Protein 6B4O (pdb70)

Organism: Enterococcus faecalis (strain ATCC 700802 / V583) (NCBI:txid226185)

CATH classification: 3.50.50.60 (+2 more: 3.50.50.60, 3.30.390.30)

Radius of gyration: 40.05 Å; Cα contacts (8 Å, |Δi|>4): 4331; chains: 4; bounding box: 92×126×104 Å

B-factor: mean 30.54, std 12.26, range [14.28, 118.54]

Nearest PDB structures (foldseek):
  6b4o-assembly1_B  TM=1.002E+00  e=2.865E-96  Enterococcus faecalis V583
  5vdn-assembly1_B  TM=9.910E-01  e=2.124E-74  Yersinia pestis KIM10+
  5v36-assembly1_A  TM=9.904E-01  e=2.321E-72  Streptococcus mutans UA159
  1get-assembly1_B  TM=9.915E-01  e=1.665E-71  Escherichia coli
  1geu-assembly1_A  TM=9.902E-01  e=9.617E-70  Escherichia coli

Foldseek 3Di:
DDAAEWAEEEFAQALQRLLLQLLLLQLPGGYEYEHADAHHPCCLQQRVQLLVLLLVVLVVLLCQVFQQVLVPDDDDPPDDFLLVSLVVSVVVSVVVSVVSVVSCVVSVYHYDHFHWAAPAAFWIDTPHHIHGHLAYEYEQAWFADFLPAAPSVQAAESNRVSVDNGQWQEEEEEAQDLVSQSVQQSSVSVHHQYEYEYQAPWGPVVAFPVVRVQLVVVVVVSRHHYHYNWAWHYWDQDPVQWIWTATPVGDIDITNHYYYGYDIAAPQPNNHCVNHPFDADPRQATDADQLQAGPGNRYGYAANSNPQDHDSVRSSVSSSQNSCCSSVVPVPTGDDSAFDWDWRPHVPIKTKTFDHQVVCCVVANPVFKDKFKDKDFQVSCVRGPDRDIKIKMFIAGHPQRWTRMIMITDHPVRVLHPVVSVCSVVGDGLVNLCPPDADPPDPNSCSSPTD/DEWAEEEAAQALQRLLLQLLLLVLPTAYEYEHADAHHPCCLQQRVQVLVLLLVVLVVLLCQVFQVVLVPDDDDPPDDFLLVSLVVSVVVSVVVSVVSVVSCVVSNYHYDHFHWAAPAAFWIDGPRDIYGHLAYEYAQAWFFDFLPAAASVQAAESNRVSVDSDAWQEEEEEAQDLVSQSVQQSNVSVHHQYEYEYQAPWGPVQAAPVVRVLSVVLCVVSRYHYHYNFRWHYWDQDPVRWIWTATPVGDIDTTRHYYYGHDIAAPQPRRNCVNHPFDAPPRQATDADQLQDGPGRNYGYAENSNPQDHDSVRSSVSSSQNSCVSSVVPVPTGDDSAFDWDWRVHVPIKTKTFDHPVRCCVVANDVFKDKFKDKDFQVSCVRGDDRRIKIKMFIFGHPQGFTRMIIITDHPVRVLHPVVSVCSVVGDGLVNLCPDDADPPDPNSCSSDTD/DAEFAEEEEAQALQRLLLLLLLLQLPGGYEYEHADAHHPCCLQQRVQLLVLLLVVLVVLLCQVFQQVLVPDDDDPPDDFLLVSLVVSVVVSVVVSVVSVVSCVVSVYHYDHFHWADPAAFWIATPHDIYGHLAYEYAQAWFADFLPAAPSVQAAESNSVSVDSHQWQEEEEEAQDLVSQSSQQSSVSVHHQAEYEYQAQWGPVQAFPVVRVVLVVVCVVSRYHYHHNWAWHYWDQDPVRWIWTATPVGDIDITRHYYYGHDIAAPQVRRHCVNHPFDADPRGATDADQLQDGPGRNYGYAENSNPQDHDSVRSSVSSNQNSCCSRVVPVPTGDDSAFDWDWRPHVPIKTKTFDHPVVCCVVANPVFKDKFKDKDFQVSCVSGDDGDIKIKMFIAGHPQRFTGMIIITDPPPRVLHPVVSVCSVVGDGLVNLCVDDADPPDPNSCSSPTD/DAAEWAEEEEAQALQRLLLQLLLLVLPTAYEYEHADAHHPCCLQQRVQLLVLLLVVLVVLLCQVFQQVLVPDDDDDPDDFLLVSLVVSVVVSVVVSVVSVVSCVVSNYHYDHFHWAAPAAFWIAGPRGIYGHLAYEYAQAWFFDFLPAAASVQAAESVRVSVDSGQWQEEEEEAQDLVSQSSQQSSVSVHHQAEYEYQAPWGHVQAAPVVRVQSCVVVVVSRYHYHYNFAWHYWDADPVRWIWTAGPVGDIDITRHYYYGHDIAAPQPRRHCVNHPFDADPRQATDADQLQDGPGNNYGYAENSNPQDHDSVRSSLSSSQNSCVSSVVPVPTGDDSAFDWDWRVHVPIKTKTADHPVRCCVVANPVFKDKFKDKDFQPSCVSGDDRRIKIKMFIAGHPQRFTGMIMITDHPVRVLHPVVSVCSVVGDHLVNLCPDDADPPDPNSCSSPTD

Sequence (1798 aa):
NAMKTYDYIVIGGGSGGIASANRAGMHGANVLLIEGNEIGGTCVNVGCVPKKVMWQASSMMEEMMMERDTAGYGFDVEEIKKNFSFKQLVEENREKKYIDFLHGAYNRGLDSNNIERIHGYATTFTGEQTIEVNGGTTEYTAPHILIATGGRPKKLGIPGEEYALDSNGFFALEEEMPKRVVFVGAGYIAAELAGTLHGLGAETHWAFRHERPLRSFDDMLSEEKVVERYQQEMMGMQIHPNATPAKIEKTAQNNEYVITFENGESITTDAVIFGTGRQPNTDQLGLENTKVALDEKGYVKVDKFQNTTQNGIYAVGDVIGKIDLTPVAIAAGRRLSERLFNGQTDLYLDYNNLVPTVVFTHPPVATIGLTEKAALEEYGEDQVKIYRSSFTPMYFALGEYRQKCDMKLICVGKEEKIVGLHGIGIGVDEMLQGFAVAIKMGATKADFDNNTVAIHPTGSEEEFVTMRKTYDYIVIGGGSGGIASANRAGMHGANVLLLIEGNEEIGGTCVNVGCVPKKVMWQASSSSMMMEMMMERDTAGYGFDVEEIKNFSFKKQLVEENREKYIDFLHGAYNRGLDSNNIERIHGYATFTGEQTIEVNGTEYTAPHILIATGGRPKKLGIPGEEYALDSNGFFALEEMPKKRVVFVGAGYIAAELAGTLHGLGAETHWAFRRHERPLRSFDDMLSEEKVVEERYQQEMMGMQQIHPNATPAKIEKTAQNNEYVITFENGESITTDAVIFGTGRQPNTDQLGLENTKVALDEKKGYVKVDKFQNTTQNNGIYAVGDVIGKIDLTPVAIAAGRRLSERLFNGQTDLYLDYNLVPTVVFTHPPVATIGLTEKKAALEEYGEDQQVKIYRSSFTPMYFALGEYRQKCDMKLICVGKEEKIVGLHGIGIGVDEMLQGFAVAIKMGATKADFDNTVAIHPTGSEEFVTMRRMKTYDYIVIGGGSGGIASANRAGMHGANVLLLIEGNEIGGTCVNVGCVPKKVMWQASSMMEMMERDTAGYGFDVEIKNFSFKQLVEENREKYIDFLHGAYNRGLDSNNNIERIHGYATTFTGEQTTIEEVNGTEYTAPHILIATGGRPKKLGIPGEEYALDSNGFFALEEMPKRVVFVGAGYIAAELAGTLHGLGAETHWAFRHERPLRSFDDMLSEKVVERYQEMGMQIHPNATPAKIEKTAQNEYVITFENGESITTDAVIFGTGRQPNTDQLGLENTKVALDEKGYVKVDKFQNTTQNNGIYAVGDVIGKIDLTPVAIAAGRRLSERLFNGQTDLYLDYNNLVPTTVVFTHPPVATIGLTEKAALEEEYGEDQVKIYRSSFTPMYFALGEYRQKCDMKLICVGKKEEKIVGLHGIGIGVDEMLQGFAVAIKMGATKADFDNNTVAIHPTGSEEFVTMRAMKTYDYIVIGGGSGGIASANRAGMMHGANVLLIEGNEIGGTCVNVGCVPKKVMWQASSMMEMMERDTAGYGFDVEIKNFSFKQLVENREKYIDFLHGAYNRGLDSNNIERIIHGYATTFTGEQTIEVVNGTEEYTAPHILIATGGRPKKLGIPGEEYALDSNGFFALEEMPKRVVFVGAGYIAAELAGTLHGLGAETHWAFRHERPLRSFDDMLSEKVVEERYQEMGMQQIHPNATPAKIEKTAQNEYVITFENGESITTDAVIFGTGRQPNTDQLGLENTKVALDEEKGYVKVDKFQNTTQNGIYAVGDVIGKIDLTPVAIAAGRRLSERLFNGQTDLYLDYNLVPTVVFTHPPVATIGLTEKAALEEYGEDQVKKIYRSSFTPMYFALGEYRQKCDMKLICVGKEEKIVGLHGIGIGVDEMLQGFAVAIKKMGATKADFDNTVAIHPTGSEEFVTMR

Secondary structure (DSSP, 8-state):
-PPEE-SEEEE--SHHHHHHHHHHHHTT--EEEEESS-TTHHHHHHSHHHHHHHHHHHHHHHHHHHTSGGGTEEEEEEEE-HHHHHHHHHHHHHHHHHHHHHHHHHTT-EEEES--EEEETTEEEETTEEEE-S-EEE---EEEPP--STTGGG-B-HHHHHH-SS--SEEEEE-SSHHHHHHHHHHHHTT-EEEEE-SSSSS-TTS-HHHHHHHHHHHHHTT-EEE-S--EEEEEE-TTS-EEEEETTS-EEEESEEEE---EEETTTTS-GGGSS--B-TTSPBP--TT-B-SSTTEEE-GGGGSS---HHHHHHHHHHHHHHHHS--TT-----SS--EEE--SS-EEEEE--HHHHHHHH-GGGEEEEEEEE--GGGTTSS----EEEEEEEETTTTEEEEEEEESTTHHHHHHHHHHHHHTT-BHHHHHTSPP-TT-SGGGGSS--/-B-SEEEE--SHHHHHHHHHHHHTT--EEEEESS-TTHHHHHHSHHHHHHHHHHHHHHHHHHHTTGGGTEEEEEEEE-HHHHHHHHHHHHHHHHHHHHHHHHHTT-EEEES--EEEETTEEEETTEEEE-SEEEE---EEEPP--STTGGGSB-HHHHHH-SS--SEEEEE-SSHHHHHHHHHHHHTT-EEEEE-SSSSS-TTS-HHHHHHHHHHHHHTT-EEE-S--EEEEEE-TTS-EEEEETTS-EEEESEEEE---EEETTTTS-GGGS---B-TTSPBP--TTSB-SSTTEEE-GGGG-S---HHHHHHHHHHHHHHHHS--TT-----SS--EEE--SS-EEEEE--HHHHHHHH-GGGEEEEEEEE--GGGTTSS----EEEEEEEETTTTEEEEEEEESTTHHHHHHHHHHHHHTT-BHHHHHTSPP-SS-SGGGGGS--/-EE-SEEEE--SHHHHHHHHHHHHTT--EEEEESS-TTHHHHHHSHHHHHHHHHHHHHHHHHHHTTGGGTEEEEEEEE-HHHHHHHHHHHHHHHHHHHHHHHHHTT-EEEES--EEEETTEEEETTEEEE-SEEEE---EEEPP--STTGGGSB-HHHHHH-SS--SEEEEE-SSHHHHHHHHHHHHTT-EEEEE-SSSSS-TTS-HHHHHHHHHHHHHTT-EEE-S--EEEEEE-TTS-EEEEETTS-EEEESEEEE---EEES-TTS-GGGS---B-TTSPBP--TT-B-SSTTEEE-GGGGSS---HHHHHHHHHHHHHHHHS--TT-----SS--EEE--SS-EEEEE--HHHHHHHH-TTTEEEEEEEE--GGGTTSS----EEEEEEEETTTTEEEEEEEESTTHHHHHHHHHHHHHTT-BHHHHHTSPP-TT-SGGGGGS--/--EE-SEEEE--SHHHHHHHHHHHHTT--EEEEESS-TTHHHHHHSHHHHHHHHHHHHHHHHHHHTTGGGTEEEEEEEE-HHHHHHHHHHHHHHHHHHHHHHHHHTT-EEEES--EEEETTEEEETTEEEE-S-EEE---EEEPP--STTGGGSB-HHHHHH-SS--SEEEEE-SSHHHHHHHHHHHHTT-EEEEE-SSSSS-TTS-HHHHHHHHHHHHHTTPEEE-S--EEEEEE-TTS-EEEEETTS-EEEESEEEE---EEETTTTS-GGGS---B-TTSPBP--TT-B-SSTTEEE-GGGG-S---HHHHHHHHHHHHHHHHS--TT-----SS--EEE--SS-EEEEE--HHHHHHHH-GGGEEEEEEEE--GGGTTSS----EEEEEEEETTTTEEEEEEEESTTHHHHHHHHHHHHHTT-BHHHHHTSPP-SS-SGGGGGS--

Solvent-accessible surface area: 70071 Å² total; per-residue (Å²): 214,98,96,106,89,8,62,0,0,0,7,10,0,12,26,6,0,9,8,0,0,30,28,0,10,86,52,66,13,70,0,2,0,2,29,15,97,79,23,2,17,56,7,7,14,49,15,24,5,0,21,20,3,0,23,32,0,0,27,5,23,20,18,3,113,69,13,6,74,10,5,8,5,71,28,73,42,114,85,43,35,10,113,69,0,8,99,17,1,63,134,29,3,90,107,22,32,24,37,78,54,142,26,0,82,86,27,123,7,86,84,29,136,10,160,9,43,0,61,20,70,48,11,0,54,1,111,67,69,64,31,25,2,76,46,0,0,0,11,29,20,12,89,26,85,164,20,59,24,95,12,60,130,73,14,49,36,13,61,14,1,14,75,33,103,113,48,15,167,59,0,0,1,5,9,32,36,83,47,3,0,3,6,0,0,0,0,29,3,3,49,4,82,2,9,0,1,3,146,70,103,78,0,6,144,99,30,1,61,6,0,2,17,5,2,8,18,5,4,93,87,63,48,5,81,26,25,56,53,1,28,12,36,79,6,76,112,42,103,128,131,42,42,31,0,29,3,130,36,57,58,69,11,57,0,44,10,1,3,17,22,59,38,59,52,6,44,7,90,177,10,5,15,148,64,18,136,12,44,72,71,171,131,14,42,1,123,19,63,102,54,6,37,10,67,6,140,5,0,7,0,0,10,37,0,12,34,98,54,64,44,20,13,3,6,42,22,1,0,89,46,3,0,26,38,38,41,63,57,81,100,112,57,89,10,58,39,107,58,16,2,32,16,2,2,1,19,7,5,2,1,18,2,31,54,22,56,110,38,0,66,151,112,77,26,124,124,81,20,87,52,17,98,20,50,34,42,11,40,38,6,10,19,29,173,48,102,9,32,1,1,0,11,0,0,1,20,22,170,95,36,88,4,17,0,0,1,0,1,0,55,25,0,14,23,2,1,0,0,0,0,0,0,4,53,53,25,0,24,7,57,43,0,47,68,3,12,12,5,57,4,13,14,0,20,50,2,6,65,6,203,171,93,8,48,0,0,0,7,11,0,13,26,6,0,9,8,0,0,31,38,0,12,115,37,15,5,44,0,0,0,2,30,15,97,81,22,2,18,55,7,8,21,44,14,23,4,0,22,20,3,1,22,34,0,0,21,7,13,16,52,4,121,64,13,6,73,10,5,8,6,79,29,69,36,101,92,50,44,12,141,66,0,6,98,23,1,64,154,31,2,89,117,24,30,23,37,79,54,100,26,0,80,84,28,105,8,79,77,27,130,8,160,10,42,1,60,21,75,48,34,0,50,1,105,69,65,96,33,47,2,76,49,0,0,0,12,29,20,11,80,20,94,145,25,64,27,97,11,49,131,74,12,50,34,10,61,16,1,13,74,33,111,126,43,16,147,52,0,0,1,3,7,33,36,79,43,1,0,3,6,0,0,1,0,27,4,4,55,4,72,2,11,0,0,3,142,84,131,80,0,8,134,99,31,0,51,11,1,0,102,39,2,22,59,6,5,97,85,58,50,6,80,28,23,51,65,1,22,11,34,76,4,86,107,42,108,134,110,42,39,29,0,26,3,130,75,59,62,70,15,56,0,48,10,0,1,14,15,57,39,56,56,7,43,8,79,145,8,5,14,150,61,18,137,11,38,63,38,147,138,18,39,1,99,29,66,106,55,7,36,9,85,8,138,5,0,8,0,1,10,36,0,12,33,99,51,64,45,21,14,2,7,45,20,1,0,97,47,3,0,24,40,37,13,46,47,80,102,114,58,88,8,55,38,107,58,15,2,30,16,3,2,1,19,6,5,3,1,16,2,31,55,26,52,114,38,0,64,157,114,84,27,148,138,88,21,98,52,17,101,17,70,38,47,11,37,26,6,10,18,26,173,50,111,7,76,0,2,0,11,0,0,0,18,22,200,130,38,104,3,16,0,1,0,0,1,0,56,22,0,14,23,1,1,0,0,1,0,0,0,3,56,52,26,0,28,12,55,40,0,66,69,4,12,11,5,58,5,13,14,0,23,53,2,7,58,9,180,138,104,80,9,60,0,0,0,7,10,0,13,24,6,0,9,7,0,0,30,23,0,8,99,54,68,13,63,0,2,1,2,26,15,100,77,23,1,17,58,7,7,15,46,14,23,4,0,22,16,3,0,23,32,0,0,27,4,20,27,35,4,117,82,12,6,72,11,5,7,7,79,27,60,45,108,81,47,34,10,93,75,0,6,80,25,1,63,149,25,2,88,112,24,28,25,37,79,53,141,25,0,83,87,26,119,7,87,84,29,134,9,163,9,50,1,52,19,79,45,23,0,73,4,107,69,60,66,32,31,2,76,50,0,0,0,11,30,20,10,89,21,88,163,23,64,26,99,14,51,128,78,13,48,38,12,62,15,2,13,76,34,110,108,53,17,163,70,0,0,1,3,5,32,36,83,46,3,0,3,6,0,1,1,0,30,4,3,53,3,84,1,14,0,0,3,146,86,125,75,2,8,142,96,34,1,55,8,1,1,80,30,1,21,65,8,1,98,85,39,51,7,82,29,27,56,83,0,26,14,33,81,5,85,92,52,93,139,110,56,40,20,0,26,5,128,84,59,69,71,16,52,0,50,8,2,1,14,18,57,40,63,54,6,44,8,100,167,9,6,14,148,63,17,141,11,37,64,32,79,122,16,35,1,38,26,62,102,48,6,34,11,62,10,135,5,0,5,0,1,10,37,0,13,34,97,52,63,48,21,12,2,6,43,23,1,0,89,50,4,0,21,38,38,40,61,62,81,96,86,60,80,10,57,38,103,60,17,2,31,19,6,2,0,8,10,7,4,2,16,2,31,53,28,52,125,38,0,64,112,112,60,29,139,115,24,19,102,53,17,103,19,61,36,46,10,42,21,6,14,20,24,178,53,136,6,82,2,2,0,10,0,0,0,15,17,86,82,36,80,4,12,0,1,0,0,0,0,64,18,0,14,23,2,1,0,0,0,0,0,0,4,53,52,25,0,24,10,55,39,0,68,65,6,11,12,5,58,3,14,13,0,21,50,2,6,61,13,247,157,104,125,85,19,62,0,0,0,7,10,0,12,26,5,0,10,7,0,0,29,60,0,15,117,66,66,14,77,0,0,0,2,29,13,97,80,22,2,17,57,7,6,14,46,15,23,6,0,22,19,3,0,23,31,0,0,26,4,12,18,35,3,125,63,13,5,73,10,4,7,4,84,27,72,44,106,83,39,32,10,105,72,0,7,93,28,0,62,151,37,2,91,126,25,32,23,39,83,53,142,28,0,84,83,28,127,7,76,73,38,130,7,161,10,52,1,56,21,79,44,24,0,72,2,110,63,62,69,18,29,2,77,49,0,0,0,11,29,19,11,82,23,91,168,27,65,30,96,10,57,131,72,13,53,37,11,63,15,1,15,71,33,110,109,39,16,155,65,0,0,2,4,6,32,36,79,44,2,0,4,6,0,0,2,0,28,4,4,57,4,88,2,13,0,0,3,142,83,124,115,0,7,154,97,33,0,72,13,1,4,77,39,2,11,74,9,3,102,83,60,48,4,81,33,26,45,66,1,25,14,32,81,3,98,98,50,116,143,124,33,38,31,0,30,3,131,79,60,58,69,12,59,0,46,8,0,1,16,18,58,38,54,60,9,43,10,81,147,7,7,16,148,63,17,142,12,38,63,55,181,164,17,42,2,101,32,65,104,50,6,36,10,85,10,140,4,0,6,0,0,10,36,0,12,35,96,52,64,43,19,12,3,7,45,21,1,0,98,51,4,0,24,40,37,41,62,39,76,62,87,56,88,10,54,37,105,58,16,2,31,16,3,1,1,17,6,5,3,1,17,2,31,52,28,53,140,41,0,61,156,114,83,30,139,145,97,17,97,56,16,101,17,59,35,51,11,38,28,6,7,17,19,166,49,110,8,68,0,2,0,12,0,0,0,14,26,211,122,36,82,2,9,0,0,0,0,1,0,54,24,0,13,23,2,1,0,0,0,0,0,0,4,55,50,30,0,16,13,54,19,0,67,63,3,13,11,4,57,4,12,13,0,22,51,2,6,59,7,189

InterPro domains:
  IPR001100 Pyridine nucleotide-disulphide oxidoreductase, class I [PIRSF000350] (3-436)
  IPR004099 Pyridine nucleotide-disulphide oxidoreductase, dimerisation domain [PF02852] (338-448)
  IPR006322 Glutathione reductase, eukaryote/bacterial [TIGR01421] (2-449)
  IPR012999 Pyridine nucleotide-disulphide oxidoreductase, class I, active site [PS00076] (38-48)
  IPR016156 FAD/NAD-linked reductase, dimerisation domain superfamily [G3DSA:3.30.390.30] (337-449)
  IPR016156 FAD/NAD-linked reductase, dimerisation domain superfamily [SSF55424] (335-449)
  IPR023753 FAD/NAD(P)-binding domain [PF07992] (4-317)
  IPR036188 FAD/NAD(P)-binding domain superfamily [G3DSA:3.50.50.60] (4-319)
  IPR036188 FAD/NAD(P)-binding domain superfamily [G3DSA:3.50.50.60] (143-260)
  IPR036188 FAD/NAD(P)-binding domain superfamily [SSF51905] (1-370)
  IPR046952 Glutathione reductase/thioredoxin reductase-like [PTHR42737] (2-449)

Structure (mmCIF, N/CA/C/O backbone):
data_6B4O
#
_entry.id   6B4O
#
_cell.length_a   61.686
_cell.length_b   152.613
_cell.length_c   98.531
_cell.angle_alpha   90.00
_cell.angle_beta   94.97
_cell.angle_gamma   90.00
#
_symmetry.space_group_name_H-M   'P 1 21 1'
#
loop_
_entity.id
_entity.type
_entity.pdbx_description
1 polymer 'Glutathione reductase'
2 non-polymer 'FLAVIN-ADENINE DINUCLEOTIDE'
3 non-polymer 'MAGNESIUM ION'
4 non-polymer 'CHLORIDE ION'
5 water water
#
loop_
_atom_site.group_PDB
_atom_site.id
_atom_site.type_symbol
_atom_site.label_atom_id
_atom_site.label_alt_id
_atom_site.label_comp_id
_atom_site.label_asym_id
_atom_site.label_entity_id
_atom_site.label_seq_id
_atom_site.pdbx_PDB_ins_code
_atom_site.Cartn_x
_atom_site.Cartn_y
_atom_site.Cartn_z
_atom_site.occupancy
_atom_site.B_iso_or_equiv
_atom_site.auth_seq_id
_atom_site.auth_comp_id
_atom_site.auth_asym_id
_atom_site.auth_atom_id
_atom_site.pdbx_PDB_model_num
ATOM 1 N N . ASN A 1 2 ? -50.310 65.863 122.701 1.00 64.70 -1 ASN A N 1
ATOM 2 C CA . ASN A 1 2 ? -50.074 64.384 122.689 1.00 63.77 -1 ASN A CA 1
ATOM 3 C C . ASN A 1 2 ? -50.199 63.778 121.286 1.00 59.62 -1 ASN A C 1
ATOM 4 O O . ASN A 1 2 ? -49.425 62.881 120.934 1.00 58.82 -1 ASN A O 1
ATOM 9 N N . ALA A 1 3 ? -51.166 64.259 120.494 1.00 54.88 0 ALA A N 1
ATOM 10 C CA . ALA A 1 3 ? -51.358 63.752 119.125 1.00 50.14 0 ALA A CA 1
ATOM 11 C C . ALA A 1 3 ? -50.144 64.099 118.271 1.00 45.13 0 ALA A C 1
ATOM 12 O O . ALA A 1 3 ? -49.496 65.132 118.484 1.00 45.39 0 ALA A O 1
ATOM 14 N N . MET A 1 4 ? -49.831 63.232 117.313 1.00 41.44 1 MET A N 1
ATOM 15 C CA . MET A 1 4 ? -48.681 63.449 116.443 1.00 40.13 1 MET A CA 1
ATOM 16 C C . MET A 1 4 ? -48.836 64.798 115.738 1.00 39.53 1 MET A C 1
ATOM 17 O O . MET A 1 4 ? -49.923 65.094 115.224 1.00 38.23 1 MET A O 1
ATOM 22 N N . LYS A 1 5 ? -47.771 65.609 115.738 1.00 38.30 2 LYS A N 1
ATOM 23 C CA . LYS A 1 5 ? -47.782 66.903 115.030 1.00 37.96 2 LYS A CA 1
ATOM 24 C C . LYS A 1 5 ? -47.607 66.582 113.540 1.00 36.49 2 LYS A C 1
ATOM 25 O O . LYS A 1 5 ? -46.692 65.841 113.146 1.00 36.29 2 LYS A O 1
ATOM 31 N N . THR A 1 6 ? -48.495 67.133 112.721 1.00 34.88 3 THR A N 1
ATOM 32 C CA . THR A 1 6 ? -48.546 66.813 111.306 1.00 33.24 3 THR A CA 1
ATOM 33 C C . THR A 1 6 ? -47.872 67.847 110.389 1.00 31.28 3 THR A C 1
ATOM 34 O O . THR A 1 6 ? -48.035 69.045 110.563 1.00 30.30 3 THR A O 1
ATOM 38 N N . TYR A 1 7 ? -47.120 67.334 109.423 1.00 29.00 4 TYR A N 1
ATOM 39 C CA . TYR A 1 7 ? -46.417 68.114 108.424 1.00 27.76 4 TYR A CA 1
ATOM 40 C C . TYR A 1 7 ? -46.683 67.484 107.059 1.00 27.26 4 TYR A C 1
ATOM 41 O O . TYR A 1 7 ? -47.185 66.360 106.968 1.00 27.10 4 TYR A O 1
ATOM 50 N N . ASP A 1 8 ? -46.399 68.225 106.002 1.00 26.45 5 ASP A N 1
ATOM 51 C CA . ASP A 1 8 ? -46.515 67.696 104.651 1.00 26.95 5 ASP A CA 1
ATOM 52 C C . ASP A 1 8 ? -45.253 66.892 104.311 1.00 25.85 5 ASP A C 1
ATOM 53 O O . ASP A 1 8 ? -45.314 65.928 103.547 1.00 25.56 5 ASP A O 1
ATOM 58 N N . TYR A 1 9 ? -44.116 67.304 104.881 1.00 24.94 6 TYR A N 1
ATOM 59 C CA . TYR A 1 9 ? -42.821 66.704 104.579 1.00 24.00 6 TYR A CA 1
ATOM 60 C C . TYR A 1 9 ? -41.891 66.769 105.780 1.00 23.99 6 TYR A C 1
ATOM 61 O O . TYR A 1 9 ? -41.789 67.816 106.434 1.00 24.00 6 TYR A O 1
ATOM 70 N N . ILE A 1 10 ? -41.237 65.648 106.092 1.00 23.59 7 ILE A N 1
ATOM 71 C CA . ILE A 1 10 ? -40.227 65.588 107.170 1.00 23.45 7 ILE A CA 1
ATOM 72 C C . ILE A 1 10 ? -38.936 65.155 106.491 1.00 22.88 7 ILE A C 1
ATOM 73 O O . ILE A 1 10 ? -38.923 64.189 105.759 1.00 22.73 7 ILE A O 1
ATOM 78 N N . VAL A 1 11 ? -37.866 65.916 106.691 1.00 22.41 8 VAL A N 1
ATOM 79 C CA . VAL A 1 11 ? -36.572 65.610 106.114 1.00 21.64 8 VAL A CA 1
ATOM 80 C C . VAL A 1 11 ? -35.636 65.277 107.265 1.00 21.64 8 VAL A C 1
ATOM 81 O O . VAL A 1 11 ? -35.457 66.092 108.185 1.00 21.99 8 VAL A O 1
ATOM 85 N N . ILE A 1 12 ? -35.043 64.083 107.214 1.00 21.54 9 ILE A N 1
ATOM 86 C CA . ILE A 1 12 ? -34.115 63.627 108.231 1.00 21.91 9 ILE A CA 1
ATOM 87 C C . ILE A 1 12 ? -32.713 63.840 107.714 1.00 21.59 9 ILE A C 1
ATOM 88 O O . ILE A 1 12 ? -32.278 63.130 106.807 1.00 21.64 9 ILE A O 1
ATOM 93 N N . GLY A 1 13 ? -32.018 64.827 108.290 1.00 21.76 10 GLY A N 1
ATOM 94 C CA . GLY A 1 13 ? -30.657 65.193 107.894 1.00 21.76 10 GLY A CA 1
ATOM 95 C C . GLY A 1 13 ? -30.621 66.591 107.274 1.00 21.66 10 GLY A C 1
ATOM 96 O O . GLY A 1 13 ? -31.310 66.861 106.291 1.00 22.04 10 GLY A O 1
ATOM 97 N N . GLY A 1 14 ? -29.803 67.465 107.842 1.00 21.32 11 GLY A N 1
ATOM 98 C CA . GLY A 1 14 ? -29.652 68.834 107.377 1.00 20.63 11 GLY A CA 1
ATOM 99 C C . GLY A 1 14 ? -28.346 69.068 106.653 1.00 20.19 11 GLY A C 1
ATOM 100 O O . GLY A 1 14 ? -27.693 70.077 106.876 1.00 19.83 11 GLY A O 1
ATOM 101 N N . GLY A 1 15 ? -27.968 68.115 105.806 1.00 20.19 12 GLY A N 1
ATOM 102 C CA . GLY A 1 15 ? -26.770 68.200 104.996 1.00 20.05 12 GLY A CA 1
ATOM 103 C C . GLY A 1 15 ? -27.138 68.665 103.594 1.00 19.77 12 GLY A C 1
ATOM 104 O O . GLY A 1 15 ? -28.191 69.238 103.389 1.00 19.67 12 GLY A O 1
ATOM 105 N N . SER A 1 16 ? -26.266 68.397 102.628 1.00 20.16 13 SER A N 1
ATOM 106 C CA . SER A 1 16 ? -26.460 68.834 101.226 1.00 20.28 13 SER A CA 1
ATOM 107 C C . SER A 1 16 ? -27.815 68.458 100.662 1.00 19.89 13 SER A C 1
ATOM 108 O O . SER A 1 16 ? -28.568 69.330 100.215 1.00 19.43 13 SER A O 1
ATOM 111 N N . GLY A 1 17 ? -28.128 67.167 100.723 1.00 19.73 14 GLY A N 1
ATOM 112 C CA . GLY A 1 17 ? -29.405 66.644 100.205 1.00 19.65 14 GLY A CA 1
ATOM 113 C C . GLY A 1 17 ? -30.634 67.134 100.949 1.00 19.71 14 GLY A C 1
ATOM 114 O O . GLY A 1 17 ? -31.594 67.614 100.338 1.00 20.06 14 GLY A O 1
ATOM 115 N N . GLY A 1 18 ? -30.586 67.071 102.269 1.00 19.90 15 GLY A N 1
ATOM 116 C CA . GLY A 1 18 ? -31.727 67.449 103.111 1.00 19.91 15 GLY A CA 1
ATOM 117 C C . GLY A 1 18 ? -32.099 68.915 103.013 1.00 20.01 15 GLY A C 1
ATOM 118 O O . GLY A 1 18 ? -33.265 69.244 102.862 1.00 19.34 15 GLY A O 1
ATOM 119 N N . ILE A 1 19 ? -31.097 69.792 103.091 1.00 19.82 16 ILE A N 1
ATOM 120 C CA . ILE A 1 19 ? -31.341 71.223 102.983 1.00 20.12 16 ILE A CA 1
ATOM 121 C C . ILE A 1 19 ? -31.948 71.558 101.625 1.00 19.68 16 ILE A C 1
ATOM 122 O O . ILE A 1 19 ? -32.940 72.282 101.549 1.00 20.53 16 ILE A O 1
ATOM 127 N N . ALA A 1 20 ? -31.360 71.027 100.559 1.00 19.25 17 ALA A N 1
ATOM 128 C CA . ALA A 1 20 ? -31.837 71.314 99.212 1.00 19.46 17 ALA A CA 1
ATOM 129 C C . ALA A 1 20 ? -33.271 70.847 99.034 1.00 19.48 17 ALA A C 1
ATOM 130 O O . ALA A 1 20 ? -34.105 71.572 98.501 1.00 19.44 17 ALA A O 1
ATOM 132 N N . SER A 1 21 ? -33.560 69.632 99.478 1.00 19.19 18 SER A N 1
ATOM 133 C CA . SER A 1 21 ? -34.917 69.109 99.317 1.00 19.66 18 SER A CA 1
ATOM 134 C C . SER A 1 21 ? -35.927 69.884 100.196 1.00 19.90 18 SER A C 1
ATOM 135 O O . SER A 1 21 ? -37.014 70.202 99.746 1.00 20.22 18 SER A O 1
ATOM 138 N N . ALA A 1 22 ? -35.553 70.203 101.432 1.00 20.15 19 ALA A N 1
ATOM 139 C CA . ALA A 1 22 ? -36.447 70.937 102.322 1.00 20.62 19 ALA A CA 1
ATOM 140 C C . ALA A 1 22 ? -36.768 72.317 101.759 1.00 20.97 19 ALA A C 1
ATOM 141 O O . ALA A 1 22 ? -37.919 72.715 101.715 1.00 21.30 19 ALA A O 1
ATOM 143 N N . ASN A 1 23 ? -35.738 73.032 101.322 1.00 20.84 20 ASN A N 1
ATOM 144 C CA . ASN A 1 23 ? -35.933 74.364 100.759 1.00 21.19 20 ASN A CA 1
ATOM 145 C C . ASN A 1 23 ? -36.861 74.358 99.548 1.00 21.51 20 ASN A C 1
ATOM 146 O O . ASN A 1 23 ? -37.771 75.182 99.456 1.00 21.89 20 ASN A O 1
ATOM 151 N N . ARG A 1 24 ? -36.671 73.400 98.647 1.00 21.62 21 ARG A N 1
ATOM 152 C CA . ARG A 1 24 ? -37.492 73.347 97.450 1.00 22.16 21 ARG A CA 1
ATOM 153 C C . ARG A 1 24 ? -38.944 73.015 97.782 1.00 22.87 21 ARG A C 1
ATOM 154 O O . ARG A 1 24 ? -39.858 73.597 97.190 1.00 24.04 21 ARG A O 1
ATOM 162 N N . ALA A 1 25 ? -39.161 72.097 98.722 1.00 23.09 22 ALA A N 1
ATOM 163 C CA . ALA A 1 25 ? -40.515 71.757 99.136 1.00 23.71 22 ALA A CA 1
ATOM 164 C C . ALA A 1 25 ? -41.194 72.985 99.770 1.00 24.65 22 ALA A C 1
ATOM 165 O O . ALA A 1 25 ? -42.363 73.291 99.484 1.00 24.72 22 ALA A O 1
ATOM 167 N N . GLY A 1 26 ? -40.456 73.692 100.616 1.00 24.71 23 GLY A N 1
ATOM 168 C CA . GLY A 1 26 ? -40.994 74.896 101.271 1.00 26.19 23 GLY A CA 1
ATOM 169 C C . GLY A 1 26 ? -41.324 75.985 100.271 1.00 27.55 23 GLY A C 1
ATOM 170 O O . GLY A 1 26 ? -42.319 76.700 100.422 1.00 27.58 23 GLY A O 1
ATOM 171 N N . MET A 1 27 ? -40.494 76.098 99.239 1.00 28.36 24 MET A N 1
ATOM 172 C CA . MET A 1 27 ? -40.699 77.109 98.201 1.00 30.54 24 MET A CA 1
ATOM 173 C C . MET A 1 27 ? -42.040 76.853 97.510 1.00 30.90 24 MET A C 1
ATOM 174 O O . MET A 1 27 ? -42.768 77.790 97.179 1.00 30.85 24 MET A O 1
ATOM 179 N N . HIS A 1 28 ? -42.381 75.570 97.344 1.00 30.29 25 HIS A N 1
ATOM 180 C CA . HIS A 1 28 ? -43.649 75.186 96.720 1.00 31.34 25 HIS A CA 1
ATOM 181 C C . HIS A 1 28 ? -44.836 75.111 97.690 1.00 31.27 25 HIS A C 1
ATOM 182 O O . HIS A 1 28 ? -45.841 74.496 97.381 1.00 32.81 25 HIS A O 1
ATOM 189 N N . GLY A 1 29 ? -44.712 75.732 98.862 1.00 31.70 26 GLY A N 1
ATOM 190 C CA . GLY A 1 29 ? -45.799 75.811 99.826 1.00 31.19 26 GLY A CA 1
ATOM 191 C C . GLY A 1 29 ? -45.998 74.670 100.793 1.00 31.15 26 GLY A C 1
ATOM 192 O O . GLY A 1 29 ? -46.977 74.683 101.541 1.00 32.03 26 GLY A O 1
ATOM 193 N N . ALA A 1 30 ? -45.106 73.678 100.793 1.00 29.65 27 ALA A N 1
ATOM 194 C CA . ALA A 1 30 ? -45.262 72.541 101.710 1.00 29.13 27 ALA A CA 1
ATOM 195 C C . ALA A 1 30 ? -44.880 72.953 103.126 1.00 28.81 27 ALA A C 1
ATOM 196 O O . ALA A 1 30 ? -44.034 73.850 103.327 1.00 29.20 27 ALA A O 1
ATOM 198 N N . ASN A 1 31 ? -45.547 72.331 104.092 1.00 27.96 28 ASN A N 1
ATOM 199 C CA . ASN A 1 31 ? -45.310 72.549 105.516 1.00 28.81 28 ASN A CA 1
ATOM 200 C C . ASN A 1 31 ? -44.215 71.553 105.853 1.00 27.34 28 ASN A C 1
ATOM 201 O O . ASN A 1 31 ? -44.477 70.352 106.012 1.00 27.50 28 ASN A O 1
ATOM 206 N N . VAL A 1 32 ? -42.984 72.056 105.963 1.00 26.26 29 VAL A N 1
ATOM 207 C CA . VAL A 1 32 ? -41.805 71.196 106.108 1.00 25.57 29 VAL A CA 1
ATOM 208 C C . VAL A 1 32 ? -41.108 71.201 107.470 1.00 25.40 29 VAL A C 1
ATOM 209 O O . VAL A 1 32 ? -40.926 72.260 108.087 1.00 25.20 29 VAL A O 1
ATOM 213 N N . LEU A 1 33 ? -40.708 70.014 107.917 1.00 25.28 30 LEU A N 1
ATOM 214 C CA . LEU A 1 33 ? -39.938 69.854 109.157 1.00 25.68 30 LEU A CA 1
ATOM 215 C C . LEU A 1 33 ? -38.577 69.291 108.794 1.00 24.97 30 LEU A C 1
ATOM 216 O O . LEU A 1 33 ? -38.520 68.278 108.119 1.00 24.77 30 LEU A O 1
ATOM 221 N N . LEU A 1 34 ? -37.496 69.936 109.227 1.00 24.41 31 LEU A N 1
ATOM 222 C CA . LEU A 1 34 ? -36.148 69.432 108.950 1.00 24.24 31 LEU A CA 1
ATOM 223 C C . LEU A 1 34 ? -35.465 69.108 110.265 1.00 23.64 31 LEU A C 1
ATOM 224 O O . LEU A 1 34 ? -35.435 69.927 111.177 1.00 23.92 31 LEU A O 1
ATOM 229 N N . ILE A 1 35 ? -34.873 67.923 110.332 1.00 23.13 32 ILE A N 1
ATOM 230 C CA . ILE A 1 35 ? -34.250 67.434 111.555 1.00 23.67 32 ILE A CA 1
ATOM 231 C C . ILE A 1 35 ? -32.766 67.186 111.368 1.00 23.24 32 ILE A C 1
ATOM 232 O O . ILE A 1 35 ? -32.381 66.415 110.494 1.00 22.45 32 ILE A O 1
ATOM 237 N N . GLU A 1 36 ? -31.939 67.817 112.206 1.00 23.61 33 GLU A N 1
ATOM 238 C CA . GLU A 1 36 ? -30.470 67.674 112.131 1.00 23.67 33 GLU A CA 1
ATOM 239 C C . GLU A 1 36 ? -29.890 67.521 113.523 1.00 24.81 33 GLU A C 1
ATOM 240 O O . GLU A 1 36 ? -30.066 68.384 114.390 1.00 24.77 33 GLU A O 1
ATOM 246 N N . GLY A 1 37 ? -29.181 66.416 113.725 1.00 25.28 34 GLY A N 1
ATOM 247 C CA . GLY A 1 37 ? -28.638 66.084 115.020 1.00 26.82 34 GLY A CA 1
ATOM 248 C C . GLY A 1 37 ? -27.332 66.720 115.392 1.00 27.54 34 GLY A C 1
ATOM 249 O O . GLY A 1 37 ? -27.019 66.823 116.586 1.00 28.39 34 GLY A O 1
ATOM 250 N N . ASN A 1 38 ? -26.572 67.152 114.388 1.00 26.97 35 ASN A N 1
ATOM 251 C CA . ASN A 1 38 ? -25.272 67.766 114.626 1.00 27.76 35 ASN A CA 1
ATOM 252 C C . ASN A 1 38 ? -25.285 69.237 114.163 1.00 27.88 35 ASN A C 1
ATOM 253 O O . ASN A 1 38 ? -25.840 70.083 114.855 1.00 28.31 35 ASN A O 1
ATOM 258 N N . GLU A 1 39 ? -24.697 69.535 113.009 1.00 27.27 36 GLU A N 1
ATOM 259 C CA . GLU A 1 39 ? -24.634 70.920 112.547 1.00 28.22 36 GLU A CA 1
ATOM 260 C C . GLU A 1 39 ? -25.225 71.093 111.181 1.00 25.94 36 GLU A C 1
ATOM 261 O O . GLU A 1 39 ? -25.066 70.240 110.294 1.00 24.14 36 GLU A O 1
ATOM 267 N N . ILE A 1 40 ? -25.876 72.233 111.007 1.00 25.04 37 ILE A N 1
ATOM 268 C CA . ILE A 1 40 ? -26.507 72.555 109.745 1.00 24.33 37 ILE A CA 1
ATOM 269 C C . ILE A 1 40 ? -25.436 72.591 108.660 1.00 22.65 37 ILE A C 1
ATOM 270 O O . ILE A 1 40 ? -24.303 73.024 108.905 1.00 21.74 37 ILE A O 1
ATOM 275 N N . GLY A 1 41 ? -25.779 72.087 107.477 1.00 21.43 38 GLY A N 1
ATOM 276 C CA . GLY A 1 41 ? -24.835 72.051 106.360 1.00 21.09 38 GLY A CA 1
ATOM 277 C C . GLY A 1 41 ? -24.209 70.686 106.142 1.00 20.88 38 GLY A C 1
ATOM 278 O O . GLY A 1 41 ? -23.646 70.426 105.089 1.00 21.46 38 GLY A O 1
ATOM 279 N N . GLY A 1 42 ? -24.263 69.829 107.152 1.00 21.27 39 GLY A N 1
ATOM 280 C CA . GLY A 1 42 ? -23.744 68.487 107.015 1.00 20.97 39 GLY A CA 1
ATOM 281 C C . GLY A 1 42 ? -22.263 68.380 106.775 1.00 21.33 39 GLY A C 1
ATOM 282 O O . GLY A 1 42 ? -21.485 69.252 107.171 1.00 21.53 39 GLY A O 1
ATOM 283 N N . THR A 1 43 ? -21.885 67.323 106.077 1.00 21.39 40 THR A N 1
ATOM 284 C CA . THR A 1 43 ? -20.496 66.995 105.836 1.00 21.76 40 THR A CA 1
ATOM 285 C C . THR A 1 43 ? -19.767 67.985 104.957 1.00 21.48 40 THR A C 1
ATOM 286 O O . THR A 1 43 ? -18.652 68.372 105.270 1.00 21.08 40 THR A O 1
ATOM 290 N N . CYS A 1 44 ? -20.401 68.404 103.876 1.00 21.54 41 CYS A N 1
ATOM 291 C CA . CYS A 1 44 ? -19.738 69.285 102.928 1.00 22.46 41 CYS A CA 1
ATOM 292 C C . CYS A 1 44 ? -19.323 70.619 103.547 1.00 21.41 41 CYS A C 1
ATOM 293 O O . CYS A 1 44 ? -18.164 71.049 103.427 1.00 21.56 41 CYS A O 1
ATOM 296 N N . VAL A 1 45 ? -20.261 71.250 104.232 1.00 20.37 42 VAL A N 1
ATOM 297 C CA . VAL A 1 45 ? -20.008 72.538 104.853 1.00 20.54 42 VAL A CA 1
ATOM 298 C C . VAL A 1 45 ? -19.024 72.473 106.031 1.00 20.42 42 VAL A C 1
ATOM 299 O O . VAL A 1 45 ? -18.102 73.304 106.135 1.00 19.95 42 VAL A O 1
ATOM 303 N N . ASN A 1 46 ? -19.198 71.474 106.889 1.00 20.19 43 ASN A N 1
ATOM 304 C CA . ASN A 1 46 ? -18.454 71.401 108.144 1.00 20.88 43 ASN A CA 1
ATOM 305 C C . ASN A 1 46 ? -17.146 70.639 108.154 1.00 20.77 43 ASN A C 1
ATOM 306 O O . ASN A 1 46 ? -16.197 71.068 108.788 1.00 20.94 43 ASN A O 1
ATOM 311 N N . VAL A 1 47 ? -17.088 69.525 107.442 1.00 20.93 44 VAL A N 1
ATOM 312 C CA . VAL A 1 47 ? -15.910 68.624 107.472 1.00 21.19 44 VAL A CA 1
ATOM 313 C C . VAL A 1 47 ? -15.680 67.938 106.120 1.00 20.75 44 VAL A C 1
ATOM 314 O O . VAL A 1 47 ? -15.190 66.785 106.046 1.00 20.68 44 VAL A O 1
ATOM 318 N N . GLY A 1 48 ? -16.038 68.653 105.058 1.00 19.73 45 GLY A N 1
ATOM 319 C CA . GLY A 1 48 ? -15.982 68.120 103.706 1.00 20.23 45 GLY A CA 1
ATOM 320 C C . GLY A 1 48 ? -15.443 69.093 102.676 1.00 20.01 45 GLY A C 1
ATOM 321 O O . GLY A 1 48 ? -14.386 69.680 102.877 1.00 19.87 45 GLY A O 1
ATOM 322 N N . CYS A 1 49 ? -16.192 69.244 101.583 1.00 20.45 46 CYS A N 1
ATOM 323 C CA . CYS A 1 49 ? -15.810 70.060 100.436 1.00 20.97 46 CYS A CA 1
ATOM 324 C C . CYS A 1 49 ? -15.282 71.423 100.821 1.00 19.91 46 CYS A C 1
ATOM 325 O O . CYS A 1 49 ? -14.234 71.835 100.331 1.00 19.49 46 CYS A O 1
ATOM 328 N N . VAL A 1 50 ? -16.009 72.120 101.698 1.00 19.50 47 VAL A N 1
ATOM 329 C CA . VAL A 1 50 ? -15.649 73.504 102.062 1.00 19.12 47 VAL A CA 1
ATOM 330 C C . VAL A 1 50 ? -14.311 73.628 102.785 1.00 18.61 47 VAL A C 1
ATOM 331 O O . VAL A 1 50 ? -13.408 74.280 102.262 1.00 18.86 47 VAL A O 1
ATOM 335 N N . PRO A 1 51 ? -14.153 73.004 103.971 1.00 18.55 48 PRO A N 1
ATOM 336 C CA . PRO A 1 51 ? -12.847 73.135 104.600 1.00 18.70 48 PRO A CA 1
ATOM 337 C C . PRO A 1 51 ? -11.738 72.502 103.762 1.00 18.51 48 PRO A C 1
ATOM 338 O O . PRO A 1 51 ? -10.621 73.016 103.765 1.00 18.16 48 PRO A O 1
ATOM 342 N N . LYS A 1 52 ? -12.032 71.416 103.042 1.00 18.55 49 LYS A N 1
ATOM 343 C CA . LYS A 1 52 ? -11.004 70.792 102.178 1.00 19.45 49 LYS A CA 1
ATOM 344 C C . LYS A 1 52 ? -10.472 71.808 101.151 1.00 18.88 49 LYS A C 1
ATOM 345 O O . LYS A 1 52 ? -9.262 71.935 100.947 1.00 18.86 49 LYS A O 1
ATOM 351 N N . LYS A 1 53 ? -11.386 72.510 100.494 1.00 18.89 50 LYS A N 1
ATOM 352 C CA . LYS A 1 53 ? -11.011 73.488 99.466 1.00 18.97 50 LYS A CA 1
ATOM 353 C C . LYS A 1 53 ? -10.218 74.665 100.064 1.00 18.56 50 LYS A C 1
ATOM 354 O O . LYS A 1 53 ? -9.269 75.130 99.448 1.00 18.17 50 LYS A O 1
ATOM 360 N N . VAL A 1 54 ? -10.593 75.131 101.256 1.00 18.33 51 VAL A N 1
ATOM 361 C CA . VAL A 1 54 ? -9.859 76.201 101.910 1.00 18.09 51 VAL A CA 1
ATOM 362 C C . VAL A 1 54 ? -8.405 75.775 102.147 1.00 18.24 51 VAL A C 1
ATOM 363 O O . VAL A 1 54 ? -7.463 76.524 101.870 1.00 17.65 51 VAL A O 1
ATOM 367 N N . MET A 1 55 ? -8.227 74.563 102.669 1.00 18.66 52 MET A N 1
ATOM 368 C CA . MET A 1 55 ? -6.885 74.046 102.959 1.00 19.18 52 MET A CA 1
ATOM 369 C C . MET A 1 55 ? -6.091 73.818 101.677 1.00 18.89 52 MET A C 1
ATOM 370 O O . MET A 1 55 ? -4.882 74.076 101.647 1.00 18.92 52 MET A O 1
ATOM 375 N N . TRP A 1 56 ? -6.772 73.351 100.624 1.00 18.82 53 TRP A N 1
ATOM 376 C CA . TRP A 1 56 ? -6.126 73.177 99.325 1.00 19.68 53 TRP A CA 1
ATOM 377 C C . TRP A 1 56 ? -5.612 74.527 98.810 1.00 19.38 53 TRP A C 1
ATOM 378 O O . TRP A 1 56 ? -4.500 74.628 98.285 1.00 19.82 53 TRP A O 1
ATOM 389 N N . GLN A 1 57 ? -6.436 75.556 98.947 1.00 19.39 54 GLN A N 1
ATOM 390 C CA . GLN A 1 57 ? -6.084 76.884 98.472 1.00 19.42 54 GLN A CA 1
ATOM 391 C C . GLN A 1 57 ? -4.834 77.383 99.209 1.00 18.73 54 GLN A C 1
ATOM 392 O O . GLN A 1 57 ? -3.922 77.968 98.603 1.00 19.14 54 GLN A O 1
ATOM 398 N N . ALA A 1 58 ? -4.796 77.156 100.522 1.00 18.24 55 ALA A N 1
ATOM 399 C CA . ALA A 1 58 ? -3.656 77.578 101.334 1.00 18.02 55 ALA A CA 1
ATOM 400 C C . ALA A 1 58 ? -2.404 76.850 100.884 1.00 18.57 55 ALA A C 1
ATOM 401 O O . ALA A 1 58 ? -1.357 77.464 100.726 1.00 17.85 55 ALA A O 1
ATOM 403 N N . SER A 1 59 ? -2.522 75.533 100.682 1.00 19.03 56 SER A N 1
ATOM 404 C CA . SER A 1 59 ? -1.364 74.731 100.265 1.00 20.40 56 SER A CA 1
ATOM 405 C C . SER A 1 59 ? -0.867 75.133 98.873 1.00 20.18 56 SER A C 1
ATOM 406 O O . SER A 1 59 ? 0.332 75.175 98.643 1.00 20.51 56 SER A O 1
ATOM 409 N N . SER A 1 60 ? -1.790 75.473 97.973 1.00 21.10 57 SER A N 1
ATOM 410 C CA . SER A 1 60 ? -1.427 75.887 96.611 1.00 22.20 57 SER A CA 1
ATOM 411 C C . SER A 1 60 ? -0.702 77.232 96.627 1.00 21.96 57 SER A C 1
ATOM 412 O O . SER A 1 60 ? 0.226 77.453 95.862 1.00 22.07 57 SER A O 1
ATOM 415 N N . MET A 1 61 ? -1.161 78.120 97.495 1.00 22.16 58 MET A N 1
ATOM 416 C CA . MET A 1 61 ? -0.558 79.428 97.695 1.00 23.57 58 MET A CA 1
ATOM 417 C C . MET A 1 61 ? 0.881 79.270 98.219 1.00 22.90 58 MET A C 1
ATOM 418 O O . MET A 1 61 ? 1.806 79.912 97.711 1.00 22.36 58 MET A O 1
ATOM 423 N N . MET A 1 62 ? 1.093 78.395 99.206 1.00 22.36 59 MET A N 1
ATOM 424 C CA . MET A 1 62 ? 2.446 78.191 99.706 1.00 23.84 59 MET A CA 1
ATOM 425 C C . MET A 1 62 ? 3.380 77.629 98.621 1.00 23.77 59 MET A C 1
ATOM 426 O O . MET A 1 62 ? 4.476 78.152 98.442 1.00 22.77 59 MET A O 1
ATOM 431 N N A GLU A 1 63 ? 2.879 76.669 97.849 0.50 23.30 60 GLU A N 1
ATOM 432 N N B GLU A 1 63 ? 3.000 76.523 97.967 0.50 24.04 60 GLU A N 1
ATOM 433 C CA A GLU A 1 63 ? 3.640 76.104 96.740 0.50 24.17 60 GLU A CA 1
ATOM 434 C CA B GLU A 1 63 ? 3.879 75.883 96.950 0.50 25.27 60 GLU A CA 1
ATOM 435 C C A GLU A 1 63 ? 3.974 77.192 95.706 0.50 23.93 60 GLU A C 1
ATOM 436 C C B GLU A 1 63 ? 4.291 76.904 95.902 0.50 24.50 60 GLU A C 1
ATOM 437 O O A GLU A 1 63 ? 5.133 77.338 95.346 0.50 23.77 60 GLU A O 1
ATOM 438 O O B GLU A 1 63 ? 5.455 77.001 95.524 0.50 25.21 60 GLU A O 1
ATOM 449 N N A MET A 1 64 ? 2.992 77.983 95.264 0.70 24.51 61 MET A N 1
ATOM 450 N N B MET A 1 64 ? 3.295 77.684 95.456 0.30 23.42 61 MET A N 1
ATOM 451 C CA A MET A 1 64 ? 3.288 79.026 94.285 0.70 25.75 61 MET A CA 1
ATOM 452 C CA B MET A 1 64 ? 3.475 78.758 94.460 0.30 23.13 61 MET A CA 1
ATOM 453 C C A MET A 1 64 ? 4.378 79.981 94.800 0.70 23.82 61 MET A C 1
ATOM 454 C C B MET A 1 64 ? 4.521 79.756 94.910 0.30 22.54 61 MET A C 1
ATOM 455 O O A MET A 1 64 ? 5.307 80.320 94.069 0.70 22.46 61 MET A O 1
ATOM 456 O O B MET A 1 64 ? 5.510 79.980 94.213 0.30 22.06 61 MET A O 1
ATOM 465 N N . MET A 1 65 ? 4.284 80.372 96.068 1.00 22.31 62 MET A N 1
ATOM 466 C CA . MET A 1 65 ? 5.210 81.356 96.619 1.00 22.32 62 MET A CA 1
ATOM 467 C C . MET A 1 65 ? 6.641 80.847 96.726 1.00 23.58 62 MET A C 1
ATOM 468 O O . MET A 1 65 ? 7.570 81.567 96.409 1.00 23.38 62 MET A O 1
ATOM 473 N N . GLU A 1 66 ? 6.800 79.586 97.105 1.00 23.78 63 GLU A N 1
ATOM 474 C CA . GLU A 1 66 ? 8.119 79.021 97.250 1.00 26.20 63 GLU A CA 1
ATOM 475 C C . GLU A 1 66 ? 8.783 78.638 95.932 1.00 25.80 63 GLU A C 1
ATOM 476 O O . GLU A 1 66 ? 9.995 78.721 95.820 1.00 28.65 63 GLU A O 1
ATOM 482 N N . ARG A 1 67 ? 8.000 78.257 94.935 1.00 24.06 64 ARG A N 1
ATOM 483 C CA . ARG A 1 67 ? 8.570 77.681 93.718 1.00 24.24 64 ARG A CA 1
ATOM 484 C C . ARG A 1 67 ? 8.499 78.487 92.436 1.00 23.33 64 ARG A C 1
ATOM 485 O O . ARG A 1 67 ? 9.416 78.409 91.607 1.00 23.05 64 ARG A O 1
ATOM 493 N N . ASP A 1 68 ? 7.419 79.251 92.276 1.00 21.96 65 ASP A N 1
ATOM 494 C CA . ASP A 1 68 ? 7.132 79.911 91.015 1.00 22.43 65 ASP A CA 1
ATOM 495 C C . ASP A 1 68 ? 7.369 81.421 90.958 1.00 22.19 65 ASP A C 1
ATOM 496 O O . ASP A 1 68 ? 7.335 81.993 89.873 1.00 23.54 65 ASP A O 1
ATOM 501 N N . THR A 1 69 ? 7.623 82.052 92.101 1.00 21.20 66 THR A N 1
ATOM 502 C CA . THR A 1 69 ? 7.793 83.504 92.146 1.00 21.09 66 THR A CA 1
ATOM 503 C C . THR A 1 69 ? 9.086 84.032 91.554 1.00 20.65 66 THR A C 1
ATOM 504 O O . THR A 1 69 ? 9.079 85.078 90.935 1.00 19.75 66 THR A O 1
ATOM 508 N N . ALA A 1 70 ? 10.189 83.312 91.733 1.00 20.86 67 ALA A N 1
ATOM 509 C CA . ALA A 1 70 ? 11.486 83.784 91.212 1.00 21.24 67 ALA A CA 1
ATOM 510 C C . ALA A 1 70 ? 11.470 83.978 89.709 1.00 20.67 67 ALA A C 1
ATOM 511 O O . ALA A 1 70 ? 12.050 84.938 89.195 1.00 20.80 67 ALA A O 1
ATOM 513 N N . GLY A 1 71 ? 10.787 83.077 89.010 1.00 19.36 68 GLY A N 1
ATOM 514 C CA . GLY A 1 71 ? 10.732 83.131 87.556 1.00 19.20 68 GLY A CA 1
ATOM 515 C C . GLY A 1 71 ? 10.037 84.377 87.045 1.00 18.66 68 GLY A C 1
ATOM 516 O O . GLY A 1 71 ? 10.297 84.806 85.922 1.00 18.52 68 GLY A O 1
ATOM 517 N N . TYR A 1 72 ? 9.152 84.945 87.874 1.00 17.61 69 TYR A N 1
ATOM 518 C CA . TYR A 1 72 ? 8.451 86.168 87.521 1.00 17.29 69 TYR A CA 1
ATOM 519 C C . TYR A 1 72 ? 9.120 87.434 88.076 1.00 17.57 69 TYR A C 1
ATOM 520 O O . TYR A 1 72 ? 8.530 88.508 88.014 1.00 16.98 69 TYR A O 1
ATOM 529 N N . GLY A 1 73 ? 10.343 87.297 88.583 1.00 17.50 70 GLY A N 1
ATOM 530 C CA . GLY A 1 73 ? 11.108 88.445 89.094 1.00 17.54 70 GLY A CA 1
ATOM 531 C C . GLY A 1 73 ? 10.925 88.784 90.555 1.00 18.13 70 GLY A C 1
ATOM 532 O O . GLY A 1 73 ? 11.434 89.809 91.002 1.00 17.97 70 GLY A O 1
ATOM 533 N N . PHE A 1 74 ? 10.224 87.939 91.308 1.00 18.84 71 PHE A N 1
ATOM 534 C CA . PHE A 1 74 ? 9.990 88.197 92.716 1.00 20.13 71 PHE A CA 1
ATOM 535 C C . PHE A 1 74 ? 10.902 87.431 93.663 1.00 21.66 71 PHE A C 1
ATOM 536 O O . PHE A 1 74 ? 11.046 86.229 93.541 1.00 22.80 71 PHE A O 1
ATOM 544 N N . ASP A 1 75 ? 11.505 88.146 94.616 1.00 22.57 72 ASP A N 1
ATOM 545 C CA . ASP A 1 75 ? 12.266 87.524 95.699 1.00 24.75 72 ASP A CA 1
ATOM 546 C C . ASP A 1 75 ? 11.267 87.611 96.864 1.00 23.21 72 ASP A C 1
ATOM 547 O O . ASP A 1 75 ? 10.989 88.704 97.383 1.00 22.10 72 ASP A O 1
ATOM 552 N N . VAL A 1 76 ? 10.715 86.465 97.251 1.00 23.33 73 VAL A N 1
ATOM 553 C CA . VAL A 1 76 ? 9.658 86.403 98.264 1.00 24.18 73 VAL A CA 1
ATOM 554 C C . VAL A 1 76 ? 10.058 85.611 99.491 1.00 25.99 73 VAL A C 1
ATOM 555 O O . VAL A 1 76 ? 10.671 84.563 99.357 1.00 24.92 73 VAL A O 1
ATOM 559 N N A GLU A 1 77 ? 9.729 86.116 100.678 0.50 26.83 74 GLU A N 1
ATOM 560 N N B GLU A 1 77 ? 9.711 86.116 100.678 0.50 27.02 74 GLU A N 1
ATOM 561 C CA A GLU A 1 77 ? 9.984 85.367 101.908 0.50 28.77 74 GLU A CA 1
ATOM 562 C CA B GLU A 1 77 ? 9.998 85.403 101.925 0.50 29.09 74 GLU A CA 1
ATOM 563 C C A GLU A 1 77 ? 8.698 85.188 102.709 0.50 28.34 74 GLU A C 1
ATOM 564 C C B GLU A 1 77 ? 8.707 85.195 102.726 0.50 28.53 74 GLU A C 1
ATOM 565 O O A GLU A 1 77 ? 7.977 86.149 102.982 0.50 28.15 74 GLU A O 1
ATOM 566 O O B GLU A 1 77 ? 7.986 86.150 103.017 0.50 28.36 74 GLU A O 1
ATOM 577 N N . ILE A 1 78 ? 8.417 83.946 103.065 1.00 29.08 75 ILE A N 1
ATOM 578 C CA . ILE A 1 78 ? 7.272 83.625 103.888 1.00 29.17 75 ILE A CA 1
ATOM 579 C C . ILE A 1 78 ? 7.892 83.754 105.291 1.00 29.64 75 ILE A C 1
ATOM 580 O O . ILE A 1 78 ? 8.570 82.839 105.746 1.00 29.70 75 ILE A O 1
ATOM 585 N N A LYS A 1 79 ? 7.678 84.894 105.942 0.50 30.26 76 LYS A N 1
ATOM 586 N N B LYS A 1 79 ? 7.674 84.897 105.935 0.50 30.77 76 LYS A N 1
ATOM 587 C CA A LYS A 1 79 ? 8.219 85.156 107.287 0.50 31.05 76 LYS A CA 1
ATOM 588 C CA B LYS A 1 79 ? 8.205 85.165 107.277 0.50 31.89 76 LYS A CA 1
ATOM 589 C C A LYS A 1 79 ? 7.637 84.217 108.328 0.50 30.93 76 LYS A C 1
ATOM 590 C C B LYS A 1 79 ? 7.657 84.166 108.281 0.50 31.45 76 LYS A C 1
ATOM 591 O O A LYS A 1 79 ? 8.325 83.826 109.278 0.50 30.73 76 LYS A O 1
ATOM 592 O O B LYS A 1 79 ? 8.389 83.674 109.149 0.50 31.11 76 LYS A O 1
ATOM 603 N N . ASN A 1 80 ? 6.367 83.861 108.148 1.00 30.27 77 ASN A N 1
ATOM 604 C CA . ASN A 1 80 ? 5.707 82.918 109.032 1.00 29.67 77 ASN A CA 1
ATOM 605 C C . ASN A 1 80 ? 4.437 82.375 108.397 1.00 26.56 77 ASN A C 1
ATOM 606 O O . ASN A 1 80 ? 3.780 83.057 107.612 1.00 24.24 77 ASN A O 1
ATOM 611 N N . PHE A 1 81 ? 4.121 81.143 108.747 1.00 24.66 78 PHE A N 1
ATOM 612 C CA . PHE A 1 81 ? 2.873 80.513 108.372 1.00 23.87 78 PHE A CA 1
ATOM 613 C C . PHE A 1 81 ? 2.240 80.025 109.671 1.00 23.57 78 PHE A C 1
ATOM 614 O O . PHE A 1 81 ? 2.868 79.276 110.403 1.00 24.13 78 PHE A O 1
ATOM 622 N N . SER A 1 82 ? 1.018 80.478 109.956 1.00 22.52 79 SER A N 1
ATOM 623 C CA . SER A 1 82 ? 0.283 80.031 111.135 1.00 22.15 79 SER A CA 1
ATOM 624 C C . SER A 1 82 ? -0.861 79.112 110.718 1.00 21.25 79 SER A C 1
ATOM 625 O O . SER A 1 82 ? -1.923 79.574 110.296 1.00 20.88 79 SER A O 1
ATOM 628 N N . PHE A 1 83 ? -0.644 77.812 110.855 1.00 21.14 80 PHE A N 1
ATOM 629 C CA . PHE A 1 83 ? -1.682 76.820 110.553 1.00 21.35 80 PHE A CA 1
ATOM 630 C C . PHE A 1 83 ? -2.889 77.071 111.477 1.00 21.75 80 PHE A C 1
ATOM 631 O O . PHE A 1 83 ? -4.036 76.928 111.067 1.00 21.08 80 PHE A O 1
ATOM 639 N N . LYS A 1 84 ? -2.616 77.463 112.723 1.00 22.34 81 LYS A N 1
ATOM 640 C CA . LYS A 1 84 ? -3.669 77.763 113.683 1.00 23.38 81 LYS A CA 1
ATOM 641 C C . LYS A 1 84 ? -4.580 78.884 113.188 1.00 22.79 81 LYS A C 1
ATOM 642 O O . LYS A 1 84 ? -5.790 78.785 113.291 1.00 21.86 81 LYS A O 1
ATOM 648 N N . GLN A 1 85 ? -3.986 79.958 112.667 1.00 22.01 82 GLN A N 1
ATOM 649 C CA . GLN A 1 85 ? -4.769 81.084 112.158 1.00 22.05 82 GLN A CA 1
ATOM 650 C C . GLN A 1 85 ? -5.560 80.669 110.914 1.00 20.71 82 GLN A C 1
ATOM 651 O O . GLN A 1 85 ? -6.675 81.116 110.708 1.00 19.39 82 GLN A O 1
ATOM 657 N N . LEU A 1 86 ? -4.944 79.850 110.071 1.00 19.91 83 LEU A N 1
ATOM 658 C CA . LEU A 1 86 ? -5.607 79.340 108.888 1.00 19.20 83 LEU A CA 1
ATOM 659 C C . LEU A 1 86 ? -6.874 78.607 109.326 1.00 19.13 83 LEU A C 1
ATOM 660 O O . LEU A 1 86 ? -7.959 78.851 108.807 1.00 18.70 83 LEU A O 1
ATOM 665 N N . VAL A 1 87 ? -6.726 77.714 110.295 1.00 19.58 84 VAL A N 1
ATOM 666 C CA . VAL A 1 87 ? -7.864 76.939 110.800 1.00 20.37 84 VAL A CA 1
ATOM 667 C C . VAL A 1 87 ? -8.935 77.843 111.437 1.00 20.59 84 VAL A C 1
ATOM 668 O O . VAL A 1 87 ? -10.137 77.643 111.213 1.00 19.66 84 VAL A O 1
ATOM 672 N N A GLU A 1 88 ? -8.501 78.826 112.220 0.50 21.02 85 GLU A N 1
ATOM 673 N N B GLU A 1 88 ? -8.499 78.828 112.219 0.50 21.20 85 GLU A N 1
ATOM 674 C CA A GLU A 1 88 ? -9.432 79.758 112.858 0.50 21.41 85 GLU A CA 1
ATOM 675 C CA B GLU A 1 88 ? -9.424 79.778 112.843 0.50 21.70 85 GLU A CA 1
ATOM 676 C C A GLU A 1 88 ? -10.258 80.525 111.819 0.50 20.85 85 GLU A C 1
ATOM 677 C C B GLU A 1 88 ? -10.263 80.499 111.801 0.50 21.00 85 GLU A C 1
ATOM 678 O O A GLU A 1 88 ? -11.473 80.653 111.959 0.50 20.87 85 GLU A O 1
ATOM 679 O O B GLU A 1 88 ? -11.486 80.566 111.917 0.50 20.94 85 GLU A O 1
ATOM 690 N N . ASN A 1 89 ? -9.605 81.005 110.763 1.00 20.27 86 ASN A N 1
ATOM 691 C CA . ASN A 1 89 ? -10.304 81.718 109.699 1.00 20.12 86 ASN A CA 1
ATOM 692 C C . ASN A 1 89 ? -11.237 80.789 108.929 1.00 19.38 86 ASN A C 1
ATOM 693 O O . ASN A 1 89 ? -12.357 81.161 108.585 1.00 19.50 86 ASN A O 1
ATOM 698 N N . ARG A 1 90 ? -10.774 79.571 108.695 1.00 19.11 87 ARG A N 1
ATOM 699 C CA . ARG A 1 90 ? -11.576 78.570 107.998 1.00 18.80 87 ARG A CA 1
ATOM 700 C C . ARG A 1 90 ? -12.864 78.298 108.775 1.00 19.34 87 ARG A C 1
ATOM 701 O O . ARG A 1 90 ? -13.970 78.305 108.214 1.00 19.01 87 ARG A O 1
ATOM 709 N N . GLU A 1 91 ? -12.719 78.092 110.084 1.00 20.45 88 GLU A N 1
ATOM 710 C CA . GLU A 1 91 ? -13.874 77.815 110.941 1.00 21.33 88 GLU A CA 1
ATOM 711 C C . GLU A 1 91 ? -14.802 79.032 111.088 1.00 22.04 88 GLU A C 1
ATOM 712 O O . GLU A 1 91 ? -15.998 78.866 111.287 1.00 21.42 88 GLU A O 1
ATOM 718 N N A LYS A 1 92 ? -14.245 80.241 110.972 0.50 22.36 89 LYS A N 1
ATOM 719 N N B LYS A 1 92 ? -14.245 80.237 110.975 0.50 22.03 89 LYS A N 1
ATOM 720 C CA A LYS A 1 92 ? -15.049 81.460 111.050 0.50 23.41 89 LYS A CA 1
ATOM 721 C CA B LYS A 1 92 ? -15.050 81.446 111.028 0.50 22.82 89 LYS A CA 1
ATOM 722 C C A LYS A 1 92 ? -15.919 81.567 109.784 0.50 22.37 89 LYS A C 1
ATOM 723 C C B LYS A 1 92 ? -15.942 81.503 109.793 0.50 22.05 89 LYS A C 1
ATOM 724 O O A LYS A 1 92 ? -17.057 82.018 109.852 0.50 22.68 89 LYS A O 1
ATOM 725 O O B LYS A 1 92 ? -17.112 81.865 109.886 0.50 22.27 89 LYS A O 1
ATOM 736 N N . TYR A 1 93 ? -15.380 81.129 108.645 1.00 21.41 90 TYR A N 1
ATOM 737 C CA . TYR A 1 93 ? -16.136 81.105 107.390 1.00 20.94 90 TYR A CA 1
ATOM 738 C C . TYR A 1 93 ? -17.257 80.074 107.472 1.00 20.65 90 TYR A C 1
ATOM 739 O O . TYR A 1 93 ? -18.384 80.336 107.049 1.00 20.74 90 TYR A O 1
ATOM 748 N N . ILE A 1 94 ? -16.951 78.900 108.018 1.00 20.20 91 ILE A N 1
ATOM 749 C CA . ILE A 1 94 ? -17.964 77.854 108.178 1.00 20.59 91 ILE A CA 1
ATOM 750 C C . ILE A 1 94 ? -19.084 78.366 109.091 1.00 21.58 91 ILE A C 1
ATOM 751 O O . ILE A 1 94 ? -20.255 78.112 108.818 1.00 21.38 91 ILE A O 1
ATOM 756 N N . ASP A 1 95 ? -18.741 79.085 110.163 1.00 22.68 92 ASP A N 1
ATOM 757 C CA . ASP A 1 95 ? -19.789 79.664 111.040 1.00 24.32 92 ASP A CA 1
ATOM 758 C C . ASP A 1 95 ? -20.652 80.630 110.249 1.00 24.14 92 ASP A C 1
ATOM 759 O O . ASP A 1 95 ? -21.869 80.669 110.435 1.00 23.49 92 ASP A O 1
ATOM 764 N N . PHE A 1 96 ? -20.021 81.408 109.378 1.00 23.79 93 PHE A N 1
ATOM 765 C CA . PHE A 1 96 ? -20.771 82.324 108.510 1.00 24.52 93 PHE A CA 1
ATOM 766 C C . PHE A 1 96 ? -21.735 81.520 107.620 1.00 23.48 93 PHE A C 1
ATOM 767 O O . PHE A 1 96 ? -22.881 81.924 107.425 1.00 22.70 93 PHE A O 1
ATOM 775 N N . LEU A 1 97 ? -21.270 80.383 107.091 1.00 22.65 94 LEU A N 1
ATOM 776 C CA . LEU A 1 97 ? -22.136 79.526 106.254 1.00 22.45 94 LEU A CA 1
ATOM 777 C C . LEU A 1 97 ? -23.346 79.003 107.028 1.00 22.31 94 LEU A C 1
ATOM 778 O O . LEU A 1 97 ? -24.442 78.852 106.454 1.00 22.59 94 LEU A O 1
ATOM 783 N N . HIS A 1 98 ? -23.175 78.719 108.316 1.00 22.30 95 HIS A N 1
ATOM 784 C CA . HIS A 1 98 ? -24.321 78.247 109.101 1.00 22.30 95 HIS A CA 1
ATOM 785 C C . HIS A 1 98 ? -25.409 79.295 109.052 1.00 22.19 95 HIS A C 1
ATOM 786 O O . HIS A 1 98 ? -26.568 78.980 108.844 1.00 21.66 95 HIS A O 1
ATOM 793 N N . GLY A 1 99 ? -25.011 80.554 109.234 1.00 22.19 96 GLY A N 1
ATOM 794 C CA . GLY A 1 99 ? -25.940 81.678 109.182 1.00 22.25 96 GLY A CA 1
ATOM 795 C C . GLY A 1 99 ? -26.617 81.787 107.828 1.00 21.53 96 GLY A C 1
ATOM 796 O O . GLY A 1 99 ? -27.829 81.989 107.755 1.00 21.93 96 GLY A O 1
ATOM 797 N N . ALA A 1 100 ? -25.846 81.626 106.752 1.00 21.20 97 ALA A N 1
ATOM 798 C CA . ALA A 1 100 ? -26.396 81.716 105.391 1.00 21.23 97 ALA A CA 1
ATOM 799 C C . ALA A 1 100 ? -27.427 80.609 105.159 1.00 21.19 97 ALA A C 1
ATOM 800 O O . ALA A 1 100 ? -28.509 80.856 104.628 1.00 21.07 97 ALA A O 1
ATOM 802 N N . TYR A 1 101 ? -27.103 79.385 105.568 1.00 21.50 98 TYR A N 1
ATOM 803 C CA . TYR A 1 101 ? -28.054 78.268 105.403 1.00 21.94 98 TYR A CA 1
ATOM 804 C C . TYR A 1 101 ? -29.304 78.439 106.254 1.00 21.56 98 TYR A C 1
ATOM 805 O O . TYR A 1 101 ? -30.413 78.153 105.813 1.00 21.11 98 TYR A O 1
ATOM 814 N N . ASN A 1 102 ? -29.134 78.918 107.475 1.00 22.58 99 ASN A N 1
ATOM 815 C CA . ASN A 1 102 ? -30.301 79.166 108.330 1.00 23.50 99 ASN A CA 1
ATOM 816 C C . ASN A 1 102 ? -31.203 80.260 107.748 1.00 23.42 99 ASN A C 1
ATOM 817 O O . ASN A 1 102 ? -32.428 80.165 107.838 1.00 22.99 99 ASN A O 1
ATOM 822 N N . ARG A 1 103 ? -30.612 81.285 107.128 1.00 22.63 100 ARG A N 1
ATOM 823 C CA . ARG A 1 103 ? -31.447 82.337 106.519 1.00 23.15 100 ARG A CA 1
ATOM 824 C C . ARG A 1 103 ? -32.222 81.789 105.314 1.00 22.28 100 ARG A C 1
ATOM 825 O O . ARG A 1 103 ? -33.367 82.182 105.080 1.00 22.13 100 ARG A O 1
ATOM 833 N N . GLY A 1 104 ? -31.600 80.879 104.559 1.00 21.24 101 GLY A N 1
ATOM 834 C CA . GLY A 1 104 ? -32.274 80.257 103.410 1.00 21.16 101 GLY A CA 1
ATOM 835 C C . GLY A 1 104 ? -33.462 79.426 103.875 1.00 21.32 101 GLY A C 1
ATOM 836 O O . GLY A 1 104 ? -34.566 79.517 103.320 1.00 21.82 101 GLY A O 1
ATOM 837 N N . LEU A 1 105 ? -33.233 78.627 104.913 1.00 21.18 102 LEU A N 1
ATOM 838 C CA . LEU A 1 105 ? -34.292 77.794 105.493 1.00 21.74 102 LEU A CA 1
ATOM 839 C C . LEU A 1 105 ? -35.448 78.701 105.996 1.00 22.41 102 LEU A C 1
ATOM 840 O O . LEU A 1 105 ? -36.613 78.424 105.734 1.00 21.94 102 LEU A O 1
ATOM 845 N N . ASP A 1 106 ? -35.108 79.797 106.688 1.00 23.50 103 ASP A N 1
ATOM 846 C CA . ASP A 1 106 ? -36.111 80.748 107.156 1.00 24.62 103 ASP A CA 1
ATOM 847 C C . ASP A 1 106 ? -36.937 81.281 105.976 1.00 24.72 103 ASP A C 1
ATOM 848 O O . ASP A 1 106 ? -38.142 81.409 106.072 1.00 24.61 103 ASP A O 1
ATOM 853 N N . SER A 1 107 ? -36.270 81.604 104.866 1.00 24.75 104 SER A N 1
ATOM 854 C CA . SER A 1 107 ? -36.961 82.186 103.706 1.00 26.06 104 SER A CA 1
ATOM 855 C C . SER A 1 107 ? -37.987 81.249 103.091 1.00 26.61 104 SER A C 1
ATOM 856 O O . SER A 1 107 ? -38.947 81.690 102.465 1.00 27.14 104 SER A O 1
ATOM 859 N N . ASN A 1 108 ? -37.795 79.954 103.299 1.00 26.16 105 ASN A N 1
ATOM 860 C CA . ASN A 1 108 ? -38.698 78.951 102.764 1.00 26.18 105 ASN A CA 1
ATOM 861 C C . ASN A 1 108 ? -39.630 78.384 103.831 1.00 26.76 105 ASN A C 1
ATOM 862 O O . ASN A 1 108 ? -40.259 77.349 103.608 1.00 27.07 105 ASN A O 1
ATOM 867 N N . ASN A 1 109 ? -39.719 79.079 104.978 1.00 27.11 106 ASN A N 1
ATOM 868 C CA . ASN A 1 109 ? -40.603 78.718 106.098 1.00 28.02 106 ASN A CA 1
ATOM 869 C C . ASN A 1 109 ? -40.385 77.309 106.658 1.00 26.36 106 ASN A C 1
ATOM 870 O O . ASN A 1 109 ? -41.327 76.654 107.086 1.00 26.57 106 ASN A O 1
ATOM 875 N N . ILE A 1 110 ? -39.137 76.862 106.671 1.00 24.40 107 ILE A N 1
ATOM 876 C CA . ILE A 1 110 ? -38.807 75.535 107.196 1.00 23.79 107 ILE A CA 1
ATOM 877 C C . ILE A 1 110 ? -38.702 75.587 108.717 1.00 24.08 107 ILE A C 1
ATOM 878 O O . ILE A 1 110 ? -38.087 76.498 109.266 1.00 24.36 107 ILE A O 1
ATOM 883 N N . GLU A 1 111 ? -39.328 74.623 109.390 1.00 24.35 108 GLU A N 1
ATOM 884 C CA . GLU A 1 111 ? -39.240 74.505 110.841 1.00 25.14 108 GLU A CA 1
ATOM 885 C C . GLU A 1 111 ? -38.160 73.463 111.104 1.00 24.53 108 GLU A C 1
ATOM 886 O O . GLU A 1 111 ? -38.059 72.472 110.372 1.00 24.00 108 GLU A O 1
ATOM 892 N N . ARG A 1 112 ? -37.331 73.695 112.115 1.00 24.77 109 ARG A N 1
ATOM 893 C CA . ARG A 1 112 ? -36.206 72.791 112.389 1.00 25.06 109 ARG A CA 1
ATOM 894 C C . ARG A 1 112 ? -36.090 72.311 113.821 1.00 25.53 109 ARG A C 1
ATOM 895 O O . ARG A 1 112 ? -36.469 72.997 114.763 1.00 25.31 109 ARG A O 1
ATOM 903 N N . ILE A 1 113 ? -35.513 71.117 113.944 1.00 25.24 110 ILE A N 1
ATOM 904 C CA . ILE A 1 113 ? -35.255 70.475 115.220 1.00 26.23 110 ILE A CA 1
ATOM 905 C C . ILE A 1 113 ? -33.788 70.047 115.267 1.00 26.32 110 ILE A C 1
ATOM 906 O O . ILE A 1 113 ? -33.261 69.481 114.298 1.00 26.00 110 ILE A O 1
ATOM 911 N N . HIS A 1 114 ? -33.143 70.321 116.399 1.00 27.48 111 HIS A N 1
ATOM 912 C CA . HIS A 1 114 ? -31.763 69.930 116.638 1.00 28.10 111 HIS A CA 1
ATOM 913 C C . HIS A 1 114 ? -31.820 68.649 117.460 1.00 28.05 111 HIS A C 1
ATOM 914 O O . HIS A 1 114 ? -32.112 68.676 118.643 1.00 28.76 111 HIS A O 1
ATOM 921 N N . GLY A 1 115 ? -31.581 67.524 116.803 1.00 27.22 112 GLY A N 1
ATOM 922 C CA . GLY A 1 115 ? -31.646 66.214 117.463 1.00 27.61 112 GLY A CA 1
ATOM 923 C C . GLY A 1 115 ? -31.663 65.122 116.427 1.00 26.97 112 GLY A C 1
ATOM 924 O O . GLY A 1 115 ? -31.742 65.412 115.222 1.00 25.89 112 GLY A O 1
ATOM 925 N N . TYR A 1 116 ? -31.587 63.872 116.895 1.00 27.65 113 TYR A N 1
ATOM 926 C CA . TYR A 1 116 ? -31.576 62.706 116.021 1.00 27.87 113 TYR A CA 1
ATOM 927 C C . TYR A 1 116 ? -32.927 62.004 115.965 1.00 28.01 113 TYR A C 1
ATOM 928 O O . TYR A 1 116 ? -33.516 61.645 116.998 1.00 29.04 113 TYR A O 1
ATOM 937 N N . ALA A 1 117 ? -33.403 61.805 114.741 1.00 27.34 114 ALA A N 1
ATOM 938 C CA . ALA A 1 117 ? -34.685 61.187 114.497 1.00 27.67 114 ALA A CA 1
ATOM 939 C C . ALA A 1 117 ? -34.562 59.675 114.325 1.00 28.11 114 ALA A C 1
ATOM 940 O O . ALA A 1 117 ? -33.543 59.185 113.844 1.00 27.80 114 ALA A O 1
ATOM 942 N N A THR A 1 118 ? -35.613 58.961 114.722 0.50 28.79 115 THR A N 1
ATOM 943 N N B THR A 1 118 ? -35.604 58.958 114.744 0.50 29.00 115 THR A N 1
ATOM 944 C CA A THR A 1 118 ? -35.689 57.502 114.592 0.50 29.44 115 THR A CA 1
ATOM 945 C CA B THR A 1 118 ? -35.704 57.501 114.580 0.50 29.75 115 THR A CA 1
ATOM 946 C C A THR A 1 118 ? -37.127 57.192 114.209 0.50 29.53 115 THR A C 1
ATOM 947 C C B THR A 1 118 ? -37.130 57.233 114.163 0.50 29.67 115 THR A C 1
ATOM 948 O O A THR A 1 118 ? -38.050 57.777 114.776 0.50 30.03 115 THR A O 1
ATOM 949 O O B THR A 1 118 ? -38.047 57.883 114.665 0.50 30.01 115 THR A O 1
ATOM 956 N N . PHE A 1 119 ? -37.327 56.304 113.233 1.00 29.27 116 PHE A N 1
ATOM 957 C CA . PHE A 1 119 ? -38.684 55.937 112.812 1.00 29.54 116 PHE A CA 1
ATOM 958 C C . PHE A 1 119 ? -39.355 55.117 113.907 1.00 30.75 116 PHE A C 1
ATOM 959 O O . PHE A 1 119 ? -38.698 54.313 114.573 1.00 30.73 116 PHE A O 1
ATOM 967 N N . THR A 1 120 ? -40.650 55.352 114.107 1.00 31.54 117 THR A N 1
ATOM 968 C CA . THR A 1 120 ? -41.454 54.579 115.072 1.00 32.91 117 THR A CA 1
ATOM 969 C C . THR A 1 120 ? -42.671 53.956 114.391 1.00 33.45 117 THR A C 1
ATOM 970 O O . THR A 1 120 ? -43.440 53.241 115.029 1.00 33.99 117 THR A O 1
ATOM 974 N N . GLY A 1 121 ? -42.825 54.232 113.101 1.00 33.12 118 GLY A N 1
ATOM 975 C CA . GLY A 1 121 ? -43.933 53.714 112.290 1.00 33.56 118 GLY A CA 1
ATOM 976 C C . GLY A 1 121 ? -43.637 54.041 110.836 1.00 32.93 118 GLY A C 1
ATOM 977 O O . GLY A 1 121 ? -42.655 54.745 110.537 1.00 32.08 118 GLY A O 1
ATOM 978 N N . GLU A 1 122 ? -44.468 53.558 109.924 1.00 33.08 119 GLU A N 1
ATOM 979 C CA . GLU A 1 122 ? -44.233 53.813 108.497 1.00 32.79 119 GLU A CA 1
ATOM 980 C C . GLU A 1 122 ? -44.190 55.284 108.088 1.00 31.64 119 GLU A C 1
ATOM 981 O O . GLU A 1 122 ? -43.491 55.627 107.131 1.00 31.18 119 GLU A O 1
ATOM 987 N N . GLN A 1 123 ? -44.934 56.136 108.790 1.00 31.18 120 GLN A N 1
ATOM 988 C CA . GLN A 1 123 ? -44.981 57.569 108.470 1.00 30.47 120 GLN A CA 1
ATOM 989 C C . GLN A 1 123 ? -44.808 58.425 109.727 1.00 30.74 120 GLN A C 1
ATOM 990 O O . GLN A 1 123 ? -45.296 59.556 109.781 1.00 29.34 120 GLN A O 1
ATOM 996 N N . THR A 1 124 ? -44.091 57.894 110.721 1.00 30.86 121 THR A N 1
ATOM 997 C CA . THR A 1 124 ? -43.902 58.602 111.991 1.00 31.15 121 THR A CA 1
ATOM 998 C C . THR A 1 124 ? -42.485 58.473 112.535 1.00 30.53 121 THR A C 1
ATOM 999 O O . THR A 1 124 ? -41.886 57.405 112.501 1.00 29.00 121 THR A O 1
ATOM 1003 N N . ILE A 1 125 ? -41.935 59.593 113.005 1.00 30.28 122 ILE A N 1
ATOM 1004 C CA . ILE A 1 125 ? -40.603 59.591 113.605 1.00 30.18 122 ILE A CA 1
ATOM 1005 C C . ILE A 1 125 ? -40.686 60.169 115.005 1.00 30.54 122 ILE A C 1
ATOM 1006 O O . ILE A 1 125 ? -41.668 60.841 115.354 1.00 30.88 122 ILE A O 1
ATOM 1011 N N . GLU A 1 126 ? -39.664 59.872 115.796 1.00 30.41 123 GLU A N 1
ATOM 1012 C CA . GLU A 1 126 ? -39.513 60.405 117.139 1.00 31.78 123 GLU A CA 1
ATOM 1013 C C . GLU A 1 126 ? -38.174 61.136 117.231 1.00 31.03 123 GLU A C 1
ATOM 1014 O O . GLU A 1 126 ? -37.167 60.677 116.705 1.00 30.57 123 GLU A O 1
ATOM 1020 N N . VAL A 1 127 ? -38.182 62.286 117.885 1.00 31.25 124 VAL A N 1
ATOM 1021 C CA . VAL A 1 127 ? -36.961 63.018 118.142 1.00 31.01 124 VAL A CA 1
ATOM 1022 C C . VAL A 1 127 ? -37.200 63.839 119.407 1.00 32.06 124 VAL A C 1
ATOM 1023 O O . VAL A 1 127 ? -38.258 64.458 119.566 1.00 31.87 124 VAL A O 1
ATOM 1027 N N . ASN A 1 128 ? -36.226 63.802 120.312 1.00 33.24 125 ASN A N 1
ATOM 1028 C CA . ASN A 1 128 ? -36.299 64.524 121.593 1.00 35.48 125 ASN A CA 1
ATOM 1029 C C . ASN A 1 128 ? -37.601 64.276 122.362 1.00 37.73 125 ASN A C 1
ATOM 1030 O O . ASN A 1 128 ? -38.138 65.198 122.981 1.00 39.83 125 ASN A O 1
ATOM 1035 N N A GLY A 1 129 ? -38.109 63.043 122.269 0.50 38.23 126 GLY A N 1
ATOM 1036 N N B GLY A 1 129 ? -38.098 63.040 122.329 0.50 38.87 126 GLY A N 1
ATOM 1037 C CA A GLY A 1 129 ? -39.325 62.622 122.958 0.50 38.98 126 GLY A CA 1
ATOM 1038 C CA B GLY A 1 129 ? -39.326 62.681 123.037 0.50 40.04 126 GLY A CA 1
ATOM 1039 C C A GLY A 1 129 ? -40.651 62.795 122.230 0.50 38.94 126 GLY A C 1
ATOM 1040 C C B GLY A 1 129 ? -40.564 63.386 122.507 0.50 40.47 126 GLY A C 1
ATOM 1041 O O A GLY A 1 129 ? -41.611 62.097 122.532 0.50 38.68 126 GLY A O 1
ATOM 1042 O O B GLY A 1 129 ? -41.332 63.981 123.273 0.50 41.47 126 GLY A O 1
ATOM 1043 N N A THR A 1 130 ? -40.720 63.716 121.273 0.50 37.74 127 THR A N 1
ATOM 1044 N N B THR A 1 130 ? -40.757 63.312 121.194 0.50 38.61 127 THR A N 1
ATOM 1045 C CA A THR A 1 130 ? -41.983 63.972 120.584 0.50 37.66 127 THR A CA 1
ATOM 1046 C CA B THR A 1 130 ? -41.897 63.934 120.543 0.50 37.94 127 THR A CA 1
ATOM 1047 C C A THR A 1 130 ? -42.060 63.316 119.202 0.50 36.66 127 THR A C 1
ATOM 1048 C C B THR A 1 130 ? -42.050 63.304 119.169 0.50 36.82 127 THR A C 1
ATOM 1049 O O A THR A 1 130 ? -41.051 63.207 118.498 0.50 35.50 127 THR A O 1
ATOM 1050 O O B THR A 1 130 ? -41.071 63.206 118.423 0.50 35.59 127 THR A O 1
ATOM 1057 N N . GLU A 1 131 ? -43.264 62.868 118.835 1.00 36.55 128 GLU A N 1
ATOM 1058 C CA . GLU A 1 131 ? -43.513 62.237 117.538 1.00 35.80 128 GLU A CA 1
ATOM 1059 C C . GLU A 1 131 ? -44.055 63.199 116.509 1.00 34.67 128 GLU A C 1
ATOM 1060 O O . GLU A 1 131 ? -44.853 64.096 116.816 1.00 34.99 128 GLU A O 1
ATOM 1066 N N . TYR A 1 132 ? -43.599 62.996 115.280 1.00 31.64 129 TYR A N 1
ATOM 1067 C CA . TYR A 1 132 ? -43.987 63.809 114.167 1.00 30.72 129 TYR A CA 1
ATOM 1068 C C . TYR A 1 132 ? -44.348 62.887 113.025 1.00 29.72 129 TYR A C 1
ATOM 1069 O O . TYR A 1 132 ? -43.747 61.823 112.860 1.00 30.21 129 TYR A O 1
ATOM 1078 N N . THR A 1 133 ? -45.330 63.294 112.236 1.00 29.65 130 THR A N 1
ATOM 1079 C CA . THR A 1 133 ? -45.807 62.467 111.133 1.00 29.38 130 THR A CA 1
ATOM 1080 C C . THR A 1 133 ? -46.000 63.283 109.875 1.00 28.62 130 THR A C 1
ATOM 1081 O O . THR A 1 133 ? -46.275 64.490 109.933 1.00 28.27 130 THR A O 1
ATOM 1085 N N . ALA A 1 134 ? -45.822 62.615 108.740 1.00 27.97 131 ALA A N 1
ATOM 1086 C CA . ALA A 1 134 ? -46.048 63.217 107.437 1.00 27.75 131 ALA A CA 1
ATOM 1087 C C . ALA A 1 134 ? -46.213 62.124 106.411 1.00 27.64 131 ALA A C 1
ATOM 1088 O O . ALA A 1 134 ? -45.672 61.038 106.592 1.00 27.66 131 ALA A O 1
ATOM 1090 N N . PRO A 1 135 ? -46.982 62.392 105.341 1.00 27.75 132 PRO A N 1
ATOM 1091 C CA . PRO A 1 135 ? -47.143 61.395 104.282 1.00 27.76 132 PRO A CA 1
ATOM 1092 C C . PRO A 1 135 ? -45.878 61.228 103.427 1.00 26.97 132 PRO A C 1
ATOM 1093 O O . PRO A 1 135 ? -45.796 60.287 102.646 1.00 26.74 132 PRO A O 1
ATOM 1097 N N . HIS A 1 136 ? -44.915 62.138 103.575 1.00 25.94 133 HIS A N 1
ATOM 1098 C CA . HIS A 1 136 ? -43.666 62.072 102.812 1.00 25.53 133 HIS A CA 1
ATOM 1099 C C . HIS A 1 136 ? -42.486 62.293 103.752 1.00 24.49 133 HIS A C 1
ATOM 1100 O O . HIS A 1 136 ? -42.424 63.325 104.439 1.00 24.24 133 HIS A O 1
ATOM 1107 N N . ILE A 1 137 ? -41.566 61.323 103.807 1.00 23.88 134 ILE A N 1
ATOM 1108 C CA . ILE A 1 137 ? -40.392 61.431 104.663 1.00 23.41 134 ILE A CA 1
ATOM 1109 C C . ILE A 1 137 ? -39.125 61.125 103.890 1.00 22.95 134 ILE A C 1
ATOM 1110 O O . ILE A 1 137 ? -39.001 60.073 103.279 1.00 24.09 134 ILE A O 1
ATOM 1115 N N . LEU A 1 138 ? -38.181 62.061 103.932 1.00 22.25 135 LEU A N 1
ATOM 1116 C CA . LEU A 1 138 ? -36.916 61.902 103.249 1.00 21.71 135 LEU A CA 1
ATOM 1117 C C . LEU A 1 138 ? -35.818 61.482 104.196 1.00 21.48 135 LEU A C 1
ATOM 1118 O O . LEU A 1 138 ? -35.560 62.152 105.207 1.00 21.85 135 LEU A O 1
ATOM 1123 N N . ILE A 1 139 ? -35.143 60.394 103.853 1.00 21.32 136 ILE A N 1
ATOM 1124 C CA . ILE A 1 139 ? -33.962 59.986 104.592 1.00 21.31 136 ILE A CA 1
ATOM 1125 C C . ILE A 1 139 ? -32.794 60.624 103.845 1.00 20.75 136 ILE A C 1
ATOM 1126 O O . ILE A 1 139 ? -32.546 60.276 102.687 1.00 20.78 136 ILE A O 1
ATOM 1131 N N . ALA A 1 140 ? -32.085 61.549 104.502 1.00 20.45 137 ALA A N 1
ATOM 1132 C CA . ALA A 1 140 ? -30.935 62.236 103.912 1.00 20.17 137 ALA A CA 1
ATOM 1133 C C . ALA A 1 140 ? -29.854 62.316 104.982 1.00 20.09 137 ALA A C 1
ATOM 1134 O O . ALA A 1 140 ? -29.247 63.375 105.210 1.00 20.10 137 ALA A O 1
ATOM 1136 N N . THR A 1 141 ? -29.599 61.168 105.607 1.00 20.61 138 THR A N 1
ATOM 1137 C CA . THR A 1 141 ? -28.698 61.062 106.756 1.00 20.79 138 THR A CA 1
ATOM 1138 C C . THR A 1 141 ? -27.203 60.921 106.448 1.00 20.80 138 THR A C 1
ATOM 1139 O O . THR A 1 141 ? -26.368 60.888 107.366 1.00 21.34 138 THR A O 1
ATOM 1143 N N . GLY A 1 142 ? -26.871 60.833 105.170 1.00 20.47 139 GLY A N 1
ATOM 1144 C CA . GLY A 1 142 ? -25.501 60.722 104.731 1.00 20.42 139 GLY A CA 1
ATOM 1145 C C . GLY A 1 142 ? -24.757 59.517 105.259 1.00 21.01 139 GLY A C 1
ATOM 1146 O O . GLY A 1 142 ? -25.345 58.434 105.467 1.00 21.13 139 GLY A O 1
ATOM 1147 N N . GLY A 1 143 ? -23.459 59.710 105.457 1.00 21.00 140 GLY A N 1
ATOM 1148 C CA . GLY A 1 143 ? -22.585 58.649 105.933 1.00 21.87 140 GLY A CA 1
ATOM 1149 C C . GLY A 1 143 ? -21.574 59.143 106.938 1.00 22.18 140 GLY A C 1
ATOM 1150 O O . GLY A 1 143 ? -21.603 60.305 107.366 1.00 21.24 140 GLY A O 1
ATOM 1151 N N . ARG A 1 144 ? -20.669 58.253 107.311 1.00 23.32 141 ARG A N 1
ATOM 1152 C CA . ARG A 1 144 ? -19.627 58.591 108.282 1.00 24.08 141 ARG A CA 1
ATOM 1153 C C . ARG A 1 144 ? -18.386 57.747 108.024 1.00 24.54 141 ARG A C 1
ATOM 1154 O O . ARG A 1 144 ? -18.462 56.692 107.376 1.00 24.19 141 ARG A O 1
ATOM 1162 N N . PRO A 1 145 ? -17.230 58.189 108.533 1.00 24.83 142 PRO A N 1
ATOM 1163 C CA . PRO A 1 145 ? -16.050 57.372 108.264 1.00 25.65 142 PRO A CA 1
ATOM 1164 C C . PRO A 1 145 ? -16.063 55.988 108.919 1.00 27.46 142 PRO A C 1
ATOM 1165 O O . PRO A 1 145 ? -16.668 55.802 109.975 1.00 27.76 142 PRO A O 1
ATOM 1169 N N . LYS A 1 146 ? -15.447 55.023 108.244 1.00 29.59 143 LYS A N 1
ATOM 1170 C CA . LYS A 1 146 ? -15.248 53.680 108.784 1.00 31.81 143 LYS A CA 1
ATOM 1171 C C . LYS A 1 146 ? -13.977 53.749 109.615 1.00 32.39 143 LYS A C 1
ATOM 1172 O O . LYS A 1 146 ? -13.161 54.651 109.427 1.00 31.71 143 LYS A O 1
ATOM 1178 N N . LYS A 1 147 ? -13.794 52.781 110.506 1.00 34.27 144 LYS A N 1
ATOM 1179 C CA . LYS A 1 147 ? -12.604 52.720 111.355 1.00 35.52 144 LYS A CA 1
ATOM 1180 C C . LYS A 1 147 ? -11.428 52.106 110.623 1.00 34.16 144 LYS A C 1
ATOM 1181 O O . LYS A 1 147 ? -11.597 51.368 109.656 1.00 32.68 144 LYS A O 1
ATOM 1187 N N . LEU A 1 148 ? -10.227 52.406 111.102 1.00 33.71 145 LEU A N 1
ATOM 1188 C CA . LEU A 1 148 ? -9.007 51.891 110.490 1.00 33.91 145 LEU A CA 1
ATOM 1189 C C . LEU A 1 148 ? -8.873 50.388 110.693 1.00 35.11 145 LEU A C 1
ATOM 1190 O O . LEU A 1 148 ? -8.404 49.677 109.807 1.00 35.45 145 LEU A O 1
ATOM 1195 N N . GLY A 1 149 ? -9.277 49.901 111.866 1.00 36.10 146 GLY A N 1
ATOM 1196 C CA . GLY A 1 149 ? -9.276 48.460 112.147 1.00 36.28 146 GLY A CA 1
ATOM 1197 C C . GLY A 1 149 ? -7.940 47.778 112.372 1.00 36.75 146 GLY A C 1
ATOM 1198 O O . GLY A 1 149 ? -7.728 46.646 111.927 1.00 36.65 146 GLY A O 1
ATOM 1199 N N . ILE A 1 150 ? -7.032 48.460 113.064 1.00 35.79 147 ILE A N 1
ATOM 1200 C CA . ILE A 1 150 ? -5.736 47.885 113.397 1.00 36.68 147 ILE A CA 1
ATOM 1201 C C . ILE A 1 150 ? -5.370 48.308 114.817 1.00 36.30 147 ILE A C 1
ATOM 1202 O O . ILE A 1 150 ? -5.924 49.292 115.331 1.00 35.83 147 ILE A O 1
ATOM 1207 N N . PRO A 1 151 ? -4.451 47.570 115.460 1.00 37.38 148 PRO A N 1
ATOM 1208 C CA . PRO A 1 151 ? -4.016 47.966 116.807 1.00 37.78 148 PRO A CA 1
ATOM 1209 C C . PRO A 1 151 ? -3.383 49.365 116.764 1.00 36.54 148 PRO A C 1
ATOM 1210 O O . PRO A 1 151 ? -2.576 49.651 115.876 1.00 36.01 148 PRO A O 1
ATOM 1214 N N . GLY A 1 152 ? -3.774 50.219 117.703 1.00 36.29 149 GLY A N 1
ATOM 1215 C CA . GLY A 1 152 ? -3.269 51.586 117.767 1.00 35.46 149 GLY A CA 1
ATOM 1216 C C . GLY A 1 152 ? -4.081 52.566 116.944 1.00 35.21 149 GLY A C 1
ATOM 1217 O O . GLY A 1 152 ? -3.679 53.739 116.809 1.00 33.03 149 GLY A O 1
ATOM 1218 N N . GLU A 1 153 ? -5.228 52.119 116.416 1.00 35.31 150 GLU A N 1
ATOM 1219 C CA . GLU A 1 153 ? -6.082 52.982 115.607 1.00 35.61 150 GLU A CA 1
ATOM 1220 C C . GLU A 1 153 ? -6.557 54.175 116.403 1.00 35.18 150 GLU A C 1
ATOM 1221 O O . GLU A 1 153 ? -6.902 55.192 115.813 1.00 33.76 150 GLU A O 1
ATOM 1227 N N . GLU A 1 154 ? -6.576 54.058 117.738 1.00 35.77 151 GLU A N 1
ATOM 1228 C CA . GLU A 1 154 ? -6.983 55.199 118.562 1.00 35.30 151 GLU A CA 1
ATOM 1229 C C . GLU A 1 154 ? -6.016 56.380 118.411 1.00 33.88 151 GLU A C 1
ATOM 1230 O O . GLU A 1 154 ? -6.342 57.495 118.824 1.00 33.92 151 GLU A O 1
ATOM 1236 N N . TYR A 1 155 ? -4.833 56.126 117.852 1.00 32.84 152 TYR A N 1
ATOM 1237 C CA . TYR A 1 155 ? -3.851 57.189 117.629 1.00 32.69 152 TYR A CA 1
ATOM 1238 C C . TYR A 1 155 ? -3.981 57.832 116.247 1.00 31.09 152 TYR A C 1
ATOM 1239 O O . TYR A 1 155 ? -3.392 58.876 116.002 1.00 30.92 152 TYR A O 1
ATOM 1248 N N . ALA A 1 156 ? -4.735 57.194 115.354 1.00 30.61 153 ALA A N 1
ATOM 1249 C CA . ALA A 1 156 ? -4.923 57.702 114.003 1.00 29.68 153 ALA A CA 1
ATOM 1250 C C . ALA A 1 156 ? -6.111 58.642 113.945 1.00 28.85 153 ALA A C 1
ATOM 1251 O O . ALA A 1 156 ? -6.966 58.648 114.841 1.00 29.75 153 ALA A O 1
ATOM 1253 N N . LEU A 1 157 ? -6.159 59.427 112.879 1.00 26.65 154 LEU A N 1
ATOM 1254 C CA . LEU A 1 157 ? -7.223 60.393 112.656 1.00 26.26 154 LEU A CA 1
ATOM 1255 C C . LEU A 1 157 ? -7.924 60.086 111.359 1.00 25.69 154 LEU A C 1
ATOM 1256 O O . LEU A 1 157 ? -7.261 59.773 110.374 1.00 26.10 154 LEU A O 1
ATOM 1261 N N . ASP A 1 158 ? -9.253 60.166 111.344 1.00 25.24 155 ASP A N 1
ATOM 1262 C CA . ASP A 1 158 ? -9.984 60.065 110.070 1.00 25.50 155 ASP A CA 1
ATOM 1263 C C . ASP A 1 158 ? -10.119 61.504 109.539 1.00 24.65 155 ASP A C 1
ATOM 1264 O O . ASP A 1 158 ? -9.525 62.421 110.105 1.00 24.26 155 ASP A O 1
ATOM 1269 N N . SER A 1 159 ? -10.884 61.709 108.468 1.00 24.39 156 SER A N 1
ATOM 1270 C CA . SER A 1 159 ? -11.038 63.050 107.907 1.00 24.14 156 SER A CA 1
ATOM 1271 C C . SER A 1 159 ? -11.552 64.053 108.944 1.00 24.23 156 SER A C 1
ATOM 1272 O O . SER A 1 159 ? -11.132 65.204 108.948 1.00 24.04 156 SER A O 1
ATOM 1275 N N . ASN A 1 160 ? -12.443 63.622 109.827 1.00 24.83 157 ASN A N 1
ATOM 1276 C CA . ASN A 1 160 ? -12.939 64.493 110.893 1.00 25.36 157 ASN A CA 1
ATOM 1277 C C . ASN A 1 160 ? -11.792 64.906 111.820 1.00 25.42 157 ASN A C 1
ATOM 1278 O O . ASN A 1 160 ? -11.711 66.068 112.253 1.00 24.87 157 ASN A O 1
ATOM 1283 N N . GLY A 1 161 ? -10.909 63.952 112.104 1.00 24.36 158 GLY A N 1
ATOM 1284 C CA . GLY A 1 161 ? -9.738 64.200 112.943 1.00 24.86 158 GLY A CA 1
ATOM 1285 C C . GLY A 1 161 ? -8.807 65.192 112.271 1.00 24.03 158 GLY A C 1
ATOM 1286 O O . GLY A 1 161 ? -8.216 66.048 112.944 1.00 23.61 158 GLY A O 1
ATOM 1287 N N . PHE A 1 162 ? -8.664 65.066 110.950 1.00 23.27 159 PHE A N 1
ATOM 1288 C CA . PHE A 1 162 ? -7.839 66.008 110.170 1.00 23.58 159 PHE A CA 1
ATOM 1289 C C . PHE A 1 162 ? -8.349 67.425 110.346 1.00 22.70 159 PHE A C 1
ATOM 1290 O O . PHE A 1 162 ? -7.563 68.348 110.599 1.00 22.19 159 PHE A O 1
ATOM 1298 N N . PHE A 1 163 ? -9.659 67.612 110.229 1.00 21.63 160 PHE A N 1
ATOM 1299 C CA . PHE A 1 163 ? -10.222 68.969 110.354 1.00 21.67 160 PHE A CA 1
ATOM 1300 C C . PHE A 1 163 ? -10.164 69.500 111.782 1.00 21.82 160 PHE A C 1
ATOM 1301 O O . PHE A 1 163 ? -10.139 70.711 111.999 1.00 21.95 160 PHE A O 1
ATOM 1309 N N . ALA A 1 164 ? -10.073 68.592 112.747 1.00 22.38 161 ALA A N 1
ATOM 1310 C CA . ALA A 1 164 ? -9.955 68.983 114.140 1.00 23.29 161 ALA A CA 1
ATOM 1311 C C . ALA A 1 164 ? -8.551 69.515 114.463 1.00 23.53 161 ALA A C 1
ATOM 1312 O O . ALA A 1 164 ? -8.354 70.145 115.495 1.00 24.98 161 ALA A O 1
ATOM 1314 N N . LEU A 1 165 ? -7.582 69.260 113.593 1.00 23.40 162 LEU A N 1
ATOM 1315 C CA . LEU A 1 165 ? -6.215 69.722 113.828 1.00 24.15 162 LEU A CA 1
ATOM 1316 C C . LEU A 1 165 ? -6.144 71.234 113.885 1.00 23.95 162 LEU A C 1
ATOM 1317 O O . LEU A 1 165 ? -6.760 71.910 113.074 1.00 22.88 162 LEU A O 1
ATOM 1322 N N . GLU A 1 166 ? -5.395 71.740 114.860 1.00 25.37 163 GLU A N 1
ATOM 1323 C CA . GLU A 1 166 ? -5.170 73.183 115.012 1.00 26.65 163 GLU A CA 1
ATOM 1324 C C . GLU A 1 166 ? -3.689 73.534 114.887 1.00 26.44 163 GLU A C 1
ATOM 1325 O O . GLU A 1 166 ? -3.327 74.702 114.962 1.00 26.40 163 GLU A O 1
ATOM 1331 N N A GLU A 1 167 ? -2.856 72.507 114.715 0.70 26.54 164 GLU A N 1
ATOM 1332 N N B GLU A 1 167 ? -2.840 72.517 114.722 0.30 26.68 164 GLU A N 1
ATOM 1333 C CA A GLU A 1 167 ? -1.430 72.666 114.494 0.70 27.49 164 GLU A CA 1
ATOM 1334 C CA B GLU A 1 167 ? -1.413 72.715 114.494 0.30 27.19 164 GLU A CA 1
ATOM 1335 C C A GLU A 1 167 ? -1.045 71.612 113.483 0.70 26.86 164 GLU A C 1
ATOM 1336 C C B GLU A 1 167 ? -1.016 71.619 113.521 0.30 26.83 164 GLU A C 1
ATOM 1337 O O A GLU A 1 167 ? -1.621 70.515 113.476 0.70 26.69 164 GLU A O 1
ATOM 1338 O O B GLU A 1 167 ? -1.560 70.512 113.574 0.30 26.87 164 GLU A O 1
ATOM 1349 N N . MET A 1 168 ? -0.081 71.929 112.631 1.00 26.23 165 MET A N 1
ATOM 1350 C CA . MET A 1 168 ? 0.328 70.999 111.600 1.00 27.09 165 MET A CA 1
ATOM 1351 C C . MET A 1 168 ? 1.384 70.009 112.072 1.00 26.91 165 MET A C 1
ATOM 1352 O O . MET A 1 168 ? 2.336 70.398 112.712 1.00 25.90 165 MET A O 1
ATOM 1357 N N . PRO A 1 169 ? 1.199 68.717 111.762 1.00 27.52 166 PRO A N 1
ATOM 1358 C CA . PRO A 1 169 ? 2.251 67.782 112.145 1.00 27.96 166 PRO A CA 1
ATOM 1359 C C . PRO A 1 169 ? 3.509 67.978 111.260 1.00 27.66 166 PRO A C 1
ATOM 1360 O O . PRO A 1 169 ? 3.383 68.255 110.067 1.00 27.86 166 PRO A O 1
ATOM 1364 N N . LYS A 1 170 ? 4.693 67.838 111.844 1.00 28.32 167 LYS A N 1
ATOM 1365 C CA . LYS A 1 170 ? 5.960 67.963 111.096 1.00 28.61 167 LYS A CA 1
ATOM 1366 C C . LYS A 1 170 ? 6.090 66.828 110.084 1.00 26.79 167 LYS A C 1
ATOM 1367 O O . LYS A 1 170 ? 6.605 67.019 108.971 1.00 24.84 167 LYS A O 1
ATOM 1373 N N . ARG A 1 171 ? 5.641 65.645 110.506 1.00 25.31 168 ARG A N 1
ATOM 1374 C CA . ARG A 1 171 ? 5.666 64.433 109.673 1.00 24.55 168 ARG A CA 1
ATOM 1375 C C . ARG A 1 171 ? 4.294 63.792 109.735 1.00 23.69 168 ARG A C 1
ATOM 1376 O O . ARG A 1 171 ? 3.704 63.689 110.814 1.00 24.06 168 ARG A O 1
ATOM 1384 N N . VAL A 1 172 ? 3.809 63.324 108.601 1.00 22.45 169 VAL A N 1
ATOM 1385 C CA . VAL A 1 172 ? 2.485 62.719 108.541 1.00 22.21 169 VAL A CA 1
ATOM 1386 C C . VAL A 1 172 ? 2.416 61.587 107.518 1.00 22.34 169 VAL A C 1
ATOM 1387 O O . VAL A 1 172 ? 3.046 61.637 106.453 1.00 21.99 169 VAL A O 1
ATOM 1391 N N . VAL A 1 173 ? 1.646 60.560 107.856 1.00 22.63 170 VAL A N 1
ATOM 1392 C CA . VAL A 1 173 ? 1.422 59.436 106.962 1.00 23.14 170 VAL A CA 1
ATOM 1393 C C . VAL A 1 173 ? -0.071 59.364 106.668 1.00 23.16 170 VAL A C 1
ATOM 1394 O O . VAL A 1 173 ? -0.890 59.307 107.589 1.00 22.93 170 VAL A O 1
ATOM 1398 N N . PHE A 1 174 ? -0.410 59.411 105.382 1.00 22.83 171 PHE A N 1
ATOM 1399 C CA . PHE A 1 174 ? -1.775 59.250 104.928 1.00 22.82 171 PHE A CA 1
ATOM 1400 C C . PHE A 1 174 ? -1.952 57.821 104.458 1.00 23.61 171 PHE A C 1
ATOM 1401 O O . PHE A 1 174 ? -1.138 57.324 103.697 1.00 23.67 171 PHE A O 1
ATOM 1409 N N . VAL A 1 175 ? -3.022 57.193 104.930 1.00 23.86 172 VAL A N 1
ATOM 1410 C CA . VAL A 1 175 ? -3.364 55.814 104.620 1.00 25.38 172 VAL A CA 1
ATOM 1411 C C . VAL A 1 175 ? -4.670 55.792 103.844 1.00 24.88 172 VAL A C 1
ATOM 1412 O O . VAL A 1 175 ? -5.678 56.339 104.309 1.00 24.61 172 VAL A O 1
ATOM 1416 N N . GLY A 1 176 ? -4.657 55.186 102.659 1.00 25.89 173 GLY A N 1
ATOM 1417 C CA . GLY A 1 176 ? -5.872 55.103 101.814 1.00 26.03 173 GLY A CA 1
ATOM 1418 C C . GLY A 1 176 ? -5.557 55.393 100.360 1.00 26.51 173 GLY A C 1
ATOM 1419 O O . GLY A 1 176 ? -4.543 56.026 100.048 1.00 26.14 173 GLY A O 1
ATOM 1420 N N . ALA A 1 177 ? -6.440 54.936 99.476 1.00 27.05 174 ALA A N 1
ATOM 1421 C CA . ALA A 1 177 ? -6.241 55.068 98.043 1.00 27.26 174 ALA A CA 1
ATOM 1422 C C . ALA A 1 177 ? -7.262 55.943 97.341 1.00 27.07 174 ALA A C 1
ATOM 1423 O O . ALA A 1 177 ? -7.104 56.193 96.155 1.00 29.17 174 ALA A O 1
ATOM 1425 N N . GLY A 1 178 ? -8.276 56.420 98.060 1.00 25.59 175 GLY A N 1
ATOM 1426 C CA . GLY A 1 178 ? -9.333 57.211 97.472 1.00 25.74 175 GLY A CA 1
ATOM 1427 C C . GLY A 1 178 ? -9.000 58.682 97.312 1.00 24.96 175 GLY A C 1
ATOM 1428 O O . GLY A 1 178 ? -7.915 59.141 97.681 1.00 24.36 175 GLY A O 1
ATOM 1429 N N . TYR A 1 179 ? -9.953 59.429 96.775 1.00 25.33 176 TYR A N 1
ATOM 1430 C CA . TYR A 1 179 ? -9.723 60.845 96.510 1.00 25.30 176 TYR A CA 1
ATOM 1431 C C . TYR A 1 179 ? -9.503 61.657 97.786 1.00 24.67 176 TYR A C 1
ATOM 1432 O O . TYR A 1 179 ? -8.744 62.629 97.755 1.00 24.70 176 TYR A O 1
ATOM 1441 N N . ILE A 1 180 ? -10.139 61.267 98.896 1.00 24.01 177 ILE A N 1
ATOM 1442 C CA . ILE A 1 180 ? -9.972 61.990 100.162 1.00 24.41 177 ILE A CA 1
ATOM 1443 C C . ILE A 1 180 ? -8.497 61.936 100.610 1.00 23.73 177 ILE A C 1
ATOM 1444 O O . ILE A 1 180 ? -7.885 62.977 100.880 1.00 22.74 177 ILE A O 1
ATOM 1449 N N . ALA A 1 181 ? -7.906 60.746 100.645 1.00 23.17 178 ALA A N 1
ATOM 1450 C CA . ALA A 1 181 ? -6.505 60.630 101.035 1.00 23.36 178 ALA A CA 1
ATOM 1451 C C . ALA A 1 181 ? -5.607 61.382 100.058 1.00 22.39 178 ALA A C 1
ATOM 1452 O O . ALA A 1 181 ? -4.651 62.027 100.472 1.00 22.44 178 ALA A O 1
ATOM 1454 N N . ALA A 1 182 ? -5.922 61.295 98.767 1.00 21.65 179 ALA A N 1
ATOM 1455 C CA . ALA A 1 182 ? -5.127 61.971 97.751 1.00 22.06 179 ALA A CA 1
ATOM 1456 C C . ALA A 1 182 ? -5.138 63.478 97.980 1.00 21.84 179 ALA A C 1
ATOM 1457 O O . ALA A 1 182 ? -4.089 64.114 97.970 1.00 22.56 179 ALA A O 1
ATOM 1459 N N . GLU A 1 183 ? -6.329 64.026 98.189 1.00 21.49 180 GLU A N 1
ATOM 1460 C CA . GLU A 1 183 ? -6.487 65.476 98.403 1.00 20.70 180 GLU A CA 1
ATOM 1461 C C . GLU A 1 183 ? -5.833 65.949 99.693 1.00 20.64 180 GLU A C 1
ATOM 1462 O O . GLU A 1 183 ? -5.064 66.924 99.689 1.00 19.66 180 GLU A O 1
ATOM 1468 N N . LEU A 1 184 ? -6.116 65.278 100.805 1.00 20.71 181 LEU A N 1
ATOM 1469 C CA . LEU A 1 184 ? -5.554 65.735 102.081 1.00 21.46 181 LEU A CA 1
ATOM 1470 C C . LEU A 1 184 ? -4.015 65.621 102.136 1.00 21.69 181 LEU A C 1
ATOM 1471 O O . LEU A 1 184 ? -3.357 66.483 102.714 1.00 20.91 181 LEU A O 1
ATOM 1476 N N . ALA A 1 185 ? -3.459 64.575 101.511 1.00 22.48 182 ALA A N 1
ATOM 1477 C CA . ALA A 1 185 ? -2.002 64.380 101.455 1.00 22.93 182 ALA A CA 1
ATOM 1478 C C . ALA A 1 185 ? -1.349 65.536 100.725 1.00 22.83 182 ALA A C 1
ATOM 1479 O O . ALA A 1 185 ? -0.332 66.063 101.168 1.00 22.73 182 ALA A O 1
ATOM 1481 N N . GLY A 1 186 ? -1.924 65.910 99.584 1.00 22.70 183 GLY A N 1
ATOM 1482 C CA . GLY A 1 186 ? -1.404 67.040 98.823 1.00 23.36 183 GLY A CA 1
ATOM 1483 C C . GLY A 1 186 ? -1.448 68.342 99.610 1.00 22.95 183 GLY A C 1
ATOM 1484 O O . GLY A 1 186 ? -0.579 69.207 99.447 1.00 23.17 183 GLY A O 1
ATOM 1485 N N . THR A 1 187 ? -2.466 68.481 100.455 1.00 23.58 184 THR A N 1
ATOM 1486 C CA . THR A 1 187 ? -2.648 69.689 101.257 1.00 23.62 184 THR A CA 1
ATOM 1487 C C . THR A 1 187 ? -1.551 69.857 102.326 1.00 22.96 184 THR A C 1
ATOM 1488 O O . THR A 1 187 ? -0.913 70.900 102.393 1.00 21.70 184 THR A O 1
ATOM 1492 N N . LEU A 1 188 ? -1.318 68.835 103.152 1.00 22.43 185 LEU A N 1
ATOM 1493 C CA . LEU A 1 188 ? -0.289 68.961 104.176 1.00 22.77 185 LEU A CA 1
ATOM 1494 C C . LEU A 1 188 ? 1.097 68.986 103.547 1.00 22.53 185 LEU A C 1
ATOM 1495 O O . LEU A 1 188 ? 2.000 69.640 104.072 1.00 22.10 185 LEU A O 1
ATOM 1500 N N . HIS A 1 189 ? 1.263 68.320 102.407 1.00 22.66 186 HIS A N 1
ATOM 1501 C CA . HIS A 1 189 ? 2.553 68.349 101.749 1.00 23.17 186 HIS A CA 1
ATOM 1502 C C . HIS A 1 189 ? 2.856 69.754 101.214 1.00 22.35 186 HIS A C 1
ATOM 1503 O O . HIS A 1 189 ? 3.973 70.257 101.384 1.00 21.17 186 HIS A O 1
ATOM 1510 N N . GLY A 1 190 ? 1.857 70.388 100.606 1.00 21.85 187 GLY A N 1
ATOM 1511 C CA . GLY A 1 190 ? 2.019 71.739 100.082 1.00 22.07 187 GLY A CA 1
ATOM 1512 C C . GLY A 1 190 ? 2.273 72.740 101.185 1.00 21.51 187 GLY A C 1
ATOM 1513 O O . GLY A 1 190 ? 2.926 73.752 100.955 1.00 22.70 187 GLY A O 1
ATOM 1514 N N . LEU A 1 191 ? 1.734 72.468 102.374 1.00 21.39 188 LEU A N 1
ATOM 1515 C CA . LEU A 1 191 ? 1.945 73.321 103.552 1.00 21.93 188 LEU A CA 1
ATOM 1516 C C . LEU A 1 191 ? 3.277 73.054 104.294 1.00 22.52 188 LEU A C 1
ATOM 1517 O O . LEU A 1 191 ? 3.596 73.738 105.278 1.00 23.73 188 LEU A O 1
ATOM 1522 N N . GLY A 1 192 ? 4.064 72.087 103.816 1.00 21.52 189 GLY A N 1
ATOM 1523 C CA . GLY A 1 192 ? 5.410 71.864 104.369 1.00 22.02 189 GLY A CA 1
ATOM 1524 C C . GLY A 1 192 ? 5.670 70.673 105.255 1.00 22.61 189 GLY A C 1
ATOM 1525 O O . GLY A 1 192 ? 6.755 70.550 105.811 1.00 23.64 189 GLY A O 1
ATOM 1526 N N . ALA A 1 193 ? 4.683 69.801 105.423 1.00 21.85 190 ALA A N 1
ATOM 1527 C CA . ALA A 1 193 ? 4.890 68.613 106.229 1.00 22.50 190 ALA A CA 1
ATOM 1528 C C . ALA A 1 193 ? 5.633 67.565 105.412 1.00 22.87 190 ALA A C 1
ATOM 1529 O O . ALA A 1 193 ? 5.479 67.493 104.177 1.00 23.32 190 ALA A O 1
ATOM 1531 N N . GLU A 1 194 ? 6.484 66.797 106.089 1.00 23.11 191 GLU A N 1
ATOM 1532 C CA . GLU A 1 194 ? 7.140 65.664 105.463 1.00 23.88 191 GLU A CA 1
ATOM 1533 C C . GLU A 1 194 ? 5.967 64.675 105.336 1.00 23.23 191 GLU A C 1
ATOM 1534 O O . GLU A 1 194 ? 5.469 64.174 106.338 1.00 23.47 191 GLU A O 1
ATOM 1540 N N . THR A 1 195 ? 5.568 64.392 104.103 1.00 23.05 192 THR A N 1
ATOM 1541 C CA . THR A 1 195 ? 4.361 63.631 103.814 1.00 22.78 192 THR A CA 1
ATOM 1542 C C . THR A 1 195 ? 4.611 62.323 103.104 1.00 23.33 192 THR A C 1
ATOM 1543 O O . THR A 1 195 ? 5.339 62.277 102.105 1.00 23.29 192 THR A O 1
ATOM 1547 N N . HIS A 1 196 ? 3.990 61.276 103.653 1.00 23.24 193 HIS A N 1
ATOM 1548 C CA . HIS A 1 196 ? 4.009 59.932 103.126 1.00 23.80 193 HIS A CA 1
ATOM 1549 C C . HIS A 1 196 ? 2.578 59.547 102.768 1.00 23.68 193 HIS A C 1
ATOM 1550 O O . HIS A 1 196 ? 1.637 59.865 103.505 1.00 22.82 193 HIS A O 1
ATOM 1557 N N . TRP A 1 197 ? 2.410 58.885 101.625 1.00 23.90 194 TRP A N 1
ATOM 1558 C CA . TRP A 1 197 ? 1.097 58.411 101.192 1.00 23.54 194 TRP A CA 1
ATOM 1559 C C . TRP A 1 197 ? 1.250 56.921 100.941 1.00 24.51 194 TRP A C 1
ATOM 1560 O O . TRP A 1 197 ? 1.997 56.523 100.054 1.00 24.62 194 TRP A O 1
ATOM 1571 N N . ALA A 1 198 ? 0.563 56.120 101.755 1.00 24.75 195 ALA A N 1
ATOM 1572 C CA . ALA A 1 198 ? 0.633 54.653 101.692 1.00 26.18 195 ALA A CA 1
ATOM 1573 C C . ALA A 1 198 ? -0.688 54.073 101.297 1.00 26.73 195 ALA A C 1
ATOM 1574 O O . ALA A 1 198 ? -1.711 54.373 101.913 1.00 26.57 195 ALA A O 1
ATOM 1576 N N . PHE A 1 199 ? -0.671 53.221 100.279 1.00 28.32 196 PHE A N 1
ATOM 1577 C CA . PHE A 1 199 ? -1.885 52.585 99.782 1.00 29.20 196 PHE A CA 1
ATOM 1578 C C . PHE A 1 199 ? -1.614 51.122 99.470 1.00 31.68 196 PHE A C 1
ATOM 1579 O O . PHE A 1 199 ? -0.467 50.746 99.191 1.00 32.01 196 PHE A O 1
ATOM 1587 N N . ARG A 1 200 ? -2.680 50.324 99.510 1.00 33.72 197 ARG A N 1
ATOM 1588 C CA . ARG A 1 200 ? -2.601 48.855 99.356 1.00 37.30 197 ARG A CA 1
ATOM 1589 C C . ARG A 1 200 ? -2.117 48.222 98.067 1.00 38.36 197 ARG A C 1
ATOM 1590 O O . ARG A 1 200 ? -1.554 47.115 98.119 1.00 39.57 197 ARG A O 1
ATOM 1598 N N . HIS A 1 201 ? -2.339 48.849 96.920 1.00 37.13 198 HIS A N 1
ATOM 1599 C CA . HIS A 1 201 ? -1.942 48.208 95.661 1.00 37.45 198 HIS A CA 1
ATOM 1600 C C . HIS A 1 201 ? -0.830 48.960 94.964 1.00 37.43 198 HIS A C 1
ATOM 1601 O O . HIS A 1 201 ? -0.175 49.822 95.558 1.00 36.56 198 HIS A O 1
ATOM 1608 N N . GLU A 1 202 ? -0.560 48.572 93.729 1.00 38.51 199 GLU A N 1
ATOM 1609 C CA . GLU A 1 202 ? 0.486 49.221 92.948 1.00 39.19 199 GLU A CA 1
ATOM 1610 C C . GLU A 1 202 ? 0.179 50.706 92.744 1.00 36.85 199 GLU A C 1
ATOM 1611 O O . GLU A 1 202 ? 1.087 51.531 92.698 1.00 36.28 199 GLU A O 1
ATOM 1617 N N . ARG A 1 203 ? -1.105 51.024 92.631 1.00 35.73 200 ARG A N 1
ATOM 1618 C CA . ARG A 1 203 ? -1.558 52.386 92.372 1.00 35.98 200 ARG A CA 1
ATOM 1619 C C . ARG A 1 203 ? -2.791 52.747 93.178 1.00 32.77 200 ARG A C 1
ATOM 1620 O O . ARG A 1 203 ? -3.583 51.866 93.524 1.00 32.25 200 ARG A O 1
ATOM 1628 N N . PRO A 1 204 ? -2.944 54.045 93.509 1.00 29.36 201 PRO A N 1
ATOM 1629 C CA . PRO A 1 204 ? -4.125 54.503 94.210 1.00 27.89 201 PRO A CA 1
ATOM 1630 C C . PRO A 1 204 ? -5.157 54.948 93.176 1.00 26.85 201 PRO A C 1
ATOM 1631 O O . PRO A 1 204 ? -4.913 54.801 91.968 1.00 26.72 201 PRO A O 1
ATOM 1635 N N . LEU A 1 205 ? -6.300 55.470 93.631 1.00 26.01 202 LEU A N 1
ATOM 1636 C CA . LEU A 1 205 ? -7.321 56.020 92.725 1.00 25.80 202 LEU A CA 1
ATOM 1637 C C . LEU A 1 205 ? -7.659 55.049 91.591 1.00 26.94 202 LEU A C 1
ATOM 1638 O O . LEU A 1 205 ? -7.778 55.437 90.412 1.00 26.21 202 LEU A O 1
ATOM 1643 N N . ARG A 1 206 ? -7.830 53.786 91.957 1.00 27.70 203 ARG A N 1
ATOM 1644 C CA . ARG A 1 206 ? -8.068 52.734 90.967 1.00 29.74 203 ARG A CA 1
ATOM 1645 C C . ARG A 1 206 ? -9.354 52.860 90.145 1.00 29.26 203 ARG A C 1
ATOM 1646 O O . ARG A 1 206 ? -9.439 52.272 89.074 1.00 29.77 203 ARG A O 1
ATOM 1654 N N . SER A 1 207 ? -10.325 53.639 90.622 1.00 28.69 204 SER A N 1
ATOM 1655 C CA . SER A 1 207 ? -11.567 53.843 89.879 1.00 28.89 204 SER A CA 1
ATOM 1656 C C . SER A 1 207 ? -11.425 54.937 88.806 1.00 28.01 204 SER A C 1
ATOM 1657 O O . SER A 1 207 ? -12.316 55.108 87.981 1.00 27.72 204 SER A O 1
ATOM 1660 N N . PHE A 1 208 ? -10.315 55.679 88.836 1.00 26.85 205 PHE A N 1
ATOM 1661 C CA . PHE A 1 208 ? -10.054 56.738 87.868 1.00 26.33 205 PHE A CA 1
ATOM 1662 C C . PHE A 1 208 ? -9.324 56.223 86.647 1.00 26.22 205 PHE A C 1
ATOM 1663 O O . PHE A 1 208 ? -8.711 55.150 86.679 1.00 26.82 205 PHE A O 1
ATOM 1671 N N . ASP A 1 209 ? -9.396 56.994 85.567 1.00 25.69 206 ASP A N 1
ATOM 1672 C CA . ASP A 1 209 ? -8.682 56.672 84.351 1.00 26.42 206 ASP A CA 1
ATOM 1673 C C . ASP A 1 209 ? -7.195 56.533 84.692 1.00 26.58 206 ASP A C 1
ATOM 1674 O O . ASP A 1 209 ? -6.662 57.279 85.529 1.00 25.35 206 ASP A O 1
ATOM 1679 N N . ASP A 1 210 ? -6.548 55.537 84.090 1.00 27.91 207 ASP A N 1
ATOM 1680 C CA . ASP A 1 210 ? -5.126 55.286 84.334 1.00 28.81 207 ASP A CA 1
ATOM 1681 C C . ASP A 1 210 ? -4.213 56.492 84.159 1.00 27.96 207 ASP A C 1
ATOM 1682 O O . ASP A 1 210 ? -3.225 56.624 84.876 1.00 27.46 207 ASP A O 1
ATOM 1687 N N . MET A 1 211 ? -4.530 57.373 83.217 1.00 27.66 208 MET A N 1
ATOM 1688 C CA . MET A 1 211 ? -3.713 58.550 83.035 1.00 27.81 208 MET A CA 1
ATOM 1689 C C . MET A 1 211 ? -3.729 59.373 84.334 1.00 26.68 208 MET A C 1
ATOM 1690 O O . MET A 1 211 ? -2.693 59.849 84.780 1.00 26.27 208 MET A O 1
ATOM 1695 N N . LEU A 1 212 ? -4.899 59.482 84.955 1.00 25.82 209 LEU A N 1
ATOM 1696 C CA . LEU A 1 212 ? -5.055 60.298 86.155 1.00 25.21 209 LEU A CA 1
ATOM 1697 C C . LEU A 1 212 ? -4.359 59.717 87.391 1.00 25.59 209 LEU A C 1
ATOM 1698 O O . LEU A 1 212 ? -3.643 60.436 88.096 1.00 25.52 209 LEU A O 1
ATOM 1703 N N . SER A 1 213 ? -4.563 58.433 87.657 1.00 27.01 210 SER A N 1
ATOM 1704 C CA . SER A 1 213 ? -3.894 57.781 88.787 1.00 27.50 210 SER A CA 1
ATOM 1705 C C . SER A 1 213 ? -2.351 57.828 88.637 1.00 28.38 210 SER A C 1
ATOM 1706 O O . SER A 1 213 ? -1.650 58.067 89.619 1.00 29.61 210 SER A O 1
ATOM 1709 N N A GLU A 1 214 ? -1.862 57.602 87.414 0.60 28.59 211 GLU A N 1
ATOM 1710 N N B GLU A 1 214 ? -1.838 57.609 87.425 0.40 28.77 211 GLU A N 1
ATOM 1711 C CA A GLU A 1 214 ? -0.429 57.671 87.088 0.60 29.47 211 GLU A CA 1
ATOM 1712 C CA B GLU A 1 214 ? -0.388 57.673 87.181 0.40 29.48 211 GLU A CA 1
ATOM 1713 C C A GLU A 1 214 ? 0.139 59.064 87.409 0.60 28.11 211 GLU A C 1
ATOM 1714 C C B GLU A 1 214 ? 0.171 59.081 87.404 0.40 28.24 211 GLU A C 1
ATOM 1715 O O A GLU A 1 214 ? 1.121 59.203 88.139 0.60 27.43 211 GLU A O 1
ATOM 1716 O O B GLU A 1 214 ? 1.195 59.249 88.070 0.40 27.80 211 GLU A O 1
ATOM 1727 N N . LYS A 1 215 ? -0.508 60.086 86.852 1.00 27.53 212 LYS A N 1
ATOM 1728 C CA . LYS A 1 215 ? -0.053 61.471 86.968 1.00 26.76 212 LYS A CA 1
ATOM 1729 C C . LYS A 1 215 ? -0.178 62.087 88.351 1.00 25.21 212 LYS A C 1
ATOM 1730 O O . LYS A 1 215 ? 0.706 62.831 88.744 1.00 25.08 212 LYS A O 1
ATOM 1736 N N . VAL A 1 216 ? -1.247 61.787 89.086 1.00 23.91 213 VAL A N 1
ATOM 1737 C CA . VAL A 1 216 ? -1.377 62.292 90.462 1.00 23.44 213 VAL A CA 1
ATOM 1738 C C . VAL A 1 216 ? -0.142 61.855 91.250 1.00 23.87 213 VAL A C 1
ATOM 1739 O O . VAL A 1 216 ? 0.487 62.666 91.910 1.00 23.09 213 VAL A O 1
ATOM 1743 N N . VAL A 1 217 ? 0.210 60.574 91.148 1.00 24.37 214 VAL A N 1
ATOM 1744 C CA . VAL A 1 217 ? 1.369 60.058 91.857 1.00 25.29 214 VAL A CA 1
ATOM 1745 C C . VAL A 1 217 ? 2.664 60.689 91.340 1.00 26.38 214 VAL A C 1
ATOM 1746 O O . VAL A 1 217 ? 3.476 61.125 92.135 1.00 27.25 214 VAL A O 1
ATOM 1750 N N . GLU A 1 218 ? 2.814 60.762 90.020 1.00 27.39 215 GLU A N 1
ATOM 1751 C CA . GLU A 1 218 ? 4.003 61.331 89.382 1.00 29.23 215 GLU A CA 1
ATOM 1752 C C . GLU A 1 218 ? 4.201 62.782 89.811 1.00 28.40 215 GLU A C 1
ATOM 1753 O O . GLU A 1 218 ? 5.298 63.174 90.202 1.00 29.15 215 GLU A O 1
ATOM 1759 N N . ARG A 1 219 ? 3.141 63.577 89.730 1.00 27.60 216 ARG A N 1
ATOM 1760 C CA . ARG A 1 219 ? 3.226 64.979 90.125 1.00 27.88 216 ARG A CA 1
ATOM 1761 C C . ARG A 1 219 ? 3.595 65.097 91.619 1.00 27.17 216 ARG A C 1
ATOM 1762 O O . ARG A 1 219 ? 4.480 65.879 91.967 1.00 28.74 216 ARG A O 1
ATOM 1770 N N . TYR A 1 220 ? 2.945 64.322 92.494 1.00 25.81 217 TYR A N 1
ATOM 1771 C CA . TYR A 1 220 ? 3.274 64.382 93.926 1.00 26.11 217 TYR A CA 1
ATOM 1772 C C . TYR A 1 220 ? 4.701 63.941 94.248 1.00 27.53 217 TYR A C 1
ATOM 1773 O O . TYR A 1 220 ? 5.354 64.549 95.104 1.00 26.78 217 TYR A O 1
ATOM 1782 N N A GLN A 1 221 ? 5.156 62.904 93.548 0.70 28.98 218 GLN A N 1
ATOM 1783 N N B GLN A 1 221 ? 5.185 62.889 93.578 0.30 28.39 218 GLN A N 1
ATOM 1784 C CA A GLN A 1 221 ? 6.487 62.319 93.732 0.70 31.13 218 GLN A CA 1
ATOM 1785 C CA B GLN A 1 221 ? 6.544 62.382 93.830 0.30 29.86 218 GLN A CA 1
ATOM 1786 C C A GLN A 1 221 ? 7.573 63.352 93.365 0.70 32.19 218 GLN A C 1
ATOM 1787 C C B GLN A 1 221 ? 7.587 63.415 93.398 0.30 31.31 218 GLN A C 1
ATOM 1788 O O A GLN A 1 221 ? 8.528 63.547 94.119 0.70 32.11 218 GLN A O 1
ATOM 1789 O O B GLN A 1 221 ? 8.558 63.646 94.121 0.30 31.61 218 GLN A O 1
ATOM 1800 N N . GLU A 1 222 ? 7.388 64.027 92.225 1.00 32.24 219 GLU A N 1
ATOM 1801 C CA . GLU A 1 222 ? 8.301 65.089 91.731 1.00 33.97 219 GLU A CA 1
ATOM 1802 C C . GLU A 1 222 ? 8.453 66.231 92.733 1.00 32.32 219 GLU A C 1
ATOM 1803 O O . GLU A 1 222 ? 9.531 66.811 92.852 1.00 33.31 219 GLU A O 1
ATOM 1809 N N A MET A 1 223 ? 7.371 66.580 93.430 0.50 30.27 220 MET A N 1
ATOM 1810 N N B MET A 1 223 ? 7.345 66.535 93.411 0.50 31.51 220 MET A N 1
ATOM 1811 C CA A MET A 1 223 ? 7.423 67.664 94.419 0.50 29.46 220 MET A CA 1
ATOM 1812 C CA B MET A 1 223 ? 7.243 67.594 94.409 0.50 31.31 220 MET A CA 1
ATOM 1813 C C A MET A 1 223 ? 7.940 67.237 95.792 0.50 29.37 220 MET A C 1
ATOM 1814 C C B MET A 1 223 ? 7.854 67.219 95.781 0.50 30.43 220 MET A C 1
ATOM 1815 O O A MET A 1 223 ? 8.093 68.076 96.677 0.50 28.55 220 MET A O 1
ATOM 1816 O O B MET A 1 223 ? 8.011 68.085 96.638 0.50 29.47 220 MET A O 1
ATOM 1825 N N . GLY A 1 224 ? 8.202 65.943 95.977 1.00 29.94 221 GLY A N 1
ATOM 1826 C CA . GLY A 1 224 ? 8.795 65.459 97.241 1.00 30.06 221 GLY A CA 1
ATOM 1827 C C . GLY A 1 224 ? 7.958 64.599 98.169 1.00 29.21 221 GLY A C 1
ATOM 1828 O O . GLY A 1 224 ? 8.432 64.212 99.245 1.00 29.53 221 GLY A O 1
ATOM 1829 N N . MET A 1 225 ? 6.723 64.291 97.794 1.00 27.37 222 MET A N 1
ATOM 1830 C CA . MET A 1 225 ? 5.912 63.414 98.647 1.00 26.52 222 MET A CA 1
ATOM 1831 C C . MET A 1 225 ? 6.491 62.013 98.513 1.00 27.34 222 MET A C 1
ATOM 1832 O O . MET A 1 225 ? 6.920 61.632 97.431 1.00 27.64 222 MET A O 1
ATOM 1837 N N . GLN A 1 226 ? 6.525 61.269 99.614 1.00 27.99 223 GLN A N 1
ATOM 1838 C CA . GLN A 1 226 ? 7.041 59.910 99.599 1.00 29.83 223 GLN A CA 1
ATOM 1839 C C . GLN A 1 226 ? 5.862 58.978 99.361 1.00 29.06 223 GLN A C 1
ATOM 1840 O O . GLN A 1 226 ? 4.850 59.039 100.064 1.00 28.04 223 GLN A O 1
ATOM 1846 N N . ILE A 1 227 ? 5.980 58.142 98.337 1.00 29.14 224 ILE A N 1
ATOM 1847 C CA . ILE A 1 227 ? 4.909 57.235 97.963 1.00 28.74 224 ILE A CA 1
ATOM 1848 C C . ILE A 1 227 ? 5.286 55.822 98.385 1.00 29.82 224 ILE A C 1
ATOM 1849 O O . ILE A 1 227 ? 6.399 55.372 98.121 1.00 29.76 224 ILE A O 1
ATOM 1854 N N . HIS A 1 228 ? 4.337 55.148 99.028 1.00 29.70 225 HIS A N 1
ATOM 1855 C CA . HIS A 1 228 ? 4.509 53.800 99.540 1.00 31.81 225 HIS A CA 1
ATOM 1856 C C . HIS A 1 228 ? 3.410 52.911 98.970 1.00 32.29 225 HIS A C 1
ATOM 1857 O O . HIS A 1 228 ? 2.342 52.762 99.577 1.00 30.96 225 HIS A O 1
ATOM 1864 N N . PRO A 1 229 ? 3.653 52.338 97.781 1.00 33.95 226 PRO A N 1
ATOM 1865 C CA . PRO A 1 229 ? 2.653 51.468 97.201 1.00 34.76 226 PRO A CA 1
ATOM 1866 C C . PRO A 1 229 ? 2.761 50.081 97.811 1.00 37.09 226 PRO A C 1
ATOM 1867 O O . PRO A 1 229 ? 3.746 49.783 98.518 1.00 37.53 226 PRO A O 1
ATOM 1871 N N . ASN A 1 230 ? 1.743 49.258 97.572 1.00 37.55 227 ASN A N 1
ATOM 1872 C CA . ASN A 1 230 ? 1.712 47.881 98.068 1.00 39.76 227 ASN A CA 1
ATOM 1873 C C . ASN A 1 230 ? 1.925 47.843 99.571 1.00 39.35 227 ASN A C 1
ATOM 1874 O O . ASN A 1 230 ? 2.576 46.939 100.099 1.00 40.91 227 ASN A O 1
ATOM 1879 N N . ALA A 1 231 ? 1.358 48.843 100.250 1.00 36.93 228 ALA A N 1
ATOM 1880 C CA . ALA A 1 231 ? 1.493 48.999 101.690 1.00 35.93 228 ALA A CA 1
ATOM 1881 C C . ALA A 1 231 ? 0.171 48.811 102.431 1.00 35.17 228 ALA A C 1
ATOM 1882 O O . ALA A 1 231 ? -0.730 49.648 102.355 1.00 34.74 228 ALA A O 1
ATOM 1884 N N . THR A 1 232 ? 0.073 47.707 103.157 1.00 35.61 229 THR A N 1
ATOM 1885 C CA . THR A 1 232 ? -1.099 47.400 103.975 1.00 35.59 229 THR A CA 1
ATOM 1886 C C . THR A 1 232 ? -0.723 47.663 105.448 1.00 35.68 229 THR A C 1
ATOM 1887 O O . THR A 1 232 ? 0.245 47.064 105.943 1.00 36.40 229 THR A O 1
ATOM 1891 N N . PRO A 1 233 ? -1.467 48.553 106.151 1.00 34.52 230 PRO A N 1
ATOM 1892 C CA . PRO A 1 233 ? -1.139 48.861 107.560 1.00 35.02 230 PRO A CA 1
ATOM 1893 C C . PRO A 1 233 ? -1.247 47.655 108.500 1.00 35.82 230 PRO A C 1
ATOM 1894 O O . PRO A 1 233 ? -2.177 46.856 108.378 1.00 37.04 230 PRO A O 1
ATOM 1898 N N . ALA A 1 234 ? -0.308 47.538 109.433 1.00 36.02 231 ALA A N 1
ATOM 1899 C CA . ALA A 1 234 ? -0.309 46.432 110.395 1.00 37.57 231 ALA A CA 1
ATOM 1900 C C . ALA A 1 234 ? -0.646 46.926 111.801 1.00 37.42 231 ALA A C 1
ATOM 1901 O O . ALA A 1 234 ? -1.487 46.345 112.486 1.00 37.92 231 ALA A O 1
ATOM 1903 N N . LYS A 1 235 ? 0.026 47.991 112.233 1.00 36.19 232 LYS A N 1
ATOM 1904 C CA . LYS A 1 235 ? -0.191 48.542 113.569 1.00 36.37 232 LYS A CA 1
ATOM 1905 C C . LYS A 1 235 ? 0.423 49.939 113.699 1.00 34.70 232 LYS A C 1
ATOM 1906 O O . LYS A 1 235 ? 1.284 50.321 112.899 1.00 33.74 232 LYS A O 1
ATOM 1912 N N . ILE A 1 236 ? -0.055 50.687 114.691 1.00 34.05 233 ILE A N 1
ATOM 1913 C CA . ILE A 1 236 ? 0.496 51.989 115.048 1.00 33.00 233 ILE A CA 1
ATOM 1914 C C . ILE A 1 236 ? 0.913 51.879 116.517 1.00 34.58 233 ILE A C 1
ATOM 1915 O O . ILE A 1 236 ? 0.129 51.437 117.361 1.00 34.23 233 ILE A O 1
ATOM 1920 N N . GLU A 1 237 ? 2.148 52.281 116.816 1.00 35.52 234 GLU A N 1
ATOM 1921 C CA . GLU A 1 237 ? 2.679 52.231 118.173 1.00 38.15 234 GLU A CA 1
ATOM 1922 C C . GLU A 1 237 ? 3.099 53.625 118.611 1.00 38.28 234 GLU A C 1
ATOM 1923 O O . GLU A 1 237 ? 3.722 54.353 117.838 1.00 36.59 234 GLU A O 1
ATOM 1929 N N . LYS A 1 238 ? 2.752 53.985 119.845 1.00 40.53 235 LYS A N 1
ATOM 1930 C CA . LYS A 1 238 ? 3.145 55.260 120.418 1.00 42.14 235 LYS A CA 1
ATOM 1931 C C . LYS A 1 238 ? 4.454 55.007 121.159 1.00 42.82 235 LYS A C 1
ATOM 1932 O O . LYS A 1 238 ? 4.523 54.107 121.982 1.00 43.76 235 LYS A O 1
ATOM 1938 N N . THR A 1 239 ? 5.495 55.780 120.861 1.00 42.24 236 THR A N 1
ATOM 1939 C CA . THR A 1 239 ? 6.786 55.568 121.514 1.00 44.47 236 THR A CA 1
ATOM 1940 C C . THR A 1 239 ? 6.949 56.482 122.722 1.00 46.10 236 THR A C 1
ATOM 1941 O O . THR A 1 239 ? 6.170 57.412 122.923 1.00 46.58 236 THR A O 1
ATOM 1945 N N . ALA A 1 240 ? 7.996 56.223 123.502 1.00 48.62 237 ALA A N 1
ATOM 1946 C CA . ALA A 1 240 ? 8.305 57.019 124.692 1.00 50.88 237 ALA A CA 1
ATOM 1947 C C . ALA A 1 240 ? 8.809 58.425 124.352 1.00 51.21 237 ALA A C 1
ATOM 1948 O O . ALA A 1 240 ? 8.934 59.266 125.244 1.00 53.63 237 ALA A O 1
ATOM 1950 N N . GLN A 1 241 ? 9.078 58.685 123.069 1.00 50.36 238 GLN A N 1
ATOM 1951 C CA . GLN A 1 241 ? 9.579 59.985 122.631 1.00 49.84 238 GLN A CA 1
ATOM 1952 C C . GLN A 1 241 ? 8.508 60.912 122.001 1.00 47.51 238 GLN A C 1
ATOM 1953 O O . GLN A 1 241 ? 8.853 61.779 121.196 1.00 46.61 238 GLN A O 1
ATOM 1959 N N A ASN A 1 242 ? 7.240 60.720 122.380 0.50 46.77 239 ASN A N 1
ATOM 1960 N N B ASN A 1 242 ? 7.241 60.730 122.384 0.50 46.80 239 ASN A N 1
ATOM 1961 C CA A ASN A 1 242 ? 6.110 61.540 121.892 0.50 45.42 239 ASN A CA 1
ATOM 1962 C CA B ASN A 1 242 ? 6.127 61.558 121.884 0.50 45.46 239 ASN A CA 1
ATOM 1963 C C A ASN A 1 242 ? 5.970 61.544 120.365 0.50 42.77 239 ASN A C 1
ATOM 1964 C C B ASN A 1 242 ? 5.991 61.547 120.357 0.50 42.80 239 ASN A C 1
ATOM 1965 O O A ASN A 1 242 ? 5.881 62.606 119.745 0.50 42.10 239 ASN A O 1
ATOM 1966 O O B ASN A 1 242 ? 5.923 62.606 119.728 0.50 42.10 239 ASN A O 1
ATOM 1975 N N . GLU A 1 243 ? 5.955 60.350 119.775 1.00 40.69 240 GLU A N 1
ATOM 1976 C CA . GLU A 1 243 ? 5.827 60.183 118.320 1.00 37.48 240 GLU A CA 1
ATOM 1977 C C . GLU A 1 243 ? 5.298 58.770 118.053 1.00 36.52 240 GLU A C 1
ATOM 1978 O O . GLU A 1 243 ? 5.239 57.949 118.964 1.00 36.77 240 GLU A O 1
ATOM 1984 N N . TYR A 1 244 ? 4.903 58.501 116.817 1.00 34.27 241 TYR A N 1
ATOM 1985 C CA . TYR A 1 244 ? 4.322 57.211 116.465 1.00 34.10 241 TYR A CA 1
ATOM 1986 C C . TYR A 1 244 ? 5.111 56.486 115.384 1.00 32.99 241 TYR A C 1
ATOM 1987 O O . TYR A 1 244 ? 5.824 57.102 114.592 1.00 31.41 241 TYR A O 1
ATOM 1996 N N . VAL A 1 245 ? 4.983 55.162 115.365 1.00 32.41 242 VAL A N 1
ATOM 1997 C CA . VAL A 1 245 ? 5.608 54.353 114.344 1.00 31.83 242 VAL A CA 1
ATOM 1998 C C . VAL A 1 245 ? 4.487 53.519 113.736 1.00 31.56 242 VAL A C 1
ATOM 1999 O O . VAL A 1 245 ? 3.804 52.768 114.447 1.00 32.48 242 VAL A O 1
ATOM 2003 N N . ILE A 1 246 ? 4.270 53.690 112.435 1.00 29.97 243 ILE A N 1
ATOM 2004 C CA . ILE A 1 246 ? 3.283 52.881 111.721 1.00 29.78 243 ILE A CA 1
ATOM 2005 C C . ILE A 1 246 ? 4.075 51.814 110.968 1.00 31.16 243 ILE A C 1
ATOM 2006 O O . ILE A 1 246 ? 5.053 52.125 110.290 1.00 31.21 243 ILE A O 1
ATOM 2011 N N . THR A 1 247 ? 3.698 50.548 111.155 1.00 32.85 244 THR A N 1
ATOM 2012 C CA . THR A 1 247 ? 4.369 49.450 110.483 1.00 34.73 244 THR A CA 1
ATOM 2013 C C . THR A 1 247 ? 3.377 48.808 109.522 1.00 34.77 244 THR A C 1
ATOM 2014 O O . THR A 1 247 ? 2.178 48.737 109.812 1.00 34.50 244 THR A O 1
ATOM 2018 N N . PHE A 1 248 ? 3.879 48.377 108.367 1.00 35.56 245 PHE A N 1
ATOM 2019 C CA . PHE A 1 248 ? 3.049 47.737 107.344 1.00 36.17 245 PHE A CA 1
ATOM 2020 C C . PHE A 1 248 ? 3.385 46.235 107.249 1.00 38.95 245 PHE A C 1
ATOM 2021 O O . PHE A 1 248 ? 4.435 45.791 107.724 1.00 38.98 245 PHE A O 1
ATOM 2029 N N . GLU A 1 249 ? 2.490 45.463 106.634 1.00 40.51 246 GLU A N 1
ATOM 2030 C CA . GLU A 1 249 ? 2.689 43.999 106.509 1.00 44.02 246 GLU A CA 1
ATOM 2031 C C . GLU A 1 249 ? 3.983 43.614 105.777 1.00 45.42 246 GLU A C 1
ATOM 2032 O O . GLU A 1 249 ? 4.565 42.567 106.049 1.00 48.11 246 GLU A O 1
ATOM 2038 N N . ASN A 1 250 ? 4.408 44.457 104.840 1.00 45.67 247 ASN A N 1
ATOM 2039 C CA . ASN A 1 250 ? 5.649 44.245 104.074 1.00 47.21 247 ASN A CA 1
ATOM 2040 C C . ASN A 1 250 ? 6.922 44.429 104.917 1.00 48.05 247 ASN A C 1
ATOM 2041 O O . ASN A 1 250 ? 8.026 44.160 104.436 1.00 50.90 247 ASN A O 1
ATOM 2046 N N . GLY A 1 251 ? 6.770 44.907 106.155 1.00 46.57 248 GLY A N 1
ATOM 2047 C CA . GLY A 1 251 ? 7.908 45.105 107.054 1.00 46.68 248 GLY A CA 1
ATOM 2048 C C . GLY A 1 251 ? 8.420 46.539 107.143 1.00 45.00 248 GLY A C 1
ATOM 2049 O O . GLY A 1 251 ? 9.148 46.868 108.078 1.00 45.00 248 GLY A O 1
ATOM 2050 N N . GLU A 1 252 ? 8.054 47.396 106.186 1.00 43.28 249 GLU A N 1
ATOM 2051 C CA . GLU A 1 252 ? 8.523 48.784 106.224 1.00 42.15 249 GLU A CA 1
ATOM 2052 C C . GLU A 1 252 ? 7.840 49.526 107.377 1.00 39.56 249 GLU A C 1
ATOM 2053 O O . GLU A 1 252 ? 6.757 49.153 107.836 1.00 38.06 249 GLU A O 1
ATOM 2059 N N . SER A 1 253 ? 8.502 50.572 107.849 1.00 37.84 250 SER A N 1
ATOM 2060 C CA . SER A 1 253 ? 7.990 51.357 108.947 1.00 36.11 250 SER A CA 1
ATOM 2061 C C . SER A 1 253 ? 8.281 52.813 108.683 1.00 34.28 250 SER A C 1
ATOM 2062 O O . SER A 1 253 ? 9.223 53.142 107.958 1.00 34.68 250 SER A O 1
ATOM 2065 N N . ILE A 1 254 ? 7.445 53.670 109.255 1.00 32.32 251 ILE A N 1
ATOM 2066 C CA . ILE A 1 254 ? 7.596 55.103 109.142 1.00 30.46 251 ILE A CA 1
ATOM 2067 C C . ILE A 1 254 ? 7.364 55.707 110.528 1.00 29.84 251 ILE A C 1
ATOM 2068 O O . ILE A 1 254 ? 6.367 55.397 111.186 1.00 29.68 251 ILE A O 1
ATOM 2073 N N . THR A 1 255 ? 8.292 56.553 110.965 1.00 29.63 252 THR A N 1
ATOM 2074 C CA . THR A 1 255 ? 8.151 57.252 112.229 1.00 29.30 252 THR A CA 1
ATOM 2075 C C . THR A 1 255 ? 7.468 58.567 111.853 1.00 27.98 252 THR A C 1
ATOM 2076 O O . THR A 1 255 ? 7.915 59.268 110.924 1.00 27.79 252 THR A O 1
ATOM 2080 N N . THR A 1 256 ? 6.403 58.907 112.576 1.00 27.07 253 THR A N 1
ATOM 2081 C CA . THR A 1 256 ? 5.588 60.063 112.208 1.00 26.23 253 THR A CA 1
ATOM 2082 C C . THR A 1 256 ? 4.923 60.764 113.400 1.00 26.09 253 THR A C 1
ATOM 2083 O O . THR A 1 256 ? 4.878 60.231 114.507 1.00 27.13 253 THR A O 1
ATOM 2087 N N . ASP A 1 257 ? 4.412 61.964 113.165 1.00 25.45 254 ASP A N 1
ATOM 2088 C CA . ASP A 1 257 ? 3.721 62.715 114.204 1.00 25.90 254 ASP A CA 1
ATOM 2089 C C . ASP A 1 257 ? 2.220 62.512 114.148 1.00 25.39 254 ASP A C 1
ATOM 2090 O O . ASP A 1 257 ? 1.523 62.763 115.137 1.00 26.23 254 ASP A O 1
ATOM 2095 N N . ALA A 1 258 ? 1.731 62.064 112.994 1.00 24.53 255 ALA A N 1
ATOM 2096 C CA . ALA A 1 258 ? 0.310 61.816 112.803 1.00 24.02 255 ALA A CA 1
ATOM 2097 C C . ALA A 1 258 ? 0.085 60.794 111.710 1.00 23.72 255 ALA A C 1
ATOM 2098 O O . ALA A 1 258 ? 0.903 60.665 110.789 1.00 23.62 255 ALA A O 1
ATOM 2100 N N . VAL A 1 259 ? -1.017 60.064 111.838 1.00 23.95 256 VAL A N 1
ATOM 2101 C CA . VAL A 1 259 ? -1.461 59.101 110.835 1.00 24.06 256 VAL A CA 1
ATOM 2102 C C . VAL A 1 259 ? -2.896 59.470 110.523 1.00 24.09 256 VAL A C 1
ATOM 2103 O O . VAL A 1 259 ? -3.746 59.511 111.423 1.00 24.66 256 VAL A O 1
ATOM 2107 N N . ILE A 1 260 ? -3.163 59.754 109.253 1.00 24.06 257 ILE A N 1
ATOM 2108 C CA . ILE A 1 260 ? -4.483 60.161 108.811 1.00 24.31 257 ILE A CA 1
ATOM 2109 C C . ILE A 1 260 ? -4.960 59.128 107.800 1.00 24.60 257 ILE A C 1
ATOM 2110 O O . ILE A 1 260 ? -4.235 58.781 106.863 1.00 24.07 257 ILE A O 1
ATOM 2115 N N . PHE A 1 261 ? -6.159 58.602 108.015 1.00 25.26 258 PHE A N 1
ATOM 2116 C CA . PHE A 1 261 ? -6.677 57.560 107.136 1.00 25.98 258 PHE A CA 1
ATOM 2117 C C . PHE A 1 261 ? -8.014 57.915 106.506 1.00 26.91 258 PHE A C 1
ATOM 2118 O O . PHE A 1 261 ? -8.835 58.623 107.089 1.00 26.82 258 PHE A O 1
ATOM 2126 N N . GLY A 1 262 ? -8.196 57.416 105.292 1.00 31.47 259 GLY A N 1
ATOM 2127 C CA . GLY A 1 262 ? -9.413 57.596 104.509 1.00 31.55 259 GLY A CA 1
ATOM 2128 C C . GLY A 1 262 ? -9.612 56.279 103.793 1.00 33.35 259 GLY A C 1
ATOM 2129 O O . GLY A 1 262 ? -9.239 56.144 102.628 1.00 34.63 259 GLY A O 1
ATOM 2130 N N . THR A 1 263 ? -10.187 55.319 104.515 1.00 34.92 260 THR A N 1
ATOM 2131 C CA . THR A 1 263 ? -10.419 53.957 104.030 1.00 36.73 260 THR A CA 1
ATOM 2132 C C . THR A 1 263 ? -11.901 53.585 103.808 1.00 35.44 260 THR A C 1
ATOM 2133 O O . THR A 1 263 ? -12.289 52.416 103.940 1.00 37.26 260 THR A O 1
ATOM 2137 N N . GLY A 1 264 ? -12.720 54.570 103.457 1.00 33.65 261 GLY A N 1
ATOM 2138 C CA . GLY A 1 264 ? -14.138 54.333 103.192 1.00 31.33 261 GLY A CA 1
ATOM 2139 C C . GLY A 1 264 ? -15.089 54.888 104.235 1.00 29.92 261 GLY A C 1
ATOM 2140 O O . GLY A 1 264 ? -14.725 55.092 105.402 1.00 29.82 261 GLY A O 1
ATOM 2141 N N . ARG A 1 265 ? -16.318 55.136 103.787 1.00 27.73 262 ARG A N 1
ATOM 2142 C CA . ARG A 1 265 ? -17.376 55.641 104.634 1.00 27.19 262 ARG A CA 1
ATOM 2143 C C . ARG A 1 265 ? -18.520 54.624 104.638 1.00 27.85 262 ARG A C 1
ATOM 2144 O O . ARG A 1 265 ? -18.562 53.735 103.789 1.00 28.44 262 ARG A O 1
ATOM 2152 N N . GLN A 1 266 ? -19.403 54.742 105.618 1.00 27.21 263 GLN A N 1
ATOM 2153 C CA . GLN A 1 266 ? -20.536 53.843 105.779 1.00 28.25 263 GLN A CA 1
ATOM 2154 C C . GLN A 1 266 ? -21.779 54.681 105.972 1.00 27.09 263 GLN A C 1
ATOM 2155 O O . GLN A 1 266 ? -21.707 55.791 106.511 1.00 26.57 263 GLN A O 1
ATOM 2161 N N . PRO A 1 267 ? -22.924 54.157 105.540 1.00 26.30 264 PRO A N 1
ATOM 2162 C CA . PRO A 1 267 ? -24.161 54.933 105.605 1.00 25.76 264 PRO A CA 1
ATOM 2163 C C . PRO A 1 267 ? -24.780 55.034 106.994 1.00 25.71 264 PRO A C 1
ATOM 2164 O O . PRO A 1 267 ? -24.718 54.092 107.788 1.00 26.01 264 PRO A O 1
ATOM 2168 N N . ASN A 1 268 ? -25.415 56.171 107.255 1.00 25.08 265 ASN A N 1
ATOM 2169 C CA . ASN A 1 268 ? -26.058 56.430 108.538 1.00 25.40 265 ASN A CA 1
ATOM 2170 C C . ASN A 1 268 ? -27.488 55.880 108.592 1.00 25.67 265 ASN A C 1
ATOM 2171 O O . ASN A 1 268 ? -28.471 56.624 108.679 1.00 24.85 265 ASN A O 1
ATOM 2176 N N . THR A 1 269 ? -27.576 54.545 108.549 1.00 26.23 266 THR A N 1
ATOM 2177 C CA . THR A 1 269 ? -28.844 53.826 108.600 1.00 27.02 266 THR A CA 1
ATOM 2178 C C . THR A 1 269 ? -28.970 52.953 109.851 1.00 28.87 266 THR A C 1
ATOM 2179 O O . THR A 1 269 ? -30.041 52.407 110.110 1.00 28.20 266 THR A O 1
ATOM 2183 N N . ASP A 1 270 ? -27.891 52.838 110.618 1.00 31.16 267 ASP A N 1
ATOM 2184 C CA . ASP A 1 270 ? -27.899 52.016 111.830 1.00 35.32 267 ASP A CA 1
ATOM 2185 C C . ASP A 1 270 ? -28.650 52.826 112.873 1.00 37.44 267 ASP A C 1
ATOM 2186 O O . ASP A 1 270 ? -28.473 54.031 112.942 1.00 37.33 267 ASP A O 1
ATOM 2191 N N . GLN A 1 271 ? -29.497 52.185 113.669 1.00 40.69 268 GLN A N 1
ATOM 2192 C CA . GLN A 1 271 ? -30.248 52.912 114.713 1.00 43.11 268 GLN A CA 1
ATOM 2193 C C . GLN A 1 271 ? -31.182 54.032 114.173 1.00 39.48 268 GLN A C 1
ATOM 2194 O O . GLN A 1 271 ? -31.512 54.972 114.887 1.00 39.51 268 GLN A O 1
ATOM 2200 N N . LEU A 1 272 ? -31.617 53.902 112.921 1.00 36.50 269 LEU A N 1
ATOM 2201 C CA . LEU A 1 272 ? -32.568 54.830 112.311 1.00 33.80 269 LEU A CA 1
ATOM 2202 C C . LEU A 1 272 ? -34.009 54.300 112.529 1.00 32.79 269 LEU A C 1
ATOM 2203 O O . LEU A 1 272 ? -34.985 54.974 112.204 1.00 31.52 269 LEU A O 1
ATOM 2208 N N . GLY A 1 273 ? -34.131 53.094 113.093 1.00 32.22 270 GLY A N 1
ATOM 2209 C CA . GLY A 1 273 ? -35.440 52.501 113.374 1.00 32.55 270 GLY A CA 1
ATOM 2210 C C . GLY A 1 273 ? -36.172 51.975 112.150 1.00 31.63 270 GLY A C 1
ATOM 2211 O O . GLY A 1 273 ? -37.400 51.865 112.167 1.00 31.61 270 GLY A O 1
ATOM 2212 N N . LEU A 1 274 ? -35.427 51.621 111.102 1.00 31.00 271 LEU A N 1
ATOM 2213 C CA . LEU A 1 274 ? -36.042 51.167 109.853 1.00 30.96 271 LEU A CA 1
ATOM 2214 C C . LEU A 1 274 ? -36.821 49.868 109.980 1.00 32.23 271 LEU A C 1
ATOM 2215 O O . LEU A 1 274 ? -37.622 49.551 109.099 1.00 32.64 271 LEU A O 1
ATOM 2220 N N . GLU A 1 275 ? -36.603 49.130 111.068 1.00 33.60 272 GLU A N 1
ATOM 2221 C CA . GLU A 1 275 ? -37.380 47.911 111.317 1.00 35.20 272 GLU A CA 1
ATOM 2222 C C . GLU A 1 275 ? -38.877 48.239 111.472 1.00 34.82 272 GLU A C 1
ATOM 2223 O O . GLU A 1 275 ? -39.732 47.357 111.314 1.00 34.25 272 GLU A O 1
ATOM 2229 N N . ASN A 1 276 ? -39.180 49.505 111.784 1.00 33.60 273 ASN A N 1
ATOM 2230 C CA . ASN A 1 276 ? -40.568 49.986 111.921 1.00 33.51 273 ASN A CA 1
ATOM 2231 C C . ASN A 1 276 ? -41.177 50.474 110.587 1.00 32.46 273 ASN A C 1
ATOM 2232 O O . ASN A 1 276 ? -42.294 51.006 110.561 1.00 32.84 273 ASN A O 1
ATOM 2237 N N . THR A 1 277 ? -40.443 50.276 109.490 1.00 31.77 274 THR A N 1
ATOM 2238 C CA . THR A 1 277 ? -40.868 50.672 108.144 1.00 30.17 274 THR A CA 1
ATOM 2239 C C . THR A 1 277 ? -40.700 49.490 107.167 1.00 30.45 274 THR A C 1
ATOM 2240 O O . THR A 1 277 ? -40.271 48.405 107.566 1.00 30.08 274 THR A O 1
ATOM 2244 N N . LYS A 1 278 ? -41.011 49.719 105.889 1.00 30.38 275 LYS A N 1
ATOM 2245 C CA . LYS A 1 278 ? -40.799 48.701 104.853 1.00 31.30 275 LYS A CA 1
ATOM 2246 C C . LYS A 1 278 ? -39.596 49.105 103.976 1.00 29.70 275 LYS A C 1
ATOM 2247 O O . LYS A 1 278 ? -39.472 48.663 102.828 1.00 28.73 275 LYS A O 1
ATOM 2253 N N . VAL A 1 279 ? -38.707 49.938 104.542 1.00 28.70 276 VAL A N 1
ATOM 2254 C CA . VAL A 1 279 ? -37.515 50.398 103.848 1.00 27.82 276 VAL A CA 1
ATOM 2255 C C . VAL A 1 279 ? -36.422 49.330 103.899 1.00 28.10 276 VAL A C 1
ATOM 2256 O O . VAL A 1 279 ? -36.001 48.922 104.979 1.00 29.43 276 VAL A O 1
ATOM 2260 N N . ALA A 1 280 ? -35.969 48.882 102.732 1.00 27.77 277 ALA A N 1
ATOM 2261 C CA . ALA A 1 280 ? -34.925 47.860 102.630 1.00 27.99 277 ALA A CA 1
ATOM 2262 C C . ALA A 1 280 ? -33.544 48.462 102.406 1.00 27.36 277 ALA A C 1
ATOM 2263 O O . ALA A 1 280 ? -33.391 49.467 101.688 1.00 25.83 277 ALA A O 1
ATOM 2265 N N . LEU A 1 281 ? -32.549 47.827 103.020 1.00 27.51 278 LEU A N 1
ATOM 2266 C CA . LEU A 1 281 ? -31.154 48.206 102.892 1.00 27.67 278 LEU A CA 1
ATOM 2267 C C . LEU A 1 281 ? -30.403 47.137 102.140 1.00 28.37 278 LEU A C 1
ATOM 2268 O O . LEU A 1 281 ? -30.796 45.948 102.202 1.00 28.64 278 LEU A O 1
ATOM 2273 N N . ASP A 1 282 ? -29.341 47.514 101.427 1.00 28.61 279 ASP A N 1
ATOM 2274 C CA . ASP A 1 282 ? -28.491 46.498 100.785 1.00 30.44 279 ASP A CA 1
ATOM 2275 C C . ASP A 1 282 ? -27.533 45.934 101.852 1.00 31.74 279 ASP A C 1
ATOM 2276 O O . ASP A 1 282 ? -27.606 46.318 103.019 1.00 31.04 279 ASP A O 1
ATOM 2281 N N . GLU A 1 283 ? -26.651 45.026 101.451 1.00 34.30 280 GLU A N 1
ATOM 2282 C CA . GLU A 1 283 ? -25.731 44.375 102.395 1.00 37.85 280 GLU A CA 1
ATOM 2283 C C . GLU A 1 283 ? -24.795 45.344 103.129 1.00 36.63 280 GLU A C 1
ATOM 2284 O O . GLU A 1 283 ? -24.404 45.085 104.264 1.00 36.22 280 GLU A O 1
ATOM 2290 N N . LYS A 1 284 ? -24.464 46.456 102.471 1.00 35.22 281 LYS A N 1
ATOM 2291 C CA . LYS A 1 284 ? -23.582 47.491 103.005 1.00 35.23 281 LYS A CA 1
ATOM 2292 C C . LYS A 1 284 ? -24.321 48.506 103.906 1.00 32.45 281 LYS A C 1
ATOM 2293 O O . LYS A 1 284 ? -23.684 49.364 104.502 1.00 30.82 281 LYS A O 1
ATOM 2299 N N . GLY A 1 285 ? -25.650 48.412 103.987 1.00 30.69 282 GLY A N 1
ATOM 2300 C CA . GLY A 1 285 ? -26.460 49.331 104.794 1.00 29.60 282 GLY A CA 1
ATOM 2301 C C . GLY A 1 285 ? -27.030 50.523 104.021 1.00 27.43 282 GLY A C 1
ATOM 2302 O O . GLY A 1 285 ? -27.673 51.384 104.607 1.00 26.74 282 GLY A O 1
ATOM 2303 N N . TYR A 1 286 ? -26.800 50.586 102.709 1.00 26.81 283 TYR A N 1
ATOM 2304 C CA . TYR A 1 286 ? -27.341 51.701 101.902 1.00 25.58 283 TYR A CA 1
ATOM 2305 C C . TYR A 1 286 ? -28.819 51.499 101.640 1.00 25.74 283 TYR A C 1
ATOM 2306 O O . TYR A 1 286 ? -29.277 50.359 101.493 1.00 25.73 283 TYR A O 1
ATOM 2315 N N . VAL A 1 287 ? -29.559 52.606 101.570 1.00 24.77 284 VAL A N 1
ATOM 2316 C CA . VAL A 1 287 ? -30.984 52.549 101.329 1.00 24.52 284 VAL A CA 1
ATOM 2317 C C . VAL A 1 287 ? -31.247 52.307 99.851 1.00 24.67 284 VAL A C 1
ATOM 2318 O O . VAL A 1 287 ? -30.764 53.061 98.994 1.00 23.35 284 VAL A O 1
ATOM 2322 N N . LYS A 1 288 ? -32.009 51.245 99.560 1.00 25.07 285 LYS A N 1
ATOM 2323 C CA . LYS A 1 288 ? -32.379 50.906 98.190 1.00 26.04 285 LYS A CA 1
ATOM 2324 C C . LYS A 1 288 ? -33.374 51.940 97.662 1.00 25.24 285 LYS A C 1
ATOM 2325 O O . LYS A 1 288 ? -34.311 52.314 98.358 1.00 24.72 285 LYS A O 1
ATOM 2331 N N . VAL A 1 289 ? -33.146 52.431 96.450 1.00 25.03 286 VAL A N 1
ATOM 2332 C CA . VAL A 1 289 ? -34.071 53.381 95.837 1.00 24.82 286 VAL A CA 1
ATOM 2333 C C . VAL A 1 289 ? -34.244 53.086 94.364 1.00 25.13 286 VAL A C 1
ATOM 2334 O O . VAL A 1 289 ? -33.399 52.416 93.727 1.00 25.03 286 VAL A O 1
ATOM 2338 N N . ASP A 1 290 ? -35.351 53.588 93.833 1.00 24.91 287 ASP A N 1
ATOM 2339 C CA . ASP A 1 290 ? -35.619 53.481 92.424 1.00 24.92 287 ASP A CA 1
ATOM 2340 C C . ASP A 1 290 ? -35.130 54.798 91.779 1.00 24.40 287 ASP A C 1
ATOM 2341 O O . ASP A 1 290 ? -34.542 55.670 92.470 1.00 23.56 287 ASP A O 1
ATOM 2346 N N . LYS A 1 291 ? -35.367 54.955 90.482 1.00 24.50 288 LYS A N 1
ATOM 2347 C CA . LYS A 1 291 ? -34.865 56.143 89.792 1.00 24.63 288 LYS A CA 1
ATOM 2348 C C . LYS A 1 291 ? -35.463 57.445 90.351 1.00 23.73 288 LYS A C 1
ATOM 2349 O O . LYS A 1 291 ? -34.863 58.512 90.197 1.00 23.33 288 LYS A O 1
ATOM 2355 N N . PHE A 1 292 ? -36.626 57.340 90.994 1.00 23.25 289 PHE A N 1
ATOM 2356 C CA . PHE A 1 292 ? -37.316 58.495 91.566 1.00 23.30 289 PHE A CA 1
ATOM 2357 C C . PHE A 1 292 ? -37.000 58.757 93.041 1.00 22.59 289 PHE A C 1
ATOM 2358 O O . PHE A 1 292 ? -37.670 59.579 93.676 1.00 22.40 289 PHE A O 1
ATOM 2366 N N . GLN A 1 293 ? -35.980 58.080 93.570 1.00 21.68 290 GLN A N 1
ATOM 2367 C CA . GLN A 1 293 ? -35.566 58.208 94.967 1.00 21.17 290 GLN A CA 1
ATOM 2368 C C . GLN A 1 293 ? -36.585 57.585 95.943 1.00 21.39 290 GLN A C 1
ATOM 2369 O O . GLN A 1 293 ? -36.499 57.803 97.161 1.00 20.96 290 GLN A O 1
ATOM 2375 N N . ASN A 1 294 ? -37.512 56.782 95.420 1.00 21.52 291 ASN A N 1
ATOM 2376 C CA . ASN A 1 294 ? -38.470 56.090 96.276 1.00 22.33 291 ASN A CA 1
ATOM 2377 C C . ASN A 1 294 ? -37.786 54.909 96.962 1.00 22.24 291 ASN A C 1
ATOM 2378 O O . ASN A 1 294 ? -37.116 54.109 96.293 1.00 23.09 291 ASN A O 1
ATOM 2383 N N . THR A 1 295 ? -37.955 54.775 98.273 1.00 22.25 292 THR A N 1
ATOM 2384 C CA . THR A 1 295 ? -37.447 53.574 98.960 1.00 22.61 292 THR A CA 1
ATOM 2385 C C . THR A 1 295 ? -38.434 52.461 98.613 1.00 23.32 292 THR A C 1
ATOM 2386 O O . THR A 1 295 ? -39.379 52.663 97.836 1.00 23.56 292 THR A O 1
ATOM 2390 N N . THR A 1 296 ? -38.224 51.284 99.179 1.00 23.63 293 THR A N 1
ATOM 2391 C CA . THR A 1 296 ? -39.136 50.175 98.953 1.00 24.54 293 THR A CA 1
ATOM 2392 C C . THR A 1 296 ? -40.488 50.370 99.662 1.00 25.18 293 THR A C 1
ATOM 2393 O O . THR A 1 296 ? -41.375 49.541 99.514 1.00 26.34 293 THR A O 1
ATOM 2397 N N . GLN A 1 297 ? -40.637 51.447 100.431 1.00 25.50 294 GLN A N 1
ATOM 2398 C CA . GLN A 1 297 ? -41.912 51.789 101.056 1.00 26.12 294 GLN A CA 1
ATOM 2399 C C . GLN A 1 297 ? -42.469 53.072 100.434 1.00 26.20 294 GLN A C 1
ATOM 2400 O O . GLN A 1 297 ? -41.761 54.072 100.347 1.00 25.41 294 GLN A O 1
ATOM 2406 N N . ASN A 1 298 ? -43.733 53.052 100.010 1.00 27.35 295 ASN A N 1
ATOM 2407 C CA . ASN A 1 298 ? -44.349 54.282 99.491 1.00 28.08 295 ASN A CA 1
ATOM 2408 C C . ASN A 1 298 ? -44.453 55.238 100.678 1.00 27.46 295 ASN A C 1
ATOM 2409 O O . ASN A 1 298 ? -44.876 54.835 101.751 1.00 28.14 295 ASN A O 1
ATOM 2414 N N . GLY A 1 299 ? -44.052 56.493 100.490 1.00 25.91 296 GLY A N 1
ATOM 2415 C CA . GLY A 1 299 ? -44.091 57.487 101.568 1.00 25.40 296 GLY A CA 1
ATOM 2416 C C . GLY A 1 299 ? -42.730 57.841 102.164 1.00 24.62 296 GLY A C 1
ATOM 2417 O O . GLY A 1 299 ? -42.618 58.836 102.914 1.00 24.65 296 GLY A O 1
ATOM 2418 N N . ILE A 1 300 ? -41.699 57.042 101.845 1.00 23.86 297 ILE A N 1
ATOM 2419 C CA . ILE A 1 300 ? -40.335 57.289 102.324 1.00 22.81 297 ILE A CA 1
ATOM 2420 C C . ILE A 1 300 ? -39.413 57.285 101.111 1.00 22.51 297 ILE A C 1
ATOM 2421 O O . ILE A 1 300 ? -39.522 56.417 100.225 1.00 21.96 297 ILE A O 1
ATOM 2426 N N . TYR A 1 301 ? -38.520 58.285 101.098 1.00 21.73 298 TYR A N 1
ATOM 2427 C CA . TYR A 1 301 ? -37.577 58.556 100.013 1.00 21.83 298 TYR A CA 1
ATOM 2428 C C . TYR A 1 301 ? -36.165 58.644 100.547 1.00 21.19 298 TYR A C 1
ATOM 2429 O O . TYR A 1 301 ? -35.964 58.748 101.755 1.00 21.23 298 TYR A O 1
ATOM 2438 N N . ALA A 1 302 ? -35.181 58.588 99.655 1.00 21.29 299 ALA A N 1
ATOM 2439 C CA . ALA A 1 302 ? -33.791 58.732 100.079 1.00 20.91 299 ALA A CA 1
ATOM 2440 C C . ALA A 1 302 ? -32.925 59.323 98.993 1.00 20.74 299 ALA A C 1
ATOM 2441 O O . ALA A 1 302 ? -33.093 59.003 97.814 1.00 20.65 299 ALA A O 1
ATOM 2443 N N . VAL A 1 303 ? -32.016 60.212 99.410 1.00 20.55 300 VAL A N 1
ATOM 2444 C CA . VAL A 1 303 ? -31.062 60.839 98.516 1.00 20.64 300 VAL A CA 1
ATOM 2445 C C . VAL A 1 303 ? -29.716 61.014 99.232 1.00 20.74 300 VAL A C 1
ATOM 2446 O O . VAL A 1 303 ? -29.628 60.943 100.486 1.00 20.88 300 VAL A O 1
ATOM 2450 N N . GLY A 1 304 ? -28.683 61.265 98.432 1.00 20.38 301 GLY A N 1
ATOM 2451 C CA . GLY A 1 304 ? -27.356 61.561 98.946 1.00 20.01 301 GLY A CA 1
ATOM 2452 C C . GLY A 1 304 ? -26.491 60.364 99.240 1.00 20.91 301 GLY A C 1
ATOM 2453 O O . GLY A 1 304 ? -26.740 59.272 98.741 1.00 20.56 301 GLY A O 1
ATOM 2454 N N . ASP A 1 305 ? -25.497 60.561 100.098 1.00 21.04 302 ASP A N 1
ATOM 2455 C CA . ASP A 1 305 ? -24.552 59.487 100.426 1.00 21.70 302 ASP A CA 1
ATOM 2456 C C . ASP A 1 305 ? -25.196 58.198 100.980 1.00 21.86 302 ASP A C 1
ATOM 2457 O O . ASP A 1 305 ? -24.643 57.111 100.812 1.00 22.34 302 ASP A O 1
ATOM 2462 N N . VAL A 1 306 ? -26.357 58.332 101.615 1.00 21.58 303 VAL A N 1
ATOM 2463 C CA . VAL A 1 306 ? -27.030 57.197 102.248 1.00 22.33 303 VAL A CA 1
ATOM 2464 C C . VAL A 1 306 ? -27.517 56.153 101.228 1.00 22.75 303 VAL A C 1
ATOM 2465 O O . VAL A 1 306 ? -27.806 55.001 101.599 1.00 22.91 303 VAL A O 1
ATOM 2469 N N . ILE A 1 307 ? -27.610 56.535 99.954 1.00 22.62 304 ILE A N 1
ATOM 2470 C CA . ILE A 1 307 ? -28.028 55.563 98.934 1.00 23.35 304 ILE A CA 1
ATOM 2471 C C . ILE A 1 307 ? -26.859 54.845 98.242 1.00 23.98 304 ILE A C 1
ATOM 2472 O O . ILE A 1 307 ? -27.097 53.962 97.424 1.00 23.20 304 ILE A O 1
ATOM 2477 N N . GLY A 1 308 ? -25.621 55.262 98.514 1.00 24.24 305 GLY A N 1
ATOM 2478 C CA . GLY A 1 308 ? -24.447 54.567 97.946 1.00 26.05 305 GLY A CA 1
ATOM 2479 C C . GLY A 1 308 ? -24.314 54.573 96.429 1.00 26.20 305 GLY A C 1
ATOM 2480 O O . GLY A 1 308 ? -23.901 53.568 95.826 1.00 26.55 305 GLY A O 1
ATOM 2481 N N . LYS A 1 309 ? -24.665 55.695 95.806 1.00 25.90 306 LYS A N 1
ATOM 2482 C CA . LYS A 1 309 ? -24.556 55.823 94.351 1.00 26.64 306 LYS A CA 1
ATOM 2483 C C . LYS A 1 309 ? -23.338 56.687 94.017 1.00 26.92 306 LYS A C 1
ATOM 2484 O O . LYS A 1 309 ? -22.226 56.161 93.887 1.00 28.27 306 LYS A O 1
ATOM 2490 N N . ILE A 1 310 ? -23.527 57.992 93.901 1.00 24.77 307 ILE A N 1
ATOM 2491 C CA . ILE A 1 310 ? -22.417 58.910 93.629 1.00 24.39 307 ILE A CA 1
ATOM 2492 C C . ILE A 1 310 ? -22.385 59.874 94.798 1.00 23.30 307 ILE A C 1
ATOM 2493 O O . ILE A 1 310 ? -23.272 60.717 94.938 1.00 22.56 307 ILE A O 1
ATOM 2498 N N . ASP A 1 311 ? -21.346 59.749 95.621 1.00 23.27 308 ASP A N 1
ATOM 2499 C CA . ASP A 1 311 ? -21.221 60.527 96.842 1.00 23.29 308 ASP A CA 1
ATOM 2500 C C . ASP A 1 311 ? -20.608 61.895 96.616 1.00 22.24 308 ASP A C 1
ATOM 2501 O O . ASP A 1 311 ? -19.442 62.129 96.953 1.00 21.84 308 ASP A O 1
ATOM 2506 N N . LEU A 1 312 ? -21.417 62.787 96.055 1.00 20.88 309 LEU A N 1
ATOM 2507 C CA . LEU A 1 312 ? -21.014 64.173 95.775 1.00 20.92 309 LEU A CA 1
ATOM 2508 C C . LEU A 1 312 ? -22.136 65.088 96.200 1.00 19.93 309 LEU A C 1
ATOM 2509 O O . LEU A 1 312 ? -23.323 64.716 96.133 1.00 19.85 309 LEU A O 1
ATOM 2514 N N . THR A 1 313 ? -21.770 66.277 96.648 1.00 19.12 310 THR A N 1
ATOM 2515 C CA . THR A 1 313 ? -22.764 67.243 97.109 1.00 19.40 310 THR A CA 1
ATOM 2516 C C . THR A 1 313 ? -23.768 67.657 96.037 1.00 19.11 310 THR A C 1
ATOM 2517 O O . THR A 1 313 ? -24.955 67.662 96.323 1.00 18.71 310 THR A O 1
ATOM 2521 N N . PRO A 1 314 ? -23.308 68.006 94.813 1.00 18.87 311 PRO A N 1
ATOM 2522 C CA . PRO A 1 314 ? -24.274 68.416 93.787 1.00 19.08 311 PRO A CA 1
ATOM 2523 C C . PRO A 1 314 ? -25.275 67.329 93.377 1.00 18.87 311 PRO A C 1
ATOM 2524 O O . PRO A 1 314 ? -26.366 67.654 92.892 1.00 19.39 311 PRO A O 1
ATOM 2528 N N . VAL A 1 315 ? -24.895 66.064 93.539 1.00 18.67 312 VAL A N 1
ATOM 2529 C CA . VAL A 1 315 ? -25.786 64.954 93.229 1.00 18.82 312 VAL A CA 1
ATOM 2530 C C . VAL A 1 315 ? -26.894 64.891 94.284 1.00 18.72 312 VAL A C 1
ATOM 2531 O O . VAL A 1 315 ? -28.086 64.756 93.951 1.00 18.89 312 VAL A O 1
ATOM 2535 N N . ALA A 1 316 ? -26.501 64.964 95.555 1.00 18.60 313 ALA A N 1
ATOM 2536 C CA . ALA A 1 316 ? -27.469 64.969 96.639 1.00 18.66 313 ALA A CA 1
ATOM 2537 C C . ALA A 1 316 ? -28.424 66.139 96.477 1.00 18.56 313 ALA A C 1
ATOM 2538 O O . ALA A 1 316 ? -29.629 65.989 96.643 1.00 18.82 313 ALA A O 1
ATOM 2540 N N . ILE A 1 317 ? -27.886 67.305 96.116 1.00 18.22 314 ILE A N 1
ATOM 2541 C CA . ILE A 1 317 ? -28.705 68.499 95.956 1.00 18.26 314 ILE A CA 1
ATOM 2542 C C . ILE A 1 317 ? -29.720 68.360 94.823 1.00 18.32 314 ILE A C 1
ATOM 2543 O O . ILE A 1 317 ? -30.905 68.676 94.997 1.00 18.61 314 ILE A O 1
ATOM 2548 N N . ALA A 1 318 ? -29.249 67.916 93.665 1.00 18.91 315 ALA A N 1
ATOM 2549 C CA . ALA A 1 318 ? -30.108 67.770 92.486 1.00 19.37 315 ALA A CA 1
ATOM 2550 C C . ALA A 1 318 ? -31.166 66.697 92.720 1.00 19.47 315 ALA A C 1
ATOM 2551 O O . ALA A 1 318 ? -32.326 66.883 92.375 1.00 19.91 315 ALA A O 1
ATOM 2553 N N . ALA A 1 319 ? -30.759 65.583 93.314 1.00 19.41 316 ALA A N 1
ATOM 2554 C CA . ALA A 1 319 ? -31.706 64.503 93.632 1.00 19.57 316 ALA A CA 1
ATOM 2555 C C . ALA A 1 319 ? -32.787 65.018 94.583 1.00 19.56 316 ALA A C 1
ATOM 2556 O O . ALA A 1 319 ? -33.961 64.721 94.404 1.00 20.06 316 ALA A O 1
ATOM 2558 N N . GLY A 1 320 ? -32.384 65.798 95.584 1.00 19.11 317 GLY A N 1
ATOM 2559 C CA . GLY A 1 320 ? -33.320 66.359 96.560 1.00 19.38 317 GLY A CA 1
ATOM 2560 C C . GLY A 1 320 ? -34.270 67.397 96.000 1.00 19.90 317 GLY A C 1
ATOM 2561 O O . GLY A 1 320 ? -35.440 67.440 96.376 1.00 20.03 317 GLY A O 1
ATOM 2562 N N . ARG A 1 321 ? -33.759 68.250 95.114 1.00 19.76 318 ARG A N 1
ATOM 2563 C CA . ARG A 1 321 ? -34.578 69.278 94.480 1.00 20.70 318 ARG A CA 1
ATOM 2564 C C . ARG A 1 321 ? -35.573 68.660 93.522 1.00 21.22 318 ARG A C 1
ATOM 2565 O O . ARG A 1 321 ? -36.751 69.016 93.520 1.00 21.68 318 ARG A O 1
ATOM 2573 N N . ARG A 1 322 ? -35.101 67.735 92.697 1.00 21.23 319 ARG A N 1
ATOM 2574 C CA . ARG A 1 322 ? -35.993 67.104 91.748 1.00 21.95 319 ARG A CA 1
ATOM 2575 C C . ARG A 1 322 ? -37.088 66.332 92.477 1.00 22.02 319 ARG A C 1
ATOM 2576 O O . ARG A 1 322 ? -38.223 66.292 92.019 1.00 22.19 319 ARG A O 1
ATOM 2584 N N . LEU A 1 323 ? -36.737 65.721 93.604 1.00 21.72 320 LEU A N 1
ATOM 2585 C CA . LEU A 1 323 ? -37.710 64.966 94.410 1.00 21.77 320 LEU A CA 1
ATOM 2586 C C . LEU A 1 323 ? -38.818 65.883 94.916 1.00 21.98 320 LEU A C 1
ATOM 2587 O O . LEU A 1 323 ? -39.998 65.537 94.861 1.00 21.68 320 LEU A O 1
ATOM 2592 N N . SER A 1 324 ? -38.441 67.056 95.414 1.00 21.67 321 SER A N 1
ATOM 2593 C CA . SER A 1 324 ? -39.430 68.030 95.891 1.00 22.25 321 SER A CA 1
ATOM 2594 C C . SER A 1 324 ? -40.300 68.590 94.752 1.00 23.04 321 SER A C 1
ATOM 2595 O O . SER A 1 324 ? -41.478 68.849 94.953 1.00 24.15 321 SER A O 1
ATOM 2598 N N . GLU A 1 325 ? -39.716 68.767 93.562 1.00 23.18 322 GLU A N 1
ATOM 2599 C CA . GLU A 1 325 ? -40.481 69.191 92.391 1.00 24.32 322 GLU A CA 1
ATOM 2600 C C . GLU A 1 325 ? -41.530 68.126 92.063 1.00 24.31 322 GLU A C 1
ATOM 2601 O O . GLU A 1 325 ? -42.682 68.441 91.744 1.00 24.71 322 GLU A O 1
ATOM 2607 N N . ARG A 1 326 ? -41.122 66.862 92.159 1.00 23.73 323 ARG A N 1
ATOM 2608 C CA . ARG A 1 326 ? -42.013 65.752 91.860 1.00 24.47 323 ARG A CA 1
ATOM 2609 C C . ARG A 1 326 ? -43.143 65.644 92.868 1.00 24.91 323 ARG A C 1
ATOM 2610 O O . ARG A 1 326 ? -44.310 65.518 92.494 1.00 26.10 323 ARG A O 1
ATOM 2618 N N . LEU A 1 327 ? -42.805 65.701 94.145 1.00 24.65 324 LEU A N 1
ATOM 2619 C CA . LEU A 1 327 ? -43.798 65.543 95.191 1.00 25.57 324 LEU A CA 1
ATOM 2620 C C . LEU A 1 327 ? -44.693 66.751 95.428 1.00 26.58 324 LEU A C 1
ATOM 2621 O O . LEU A 1 327 ? -45.883 66.583 95.717 1.00 27.00 324 LEU A O 1
ATOM 2626 N N . PHE A 1 328 ? -44.123 67.947 95.326 1.00 26.80 325 PHE A N 1
ATOM 2627 C CA . PHE A 1 328 ? -44.840 69.183 95.656 1.00 27.75 325 PHE A CA 1
ATOM 2628 C C . PHE A 1 328 ? -45.104 70.172 94.530 1.00 28.68 325 PHE A C 1
ATOM 2629 O O . PHE A 1 328 ? -45.757 71.201 94.771 1.00 29.25 325 PHE A O 1
ATOM 2637 N N . ASN A 1 329 ? -44.632 69.887 93.313 1.00 28.57 326 ASN A N 1
ATOM 2638 C CA . ASN A 1 329 ? -44.881 70.791 92.188 1.00 29.70 326 ASN A CA 1
ATOM 2639 C C . ASN A 1 329 ? -45.317 70.018 90.936 1.00 30.27 326 ASN A C 1
ATOM 2640 O O . ASN A 1 329 ? -45.091 70.463 89.813 1.00 30.92 326 ASN A O 1
ATOM 2645 N N . GLY A 1 330 ? -45.929 68.858 91.158 1.00 30.42 327 GLY A N 1
ATOM 2646 C CA . GLY A 1 330 ? -46.495 68.023 90.099 1.00 31.47 327 GLY A CA 1
ATOM 2647 C C . GLY A 1 330 ? -45.619 67.542 88.964 1.00 31.65 327 GLY A C 1
ATOM 2648 O O . GLY A 1 330 ? -46.136 67.220 87.896 1.00 32.05 327 GLY A O 1
ATOM 2649 N N . GLN A 1 331 ? -44.305 67.473 89.175 1.00 30.71 328 GLN A N 1
ATOM 2650 C CA . GLN A 1 331 ? -43.392 67.015 88.126 1.00 30.98 328 GLN A CA 1
ATOM 2651 C C . GLN A 1 331 ? -43.280 65.496 88.285 1.00 31.08 328 GLN A C 1
ATOM 2652 O O . GLN A 1 331 ? -42.227 64.953 88.578 1.00 29.22 328 GLN A O 1
ATOM 2658 N N . THR A 1 332 ? -44.411 64.837 88.040 1.00 32.67 329 THR A N 1
ATOM 2659 C CA . THR A 1 332 ? -44.569 63.396 88.260 1.00 33.60 329 THR A CA 1
ATOM 2660 C C . THR A 1 332 ? -43.445 62.495 87.715 1.00 33.54 329 THR A C 1
ATOM 2661 O O . THR A 1 332 ? -43.045 61.545 88.380 1.00 33.32 329 THR A O 1
ATOM 2665 N N . ASP A 1 333 ? -42.913 62.818 86.540 1.00 34.20 330 ASP A N 1
ATOM 2666 C CA . ASP A 1 333 ? -41.880 61.983 85.907 1.00 35.54 330 ASP A CA 1
ATOM 2667 C C . ASP A 1 333 ? -40.447 62.465 86.094 1.00 32.83 330 ASP A C 1
ATOM 2668 O O . ASP A 1 333 ? -39.539 61.898 85.502 1.00 32.50 330 ASP A O 1
ATOM 2673 N N . LEU A 1 334 ? -40.233 63.501 86.899 1.00 30.35 331 LEU A N 1
ATOM 2674 C CA . LEU A 1 334 ? -38.900 64.057 87.026 1.00 28.48 331 LEU A CA 1
ATOM 2675 C C . LEU A 1 334 ? -37.972 63.190 87.872 1.00 27.62 331 LEU A C 1
ATOM 2676 O O . LEU A 1 334 ? -38.362 62.697 88.930 1.00 26.63 331 LEU A O 1
ATOM 2681 N N . TYR A 1 335 ? -36.743 63.012 87.385 1.00 27.62 332 TYR A N 1
ATOM 2682 C CA . TYR A 1 335 ? -35.735 62.268 88.119 1.00 27.85 332 TYR A CA 1
ATOM 2683 C C . TYR A 1 335 ? -34.346 62.726 87.711 1.00 27.06 332 TYR A C 1
ATOM 2684 O O . TYR A 1 335 ? -34.175 63.378 86.659 1.00 26.71 332 TYR A O 1
ATOM 2693 N N . LEU A 1 336 ? -33.365 62.385 88.546 1.00 25.63 333 LEU A N 1
ATOM 2694 C CA . LEU A 1 336 ? -31.975 62.717 88.300 1.00 25.71 333 LEU A CA 1
ATOM 2695 C C . LEU A 1 336 ? -31.256 61.607 87.548 1.00 26.58 333 LEU A C 1
ATOM 2696 O O . LEU A 1 336 ? -31.293 60.443 87.948 1.00 26.61 333 LEU A O 1
ATOM 2701 N N . ASP A 1 337 ? -30.590 61.981 86.461 1.00 27.04 334 ASP A N 1
ATOM 2702 C CA . ASP A 1 337 ? -29.778 61.058 85.695 1.00 27.80 334 ASP A CA 1
ATOM 2703 C C . ASP A 1 337 ? -28.406 61.015 86.381 1.00 26.23 334 ASP A C 1
ATOM 2704 O O . ASP A 1 337 ? -27.760 62.056 86.542 1.00 25.36 334 ASP A O 1
ATOM 2709 N N . TYR A 1 338 ? -27.986 59.823 86.807 1.00 24.99 335 TYR A N 1
ATOM 2710 C CA . TYR A 1 338 ? -26.687 59.605 87.464 1.00 23.60 335 TYR A CA 1
ATOM 2711 C C . TYR A 1 338 ? -25.520 59.303 86.495 1.00 23.89 335 TYR A C 1
ATOM 2712 O O . TYR A 1 338 ? -24.407 59.040 86.942 1.00 24.13 335 TYR A O 1
ATOM 2721 N N A ASN A 1 339 ? -25.780 59.320 85.193 0.60 24.36 336 ASN A N 1
ATOM 2722 N N B ASN A 1 339 ? -25.797 59.351 85.189 0.40 24.44 336 ASN A N 1
ATOM 2723 C CA A ASN A 1 339 ? -24.722 59.105 84.213 0.60 24.99 336 ASN A CA 1
ATOM 2724 C CA B ASN A 1 339 ? -24.802 59.121 84.139 0.40 25.05 336 ASN A CA 1
ATOM 2725 C C A ASN A 1 339 ? -24.089 60.460 83.852 0.60 24.15 336 ASN A C 1
ATOM 2726 C C B ASN A 1 339 ? -24.114 60.461 83.797 0.40 24.27 336 ASN A C 1
ATOM 2727 O O A ASN A 1 339 ? -24.738 61.494 83.925 0.60 23.52 336 ASN A O 1
ATOM 2728 O O B ASN A 1 339 ? -24.758 61.504 83.839 0.40 23.77 336 ASN A O 1
ATOM 2737 N N . LEU A 1 340 ? -22.818 60.428 83.473 1.00 23.99 337 LEU A N 1
ATOM 2738 C CA . LEU A 1 340 ? -22.073 61.632 83.064 1.00 23.59 337 LEU A CA 1
ATOM 2739 C C . LEU A 1 340 ? -22.044 62.786 84.080 1.00 22.42 337 LEU A C 1
ATOM 2740 O O . LEU A 1 340 ? -22.199 63.963 83.708 1.00 22.19 337 LEU A O 1
ATOM 2745 N N . VAL A 1 341 ? -21.844 62.435 85.346 1.00 21.48 338 VAL A N 1
ATOM 2746 C CA . VAL A 1 341 ? -21.684 63.420 86.404 1.00 20.87 338 VAL A CA 1
ATOM 2747 C C . VAL A 1 341 ? -20.204 63.755 86.412 1.00 20.67 338 VAL A C 1
ATOM 2748 O O . VAL A 1 341 ? -19.370 62.859 86.477 1.00 20.89 338 VAL A O 1
ATOM 2752 N N . PRO A 1 342 ? -19.863 65.045 86.322 1.00 20.66 339 PRO A N 1
ATOM 2753 C CA . PRO A 1 342 ? -18.465 65.443 86.334 1.00 20.75 339 PRO A CA 1
ATOM 2754 C C . PRO A 1 342 ? -17.938 65.501 87.763 1.00 20.48 339 PRO A C 1
ATOM 2755 O O . PRO A 1 342 ? -18.705 65.743 88.687 1.00 20.21 339 PRO A O 1
ATOM 2759 N N . THR A 1 343 ? -16.646 65.240 87.921 1.00 21.77 340 THR A N 1
ATOM 2760 C CA . THR A 1 343 ? -15.960 65.270 89.216 1.00 22.35 340 THR A CA 1
ATOM 2761 C C . THR A 1 343 ? -14.631 65.992 89.054 1.00 21.84 340 THR A C 1
ATOM 2762 O O . THR A 1 343 ? -13.939 65.808 88.044 1.00 21.28 340 THR A O 1
ATOM 2766 N N . VAL A 1 344 ? -14.288 66.798 90.058 1.00 21.12 341 VAL A N 1
ATOM 2767 C CA . VAL A 1 344 ? -12.983 67.430 90.163 1.00 20.96 341 VAL A CA 1
ATOM 2768 C C . VAL A 1 344 ? -12.380 66.934 91.481 1.00 21.17 341 VAL A C 1
ATOM 2769 O O . VAL A 1 344 ? -13.064 66.884 92.509 1.00 22.33 341 VAL A O 1
ATOM 2773 N N . VAL A 1 345 ? -11.111 66.543 91.433 1.00 20.67 342 VAL A N 1
ATOM 2774 C CA . VAL A 1 345 ? -10.390 66.127 92.628 1.00 20.40 342 VAL A CA 1
ATOM 2775 C C . VAL A 1 345 ? -9.270 67.137 92.801 1.00 19.96 342 VAL A C 1
ATOM 2776 O O . VAL A 1 345 ? -8.485 67.385 91.870 1.00 19.16 342 VAL A O 1
ATOM 2780 N N . PHE A 1 346 ? -9.205 67.719 94.000 1.00 19.52 343 PHE A N 1
ATOM 2781 C CA . PHE A 1 346 ? -8.229 68.754 94.293 1.00 19.54 343 PHE A CA 1
ATOM 2782 C C . PHE A 1 346 ? -6.857 68.257 94.754 1.00 19.95 343 PHE A C 1
ATOM 2783 O O . PHE A 1 346 ? -6.430 68.488 95.884 1.00 19.81 343 PHE A O 1
ATOM 2791 N N . THR A 1 347 ? -6.197 67.544 93.840 1.00 19.96 344 THR A N 1
ATOM 2792 C CA . THR A 1 347 ? -4.826 67.145 93.998 1.00 20.53 344 THR A CA 1
ATOM 2793 C C . THR A 1 347 ? -3.994 68.380 93.570 1.00 20.98 344 THR A C 1
ATOM 2794 O O . THR A 1 347 ? -4.562 69.454 93.334 1.00 19.45 344 THR A O 1
ATOM 2798 N N . HIS A 1 348 ? -2.673 68.221 93.492 1.00 22.03 345 HIS A N 1
ATOM 2799 C CA . HIS A 1 348 ? -1.744 69.266 93.040 1.00 23.20 345 HIS A CA 1
ATOM 2800 C C . HIS A 1 348 ? -0.982 68.739 91.816 1.00 23.11 345 HIS A C 1
ATOM 2801 O O . HIS A 1 348 ? -0.061 67.951 91.986 1.00 23.27 345 HIS A O 1
ATOM 2808 N N . PRO A 1 349 ? -1.349 69.120 90.590 1.00 22.08 346 PRO A N 1
ATOM 2809 C CA . PRO A 1 349 ? -2.473 69.992 90.278 1.00 21.10 346 PRO A CA 1
ATOM 2810 C C . PRO A 1 349 ? -3.775 69.187 90.294 1.00 20.28 346 PRO A C 1
ATOM 2811 O O . PRO A 1 349 ? -3.729 67.966 90.425 1.00 19.96 346 PRO A O 1
ATOM 2815 N N . PRO A 1 350 ? -4.931 69.854 90.140 1.00 19.05 347 PRO A N 1
ATOM 2816 C CA . PRO A 1 350 ? -6.196 69.140 90.208 1.00 18.57 347 PRO A CA 1
ATOM 2817 C C . PRO A 1 350 ? -6.497 68.210 89.030 1.00 18.62 347 PRO A C 1
ATOM 2818 O O . PRO A 1 350 ? -5.886 68.321 87.962 1.00 18.45 347 PRO A O 1
ATOM 2822 N N . VAL A 1 351 ? -7.447 67.318 89.267 1.00 18.65 348 VAL A N 1
ATOM 2823 C CA . VAL A 1 351 ? -7.931 66.357 88.306 1.00 19.35 348 VAL A CA 1
ATOM 2824 C C . VAL A 1 351 ? -9.369 66.698 87.922 1.00 19.13 348 VAL A C 1
ATOM 2825 O O . VAL A 1 351 ? -10.162 67.116 88.766 1.00 19.10 348 VAL A O 1
ATOM 2829 N N . ALA A 1 352 ? -9.690 66.501 86.645 1.00 19.55 349 ALA A N 1
ATOM 2830 C CA . ALA A 1 352 ? -11.033 66.713 86.109 1.00 19.37 349 ALA A CA 1
ATOM 2831 C C . ALA A 1 352 ? -11.412 65.460 85.338 1.00 19.64 349 ALA A C 1
ATOM 2832 O O . ALA A 1 352 ? -10.631 64.965 84.527 1.00 19.80 349 ALA A O 1
ATOM 2834 N N . THR A 1 353 ? -12.602 64.940 85.578 1.00 19.61 350 THR A N 1
ATOM 2835 C CA . THR A 1 353 ? -13.007 63.731 84.891 1.00 20.77 350 THR A CA 1
ATOM 2836 C C . THR A 1 353 ? -14.518 63.621 84.726 1.00 20.82 350 THR A C 1
ATOM 2837 O O . THR A 1 353 ? -15.299 64.060 85.581 1.00 20.65 350 THR A O 1
ATOM 2841 N N . ILE A 1 354 ? -14.917 63.097 83.586 1.00 21.30 351 ILE A N 1
ATOM 2842 C CA . ILE A 1 354 ? -16.324 62.831 83.309 1.00 21.59 351 ILE A CA 1
ATOM 2843 C C . ILE A 1 354 ? -16.391 61.653 82.344 1.00 22.36 351 ILE A C 1
ATOM 2844 O O . ILE A 1 354 ? -15.537 61.513 81.465 1.00 23.01 351 ILE A O 1
ATOM 2849 N N . GLY A 1 355 ? -17.383 60.791 82.529 1.00 22.53 352 GLY A N 1
ATOM 2850 C CA . GLY A 1 355 ? -17.565 59.664 81.647 1.00 23.85 352 GLY A CA 1
ATOM 2851 C C . GLY A 1 355 ? -16.603 58.525 81.886 1.00 24.57 352 GLY A C 1
ATOM 2852 O O . GLY A 1 355 ? -15.965 58.432 82.935 1.00 23.50 352 GLY A O 1
ATOM 2853 N N . LEU A 1 356 ? -16.498 57.669 80.878 1.00 25.51 353 LEU A N 1
ATOM 2854 C CA . LEU A 1 356 ? -15.725 56.443 80.977 1.00 26.12 353 LEU A CA 1
ATOM 2855 C C . LEU A 1 356 ? -14.218 56.592 80.950 1.00 25.40 353 LEU A C 1
ATOM 2856 O O . LEU A 1 356 ? -13.675 57.452 80.268 1.00 24.04 353 LEU A O 1
ATOM 2861 N N . THR A 1 357 ? -13.559 55.695 81.683 1.00 26.51 354 THR A N 1
ATOM 2862 C CA . THR A 1 357 ? -12.113 55.565 81.668 1.00 26.29 354 THR A CA 1
ATOM 2863 C C . THR A 1 357 ? -11.762 54.887 80.336 1.00 26.44 354 THR A C 1
ATOM 2864 O O . THR A 1 357 ? -12.631 54.328 79.676 1.00 26.52 354 THR A O 1
ATOM 2868 N N . GLU A 1 358 ? -10.494 54.917 79.947 1.00 27.37 355 GLU A N 1
ATOM 2869 C CA . GLU A 1 358 ? -10.087 54.276 78.702 1.00 29.02 355 GLU A CA 1
ATOM 2870 C C . GLU A 1 358 ? -10.386 52.785 78.748 1.00 30.79 355 GLU A C 1
ATOM 2871 O O . GLU A 1 358 ? -10.950 52.230 77.786 1.00 31.02 355 GLU A O 1
ATOM 2877 N N . LYS A 1 359 ? -10.061 52.142 79.873 1.00 32.83 356 LYS A N 1
ATOM 2878 C CA . LYS A 1 359 ? -10.279 50.691 79.976 1.00 35.44 356 LYS A CA 1
ATOM 2879 C C . LYS A 1 359 ? -11.764 50.322 79.908 1.00 34.69 356 LYS A C 1
ATOM 2880 O O . LYS A 1 359 ? -12.119 49.322 79.289 1.00 34.18 356 LYS A O 1
ATOM 2886 N N . ALA A 1 360 ? -12.625 51.136 80.521 1.00 32.88 357 ALA A N 1
ATOM 2887 C CA . ALA A 1 360 ? -14.064 50.861 80.505 1.00 33.62 357 ALA A CA 1
ATOM 2888 C C . ALA A 1 360 ? -14.644 51.057 79.104 1.00 32.71 357 ALA A C 1
ATOM 2889 O O . ALA A 1 360 ? -15.542 50.325 78.696 1.00 32.71 357 ALA A O 1
ATOM 2891 N N . ALA A 1 361 ? -14.114 52.039 78.365 1.00 30.91 358 ALA A N 1
ATOM 2892 C CA . ALA A 1 361 ? -14.575 52.299 76.997 1.00 30.92 358 ALA A CA 1
ATOM 2893 C C . ALA A 1 361 ? -14.189 51.132 76.081 1.00 32.39 358 ALA A C 1
ATOM 2894 O O . ALA A 1 361 ? -14.997 50.681 75.266 1.00 33.03 358 ALA A O 1
ATOM 2896 N N . LEU A 1 362 ? -12.956 50.652 76.220 1.00 33.13 359 LEU A N 1
ATOM 2897 C CA . LEU A 1 362 ? -12.492 49.531 75.416 1.00 35.90 359 LEU A CA 1
ATOM 2898 C C . LEU A 1 362 ? -13.326 48.288 75.695 1.00 38.41 359 LEU A C 1
ATOM 2899 O O . LEU A 1 362 ? -13.660 47.545 74.766 1.00 38.92 359 LEU A O 1
ATOM 2904 N N . GLU A 1 363 ? -13.678 48.075 76.963 1.00 40.11 360 GLU A N 1
ATOM 2905 C CA . GLU A 1 363 ? -14.476 46.909 77.346 1.00 43.23 360 GLU A CA 1
ATOM 2906 C C . GLU A 1 363 ? -15.890 47.005 76.783 1.00 42.73 360 GLU A C 1
ATOM 2907 O O . GLU A 1 363 ? -16.434 46.015 76.298 1.00 43.74 360 GLU A O 1
ATOM 2913 N N . GLU A 1 364 ? -16.479 48.195 76.842 1.00 40.72 361 GLU A N 1
ATOM 2914 C CA . GLU A 1 364 ? -17.846 48.373 76.368 1.00 41.88 361 GLU A CA 1
ATOM 2915 C C . GLU A 1 364 ? -18.008 48.386 74.852 1.00 41.45 361 GLU A C 1
ATOM 2916 O O . GLU A 1 364 ? -18.933 47.767 74.329 1.00 41.89 361 GLU A O 1
ATOM 2922 N N . TYR A 1 365 ? -17.118 49.074 74.152 1.00 39.46 362 TYR A N 1
ATOM 2923 C CA . TYR A 1 365 ? -17.255 49.248 72.703 1.00 39.98 362 TYR A CA 1
ATOM 2924 C C . TYR A 1 365 ? -16.273 48.492 71.808 1.00 40.47 362 TYR A C 1
ATOM 2925 O O . TYR A 1 365 ? -16.518 48.382 70.606 1.00 41.45 362 TYR A O 1
ATOM 2934 N N . GLY A 1 366 ? -15.170 48.001 72.369 1.00 40.24 363 GLY A N 1
ATOM 2935 C CA . GLY A 1 366 ? -14.151 47.295 71.594 1.00 42.76 363 GLY A CA 1
ATOM 2936 C C . GLY A 1 366 ? -13.135 48.241 70.979 1.00 43.60 363 GLY A C 1
ATOM 2937 O O . GLY A 1 366 ? -13.471 49.379 70.612 1.00 41.70 363 GLY A O 1
ATOM 2938 N N . GLU A 1 367 ? -11.896 47.757 70.854 1.00 46.50 364 GLU A N 1
ATOM 2939 C CA . GLU A 1 367 ? -10.771 48.534 70.308 1.00 48.48 364 GLU A CA 1
ATOM 2940 C C . GLU A 1 367 ? -11.044 49.146 68.938 1.00 47.72 364 GLU A C 1
ATOM 2941 O O . GLU A 1 367 ? -10.606 50.264 68.670 1.00 47.18 364 GLU A O 1
ATOM 2947 N N . ASP A 1 368 ? -11.751 48.421 68.072 1.00 47.16 365 ASP A N 1
ATOM 2948 C CA . ASP A 1 368 ? -12.035 48.937 66.730 1.00 48.15 365 ASP A CA 1
ATOM 2949 C C . ASP A 1 368 ? -12.969 50.151 66.738 1.00 44.86 365 ASP A C 1
ATOM 2950 O O . ASP A 1 368 ? -12.976 50.914 65.783 1.00 45.80 365 ASP A O 1
ATOM 2955 N N . GLN A 1 369 ? -13.755 50.314 67.803 1.00 41.37 366 GLN A N 1
ATOM 2956 C CA . GLN A 1 369 ? -14.701 51.429 67.907 1.00 39.74 366 GLN A CA 1
ATOM 2957 C C . GLN A 1 369 ? -14.235 52.586 68.786 1.00 36.71 366 GLN A C 1
ATOM 2958 O O . GLN A 1 369 ? -14.937 53.582 68.872 1.00 36.12 366 GLN A O 1
ATOM 2964 N N . VAL A 1 370 ? -13.070 52.458 69.420 1.00 35.02 367 VAL A N 1
ATOM 2965 C CA . VAL A 1 370 ? -12.568 53.505 70.318 1.00 33.39 367 VAL A CA 1
ATOM 2966 C C . VAL A 1 370 ? -11.328 54.176 69.770 1.00 33.87 367 VAL A C 1
ATOM 2967 O O . VAL A 1 370 ? -10.389 53.511 69.317 1.00 33.34 367 VAL A O 1
ATOM 2971 N N . LYS A 1 371 ? -11.343 55.506 69.815 1.00 32.97 368 LYS A N 1
ATOM 2972 C CA . LYS A 1 371 ? -10.206 56.309 69.419 1.00 34.44 368 LYS A CA 1
ATOM 2973 C C . LYS A 1 371 ? -9.906 57.225 70.589 1.00 31.67 368 LYS A C 1
ATOM 2974 O O . LYS A 1 371 ? -10.819 57.832 71.138 1.00 30.15 368 LYS A O 1
ATOM 2980 N N . ILE A 1 372 ? -8.634 57.298 70.964 1.00 30.93 369 ILE A N 1
ATOM 2981 C CA . ILE A 1 372 ? -8.199 58.115 72.074 1.00 30.86 369 ILE A CA 1
ATOM 2982 C C . ILE A 1 372 ? -7.370 59.277 71.567 1.00 30.19 369 ILE A C 1
ATOM 2983 O O . ILE A 1 372 ? -6.478 59.091 70.749 1.00 30.86 369 ILE A O 1
ATOM 2988 N N . TYR A 1 373 ? -7.694 60.472 72.033 1.00 28.52 370 TYR A N 1
ATOM 2989 C CA . TYR A 1 373 ? -6.912 61.658 71.739 1.00 28.94 370 TYR A CA 1
ATOM 2990 C C . TYR A 1 373 ? -6.210 61.971 73.048 1.00 28.84 370 TYR A C 1
ATOM 2991 O O . TYR A 1 373 ? -6.831 61.974 74.097 1.00 26.92 370 TYR A O 1
ATOM 3000 N N . ARG A 1 374 ? -4.915 62.230 72.971 1.00 32.15 371 ARG A N 1
ATOM 3001 C CA . ARG A 1 374 ? -4.075 62.438 74.146 1.00 33.32 371 ARG A CA 1
ATOM 3002 C C . ARG A 1 374 ? -3.201 63.668 73.908 1.00 33.93 371 ARG A C 1
ATOM 3003 O O . ARG A 1 374 ? -2.593 63.800 72.850 1.00 36.13 371 ARG A O 1
ATOM 3011 N N . SER A 1 375 ? -3.150 64.567 74.886 1.00 30.72 372 SER A N 1
ATOM 3012 C CA . SER A 1 375 ? -2.330 65.767 74.783 1.00 31.21 372 SER A CA 1
ATOM 3013 C C . SER A 1 375 ? -1.515 65.941 76.050 1.00 28.66 372 SER A C 1
ATOM 3014 O O . SER A 1 375 ? -1.964 65.585 77.132 1.00 27.04 372 SER A O 1
ATOM 3017 N N . SER A 1 376 ? -0.304 66.464 75.899 1.00 28.61 373 SER A N 1
ATOM 3018 C CA . SER A 1 376 ? 0.566 66.730 77.036 1.00 28.18 373 SER A CA 1
ATOM 3019 C C . SER A 1 376 ? 1.309 67.993 76.697 1.00 27.90 373 SER A C 1
ATOM 3020 O O . SER A 1 376 ? 1.915 68.076 75.640 1.00 28.14 373 SER A O 1
ATOM 3023 N N . PHE A 1 377 ? 1.257 68.985 77.579 1.00 26.14 374 PHE A N 1
ATOM 3024 C CA . PHE A 1 377 ? 1.907 70.256 77.308 1.00 26.17 374 PHE A CA 1
ATOM 3025 C C . PHE A 1 377 ? 2.291 70.921 78.602 1.00 24.91 374 PHE A C 1
ATOM 3026 O O . PHE A 1 377 ? 1.781 70.564 79.650 1.00 23.67 374 PHE A O 1
ATOM 3034 N N . THR A 1 378 ? 3.210 71.872 78.522 1.00 26.44 375 THR A N 1
ATOM 3035 C CA . THR A 1 378 ? 3.622 72.644 79.686 1.00 25.11 375 THR A CA 1
ATOM 3036 C C . THR A 1 378 ? 2.794 73.924 79.695 1.00 24.03 375 THR A C 1
ATOM 3037 O O . THR A 1 378 ? 2.896 74.719 78.769 1.00 23.68 375 THR A O 1
ATOM 3041 N N . PRO A 1 379 ? 1.957 74.119 80.728 1.00 22.77 376 PRO A N 1
ATOM 3042 C CA . PRO A 1 379 ? 1.177 75.364 80.768 1.00 22.38 376 PRO A CA 1
ATOM 3043 C C . PRO A 1 379 ? 2.099 76.585 80.760 1.00 21.74 376 PRO A C 1
ATOM 3044 O O . PRO A 1 379 ? 3.146 76.565 81.393 1.00 21.09 376 PRO A O 1
ATOM 3048 N N . MET A 1 380 ? 1.693 77.639 80.058 1.00 22.08 377 MET A N 1
ATOM 3049 C CA . MET A 1 380 ? 2.499 78.850 79.942 1.00 23.10 377 MET A CA 1
ATOM 3050 C C . MET A 1 380 ? 2.859 79.434 81.309 1.00 21.73 377 MET A C 1
ATOM 3051 O O . MET A 1 380 ? 3.869 80.119 81.448 1.00 21.67 377 MET A O 1
ATOM 3056 N N . TYR A 1 381 ? 2.029 79.156 82.312 1.00 20.51 378 TYR A N 1
ATOM 3057 C CA . TYR A 1 381 ? 2.290 79.599 83.664 1.00 21.20 378 TYR A CA 1
ATOM 3058 C C . TYR A 1 381 ? 3.700 79.204 84.125 1.00 21.21 378 TYR A C 1
ATOM 3059 O O . TYR A 1 381 ? 4.330 79.934 84.873 1.00 21.45 378 TYR A O 1
ATOM 3068 N N . PHE A 1 382 ? 4.178 78.049 83.660 1.00 20.88 379 PHE A N 1
ATOM 3069 C CA . PHE A 1 382 ? 5.503 77.526 84.041 1.00 21.68 379 PHE A CA 1
ATOM 3070 C C . PHE A 1 382 ? 6.655 77.881 83.097 1.00 22.38 379 PHE A C 1
ATOM 3071 O O . PHE A 1 382 ? 7.789 77.422 83.319 1.00 23.46 379 PHE A O 1
ATOM 3079 N N . ALA A 1 383 ? 6.391 78.704 82.079 1.00 22.04 380 ALA A N 1
ATOM 3080 C CA . ALA A 1 383 ? 7.394 79.000 81.034 1.00 24.10 380 ALA A CA 1
ATOM 3081 C C . ALA A 1 383 ? 8.624 79.776 81.449 1.00 25.42 380 ALA A C 1
ATOM 3082 O O . ALA A 1 383 ? 9.613 79.790 80.720 1.00 27.02 380 ALA A O 1
ATOM 3084 N N . LEU A 1 384 ? 8.563 80.434 82.597 1.00 25.23 381 LEU A N 1
ATOM 3085 C CA . LEU A 1 384 ? 9.680 81.253 83.061 1.00 27.42 381 LEU A CA 1
ATOM 3086 C C . LEU A 1 384 ? 10.529 80.622 84.161 1.00 28.66 381 LEU A C 1
ATOM 3087 O O . LEU A 1 384 ? 11.583 81.153 84.500 1.00 30.30 381 LEU A O 1
ATOM 3092 N N . GLY A 1 385 ? 10.087 79.508 84.722 1.00 30.23 382 GLY A N 1
ATOM 3093 C CA . GLY A 1 385 ? 10.853 78.860 85.792 1.00 33.10 382 GLY A CA 1
ATOM 3094 C C . GLY A 1 385 ? 11.523 77.592 85.312 1.00 36.68 382 GLY A C 1
ATOM 3095 O O . GLY A 1 385 ? 11.397 77.214 84.148 1.00 35.75 382 GLY A O 1
ATOM 3096 N N . GLU A 1 386 ? 12.230 76.929 86.217 1.00 41.30 383 GLU A N 1
ATOM 3097 C CA . GLU A 1 386 ? 12.910 75.673 85.876 1.00 45.80 383 GLU A CA 1
ATOM 3098 C C . GLU A 1 386 ? 11.994 74.455 86.011 1.00 44.62 383 GLU A C 1
ATOM 3099 O O . GLU A 1 386 ? 12.188 73.457 85.308 1.00 44.65 383 GLU A O 1
ATOM 3105 N N . TYR A 1 387 ? 10.995 74.538 86.889 1.00 42.54 384 TYR A N 1
ATOM 3106 C CA . TYR A 1 387 ? 10.042 73.442 87.064 1.00 43.47 384 TYR A CA 1
ATOM 3107 C C . TYR A 1 387 ? 8.966 73.487 85.970 1.00 42.49 384 TYR A C 1
ATOM 3108 O O . TYR A 1 387 ? 8.083 74.348 85.986 1.00 41.57 384 TYR A O 1
ATOM 3117 N N . ARG A 1 388 ? 9.045 72.558 85.024 1.00 44.17 385 ARG A N 1
ATOM 3118 C CA . ARG A 1 388 ? 8.085 72.500 83.922 1.00 45.03 385 ARG A CA 1
ATOM 3119 C C . ARG A 1 388 ? 6.983 71.464 84.176 1.00 42.97 385 ARG A C 1
ATOM 3120 O O . ARG A 1 388 ? 6.990 70.372 83.601 1.00 46.14 385 ARG A O 1
ATOM 3128 N N . GLN A 1 389 ? 6.020 71.815 85.022 1.00 38.93 386 GLN A N 1
ATOM 3129 C CA . GLN A 1 389 ? 4.919 70.907 85.325 1.00 37.02 386 GLN A CA 1
ATOM 3130 C C . GLN A 1 389 ? 4.088 70.661 84.066 1.00 36.01 386 GLN A C 1
ATOM 3131 O O . GLN A 1 389 ? 3.797 71.593 83.312 1.00 35.78 386 GLN A O 1
ATOM 3137 N N . LYS A 1 390 ? 3.727 69.406 83.830 1.00 33.36 387 LYS A N 1
ATOM 3138 C CA . LYS A 1 390 ? 2.926 69.070 82.667 1.00 32.75 387 LYS A CA 1
ATOM 3139 C C . LYS A 1 390 ? 1.436 69.039 82.971 1.00 29.77 387 LYS A C 1
ATOM 3140 O O . LYS A 1 390 ? 1.021 68.847 84.116 1.00 30.64 387 LYS A O 1
ATOM 3146 N N . CYS A 1 391 ? 0.652 69.280 81.926 1.00 26.97 388 CYS A N 1
ATOM 3147 C CA . CYS A 1 391 ? -0.784 69.159 81.964 1.00 25.23 388 CYS A CA 1
ATOM 3148 C C . CYS A 1 391 ? -1.058 68.040 80.965 1.00 25.38 388 CYS A C 1
ATOM 3149 O O . CYS A 1 391 ? -0.522 68.063 79.849 1.00 25.12 388 CYS A O 1
ATOM 3152 N N . ASP A 1 392 ? -1.859 67.069 81.372 1.00 24.02 389 ASP A N 1
ATOM 3153 C CA . ASP A 1 392 ? -2.197 65.925 80.528 1.00 24.63 389 ASP A CA 1
ATOM 3154 C C . ASP A 1 392 ? -3.701 65.820 80.354 1.00 23.73 389 ASP A C 1
ATOM 3155 O O . ASP A 1 392 ? -4.448 65.897 81.337 1.00 22.33 389 ASP A O 1
ATOM 3160 N N . MET A 1 393 ? -4.123 65.645 79.099 1.00 23.65 390 MET A N 1
ATOM 3161 C CA . MET A 1 393 ? -5.532 65.580 78.725 1.00 24.12 390 MET A CA 1
ATOM 3162 C C . MET A 1 393 ? -5.800 64.408 77.803 1.00 25.00 390 MET A C 1
ATOM 3163 O O . MET A 1 393 ? -4.930 63.999 77.017 1.00 26.01 390 MET A O 1
ATOM 3168 N N . LYS A 1 394 ? -7.012 63.884 77.902 1.00 25.27 391 LYS A N 1
ATOM 3169 C CA . LYS A 1 394 ? -7.440 62.719 77.132 1.00 26.79 391 LYS A CA 1
ATOM 3170 C C . LYS A 1 394 ? -8.911 62.822 76.791 1.00 26.53 391 LYS A C 1
ATOM 3171 O O . LYS A 1 394 ? -9.718 63.202 77.643 1.00 26.26 391 LYS A O 1
ATOM 3177 N N . LEU A 1 395 ? -9.252 62.497 75.539 1.00 26.16 392 LEU A N 1
ATOM 3178 C CA . LEU A 1 395 ? -10.634 62.451 75.085 1.00 26.17 392 LEU A CA 1
ATOM 3179 C C . LEU A 1 395 ? -10.828 61.049 74.565 1.00 26.36 392 LEU A C 1
ATOM 3180 O O . LEU A 1 395 ? -10.004 60.558 73.782 1.00 26.67 392 LEU A O 1
ATOM 3185 N N . ILE A 1 396 ? -11.922 60.425 74.976 1.00 25.39 393 ILE A N 1
ATOM 3186 C CA . ILE A 1 396 ? -12.239 59.066 74.574 1.00 26.15 393 ILE A CA 1
ATOM 3187 C C . ILE A 1 396 ? -13.463 59.153 73.665 1.00 27.12 393 ILE A C 1
ATOM 3188 O O . ILE A 1 396 ? -14.529 59.597 74.094 1.00 26.05 393 ILE A O 1
ATOM 3193 N N . CYS A 1 397 ? -13.284 58.719 72.411 1.00 27.99 394 CYS A N 1
ATOM 3194 C CA . CYS A 1 397 ? -14.307 58.813 71.377 1.00 29.24 394 CYS A CA 1
ATOM 3195 C C . CYS A 1 397 ? -14.735 57.459 70.855 1.00 30.61 394 CYS A C 1
ATOM 3196 O O . CYS A 1 397 ? -13.908 56.569 70.689 1.00 31.83 394 CYS A O 1
ATOM 3199 N N . VAL A 1 398 ? -16.022 57.327 70.561 1.00 31.45 395 VAL A N 1
ATOM 3200 C CA . VAL A 1 398 ? -16.581 56.069 70.079 1.00 33.31 395 VAL A CA 1
ATOM 3201 C C . VAL A 1 398 ? -17.209 56.206 68.703 1.00 33.98 395 VAL A C 1
ATOM 3202 O O . VAL A 1 398 ? -17.894 57.185 68.418 1.00 33.03 395 VAL A O 1
ATOM 3206 N N . GLY A 1 399 ? -16.967 55.201 67.864 1.00 35.52 396 GLY A N 1
ATOM 3207 C CA . GLY A 1 399 ? -17.543 55.125 66.525 1.00 37.50 396 GLY A CA 1
ATOM 3208 C C . GLY A 1 399 ? -17.032 56.086 65.475 1.00 38.26 396 GLY A C 1
ATOM 3209 O O . GLY A 1 399 ? -16.204 56.963 65.746 1.00 36.82 396 GLY A O 1
ATOM 3210 N N . LYS A 1 400 ? -17.543 55.905 64.258 1.00 40.05 397 LYS A N 1
ATOM 3211 C CA . LYS A 1 400 ? -17.188 56.753 63.129 1.00 41.89 397 LYS A CA 1
ATOM 3212 C C . LYS A 1 400 ? -17.367 58.236 63.477 1.00 39.62 397 LYS A C 1
ATOM 3213 O O . LYS A 1 400 ? -16.535 59.067 63.126 1.00 39.09 397 LYS A O 1
ATOM 3219 N N . GLU A 1 401 ? -18.481 58.541 64.143 1.00 39.78 398 GLU A N 1
ATOM 3220 C CA . GLU A 1 401 ? -18.831 59.915 64.539 1.00 39.75 398 GLU A CA 1
ATOM 3221 C C . GLU A 1 401 ? -17.921 60.499 65.637 1.00 36.55 398 GLU A C 1
ATOM 3222 O O . GLU A 1 401 ? -17.968 61.700 65.904 1.00 34.41 398 GLU A O 1
ATOM 3228 N N . GLU A 1 402 ? -17.132 59.638 66.280 1.00 35.22 399 GLU A N 1
ATOM 3229 C CA . GLU A 1 402 ? -16.233 60.040 67.368 1.00 34.00 399 GLU A CA 1
ATOM 3230 C C . GLU A 1 402 ? -16.975 60.770 68.484 1.00 32.18 399 GLU A C 1
ATOM 3231 O O . GLU A 1 402 ? -16.599 61.875 68.900 1.00 29.84 399 GLU A O 1
ATOM 3237 N N . LYS A 1 403 ? -18.036 60.125 68.967 1.00 32.16 400 LYS A N 1
ATOM 3238 C CA . LYS A 1 403 ? -18.821 60.652 70.072 1.00 31.60 400 LYS A CA 1
ATOM 3239 C C . LYS A 1 403 ? -17.961 60.575 71.334 1.00 29.85 400 LYS A C 1
ATOM 3240 O O . LYS A 1 403 ? -17.358 59.547 71.612 1.00 28.96 400 LYS A O 1
ATOM 3246 N N . ILE A 1 404 ? -17.903 61.665 72.085 1.00 27.99 401 ILE A N 1
ATOM 3247 C CA . ILE A 1 404 ? -17.092 61.712 73.307 1.00 27.25 401 ILE A CA 1
ATOM 3248 C C . ILE A 1 404 ? -17.816 61.014 74.449 1.00 26.91 401 ILE A C 1
ATOM 3249 O O . ILE A 1 404 ? -18.904 61.423 74.853 1.00 26.91 401 ILE A O 1
ATOM 3254 N N . VAL A 1 405 ? -17.216 59.934 74.941 1.00 26.23 402 VAL A N 1
ATOM 3255 C CA . VAL A 1 405 ? -17.786 59.185 76.043 1.00 26.16 402 VAL A CA 1
ATOM 3256 C C . VAL A 1 405 ? -16.999 59.384 77.330 1.00 24.98 402 VAL A C 1
ATOM 3257 O O . VAL A 1 405 ? -17.440 58.943 78.384 1.00 25.25 402 VAL A O 1
ATOM 3261 N N . GLY A 1 406 ? -15.826 60.014 77.234 1.00 24.22 403 GLY A N 1
ATOM 3262 C CA . GLY A 1 406 ? -14.991 60.276 78.402 1.00 23.38 403 GLY A CA 1
ATOM 3263 C C . GLY A 1 406 ? -14.021 61.408 78.150 1.00 22.67 403 GLY A C 1
ATOM 3264 O O . GLY A 1 406 ? -13.502 61.543 77.050 1.00 22.91 403 GLY A O 1
ATOM 3265 N N . LEU A 1 407 ? -13.801 62.240 79.171 1.00 21.73 404 LEU A N 1
ATOM 3266 C CA . LEU A 1 407 ? -12.876 63.352 79.081 1.00 21.66 404 LEU A CA 1
ATOM 3267 C C . LEU A 1 407 ? -12.172 63.430 80.418 1.00 21.00 404 LEU A C 1
ATOM 3268 O O . LEU A 1 407 ? -12.832 63.433 81.457 1.00 21.00 404 LEU A O 1
ATOM 3273 N N . HIS A 1 408 ? -10.839 63.489 80.382 1.00 20.99 405 HIS A N 1
ATOM 3274 C CA . HIS A 1 408 ? -10.034 63.499 81.592 1.00 20.83 405 HIS A CA 1
ATOM 3275 C C . HIS A 1 408 ? -8.875 64.456 81.465 1.00 20.51 405 HIS A C 1
ATOM 3276 O O . HIS A 1 408 ? -8.282 64.594 80.395 1.00 20.73 405 HIS A O 1
ATOM 3283 N N . GLY A 1 409 ? -8.536 65.099 82.564 1.00 19.55 406 GLY A N 1
ATOM 3284 C CA . GLY A 1 409 ? -7.423 66.010 82.542 1.00 19.89 406 GLY A CA 1
ATOM 3285 C C . GLY A 1 409 ? -6.837 66.224 83.900 1.00 19.68 406 GLY A C 1
ATOM 3286 O O . GLY A 1 409 ? -7.517 66.071 84.910 1.00 20.29 406 GLY A O 1
ATOM 3287 N N . ILE A 1 410 ? -5.552 66.554 83.912 1.00 20.87 407 ILE A N 1
ATOM 3288 C CA . ILE A 1 410 ? -4.835 66.860 85.147 1.00 21.06 407 ILE A CA 1
ATOM 3289 C C . ILE A 1 410 ? -3.908 68.006 84.810 1.00 21.15 407 ILE A C 1
ATOM 3290 O O . ILE A 1 410 ? -3.099 67.923 83.880 1.00 21.81 407 ILE A O 1
ATOM 3295 N N . GLY A 1 411 ? -4.038 69.088 85.558 1.00 20.68 408 GLY A N 1
ATOM 3296 C CA . GLY A 1 411 ? -3.223 70.247 85.298 1.00 21.31 408 GLY A CA 1
ATOM 3297 C C . GLY A 1 411 ? -3.765 71.458 85.984 1.00 21.04 408 GLY A C 1
ATOM 3298 O O . GLY A 1 411 ? -4.870 71.449 86.526 1.00 19.89 408 GLY A O 1
ATOM 3299 N N . ILE A 1 412 ? -2.961 72.506 85.987 1.00 22.08 409 ILE A N 1
ATOM 3300 C CA . ILE A 1 412 ? -3.402 73.744 86.612 1.00 22.82 409 ILE A CA 1
ATOM 3301 C C . ILE A 1 412 ? -4.633 74.260 85.894 1.00 22.53 409 ILE A C 1
ATOM 3302 O O . ILE A 1 412 ? -4.728 74.198 84.658 1.00 23.43 409 ILE A O 1
ATOM 3307 N N . GLY A 1 413 ? -5.602 74.714 86.681 1.00 21.72 410 GLY A N 1
ATOM 3308 C CA . GLY A 1 413 ? -6.830 75.269 86.153 1.00 21.55 410 GLY A CA 1
ATOM 3309 C C . GLY A 1 413 ? -7.898 74.302 85.677 1.00 21.55 410 GLY A C 1
ATOM 3310 O O . GLY A 1 413 ? -9.014 74.738 85.435 1.00 21.20 410 GLY A O 1
ATOM 3311 N N . VAL A 1 414 ? -7.602 73.002 85.538 1.00 20.03 411 VAL A N 1
ATOM 3312 C CA . VAL A 1 414 ? -8.639 72.062 85.046 1.00 20.07 411 VAL A CA 1
ATOM 3313 C C . VAL A 1 414 ? -9.876 72.010 85.936 1.00 19.46 411 VAL A C 1
ATOM 3314 O O . VAL A 1 414 ? -10.949 71.645 85.475 1.00 19.80 411 VAL A O 1
ATOM 3318 N N . ASP A 1 415 ? -9.726 72.404 87.196 1.00 19.59 412 ASP A N 1
ATOM 3319 C CA . ASP A 1 415 ? -10.850 72.441 88.137 1.00 19.38 412 ASP A CA 1
ATOM 3320 C C . ASP A 1 415 ? -11.997 73.345 87.647 1.00 19.46 412 ASP A C 1
ATOM 3321 O O . ASP A 1 415 ? -13.158 73.042 87.878 1.00 20.02 412 ASP A O 1
ATOM 3326 N N . GLU A 1 416 ? -11.644 74.441 86.975 1.00 18.56 413 GLU A N 1
ATOM 3327 C CA . GLU A 1 416 ? -12.627 75.376 86.435 1.00 18.68 413 GLU A CA 1
ATOM 3328 C C . GLU A 1 416 ? -12.973 75.125 84.963 1.00 18.34 413 GLU A C 1
ATOM 3329 O O . GLU A 1 416 ? -13.945 75.675 84.479 1.00 19.23 413 GLU A O 1
ATOM 3335 N N . MET A 1 417 ? -12.246 74.236 84.281 1.00 17.94 414 MET A N 1
ATOM 3336 C CA . MET A 1 417 ? -12.497 73.970 82.872 1.00 18.72 414 MET A CA 1
ATOM 3337 C C . MET A 1 417 ? -13.617 72.981 82.608 1.00 19.24 414 MET A C 1
ATOM 3338 O O . MET A 1 417 ? -14.277 73.039 81.554 1.00 19.51 414 MET A O 1
ATOM 3343 N N . LEU A 1 418 ? -13.853 72.095 83.559 1.00 18.39 415 LEU A N 1
ATOM 3344 C CA . LEU A 1 418 ? -14.751 70.974 83.313 1.00 18.65 415 LEU A CA 1
ATOM 3345 C C . LEU A 1 418 ? -16.240 71.238 83.146 1.00 18.50 415 LEU A C 1
ATOM 3346 O O . LEU A 1 418 ? -16.854 70.631 82.266 1.00 18.82 415 LEU A O 1
ATOM 3351 N N . GLN A 1 419 ? -16.813 72.153 83.933 1.00 18.47 416 GLN A N 1
ATOM 3352 C CA . GLN A 1 419 ? -18.267 72.349 83.918 1.00 18.59 416 GLN A CA 1
ATOM 3353 C C . GLN A 1 419 ? -18.878 72.536 82.530 1.00 18.79 416 GLN A C 1
ATOM 3354 O O . GLN A 1 419 ? -19.905 71.916 82.201 1.00 19.44 416 GLN A O 1
ATOM 3360 N N . GLY A 1 420 ? -18.270 73.396 81.724 1.00 18.80 417 GLY A N 1
ATOM 3361 C CA . GLY A 1 420 ? -18.774 73.657 80.366 1.00 18.94 417 GLY A CA 1
ATOM 3362 C C . GLY A 1 420 ? -18.690 72.441 79.460 1.00 19.14 417 GLY A C 1
ATOM 3363 O O . GLY A 1 420 ? -19.618 72.163 78.696 1.00 19.81 417 GLY A O 1
ATOM 3364 N N . PHE A 1 421 ? -17.574 71.725 79.533 1.00 18.97 418 PHE A N 1
ATOM 3365 C CA . PHE A 1 421 ? -17.416 70.504 78.742 1.00 19.31 418 PHE A CA 1
ATOM 3366 C C . PHE A 1 421 ? -18.426 69.441 79.180 1.00 20.30 418 PHE A C 1
ATOM 3367 O O . PHE A 1 421 ? -18.901 68.661 78.354 1.00 20.35 418 PHE A O 1
ATOM 3375 N N . ALA A 1 422 ? -18.747 69.411 80.476 1.00 20.42 419 ALA A N 1
ATOM 3376 C CA . ALA A 1 422 ? -19.751 68.474 80.994 1.00 20.96 419 ALA A CA 1
ATOM 3377 C C . ALA A 1 422 ? -21.097 68.749 80.339 1.00 21.83 419 ALA A C 1
ATOM 3378 O O . ALA A 1 422 ? -21.813 67.820 79.995 1.00 22.09 419 ALA A O 1
ATOM 3380 N N . VAL A 1 423 ? -21.431 70.034 80.157 1.00 21.53 420 VAL A N 1
ATOM 3381 C CA . VAL A 1 423 ? -22.676 70.390 79.478 1.00 22.38 420 VAL A CA 1
ATOM 3382 C C . VAL A 1 423 ? -22.668 69.849 78.042 1.00 22.52 420 VAL A C 1
ATOM 3383 O O . VAL A 1 423 ? -23.629 69.232 77.611 1.00 23.42 420 VAL A O 1
ATOM 3387 N N . ALA A 1 424 ? -21.587 70.105 77.311 1.00 22.70 421 ALA A N 1
ATOM 3388 C CA . ALA A 1 424 ? -21.472 69.681 75.915 1.00 23.38 421 ALA A CA 1
ATOM 3389 C C . ALA A 1 424 ? -21.536 68.158 75.773 1.00 23.96 421 ALA A C 1
ATOM 3390 O O . ALA A 1 424 ? -22.202 67.641 74.880 1.00 25.06 421 ALA A O 1
ATOM 3392 N N . ILE A 1 425 ? -20.876 67.455 76.686 1.00 23.45 422 ILE A N 1
ATOM 3393 C CA . ILE A 1 425 ? -20.850 65.977 76.655 1.00 24.15 422 ILE A CA 1
ATOM 3394 C C . ILE A 1 425 ? -22.226 65.405 76.999 1.00 25.85 422 ILE A C 1
ATOM 3395 O O . ILE A 1 425 ? -22.672 64.435 76.378 1.00 25.42 422 ILE A O 1
ATOM 3400 N N . LYS A 1 426 ? -22.919 66.041 77.937 1.00 26.76 423 LYS A N 1
ATOM 3401 C CA . LYS A 1 426 ? -24.277 65.633 78.292 1.00 29.21 423 LYS A CA 1
ATOM 3402 C C . LYS A 1 426 ? -25.184 65.811 77.060 1.00 29.23 423 LYS A C 1
ATOM 3403 O O . LYS A 1 426 ? -26.110 65.040 76.852 1.00 28.65 423 LYS A O 1
ATOM 3409 N N . MET A 1 427 ? -24.893 66.822 76.236 1.00 27.66 424 MET A N 1
ATOM 3410 C CA . MET A 1 427 ? -25.658 67.074 74.999 1.00 28.48 424 MET A CA 1
ATOM 3411 C C . MET A 1 427 ? -25.296 66.132 73.830 1.00 28.80 424 MET A C 1
ATOM 3412 O O . MET A 1 427 ? -25.911 66.214 72.764 1.00 29.25 424 MET A O 1
ATOM 3417 N N . GLY A 1 428 ? -24.283 65.287 74.017 1.00 27.93 425 GLY A N 1
ATOM 3418 C CA . GLY A 1 428 ? -23.850 64.317 73.002 1.00 28.52 425 GLY A CA 1
ATOM 3419 C C . GLY A 1 428 ? -22.747 64.800 72.079 1.00 27.83 425 GLY A C 1
ATOM 3420 O O . GLY A 1 428 ? -22.657 64.353 70.932 1.00 28.72 425 GLY A O 1
ATOM 3421 N N . ALA A 1 429 ? -21.886 65.677 72.588 1.00 26.59 426 ALA A N 1
ATOM 3422 C CA . ALA A 1 429 ? -20.795 66.239 71.807 1.00 25.82 426 ALA A CA 1
ATOM 3423 C C . ALA A 1 429 ? -19.887 65.186 71.163 1.00 26.19 426 ALA A C 1
ATOM 3424 O O . ALA A 1 429 ? -19.589 64.155 71.760 1.00 26.09 426 ALA A O 1
ATOM 3426 N N . THR A 1 430 ? -19.478 65.468 69.926 1.00 26.06 427 THR A N 1
ATOM 3427 C CA . THR A 1 430 ? -18.542 64.647 69.182 1.00 26.38 427 THR A CA 1
ATOM 3428 C C . THR A 1 430 ? -17.222 65.396 69.091 1.00 25.83 427 THR A C 1
ATOM 3429 O O . THR A 1 430 ? -17.128 66.594 69.462 1.00 25.01 427 THR A O 1
ATOM 3433 N N . LYS A 1 431 ? -16.197 64.722 68.588 1.00 26.32 428 LYS A N 1
ATOM 3434 C CA . LYS A 1 431 ? -14.909 65.380 68.366 1.00 26.92 428 LYS A CA 1
ATOM 3435 C C . LYS A 1 431 ? -15.109 66.576 67.426 1.00 26.95 428 LYS A C 1
ATOM 3436 O O . LYS A 1 431 ? -14.505 67.641 67.633 1.00 27.17 428 LYS A O 1
ATOM 3442 N N . ALA A 1 432 ? -15.969 66.415 66.412 1.00 28.04 429 ALA A N 1
ATOM 3443 C CA . ALA A 1 432 ? -16.261 67.521 65.467 1.00 28.60 429 ALA A CA 1
ATOM 3444 C C . ALA A 1 432 ? -16.863 68.736 66.162 1.00 27.41 429 ALA A C 1
ATOM 3445 O O . ALA A 1 432 ? -16.542 69.870 65.803 1.00 26.27 429 ALA A O 1
ATOM 3447 N N . ASP A 1 433 ? -17.726 68.515 67.155 1.00 26.65 430 ASP A N 1
ATOM 3448 C CA . ASP A 1 433 ? -18.312 69.639 67.895 1.00 25.99 430 ASP A CA 1
ATOM 3449 C C . ASP A 1 433 ? -17.219 70.435 68.613 1.00 25.37 430 ASP A C 1
ATOM 3450 O O . ASP A 1 433 ? -17.255 71.670 68.628 1.00 23.42 430 ASP A O 1
ATOM 3455 N N . PHE A 1 434 ? -16.267 69.720 69.215 1.00 24.54 431 PHE A N 1
ATOM 3456 C CA . PHE A 1 434 ? -15.130 70.358 69.884 1.00 23.86 431 PHE A CA 1
ATOM 3457 C C . PHE A 1 434 ? -14.284 71.110 68.856 1.00 25.16 431 PHE A C 1
ATOM 3458 O O . PHE A 1 434 ? -13.997 72.298 69.032 1.00 24.57 431 PHE A O 1
ATOM 3466 N N . ASP A 1 435 ? -13.923 70.423 67.770 1.00 26.57 432 ASP A N 1
ATOM 3467 C CA . ASP A 1 435 ? -13.071 71.004 66.731 1.00 28.58 432 ASP A CA 1
ATOM 3468 C C . ASP A 1 435 ? -13.652 72.258 66.058 1.00 28.67 432 ASP A C 1
ATOM 3469 O O . ASP A 1 435 ? -12.896 73.153 65.656 1.00 29.73 432 ASP A O 1
ATOM 3474 N N A ASN A 1 436 ? -14.974 72.321 65.938 0.50 28.53 433 ASN A N 1
ATOM 3475 N N B ASN A 1 436 ? -14.978 72.318 65.964 0.50 28.74 433 ASN A N 1
ATOM 3476 C CA A ASN A 1 436 ? -15.636 73.477 65.333 0.50 29.02 433 ASN A CA 1
ATOM 3477 C CA B ASN A 1 436 ? -15.663 73.453 65.353 0.50 29.38 433 ASN A CA 1
ATOM 3478 C C A ASN A 1 436 ? -15.826 74.663 66.277 0.50 27.15 433 ASN A C 1
ATOM 3479 C C B ASN A 1 436 ? -15.975 74.592 66.335 0.50 27.37 433 ASN A C 1
ATOM 3480 O O A ASN A 1 436 ? -16.342 75.692 65.855 0.50 27.33 433 ASN A O 1
ATOM 3481 O O B ASN A 1 436 ? -16.735 75.498 66.012 0.50 27.52 433 ASN A O 1
ATOM 3490 N N . THR A 1 437 ? -15.395 74.525 67.532 1.00 25.29 434 THR A N 1
ATOM 3491 C CA . THR A 1 437 ? -15.526 75.597 68.519 1.00 24.22 434 THR A CA 1
ATOM 3492 C C . THR A 1 437 ? -14.183 76.300 68.487 1.00 23.57 434 THR A C 1
ATOM 3493 O O . THR A 1 437 ? -13.138 75.662 68.666 1.00 24.25 434 THR A O 1
ATOM 3497 N N . VAL A 1 438 ? -14.196 77.609 68.277 1.00 21.77 435 VAL A N 1
ATOM 3498 C CA . VAL A 1 438 ? -12.950 78.340 68.164 1.00 21.03 435 VAL A CA 1
ATOM 3499 C C . VAL A 1 438 ? -12.260 78.375 69.527 1.00 20.30 435 VAL A C 1
ATOM 3500 O O . VAL A 1 438 ? -12.908 78.553 70.559 1.00 19.89 435 VAL A O 1
ATOM 3504 N N . ALA A 1 439 ? -10.951 78.167 69.516 1.00 20.01 436 ALA A N 1
ATOM 3505 C CA . ALA A 1 439 ? -10.162 78.188 70.741 1.00 19.65 436 ALA A CA 1
ATOM 3506 C C . ALA A 1 439 ? -10.091 79.574 71.381 1.00 19.15 436 ALA A C 1
ATOM 3507 O O . ALA A 1 439 ? -10.279 80.601 70.718 1.00 19.41 436 ALA A O 1
ATOM 3509 N N . ILE A 1 440 ? -9.798 79.578 72.680 1.00 18.76 437 ILE A N 1
ATOM 3510 C CA . ILE A 1 440 ? -9.573 80.815 73.454 1.00 18.54 437 ILE A CA 1
ATOM 3511 C C . ILE A 1 440 ? -8.084 80.794 73.803 1.00 18.76 437 ILE A C 1
ATOM 3512 O O . ILE A 1 440 ? -7.629 79.884 74.496 1.00 18.69 437 ILE A O 1
ATOM 3517 N N . HIS A 1 441 ? -7.343 81.790 73.333 1.00 19.09 438 HIS A N 1
ATOM 3518 C CA . HIS A 1 441 ? -5.893 81.852 73.520 1.00 19.98 438 HIS A CA 1
ATOM 3519 C C . HIS A 1 441 ? -5.500 83.115 74.269 1.00 19.41 438 HIS A C 1
ATOM 3520 O O . HIS A 1 441 ? -6.078 84.165 74.000 1.00 19.69 438 HIS A O 1
ATOM 3527 N N . PRO A 1 442 ? -4.568 83.049 75.227 1.00 19.44 439 PRO A N 1
ATOM 3528 C CA . PRO A 1 442 ? -3.884 81.835 75.671 1.00 19.59 439 PRO A CA 1
ATOM 3529 C C . PRO A 1 442 ? -4.494 81.288 76.955 1.00 18.96 439 PRO A C 1
ATOM 3530 O O . PRO A 1 442 ? -4.564 81.997 77.971 1.00 18.79 439 PRO A O 1
ATOM 3534 N N . THR A 1 443 ? -4.949 80.048 76.895 1.00 18.90 440 THR A N 1
ATOM 3535 C CA . THR A 1 443 ? -5.520 79.365 78.063 1.00 18.99 440 THR A CA 1
ATOM 3536 C C . THR A 1 443 ? -5.109 77.901 78.024 1.00 19.60 440 THR A C 1
ATOM 3537 O O . THR A 1 443 ? -4.617 77.408 76.999 1.00 20.55 440 THR A O 1
ATOM 3541 N N . GLY A 1 444 ? -5.269 77.214 79.149 1.00 19.19 441 GLY A N 1
ATOM 3542 C CA . GLY A 1 444 ? -5.031 75.776 79.154 1.00 19.74 441 GLY A CA 1
ATOM 3543 C C . GLY A 1 444 ? -6.231 75.087 78.506 1.00 19.56 441 GLY A C 1
ATOM 3544 O O . GLY A 1 444 ? -6.078 74.082 77.817 1.00 19.55 441 GLY A O 1
ATOM 3545 N N . SER A 1 445 ? -7.424 75.656 78.702 1.00 19.58 442 SER A N 1
ATOM 3546 C CA . SER A 1 445 ? -8.676 75.081 78.183 1.00 19.43 442 SER A CA 1
ATOM 3547 C C . SER A 1 445 ? -8.719 74.872 76.674 1.00 19.75 442 SER A C 1
ATOM 3548 O O . SER A 1 445 ? -9.355 73.927 76.198 1.00 20.18 442 SER A O 1
ATOM 3551 N N . GLU A 1 446 ? -8.035 75.722 75.917 1.00 20.02 443 GLU A N 1
ATOM 3552 C CA . GLU A 1 446 ? -8.040 75.584 74.460 1.00 20.76 443 GLU A CA 1
ATOM 3553 C C . GLU A 1 446 ? -7.443 74.250 73.964 1.00 21.47 443 GLU A C 1
ATOM 3554 O O . GLU A 1 446 ? -7.779 73.782 72.864 1.00 21.45 443 GLU A O 1
ATOM 3560 N N A GLU A 1 447 ? -6.575 73.641 74.773 0.50 21.29 444 GLU A N 1
ATOM 3561 N N B GLU A 1 447 ? -6.572 73.645 74.764 0.50 21.31 444 GLU A N 1
ATOM 3562 C CA A GLU A 1 447 ? -5.942 72.377 74.395 0.50 22.19 444 GLU A CA 1
ATOM 3563 C CA B GLU A 1 447 ? -5.975 72.394 74.344 0.50 22.20 444 GLU A CA 1
ATOM 3564 C C A GLU A 1 447 ? -6.974 71.247 74.198 0.50 22.68 444 GLU A C 1
ATOM 3565 C C B GLU A 1 447 ? -7.048 71.331 74.075 0.50 22.57 444 GLU A C 1
ATOM 3566 O O A GLU A 1 447 ? -6.705 70.287 73.472 0.50 23.59 444 GLU A O 1
ATOM 3567 O O B GLU A 1 447 ? -6.904 70.523 73.148 0.50 23.16 444 GLU A O 1
ATOM 3578 N N . PHE A 1 448 ? -8.140 71.364 74.844 1.00 22.07 445 PHE A N 1
ATOM 3579 C CA . PHE A 1 448 ? -9.226 70.379 74.666 1.00 23.16 445 PHE A CA 1
ATOM 3580 C C . PHE A 1 448 ? -9.907 70.453 73.303 1.00 23.98 445 PHE A C 1
ATOM 3581 O O . PHE A 1 448 ? -10.455 69.444 72.825 1.00 25.94 445 PHE A O 1
ATOM 3589 N N . VAL A 1 449 ? -9.899 71.621 72.674 1.00 23.39 446 VAL A N 1
ATOM 3590 C CA . VAL A 1 449 ? -10.538 71.788 71.375 1.00 24.60 446 VAL A CA 1
ATOM 3591 C C . VAL A 1 449 ? -9.545 71.835 70.205 1.00 26.21 446 VAL A C 1
ATOM 3592 O O . VAL A 1 449 ? -9.939 72.094 69.071 1.00 26.78 446 VAL A O 1
ATOM 3596 N N . THR A 1 450 ? -8.267 71.574 70.470 1.00 27.76 447 THR A N 1
ATOM 3597 C CA . THR A 1 45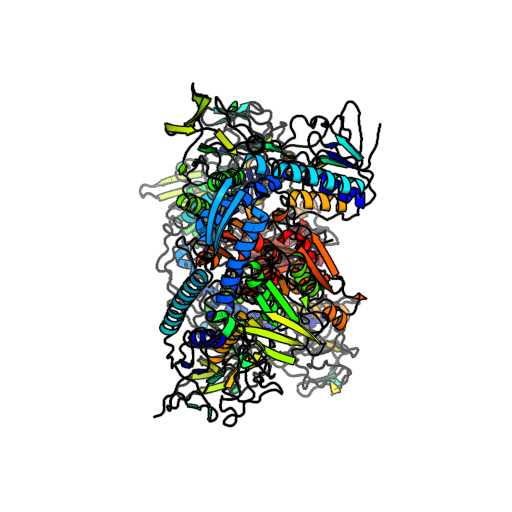0 ? -7.249 71.605 69.413 1.00 30.24 447 THR A CA 1
ATOM 3598 C C . THR A 1 450 ? -6.413 70.316 69.414 1.00 31.81 447 THR A C 1
ATOM 3599 O O . THR A 1 450 ? -5.278 70.308 68.949 1.00 32.11 447 THR A O 1
ATOM 3603 N N . MET A 1 451 ? -6.987 69.224 69.916 1.00 32.88 448 MET A N 1
ATOM 3604 C CA . MET A 1 451 ? -6.275 67.950 69.931 1.00 36.53 448 MET A CA 1
ATOM 3605 C C . MET A 1 451 ? -6.285 67.346 68.531 1.00 38.99 448 MET A C 1
ATOM 3606 O O . MET A 1 451 ? -7.285 67.432 67.814 1.00 36.53 448 MET A O 1
ATOM 3611 N N . ARG A 1 452 ? -5.153 66.759 68.156 1.00 44.29 449 ARG A N 1
ATOM 3612 C CA . ARG A 1 452 ? -4.985 66.097 66.871 1.00 50.24 449 ARG A CA 1
ATOM 3613 C C . ARG A 1 452 ? -4.724 64.629 67.159 1.00 49.93 449 ARG A C 1
ATOM 3614 O O . ARG A 1 452 ? -4.167 64.284 68.204 1.00 50.18 449 ARG A O 1
ATOM 3623 N N . LYS B 1 5 ? 11.362 83.537 41.032 1.00 53.52 2 LYS B N 1
ATOM 3624 C CA . LYS B 1 5 ? 10.809 82.144 41.107 1.00 53.34 2 LYS B CA 1
ATOM 3625 C C . LYS B 1 5 ? 9.278 82.076 41.195 1.00 48.35 2 LYS B C 1
ATOM 3626 O O . LYS B 1 5 ? 8.589 83.091 41.416 1.00 45.35 2 LYS B O 1
ATOM 3632 N N . THR B 1 6 ? 8.778 80.855 41.011 1.00 44.01 3 THR B N 1
ATOM 3633 C CA . THR B 1 6 ? 7.361 80.536 41.061 1.00 41.59 3 THR B CA 1
ATOM 3634 C C . THR B 1 6 ? 7.076 79.533 42.193 1.00 38.86 3 THR B C 1
ATOM 3635 O O . THR B 1 6 ? 7.844 78.594 42.428 1.00 39.24 3 THR B O 1
ATOM 3639 N N . TYR B 1 7 ? 5.967 79.758 42.882 1.00 35.00 4 TYR B N 1
ATOM 3640 C CA . TYR B 1 7 ? 5.507 78.906 43.963 1.00 32.34 4 TYR B CA 1
ATOM 3641 C C . TYR B 1 7 ? 4.050 78.589 43.725 1.00 30.68 4 TYR B C 1
ATOM 3642 O O . TYR B 1 7 ? 3.423 79.147 42.815 1.00 29.84 4 TYR B O 1
ATOM 3651 N N . ASP B 1 8 ? 3.510 77.682 44.532 1.00 28.72 5 ASP B N 1
ATOM 3652 C CA . ASP B 1 8 ? 2.085 77.372 44.486 1.00 27.80 5 ASP B CA 1
ATOM 3653 C C . ASP B 1 8 ? 1.338 78.398 45.345 1.00 25.85 5 ASP B C 1
ATOM 3654 O O . ASP B 1 8 ? 0.217 78.811 45.008 1.00 25.04 5 ASP B O 1
ATOM 3659 N N . TYR B 1 9 ? 1.993 78.832 46.426 1.00 24.49 6 TYR B N 1
ATOM 3660 C CA . TYR B 1 9 ? 1.377 79.720 47.407 1.00 23.13 6 TYR B CA 1
ATOM 3661 C C . TYR B 1 9 ? 2.384 80.668 48.023 1.00 22.82 6 TYR B C 1
ATOM 3662 O O . TYR B 1 9 ? 3.449 80.244 48.487 1.00 22.80 6 TYR B O 1
ATOM 3671 N N . ILE B 1 10 ? 2.034 81.952 48.031 1.00 22.05 7 ILE B N 1
ATOM 3672 C CA . ILE B 1 10 ? 2.843 82.987 48.665 1.00 21.91 7 ILE B CA 1
ATOM 3673 C C . ILE B 1 10 ? 1.999 83.555 49.801 1.00 20.91 7 ILE B C 1
ATOM 3674 O O . ILE B 1 10 ? 0.845 83.953 49.586 1.00 21.06 7 ILE B O 1
ATOM 3679 N N . VAL B 1 11 ? 2.568 83.559 51.002 1.00 20.06 8 VAL B N 1
ATOM 3680 C CA . VAL B 1 11 ? 1.913 84.078 52.189 1.00 19.53 8 VAL B CA 1
ATOM 3681 C C . VAL B 1 11 ? 2.657 85.320 52.642 1.00 19.46 8 VAL B C 1
ATOM 3682 O O . VAL B 1 11 ? 3.847 85.257 52.954 1.00 19.36 8 VAL B O 1
ATOM 3686 N N . ILE B 1 12 ? 1.937 86.444 52.699 1.00 19.19 9 ILE B N 1
ATOM 3687 C CA . ILE B 1 12 ? 2.519 87.718 53.126 1.00 19.16 9 ILE B CA 1
ATOM 3688 C C . ILE B 1 12 ? 2.136 87.957 54.576 1.00 18.58 9 ILE B C 1
ATOM 3689 O O . ILE B 1 12 ? 0.991 88.270 54.866 1.00 18.17 9 ILE B O 1
ATOM 3694 N N . GLY B 1 13 ? 3.101 87.783 55.472 1.00 18.83 10 GLY B N 1
ATOM 3695 C CA . GLY B 1 13 ? 2.923 87.947 56.907 1.00 18.60 10 GLY B CA 1
ATOM 3696 C C . GLY B 1 13 ? 3.168 86.631 57.627 1.00 18.76 10 GLY B C 1
ATOM 3697 O O . GLY B 1 13 ? 2.524 85.633 57.316 1.00 19.21 10 GLY B O 1
ATOM 3698 N N . GLY B 1 14 ? 4.104 86.647 58.576 1.00 18.50 11 GLY B N 1
ATOM 3699 C CA . GLY B 1 14 ? 4.468 85.489 59.377 1.00 18.48 11 GLY B CA 1
ATOM 3700 C C . GLY B 1 14 ? 3.919 85.535 60.791 1.00 17.93 11 GLY B C 1
ATOM 3701 O O . GLY B 1 14 ? 4.620 85.214 61.745 1.00 18.54 11 GLY B O 1
ATOM 3702 N N . GLY B 1 15 ? 2.664 85.938 60.916 1.00 17.41 12 GLY B N 1
ATOM 3703 C CA . GLY B 1 15 ? 1.976 85.971 62.180 1.00 17.49 12 GLY B CA 1
ATOM 3704 C C . GLY B 1 15 ? 1.035 84.791 62.340 1.00 17.46 12 GLY B C 1
ATOM 3705 O O . GLY B 1 15 ? 1.203 83.764 61.692 1.00 17.49 12 GLY B O 1
ATOM 3706 N N . SER B 1 16 ? 0.044 84.934 63.218 1.00 17.51 13 SER B N 1
ATOM 3707 C CA . SER B 1 16 ? -0.892 83.833 63.514 1.00 17.68 13 SER B CA 1
ATOM 3708 C C . SER B 1 16 ? -1.540 83.213 62.269 1.00 18.06 13 SER B C 1
ATOM 3709 O O . SER B 1 16 ? -1.508 81.982 62.085 1.00 18.61 13 SER B O 1
ATOM 3712 N N . GLY B 1 17 ? -2.109 84.065 61.413 1.00 16.99 14 GLY B N 1
ATOM 3713 C CA . GLY B 1 17 ? -2.801 83.603 60.215 1.00 17.90 14 GLY B CA 1
ATOM 3714 C C . GLY B 1 17 ? -1.879 83.060 59.150 1.00 17.60 14 GLY B C 1
ATOM 3715 O O . GLY B 1 17 ? -2.135 82.006 58.588 1.00 18.33 14 GLY B O 1
ATOM 3716 N N . GLY B 1 18 ? -0.791 83.776 58.889 1.00 17.33 15 GLY B N 1
ATOM 3717 C CA . GLY B 1 18 ? 0.149 83.383 57.848 1.00 17.73 15 GLY B CA 1
ATOM 3718 C C . GLY B 1 18 ? 0.863 82.085 58.130 1.00 18.43 15 GLY B C 1
ATOM 3719 O O . GLY B 1 18 ? 0.968 81.214 57.241 1.00 18.35 15 GLY B O 1
ATOM 3720 N N . ILE B 1 19 ? 1.375 81.950 59.351 1.00 18.07 16 ILE B N 1
ATOM 3721 C CA . ILE B 1 19 ? 2.060 80.699 59.738 1.00 19.08 16 ILE B CA 1
ATOM 3722 C C . ILE B 1 19 ? 1.080 79.538 59.656 1.00 18.98 16 ILE B C 1
ATOM 3723 O O . ILE B 1 19 ? 1.380 78.484 59.077 1.00 19.27 16 ILE B O 1
ATOM 3728 N N . ALA B 1 20 ? -0.098 79.717 60.243 1.00 18.85 17 ALA B N 1
ATOM 3729 C CA . ALA B 1 20 ? -1.086 78.635 60.232 1.00 19.12 17 ALA B CA 1
ATOM 3730 C C . ALA B 1 20 ? -1.452 78.197 58.791 1.00 19.79 17 ALA B C 1
ATOM 3731 O O . ALA B 1 20 ? -1.476 76.993 58.469 1.00 19.80 17 ALA B O 1
ATOM 3733 N N . SER B 1 21 ? -1.694 79.167 57.916 1.00 19.52 18 SER B N 1
ATOM 3734 C CA . SER B 1 21 ? -2.075 78.846 56.544 1.00 19.70 18 SER B CA 1
ATOM 3735 C C . SER B 1 21 ? -0.912 78.240 55.768 1.00 20.00 18 SER B C 1
ATOM 3736 O O . SER B 1 21 ? -1.096 77.271 55.018 1.00 20.87 18 SER B O 1
ATOM 3739 N N . ALA B 1 22 ? 0.280 78.781 55.966 1.00 19.36 19 ALA B N 1
ATOM 3740 C CA . ALA B 1 22 ? 1.443 78.291 55.243 1.00 20.06 19 ALA B CA 1
ATOM 3741 C C . ALA B 1 22 ? 1.743 76.839 55.629 1.00 20.94 19 ALA B C 1
ATOM 3742 O O . ALA B 1 22 ? 1.863 75.991 54.747 1.00 21.59 19 ALA B O 1
ATOM 3744 N N . ASN B 1 23 ? 1.793 76.554 56.932 1.00 21.08 20 ASN B N 1
ATOM 3745 C CA . ASN B 1 23 ? 2.065 75.191 57.402 1.00 22.07 20 ASN B CA 1
ATOM 3746 C C . ASN B 1 23 ? 1.059 74.194 56.855 1.00 22.76 20 ASN B C 1
ATOM 3747 O O . ASN B 1 23 ? 1.451 73.115 56.397 1.00 23.60 20 ASN B O 1
ATOM 3752 N N . ARG B 1 24 ? -0.224 74.548 56.888 1.00 22.48 21 ARG B N 1
ATOM 3753 C CA . ARG B 1 24 ? -1.258 73.634 56.410 1.00 23.60 21 ARG B CA 1
ATOM 3754 C C . ARG B 1 24 ? -1.121 73.383 54.885 1.00 24.43 21 ARG B C 1
ATOM 3755 O O . ARG B 1 24 ? -1.304 72.248 54.402 1.00 24.89 21 ARG B O 1
ATOM 3763 N N . ALA B 1 25 ? -0.745 74.426 54.140 1.00 23.74 22 ALA B N 1
ATOM 3764 C CA . ALA B 1 25 ? -0.551 74.282 52.705 1.00 24.50 22 ALA B CA 1
ATOM 3765 C C . ALA B 1 25 ? 0.637 73.345 52.414 1.00 25.62 22 ALA B C 1
ATOM 3766 O O . ALA B 1 25 ? 0.534 72.452 51.564 1.00 26.51 22 ALA B O 1
ATOM 3768 N N . GLY B 1 26 ? 1.744 73.549 53.129 1.00 25.75 23 GLY B N 1
ATOM 3769 C CA . GLY B 1 26 ? 2.947 72.731 52.966 1.00 27.42 23 GLY B CA 1
ATOM 3770 C C . GLY B 1 26 ? 2.695 71.287 53.351 1.00 29.25 23 GLY B C 1
ATOM 3771 O O . GLY B 1 26 ? 3.217 70.367 52.720 1.00 28.84 23 GLY B O 1
ATOM 3772 N N . MET B 1 27 ? 1.864 71.108 54.378 1.00 30.28 24 MET B N 1
ATOM 3773 C CA . MET B 1 27 ? 1.474 69.785 54.856 1.00 33.54 24 MET B CA 1
ATOM 3774 C C . MET B 1 27 ? 0.754 69.022 53.724 1.00 33.56 24 MET B C 1
ATOM 3775 O O . MET B 1 27 ? 0.869 67.790 53.622 1.00 34.85 24 MET B O 1
ATOM 3780 N N . HIS B 1 28 ? 0.027 69.757 52.876 1.00 32.00 25 HIS B N 1
ATOM 3781 C CA . HIS B 1 28 ? -0.681 69.167 51.720 1.00 33.22 25 HIS B CA 1
ATOM 3782 C C . HIS B 1 28 ? 0.097 69.209 50.395 1.00 32.45 25 HIS B C 1
ATOM 3783 O O . HIS B 1 28 ? -0.493 69.070 49.318 1.00 33.83 25 HIS B O 1
ATOM 3790 N N . GLY B 1 29 ? 1.411 69.409 50.471 1.00 30.82 26 GLY B N 1
ATOM 3791 C CA . GLY B 1 29 ? 2.266 69.362 49.285 1.00 31.25 26 GLY B CA 1
ATOM 3792 C C . GLY B 1 29 ? 2.433 70.598 48.430 1.00 30.11 26 GLY B C 1
ATOM 3793 O O . GLY B 1 29 ? 2.994 70.506 47.336 1.00 30.75 26 GLY B O 1
ATOM 3794 N N . ALA B 1 30 ? 1.966 71.751 48.909 1.00 28.02 27 ALA B N 1
ATOM 3795 C CA . ALA B 1 30 ? 2.145 72.977 48.146 1.00 27.59 27 ALA B CA 1
ATOM 3796 C C . ALA B 1 30 ? 3.558 73.494 48.361 1.00 26.95 27 ALA B C 1
ATOM 3797 O O . ALA B 1 30 ? 4.110 73.349 49.438 1.00 27.09 27 ALA B O 1
ATOM 3799 N N . ASN B 1 31 ? 4.139 74.065 47.314 1.00 27.21 28 ASN B N 1
ATOM 3800 C CA . ASN B 1 31 ? 5.435 74.717 47.380 1.00 27.20 28 ASN B CA 1
ATOM 3801 C C . ASN B 1 31 ? 5.097 76.123 47.915 1.00 25.74 28 ASN B C 1
ATOM 3802 O O . ASN B 1 31 ? 4.501 76.943 47.189 1.00 25.52 28 ASN B O 1
ATOM 3807 N N . VAL B 1 32 ? 5.454 76.399 49.165 1.00 24.50 29 VAL B N 1
ATOM 3808 C CA . VAL B 1 32 ? 5.070 77.664 49.808 1.00 23.49 29 VAL B CA 1
ATOM 3809 C C . VAL B 1 32 ? 6.223 78.626 50.107 1.00 23.60 29 VAL B C 1
ATOM 3810 O O . VAL B 1 32 ? 7.306 78.203 50.509 1.00 24.20 29 VAL B O 1
ATOM 3814 N N . LEU B 1 33 ? 5.965 79.918 49.904 1.00 23.10 30 LEU B N 1
ATOM 3815 C CA . LEU B 1 33 ? 6.900 80.996 50.243 1.00 23.26 30 LEU B CA 1
ATOM 3816 C C . LEU B 1 33 ? 6.187 81.874 51.263 1.00 22.06 30 LEU B C 1
ATOM 3817 O O . LEU B 1 33 ? 5.086 82.323 51.005 1.00 21.47 30 LEU B O 1
ATOM 3822 N N A LEU B 1 34 ? 6.806 82.093 52.415 0.60 22.07 31 LEU B N 1
ATOM 3823 N N B LEU B 1 34 ? 6.836 82.100 52.408 0.40 21.94 31 LEU B N 1
ATOM 3824 C CA A LEU B 1 34 ? 6.239 82.968 53.441 0.60 21.46 31 LEU B CA 1
ATOM 3825 C CA B LEU B 1 34 ? 6.310 82.917 53.518 0.40 21.25 31 LEU B CA 1
ATOM 3826 C C A LEU B 1 34 ? 7.200 84.133 53.614 0.60 21.76 31 LEU B C 1
ATOM 3827 C C B LEU B 1 34 ? 7.210 84.136 53.741 0.40 21.54 31 LEU B C 1
ATOM 3828 O O A LEU B 1 34 ? 8.402 83.944 53.716 0.60 22.58 31 LEU B O 1
ATOM 3829 O O B LEU B 1 34 ? 8.386 83.982 54.054 0.40 22.16 31 LEU B O 1
ATOM 3838 N N . ILE B 1 35 ? 6.647 85.340 53.627 1.00 21.43 32 ILE B N 1
ATOM 3839 C CA . ILE B 1 35 ? 7.423 86.566 53.734 1.00 21.85 32 ILE B CA 1
ATOM 3840 C C . ILE B 1 35 ? 7.021 87.293 55.021 1.00 21.01 32 ILE B C 1
ATOM 3841 O O . ILE B 1 35 ? 5.856 87.479 55.281 1.00 20.59 32 ILE B O 1
ATOM 3846 N N . GLU B 1 36 ? 8.015 87.678 55.815 1.00 21.51 33 GLU B N 1
ATOM 3847 C CA . GLU B 1 36 ? 7.815 88.370 57.086 1.00 21.72 33 GLU B CA 1
ATOM 3848 C C . GLU B 1 36 ? 8.877 89.460 57.222 1.00 22.28 33 GLU B C 1
ATOM 3849 O O . GLU B 1 36 ? 10.066 89.170 57.166 1.00 22.97 33 GLU B O 1
ATOM 3855 N N . GLY B 1 37 ? 8.454 90.704 57.406 1.00 22.75 34 GLY B N 1
ATOM 3856 C CA . GLY B 1 37 ? 9.400 91.816 57.492 1.00 24.29 34 GLY B CA 1
ATOM 3857 C C . GLY B 1 37 ? 9.984 92.082 58.866 1.00 24.70 34 GLY B C 1
ATOM 3858 O O . GLY B 1 37 ? 11.000 92.773 58.987 1.00 25.03 34 GLY B O 1
ATOM 3859 N N . ASN B 1 38 ? 9.362 91.527 59.901 1.00 24.82 35 ASN B N 1
ATOM 3860 C CA . ASN B 1 38 ? 9.826 91.778 61.273 1.00 26.32 35 ASN B CA 1
ATOM 3861 C C . ASN B 1 38 ? 10.235 90.484 62.006 1.00 26.88 35 ASN B C 1
ATOM 3862 O O . ASN B 1 38 ? 11.285 89.913 61.685 1.00 30.14 35 ASN B O 1
ATOM 3867 N N A GLU B 1 39 ? 9.408 90.017 62.939 0.60 26.16 36 GLU B N 1
ATOM 3868 N N B GLU B 1 39 ? 9.434 90.025 62.965 0.40 25.84 36 GLU B N 1
ATOM 3869 C CA A GLU B 1 39 ? 9.706 88.837 63.742 0.60 26.35 36 GLU B CA 1
ATOM 3870 C CA B GLU B 1 39 ? 9.759 88.819 63.717 0.40 25.62 36 GLU B CA 1
ATOM 3871 C C A GLU B 1 39 ? 8.698 87.743 63.463 0.60 24.63 36 GLU B C 1
ATOM 3872 C C B GLU B 1 39 ? 8.716 87.750 63.472 0.40 24.38 36 GLU B C 1
ATOM 3873 O O A GLU B 1 39 ? 7.502 88.003 63.378 0.60 23.09 36 GLU B O 1
ATOM 3874 O O B GLU B 1 39 ? 7.523 88.034 63.400 0.40 23.18 36 GLU B O 1
ATOM 3885 N N . ILE B 1 40 ? 9.183 86.513 63.371 1.00 24.43 37 ILE B N 1
ATOM 3886 C CA . ILE B 1 40 ? 8.316 85.383 63.147 1.00 23.29 37 ILE B CA 1
ATOM 3887 C C . ILE B 1 40 ? 7.365 85.252 64.351 1.00 21.51 37 ILE B C 1
ATOM 3888 O O . ILE B 1 40 ? 7.733 85.559 65.503 1.00 20.78 37 ILE B O 1
ATOM 3893 N N . GLY B 1 41 ? 6.125 84.875 64.073 1.00 20.77 38 GLY B N 1
ATOM 3894 C CA . GLY B 1 41 ? 5.118 84.707 65.122 1.00 20.26 38 GLY B CA 1
ATOM 3895 C C . GLY B 1 41 ? 4.199 85.900 65.229 1.00 20.14 38 GLY B C 1
ATOM 3896 O O . GLY B 1 41 ? 3.198 85.855 65.930 1.00 21.57 38 GLY B O 1
ATOM 3897 N N . GLY B 1 42 ? 4.576 86.996 64.584 1.00 19.71 39 GLY B N 1
ATOM 3898 C CA . GLY B 1 42 ? 3.736 88.170 64.535 1.00 19.72 39 GLY B CA 1
ATOM 3899 C C . GLY B 1 42 ? 3.387 88.819 65.858 1.00 19.35 39 GLY B C 1
ATOM 3900 O O . GLY B 1 42 ? 4.134 88.754 66.821 1.00 19.52 39 GLY B O 1
ATOM 3901 N N . THR B 1 43 ? 2.197 89.384 65.894 1.00 18.88 40 THR B N 1
ATOM 3902 C CA . THR B 1 43 ? 1.731 90.170 67.028 1.00 19.41 40 THR B CA 1
ATOM 3903 C C . THR B 1 43 ? 1.492 89.335 68.287 1.00 20.20 40 THR B C 1
ATOM 3904 O O . THR B 1 43 ? 1.981 89.683 69.361 1.00 20.00 40 THR B O 1
ATOM 3908 N N . CYS B 1 44 ? 0.775 88.223 68.144 1.00 20.79 41 CYS B N 1
ATOM 3909 C CA . CYS B 1 44 ? 0.449 87.380 69.295 1.00 21.88 41 CYS B CA 1
ATOM 3910 C C . CYS B 1 44 ? 1.667 86.907 70.066 1.00 21.04 41 CYS B C 1
ATOM 3911 O O . CYS B 1 44 ? 1.729 87.046 71.294 1.00 21.85 41 CYS B O 1
ATOM 3914 N N . VAL B 1 45 ? 2.652 86.390 69.350 1.00 19.24 42 VAL B N 1
ATOM 3915 C CA . VAL B 1 45 ? 3.836 85.856 69.988 1.00 19.13 42 VAL B CA 1
ATOM 3916 C C . VAL B 1 45 ? 4.776 86.928 70.541 1.00 18.42 42 VAL B C 1
ATOM 3917 O O . VAL B 1 45 ? 5.326 86.776 71.627 1.00 18.04 42 VAL B O 1
ATOM 3921 N N . ASN B 1 46 ? 4.942 88.013 69.805 1.00 17.91 43 ASN B N 1
ATOM 3922 C CA . ASN B 1 46 ? 5.948 89.023 70.168 1.00 18.34 43 ASN B CA 1
ATOM 3923 C C . ASN B 1 46 ? 5.481 90.203 70.993 1.00 18.23 43 ASN B C 1
ATOM 3924 O O . ASN B 1 46 ? 6.179 90.626 71.906 1.00 18.35 43 ASN B O 1
ATOM 3929 N N . VAL B 1 47 ? 4.308 90.723 70.676 1.00 17.91 44 VAL B N 1
ATOM 3930 C CA . VAL B 1 47 ? 3.798 91.934 71.310 1.00 18.05 44 VAL B CA 1
ATOM 3931 C C . VAL B 1 47 ? 2.297 91.873 71.546 1.00 18.13 44 VAL B C 1
ATOM 3932 O O . VAL B 1 47 ? 1.609 92.902 71.514 1.00 18.69 44 VAL B O 1
ATOM 3936 N N . GLY B 1 48 ? 1.797 90.667 71.798 1.00 18.57 45 GLY B N 1
ATOM 3937 C CA . GLY B 1 48 ? 0.370 90.445 71.961 1.00 18.51 45 GLY B CA 1
ATOM 3938 C C . GLY B 1 48 ? 0.019 89.454 73.032 1.00 18.72 45 GLY B C 1
ATOM 3939 O O . GLY B 1 48 ? 0.514 89.549 74.139 1.00 19.50 45 GLY B O 1
ATOM 3940 N N . CYS B 1 49 ? -0.805 88.470 72.671 1.00 19.42 46 CYS B N 1
ATOM 3941 C CA . CYS B 1 49 ? -1.335 87.480 73.608 1.00 19.60 46 CYS B CA 1
ATOM 3942 C C . CYS B 1 49 ? -0.295 86.877 74.560 1.00 18.57 46 CYS B C 1
ATOM 3943 O O . CYS B 1 49 ? -0.536 86.798 75.748 1.00 17.59 46 CYS B O 1
ATOM 3946 N N . VAL B 1 50 ? 0.837 86.440 74.029 1.00 17.91 47 VAL B N 1
ATOM 3947 C CA . VAL B 1 50 ? 1.828 85.746 74.842 1.00 18.15 47 VAL B CA 1
ATOM 3948 C C . VAL B 1 50 ? 2.486 86.636 75.907 1.00 17.79 47 VAL B C 1
ATOM 3949 O O . VAL B 1 50 ? 2.366 86.346 77.095 1.00 16.94 47 VAL B O 1
ATOM 3953 N N . PRO B 1 51 ? 3.167 87.718 75.494 1.00 17.31 48 PRO B N 1
ATOM 3954 C CA . PRO B 1 51 ? 3.773 88.535 76.556 1.00 17.06 48 PRO B CA 1
ATOM 3955 C C . PRO B 1 51 ? 2.714 89.180 77.463 1.00 17.00 48 PRO B C 1
ATOM 3956 O O . PRO B 1 51 ? 2.969 89.368 78.660 1.00 17.05 48 PRO B O 1
ATOM 3960 N N . LYS B 1 52 ? 1.540 89.477 76.913 1.00 17.16 49 LYS B N 1
ATOM 3961 C CA . LYS B 1 52 ? 0.449 90.076 77.698 1.00 17.68 49 LYS B CA 1
ATOM 3962 C C . LYS B 1 52 ? 0.079 89.125 78.838 1.00 17.24 49 LYS B C 1
ATOM 3963 O O . LYS B 1 52 ? -0.049 89.556 79.996 1.00 15.57 49 LYS B O 1
ATOM 3969 N N . LYS B 1 53 ? -0.091 87.844 78.500 1.00 16.63 50 LYS B N 1
ATOM 3970 C CA . LYS B 1 53 ? -0.477 86.830 79.488 1.00 17.33 50 LYS B CA 1
ATOM 3971 C C . LYS B 1 53 ? 0.606 86.628 80.537 1.00 16.92 50 LYS B C 1
ATOM 3972 O O . LYS B 1 53 ? 0.295 86.470 81.714 1.00 16.54 50 LYS B O 1
ATOM 3978 N N . VAL B 1 54 ? 1.866 86.619 80.110 1.00 16.97 51 VAL B N 1
ATOM 3979 C CA . VAL B 1 54 ? 2.970 86.499 81.052 1.00 17.52 51 VAL B CA 1
ATOM 3980 C C . VAL B 1 54 ? 2.947 87.659 82.066 1.00 17.51 51 VAL B C 1
ATOM 3981 O O . VAL B 1 54 ? 3.074 87.422 83.273 1.00 17.41 51 VAL B O 1
ATOM 3985 N N . MET B 1 55 ? 2.787 88.893 81.582 1.00 16.83 52 MET B N 1
ATOM 3986 C CA . MET B 1 55 ? 2.785 90.057 82.475 1.00 17.11 52 MET B CA 1
ATOM 3987 C C . MET B 1 55 ? 1.543 90.037 83.398 1.00 17.83 52 MET B C 1
ATOM 3988 O O . MET B 1 55 ? 1.635 90.407 84.570 1.00 17.58 52 MET B O 1
ATOM 3993 N N . TRP B 1 56 ? 0.405 89.596 82.868 1.00 17.46 53 TRP B N 1
ATOM 3994 C CA . TRP B 1 56 ? -0.817 89.480 83.642 1.00 17.58 53 TRP B CA 1
ATOM 3995 C C . TRP B 1 56 ? -0.615 88.482 84.771 1.00 17.68 53 TRP B C 1
ATOM 3996 O O . TRP B 1 56 ? -1.064 88.700 85.905 1.00 17.91 53 TRP B O 1
ATOM 4007 N N . GLN B 1 57 ? 0.083 87.389 84.471 1.00 17.60 54 GLN B N 1
ATOM 4008 C CA . GLN B 1 57 ? 0.325 86.373 85.488 1.00 17.89 54 GLN B CA 1
ATOM 4009 C C . GLN B 1 57 ? 1.178 86.940 86.630 1.00 17.10 54 GLN B C 1
ATOM 4010 O O . GLN B 1 57 ? 0.874 86.717 87.801 1.00 16.91 54 GLN B O 1
ATOM 4016 N N . ALA B 1 58 ? 2.232 87.678 86.286 1.00 16.74 55 ALA B N 1
ATOM 4017 C CA . ALA B 1 58 ? 3.100 88.301 87.275 1.00 16.22 55 ALA B CA 1
ATOM 4018 C C . ALA B 1 58 ? 2.284 89.280 88.122 1.00 16.08 55 ALA B C 1
ATOM 4019 O O . ALA B 1 58 ? 2.403 89.310 89.347 1.00 15.54 55 ALA B O 1
ATOM 4021 N N A SER B 1 59 ? 1.427 90.032 87.452 0.60 16.11 56 SER B N 1
ATOM 4022 N N B SER B 1 59 ? 1.445 90.073 87.460 0.40 16.00 56 SER B N 1
ATOM 4023 C CA A SER B 1 59 ? 0.586 91.006 88.132 0.60 16.85 56 SER B CA 1
ATOM 4024 C CA B SER B 1 59 ? 0.627 91.061 88.167 0.40 16.49 56 SER B CA 1
ATOM 4025 C C A SER B 1 59 ? -0.342 90.331 89.148 0.60 16.80 56 SER B C 1
ATOM 4026 C C B SER B 1 59 ? -0.368 90.373 89.095 0.40 16.75 56 SER B C 1
ATOM 4027 O O A SER B 1 59 ? -0.446 90.780 90.295 0.60 17.44 56 SER B O 1
ATOM 4028 O O B SER B 1 59 ? -0.679 90.881 90.173 0.40 17.24 56 SER B O 1
ATOM 4033 N N A SER B 1 60 ? -1.003 89.260 88.720 0.60 17.07 57 SER B N 1
ATOM 4034 N N B SER B 1 60 ? -0.849 89.210 88.679 0.40 17.21 57 SER B N 1
ATOM 4035 C CA A SER B 1 60 ? -1.914 88.487 89.577 0.60 17.67 57 SER B CA 1
ATOM 4036 C CA B SER B 1 60 ? -1.787 88.442 89.482 0.40 17.90 57 SER B CA 1
ATOM 4037 C C A SER B 1 60 ? -1.187 87.879 90.775 0.60 17.97 57 SER B C 1
ATOM 4038 C C B SER B 1 60 ? -1.094 87.938 90.743 0.40 18.40 57 SER B C 1
ATOM 4039 O O A SER B 1 60 ? -1.736 87.786 91.870 0.60 18.51 57 SER B O 1
ATOM 4040 O O B SER B 1 60 ? -1.620 88.070 91.847 0.40 18.82 57 SER B O 1
ATOM 4045 N N A MET B 1 61 ? 0.051 87.460 90.548 0.60 18.14 58 MET B N 1
ATOM 4046 N N B MET B 1 61 ? 0.096 87.369 90.580 0.40 18.86 58 MET B N 1
ATOM 4047 C CA A MET B 1 61 ? 0.881 86.874 91.591 0.60 18.96 58 MET B CA 1
ATOM 4048 C CA B MET B 1 61 ? 0.844 86.856 91.718 0.40 19.72 58 MET B CA 1
ATOM 4049 C C A MET B 1 61 ? 1.221 87.909 92.670 0.60 18.75 58 MET B C 1
ATOM 4050 C C B MET B 1 61 ? 1.137 87.948 92.721 0.40 19.27 58 MET B C 1
ATOM 4051 O O A MET B 1 61 ? 1.148 87.624 93.863 0.60 18.57 58 MET B O 1
ATOM 4052 O O B MET B 1 61 ? 0.968 87.739 93.923 0.40 18.89 58 MET B O 1
ATOM 4061 N N . MET B 1 62 ? 1.572 89.118 92.252 1.00 18.93 59 MET B N 1
ATOM 4062 C CA . MET B 1 62 ? 1.887 90.190 93.203 1.00 20.06 59 MET B CA 1
ATOM 4063 C C . MET B 1 62 ? 0.654 90.599 94.016 1.00 19.97 59 MET B C 1
ATOM 4064 O O . MET B 1 62 ? 0.750 90.776 95.236 1.00 19.71 59 MET B O 1
ATOM 4069 N N . GLU B 1 63 ? -0.494 90.732 93.345 1.00 20.33 60 GLU B N 1
ATOM 4070 C CA . GLU B 1 63 ? -1.747 91.095 94.013 1.00 22.24 60 GLU B CA 1
ATOM 4071 C C . GLU B 1 63 ? -2.097 90.054 95.058 1.00 22.18 60 GLU B C 1
ATOM 4072 O O . GLU B 1 63 ? -2.467 90.400 96.179 1.00 22.19 60 GLU B O 1
ATOM 4078 N N A MET B 1 64 ? -1.975 88.781 94.684 0.60 22.09 61 MET B N 1
ATOM 4079 N N B MET B 1 64 ? -1.965 88.785 94.688 0.40 21.83 61 MET B N 1
ATOM 4080 C CA A MET B 1 64 ? -2.256 87.665 95.588 0.60 22.86 61 MET B CA 1
ATOM 4081 C CA B MET B 1 64 ? -2.260 87.694 95.595 0.40 22.25 61 MET B CA 1
ATOM 4082 C C A MET B 1 64 ? -1.373 87.722 96.838 0.60 21.76 61 MET B C 1
ATOM 4083 C C B MET B 1 64 ? -1.381 87.760 96.844 0.40 21.48 61 MET B C 1
ATOM 4084 O O A MET B 1 64 ? -1.870 87.604 97.958 0.60 20.66 61 MET B O 1
ATOM 4085 O O B MET B 1 64 ? -1.880 87.668 97.966 0.40 20.84 61 MET B O 1
ATOM 4094 N N . MET B 1 65 ? -0.070 87.909 96.635 1.00 20.29 62 MET B N 1
ATOM 4095 C CA . MET B 1 65 ? 0.884 87.944 97.741 1.00 20.93 62 MET B CA 1
ATOM 4096 C C . MET B 1 65 ? 0.671 89.109 98.682 1.00 21.69 62 MET B C 1
ATOM 4097 O O . MET B 1 65 ? 0.753 88.944 99.907 1.00 22.18 62 MET B O 1
ATOM 4102 N N . GLU B 1 66 ? 0.340 90.269 98.125 1.00 21.05 63 GLU B N 1
ATOM 4103 C CA . GLU B 1 66 ? 0.137 91.446 98.953 1.00 22.94 63 GLU B CA 1
ATOM 4104 C C . GLU B 1 66 ? -1.209 91.481 99.652 1.00 22.74 63 GLU B C 1
ATOM 4105 O O . GLU B 1 66 ? -1.314 91.976 100.764 1.00 24.07 63 GLU B O 1
ATOM 4111 N N . ARG B 1 67 ? -2.235 90.921 99.034 1.00 20.74 64 ARG B N 1
ATOM 4112 C CA . ARG B 1 67 ? -3.591 91.088 99.560 1.00 21.01 64 ARG B CA 1
ATOM 4113 C C . ARG B 1 67 ? -4.280 89.878 100.189 1.00 20.82 64 ARG B C 1
ATOM 4114 O O . ARG B 1 67 ? -5.038 90.028 101.147 1.00 21.58 64 ARG B O 1
ATOM 4122 N N . ASP B 1 68 ? -4.015 88.700 99.645 1.00 20.46 65 ASP B N 1
ATOM 4123 C CA . ASP B 1 68 ? -4.775 87.486 100.019 1.00 20.37 65 ASP B CA 1
ATOM 4124 C C . ASP B 1 68 ? -4.070 86.474 100.907 1.00 20.93 65 ASP B C 1
ATOM 4125 O O . ASP B 1 68 ? -4.715 85.560 101.396 1.00 22.39 65 ASP B O 1
ATOM 4130 N N . THR B 1 69 ? -2.778 86.632 101.119 1.00 20.43 66 THR B N 1
ATOM 4131 C CA . THR B 1 69 ? -2.006 85.661 101.912 1.00 20.89 66 THR B CA 1
ATOM 4132 C C . THR B 1 69 ? -2.275 85.696 103.409 1.00 20.81 66 THR B C 1
ATOM 4133 O O . THR B 1 69 ? -2.293 84.631 104.053 1.00 20.73 66 THR B O 1
ATOM 4137 N N . ALA B 1 70 ? -2.483 86.886 103.977 1.00 19.58 67 ALA B N 1
ATOM 4138 C CA . ALA B 1 70 ? -2.731 87.004 105.414 1.00 19.69 67 ALA B CA 1
ATOM 4139 C C . ALA B 1 70 ? -3.935 86.187 105.883 1.00 19.49 67 ALA B C 1
ATOM 4140 O O . ALA B 1 70 ? -3.882 85.537 106.935 1.00 19.74 67 ALA B O 1
ATOM 4142 N N . GLY B 1 71 ? -4.998 86.220 105.093 1.00 18.28 68 GLY B N 1
ATOM 4143 C CA . GLY B 1 71 ? -6.214 85.489 105.407 1.00 18.90 68 GLY B CA 1
ATOM 4144 C C . GLY B 1 71 ? -6.009 83.979 105.557 1.00 18.77 68 GLY B C 1
ATOM 4145 O O . GLY B 1 71 ? -6.725 83.331 106.313 1.00 19.35 68 GLY B O 1
ATOM 4146 N N . TYR B 1 72 ? -5.038 83.447 104.827 1.00 18.49 69 TYR B N 1
ATOM 4147 C CA . TYR B 1 72 ? -4.675 82.024 104.884 1.00 18.78 69 TYR B CA 1
ATOM 4148 C C . TYR B 1 72 ? -3.567 81.714 105.905 1.00 19.46 69 TYR B C 1
ATOM 4149 O O . TYR B 1 72 ? -3.032 80.592 105.924 1.00 19.92 69 TYR B O 1
ATOM 4158 N N . GLY B 1 73 ? -3.217 82.694 106.746 1.00 19.87 70 GLY B N 1
ATOM 4159 C CA . GLY B 1 73 ? -2.224 82.504 107.812 1.00 20.55 70 GLY B CA 1
ATOM 4160 C C . GLY B 1 73 ? -0.775 82.772 107.446 1.00 20.73 70 GLY B C 1
ATOM 4161 O O . GLY B 1 73 ? 0.125 82.449 108.222 1.00 20.90 70 GLY B O 1
ATOM 4162 N N . PHE B 1 74 ? -0.539 83.377 106.282 1.00 20.84 71 PHE B N 1
ATOM 4163 C CA . PHE B 1 74 ? 0.824 83.645 105.849 1.00 21.95 71 PHE B CA 1
ATOM 4164 C C . PHE B 1 74 ? 1.226 85.097 106.080 1.00 22.51 71 PHE B C 1
ATOM 4165 O O . PHE B 1 74 ? 0.460 86.012 105.784 1.00 23.49 71 PHE B O 1
ATOM 4173 N N . ASP B 1 75 ? 2.429 85.300 106.603 1.00 23.84 72 ASP B N 1
ATOM 4174 C CA . ASP B 1 75 ? 3.018 86.646 106.738 1.00 25.59 72 ASP B CA 1
ATOM 4175 C C . ASP B 1 75 ? 4.088 86.651 105.653 1.00 24.64 72 ASP B C 1
ATOM 4176 O O . ASP B 1 75 ? 5.137 86.032 105.802 1.00 25.93 72 ASP B O 1
ATOM 4181 N N . VAL B 1 76 ? 3.821 87.346 104.563 1.00 24.33 73 VAL B N 1
ATOM 4182 C CA . VAL B 1 76 ? 4.705 87.314 103.401 1.00 25.02 73 VAL B CA 1
ATOM 4183 C C . VAL B 1 76 ? 5.275 88.673 103.082 1.00 24.43 73 VAL B C 1
ATOM 4184 O O . VAL B 1 76 ? 4.578 89.680 103.215 1.00 23.79 73 VAL B O 1
ATOM 4188 N N A GLU B 1 77 ? 6.550 88.694 102.685 0.70 25.15 74 GLU B N 1
ATOM 4189 N N B GLU B 1 77 ? 6.531 88.721 102.658 0.30 24.10 74 GLU B N 1
ATOM 4190 C CA A GLU B 1 77 ? 7.214 89.930 102.246 0.70 25.69 74 GLU B CA 1
ATOM 4191 C CA B GLU B 1 77 ? 7.111 89.991 102.240 0.30 23.86 74 GLU B CA 1
ATOM 4192 C C A GLU B 1 77 ? 7.779 89.718 100.845 0.70 23.68 74 GLU B C 1
ATOM 4193 C C B GLU B 1 77 ? 7.819 89.791 100.904 0.30 23.26 74 GLU B C 1
ATOM 4194 O O A GLU B 1 77 ? 8.450 88.721 100.579 0.70 22.76 74 GLU B O 1
ATOM 4195 O O B GLU B 1 77 ? 8.609 88.862 100.732 0.30 23.17 74 GLU B O 1
ATOM 4206 N N . ILE B 1 78 ? 7.472 90.651 99.953 1.00 23.01 75 ILE B N 1
ATOM 4207 C CA . ILE B 1 78 ? 8.066 90.672 98.641 1.00 22.86 75 ILE B CA 1
ATOM 4208 C C . ILE B 1 78 ? 9.286 91.566 98.918 1.00 22.56 75 ILE B C 1
ATOM 4209 O O . ILE B 1 78 ? 9.157 92.792 99.066 1.00 22.56 75 ILE B O 1
ATOM 4214 N N . LYS B 1 79 ? 10.442 90.926 99.053 1.00 23.67 76 LYS B N 1
ATOM 4215 C CA . LYS B 1 79 ? 11.716 91.606 99.337 1.00 25.49 76 LYS B CA 1
ATOM 4216 C C . LYS B 1 79 ? 12.121 92.477 98.153 1.00 24.25 76 LYS B C 1
ATOM 4217 O O . LYS B 1 79 ? 12.558 93.609 98.331 1.00 23.39 76 LYS B O 1
ATOM 4223 N N . ASN B 1 80 ? 11.972 91.933 96.940 1.00 22.84 77 ASN B N 1
ATOM 4224 C CA . ASN B 1 80 ? 12.306 92.647 95.717 1.00 22.26 77 ASN B CA 1
ATOM 4225 C C . ASN B 1 80 ? 11.432 92.177 94.568 1.00 21.73 77 ASN B C 1
ATOM 4226 O O . ASN B 1 80 ? 11.055 91.002 94.490 1.00 19.92 77 ASN B O 1
ATOM 4231 N N . PHE B 1 81 ? 11.133 93.107 93.676 1.00 21.51 78 PHE B N 1
ATOM 4232 C CA . PHE B 1 81 ? 10.452 92.805 92.442 1.00 20.42 78 PHE B CA 1
ATOM 4233 C C . PHE B 1 81 ? 11.307 93.391 91.336 1.00 20.24 78 PHE B C 1
ATOM 4234 O O . PHE B 1 81 ? 11.526 94.607 91.281 1.00 20.39 78 PHE B O 1
ATOM 4242 N N . SER B 1 82 ? 11.797 92.522 90.456 1.00 18.72 79 SER B N 1
ATOM 4243 C CA . SER B 1 82 ? 12.596 92.956 89.333 1.00 18.63 79 SER B CA 1
ATOM 4244 C C . SER B 1 82 ? 11.778 92.813 88.062 1.00 18.11 79 SER B C 1
ATOM 4245 O O . SER B 1 82 ? 11.616 91.712 87.539 1.00 17.18 79 SER B O 1
ATOM 4248 N N . PHE B 1 83 ? 11.262 93.940 87.584 1.00 17.85 80 PHE B N 1
ATOM 4249 C CA . PHE B 1 83 ? 10.538 94.001 86.313 1.00 18.08 80 PHE B CA 1
ATOM 4250 C C . PHE B 1 83 ? 11.545 93.647 85.195 1.00 18.92 80 PHE B C 1
ATOM 4251 O O . PHE B 1 83 ? 11.184 92.974 84.202 1.00 18.46 80 PHE B O 1
ATOM 4259 N N A LYS B 1 84 ? 12.800 94.064 85.374 0.50 19.85 81 LYS B N 1
ATOM 4260 N N B LYS B 1 84 ? 12.799 94.068 85.363 0.50 19.66 81 LYS B N 1
ATOM 4261 C CA A LYS B 1 84 ? 13.866 93.773 84.406 0.50 20.77 81 LYS B CA 1
ATOM 4262 C CA B LYS B 1 84 ? 13.847 93.752 84.386 0.50 20.43 81 LYS B CA 1
ATOM 4263 C C A LYS B 1 84 ? 14.046 92.263 84.195 0.50 20.33 81 LYS B C 1
ATOM 4264 C C B LYS B 1 84 ? 13.973 92.242 84.185 0.50 20.08 81 LYS B C 1
ATOM 4265 O O A LYS B 1 84 ? 14.159 91.804 83.056 0.50 20.22 81 LYS B O 1
ATOM 4266 O O B LYS B 1 84 ? 13.973 91.761 83.048 0.50 19.80 81 LYS B O 1
ATOM 4277 N N . GLN B 1 85 ? 14.037 91.501 85.289 1.00 19.73 82 GLN B N 1
ATOM 4278 C CA . GLN B 1 85 ? 14.194 90.025 85.218 1.00 20.32 82 GLN B CA 1
ATOM 4279 C C . GLN B 1 85 ? 12.947 89.384 84.631 1.00 19.18 82 GLN B C 1
ATOM 4280 O O . GLN B 1 85 ? 13.030 88.464 83.822 1.00 18.54 82 GLN B O 1
ATOM 4286 N N . LEU B 1 86 ? 11.786 89.873 85.044 1.00 17.80 83 LEU B N 1
ATOM 4287 C CA . LEU B 1 86 ? 10.517 89.391 84.494 1.00 17.08 83 LEU B CA 1
ATOM 4288 C C . LEU B 1 86 ? 10.525 89.497 82.968 1.00 17.25 83 LEU B C 1
ATOM 4289 O O . LEU B 1 86 ? 10.193 88.530 82.278 1.00 16.90 83 LEU B O 1
ATOM 4294 N N . VAL B 1 87 ? 10.917 90.661 82.447 1.00 17.28 84 VAL B N 1
ATOM 4295 C CA . VAL B 1 87 ? 10.976 90.895 80.992 1.00 18.07 84 VAL B CA 1
ATOM 4296 C C . VAL B 1 87 ? 12.056 90.022 80.324 1.00 18.91 84 VAL B C 1
ATOM 4297 O O . VAL B 1 87 ? 11.809 89.447 79.252 1.00 19.63 84 VAL B O 1
ATOM 4301 N N A GLU B 1 88 ? 13.231 89.911 80.947 0.50 19.76 85 GLU B N 1
ATOM 4302 N N B GLU B 1 88 ? 13.228 89.908 80.947 0.50 19.97 85 GLU B N 1
ATOM 4303 C CA A GLU B 1 88 ? 14.291 89.047 80.404 0.50 20.58 85 GLU B CA 1
ATOM 4304 C CA B GLU B 1 88 ? 14.291 89.058 80.394 0.50 20.93 85 GLU B CA 1
ATOM 4305 C C A GLU B 1 88 ? 13.764 87.624 80.260 0.50 20.23 85 GLU B C 1
ATOM 4306 C C B GLU B 1 88 ? 13.798 87.612 80.276 0.50 20.47 85 GLU B C 1
ATOM 4307 O O A GLU B 1 88 ? 13.911 87.003 79.202 0.50 20.14 85 GLU B O 1
ATOM 4308 O O B GLU B 1 88 ? 14.001 86.962 79.246 0.50 20.46 85 GLU B O 1
ATOM 4319 N N . ASN B 1 89 ? 13.125 87.125 81.316 1.00 19.63 86 ASN B N 1
ATOM 4320 C CA . ASN B 1 89 ? 12.588 85.744 81.303 1.00 19.40 86 ASN B CA 1
ATOM 4321 C C . ASN B 1 89 ? 11.472 85.579 80.267 1.00 18.97 86 ASN B C 1
ATOM 4322 O O . ASN B 1 89 ? 11.395 84.552 79.572 1.00 18.80 86 ASN B O 1
ATOM 4327 N N . ARG B 1 90 ? 10.644 86.605 80.140 1.00 18.24 87 ARG B N 1
ATOM 4328 C CA . ARG B 1 90 ? 9.549 86.607 79.176 1.00 18.07 87 ARG B CA 1
ATOM 4329 C C . ARG B 1 90 ? 10.106 86.521 77.764 1.00 18.38 87 ARG B C 1
ATOM 4330 O O . ARG B 1 90 ? 9.648 85.714 76.950 1.00 18.32 87 ARG B O 1
ATOM 4338 N N . GLU B 1 91 ? 11.104 87.352 77.480 1.00 18.92 88 GLU B N 1
ATOM 4339 C CA . GLU B 1 91 ? 11.718 87.384 76.163 1.00 20.13 88 GLU B CA 1
ATOM 4340 C C . GLU B 1 91 ? 12.505 86.110 75.841 1.00 20.79 88 GLU B C 1
ATOM 4341 O O . GLU B 1 91 ? 12.604 85.732 74.685 1.00 20.83 88 GLU B O 1
ATOM 4347 N N . LYS B 1 92 ? 13.033 85.460 76.862 1.00 21.73 89 LYS B N 1
ATOM 4348 C CA . LYS B 1 92 ? 13.741 84.197 76.683 1.00 24.10 89 LYS B CA 1
ATOM 4349 C C . LYS B 1 92 ? 12.720 83.155 76.209 1.00 22.82 89 LYS B C 1
ATOM 4350 O O . LYS B 1 92 ? 13.016 82.329 75.325 1.00 21.98 89 LYS B O 1
ATOM 4356 N N . TYR B 1 93 ? 11.529 83.186 76.805 1.00 21.52 90 TYR B N 1
ATOM 4357 C CA . TYR B 1 93 ? 10.460 82.273 76.398 1.00 21.94 90 TYR B CA 1
ATOM 4358 C C . TYR B 1 93 ? 10.007 82.562 74.948 1.00 21.10 90 TYR B C 1
ATOM 4359 O O . TYR B 1 93 ? 9.838 81.631 74.152 1.00 19.96 90 TYR B O 1
ATOM 4368 N N . ILE B 1 94 ? 9.843 83.840 74.598 1.00 20.11 91 ILE B N 1
ATOM 4369 C CA . ILE B 1 94 ? 9.459 84.232 73.240 1.00 20.15 91 ILE B CA 1
ATOM 4370 C C . ILE B 1 94 ? 10.548 83.772 72.228 1.00 21.58 91 ILE B C 1
ATOM 4371 O O . ILE B 1 94 ? 10.226 83.323 71.134 1.00 21.17 91 ILE B O 1
ATOM 4376 N N . ASP B 1 95 ? 11.824 83.843 72.614 1.00 22.46 92 ASP B N 1
ATOM 4377 C CA . ASP B 1 95 ? 12.904 83.364 71.730 1.00 24.09 92 ASP B CA 1
ATOM 4378 C C . ASP B 1 95 ? 12.772 81.863 71.522 1.00 23.48 92 ASP B C 1
ATOM 4379 O O . ASP B 1 95 ? 13.028 81.373 70.430 1.00 22.10 92 ASP B O 1
ATOM 4384 N N . PHE B 1 96 ? 12.374 81.150 72.567 1.00 23.29 93 PHE B N 1
ATOM 4385 C CA . PHE B 1 96 ? 12.135 79.717 72.432 1.00 24.29 93 PHE B CA 1
ATOM 4386 C C . PHE B 1 96 ? 11.000 79.479 71.429 1.00 22.80 93 PHE B C 1
ATOM 4387 O O . PHE B 1 96 ? 11.068 78.565 70.596 1.00 21.93 93 PHE B O 1
ATOM 4395 N N . LEU B 1 97 ? 9.942 80.279 71.539 1.00 21.10 94 LEU B N 1
ATOM 4396 C CA . LEU B 1 97 ? 8.813 80.178 70.612 1.00 21.26 94 LEU B CA 1
ATOM 4397 C C . LEU B 1 97 ? 9.241 80.440 69.170 1.00 20.81 94 LEU B C 1
ATOM 4398 O O . LEU B 1 97 ? 8.777 79.750 68.252 1.00 20.75 94 LEU B O 1
ATOM 4403 N N . HIS B 1 98 ? 10.127 81.417 68.949 1.00 20.73 95 HIS B N 1
ATOM 4404 C CA . HIS B 1 98 ? 10.603 81.647 67.589 1.00 20.96 95 HIS B CA 1
ATOM 4405 C C . HIS B 1 98 ? 11.199 80.370 67.022 1.00 21.67 95 HIS B C 1
ATOM 4406 O O . HIS B 1 98 ? 10.901 79.989 65.877 1.00 21.26 95 HIS B O 1
ATOM 4413 N N . GLY B 1 99 ? 12.043 79.725 67.830 1.00 21.95 96 GLY B N 1
ATOM 4414 C CA . GLY B 1 99 ? 12.701 78.497 67.443 1.00 23.28 96 GLY B CA 1
ATOM 4415 C C . GLY B 1 99 ? 11.697 77.413 67.110 1.00 23.18 96 GLY B C 1
ATOM 4416 O O . GLY B 1 99 ? 11.843 76.742 66.111 1.00 23.78 96 GLY B O 1
ATOM 4417 N N . ALA B 1 100 ? 10.665 77.266 67.939 1.00 23.00 97 ALA B N 1
ATOM 4418 C CA . ALA B 1 100 ? 9.627 76.234 67.713 1.00 23.58 97 ALA B CA 1
ATOM 4419 C C . ALA B 1 100 ? 8.825 76.513 66.443 1.00 23.90 97 ALA B C 1
ATOM 4420 O O . ALA B 1 100 ? 8.556 75.598 65.660 1.00 23.78 97 ALA B O 1
ATOM 4422 N N . TYR B 1 101 ? 8.455 77.775 66.229 1.00 22.90 98 TYR B N 1
ATOM 4423 C CA . TYR B 1 101 ? 7.739 78.128 64.998 1.00 23.89 98 TYR B CA 1
ATOM 4424 C C . TYR B 1 101 ? 8.596 77.870 63.764 1.00 23.89 98 TYR B C 1
ATOM 4425 O O . TYR B 1 101 ? 8.096 77.378 62.762 1.00 24.75 98 TYR B O 1
ATOM 4434 N N . ASN B 1 102 ? 9.881 78.185 63.845 1.00 23.89 99 ASN B N 1
ATOM 4435 C CA . ASN B 1 102 ? 10.789 77.945 62.712 1.00 25.29 99 ASN B CA 1
ATOM 4436 C C . ASN B 1 102 ? 10.927 76.450 62.421 1.00 26.50 99 ASN B C 1
ATOM 4437 O O . ASN B 1 102 ? 10.899 76.029 61.247 1.00 26.48 99 ASN B O 1
ATOM 4442 N N . ARG B 1 103 ? 11.059 75.651 63.479 1.00 26.47 100 ARG B N 1
ATOM 4443 C CA . ARG B 1 103 ? 11.120 74.196 63.308 1.00 27.87 100 ARG B CA 1
ATOM 4444 C C . ARG B 1 103 ? 9.838 73.656 62.639 1.00 27.69 100 ARG B C 1
ATOM 4445 O O . ARG B 1 103 ? 9.917 72.748 61.798 1.00 27.71 100 ARG B O 1
ATOM 4453 N N . GLY B 1 104 ? 8.680 74.207 63.007 1.00 25.93 101 GLY B N 1
ATOM 4454 C CA . GLY B 1 104 ? 7.394 73.820 62.394 1.00 25.62 101 GLY B CA 1
ATOM 4455 C C . GLY B 1 104 ? 7.352 74.166 60.905 1.00 25.54 101 GLY B C 1
ATOM 4456 O O . GLY B 1 104 ? 6.957 73.336 60.070 1.00 26.28 101 GLY B O 1
ATOM 4457 N N . LEU B 1 105 ? 7.754 75.391 60.566 1.00 25.00 102 LEU B N 1
ATOM 4458 C CA . LEU B 1 105 ? 7.819 75.823 59.163 1.00 24.65 102 LEU B CA 1
ATOM 4459 C C . LEU B 1 105 ? 8.782 74.915 58.369 1.00 25.77 102 LEU B C 1
ATOM 4460 O O . LEU B 1 105 ? 8.464 74.491 57.257 1.00 25.56 102 LEU B O 1
ATOM 4465 N N . ASP B 1 106 ? 9.944 74.615 58.948 1.00 27.07 103 ASP B N 1
ATOM 4466 C CA . ASP B 1 106 ? 10.914 73.699 58.308 1.00 29.32 103 ASP B CA 1
ATOM 4467 C C . ASP B 1 106 ? 10.275 72.327 58.035 1.00 29.58 103 ASP B C 1
ATOM 4468 O O . ASP B 1 106 ? 10.436 71.783 56.940 1.00 30.75 103 ASP B O 1
ATOM 4473 N N . SER B 1 107 ? 9.543 71.788 59.020 1.00 29.50 104 SER B N 1
ATOM 4474 C CA . SER B 1 107 ? 8.907 70.462 58.894 1.00 30.53 104 SER B CA 1
ATOM 4475 C C . SER B 1 107 ? 7.918 70.378 57.728 1.00 30.54 104 SER B C 1
ATOM 4476 O O . SER B 1 107 ? 7.701 69.298 57.172 1.00 30.22 104 SER B O 1
ATOM 4479 N N . ASN B 1 108 ? 7.337 71.521 57.356 1.00 29.13 105 ASN B N 1
ATOM 4480 C CA . ASN B 1 108 ? 6.398 71.604 56.239 1.00 29.42 105 ASN B CA 1
ATOM 4481 C C . ASN B 1 108 ? 7.032 72.198 54.975 1.00 29.62 105 ASN B C 1
ATOM 4482 O O . ASN B 1 108 ? 6.322 72.599 54.042 1.00 29.64 105 ASN B O 1
ATOM 4487 N N . ASN B 1 109 ? 8.370 72.238 54.947 1.00 30.60 106 ASN B N 1
ATOM 4488 C CA . ASN B 1 109 ? 9.146 72.706 53.781 1.00 31.22 106 ASN B CA 1
ATOM 4489 C C . ASN B 1 109 ? 8.777 74.096 53.302 1.00 30.09 106 ASN B C 1
ATOM 4490 O O . ASN B 1 109 ? 8.764 74.357 52.103 1.00 30.73 106 ASN B O 1
ATOM 4495 N N . ILE B 1 110 ? 8.493 74.992 54.242 1.00 28.09 107 ILE B N 1
ATOM 4496 C CA . ILE B 1 110 ? 8.122 76.356 53.898 1.00 27.02 107 ILE B CA 1
ATOM 4497 C C . ILE B 1 110 ? 9.407 77.150 53.682 1.00 27.44 107 ILE B C 1
ATOM 4498 O O . ILE B 1 110 ? 10.332 77.050 54.476 1.00 27.48 107 ILE B O 1
ATOM 4503 N N . GLU B 1 111 ? 9.492 77.896 52.585 1.00 28.26 108 GLU B N 1
ATOM 4504 C CA . GLU B 1 111 ? 10.653 78.754 52.361 1.00 29.94 108 GLU B CA 1
ATOM 4505 C C . GLU B 1 111 ? 10.273 80.115 52.939 1.00 28.83 108 GLU B C 1
ATOM 4506 O O . GLU B 1 111 ? 9.110 80.533 52.805 1.00 28.08 108 GLU B O 1
ATOM 4512 N N . ARG B 1 112 ? 11.221 80.784 53.611 1.00 28.02 109 ARG B N 1
ATOM 4513 C CA . ARG B 1 112 ? 10.963 82.103 54.192 1.00 27.66 109 ARG B CA 1
ATOM 4514 C C . ARG B 1 112 ? 11.954 83.167 53.736 1.00 27.96 109 ARG B C 1
ATOM 4515 O O . ARG B 1 112 ? 13.119 82.882 53.489 1.00 28.29 109 ARG B O 1
ATOM 4523 N N . ILE B 1 113 ? 11.445 84.382 53.577 1.00 27.47 110 ILE B N 1
ATOM 4524 C CA . ILE B 1 113 ? 12.242 85.540 53.216 1.00 27.99 110 ILE B CA 1
ATOM 4525 C C . ILE B 1 113 ? 11.985 86.597 54.276 1.00 27.65 110 ILE B C 1
ATOM 4526 O O . ILE B 1 113 ? 10.838 86.827 54.674 1.00 25.46 110 ILE B O 1
ATOM 4531 N N . HIS B 1 114 ? 13.053 87.230 54.740 1.00 28.95 111 HIS B N 1
ATOM 4532 C CA . HIS B 1 114 ? 12.922 88.267 55.731 1.00 29.98 111 HIS B CA 1
ATOM 4533 C C . HIS B 1 114 ? 12.916 89.605 54.995 1.00 30.03 111 HIS B C 1
ATOM 4534 O O . HIS B 1 114 ? 13.948 90.062 54.504 1.00 30.60 111 HIS B O 1
ATOM 4541 N N . GLY B 1 115 ? 11.735 90.201 54.896 1.00 28.08 112 GLY B N 1
ATOM 4542 C CA . GLY B 1 115 ? 11.572 91.492 54.243 1.00 28.33 112 GLY B CA 1
ATOM 4543 C C . GLY B 1 115 ? 10.112 91.828 54.082 1.00 27.38 112 GLY B C 1
ATOM 4544 O O . GLY B 1 115 ? 9.249 91.005 54.383 1.00 25.85 112 GLY B O 1
ATOM 4545 N N . TYR B 1 116 ? 9.841 93.054 53.639 1.00 27.75 113 TYR B N 1
ATOM 4546 C CA . TYR B 1 116 ? 8.473 93.528 53.431 1.00 26.99 113 TYR B CA 1
ATOM 4547 C C . TYR B 1 116 ? 8.091 93.394 51.957 1.00 27.10 113 TYR B C 1
ATOM 4548 O O . TYR B 1 116 ? 8.799 93.886 51.065 1.00 27.31 113 TYR B O 1
ATOM 4557 N N . ALA B 1 117 ? 6.969 92.725 51.712 1.00 26.52 114 ALA B N 1
ATOM 4558 C CA . ALA B 1 117 ? 6.472 92.480 50.362 1.00 26.72 114 ALA B CA 1
ATOM 4559 C C . ALA B 1 117 ? 5.516 93.568 49.896 1.00 26.74 114 ALA B C 1
ATOM 4560 O O . ALA B 1 117 ? 4.774 94.135 50.701 1.00 25.11 114 ALA B O 1
ATOM 4562 N N . THR B 1 118 ? 5.559 93.864 48.598 1.00 26.99 115 THR B N 1
ATOM 4563 C CA . THR B 1 118 ? 4.649 94.831 47.976 1.00 27.95 115 THR B CA 1
ATOM 4564 C C . THR B 1 118 ? 4.224 94.187 46.671 1.00 27.80 115 THR B C 1
ATOM 4565 O O . THR B 1 118 ? 5.057 93.618 45.994 1.00 27.99 115 THR B O 1
ATOM 4569 N N . PHE B 1 119 ? 2.934 94.228 46.333 1.00 27.41 116 PHE B N 1
ATOM 4570 C CA . PHE B 1 119 ? 2.467 93.686 45.052 1.00 27.46 116 PHE B CA 1
ATOM 4571 C C . PHE B 1 119 ? 2.965 94.573 43.912 1.00 28.44 116 PHE B C 1
ATOM 4572 O O . PHE B 1 119 ? 3.036 95.785 44.058 1.00 28.96 116 PHE B O 1
ATOM 4580 N N . THR B 1 120 ? 3.343 93.942 42.808 1.00 29.66 117 THR B N 1
ATOM 4581 C CA . THR B 1 120 ? 3.766 94.644 41.592 1.00 30.84 117 THR B CA 1
ATOM 4582 C C . THR B 1 120 ? 2.830 94.283 40.434 1.00 31.41 117 THR B C 1
ATOM 4583 O O . THR B 1 120 ? 2.853 94.941 39.389 1.00 32.60 117 THR B O 1
ATOM 4587 N N . GLY B 1 121 ? 2.041 93.224 40.617 1.00 29.90 118 GLY B N 1
ATOM 4588 C CA . GLY B 1 121 ? 1.078 92.766 39.632 1.00 29.84 118 GLY B CA 1
ATOM 4589 C C . GLY B 1 121 ? 0.015 91.928 40.330 1.00 29.75 118 GLY B C 1
ATOM 4590 O O . GLY B 1 121 ? 0.093 91.703 41.549 1.00 27.51 118 GLY B O 1
ATOM 4591 N N . GLU B 1 122 ? -0.967 91.448 39.569 1.00 29.77 119 GLU B N 1
ATOM 4592 C CA . GLU B 1 122 ? -2.061 90.667 40.163 1.00 29.71 119 GLU B CA 1
ATOM 4593 C C . GLU B 1 122 ? -1.630 89.363 40.852 1.00 29.01 119 GLU B C 1
ATOM 4594 O O . GLU B 1 122 ? -2.300 88.918 41.795 1.00 28.58 119 GLU B O 1
ATOM 4600 N N . GLN B 1 123 ? -0.548 88.740 40.379 1.00 28.88 120 GLN B N 1
ATOM 4601 C CA . GLN B 1 123 ? -0.062 87.505 41.011 1.00 28.42 120 GLN B CA 1
ATOM 4602 C C . GLN B 1 123 ? 1.448 87.566 41.248 1.00 28.30 120 GLN B C 1
ATOM 4603 O O . GLN B 1 123 ? 2.115 86.532 41.309 1.00 29.02 120 GLN B O 1
ATOM 4609 N N . THR B 1 124 ? 1.967 88.777 41.434 1.00 28.72 121 THR B N 1
ATOM 4610 C CA . THR B 1 124 ? 3.403 88.976 41.623 1.00 29.66 121 THR B CA 1
ATOM 4611 C C . THR B 1 124 ? 3.692 89.971 42.731 1.00 28.82 121 THR B C 1
ATOM 4612 O O . THR B 1 124 ? 3.052 91.030 42.826 1.00 28.13 121 THR B O 1
ATOM 4616 N N . ILE B 1 125 ? 4.659 89.621 43.573 1.00 28.61 122 ILE B N 1
ATOM 4617 C CA . ILE B 1 125 ? 5.089 90.485 44.667 1.00 29.20 122 ILE B CA 1
ATOM 4618 C C . ILE B 1 125 ? 6.588 90.750 44.573 1.00 30.07 122 ILE B C 1
ATOM 4619 O O . ILE B 1 125 ? 7.307 89.999 43.927 1.00 29.79 122 ILE B O 1
ATOM 4624 N N . GLU B 1 126 ? 7.026 91.830 45.210 1.00 30.36 123 GLU B N 1
ATOM 4625 C CA . GLU B 1 126 ? 8.436 92.205 45.285 1.00 32.23 123 GLU B CA 1
ATOM 4626 C C . GLU B 1 126 ? 8.877 92.248 46.738 1.00 30.94 123 GLU B C 1
ATOM 4627 O O . GLU B 1 126 ? 8.168 92.780 47.578 1.00 30.09 123 GLU B O 1
ATOM 4633 N N . VAL B 1 127 ? 10.048 91.690 47.026 1.00 30.80 124 VAL B N 1
ATOM 4634 C CA . VAL B 1 127 ? 10.632 91.790 48.371 1.00 30.53 124 VAL B CA 1
ATOM 4635 C C . VAL B 1 127 ? 12.140 91.786 48.201 1.00 31.90 124 VAL B C 1
ATOM 4636 O O . VAL B 1 127 ? 12.685 90.959 47.471 1.00 32.06 124 VAL B O 1
ATOM 4640 N N . ASN B 1 128 ? 12.787 92.749 48.851 1.00 33.41 125 ASN B N 1
ATOM 4641 C CA . ASN B 1 128 ? 14.235 92.919 48.786 1.00 36.09 125 ASN B CA 1
ATOM 4642 C C . ASN B 1 128 ? 14.702 93.066 47.330 1.00 37.81 125 ASN B C 1
ATOM 4643 O O . ASN B 1 128 ? 15.742 92.548 46.934 1.00 40.63 125 ASN B O 1
ATOM 4648 N N . GLY B 1 129 ? 13.900 93.780 46.541 1.00 38.35 126 GLY B N 1
ATOM 4649 C CA . GLY B 1 129 ? 14.221 94.041 45.142 1.00 39.67 126 GLY B CA 1
ATOM 4650 C C . GLY B 1 129 ? 14.069 92.889 44.167 1.00 39.58 126 GLY B C 1
ATOM 4651 O O . GLY B 1 129 ? 14.466 93.018 43.016 1.00 41.42 126 GLY B O 1
ATOM 4652 N N . THR B 1 130 ? 13.492 91.771 44.604 1.00 37.76 127 THR B N 1
ATOM 4653 C CA . THR B 1 130 ? 13.307 90.608 43.729 1.00 37.22 127 THR B CA 1
ATOM 4654 C C . THR B 1 130 ? 11.836 90.258 43.647 1.00 35.72 127 THR B C 1
ATOM 4655 O O . THR B 1 130 ? 11.123 90.388 44.637 1.00 33.80 127 THR B O 1
ATOM 4659 N N . GLU B 1 131 ? 11.391 89.822 42.466 1.00 35.16 128 GLU B N 1
ATOM 4660 C CA . GLU B 1 131 ? 9.992 89.449 42.243 1.00 34.34 128 GLU B CA 1
ATOM 4661 C C . GLU B 1 131 ? 9.748 87.949 42.340 1.00 33.54 128 GLU B C 1
ATOM 4662 O O . GLU B 1 131 ? 10.597 87.149 41.969 1.00 34.10 128 GLU B O 1
ATOM 4668 N N . TYR B 1 132 ? 8.573 87.588 42.853 1.00 32.11 129 TYR B N 1
ATOM 4669 C CA . TYR B 1 132 ? 8.152 86.184 43.000 1.00 31.27 129 TYR B CA 1
ATOM 4670 C C . TYR B 1 132 ? 6.698 86.124 42.596 1.00 30.24 129 TYR B C 1
ATOM 4671 O O . TYR B 1 132 ? 5.958 87.089 42.827 1.00 28.91 129 TYR B O 1
ATOM 4680 N N . THR B 1 133 ? 6.284 84.998 42.023 1.00 29.73 130 THR B N 1
ATOM 4681 C CA . THR B 1 133 ? 4.903 84.828 41.577 1.00 29.30 130 THR B CA 1
ATOM 4682 C C . THR B 1 133 ? 4.283 83.503 42.022 1.00 28.42 130 THR B C 1
ATOM 4683 O O . THR B 1 133 ? 4.983 82.522 42.279 1.00 29.40 130 THR B O 1
ATOM 4687 N N . ALA B 1 134 ? 2.961 83.501 42.135 1.00 26.85 131 ALA B N 1
ATOM 4688 C CA . ALA B 1 134 ? 2.210 82.308 42.495 1.00 26.35 131 ALA B CA 1
ATOM 4689 C C . ALA B 1 134 ? 0.758 82.538 42.129 1.00 25.91 131 ALA B C 1
ATOM 4690 O O . ALA B 1 134 ? 0.285 83.672 42.199 1.00 25.37 131 ALA B O 1
ATOM 4692 N N . PRO B 1 135 ? 0.032 81.468 41.776 1.00 26.47 132 PRO B N 1
ATOM 4693 C CA . PRO B 1 135 ? -1.388 81.599 41.432 1.00 26.58 132 PRO B CA 1
ATOM 4694 C C . PRO B 1 135 ? -2.311 81.831 42.629 1.00 25.63 132 PRO B C 1
ATOM 4695 O O . PRO B 1 135 ? -3.476 82.170 42.435 1.00 25.62 132 PRO B O 1
ATOM 4699 N N . HIS B 1 136 ? -1.794 81.639 43.844 1.00 24.80 133 HIS B N 1
ATOM 4700 C CA . HIS B 1 136 ? -2.549 81.852 45.073 1.00 23.75 133 HIS B CA 1
ATOM 4701 C C . HIS B 1 136 ? -1.676 82.677 46.008 1.00 22.65 133 HIS B C 1
ATOM 4702 O O . HIS B 1 136 ? -0.558 82.275 46.308 1.00 22.20 133 HIS B O 1
ATOM 4709 N N . ILE B 1 137 ? -2.174 83.835 46.446 1.00 21.80 134 ILE B N 1
ATOM 4710 C CA . ILE B 1 137 ? -1.428 84.706 47.349 1.00 21.20 134 ILE B CA 1
ATOM 4711 C C . ILE B 1 137 ? -2.304 85.080 48.541 1.00 20.16 134 ILE B C 1
ATOM 4712 O O . ILE B 1 137 ? -3.417 85.535 48.361 1.00 19.93 134 ILE B O 1
ATOM 4717 N N . LEU B 1 138 ? -1.804 84.836 49.751 1.00 19.42 135 LEU B N 1
ATOM 4718 C CA . LEU B 1 138 ? -2.524 85.178 50.978 1.00 18.97 135 LEU B CA 1
ATOM 4719 C C . LEU B 1 138 ? -1.988 86.470 51.604 1.00 18.68 135 LEU B C 1
ATOM 4720 O O . LEU B 1 138 ? -0.793 86.582 51.866 1.00 19.21 135 LEU B O 1
ATOM 4725 N N . ILE B 1 139 ? -2.885 87.425 51.825 1.00 18.50 136 ILE B N 1
ATOM 4726 C CA . ILE B 1 139 ? -2.574 88.636 52.573 1.00 18.38 136 ILE B CA 1
ATOM 4727 C C . ILE B 1 139 ? -2.929 88.313 54.031 1.00 17.72 136 ILE B C 1
ATOM 4728 O O . ILE B 1 139 ? -4.088 88.104 54.351 1.00 18.04 136 ILE B O 1
ATOM 4733 N N . ALA B 1 140 ? -1.927 88.262 54.897 1.00 17.45 137 ALA B N 1
ATOM 4734 C CA . ALA B 1 140 ? -2.101 88.027 56.331 1.00 17.50 137 ALA B CA 1
ATOM 4735 C C . ALA B 1 140 ? -1.154 89.008 57.027 1.00 17.39 137 ALA B C 1
ATOM 4736 O O . ALA B 1 140 ? -0.352 88.636 57.876 1.00 17.29 137 ALA B O 1
ATOM 4738 N N . THR B 1 141 ? -1.263 90.278 56.648 1.00 17.94 138 THR B N 1
ATOM 4739 C CA . THR B 1 141 ? -0.360 91.319 57.138 1.00 17.88 138 THR B CA 1
ATOM 4740 C C . THR B 1 141 ? -0.734 91.964 58.475 1.00 18.03 138 THR B C 1
ATOM 4741 O O . THR B 1 141 ? 0.036 92.777 59.009 1.00 18.42 138 THR B O 1
ATOM 4745 N N . GLY B 1 142 ? -1.903 91.613 59.002 1.00 17.74 139 GLY B N 1
ATOM 4746 C CA . GLY B 1 142 ? -2.361 92.100 60.289 1.00 17.94 139 GLY B CA 1
ATOM 4747 C C . GLY B 1 142 ? -2.595 93.595 60.324 1.00 18.11 139 GLY B C 1
ATOM 4748 O O . GLY B 1 142 ? -2.911 94.196 59.308 1.00 17.59 139 GLY B O 1
ATOM 4749 N N . GLY B 1 143 ? -2.400 94.162 61.514 1.00 18.08 140 GLY B N 1
ATOM 4750 C CA . GLY B 1 143 ? -2.593 95.585 61.766 1.00 19.01 140 GLY B CA 1
ATOM 4751 C C . GLY B 1 143 ? -1.489 96.127 62.652 1.00 19.55 140 GLY B C 1
ATOM 4752 O O . GLY B 1 143 ? -0.526 95.422 62.995 1.00 18.95 140 GLY B O 1
ATOM 4753 N N . ARG B 1 144 ? -1.627 97.403 62.993 1.00 20.87 141 ARG B N 1
ATOM 4754 C CA . ARG B 1 144 ? -0.654 98.088 63.813 1.00 21.25 141 ARG B CA 1
ATOM 4755 C C . ARG B 1 144 ? -1.345 99.158 64.643 1.00 21.96 141 ARG B C 1
ATOM 4756 O O . ARG B 1 144 ? -2.464 99.593 64.319 1.00 22.50 141 ARG B O 1
ATOM 4764 N N . PRO B 1 145 ? -0.674 99.626 65.704 1.00 21.97 142 PRO B N 1
ATOM 4765 C CA . PRO B 1 145 ? -1.362 100.647 66.496 1.00 22.96 142 PRO B CA 1
ATOM 4766 C C . PRO B 1 145 ? -1.535 101.981 65.762 1.00 24.74 142 PRO B C 1
ATOM 4767 O O . PRO B 1 145 ? -0.705 102.359 64.944 1.00 24.40 142 PRO B O 1
ATOM 4771 N N . LYS B 1 146 ? -2.648 102.637 66.042 1.00 27.30 143 LYS B N 1
ATOM 4772 C CA . LYS B 1 146 ? -2.899 103.987 65.536 1.00 31.41 143 LYS B CA 1
ATOM 4773 C C . LYS B 1 146 ? -2.075 104.950 66.393 1.00 31.40 143 LYS B C 1
ATOM 4774 O O . LYS B 1 146 ? -1.574 104.578 67.454 1.00 30.93 143 LYS B O 1
ATOM 4780 N N . LYS B 1 147 ? -1.928 106.180 65.930 1.00 31.43 144 LYS B N 1
ATOM 4781 C CA . LYS B 1 147 ? -1.183 107.202 66.660 1.00 31.48 144 LYS B CA 1
ATOM 4782 C C . LYS B 1 147 ? -2.162 108.023 67.475 1.00 27.64 144 LYS B C 1
ATOM 4783 O O . LYS B 1 147 ? -3.344 108.062 67.143 1.00 25.13 144 LYS B O 1
ATOM 4789 N N . LEU B 1 148 ? -1.680 108.672 68.540 1.00 25.89 145 LEU B N 1
ATOM 4790 C CA . LEU B 1 148 ? -2.557 109.526 69.361 1.00 25.23 145 LEU B CA 1
ATOM 4791 C C . LEU B 1 148 ? -3.067 110.745 68.604 1.00 24.80 145 LEU B C 1
ATOM 4792 O O . LEU B 1 148 ? -4.197 111.166 68.818 1.00 25.76 145 LEU B O 1
ATOM 4797 N N . GLY B 1 149 ? -2.217 111.317 67.759 1.00 23.75 146 GLY B N 1
ATOM 4798 C CA . GLY B 1 149 ? -2.572 112.462 66.929 1.00 23.64 146 GLY B CA 1
ATOM 4799 C C . GLY B 1 149 ? -2.715 113.795 67.646 1.00 23.05 146 GLY B C 1
ATOM 4800 O O . GLY B 1 149 ? -3.450 114.652 67.190 1.00 22.49 146 GLY B O 1
ATOM 4801 N N . ILE B 1 150 ? -2.016 113.943 68.773 1.00 22.42 147 ILE B N 1
ATOM 4802 C CA . ILE B 1 150 ? -2.053 115.169 69.581 1.00 22.60 147 ILE B CA 1
ATOM 4803 C C . ILE B 1 150 ? -0.645 115.704 69.855 1.00 22.94 147 ILE B C 1
ATOM 4804 O O . ILE B 1 150 ? 0.344 114.980 69.701 1.00 22.76 147 ILE B O 1
ATOM 4809 N N . PRO B 1 151 ? -0.543 116.985 70.258 1.00 23.26 148 PRO B N 1
ATOM 4810 C CA . PRO B 1 151 ? 0.776 117.491 70.601 1.00 23.72 148 PRO B CA 1
ATOM 4811 C C . PRO B 1 151 ? 1.354 116.662 71.761 1.00 23.37 148 PRO B C 1
ATOM 4812 O O . PRO B 1 151 ? 0.640 116.363 72.732 1.00 22.99 148 PRO B O 1
ATOM 4816 N N . GLY B 1 152 ? 2.622 116.278 71.633 1.00 23.35 149 GLY B N 1
ATOM 4817 C CA . GLY B 1 152 ? 3.296 115.464 72.624 1.00 23.13 149 GLY B CA 1
ATOM 4818 C C . GLY B 1 152 ? 3.058 113.972 72.463 1.00 22.75 149 GLY B C 1
ATOM 4819 O O . GLY B 1 152 ? 3.452 113.197 73.338 1.00 21.74 149 GLY B O 1
ATOM 4820 N N . GLU B 1 153 ? 2.429 113.552 71.362 1.00 23.30 150 GLU B N 1
ATOM 4821 C CA . GLU B 1 153 ? 2.157 112.115 71.141 1.00 23.33 150 GLU B CA 1
ATOM 4822 C C . GLU B 1 153 ? 3.435 111.261 71.190 1.00 23.77 150 GLU B C 1
ATOM 4823 O O . GLU B 1 153 ? 3.375 110.086 71.601 1.00 22.32 150 GLU B O 1
ATOM 4829 N N . GLU B 1 154 ? 4.572 111.848 70.792 1.00 24.74 151 GLU B N 1
ATOM 4830 C CA . GLU B 1 154 ? 5.855 111.119 70.794 1.00 25.87 151 GLU B CA 1
ATOM 4831 C C . GLU B 1 154 ? 6.309 110.700 72.188 1.00 25.33 151 GLU B C 1
ATOM 4832 O O . GLU B 1 154 ? 7.149 109.812 72.322 1.00 25.87 151 GLU B O 1
ATOM 4838 N N . TYR B 1 155 ? 5.749 111.319 73.225 1.00 24.79 152 TYR B N 1
ATOM 4839 C CA . TYR B 1 155 ? 6.101 110.951 74.603 1.00 25.19 152 TYR B CA 1
ATOM 4840 C C . TYR B 1 155 ? 5.334 109.730 75.099 1.00 24.35 152 TYR B C 1
ATOM 4841 O O . TYR B 1 155 ? 5.694 109.156 76.124 1.00 25.05 152 TYR B O 1
ATOM 4850 N N . ALA B 1 156 ? 4.285 109.330 74.383 1.00 22.65 153 ALA B N 1
ATOM 4851 C CA . ALA B 1 156 ? 3.455 108.219 74.831 1.00 21.70 153 ALA B CA 1
ATOM 4852 C C . ALA B 1 156 ? 3.889 106.938 74.173 1.00 21.11 153 ALA B C 1
ATOM 4853 O O . ALA B 1 156 ? 4.596 106.960 73.155 1.00 21.09 153 ALA B O 1
ATOM 4855 N N . LEU B 1 157 ? 3.443 105.829 74.752 1.00 20.08 154 LEU B N 1
ATOM 4856 C CA . LEU B 1 157 ? 3.766 104.499 74.257 1.00 20.07 154 LEU B CA 1
ATOM 4857 C C . LEU B 1 157 ? 2.522 103.756 73.841 1.00 19.55 154 LEU B C 1
ATOM 4858 O O . LEU B 1 157 ? 1.522 103.764 74.554 1.00 19.42 154 LEU B O 1
ATOM 4863 N N . ASP B 1 158 ? 2.586 103.098 72.690 1.00 19.46 155 ASP B N 1
ATOM 4864 C CA . ASP B 1 158 ? 1.482 102.246 72.256 1.00 19.46 155 ASP B CA 1
ATOM 4865 C C . ASP B 1 158 ? 1.785 100.858 72.835 1.00 19.30 155 ASP B C 1
ATOM 4866 O O . ASP B 1 158 ? 2.739 100.719 73.581 1.00 19.75 155 ASP B O 1
ATOM 4871 N N . SER B 1 159 ? 0.992 99.837 72.521 1.00 19.31 156 SER B N 1
ATOM 4872 C CA . SER B 1 159 ? 1.237 98.520 73.103 1.00 19.29 156 SER B CA 1
ATOM 4873 C C . SER B 1 159 ? 2.613 97.969 72.723 1.00 20.25 156 SER B C 1
ATOM 4874 O O . SER B 1 159 ? 3.227 97.254 73.518 1.00 20.53 156 SER B O 1
ATOM 4877 N N . ASN B 1 160 ? 3.116 98.304 71.529 1.00 20.30 157 ASN B N 1
ATOM 4878 C CA . ASN B 1 160 ? 4.465 97.866 71.138 1.00 21.23 157 ASN B CA 1
ATOM 4879 C C . ASN B 1 160 ? 5.500 98.501 72.085 1.00 20.74 157 ASN B C 1
ATOM 4880 O O . ASN B 1 160 ? 6.447 97.841 72.537 1.00 20.16 157 ASN B O 1
ATOM 4885 N N . GLY B 1 161 ? 5.294 99.774 72.395 1.00 20.04 158 GLY B N 1
ATOM 4886 C CA . GLY B 1 161 ? 6.169 100.484 73.328 1.00 20.09 158 GLY B CA 1
ATOM 4887 C C . GLY B 1 161 ? 6.072 99.888 74.733 1.00 19.97 158 GLY B C 1
ATOM 4888 O O . GLY B 1 161 ? 7.072 99.830 75.458 1.00 19.72 158 GLY B O 1
ATOM 4889 N N . PHE B 1 162 ? 4.875 99.440 75.117 1.00 18.92 159 PHE B N 1
ATOM 4890 C CA . PHE B 1 162 ? 4.701 98.796 76.425 1.00 19.20 159 PHE B CA 1
ATOM 4891 C C . PHE B 1 162 ? 5.556 97.547 76.535 1.00 18.81 159 PHE B C 1
ATOM 4892 O O . PHE B 1 162 ? 6.255 97.353 77.536 1.00 18.60 159 PHE B O 1
ATOM 4900 N N . PHE B 1 163 ? 5.514 96.697 75.506 1.00 18.76 160 PHE B N 1
ATOM 4901 C CA . PHE B 1 163 ? 6.318 95.467 75.548 1.00 19.24 160 PHE B CA 1
ATOM 4902 C C . PHE B 1 163 ? 7.813 95.733 75.369 1.00 19.68 160 PHE B C 1
ATOM 4903 O O . PHE B 1 163 ? 8.617 94.888 75.708 1.00 20.30 160 PHE B O 1
ATOM 4911 N N . ALA B 1 164 ? 8.179 96.899 74.839 1.00 19.47 161 ALA B N 1
ATOM 4912 C CA . ALA B 1 164 ? 9.592 97.232 74.716 1.00 19.90 161 ALA B CA 1
ATOM 4913 C C . ALA B 1 164 ? 10.175 97.660 76.092 1.00 20.29 161 ALA B C 1
ATOM 4914 O O . ALA B 1 164 ? 11.382 97.688 76.274 1.00 20.16 161 ALA B O 1
ATOM 4916 N N . LEU B 1 165 ? 9.311 97.957 77.061 1.00 20.25 162 LEU B N 1
ATOM 4917 C CA . LEU B 1 165 ? 9.784 98.359 78.399 1.00 20.80 162 LEU B CA 1
ATOM 4918 C C . LEU B 1 165 ? 10.561 97.264 79.115 1.00 21.15 162 LEU B C 1
ATOM 4919 O O . LEU B 1 165 ? 10.142 96.108 79.130 1.00 19.73 162 LEU B O 1
ATOM 4924 N N . GLU B 1 166 ? 11.698 97.642 79.694 1.00 22.18 163 GLU B N 1
ATOM 4925 C CA . GLU B 1 166 ? 12.483 96.715 80.519 1.00 23.56 163 GLU B CA 1
ATOM 4926 C C . GLU B 1 166 ? 12.443 97.177 81.972 1.00 23.03 163 GLU B C 1
ATOM 4927 O O . GLU B 1 166 ? 13.080 96.589 82.833 1.00 23.34 163 GLU B O 1
ATOM 4933 N N . GLU B 1 167 ? 11.676 98.232 82.225 1.00 22.28 164 GLU B N 1
ATOM 4934 C CA . GLU B 1 167 ? 11.455 98.780 83.567 1.00 23.98 164 GLU B CA 1
ATOM 4935 C C . GLU B 1 167 ? 10.060 99.358 83.573 1.00 22.15 164 GLU B C 1
ATOM 4936 O O . GLU B 1 167 ? 9.569 99.789 82.539 1.00 21.48 164 GLU B O 1
ATOM 4942 N N . MET B 1 168 ? 9.456 99.413 84.744 1.00 21.30 165 MET B N 1
ATOM 4943 C CA . MET B 1 168 ? 8.109 99.897 84.911 1.00 21.85 165 MET B CA 1
ATOM 4944 C C . MET B 1 168 ? 8.072 101.347 85.392 1.00 21.50 165 MET B C 1
ATOM 4945 O O . MET B 1 168 ? 8.884 101.721 86.225 1.00 20.99 165 MET B O 1
ATOM 4950 N N . PRO B 1 169 ? 7.124 102.154 84.874 1.00 21.10 166 PRO B N 1
ATOM 4951 C CA . PRO B 1 169 ? 6.955 103.508 85.394 1.00 21.77 166 PRO B CA 1
ATOM 4952 C C . PRO B 1 169 ? 6.252 103.432 86.750 1.00 21.37 166 PRO B C 1
ATOM 4953 O O . PRO B 1 169 ? 5.378 102.608 86.950 1.00 20.94 166 PRO B O 1
ATOM 4957 N N A LYS B 1 170 ? 6.654 104.292 87.677 0.50 22.25 167 LYS B N 1
ATOM 4958 N N B LYS B 1 170 ? 6.647 104.304 87.666 0.50 22.22 167 LYS B N 1
ATOM 4959 C CA A LYS B 1 170 ? 6.059 104.324 89.001 0.50 22.44 167 LYS B CA 1
ATOM 4960 C CA B LYS B 1 170 ? 6.087 104.329 89.006 0.50 22.39 167 LYS B CA 1
ATOM 4961 C C A LYS B 1 170 ? 4.621 104.823 88.936 0.50 22.23 167 LYS B C 1
ATOM 4962 C C B LYS B 1 170 ? 4.660 104.905 89.012 0.50 22.32 167 LYS B C 1
ATOM 4963 O O A LYS B 1 170 ? 3.759 104.339 89.660 0.50 22.40 167 LYS B O 1
ATOM 4964 O O B LYS B 1 170 ? 3.844 104.555 89.867 0.50 22.72 167 LYS B O 1
ATOM 4975 N N . ARG B 1 171 ? 4.381 105.787 88.052 1.00 22.37 168 ARG B N 1
ATOM 4976 C CA . ARG B 1 171 ? 3.058 106.399 87.867 1.00 21.88 168 ARG B CA 1
ATOM 4977 C C . ARG B 1 171 ? 2.782 106.302 86.395 1.00 20.84 168 ARG B C 1
ATOM 4978 O O . ARG B 1 171 ? 3.651 106.616 85.583 1.00 20.86 168 ARG B O 1
ATOM 4986 N N . VAL B 1 172 ? 1.563 105.919 86.036 1.00 19.82 169 VAL B N 1
ATOM 4987 C CA . VAL B 1 172 ? 1.230 105.750 84.628 1.00 19.34 169 VAL B CA 1
ATOM 4988 C C . VAL B 1 172 ? -0.229 106.085 84.332 1.00 19.05 169 VAL B C 1
ATOM 4989 O O . VAL B 1 172 ? -1.122 105.857 85.156 1.00 18.50 169 VAL B O 1
ATOM 4993 N N . VAL B 1 173 ? -0.453 106.666 83.156 1.00 18.36 170 VAL B N 1
ATOM 4994 C CA . VAL B 1 173 ? -1.791 106.967 82.689 1.00 18.40 170 VAL B CA 1
ATOM 4995 C C . VAL B 1 173 ? -2.059 106.137 81.445 1.00 18.03 170 VAL B C 1
ATOM 4996 O O . VAL B 1 173 ? -1.291 106.203 80.490 1.00 18.17 170 VAL B O 1
ATOM 5000 N N . PHE B 1 174 ? -3.097 105.299 81.496 1.00 17.93 171 PHE B N 1
ATOM 5001 C CA . PHE B 1 174 ? -3.547 104.520 80.340 1.00 17.64 171 PHE B CA 1
ATOM 5002 C C . PHE B 1 174 ? -4.668 105.282 79.649 1.00 18.10 171 PHE B C 1
ATOM 5003 O O . PHE B 1 174 ? -5.581 105.811 80.308 1.00 18.29 171 PHE B O 1
ATOM 5011 N N . VAL B 1 175 ? -4.572 105.352 78.324 1.00 18.34 172 VAL B N 1
ATOM 5012 C CA . VAL B 1 175 ? -5.512 106.057 77.496 1.00 19.11 172 VAL B CA 1
ATOM 5013 C C . VAL B 1 175 ? -6.149 105.090 76.509 1.00 19.41 172 VAL B C 1
ATOM 5014 O O . VAL B 1 175 ? -5.445 104.348 75.827 1.00 19.64 172 VAL B O 1
ATOM 5018 N N . GLY B 1 176 ? -7.477 105.097 76.439 1.00 19.91 173 GLY B N 1
ATOM 5019 C CA . GLY B 1 176 ? -8.220 104.235 75.506 1.00 20.21 173 GLY B CA 1
ATOM 5020 C C . GLY B 1 176 ? -9.298 103.458 76.223 1.00 20.90 173 GLY B C 1
ATOM 5021 O O . GLY B 1 176 ? -9.225 103.257 77.431 1.00 21.25 173 GLY B O 1
ATOM 5022 N N . ALA B 1 177 ? -10.279 102.971 75.473 1.00 21.22 174 ALA B N 1
ATOM 5023 C CA . ALA B 1 177 ? -11.429 102.291 76.069 1.00 21.21 174 ALA B CA 1
ATOM 5024 C C . ALA B 1 177 ? -11.546 100.813 75.719 1.00 21.86 174 ALA B C 1
ATOM 5025 O O . ALA B 1 177 ? -12.469 100.143 76.199 1.00 23.61 174 ALA B O 1
ATOM 5027 N N . GLY B 1 178 ? -10.639 100.314 74.885 1.00 20.57 175 GLY B N 1
ATOM 5028 C CA . GLY B 1 178 ? -10.685 98.936 74.436 1.00 20.09 175 GLY B CA 1
ATOM 5029 C C . GLY B 1 178 ? -10.073 97.955 75.412 1.00 19.81 175 GLY B C 1
ATOM 5030 O O . GLY B 1 178 ? -9.537 98.328 76.470 1.00 19.48 175 GLY B O 1
ATOM 5031 N N . TYR B 1 179 ? -10.114 96.691 75.030 1.00 19.64 176 TYR B N 1
ATOM 5032 C CA . TYR B 1 179 ? -9.626 95.646 75.909 1.00 19.97 176 TYR B CA 1
ATOM 5033 C C . TYR B 1 179 ? -8.116 95.728 76.140 1.00 18.87 176 TYR B C 1
ATOM 5034 O O . TYR B 1 179 ? -7.638 95.314 77.186 1.00 17.75 176 TYR B O 1
ATOM 5043 N N . ILE B 1 180 ? -7.366 96.263 75.176 1.00 18.82 177 ILE B N 1
ATOM 5044 C CA . ILE B 1 180 ? -5.915 96.380 75.317 1.00 19.39 177 ILE B CA 1
ATOM 5045 C C . ILE B 1 180 ? -5.586 97.325 76.477 1.00 19.03 177 ILE B C 1
ATOM 5046 O O . ILE B 1 180 ? -4.842 96.957 77.385 1.00 18.07 177 ILE B O 1
ATOM 5051 N N . ALA B 1 181 ? -6.154 98.521 76.450 1.00 18.43 178 ALA B N 1
ATOM 5052 C CA . ALA B 1 181 ? -5.938 99.483 77.535 1.00 18.33 178 ALA B CA 1
ATOM 5053 C C . ALA B 1 181 ? -6.399 98.882 78.856 1.00 17.65 178 ALA B C 1
ATOM 5054 O O . ALA B 1 181 ? -5.707 98.998 79.860 1.00 17.52 178 ALA B O 1
ATOM 5056 N N . ALA B 1 182 ? -7.551 98.218 78.855 1.00 17.47 179 ALA B N 1
ATOM 5057 C CA . ALA B 1 182 ? -8.077 97.605 80.097 1.00 17.50 179 ALA B CA 1
ATOM 5058 C C . ALA B 1 182 ? -7.121 96.567 80.685 1.00 17.29 179 ALA B C 1
ATOM 5059 O O . ALA B 1 182 ? -6.883 96.535 81.902 1.00 16.79 179 ALA B O 1
ATOM 5061 N N . GLU B 1 183 ? -6.592 95.711 79.820 1.00 17.05 180 GLU B N 1
ATOM 5062 C CA . GLU B 1 183 ? -5.676 94.666 80.256 1.00 17.34 180 GLU B CA 1
ATOM 5063 C C . GLU B 1 183 ? -4.350 95.219 80.769 1.00 17.55 180 GLU B C 1
ATOM 5064 O O . GLU B 1 183 ? -3.861 94.808 81.839 1.00 17.65 180 GLU B O 1
ATOM 5070 N N . LEU B 1 184 ? -3.757 96.123 79.992 1.00 17.25 181 LEU B N 1
ATOM 5071 C CA . LEU B 1 184 ? -2.461 96.674 80.360 1.00 17.92 181 LEU B CA 1
ATOM 5072 C C . LEU B 1 184 ? -2.550 97.494 81.645 1.00 17.72 181 LEU B C 1
ATOM 5073 O O . LEU B 1 184 ? -1.643 97.432 82.477 1.00 17.56 181 LEU B O 1
ATOM 5078 N N . ALA B 1 185 ? -3.647 98.248 81.809 1.00 17.33 182 ALA B N 1
ATOM 5079 C CA . ALA B 1 185 ? -3.859 99.042 83.029 1.00 17.31 182 ALA B CA 1
ATOM 5080 C C . ALA B 1 185 ? -3.893 98.130 84.251 1.00 17.34 182 ALA B C 1
ATOM 5081 O O . ALA B 1 185 ? -3.237 98.401 85.265 1.00 16.69 182 ALA B O 1
ATOM 5083 N N . GLY B 1 186 ? -4.633 97.030 84.162 1.00 17.32 183 GLY B N 1
ATOM 5084 C CA . GLY B 1 186 ? -4.691 96.100 85.281 1.00 17.42 183 GLY B CA 1
ATOM 5085 C C . GLY B 1 186 ? -3.339 95.468 85.583 1.00 18.09 183 GLY B C 1
ATOM 5086 O O . GLY B 1 186 ? -3.008 95.194 86.756 1.00 18.50 183 GLY B O 1
ATOM 5087 N N . THR B 1 187 ? -2.560 95.217 84.530 1.00 18.37 184 THR B N 1
ATOM 5088 C CA . THR B 1 187 ? -1.243 94.611 84.684 1.00 18.44 184 THR B CA 1
ATOM 5089 C C . THR B 1 187 ? -0.289 95.523 85.458 1.00 18.39 184 THR B C 1
ATOM 5090 O O . THR B 1 187 ? 0.293 95.098 86.468 1.00 17.78 184 THR B O 1
ATOM 5094 N N . LEU B 1 188 ? -0.125 96.773 85.032 1.00 18.04 185 LEU B N 1
ATOM 5095 C CA . LEU B 1 188 ? 0.778 97.642 85.782 1.00 18.34 185 LEU B CA 1
ATOM 5096 C C . LEU B 1 188 ? 0.226 97.997 87.159 1.00 18.32 185 LEU B C 1
ATOM 5097 O O . LEU B 1 188 ? 0.987 98.146 88.109 1.00 17.17 185 LEU B O 1
ATOM 5102 N N . HIS B 1 189 ? -1.093 98.113 87.271 1.00 18.17 186 HIS B N 1
ATOM 5103 C CA . HIS B 1 189 ? -1.664 98.408 88.569 1.00 19.18 186 HIS B CA 1
ATOM 5104 C C . HIS B 1 189 ? -1.353 97.265 89.566 1.00 18.98 186 HIS B C 1
ATOM 5105 O O . HIS B 1 189 ? -0.948 97.513 90.706 1.00 18.15 186 HIS B O 1
ATOM 5112 N N . GLY B 1 190 ? -1.508 96.024 89.123 1.00 18.45 187 GLY B N 1
ATOM 5113 C CA . GLY B 1 190 ? -1.237 94.870 90.002 1.00 18.61 187 GLY B CA 1
ATOM 5114 C C . GLY B 1 190 ? 0.237 94.741 90.331 1.00 18.44 187 GLY B C 1
ATOM 5115 O O . GLY B 1 190 ? 0.591 94.190 91.375 1.00 18.95 187 GLY B O 1
ATOM 5116 N N . LEU B 1 191 ? 1.096 95.247 89.443 1.00 17.72 188 LEU B N 1
ATOM 5117 C CA . LEU B 1 191 ? 2.545 95.245 89.673 1.00 18.13 188 LEU B CA 1
ATOM 5118 C C . LEU B 1 191 ? 3.033 96.441 90.491 1.00 19.16 188 LEU B C 1
ATOM 5119 O O . LEU B 1 191 ? 4.237 96.634 90.629 1.00 19.67 188 LEU B O 1
ATOM 5124 N N . GLY B 1 192 ? 2.105 97.253 91.012 1.00 18.90 189 GLY B N 1
ATOM 5125 C CA . GLY B 1 192 ? 2.453 98.341 91.912 1.00 20.08 189 GLY B CA 1
ATOM 5126 C C . GLY B 1 192 ? 2.443 99.771 91.405 1.00 20.37 189 GLY B C 1
ATOM 5127 O O . GLY B 1 192 ? 2.646 100.689 92.183 1.00 20.25 189 GLY B O 1
ATOM 5128 N N . ALA B 1 193 ? 2.213 99.982 90.114 1.00 20.42 190 ALA B N 1
ATOM 5129 C CA . ALA B 1 193 ? 2.212 101.349 89.589 1.00 20.67 190 ALA B CA 1
ATOM 5130 C C . ALA B 1 193 ? 0.988 102.095 90.057 1.00 21.21 190 ALA B C 1
ATOM 5131 O O . ALA B 1 193 ? -0.077 101.503 90.217 1.00 20.10 190 ALA B O 1
ATOM 5133 N N . GLU B 1 194 ? 1.157 103.388 90.324 1.00 21.98 191 GLU B N 1
ATOM 5134 C CA . GLU B 1 194 ? 0.029 104.280 90.630 1.00 23.98 191 GLU B CA 1
ATOM 5135 C C . GLU B 1 194 ? -0.576 104.442 89.243 1.00 22.53 191 GLU B C 1
ATOM 5136 O O . GLU B 1 194 ? 0.004 105.114 88.386 1.00 23.30 191 GLU B O 1
ATOM 5142 N N . THR B 1 195 ? -1.749 103.861 89.043 1.00 20.96 192 THR B N 1
ATOM 5143 C CA . THR B 1 195 ? -2.355 103.785 87.731 1.00 20.17 192 THR B CA 1
ATOM 5144 C C . THR B 1 195 ? -3.648 104.576 87.546 1.00 19.91 192 THR B C 1
ATOM 5145 O O . THR B 1 195 ? -4.530 104.539 88.394 1.00 20.42 192 THR B O 1
ATOM 5149 N N . HIS B 1 196 ? -3.726 105.280 86.418 1.00 19.34 193 HIS B N 1
ATOM 5150 C CA . HIS B 1 196 ? -4.905 106.030 86.003 1.00 19.84 193 HIS B CA 1
ATOM 5151 C C . HIS B 1 196 ? -5.397 105.438 84.694 1.00 18.80 193 HIS B C 1
ATOM 5152 O O . HIS B 1 196 ? -4.587 105.058 83.861 1.00 18.44 193 HIS B O 1
ATOM 5159 N N . TRP B 1 197 ? -6.706 105.377 84.499 1.00 18.49 194 TRP B N 1
ATOM 5160 C CA . TRP B 1 197 ? -7.266 104.887 83.238 1.00 18.39 194 TRP B CA 1
ATOM 5161 C C . TRP B 1 197 ? -8.270 105.934 82.769 1.00 18.32 194 TRP B C 1
ATOM 5162 O O . TRP B 1 197 ? -9.260 106.196 83.454 1.00 19.08 194 TRP B O 1
ATOM 5173 N N . ALA B 1 198 ? -7.976 106.540 81.613 1.00 18.67 195 ALA B N 1
ATOM 5174 C CA . ALA B 1 198 ? -8.785 107.620 81.036 1.00 19.03 195 ALA B CA 1
ATOM 5175 C C . ALA B 1 198 ? -9.331 107.200 79.687 1.00 19.45 195 ALA B C 1
ATOM 5176 O O . ALA B 1 198 ? -8.582 106.706 78.848 1.00 18.72 195 ALA B O 1
ATOM 5178 N N . PHE B 1 199 ? -10.628 107.413 79.492 1.00 20.02 196 PHE B N 1
ATOM 5179 C CA . PHE B 1 199 ? -11.335 107.062 78.263 1.00 21.06 196 PHE B CA 1
ATOM 5180 C C . PHE B 1 199 ? -12.354 108.159 77.935 1.00 22.59 196 PHE B C 1
ATOM 5181 O O . PHE B 1 199 ? -12.834 108.866 78.827 1.00 22.47 196 PHE B O 1
ATOM 5189 N N A ARG B 1 200 ? -12.684 108.256 76.655 0.70 24.38 197 ARG B N 1
ATOM 5190 N N B ARG B 1 200 ? -12.669 108.284 76.644 0.30 23.64 197 ARG B N 1
ATOM 5191 C CA A ARG B 1 200 ? -13.547 109.328 76.120 0.70 26.38 197 ARG B CA 1
ATOM 5192 C CA B ARG B 1 200 ? -13.535 109.359 76.113 0.30 25.08 197 ARG B CA 1
ATOM 5193 C C A ARG B 1 200 ? -14.992 109.427 76.574 0.70 27.26 197 ARG B C 1
ATOM 5194 C C B ARG B 1 200 ? -14.997 109.433 76.553 0.30 26.34 197 ARG B C 1
ATOM 5195 O O A ARG B 1 200 ? -15.515 110.540 76.710 0.70 28.34 197 ARG B O 1
ATOM 5196 O O B ARG B 1 200 ? -15.536 110.536 76.669 0.30 27.12 197 ARG B O 1
ATOM 5211 N N . HIS B 1 201 ? -15.651 108.289 76.740 1.00 26.96 198 HIS B N 1
ATOM 5212 C CA . HIS B 1 201 ? -17.072 108.275 77.105 1.00 28.08 198 HIS B CA 1
ATOM 5213 C C . HIS B 1 201 ? -17.309 108.000 78.592 1.00 28.52 198 HIS B C 1
ATOM 5214 O O . HIS B 1 201 ? -16.359 107.985 79.386 1.00 26.25 198 HIS B O 1
ATOM 5221 N N . GLU B 1 202 ? -18.575 107.827 78.967 1.00 30.23 199 GLU B N 1
ATOM 5222 C CA . GLU B 1 202 ? -18.950 107.580 80.374 1.00 32.32 199 GLU B CA 1
ATOM 5223 C C . GLU B 1 202 ? -18.377 106.263 80.894 1.00 30.49 199 GLU B C 1
ATOM 5224 O O . GLU B 1 202 ? -18.034 106.167 82.066 1.00 28.87 199 GLU B O 1
ATOM 5230 N N . ARG B 1 203 ? -18.312 105.262 80.016 1.00 29.96 200 ARG B N 1
ATOM 5231 C CA . ARG B 1 203 ? -17.791 103.934 80.340 1.00 29.81 200 ARG B CA 1
ATOM 5232 C C . ARG B 1 203 ? -16.885 103.445 79.220 1.00 26.33 200 ARG B C 1
ATOM 5233 O O . ARG B 1 203 ? -17.026 103.880 78.066 1.00 24.18 200 ARG B O 1
ATOM 5241 N N . PRO B 1 204 ? -15.982 102.507 79.538 1.00 23.11 201 PRO B N 1
ATOM 5242 C CA . PRO B 1 204 ? -15.121 101.940 78.523 1.00 22.32 201 PRO B CA 1
ATOM 5243 C C . PRO B 1 204 ? -15.746 100.641 78.027 1.00 22.08 201 PRO B C 1
ATOM 5244 O O . PRO B 1 204 ? -16.894 100.351 78.377 1.00 23.11 201 PRO B O 1
ATOM 5248 N N . LEU B 1 205 ? -15.008 99.890 77.218 1.00 21.32 202 LEU B N 1
ATOM 5249 C CA . LEU B 1 205 ? -15.437 98.563 76.752 1.00 21.44 202 LEU B CA 1
ATOM 5250 C C . LEU B 1 205 ? -16.871 98.572 76.242 1.00 21.88 202 LEU B C 1
ATOM 5251 O O . LEU B 1 205 ? -17.682 97.690 76.562 1.00 21.28 202 LEU B O 1
ATOM 5256 N N . ARG B 1 206 ? -17.184 99.576 75.416 1.00 22.86 203 ARG B N 1
ATOM 5257 C CA . ARG B 1 206 ? -18.559 99.750 74.940 1.00 24.47 203 ARG B CA 1
ATOM 5258 C C . ARG B 1 206 ? -19.100 98.645 74.026 1.00 23.96 203 ARG B C 1
ATOM 5259 O O . ARG B 1 206 ? -20.303 98.505 73.898 1.00 23.69 203 ARG B O 1
ATOM 5267 N N . SER B 1 207 ? -18.222 97.832 73.447 1.00 23.05 204 SER B N 1
ATOM 5268 C CA . SER B 1 207 ? -18.681 96.725 72.607 1.00 23.46 204 SER B CA 1
ATOM 5269 C C . SER B 1 207 ? -19.041 95.478 73.451 1.00 22.98 204 SER B C 1
ATOM 5270 O O . SER B 1 207 ? -19.589 94.499 72.913 1.00 23.11 204 SER B O 1
ATOM 5273 N N . PHE B 1 208 ? -18.702 95.507 74.742 1.00 21.92 205 PHE B N 1
ATOM 5274 C CA . PHE B 1 208 ? -18.983 94.399 75.656 1.00 22.00 205 PHE B CA 1
ATOM 5275 C C . PHE B 1 208 ? -20.305 94.599 76.351 1.00 22.32 205 PHE B C 1
ATOM 5276 O O . PHE B 1 208 ? -20.844 95.719 76.385 1.00 22.27 205 PHE B O 1
ATOM 5284 N N . ASP B 1 209 ? -20.845 93.500 76.878 1.00 22.13 206 ASP B N 1
ATOM 5285 C CA . ASP B 1 209 ? -22.078 93.539 77.643 1.00 22.61 206 ASP B CA 1
ATOM 5286 C C . ASP B 1 209 ? -21.929 94.555 78.778 1.00 22.32 206 ASP B C 1
ATOM 5287 O O . ASP B 1 209 ? -20.879 94.649 79.386 1.00 20.40 206 ASP B O 1
ATOM 5292 N N . ASP B 1 210 ? -22.990 95.317 79.050 1.00 23.73 207 ASP B N 1
ATOM 5293 C CA . ASP B 1 210 ? -22.931 96.360 80.095 1.00 24.38 207 ASP B CA 1
ATOM 5294 C C . ASP B 1 210 ? -22.482 95.855 81.465 1.00 23.51 207 ASP B C 1
ATOM 5295 O O . ASP B 1 210 ? -21.811 96.580 82.207 1.00 22.68 207 ASP B O 1
ATOM 5300 N N . MET B 1 211 ? -22.829 94.614 81.797 1.00 23.36 208 MET B N 1
ATOM 5301 C CA . MET B 1 211 ? -22.395 94.033 83.065 1.00 23.20 208 MET B CA 1
ATOM 5302 C C . MET B 1 211 ? -20.871 93.959 83.118 1.00 21.86 208 MET B C 1
ATOM 5303 O O . MET B 1 211 ? -20.251 94.265 84.149 1.00 21.65 208 MET B O 1
ATOM 5308 N N . LEU B 1 212 ? -20.265 93.540 82.012 1.00 21.10 209 LEU B N 1
ATOM 5309 C CA . LEU B 1 212 ? -18.811 93.399 81.955 1.00 20.25 209 LEU B CA 1
ATOM 5310 C C . LEU B 1 212 ? -18.103 94.748 82.018 1.00 20.01 209 LEU B C 1
ATOM 5311 O O . LEU B 1 212 ? -17.181 94.936 82.813 1.00 19.45 209 LEU B O 1
ATOM 5316 N N . SER B 1 213 ? -18.515 95.704 81.195 1.00 20.84 210 SER B N 1
ATOM 5317 C CA . SER B 1 213 ? -17.839 97.018 81.249 1.00 20.80 210 SER B CA 1
ATOM 5318 C C . SER B 1 213 ? -17.974 97.701 82.629 1.00 21.13 210 SER B C 1
ATOM 5319 O O . SER B 1 213 ? -17.007 98.284 83.148 1.00 20.22 210 SER B O 1
ATOM 5322 N N A GLU B 1 214 ? -19.161 97.605 83.215 0.60 22.03 211 GLU B N 1
ATOM 5323 N N B GLU B 1 214 ? -19.166 97.632 83.217 0.40 21.58 211 GLU B N 1
ATOM 5324 C CA A GLU B 1 214 ? -19.439 98.216 84.511 0.60 23.40 211 GLU B CA 1
ATOM 5325 C CA B GLU B 1 214 ? -19.402 98.259 84.519 0.40 22.33 211 GLU B CA 1
ATOM 5326 C C A GLU B 1 214 ? -18.596 97.580 85.620 0.60 22.36 211 GLU B C 1
ATOM 5327 C C B GLU B 1 214 ? -18.611 97.582 85.647 0.40 21.86 211 GLU B C 1
ATOM 5328 O O A GLU B 1 214 ? -17.993 98.285 86.438 0.60 21.43 211 GLU B O 1
ATOM 5329 O O B GLU B 1 214 ? -18.055 98.269 86.511 0.40 21.31 211 GLU B O 1
ATOM 5340 N N . LYS B 1 215 ? -18.543 96.249 85.626 1.00 21.62 212 LYS B N 1
ATOM 5341 C CA . LYS B 1 215 ? -17.802 95.517 86.661 1.00 21.98 212 LYS B CA 1
ATOM 5342 C C . LYS B 1 215 ? -16.289 95.619 86.505 1.00 20.33 212 LYS B C 1
ATOM 5343 O O . LYS B 1 215 ? -15.599 95.640 87.507 1.00 20.81 212 LYS B O 1
ATOM 5349 N N . VAL B 1 216 ? -15.769 95.693 85.283 1.00 19.49 213 VAL B N 1
ATOM 5350 C CA . VAL B 1 216 ? -14.336 95.893 85.118 1.00 18.78 213 VAL B CA 1
ATOM 5351 C C . VAL B 1 216 ? -13.939 97.194 85.831 1.00 18.91 213 VAL B C 1
ATOM 5352 O O . VAL B 1 216 ? -12.949 97.235 86.564 1.00 18.39 213 VAL B O 1
ATOM 5356 N N . VAL B 1 217 ? -14.710 98.253 85.601 1.00 19.29 214 VAL B N 1
ATOM 5357 C CA . VAL B 1 217 ? -14.415 99.542 86.234 1.00 20.14 214 VAL B CA 1
ATOM 5358 C C . VAL B 1 217 ? -14.558 99.458 87.751 1.00 20.87 214 VAL B C 1
ATOM 5359 O O . VAL B 1 217 ? -13.663 99.887 88.480 1.00 21.00 214 VAL B O 1
ATOM 5363 N N A GLU B 1 218 ? -15.666 98.889 88.209 0.60 21.95 215 GLU B N 1
ATOM 5364 N N B GLU B 1 218 ? -15.668 98.898 88.225 0.40 21.76 215 GLU B N 1
ATOM 5365 C CA A GLU B 1 218 ? -15.940 98.745 89.643 0.60 23.57 215 GLU B CA 1
ATOM 5366 C CA B GLU B 1 218 ? -15.912 98.773 89.669 0.40 23.05 215 GLU B CA 1
ATOM 5367 C C A GLU B 1 218 ? -14.824 97.961 90.358 0.60 22.87 215 GLU B C 1
ATOM 5368 C C B GLU B 1 218 ? -14.825 97.953 90.376 0.40 22.67 215 GLU B C 1
ATOM 5369 O O A GLU B 1 218 ? -14.331 98.388 91.411 0.60 22.96 215 GLU B O 1
ATOM 5370 O O B GLU B 1 218 ? -14.341 98.353 91.440 0.40 22.89 215 GLU B O 1
ATOM 5381 N N . ARG B 1 219 ? -14.437 96.825 89.780 1.00 22.34 216 ARG B N 1
ATOM 5382 C CA . ARG B 1 219 ? -13.390 95.965 90.364 1.00 22.42 216 ARG B CA 1
ATOM 5383 C C . ARG B 1 219 ? -12.049 96.697 90.402 1.00 21.59 216 ARG B C 1
ATOM 5384 O O . ARG B 1 219 ? -11.337 96.634 91.410 1.00 22.20 216 ARG B O 1
ATOM 5392 N N . TYR B 1 220 ? -11.715 97.404 89.318 1.00 20.39 217 TYR B N 1
ATOM 5393 C CA . TYR B 1 220 ? -10.474 98.186 89.286 1.00 19.93 217 TYR B CA 1
ATOM 5394 C C . TYR B 1 220 ? -10.476 99.362 90.305 1.00 20.78 217 TYR B C 1
ATOM 5395 O O . TYR B 1 220 ? -9.480 99.593 91.009 1.00 20.32 217 TYR B O 1
ATOM 5404 N N A GLN B 1 221 ? -11.589 100.093 90.357 0.50 21.26 218 GLN B N 1
ATOM 5405 N N B GLN B 1 221 ? -11.590 100.081 90.373 0.50 21.71 218 GLN B N 1
ATOM 5406 C CA A GLN B 1 221 ? -11.740 101.202 91.298 0.50 22.55 218 GLN B CA 1
ATOM 5407 C CA B GLN B 1 221 ? -11.693 101.220 91.273 0.50 23.30 218 GLN B CA 1
ATOM 5408 C C A GLN B 1 221 ? -11.549 100.753 92.729 0.50 23.60 218 GLN B C 1
ATOM 5409 C C B GLN B 1 221 ? -11.598 100.788 92.742 0.50 24.10 218 GLN B C 1
ATOM 5410 O O A GLN B 1 221 ? -10.851 101.409 93.505 0.50 23.66 218 GLN B O 1
ATOM 5411 O O B GLN B 1 221 ? -11.007 101.497 93.557 0.50 24.25 218 GLN B O 1
ATOM 5422 N N . GLU B 1 222 ? -12.160 99.623 93.068 1.00 24.55 219 GLU B N 1
ATOM 5423 C CA . GLU B 1 222 ? -12.075 99.069 94.430 1.00 26.66 219 GLU B CA 1
ATOM 5424 C C . GLU B 1 222 ? -10.659 98.788 94.857 1.00 26.35 219 GLU B C 1
ATOM 5425 O O . GLU B 1 222 ? -10.325 98.912 96.041 1.00 26.64 219 GLU B O 1
ATOM 5431 N N A MET B 1 223 ? -9.831 98.378 93.898 0.50 24.30 220 MET B N 1
ATOM 5432 N N B MET B 1 223 ? -9.829 98.403 93.894 0.50 25.79 220 MET B N 1
ATOM 5433 C CA A MET B 1 223 ? -8.425 98.068 94.173 0.50 24.22 220 MET B CA 1
ATOM 5434 C CA B MET B 1 223 ? -8.436 98.075 94.173 0.50 26.71 220 MET B CA 1
ATOM 5435 C C A MET B 1 223 ? -7.475 99.272 94.085 0.50 24.10 220 MET B C 1
ATOM 5436 C C B MET B 1 223 ? -7.474 99.267 94.059 0.50 25.45 220 MET B C 1
ATOM 5437 O O A MET B 1 223 ? -6.269 99.113 94.241 0.50 23.81 220 MET B O 1
ATOM 5438 O O B MET B 1 223 ? -6.266 99.098 94.175 0.50 24.96 220 MET B O 1
ATOM 5447 N N . GLY B 1 224 ? -8.017 100.467 93.860 1.00 24.16 221 GLY B N 1
ATOM 5448 C CA . GLY B 1 224 ? -7.202 101.693 93.833 1.00 24.28 221 GLY B CA 1
ATOM 5449 C C . GLY B 1 224 ? -6.829 102.328 92.516 1.00 23.15 221 GLY B C 1
ATOM 5450 O O . GLY B 1 224 ? -6.088 103.321 92.516 1.00 23.10 221 GLY B O 1
ATOM 5451 N N . MET B 1 225 ? -7.323 101.793 91.396 1.00 22.09 222 MET B N 1
ATOM 5452 C CA . MET B 1 225 ? -7.031 102.391 90.105 1.00 21.62 222 MET B CA 1
ATOM 5453 C C . MET B 1 225 ? -7.895 103.640 90.023 1.00 22.36 222 MET B C 1
ATOM 5454 O O . MET B 1 225 ? -9.060 103.608 90.427 1.00 22.79 222 MET B O 1
ATOM 5459 N N A GLN B 1 226 ? -7.326 104.720 89.508 0.50 22.30 223 GLN B N 1
ATOM 5460 N N B GLN B 1 226 ? -7.327 104.753 89.558 0.50 22.92 223 GLN B N 1
ATOM 5461 C CA A GLN B 1 226 ? -8.058 105.966 89.371 0.50 22.89 223 GLN B CA 1
ATOM 5462 C CA B GLN B 1 226 ? -8.105 105.996 89.429 0.50 23.86 223 GLN B CA 1
ATOM 5463 C C A GLN B 1 226 ? -8.680 105.961 87.991 0.50 22.31 223 GLN B C 1
ATOM 5464 C C B GLN B 1 226 ? -8.672 106.073 88.014 0.50 22.91 223 GLN B C 1
ATOM 5465 O O A GLN B 1 226 ? -7.987 105.762 86.996 0.50 21.43 223 GLN B O 1
ATOM 5466 O O B GLN B 1 226 ? -7.936 106.071 87.033 0.50 22.09 223 GLN B O 1
ATOM 5477 N N . ILE B 1 227 ? -9.994 106.144 87.938 1.00 23.06 224 ILE B N 1
ATOM 5478 C CA . ILE B 1 227 ? -10.737 106.125 86.680 1.00 22.82 224 ILE B CA 1
ATOM 5479 C C . ILE B 1 227 ? -11.133 107.519 86.260 1.00 22.96 224 ILE B C 1
ATOM 5480 O O . ILE B 1 227 ? -11.648 108.301 87.073 1.00 23.34 224 ILE B O 1
ATOM 5485 N N . HIS B 1 228 ? -10.893 107.830 84.990 1.00 21.81 225 HIS B N 1
ATOM 5486 C CA . HIS B 1 228 ? -11.221 109.145 84.447 1.00 22.10 225 HIS B CA 1
ATOM 5487 C C . HIS B 1 228 ? -12.104 109.005 83.211 1.00 22.05 225 HIS B C 1
ATOM 5488 O O . HIS B 1 228 ? -11.590 108.881 82.089 1.00 21.01 225 HIS B O 1
ATOM 5495 N N . PRO B 1 229 ? -13.437 109.023 83.400 1.00 23.19 226 PRO B N 1
ATOM 5496 C CA . PRO B 1 229 ? -14.329 108.960 82.244 1.00 23.23 226 PRO B CA 1
ATOM 5497 C C . PRO B 1 229 ? -14.448 110.329 81.573 1.00 23.80 226 PRO B C 1
ATOM 5498 O O . PRO B 1 229 ? -13.993 111.331 82.123 1.00 23.51 226 PRO B O 1
ATOM 5502 N N . ASN B 1 230 ? -15.065 110.354 80.400 1.00 24.48 227 ASN B N 1
ATOM 5503 C CA . ASN B 1 230 ? -15.295 111.601 79.661 1.00 25.59 227 ASN B CA 1
ATOM 5504 C C . ASN B 1 230 ? -14.006 112.403 79.522 1.00 24.68 227 ASN B C 1
ATOM 5505 O O . ASN B 1 230 ? -14.010 113.642 79.621 1.00 25.34 227 ASN B O 1
ATOM 5510 N N . ALA B 1 231 ? -12.918 111.693 79.250 1.00 23.49 228 ALA B N 1
ATOM 5511 C CA . ALA B 1 231 ? -11.590 112.276 79.179 1.00 23.31 228 ALA B CA 1
ATOM 5512 C C . ALA B 1 231 ? -10.981 112.077 77.806 1.00 23.24 228 ALA B C 1
ATOM 5513 O O . ALA B 1 231 ? -10.457 111.000 77.498 1.00 22.66 228 ALA B O 1
ATOM 5515 N N . THR B 1 232 ? -11.067 113.116 76.973 1.00 23.29 229 THR B N 1
ATOM 5516 C CA . THR B 1 232 ? -10.494 113.073 75.619 1.00 23.92 229 THR B CA 1
ATOM 5517 C C . THR B 1 232 ? -9.092 113.671 75.672 1.00 23.14 229 THR B C 1
ATOM 5518 O O . THR B 1 232 ? -8.931 114.804 76.098 1.00 22.68 229 THR B O 1
ATOM 5522 N N . PRO B 1 233 ? -8.069 112.904 75.259 1.00 22.30 230 PRO B N 1
ATOM 5523 C CA . PRO B 1 233 ? -6.716 113.432 75.349 1.00 22.09 230 PRO B CA 1
ATOM 5524 C C . PRO B 1 233 ? -6.548 114.713 74.530 1.00 22.12 230 PRO B C 1
ATOM 5525 O O . PRO B 1 233 ? -7.050 114.783 73.409 1.00 22.48 230 PRO B O 1
ATOM 5529 N N . ALA B 1 234 ? -5.882 115.705 75.111 1.00 22.06 231 ALA B N 1
ATOM 5530 C CA . ALA B 1 234 ? -5.638 116.986 74.455 1.00 23.07 231 ALA B CA 1
ATOM 5531 C C . ALA B 1 234 ? -4.168 117.180 74.107 1.00 23.14 231 ALA B C 1
ATOM 5532 O O . ALA B 1 234 ? -3.835 117.573 72.973 1.00 23.99 231 ALA B O 1
ATOM 5534 N N . LYS B 1 235 ? -3.286 116.939 75.075 1.00 22.80 232 LYS B N 1
ATOM 5535 C CA . LYS B 1 235 ? -1.863 117.106 74.853 1.00 23.25 232 LYS B CA 1
ATOM 5536 C C . LYS B 1 235 ? -1.028 116.456 75.938 1.00 22.16 232 LYS B C 1
ATOM 5537 O O . LYS B 1 235 ? -1.528 116.168 77.021 1.00 21.87 232 LYS B O 1
ATOM 5543 N N . ILE B 1 236 ? 0.245 116.239 75.638 1.00 22.02 233 ILE B N 1
ATOM 5544 C CA . ILE B 1 236 ? 1.195 115.710 76.608 1.00 22.37 233 ILE B CA 1
ATOM 5545 C C . ILE B 1 236 ? 2.405 116.628 76.559 1.00 23.95 233 ILE B C 1
ATOM 5546 O O . ILE B 1 236 ? 2.927 116.903 75.484 1.00 24.36 233 ILE B O 1
ATOM 5551 N N . GLU B 1 237 ? 2.836 117.111 77.716 1.00 25.90 234 GLU B N 1
ATOM 5552 C CA . GLU B 1 237 ? 3.988 118.001 77.816 1.00 28.30 234 GLU B CA 1
ATOM 5553 C C . GLU B 1 237 ? 5.019 117.390 78.770 1.00 29.36 234 GLU B C 1
ATOM 5554 O O . GLU B 1 237 ? 4.655 116.747 79.742 1.00 28.82 234 GLU B O 1
ATOM 5560 N N . LYS B 1 238 ? 6.298 117.566 78.455 1.00 31.16 235 LYS B N 1
ATOM 5561 C CA . LYS B 1 238 ? 7.381 117.077 79.292 1.00 33.41 235 LYS B CA 1
ATOM 5562 C C . LYS B 1 238 ? 7.801 118.260 80.146 1.00 35.37 235 LYS B C 1
ATOM 5563 O O . LYS B 1 238 ? 8.016 119.351 79.621 1.00 34.00 235 LYS B O 1
ATOM 5569 N N . THR B 1 239 ? 7.895 118.058 81.456 1.00 36.37 236 THR B N 1
ATOM 5570 C CA . THR B 1 239 ? 8.295 119.137 82.359 1.00 40.39 236 THR B CA 1
ATOM 5571 C C . THR B 1 239 ? 9.803 119.155 82.573 1.00 43.20 236 THR B C 1
ATOM 5572 O O . THR B 1 239 ? 10.512 118.213 82.196 1.00 43.43 236 THR B O 1
ATOM 5576 N N . ALA B 1 240 ? 10.280 120.228 83.203 1.00 46.18 237 ALA B N 1
ATOM 5577 C CA . ALA B 1 240 ? 11.709 120.408 83.502 1.00 49.91 237 ALA B CA 1
ATOM 5578 C C . ALA B 1 240 ? 12.251 119.365 84.482 1.00 53.09 237 ALA B C 1
ATOM 5579 O O . ALA B 1 240 ? 13.471 119.182 84.584 1.00 54.19 237 ALA B O 1
ATOM 5581 N N . GLN B 1 241 ? 11.348 118.679 85.191 1.00 53.73 238 GLN B N 1
ATOM 5582 C CA . GLN B 1 241 ? 11.728 117.633 86.140 1.00 55.22 238 GLN B CA 1
ATOM 5583 C C . GLN B 1 241 ? 11.617 116.222 85.514 1.00 51.07 238 GLN B C 1
ATOM 5584 O O . GLN B 1 241 ? 11.481 115.236 86.239 1.00 50.14 238 GLN B O 1
ATOM 5590 N N A ASN B 1 242 ? 11.690 116.141 84.184 0.60 50.12 239 ASN B N 1
ATOM 5591 N N B ASN B 1 242 ? 11.686 116.163 84.177 0.40 49.51 239 ASN B N 1
ATOM 5592 C CA A ASN B 1 242 ? 11.614 114.865 83.457 0.60 48.44 239 ASN B CA 1
ATOM 5593 C CA B ASN B 1 242 ? 11.588 114.919 83.388 0.40 47.56 239 ASN B CA 1
ATOM 5594 C C A ASN B 1 242 ? 10.404 113.994 83.846 0.60 46.00 239 ASN B C 1
ATOM 5595 C C B ASN B 1 242 ? 10.407 114.002 83.722 0.40 45.39 239 ASN B C 1
ATOM 5596 O O A ASN B 1 242 ? 10.539 112.810 84.167 0.60 47.53 239 ASN B O 1
ATOM 5597 O O B ASN B 1 242 ? 10.566 112.787 83.852 0.40 46.36 239 ASN B O 1
ATOM 5606 N N . GLU B 1 243 ? 9.229 114.604 83.846 1.00 43.22 240 GLU B N 1
ATOM 5607 C CA . GLU B 1 243 ? 7.981 113.882 84.093 1.00 38.82 240 GLU B CA 1
ATOM 5608 C C . GLU B 1 243 ? 7.023 114.439 83.047 1.00 33.98 240 GLU B C 1
ATOM 5609 O O . GLU B 1 243 ? 7.338 115.444 82.393 1.00 31.51 240 GLU B O 1
ATOM 5615 N N . TYR B 1 244 ? 5.887 113.787 82.853 1.00 29.99 241 TYR B N 1
ATOM 5616 C CA . TYR B 1 244 ? 4.947 114.237 81.842 1.00 29.09 241 TYR B CA 1
ATOM 5617 C C . TYR B 1 244 ? 3.656 114.695 82.449 1.00 27.35 241 TYR B C 1
ATOM 5618 O O . TYR B 1 244 ? 3.271 114.237 83.519 1.00 27.53 241 TYR B O 1
ATOM 5627 N N . VAL B 1 245 ? 2.998 115.615 81.764 1.00 25.49 242 VAL B N 1
ATOM 5628 C CA . VAL B 1 245 ? 1.693 116.060 82.171 1.00 25.01 242 VAL B CA 1
ATOM 5629 C C . VAL B 1 245 ? 0.775 115.861 80.978 1.00 23.80 242 VAL B C 1
ATOM 5630 O O . VAL B 1 245 ? 0.974 116.482 79.908 1.00 23.57 242 VAL B O 1
ATOM 5634 N N . ILE B 1 246 ? -0.216 114.990 81.154 1.00 22.76 243 ILE B N 1
ATOM 5635 C CA . ILE B 1 246 ? -1.209 114.769 80.099 1.00 22.44 243 ILE B CA 1
ATOM 5636 C C . ILE B 1 246 ? -2.458 115.543 80.511 1.00 22.38 243 ILE B C 1
ATOM 5637 O O . ILE B 1 246 ? -2.924 115.435 81.651 1.00 22.43 243 ILE B O 1
ATOM 5642 N N . THR B 1 247 ? -2.960 116.339 79.573 1.00 22.40 244 THR B N 1
ATOM 5643 C CA . THR B 1 247 ? -4.136 117.151 79.778 1.00 23.16 244 THR B CA 1
ATOM 5644 C C . THR B 1 247 ? -5.229 116.667 78.856 1.00 22.70 244 THR B C 1
ATOM 5645 O O . THR B 1 247 ? -4.963 116.294 77.710 1.00 23.01 244 THR B O 1
ATOM 5649 N N . PHE B 1 248 ? -6.459 116.678 79.363 1.00 23.28 245 PHE B N 1
ATOM 5650 C CA . PHE B 1 248 ? -7.637 116.251 78.614 1.00 23.69 245 PHE B CA 1
ATOM 5651 C C . PHE B 1 248 ? -8.532 117.446 78.268 1.00 25.51 245 PHE B C 1
ATOM 5652 O O . PHE B 1 248 ? -8.390 118.526 78.858 1.00 25.86 245 PHE B O 1
ATOM 5660 N N . GLU B 1 249 ? -9.454 117.253 77.326 1.00 26.42 246 GLU B N 1
ATOM 5661 C CA . GLU B 1 249 ? -10.338 118.340 76.878 1.00 28.77 246 GLU B CA 1
ATOM 5662 C C . GLU B 1 249 ? -11.262 118.870 77.980 1.00 28.96 246 GLU B C 1
ATOM 5663 O O . GLU B 1 249 ? -11.758 119.992 77.877 1.00 30.02 246 GLU B O 1
ATOM 5669 N N . ASN B 1 250 ? -11.466 118.082 79.038 1.00 28.24 247 ASN B N 1
ATOM 5670 C CA . ASN B 1 250 ? -12.316 118.513 80.158 1.00 29.55 247 ASN B CA 1
ATOM 5671 C C . ASN B 1 250 ? -11.556 119.347 81.208 1.00 30.31 247 ASN B C 1
ATOM 5672 O O . ASN B 1 250 ? -12.115 119.693 82.251 1.00 30.09 247 ASN B O 1
ATOM 5677 N N . GLY B 1 251 ? -10.285 119.652 80.945 1.00 30.61 248 GLY B N 1
ATOM 5678 C CA . GLY B 1 251 ? -9.485 120.427 81.895 1.00 31.53 248 GLY B CA 1
ATOM 5679 C C . GLY B 1 251 ? -8.642 119.604 82.857 1.00 30.93 248 GLY B C 1
ATOM 5680 O O . GLY B 1 251 ? -7.728 120.152 83.470 1.00 31.39 248 GLY B O 1
ATOM 5681 N N . GLU B 1 252 ? -8.926 118.300 83.002 1.00 30.63 249 GLU B N 1
ATOM 5682 C CA . GLU B 1 252 ? -8.133 117.469 83.903 1.00 29.73 249 GLU B CA 1
ATOM 5683 C C . GLU B 1 252 ? -6.715 117.372 83.389 1.00 28.78 249 GLU B C 1
ATOM 5684 O O . GLU B 1 252 ? -6.485 117.335 82.177 1.00 27.03 249 GLU B O 1
ATOM 5690 N N . SER B 1 253 ? -5.766 117.321 84.315 1.00 28.05 250 SER B N 1
ATOM 5691 C CA . SER B 1 253 ? -4.382 117.109 83.946 1.00 28.68 250 SER B CA 1
ATOM 5692 C C . SER B 1 253 ? -3.835 116.149 84.992 1.00 27.47 250 SER B C 1
ATOM 5693 O O . SER B 1 253 ? -4.228 116.198 86.164 1.00 28.07 250 SER B O 1
ATOM 5696 N N . ILE B 1 254 ? -2.963 115.252 84.554 1.00 25.57 251 ILE B N 1
ATOM 5697 C CA . ILE B 1 254 ? -2.375 114.257 85.421 1.00 24.94 251 ILE B CA 1
ATOM 5698 C C . ILE B 1 254 ? -0.865 114.279 85.220 1.00 24.35 251 ILE B C 1
ATOM 5699 O O . ILE B 1 254 ? -0.393 114.233 84.085 1.00 23.91 251 ILE B O 1
ATOM 5704 N N . THR B 1 255 ? -0.119 114.356 86.319 1.00 24.57 252 THR B N 1
ATOM 5705 C CA . THR B 1 255 ? 1.337 114.304 86.265 1.00 24.24 252 THR B CA 1
ATOM 5706 C C . THR B 1 255 ? 1.704 112.829 86.390 1.00 23.74 252 THR B C 1
ATOM 5707 O O . THR B 1 255 ? 1.239 112.138 87.296 1.00 23.26 252 THR B O 1
ATOM 5711 N N . THR B 1 256 ? 2.544 112.363 85.481 1.00 22.79 253 THR B N 1
ATOM 5712 C CA . THR B 1 256 ? 2.846 110.957 85.411 1.00 22.98 253 THR B CA 1
ATOM 5713 C C . THR B 1 256 ? 4.229 110.676 84.844 1.00 22.87 253 THR B C 1
ATOM 5714 O O . THR B 1 256 ? 4.894 111.580 84.336 1.00 24.03 253 THR B O 1
ATOM 5718 N N . ASP B 1 257 ? 4.657 109.416 84.939 1.00 22.58 254 ASP B N 1
ATOM 5719 C CA . ASP B 1 257 ? 5.962 108.992 84.415 1.00 22.74 254 ASP B CA 1
ATOM 5720 C C . ASP B 1 257 ? 5.853 108.364 83.026 1.00 22.05 254 ASP B C 1
ATOM 5721 O O . ASP B 1 257 ? 6.851 108.235 82.321 1.00 22.85 254 ASP B O 1
ATOM 5726 N N . ALA B 1 258 ? 4.645 107.964 82.641 1.00 21.19 255 ALA B N 1
ATOM 5727 C CA . ALA B 1 258 ? 4.423 107.379 81.323 1.00 20.53 255 ALA B CA 1
ATOM 5728 C C . ALA B 1 258 ? 2.968 107.487 80.941 1.00 19.68 255 ALA B C 1
ATOM 5729 O O . ALA B 1 258 ? 2.105 107.502 81.795 1.00 19.31 255 ALA B O 1
ATOM 5731 N N . VAL B 1 259 ? 2.718 107.584 79.644 1.00 19.57 256 VAL B N 1
ATOM 5732 C CA . VAL B 1 259 ? 1.388 107.592 79.096 1.00 19.29 256 VAL B CA 1
ATOM 5733 C C . VAL B 1 259 ? 1.377 106.409 78.118 1.00 19.33 256 VAL B C 1
ATOM 5734 O O . VAL B 1 259 ? 2.189 106.365 77.192 1.00 18.94 256 VAL B O 1
ATOM 5738 N N . ILE B 1 260 ? 0.471 105.456 78.341 1.00 19.11 257 ILE B N 1
ATOM 5739 C CA . ILE B 1 260 ? 0.370 104.269 77.496 1.00 19.84 257 ILE B CA 1
ATOM 5740 C C . ILE B 1 260 ? -1.026 104.246 76.901 1.00 19.57 257 ILE B C 1
ATOM 5741 O O . ILE B 1 260 ? -2.018 104.343 77.616 1.00 19.17 257 ILE B O 1
ATOM 5746 N N . PHE B 1 261 ? -1.100 104.105 75.589 1.00 19.92 258 PHE B N 1
ATOM 5747 C CA . PHE B 1 261 ? -2.394 104.170 74.940 1.00 19.78 258 PHE B CA 1
ATOM 5748 C C . PHE B 1 261 ? -2.714 102.997 74.033 1.00 20.39 258 PHE B C 1
ATOM 5749 O O . PHE B 1 261 ? -1.828 102.357 73.457 1.00 19.56 258 PHE B O 1
ATOM 5757 N N . GLY B 1 262 ? -4.012 102.740 73.928 1.00 21.14 259 GLY B N 1
ATOM 5758 C CA . GLY B 1 262 ? -4.576 101.707 73.045 1.00 22.57 259 GLY B CA 1
ATOM 5759 C C . GLY B 1 262 ? -5.871 102.333 72.534 1.00 23.32 259 GLY B C 1
ATOM 5760 O O . GLY B 1 262 ? -6.930 102.157 73.136 1.00 23.58 259 GLY B O 1
ATOM 5761 N N . THR B 1 263 ? -5.774 103.075 71.435 1.00 24.86 260 THR B N 1
ATOM 5762 C CA . THR B 1 263 ? -6.915 103.774 70.851 1.00 25.85 260 THR B CA 1
ATOM 5763 C C . THR B 1 263 ? -7.350 103.200 69.498 1.00 26.67 260 THR B C 1
ATOM 5764 O O . THR B 1 263 ? -7.969 103.885 68.691 1.00 27.52 260 THR B O 1
ATOM 5768 N N . GLY B 1 264 ? -7.029 101.934 69.268 1.00 27.53 261 GLY B N 1
ATOM 5769 C CA . GLY B 1 264 ? -7.409 101.244 68.043 1.00 28.26 261 GLY B CA 1
ATOM 5770 C C . GLY B 1 264 ? -6.208 100.905 67.190 1.00 28.18 261 GLY B C 1
ATOM 5771 O O . GLY B 1 264 ? -5.110 101.463 67.367 1.00 29.25 261 GLY B O 1
ATOM 5772 N N . ARG B 1 265 ? -6.430 99.984 66.261 1.00 26.65 262 ARG B N 1
ATOM 5773 C CA . ARG B 1 265 ? -5.403 99.539 65.344 1.00 26.06 262 ARG B CA 1
ATOM 5774 C C . ARG B 1 265 ? -5.911 99.722 63.924 1.00 26.61 262 ARG B C 1
ATOM 5775 O O . ARG B 1 265 ? -7.119 99.847 63.699 1.00 27.94 262 ARG B O 1
ATOM 5783 N N . GLN B 1 266 ? -4.978 99.785 62.992 1.00 25.30 263 GLN B N 1
ATOM 5784 C CA . GLN B 1 266 ? -5.293 99.994 61.592 1.00 25.52 263 GLN B CA 1
ATOM 5785 C C . GLN B 1 266 ? -4.651 98.881 60.780 1.00 23.08 263 GLN B C 1
ATOM 5786 O O . GLN B 1 266 ? -3.546 98.443 61.102 1.00 21.60 263 GLN B O 1
ATOM 5792 N N . PRO B 1 267 ? -5.316 98.469 59.701 1.00 21.50 264 PRO B N 1
ATOM 5793 C CA . PRO B 1 267 ? -4.807 97.358 58.902 1.00 20.80 264 PRO B CA 1
ATOM 5794 C C . PRO B 1 267 ? -3.562 97.716 58.089 1.00 21.06 264 PRO B C 1
ATOM 5795 O O . PRO B 1 267 ? -3.419 98.850 57.605 1.00 20.77 264 PRO B O 1
ATOM 5799 N N . ASN B 1 268 ? -2.669 96.742 57.950 1.00 20.75 265 ASN B N 1
ATOM 5800 C CA . ASN B 1 268 ? -1.441 96.913 57.179 1.00 21.20 265 ASN B CA 1
ATOM 5801 C C . ASN B 1 268 ? -1.689 96.643 55.698 1.00 21.94 265 ASN B C 1
ATOM 5802 O O . ASN B 1 268 ? -1.258 95.620 55.148 1.00 20.97 265 ASN B O 1
ATOM 5807 N N . THR B 1 269 ? -2.387 97.588 55.064 1.00 22.43 266 THR B N 1
ATOM 5808 C CA . THR B 1 269 ? -2.717 97.523 53.642 1.00 22.86 266 THR B CA 1
ATOM 5809 C C . THR B 1 269 ? -2.235 98.743 52.874 1.00 24.44 266 THR B C 1
ATOM 5810 O O . THR B 1 269 ? -2.244 98.737 51.646 1.00 24.31 266 THR B O 1
ATOM 5814 N N . ASP B 1 270 ? -1.814 99.784 53.590 1.00 26.29 267 ASP B N 1
ATOM 5815 C CA . ASP B 1 270 ? -1.449 101.035 52.923 1.00 29.51 267 ASP B CA 1
ATOM 5816 C C . ASP B 1 270 ? -0.120 101.040 52.154 1.00 30.67 267 ASP B C 1
ATOM 5817 O O . ASP B 1 270 ? 0.047 101.835 51.238 1.00 31.78 267 ASP B O 1
ATOM 5822 N N . GLN B 1 271 ? 0.816 100.176 52.502 1.00 31.30 268 GLN B N 1
ATOM 5823 C CA . GLN B 1 271 ? 2.097 100.153 51.792 1.00 33.66 268 GLN B CA 1
ATOM 5824 C C . GLN B 1 271 ? 2.253 98.857 51.031 1.00 32.04 268 GLN B C 1
ATOM 5825 O O . GLN B 1 271 ? 3.344 98.507 50.609 1.00 34.50 268 GLN B O 1
ATOM 5831 N N . LEU B 1 272 ? 1.133 98.181 50.795 1.00 30.16 269 LEU B N 1
ATOM 5832 C CA . LEU B 1 272 ? 1.142 96.856 50.202 1.00 28.34 269 LEU B CA 1
ATOM 5833 C C . LEU B 1 272 ? 1.118 96.789 48.671 1.00 28.28 269 LEU B C 1
ATOM 5834 O O . LEU B 1 272 ? 1.277 95.713 48.097 1.00 28.37 269 LEU B O 1
ATOM 5839 N N . GLY B 1 273 ? 0.940 97.927 47.999 1.00 27.98 270 GLY B N 1
ATOM 5840 C CA . GLY B 1 273 ? 0.915 97.934 46.531 1.00 28.02 270 GLY B CA 1
ATOM 5841 C C . GLY B 1 273 ? -0.360 97.370 45.923 1.00 27.48 270 GLY B C 1
ATOM 5842 O O . GLY B 1 273 ? -0.349 96.887 44.784 1.00 26.80 270 GLY B O 1
ATOM 5843 N N . LEU B 1 274 ? -1.470 97.452 46.660 1.00 27.21 271 LEU B N 1
ATOM 5844 C CA . LEU B 1 274 ? -2.745 96.915 46.165 1.00 27.27 271 LEU B CA 1
ATOM 5845 C C . LEU B 1 274 ? -3.245 97.615 44.916 1.00 28.55 271 LEU B C 1
ATOM 5846 O O . LEU B 1 274 ? -4.109 97.075 44.219 1.00 27.73 271 LEU B O 1
ATOM 5851 N N . GLU B 1 275 ? -2.710 98.806 44.624 1.00 29.52 272 GLU B N 1
ATOM 5852 C CA . GLU B 1 275 ? -3.076 99.483 43.374 1.00 32.37 272 GLU B CA 1
ATOM 5853 C C . GLU B 1 275 ? -2.705 98.613 42.150 1.00 31.62 272 GLU B C 1
ATOM 5854 O O . GLU B 1 275 ? -3.293 98.747 41.079 1.00 31.80 272 GLU B O 1
ATOM 5860 N N . ASN B 1 276 ? -1.741 97.708 42.324 1.00 30.78 273 ASN B N 1
ATOM 5861 C CA . ASN B 1 276 ? -1.336 96.781 41.262 1.00 31.32 273 ASN B CA 1
ATOM 5862 C C . ASN B 1 276 ? -2.177 95.485 41.207 1.00 30.70 273 ASN B C 1
ATOM 5863 O O . ASN B 1 276 ? -1.817 94.544 40.488 1.00 33.48 273 ASN B O 1
ATOM 5868 N N . THR B 1 277 ? -3.270 95.423 41.976 1.00 28.91 274 THR B N 1
ATOM 5869 C CA . THR B 1 277 ? -4.168 94.261 42.019 1.00 27.44 274 THR B CA 1
ATOM 5870 C C . THR B 1 277 ? -5.602 94.750 41.877 1.00 27.06 274 THR B C 1
ATOM 5871 O O . THR B 1 277 ? -5.840 95.948 41.734 1.00 26.98 274 THR B O 1
ATOM 5875 N N . LYS B 1 278 ? -6.548 93.811 41.918 1.00 27.06 275 LYS B N 1
ATOM 5876 C CA . LYS B 1 278 ? -7.981 94.112 41.911 1.00 28.09 275 LYS B CA 1
ATOM 5877 C C . LYS B 1 278 ? -8.584 93.870 43.306 1.00 26.35 275 LYS B C 1
ATOM 5878 O O . LYS B 1 278 ? -9.792 93.680 43.453 1.00 25.46 275 LYS B O 1
ATOM 5884 N N . VAL B 1 279 ? -7.727 93.887 44.322 1.00 25.13 276 VAL B N 1
ATOM 5885 C CA . VAL B 1 279 ? -8.150 93.695 45.701 1.00 24.66 276 VAL B CA 1
ATOM 5886 C C . VAL B 1 279 ? -8.780 94.993 46.214 1.00 25.05 276 VAL B C 1
ATOM 5887 O O . VAL B 1 279 ? -8.101 96.020 46.288 1.00 24.88 276 VAL B O 1
ATOM 5891 N N . ALA B 1 280 ? -10.062 94.944 46.560 1.00 24.83 277 ALA B N 1
ATOM 5892 C CA . ALA B 1 280 ? -10.760 96.121 47.104 1.00 25.03 277 ALA B CA 1
ATOM 5893 C C . ALA B 1 280 ? -10.639 96.182 48.620 1.00 24.62 277 ALA B C 1
ATOM 5894 O O . ALA B 1 280 ? -10.613 95.136 49.299 1.00 23.48 277 ALA B O 1
ATOM 5896 N N . LEU B 1 281 ? -10.568 97.410 49.141 1.00 24.81 278 LEU B N 1
ATOM 5897 C CA . LEU B 1 281 ? -10.515 97.673 50.568 1.00 25.25 278 LEU B CA 1
ATOM 5898 C C . LEU B 1 281 ? -11.766 98.400 50.981 1.00 25.92 278 LEU B C 1
ATOM 5899 O O . LEU B 1 281 ? -12.339 99.143 50.172 1.00 25.95 278 LEU B O 1
ATOM 5904 N N . ASP B 1 282 ? -12.192 98.208 52.233 1.00 25.43 279 ASP B N 1
ATOM 5905 C CA . ASP B 1 282 ? -13.349 98.955 52.736 1.00 26.52 279 ASP B CA 1
ATOM 5906 C C . ASP B 1 282 ? -12.880 100.359 53.123 1.00 27.36 279 ASP B C 1
ATOM 5907 O O . ASP B 1 282 ? -11.711 100.691 52.956 1.00 25.53 279 ASP B O 1
ATOM 5912 N N . GLU B 1 283 ? -13.810 101.160 53.629 1.00 30.42 280 GLU B N 1
ATOM 5913 C CA . GLU B 1 283 ? -13.537 102.556 54.020 1.00 33.18 280 GLU B CA 1
ATOM 5914 C C . GLU B 1 283 ? -12.442 102.752 55.082 1.00 31.55 280 GLU B C 1
ATOM 5915 O O . GLU B 1 283 ? -11.836 103.830 55.154 1.00 31.50 280 GLU B O 1
ATOM 5921 N N A LYS B 1 284 ? -12.207 101.724 55.895 0.50 29.57 281 LYS B N 1
ATOM 5922 N N B LYS B 1 284 ? -12.210 101.730 55.905 0.50 29.34 281 LYS B N 1
ATOM 5923 C CA A LYS B 1 284 ? -11.186 101.758 56.939 0.50 28.96 281 LYS B CA 1
ATOM 5924 C CA B LYS B 1 284 ? -11.174 101.782 56.936 0.50 28.61 281 LYS B CA 1
ATOM 5925 C C A LYS B 1 284 ? -9.865 101.105 56.511 0.50 27.46 281 LYS B C 1
ATOM 5926 C C B LYS B 1 284 ? -9.863 101.104 56.513 0.50 27.26 281 LYS B C 1
ATOM 5927 O O A LYS B 1 284 ? -8.930 101.035 57.301 0.50 27.05 281 LYS B O 1
ATOM 5928 O O B LYS B 1 284 ? -8.934 101.011 57.308 0.50 26.87 281 LYS B O 1
ATOM 5939 N N . GLY B 1 285 ? -9.790 100.645 55.262 1.00 26.08 282 GLY B N 1
ATOM 5940 C CA . GLY B 1 285 ? -8.574 100.016 54.739 1.00 25.17 282 GLY B CA 1
ATOM 5941 C C . GLY B 1 285 ? -8.507 98.511 54.935 1.00 22.92 282 GLY B C 1
ATOM 5942 O O . GLY B 1 285 ? -7.485 97.896 54.617 1.00 23.04 282 GLY B O 1
ATOM 5943 N N . TYR B 1 286 ? -9.569 97.897 55.454 1.00 22.45 283 TYR B N 1
ATOM 5944 C CA . TYR B 1 286 ? -9.557 96.435 55.622 1.00 22.32 283 TYR B CA 1
ATOM 5945 C C . TYR B 1 286 ? -9.775 95.751 54.270 1.00 22.17 283 TYR B C 1
ATOM 5946 O O . TYR B 1 286 ? -10.486 96.273 53.414 1.00 21.82 283 TYR B O 1
ATOM 5955 N N . VAL B 1 287 ? -9.163 94.587 54.086 1.00 21.01 284 VAL B N 1
ATOM 5956 C CA . VAL B 1 287 ? -9.340 93.843 52.851 1.00 21.63 284 VAL B CA 1
ATOM 5957 C C . VAL B 1 287 ? -10.719 93.194 52.884 1.00 22.12 284 VAL B C 1
ATOM 5958 O O . VAL B 1 287 ? -11.048 92.483 53.825 1.00 21.94 284 VAL B O 1
ATOM 5962 N N . LYS B 1 288 ? -11.530 93.471 51.869 1.00 23.91 285 LYS B N 1
ATOM 5963 C CA . LYS B 1 288 ? -12.862 92.876 51.763 1.00 25.20 285 LYS B CA 1
ATOM 5964 C C . LYS B 1 288 ? -12.724 91.411 51.346 1.00 24.24 285 LYS B C 1
ATOM 5965 O O . LYS B 1 288 ? -11.983 91.102 50.421 1.00 23.72 285 LYS B O 1
ATOM 5971 N N . VAL B 1 289 ? -13.446 90.524 52.023 1.00 23.46 286 VAL B N 1
ATOM 5972 C CA . VAL B 1 289 ? -13.418 89.111 51.695 1.00 23.15 286 VAL B CA 1
ATOM 5973 C C . VAL B 1 289 ? -14.805 88.513 51.766 1.00 23.81 286 VAL B C 1
ATOM 5974 O O . VAL B 1 289 ? -15.682 89.037 52.471 1.00 24.81 286 VAL B O 1
ATOM 5978 N N . ASP B 1 290 ? -14.988 87.414 51.046 1.00 23.59 287 ASP B N 1
ATOM 5979 C CA . ASP B 1 290 ? -16.238 86.670 51.108 1.00 24.36 287 ASP B CA 1
ATOM 5980 C C . ASP B 1 290 ? -16.118 85.652 52.247 1.00 24.50 287 ASP B C 1
ATOM 5981 O O . ASP B 1 290 ? -15.126 85.667 53.006 1.00 22.90 287 ASP B O 1
ATOM 5986 N N . LYS B 1 291 ? -17.085 84.743 52.360 1.00 25.47 288 LYS B N 1
ATOM 5987 C CA . LYS B 1 291 ? -17.044 83.782 53.469 1.00 26.47 288 LYS B CA 1
ATOM 5988 C C . LYS B 1 291 ? -15.886 82.774 53.378 1.00 25.26 288 LYS B C 1
ATOM 5989 O O . LYS B 1 291 ? -15.533 82.150 54.380 1.00 25.39 288 LYS B O 1
ATOM 5995 N N . PHE B 1 292 ? -15.304 82.644 52.185 1.00 24.16 289 PHE B N 1
ATOM 5996 C CA . PHE B 1 292 ? -14.191 81.737 51.924 1.00 23.68 289 PHE B CA 1
ATOM 5997 C C . PHE B 1 292 ? -12.811 82.431 51.971 1.00 21.89 289 PHE B C 1
ATOM 5998 O O . PHE B 1 292 ? -11.796 81.839 51.591 1.00 21.11 289 PHE B O 1
ATOM 6006 N N . GLN B 1 293 ? -12.773 83.660 52.470 1.00 20.95 290 GLN B N 1
ATOM 6007 C CA . GLN B 1 293 ? -11.535 84.462 52.585 1.00 20.48 290 GLN B CA 1
ATOM 6008 C C . GLN B 1 293 ? -11.019 84.948 51.215 1.00 20.45 290 GLN B C 1
ATOM 6009 O O . GLN B 1 293 ? -9.874 85.399 51.104 1.00 20.31 290 GLN B O 1
ATOM 6015 N N . ASN B 1 294 ? -11.851 84.862 50.176 1.00 21.10 291 ASN B N 1
ATOM 6016 C CA . ASN B 1 294 ? -11.451 85.362 48.845 1.00 21.64 291 ASN B CA 1
ATOM 6017 C C . ASN B 1 294 ? -11.538 86.877 48.820 1.00 21.34 291 ASN B C 1
ATOM 6018 O O . ASN B 1 294 ? -12.534 87.426 49.248 1.00 20.76 291 ASN B O 1
ATOM 6023 N N . THR B 1 295 ? -10.498 87.544 48.326 1.00 21.24 292 THR B N 1
ATOM 6024 C CA . THR B 1 295 ? -10.584 88.979 48.101 1.00 21.44 292 THR B CA 1
ATOM 6025 C C . THR B 1 295 ? -11.429 89.167 46.831 1.00 22.32 292 THR B C 1
ATOM 6026 O O . THR B 1 295 ? -11.857 88.190 46.206 1.00 22.14 292 THR B O 1
ATOM 6030 N N . THR B 1 296 ? -11.656 90.413 46.435 1.00 23.03 293 THR B N 1
ATOM 6031 C CA . THR B 1 296 ? -12.406 90.700 45.212 1.00 24.30 293 THR B CA 1
ATOM 6032 C C . THR B 1 296 ? -11.614 90.313 43.953 1.00 24.94 293 THR B C 1
ATOM 6033 O O . THR B 1 296 ? -12.131 90.441 42.853 1.00 26.02 293 THR B O 1
ATOM 6037 N N . GLN B 1 297 ? -10.352 89.890 44.115 1.00 24.62 294 GLN B N 1
ATOM 6038 C CA . GLN B 1 297 ? -9.560 89.398 42.992 1.00 24.52 294 GLN B CA 1
ATOM 6039 C C . GLN B 1 297 ? -9.297 87.904 43.147 1.00 24.64 294 GLN B C 1
ATOM 6040 O O . GLN B 1 297 ? -8.766 87.479 44.172 1.00 24.26 294 GLN B O 1
ATOM 6046 N N A ASN B 1 298 ? -9.641 87.116 42.132 0.50 25.23 295 ASN B N 1
ATOM 6047 N N B ASN B 1 298 ? -9.649 87.116 42.133 0.50 25.75 295 ASN B N 1
ATOM 6048 C CA A ASN B 1 298 ? -9.371 85.681 42.177 0.50 25.33 295 ASN B CA 1
ATOM 6049 C CA B ASN B 1 298 ? -9.372 85.675 42.151 0.50 26.19 295 ASN B CA 1
ATOM 6050 C C A ASN B 1 298 ? -7.862 85.520 42.249 0.50 24.95 295 ASN B C 1
ATOM 6051 C C B ASN B 1 298 ? -7.861 85.498 42.219 0.50 25.48 295 ASN B C 1
ATOM 6052 O O A ASN B 1 298 ? -7.131 86.268 41.598 0.50 24.94 295 ASN B O 1
ATOM 6053 O O B ASN B 1 298 ? -7.128 86.217 41.539 0.50 25.51 295 ASN B O 1
ATOM 6062 N N . GLY B 1 299 ? -7.400 84.571 43.059 1.00 24.63 296 GLY B N 1
ATOM 6063 C CA . GLY B 1 299 ? -5.972 84.330 43.240 1.00 24.16 296 GLY B CA 1
ATOM 6064 C C . GLY B 1 299 ? -5.361 85.021 44.455 1.00 23.25 296 GLY B C 1
ATOM 6065 O O . GLY B 1 299 ? -4.200 84.760 44.778 1.00 23.03 296 GLY B O 1
ATOM 6066 N N . ILE B 1 300 ? -6.107 85.927 45.104 1.00 22.32 297 ILE B N 1
ATOM 6067 C CA . ILE B 1 300 ? -5.637 86.607 46.318 1.00 21.52 297 ILE B CA 1
ATOM 6068 C C . ILE B 1 300 ? -6.706 86.403 47.406 1.00 20.66 297 ILE B C 1
ATOM 6069 O O . ILE B 1 300 ? -7.910 86.563 47.153 1.00 20.27 297 ILE B O 1
ATOM 6074 N N . TYR B 1 301 ? -6.236 86.047 48.599 1.00 20.25 298 TYR B N 1
ATOM 6075 C CA . TYR B 1 301 ? -7.079 85.749 49.765 1.00 20.06 298 TYR B CA 1
ATOM 6076 C C . TYR B 1 301 ? -6.588 86.597 50.923 1.00 19.56 298 TYR B C 1
ATOM 6077 O O . TYR B 1 301 ? -5.501 87.178 50.850 1.00 19.54 298 TYR B O 1
ATOM 6086 N N . ALA B 1 302 ? -7.386 86.682 51.987 1.00 19.20 299 ALA B N 1
ATOM 6087 C CA . ALA B 1 302 ? -6.975 87.411 53.196 1.00 18.32 299 ALA B CA 1
ATOM 6088 C C . ALA B 1 302 ? -7.617 86.821 54.452 1.00 18.03 299 ALA B C 1
ATOM 6089 O O . ALA B 1 302 ? -8.774 86.409 54.441 1.00 18.12 299 ALA B O 1
ATOM 6091 N N . VAL B 1 303 ? -6.826 86.750 55.521 1.00 17.74 300 VAL B N 1
ATOM 6092 C CA . VAL B 1 303 ? -7.289 86.266 56.824 1.00 17.63 300 VAL B CA 1
ATOM 6093 C C . VAL B 1 303 ? -6.645 87.131 57.896 1.00 17.62 300 VAL B C 1
ATOM 6094 O O . VAL B 1 303 ? -5.636 87.824 57.648 1.00 18.03 300 VAL B O 1
ATOM 6098 N N . GLY B 1 304 ? -7.234 87.081 59.087 1.00 17.27 301 GLY B N 1
ATOM 6099 C CA . GLY B 1 304 ? -6.704 87.737 60.259 1.00 17.43 301 GLY B CA 1
ATOM 6100 C C . GLY B 1 304 ? -7.133 89.163 60.478 1.00 17.56 301 GLY B C 1
ATOM 6101 O O . GLY B 1 304 ? -8.146 89.621 59.936 1.00 18.48 301 GLY B O 1
ATOM 6102 N N . ASP B 1 305 ? -6.349 89.873 61.270 1.00 17.32 302 ASP B N 1
ATOM 6103 C CA . ASP B 1 305 ? -6.665 91.244 61.602 1.00 17.89 302 ASP B CA 1
ATOM 6104 C C . ASP B 1 305 ? -6.841 92.139 60.393 1.00 18.27 302 ASP B C 1
ATOM 6105 O O . ASP B 1 305 ? -7.584 93.119 60.473 1.00 18.00 302 ASP B O 1
ATOM 6110 N N . VAL B 1 306 ? -6.178 91.815 59.279 1.00 17.84 303 VAL B N 1
ATOM 6111 C CA . VAL B 1 306 ? -6.264 92.674 58.078 1.00 18.52 303 VAL B CA 1
ATOM 6112 C C . VAL B 1 306 ? -7.672 92.729 57.446 1.00 18.74 303 VAL B C 1
ATOM 6113 O O . VAL B 1 306 ? -7.939 93.611 56.631 1.00 18.45 303 VAL B O 1
ATOM 6117 N N . ILE B 1 307 ? -8.562 91.792 57.811 1.00 18.77 304 ILE B N 1
ATOM 6118 C CA . ILE B 1 307 ? -9.929 91.789 57.259 1.00 19.88 304 ILE B CA 1
ATOM 6119 C C . ILE B 1 307 ? -10.938 92.533 58.136 1.00 21.35 304 ILE B C 1
ATOM 6120 O O . ILE B 1 307 ? -12.084 92.737 57.723 1.00 20.85 304 ILE B O 1
ATOM 6125 N N . GLY B 1 308 ? -10.503 92.932 59.325 1.00 21.64 305 GLY B N 1
ATOM 6126 C CA . GLY B 1 308 ? -11.354 93.698 60.240 1.00 22.92 305 GLY B CA 1
ATOM 6127 C C . GLY B 1 308 ? -12.642 93.021 60.663 1.00 23.22 305 GLY B C 1
ATOM 6128 O O . GLY B 1 308 ? -13.698 93.667 60.684 1.00 24.07 305 GLY B O 1
ATOM 6129 N N . LYS B 1 309 ? -12.579 91.727 60.946 1.00 22.41 306 LYS B N 1
ATOM 6130 C CA . LYS B 1 309 ? -13.743 90.986 61.434 1.00 23.23 306 LYS B CA 1
ATOM 6131 C C . LYS B 1 309 ? -13.593 90.764 62.937 1.00 23.50 306 LYS B C 1
ATOM 6132 O O . LYS B 1 309 ? -14.032 91.603 63.716 1.00 25.28 306 LYS B O 1
ATOM 6138 N N . ILE B 1 310 ? -12.995 89.647 63.338 1.00 22.75 307 ILE B N 1
ATOM 6139 C CA . ILE B 1 310 ? -12.758 89.360 64.762 1.00 22.53 307 ILE B CA 1
ATOM 6140 C C . ILE B 1 310 ? -11.254 89.264 64.915 1.00 21.82 307 ILE B C 1
ATOM 6141 O O . ILE B 1 310 ? -10.631 88.323 64.410 1.00 20.43 307 ILE B O 1
ATOM 6146 N N . ASP B 1 311 ? -10.683 90.245 65.602 1.00 21.48 308 ASP B N 1
ATOM 6147 C CA . ASP B 1 311 ? -9.246 90.330 65.773 1.00 21.67 308 ASP B CA 1
ATOM 6148 C C . ASP B 1 311 ? -8.723 89.492 66.937 1.00 20.89 308 ASP B C 1
ATOM 6149 O O . ASP B 1 311 ? -8.359 90.029 67.998 1.00 20.94 308 ASP B O 1
ATOM 6154 N N . LEU B 1 312 ? -8.689 88.176 66.720 1.00 19.52 309 LEU B N 1
ATOM 6155 C CA . LEU B 1 312 ? -8.190 87.218 67.691 1.00 19.06 309 LEU B CA 1
ATOM 6156 C C . LEU B 1 312 ? -7.302 86.216 66.976 1.00 18.23 309 LEU B C 1
ATOM 6157 O O . LEU B 1 312 ? -7.493 85.920 65.787 1.00 18.13 309 LEU B O 1
ATOM 6162 N N . THR B 1 313 ? -6.338 85.681 67.708 1.00 17.74 310 THR B N 1
ATOM 6163 C CA . THR B 1 313 ? -5.387 84.726 67.146 1.00 17.81 310 THR B CA 1
ATOM 6164 C C . THR B 1 313 ? -6.013 83.413 66.659 1.00 18.23 310 THR B C 1
ATOM 6165 O O . THR B 1 313 ? -5.681 82.966 65.554 1.00 17.72 310 THR B O 1
ATOM 6169 N N . PRO B 1 314 ? -6.890 82.776 67.474 1.00 18.03 311 PRO B N 1
ATOM 6170 C CA . PRO B 1 314 ? -7.476 81.512 67.014 1.00 18.91 311 PRO B CA 1
ATOM 6171 C C . PRO B 1 314 ? -8.369 81.656 65.773 1.00 18.09 311 PRO B C 1
ATOM 6172 O O . PRO B 1 314 ? -8.525 80.697 65.016 1.00 18.53 311 PRO B O 1
ATOM 6176 N N . VAL B 1 315 ? -8.940 82.837 65.591 1.00 17.98 312 VAL B N 1
ATOM 6177 C CA . VAL B 1 315 ? -9.754 83.136 64.415 1.00 18.80 312 VAL B CA 1
ATOM 6178 C C . VAL B 1 315 ? -8.848 83.174 63.188 1.00 18.27 312 VAL B C 1
ATOM 6179 O O . VAL B 1 315 ? -9.151 82.530 62.188 1.00 19.37 312 VAL B O 1
ATOM 6183 N N . ALA B 1 316 ? -7.740 83.912 63.274 1.00 17.88 313 ALA B N 1
ATOM 6184 C CA . ALA B 1 316 ? -6.775 83.986 62.167 1.00 17.81 313 ALA B CA 1
ATOM 6185 C C . ALA B 1 316 ? -6.256 82.600 61.821 1.00 18.22 313 ALA B C 1
ATOM 6186 O O . ALA B 1 316 ? -6.172 82.230 60.638 1.00 17.66 313 ALA B O 1
ATOM 6188 N N . ILE B 1 317 ? -5.913 81.833 62.858 1.00 18.10 314 ILE B N 1
ATOM 6189 C CA . ILE B 1 317 ? -5.394 80.484 62.685 1.00 19.02 314 ILE B CA 1
ATOM 6190 C C . ILE B 1 317 ? -6.401 79.596 61.982 1.00 19.32 314 ILE B C 1
ATOM 6191 O O . ILE B 1 317 ? -6.066 78.960 60.986 1.00 20.11 314 ILE B O 1
ATOM 6196 N N . ALA B 1 318 ? -7.633 79.567 62.476 1.00 18.96 315 ALA B N 1
ATOM 6197 C CA . ALA B 1 318 ? -8.656 78.696 61.876 1.00 19.60 315 ALA B CA 1
ATOM 6198 C C . ALA B 1 318 ? -9.006 79.135 60.441 1.00 19.78 315 ALA B C 1
ATOM 6199 O O . ALA B 1 318 ? -9.234 78.295 59.581 1.00 19.76 315 ALA B O 1
ATOM 6201 N N . ALA B 1 319 ? -9.070 80.443 60.200 1.00 20.19 316 ALA B N 1
ATOM 6202 C CA . ALA B 1 319 ? -9.384 80.923 58.857 1.00 20.13 316 ALA B CA 1
ATOM 6203 C C . ALA B 1 319 ? -8.268 80.516 57.880 1.00 19.92 316 ALA B C 1
ATOM 6204 O O . ALA B 1 319 ? -8.541 80.095 56.738 1.00 19.52 316 ALA B O 1
ATOM 6206 N N . GLY B 1 320 ? -7.021 80.631 58.341 1.00 19.03 317 GLY B N 1
ATOM 6207 C CA . GLY B 1 320 ? -5.865 80.293 57.522 1.00 18.99 317 GLY B CA 1
ATOM 6208 C C . GLY B 1 320 ? -5.775 78.812 57.209 1.00 19.50 317 GLY B C 1
ATOM 6209 O O . GLY B 1 320 ? -5.444 78.416 56.087 1.00 19.41 317 GLY B O 1
ATOM 6210 N N . ARG B 1 321 ? -6.070 77.990 58.211 1.00 19.84 318 ARG B N 1
ATOM 6211 C CA . ARG B 1 321 ? -6.019 76.537 58.052 1.00 21.33 318 ARG B CA 1
ATOM 6212 C C . ARG B 1 321 ? -7.075 76.040 57.106 1.00 21.86 318 ARG B C 1
ATOM 6213 O O . ARG B 1 321 ? -6.776 75.259 56.205 1.00 22.05 318 ARG B O 1
ATOM 6221 N N . ARG B 1 322 ? -8.299 76.492 57.322 1.00 22.69 319 ARG B N 1
ATOM 6222 C CA . ARG B 1 322 ? -9.424 76.121 56.468 1.00 23.60 319 ARG B CA 1
ATOM 6223 C C . ARG B 1 322 ? -9.234 76.618 55.052 1.00 23.14 319 ARG B C 1
ATOM 6224 O O . ARG B 1 322 ? -9.612 75.929 54.110 1.00 23.56 319 ARG B O 1
ATOM 6232 N N . LEU B 1 323 ? -8.646 77.804 54.888 1.00 22.11 320 LEU B N 1
ATOM 6233 C CA . LEU B 1 323 ? -8.363 78.292 53.543 1.00 21.66 320 LEU B CA 1
ATOM 6234 C C . LEU B 1 323 ? -7.421 77.324 52.829 1.00 22.44 320 LEU B C 1
ATOM 6235 O O . LEU B 1 323 ? -7.650 76.965 51.657 1.00 22.54 320 LEU B O 1
ATOM 6240 N N . SER B 1 324 ? -6.375 76.883 53.533 1.00 21.92 321 SER B N 1
ATOM 6241 C CA . SER B 1 324 ? -5.408 75.957 52.930 1.00 22.98 321 SER B CA 1
ATOM 6242 C C . SER B 1 324 ? -6.054 74.605 52.643 1.00 24.12 321 SER B C 1
ATOM 6243 O O . SER B 1 324 ? -5.723 73.968 51.637 1.00 24.34 321 SER B O 1
ATOM 6246 N N . GLU B 1 325 ? -6.959 74.169 53.517 1.00 24.32 322 GLU B N 1
ATOM 6247 C CA . GLU B 1 325 ? -7.691 72.916 53.270 1.00 25.90 322 GLU B CA 1
ATOM 6248 C C . GLU B 1 325 ? -8.503 73.032 51.985 1.00 25.89 322 GLU B C 1
ATOM 6249 O O . GLU B 1 325 ? -8.591 72.080 51.200 1.00 26.34 322 GLU B O 1
ATOM 6255 N N . ARG B 1 326 ? -9.115 74.198 51.781 1.00 24.36 323 ARG B N 1
ATOM 6256 C CA . ARG B 1 326 ? -9.934 74.436 50.589 1.00 25.05 323 ARG B CA 1
ATOM 6257 C C . ARG B 1 326 ? -9.102 74.519 49.318 1.00 25.24 323 ARG B C 1
ATOM 6258 O O . ARG B 1 326 ? -9.427 73.863 48.340 1.00 26.49 323 ARG B O 1
ATOM 6266 N N . LEU B 1 327 ? -8.018 75.286 49.353 1.00 24.82 324 LEU B N 1
ATOM 6267 C CA . LEU B 1 327 ? -7.178 75.504 48.179 1.00 25.60 324 LEU B CA 1
ATOM 6268 C C . LEU B 1 327 ? -6.279 74.341 47.838 1.00 26.60 324 LEU B C 1
ATOM 6269 O O . LEU B 1 327 ? -6.085 74.056 46.654 1.00 26.70 324 LEU B O 1
ATOM 6274 N N . PHE B 1 328 ? -5.741 73.668 48.855 1.00 26.90 325 PHE B N 1
ATOM 6275 C CA . PHE B 1 328 ? -4.776 72.583 48.608 1.00 27.98 325 PHE B CA 1
ATOM 6276 C C . PHE B 1 328 ? -5.165 71.162 49.024 1.00 29.69 325 PHE B C 1
ATOM 6277 O O . PHE B 1 328 ? -4.398 70.237 48.756 1.00 30.28 325 PHE B O 1
ATOM 6285 N N . ASN B 1 329 ? -6.326 70.975 49.655 1.00 30.70 326 ASN B N 1
ATOM 6286 C CA . ASN B 1 329 ? -6.782 69.625 50.010 1.00 32.71 326 ASN B CA 1
ATOM 6287 C C . ASN B 1 329 ? -8.220 69.370 49.514 1.00 34.04 326 ASN B C 1
ATOM 6288 O O . ASN B 1 329 ? -8.947 68.557 50.086 1.00 34.58 326 ASN B O 1
ATOM 6293 N N . GLY B 1 330 ? -8.622 70.092 48.471 1.00 35.07 327 GLY B N 1
ATOM 6294 C CA . GLY B 1 330 ? -9.950 69.931 47.852 1.00 36.91 327 GLY B CA 1
ATOM 6295 C C . GLY B 1 330 ? -11.211 70.090 48.700 1.00 37.59 327 GLY B C 1
ATOM 6296 O O . GLY B 1 330 ? -12.267 69.585 48.316 1.00 37.25 327 GLY B O 1
ATOM 6297 N N . GLN B 1 331 ? -11.130 70.810 49.825 1.00 35.05 328 GLN B N 1
ATOM 6298 C CA . GLN B 1 331 ? -12.298 71.008 50.695 1.00 35.46 328 GLN B CA 1
ATOM 6299 C C . GLN B 1 331 ? -13.037 72.241 50.195 1.00 35.52 328 GLN B C 1
ATOM 6300 O O . GLN B 1 331 ? -13.061 73.288 50.841 1.00 33.45 328 GLN B O 1
ATOM 6306 N N . THR B 1 332 ? -13.669 72.063 49.036 1.00 36.77 329 THR B N 1
ATOM 6307 C CA . THR B 1 332 ? -14.325 73.136 48.288 1.00 37.04 329 THR B CA 1
ATOM 6308 C C . THR B 1 332 ? -15.273 74.042 49.062 1.00 36.43 329 THR B C 1
ATOM 6309 O O . THR B 1 332 ? -15.247 75.249 48.868 1.00 36.11 329 THR B O 1
ATOM 6313 N N . ASP B 1 333 ? -16.084 73.464 49.938 1.00 36.50 330 ASP B N 1
ATOM 6314 C CA . ASP B 1 333 ? -17.103 74.214 50.673 1.00 37.45 330 ASP B CA 1
ATOM 6315 C C . ASP B 1 333 ? -16.707 74.607 52.100 1.00 34.51 330 ASP B C 1
ATOM 6316 O O . ASP B 1 333 ? -17.546 75.110 52.845 1.00 34.60 330 ASP B O 1
ATOM 6321 N N . LEU B 1 334 ? -15.444 74.399 52.473 1.00 32.01 331 LEU B N 1
ATOM 6322 C CA . LEU B 1 334 ? -15.006 74.684 53.839 1.00 30.41 331 LEU B CA 1
ATOM 6323 C C . LEU B 1 334 ? -14.776 76.180 54.092 1.00 29.10 331 LEU B C 1
ATOM 6324 O O . LEU B 1 334 ? -14.170 76.875 53.278 1.00 27.95 331 LEU B O 1
ATOM 6329 N N . TYR B 1 335 ? -15.283 76.658 55.222 1.00 28.45 332 TYR B N 1
ATOM 6330 C CA . TYR B 1 335 ? -15.108 78.041 55.629 1.00 28.74 332 TYR B CA 1
ATOM 6331 C C . TYR B 1 335 ? -15.216 78.142 57.144 1.00 27.77 332 TYR B C 1
ATOM 6332 O O . TYR B 1 335 ? -15.634 77.188 57.806 1.00 26.82 332 TYR B O 1
ATOM 6341 N N . LEU B 1 336 ? -14.825 79.299 57.679 1.00 26.12 333 LEU B N 1
ATOM 6342 C CA . LEU B 1 336 ? -14.885 79.553 59.109 1.00 26.01 333 LEU B CA 1
ATOM 6343 C C . LEU B 1 336 ? -16.124 80.335 59.450 1.00 26.40 333 LEU B C 1
ATOM 6344 O O . LEU B 1 336 ? -16.410 81.372 58.834 1.00 26.89 333 LEU B O 1
ATOM 6349 N N . ASP B 1 337 ? -16.855 79.843 60.448 1.00 26.94 334 ASP B N 1
ATOM 6350 C CA . ASP B 1 337 ? -18.012 80.540 60.964 1.00 27.70 334 ASP B CA 1
ATOM 6351 C C . ASP B 1 337 ? -17.500 81.566 61.986 1.00 26.11 334 ASP B C 1
ATOM 6352 O O . ASP B 1 337 ? -16.844 81.197 62.962 1.00 24.52 334 ASP B O 1
ATOM 6357 N N . TYR B 1 338 ? -17.790 82.847 61.759 1.00 25.01 335 TYR B N 1
ATOM 6358 C CA . TYR B 1 338 ? -17.359 83.923 62.661 1.00 24.04 335 TYR B CA 1
ATOM 6359 C C . TYR B 1 338 ? -18.370 84.248 63.795 1.00 23.97 335 TYR B C 1
ATOM 6360 O O . TYR B 1 338 ? -18.164 85.176 64.553 1.00 24.08 335 TYR B O 1
ATOM 6369 N N . ASN B 1 339 ? -19.453 83.493 63.892 1.00 24.85 336 ASN B N 1
ATOM 6370 C CA . ASN B 1 339 ? -20.437 83.700 64.952 1.00 25.24 336 ASN B CA 1
ATOM 6371 C C . ASN B 1 339 ? -20.069 82.839 66.133 1.00 23.51 336 ASN B C 1
ATOM 6372 O O . ASN B 1 339 ? -19.458 81.792 65.959 1.00 23.24 336 ASN B O 1
ATOM 6377 N N . LEU B 1 340 ? -20.434 83.295 67.330 1.00 22.22 337 LEU B N 1
ATOM 6378 C CA . LEU B 1 340 ? -20.185 82.562 68.566 1.00 22.17 337 LEU B CA 1
ATOM 6379 C C . LEU B 1 340 ? -18.713 82.230 68.841 1.00 21.10 337 LEU B C 1
ATOM 6380 O O . LEU B 1 340 ? -18.388 81.145 69.333 1.00 21.21 337 LEU B O 1
ATOM 6385 N N . VAL B 1 341 ? -17.830 83.165 68.512 1.00 20.18 338 VAL B N 1
ATOM 6386 C CA . VAL B 1 341 ? -16.417 83.022 68.827 1.00 19.53 338 VAL B CA 1
ATOM 6387 C C . VAL B 1 341 ? -16.274 83.503 70.282 1.00 19.03 338 VAL B C 1
ATOM 6388 O O . VAL B 1 341 ? -16.723 84.611 70.584 1.00 18.90 338 VAL B O 1
ATOM 6392 N N . PRO B 1 342 ? -15.702 82.675 71.179 1.00 18.28 339 PRO B N 1
ATOM 6393 C CA . PRO B 1 342 ? -15.509 83.060 72.579 1.00 18.59 339 PRO B CA 1
ATOM 6394 C C . PRO B 1 342 ? -14.304 83.962 72.756 1.00 18.63 339 PRO B C 1
ATOM 6395 O O . PRO B 1 342 ? -13.318 83.851 72.001 1.00 18.15 339 PRO B O 1
ATOM 6399 N N . THR B 1 343 ? -14.390 84.847 73.745 1.00 18.96 340 THR B N 1
ATOM 6400 C CA . THR B 1 343 ? -13.325 85.785 74.056 1.00 19.85 340 THR B CA 1
ATOM 6401 C C . THR B 1 343 ? -13.104 85.832 75.561 1.00 18.78 340 THR B C 1
ATOM 6402 O O . THR B 1 343 ? -14.067 85.816 76.327 1.00 18.45 340 THR B O 1
ATOM 6406 N N . VAL B 1 344 ? -11.839 85.877 75.955 1.00 17.87 341 VAL B N 1
ATOM 6407 C CA . VAL B 1 344 ? -11.448 86.111 77.342 1.00 17.64 341 VAL B CA 1
ATOM 6408 C C . VAL B 1 344 ? -10.580 87.396 77.337 1.00 17.08 341 VAL B C 1
ATOM 6409 O O . VAL B 1 344 ? -9.702 87.563 76.485 1.00 16.70 341 VAL B O 1
ATOM 6413 N N . VAL B 1 345 ? -10.882 88.306 78.255 1.00 16.70 342 VAL B N 1
ATOM 6414 C CA . VAL B 1 345 ? -10.105 89.544 78.439 1.00 16.21 342 VAL B CA 1
ATOM 6415 C C . VAL B 1 345 ? -9.439 89.416 79.799 1.00 16.25 342 VAL B C 1
ATOM 6416 O O . VAL B 1 345 ? -10.108 89.156 80.818 1.00 16.50 342 VAL B O 1
ATOM 6420 N N . PHE B 1 346 ? -8.124 89.598 79.824 1.00 16.06 343 PHE B N 1
ATOM 6421 C CA . PHE B 1 346 ? -7.379 89.446 81.067 1.00 16.38 343 PHE B CA 1
ATOM 6422 C C . PHE B 1 346 ? -7.289 90.703 81.918 1.00 16.49 343 PHE B C 1
ATOM 6423 O O . PHE B 1 346 ? -6.225 91.264 82.156 1.00 16.70 343 PHE B O 1
ATOM 6431 N N . THR B 1 347 ? -8.452 91.139 82.364 1.00 16.50 344 THR B N 1
ATOM 6432 C CA . THR B 1 347 ? -8.556 92.190 83.345 1.00 17.04 344 THR B CA 1
ATOM 6433 C C . THR B 1 347 ? -8.309 91.499 84.703 1.00 17.67 344 THR B C 1
ATOM 6434 O O . THR B 1 347 ? -7.986 90.302 84.729 1.00 17.62 344 THR B O 1
ATOM 6438 N N . HIS B 1 348 ? -8.410 92.245 85.803 1.00 18.50 345 HIS B N 1
ATOM 6439 C CA . HIS B 1 348 ? -8.312 91.676 87.157 1.00 19.82 345 HIS B CA 1
ATOM 6440 C C . HIS B 1 348 ? -9.618 91.950 87.889 1.00 19.62 345 HIS B C 1
ATOM 6441 O O . HIS B 1 348 ? -9.882 93.113 88.240 1.00 19.98 345 HIS B O 1
ATOM 6448 N N . PRO B 1 349 ? -10.483 90.955 88.082 1.00 18.60 346 PRO B N 1
ATOM 6449 C CA . PRO B 1 349 ? -10.345 89.593 87.576 1.00 18.19 346 PRO B CA 1
ATOM 6450 C C . PRO B 1 349 ? -10.716 89.544 86.082 1.00 17.53 346 PRO B C 1
ATOM 6451 O O . PRO B 1 349 ? -11.221 90.535 85.544 1.00 17.18 346 PRO B O 1
ATOM 6455 N N . PRO B 1 350 ? -10.500 88.390 85.409 1.00 17.04 347 PRO B N 1
ATOM 6456 C CA . PRO B 1 350 ? -10.792 88.286 83.986 1.00 16.41 347 PRO B CA 1
ATOM 6457 C C . PRO B 1 350 ? -12.243 88.329 83.612 1.00 16.52 347 PRO B C 1
ATOM 6458 O O . PRO B 1 350 ? -13.126 88.147 84.455 1.00 16.36 347 PRO B O 1
ATOM 6462 N N . VAL B 1 351 ? -12.443 88.572 82.329 1.00 16.35 348 VAL B N 1
ATOM 6463 C CA . VAL B 1 351 ? -13.741 88.618 81.692 1.00 16.93 348 VAL B CA 1
ATOM 6464 C C . VAL B 1 351 ? -13.858 87.502 80.670 1.00 16.73 348 VAL B C 1
ATOM 6465 O O . VAL B 1 351 ? -12.929 87.251 79.897 1.00 16.64 348 VAL B O 1
ATOM 6469 N N . ALA B 1 352 ? -15.011 86.840 80.666 1.00 17.07 349 ALA B N 1
ATOM 6470 C CA . ALA B 1 352 ? -15.322 85.786 79.707 1.00 16.78 349 ALA B CA 1
ATOM 6471 C C . ALA B 1 352 ? -16.593 86.173 78.986 1.00 17.18 349 ALA B C 1
ATOM 6472 O O . ALA B 1 352 ? -17.576 86.590 79.626 1.00 17.29 349 ALA B O 1
ATOM 6474 N N . THR B 1 353 ? -16.605 86.038 77.665 1.00 17.39 350 THR B N 1
ATOM 6475 C CA . THR B 1 353 ? -17.800 86.397 76.910 1.00 18.01 350 THR B CA 1
ATOM 6476 C C . THR B 1 353 ? -17.942 85.623 75.592 1.00 17.72 350 THR B C 1
ATOM 6477 O O . THR B 1 353 ? -16.966 85.326 74.906 1.00 16.90 350 THR B O 1
ATOM 6481 N N . ILE B 1 354 ? -19.175 85.265 75.288 1.00 18.38 351 ILE B N 1
ATOM 6482 C CA . ILE B 1 354 ? -19.524 84.627 74.025 1.00 18.80 351 ILE B CA 1
ATOM 6483 C C . ILE B 1 354 ? -20.954 85.017 73.673 1.00 19.60 351 ILE B C 1
ATOM 6484 O O . ILE B 1 354 ? -21.822 85.127 74.544 1.00 19.98 351 ILE B O 1
ATOM 6489 N N . GLY B 1 355 ? -21.206 85.264 72.398 1.00 20.13 352 GLY B N 1
ATOM 6490 C CA . GLY B 1 355 ? -22.561 85.597 71.973 1.00 21.02 352 GLY B CA 1
ATOM 6491 C C . GLY B 1 355 ? -22.946 87.049 72.169 1.00 21.37 352 GLY B C 1
ATOM 6492 O O . GLY B 1 355 ? -22.100 87.927 72.374 1.00 20.38 352 GLY B O 1
ATOM 6493 N N . LEU B 1 356 ? -24.242 87.282 72.108 1.00 22.26 353 LEU B N 1
ATOM 6494 C CA . LEU B 1 356 ? -24.786 88.628 72.142 1.00 22.90 353 LEU B CA 1
ATOM 6495 C C . LEU B 1 356 ? -24.781 89.278 73.501 1.00 22.76 353 LEU B C 1
ATOM 6496 O O . LEU B 1 356 ? -24.890 88.619 74.524 1.00 22.35 353 LEU B O 1
ATOM 6501 N N . THR B 1 357 ? -24.679 90.605 73.484 1.00 23.18 354 THR B N 1
ATOM 6502 C CA . THR B 1 357 ? -24.820 91.398 74.679 1.00 23.74 354 THR B CA 1
ATOM 6503 C C . THR B 1 357 ? -26.309 91.449 74.968 1.00 24.62 354 THR B C 1
ATOM 6504 O O . THR B 1 357 ? -27.132 91.098 74.117 1.00 24.14 354 THR B O 1
ATOM 6508 N N . GLU B 1 358 ? -26.661 91.893 76.163 1.00 25.83 355 GLU B N 1
ATOM 6509 C CA . GLU B 1 358 ? -28.056 92.043 76.520 1.00 27.99 355 GLU B CA 1
ATOM 6510 C C . GLU B 1 358 ? -28.767 93.015 75.567 1.00 28.94 355 GLU B C 1
ATOM 6511 O O . GLU B 1 358 ? -29.883 92.736 75.099 1.00 29.43 355 GLU B O 1
ATOM 6517 N N A LYS B 1 359 ? -28.128 94.142 75.273 0.60 29.61 356 LYS B N 1
ATOM 6518 N N B LYS B 1 359 ? -28.116 94.138 75.266 0.40 29.09 356 LYS B N 1
ATOM 6519 C CA A LYS B 1 359 ? -28.742 95.132 74.380 0.60 31.00 356 LYS B CA 1
ATOM 6520 C CA B LYS B 1 359 ? -28.717 95.152 74.391 0.40 30.14 356 LYS B CA 1
ATOM 6521 C C A LYS B 1 359 ? -28.929 94.593 72.964 0.60 30.61 356 LYS B C 1
ATOM 6522 C C B LYS B 1 359 ? -28.901 94.639 72.955 0.40 30.15 356 LYS B C 1
ATOM 6523 O O A LYS B 1 359 ? -29.974 94.824 72.352 0.60 31.29 356 LYS B O 1
ATOM 6524 O O B LYS B 1 359 ? -29.917 94.934 72.323 0.40 31.02 356 LYS B O 1
ATOM 6535 N N . ALA B 1 360 ? -27.937 93.866 72.452 1.00 29.21 357 ALA B N 1
ATOM 6536 C CA . ALA B 1 360 ? -28.033 93.295 71.102 1.00 29.59 357 ALA B CA 1
ATOM 6537 C C . ALA B 1 360 ? -29.140 92.233 71.042 1.00 30.68 357 ALA B C 1
ATOM 6538 O O . ALA B 1 360 ? -29.865 92.149 70.051 1.00 31.18 357 ALA B O 1
ATOM 6540 N N . ALA B 1 361 ? -29.282 91.445 72.110 1.00 27.20 358 ALA B N 1
ATOM 6541 C CA . ALA B 1 361 ? -30.332 90.426 72.159 1.00 27.42 358 ALA B CA 1
ATOM 6542 C C . ALA B 1 361 ? -31.698 91.099 72.169 1.00 28.94 358 ALA B C 1
ATOM 6543 O O . ALA B 1 361 ? -32.603 90.698 71.432 1.00 29.70 358 ALA B O 1
ATOM 6545 N N . LEU B 1 362 ? -31.843 92.123 73.005 1.00 30.09 359 LEU B N 1
ATOM 6546 C CA . LEU B 1 362 ? -33.108 92.853 73.098 1.00 32.70 359 LEU B CA 1
ATOM 6547 C C . LEU B 1 362 ? -33.490 93.466 71.765 1.00 35.00 359 LEU B C 1
ATOM 6548 O O . LEU B 1 362 ? -34.643 93.361 71.349 1.00 35.40 359 LEU B O 1
ATOM 6553 N N . GLU B 1 363 ? -32.519 94.062 71.083 1.00 37.46 360 GLU B N 1
ATOM 6554 C CA . GLU B 1 363 ? -32.777 94.676 69.788 1.00 41.53 360 GLU B CA 1
ATOM 6555 C C . GLU B 1 363 ? -33.135 93.636 68.738 1.00 39.93 360 GLU B C 1
ATOM 6556 O O . GLU B 1 363 ? -34.044 93.852 67.947 1.00 39.34 360 GLU B O 1
ATOM 6562 N N . GLU B 1 364 ? -32.424 92.509 68.734 1.00 37.69 361 GLU B N 1
ATOM 6563 C CA . GLU B 1 364 ? -32.666 91.477 67.734 1.00 38.10 361 GLU B CA 1
ATOM 6564 C C . GLU B 1 364 ? -33.951 90.691 67.923 1.00 37.07 361 GLU B C 1
ATOM 6565 O O . GLU B 1 364 ? -34.673 90.455 66.954 1.00 37.84 361 GLU B O 1
ATOM 6571 N N . TYR B 1 365 ? -34.233 90.280 69.154 1.00 35.31 362 TYR B N 1
ATOM 6572 C CA . TYR B 1 365 ? -35.376 89.405 69.425 1.00 35.76 362 TYR B CA 1
ATOM 6573 C C . TYR B 1 365 ? -36.581 90.042 70.094 1.00 36.16 362 TYR B C 1
ATOM 6574 O O . TYR B 1 365 ? -37.675 89.479 70.053 1.00 36.23 362 TYR B O 1
ATOM 6583 N N . GLY B 1 366 ? -36.376 91.187 70.731 1.00 37.77 363 GLY B N 1
ATOM 6584 C CA . GLY B 1 366 ? -37.459 91.882 71.412 1.00 39.36 363 GLY B CA 1
ATOM 6585 C C . GLY B 1 366 ? -37.577 91.455 72.858 1.00 39.50 363 GLY B C 1
ATOM 6586 O O . GLY B 1 366 ? -37.364 90.289 73.204 1.00 37.83 363 GLY B O 1
ATOM 6587 N N . GLU B 1 367 ? -37.939 92.419 73.693 1.00 41.79 364 GLU B N 1
ATOM 6588 C CA . GLU B 1 367 ? -38.090 92.244 75.131 1.00 44.21 364 GLU B CA 1
ATOM 6589 C C . GLU B 1 367 ? -38.889 91.002 75.542 1.00 43.30 364 GLU B C 1
ATOM 6590 O O . GLU B 1 367 ? -38.435 90.240 76.394 1.00 43.72 364 GLU B O 1
ATOM 6596 N N . ASP B 1 368 ? -40.060 90.784 74.937 1.00 43.12 365 ASP B N 1
ATOM 6597 C CA . ASP B 1 368 ? -40.902 89.628 75.325 1.00 43.42 365 ASP B CA 1
ATOM 6598 C C . ASP B 1 368 ? -40.354 88.220 74.974 1.00 40.12 365 ASP B C 1
ATOM 6599 O O . ASP B 1 368 ? -40.932 87.224 75.396 1.00 41.69 365 ASP B O 1
ATOM 6604 N N A GLN B 1 369 ? -39.264 88.160 74.208 0.60 37.56 366 GLN B N 1
ATOM 6605 N N B GLN B 1 369 ? -39.261 88.152 74.214 0.40 37.08 366 GLN B N 1
ATOM 6606 C CA A GLN B 1 369 ? -38.630 86.891 73.830 0.60 35.94 366 GLN B CA 1
ATOM 6607 C CA B GLN B 1 369 ? -38.650 86.867 73.865 0.40 35.11 366 GLN B CA 1
ATOM 6608 C C A GLN B 1 369 ? -37.299 86.648 74.548 0.60 34.06 366 GLN B C 1
ATOM 6609 C C B GLN B 1 369 ? -37.285 86.656 74.525 0.40 33.50 366 GLN B C 1
ATOM 6610 O O A GLN B 1 369 ? -36.741 85.560 74.453 0.60 33.03 366 GLN B O 1
ATOM 6611 O O B GLN B 1 369 ? -36.683 85.600 74.355 0.40 32.54 366 GLN B O 1
ATOM 6622 N N . VAL B 1 370 ? -36.805 87.651 75.273 1.00 32.86 367 VAL B N 1
ATOM 6623 C CA . VAL B 1 370 ? -35.521 87.554 75.954 1.00 30.78 367 VAL B CA 1
ATOM 6624 C C . VAL B 1 370 ? -35.694 87.377 77.458 1.00 31.56 367 VAL B C 1
ATOM 6625 O O . VAL B 1 370 ? -36.480 88.088 78.077 1.00 31.81 367 VAL B O 1
ATOM 6629 N N . LYS B 1 371 ? -34.966 86.413 78.032 1.00 30.43 368 LYS B N 1
ATOM 6630 C CA . LYS B 1 371 ? -34.960 86.207 79.482 1.00 31.74 368 LYS B CA 1
ATOM 6631 C C . LYS B 1 371 ? -33.507 86.219 79.930 1.00 28.50 368 LYS B C 1
ATOM 6632 O O . LYS B 1 371 ? -32.666 85.546 79.341 1.00 26.44 368 LYS B O 1
ATOM 6638 N N . ILE B 1 372 ? -33.226 86.991 80.970 1.00 28.41 369 ILE B N 1
ATOM 6639 C CA . ILE B 1 372 ? -31.873 87.133 81.475 1.00 27.98 369 ILE B CA 1
ATOM 6640 C C . ILE B 1 372 ? -31.741 86.506 82.839 1.00 26.89 369 ILE B C 1
ATOM 6641 O O . ILE B 1 372 ? -32.533 86.791 83.720 1.00 29.80 369 ILE B O 1
ATOM 6646 N N . TYR B 1 373 ? -30.742 85.650 83.000 1.00 25.59 370 TYR B N 1
ATOM 6647 C CA . TYR B 1 373 ? -30.424 85.072 84.292 1.00 25.88 370 TYR B CA 1
ATOM 6648 C C . TYR B 1 373 ? -29.147 85.771 84.750 1.00 25.28 370 TYR B C 1
ATOM 6649 O O . TYR B 1 373 ? -28.221 85.966 83.949 1.00 22.03 370 TYR B O 1
ATOM 6658 N N . ARG B 1 374 ? -29.117 86.165 86.023 1.00 28.08 371 ARG B N 1
ATOM 6659 C CA . ARG B 1 374 ? -27.964 86.835 86.651 1.00 28.98 371 ARG B CA 1
ATOM 6660 C C . ARG B 1 374 ? -27.597 86.136 87.937 1.00 30.22 371 ARG B C 1
ATOM 6661 O O . ARG B 1 374 ? -28.461 85.641 88.648 1.00 33.42 371 ARG B O 1
ATOM 6669 N N . SER B 1 375 ? -26.306 86.102 88.219 1.00 29.26 372 SER B N 1
ATOM 6670 C CA . SER B 1 375 ? -25.771 85.544 89.440 1.00 29.30 372 SER B CA 1
ATOM 6671 C C . SER B 1 375 ? -24.642 86.467 89.886 1.00 26.61 372 SER B C 1
ATOM 6672 O O . SER B 1 375 ? -23.912 87.004 89.059 1.00 24.68 372 SER B O 1
ATOM 6675 N N . SER B 1 376 ? -24.537 86.651 91.191 1.00 25.29 373 SER B N 1
ATOM 6676 C CA . SER B 1 376 ? -23.483 87.429 91.800 1.00 24.78 373 SER B CA 1
ATOM 6677 C C . SER B 1 376 ? -23.135 86.694 93.095 1.00 24.42 373 SER B C 1
ATOM 6678 O O . SER B 1 376 ? -24.033 86.335 93.872 1.00 25.63 373 SER B O 1
ATOM 6681 N N . PHE B 1 377 ? -21.848 86.444 93.305 1.00 22.20 374 PHE B N 1
ATOM 6682 C CA . PHE B 1 377 ? -21.399 85.735 94.500 1.00 22.94 374 PHE B CA 1
ATOM 6683 C C . PHE B 1 377 ? -19.972 86.081 94.821 1.00 22.04 374 PHE B C 1
ATOM 6684 O O . PHE B 1 377 ? -19.253 86.632 93.975 1.00 21.02 374 PHE B O 1
ATOM 6692 N N . THR B 1 378 ? -19.560 85.738 96.039 1.00 22.39 375 THR B N 1
ATOM 6693 C CA . THR B 1 378 ? -18.179 85.942 96.462 1.00 21.66 375 THR B CA 1
ATOM 6694 C C . THR B 1 378 ? -17.468 84.607 96.335 1.00 20.00 375 THR B C 1
ATOM 6695 O O . THR B 1 378 ? -17.849 83.656 97.010 1.00 20.69 375 THR B O 1
ATOM 6699 N N . PRO B 1 379 ? -16.461 84.510 95.455 1.00 19.12 376 PRO B N 1
ATOM 6700 C CA . PRO B 1 379 ? -15.738 83.244 95.349 1.00 19.48 376 PRO B CA 1
ATOM 6701 C C . PRO B 1 379 ? -15.156 82.846 96.693 1.00 19.74 376 PRO B C 1
ATOM 6702 O O . PRO B 1 379 ? -14.647 83.697 97.424 1.00 19.69 376 PRO B O 1
ATOM 6706 N N . MET B 1 380 ? -15.221 81.563 97.011 1.00 20.75 377 MET B N 1
ATOM 6707 C CA . MET B 1 380 ? -14.705 81.047 98.282 1.00 22.43 377 MET B CA 1
ATOM 6708 C C . MET B 1 380 ? -13.237 81.415 98.518 1.00 21.02 377 MET B C 1
ATOM 6709 O O . MET B 1 380 ? -12.786 81.524 99.662 1.00 20.61 377 MET B O 1
ATOM 6714 N N . TYR B 1 381 ? -12.495 81.625 97.432 1.00 20.03 378 TYR B N 1
ATOM 6715 C CA . TYR B 1 381 ? -11.099 82.043 97.513 1.00 19.39 378 TYR B CA 1
ATOM 6716 C C . TYR B 1 381 ? -10.934 83.267 98.408 1.00 18.41 378 TYR B C 1
ATOM 6717 O O . TYR B 1 381 ? -9.947 83.391 99.118 1.00 18.01 378 TYR B O 1
ATOM 6726 N N . PHE B 1 382 ? -11.930 84.154 98.372 1.00 18.53 379 PHE B N 1
ATOM 6727 C CA . PHE B 1 382 ? -11.900 85.409 99.143 1.00 18.67 379 PHE B CA 1
ATOM 6728 C C . PHE B 1 382 ? -12.574 85.325 100.514 1.00 19.85 379 PHE B C 1
ATOM 6729 O O . PHE B 1 382 ? -12.601 86.313 101.255 1.00 20.63 379 PHE B O 1
ATOM 6737 N N . ALA B 1 383 ? -13.044 84.140 100.893 1.00 20.47 380 ALA B N 1
ATOM 6738 C CA . ALA B 1 383 ? -13.805 83.992 102.128 1.00 22.45 380 ALA B CA 1
ATOM 6739 C C . ALA B 1 383 ? -13.089 84.252 103.443 1.00 24.15 380 ALA B C 1
ATOM 6740 O O . ALA B 1 383 ? -13.760 84.493 104.456 1.00 26.32 380 ALA B O 1
ATOM 6742 N N . LEU B 1 384 ? -11.757 84.183 103.452 1.00 22.82 381 LEU B N 1
ATOM 6743 C CA . LEU B 1 384 ? -10.980 84.344 104.681 1.00 24.93 381 LEU B CA 1
ATOM 6744 C C . LEU B 1 384 ? -10.359 85.733 104.902 1.00 25.06 381 LEU B C 1
ATOM 6745 O O . LEU B 1 384 ? -9.883 86.046 105.993 1.00 25.03 381 LEU B O 1
ATOM 6750 N N . GLY B 1 385 ? -10.357 86.554 103.875 1.00 25.82 382 GLY B N 1
ATOM 6751 C CA . GLY B 1 385 ? -9.774 87.885 103.991 1.00 27.54 382 GLY B CA 1
ATOM 6752 C C . GLY B 1 385 ? -10.837 88.948 104.103 1.00 30.12 382 GLY B C 1
ATOM 6753 O O . GLY B 1 385 ? -12.032 88.658 104.152 1.00 30.80 382 GLY B O 1
ATOM 6754 N N . GLU B 1 386 ? -10.388 90.192 104.097 1.00 31.78 383 GLU B N 1
ATOM 6755 C CA . GLU B 1 386 ? -11.276 91.330 104.227 1.00 36.33 383 GLU B CA 1
ATOM 6756 C C . GLU B 1 386 ? -11.877 91.747 102.893 1.00 35.70 383 GLU B C 1
ATOM 6757 O O . GLU B 1 386 ? -13.021 92.201 102.849 1.00 38.33 383 GLU B O 1
ATOM 6763 N N . TYR B 1 387 ? -11.115 91.597 101.808 1.00 34.09 384 TYR B N 1
ATOM 6764 C CA . TYR B 1 387 ? -11.607 91.978 100.479 1.00 34.28 384 TYR B CA 1
ATOM 6765 C C . TYR B 1 387 ? -12.498 90.908 99.867 1.00 33.86 384 TYR B C 1
ATOM 6766 O O . TYR B 1 387 ? -12.019 89.831 99.536 1.00 33.61 384 TYR B O 1
ATOM 6775 N N . ARG B 1 388 ? -13.786 91.205 99.705 1.00 39.51 385 ARG B N 1
ATOM 6776 C CA . ARG B 1 388 ? -14.733 90.240 99.131 1.00 41.51 385 ARG B CA 1
ATOM 6777 C C . ARG B 1 388 ? -15.012 90.602 97.679 1.00 39.10 385 ARG B C 1
ATOM 6778 O O . ARG B 1 388 ? -16.025 91.232 97.364 1.00 42.88 385 ARG B O 1
ATOM 6786 N N . GLN B 1 389 ? -14.099 90.216 96.799 1.00 34.32 386 GLN B N 1
ATOM 6787 C CA . GLN B 1 389 ? -14.258 90.485 95.383 1.00 32.56 386 GLN B CA 1
ATOM 6788 C C . GLN B 1 389 ? -15.455 89.664 94.898 1.00 31.89 386 GLN B C 1
ATOM 6789 O O . GLN B 1 389 ? -15.643 88.514 95.332 1.00 33.05 386 GLN B O 1
ATOM 6795 N N . LYS B 1 390 ? -16.277 90.267 94.044 1.00 28.16 387 LYS B N 1
ATOM 6796 C CA . LYS B 1 390 ? -17.444 89.597 93.502 1.00 27.36 387 LYS B CA 1
ATOM 6797 C C . LYS B 1 390 ? -17.172 88.990 92.145 1.00 24.97 387 LYS B C 1
ATOM 6798 O O . LYS B 1 390 ? -16.264 89.414 91.430 1.00 24.55 387 LYS B O 1
ATOM 6804 N N . CYS B 1 391 ? -17.943 87.950 91.846 1.00 22.58 388 CYS B N 1
ATOM 6805 C CA . CYS B 1 391 ? -17.961 87.312 90.559 1.00 21.85 388 CYS B CA 1
ATOM 6806 C C . CYS B 1 391 ? -19.397 87.517 90.070 1.00 21.24 388 CYS B C 1
ATOM 6807 O O . CYS B 1 391 ? -20.354 87.296 90.824 1.00 21.44 388 CYS B O 1
ATOM 6810 N N . ASP B 1 392 ? -19.540 87.958 88.832 1.00 19.99 389 ASP B N 1
ATOM 6811 C CA . ASP B 1 392 ? -20.838 88.234 88.253 1.00 20.63 389 ASP B CA 1
ATOM 6812 C C . ASP B 1 392 ? -20.966 87.482 86.943 1.00 19.72 389 ASP B C 1
ATOM 6813 O O . ASP B 1 392 ? -20.052 87.510 86.116 1.00 18.62 389 ASP B O 1
ATOM 6818 N N . MET B 1 393 ? -22.110 86.814 86.788 1.00 19.71 390 MET B N 1
ATOM 6819 C CA . MET B 1 393 ? -22.435 86.008 85.620 1.00 19.79 390 MET B CA 1
ATOM 6820 C C . MET B 1 393 ? -23.804 86.366 85.049 1.00 20.22 390 MET B C 1
ATOM 6821 O O . MET B 1 393 ? -24.695 86.803 85.770 1.00 20.07 390 MET B O 1
ATOM 6826 N N . LYS B 1 394 ? -23.947 86.189 83.742 1.00 19.89 391 LYS B N 1
ATOM 6827 C CA . LYS B 1 394 ? -25.182 86.490 83.042 1.00 20.88 391 LYS B 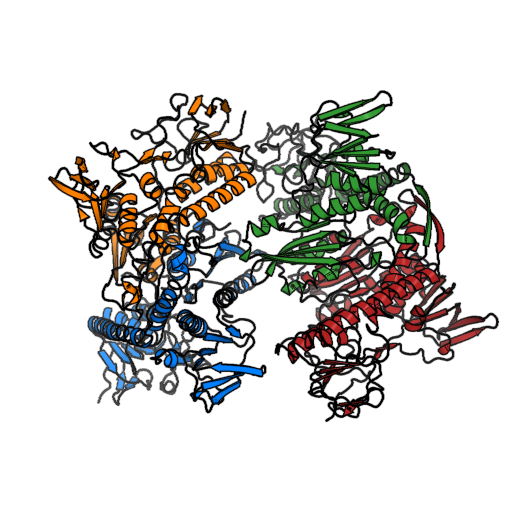CA 1
ATOM 6828 C C . LYS B 1 394 ? -25.408 85.491 81.903 1.00 21.23 391 LYS B C 1
ATOM 6829 O O . LYS B 1 394 ? -24.479 85.197 81.139 1.00 20.30 391 LYS B O 1
ATOM 6835 N N . LEU B 1 395 ? -26.633 84.972 81.802 1.00 21.93 392 LEU B N 1
ATOM 6836 C CA . LEU B 1 395 ? -27.026 84.103 80.693 1.00 22.85 392 LEU B CA 1
ATOM 6837 C C . LEU B 1 395 ? -28.183 84.810 80.016 1.00 23.56 392 LEU B C 1
ATOM 6838 O O . LEU B 1 395 ? -29.114 85.227 80.684 1.00 24.64 392 LEU B O 1
ATOM 6843 N N . ILE B 1 396 ? -28.111 84.946 78.701 1.00 23.56 393 ILE B N 1
ATOM 6844 C CA . ILE B 1 396 ? -29.144 85.618 77.906 1.00 24.74 393 ILE B CA 1
ATOM 6845 C C . ILE B 1 396 ? -29.824 84.523 77.088 1.00 25.68 393 ILE B C 1
ATOM 6846 O O . ILE B 1 396 ? -29.181 83.873 76.264 1.00 24.90 393 ILE B O 1
ATOM 6851 N N . CYS B 1 397 ? -31.121 84.326 77.320 1.00 26.51 394 CYS B N 1
ATOM 6852 C CA . CYS B 1 397 ? -31.869 83.239 76.682 1.00 27.56 394 CYS B CA 1
ATOM 6853 C C . CYS B 1 397 ? -32.972 83.766 75.786 1.00 29.02 394 CYS B C 1
ATOM 6854 O O . CYS B 1 397 ? -33.572 84.808 76.083 1.00 29.56 394 CYS B O 1
ATOM 6857 N N . VAL B 1 398 ? -33.243 83.039 74.701 1.00 29.57 395 VAL B N 1
ATOM 6858 C CA . VAL B 1 398 ? -34.265 83.456 73.737 1.00 30.97 395 VAL B CA 1
ATOM 6859 C C . VAL B 1 398 ? -35.353 82.423 73.494 1.00 31.85 395 VAL B C 1
ATOM 6860 O O . VAL B 1 398 ? -35.080 81.231 73.372 1.00 30.63 395 VAL B O 1
ATOM 6864 N N . GLY B 1 399 ? -36.589 82.913 73.405 1.00 33.43 396 GLY B N 1
ATOM 6865 C CA . GLY B 1 399 ? -37.743 82.083 73.120 1.00 35.78 396 GLY B CA 1
ATOM 6866 C C . GLY B 1 399 ? -38.216 81.248 74.282 1.00 36.73 396 GLY B C 1
ATOM 6867 O O . GLY B 1 399 ? -37.626 81.256 75.374 1.00 36.30 396 GLY B O 1
ATOM 6868 N N . LYS B 1 400 ? -39.289 80.511 74.022 1.00 38.38 397 LYS B N 1
ATOM 6869 C CA . LYS B 1 400 ? -39.901 79.626 75.002 1.00 39.81 397 LYS B CA 1
ATOM 6870 C C . LYS B 1 400 ? -38.912 78.554 75.464 1.00 37.92 397 LYS B C 1
ATOM 6871 O O . LYS B 1 400 ? -38.872 78.219 76.640 1.00 37.67 397 LYS B O 1
ATOM 6877 N N . GLU B 1 401 ? -38.112 78.034 74.535 1.00 37.39 398 GLU B N 1
ATOM 6878 C CA . GLU B 1 401 ? -37.104 77.020 74.857 1.00 36.84 398 GLU B CA 1
ATOM 6879 C C . GLU B 1 401 ? -35.886 77.590 75.581 1.00 33.90 398 GLU B C 1
ATOM 6880 O O . GLU B 1 401 ? -35.052 76.829 76.068 1.00 32.28 398 GLU B O 1
ATOM 6886 N N . GLU B 1 402 ? -35.783 78.919 75.635 1.00 31.97 399 GLU B N 1
ATOM 6887 C CA . GLU B 1 402 ? -34.672 79.592 76.329 1.00 31.06 399 GLU B CA 1
ATOM 6888 C C . GLU B 1 402 ? -33.312 79.175 75.778 1.00 29.28 399 GLU B C 1
ATOM 6889 O O . GLU B 1 402 ? -32.428 78.707 76.509 1.00 27.28 399 GLU B O 1
ATOM 6895 N N . LYS B 1 403 ? -33.162 79.339 74.465 1.00 28.86 400 LYS B N 1
ATOM 6896 C CA . LYS B 1 403 ? -31.909 79.027 73.800 1.00 28.59 400 LYS B CA 1
ATOM 6897 C C . LYS B 1 403 ? -30.890 80.065 74.258 1.00 26.92 400 LYS B C 1
ATOM 6898 O O . LYS B 1 403 ? -31.205 81.247 74.310 1.00 25.56 400 LYS B O 1
ATOM 6904 N N . ILE B 1 404 ? -29.679 79.626 74.606 1.00 24.96 401 ILE B N 1
ATOM 6905 C CA . ILE B 1 404 ? -28.665 80.557 75.074 1.00 24.34 401 ILE B CA 1
ATOM 6906 C C . ILE B 1 404 ? -28.019 81.261 73.891 1.00 23.66 401 ILE B C 1
ATOM 6907 O O . ILE B 1 404 ? -27.429 80.612 73.034 1.00 23.62 401 ILE B O 1
ATOM 6912 N N . VAL B 1 405 ? -28.170 82.584 73.839 1.00 22.30 402 VAL B N 1
ATOM 6913 C CA . VAL B 1 405 ? -27.586 83.387 72.767 1.00 22.70 402 VAL B CA 1
ATOM 6914 C C . VAL B 1 405 ? -26.399 84.236 73.251 1.00 21.58 402 VAL B C 1
ATOM 6915 O O . VAL B 1 405 ? -25.682 84.800 72.437 1.00 22.00 402 VAL B O 1
ATOM 6919 N N . GLY B 1 406 ? -26.216 84.326 74.569 1.00 21.05 403 GLY B N 1
ATOM 6920 C CA . GLY B 1 406 ? -25.090 85.057 75.173 1.00 20.52 403 GLY B CA 1
ATOM 6921 C C . GLY B 1 406 ? -24.748 84.517 76.552 1.00 20.29 403 GLY B C 1
ATOM 6922 O O . GLY B 1 406 ? -25.645 84.091 77.315 1.00 20.40 403 GLY B O 1
ATOM 6923 N N . LEU B 1 407 ? -23.450 84.506 76.868 1.00 19.62 404 LEU B N 1
ATOM 6924 C CA . LEU B 1 407 ? -22.954 84.055 78.180 1.00 19.21 404 LEU B CA 1
ATOM 6925 C C . LEU B 1 407 ? -21.803 84.990 78.520 1.00 18.66 404 LEU B C 1
ATOM 6926 O O . LEU B 1 407 ? -20.909 85.219 77.699 1.00 17.63 404 LEU B O 1
ATOM 6931 N N . HIS B 1 408 ? -21.869 85.567 79.720 1.00 18.38 405 HIS B N 1
ATOM 6932 C CA . HIS B 1 408 ? -20.914 86.564 80.150 1.00 18.56 405 HIS B CA 1
ATOM 6933 C C . HIS B 1 408 ? -20.567 86.382 81.612 1.00 18.28 405 HIS B C 1
ATOM 6934 O O . HIS B 1 408 ? -21.443 86.114 82.447 1.00 18.55 405 HIS B O 1
ATOM 6941 N N . GLY B 1 409 ? -19.297 86.564 81.924 1.00 17.19 406 GLY B N 1
ATOM 6942 C CA . GLY B 1 409 ? -18.858 86.446 83.292 1.00 16.96 406 GLY B CA 1
ATOM 6943 C C . GLY B 1 409 ? -17.628 87.255 83.574 1.00 16.51 406 GLY B C 1
ATOM 6944 O O . GLY B 1 409 ? -16.805 87.481 82.686 1.00 16.61 406 GLY B O 1
ATOM 6945 N N . ILE B 1 410 ? -17.513 87.698 84.822 1.00 16.82 407 ILE B N 1
ATOM 6946 C CA . ILE B 1 410 ? -16.327 88.390 85.293 1.00 16.75 407 ILE B CA 1
ATOM 6947 C C . ILE B 1 410 ? -16.033 87.849 86.694 1.00 17.23 407 ILE B C 1
ATOM 6948 O O . ILE B 1 410 ? -16.884 87.858 87.566 1.00 17.51 407 ILE B O 1
ATOM 6953 N N . GLY B 1 411 ? -14.822 87.360 86.893 1.00 17.32 408 GLY B N 1
ATOM 6954 C CA . GLY B 1 411 ? -14.445 86.846 88.204 1.00 18.36 408 GLY B CA 1
ATOM 6955 C C . GLY B 1 411 ? -13.273 85.909 88.105 1.00 18.76 408 GLY B C 1
ATOM 6956 O O . GLY B 1 411 ? -12.855 85.510 87.009 1.00 18.23 408 GLY B O 1
ATOM 6957 N N . ILE B 1 412 ? -12.731 85.558 89.255 1.00 19.76 409 ILE B N 1
ATOM 6958 C CA . ILE B 1 412 ? -11.576 84.676 89.256 1.00 21.00 409 ILE B CA 1
ATOM 6959 C C . ILE B 1 412 ? -11.905 83.341 88.609 1.00 21.38 409 ILE B C 1
ATOM 6960 O O . ILE B 1 412 ? -12.991 82.773 88.811 1.00 20.77 409 ILE B O 1
ATOM 6965 N N . GLY B 1 413 ? -10.987 82.891 87.760 1.00 21.22 410 GLY B N 1
ATOM 6966 C CA . GLY B 1 413 ? -11.146 81.614 87.067 1.00 21.16 410 GLY B CA 1
ATOM 6967 C C . GLY B 1 413 ? -12.012 81.587 85.832 1.00 19.70 410 GLY B C 1
ATOM 6968 O O . GLY B 1 413 ? -11.980 80.591 85.092 1.00 19.56 410 GLY B O 1
ATOM 6969 N N . VAL B 1 414 ? -12.780 82.647 85.554 1.00 18.64 411 VAL B N 1
ATOM 6970 C CA . VAL B 1 414 ? -13.637 82.604 84.362 1.00 18.10 411 VAL B CA 1
ATOM 6971 C C . VAL B 1 414 ? -12.830 82.424 83.079 1.00 17.64 411 VAL B C 1
ATOM 6972 O O . VAL B 1 414 ? -13.363 81.943 82.100 1.00 18.85 411 VAL B O 1
ATOM 6976 N N . ASP B 1 415 ? -11.553 82.803 83.097 1.00 17.60 412 ASP B N 1
ATOM 6977 C CA . ASP B 1 415 ? -10.671 82.626 81.924 1.00 18.29 412 ASP B CA 1
ATOM 6978 C C . ASP B 1 415 ? -10.567 81.163 81.478 1.00 17.90 412 ASP B C 1
ATOM 6979 O O . ASP B 1 415 ? -10.406 80.877 80.279 1.00 18.25 412 ASP B O 1
ATOM 6984 N N . GLU B 1 416 ? -10.652 80.247 82.434 1.00 17.84 413 GLU B N 1
ATOM 6985 C CA . GLU B 1 416 ? -10.557 78.822 82.098 1.00 18.19 413 GLU B CA 1
ATOM 6986 C C . GLU B 1 416 ? -11.913 78.141 82.008 1.00 18.34 413 GLU B C 1
ATOM 6987 O O . GLU B 1 416 ? -11.991 77.002 81.574 1.00 18.01 413 GLU B O 1
ATOM 6993 N N . MET B 1 417 ? -12.989 78.836 82.389 1.00 17.47 414 MET B N 1
ATOM 6994 C CA . MET B 1 417 ? -14.313 78.245 82.354 1.00 18.10 414 MET B CA 1
ATOM 6995 C C . MET B 1 417 ? -15.004 78.263 80.989 1.00 17.65 414 MET B C 1
ATOM 6996 O O . MET B 1 417 ? -15.825 77.404 80.686 1.00 18.21 414 MET B O 1
ATOM 7001 N N . LEU B 1 418 ? -14.681 79.264 80.192 1.00 17.44 415 LEU B N 1
ATOM 7002 C CA . LEU B 1 418 ? -15.422 79.542 78.981 1.00 17.55 415 LEU B CA 1
ATOM 7003 C C . LEU B 1 418 ? -15.365 78.515 77.865 1.00 17.79 415 LEU B C 1
ATOM 7004 O O . LEU B 1 418 ? -16.396 78.234 77.250 1.00 18.05 415 LEU B O 1
ATOM 7009 N N . GLN B 1 419 ? -14.197 77.925 77.630 1.00 17.65 416 GLN B N 1
ATOM 7010 C CA . GLN B 1 419 ? -14.038 77.043 76.466 1.00 18.27 416 GLN B CA 1
ATOM 7011 C C . GLN B 1 419 ? -15.120 75.974 76.328 1.00 18.96 416 GLN B C 1
ATOM 7012 O O . GLN B 1 419 ? -15.693 75.815 75.245 1.00 19.36 416 GLN B O 1
ATOM 7018 N N . GLY B 1 420 ? -15.363 75.227 77.408 1.00 18.94 417 GLY B N 1
ATOM 7019 C CA . GLY B 1 420 ? -16.383 74.178 77.408 1.00 19.26 417 GLY B CA 1
ATOM 7020 C C . GLY B 1 420 ? -17.777 74.729 77.147 1.00 19.24 417 GLY B C 1
ATOM 7021 O O . GLY B 1 420 ? -18.549 74.144 76.382 1.00 19.83 417 GLY B O 1
ATOM 7022 N N . PHE B 1 421 ? -18.111 75.849 77.784 1.00 19.13 418 PHE B N 1
ATOM 7023 C CA . PHE B 1 421 ? -19.413 76.478 77.550 1.00 19.30 418 PHE B CA 1
ATOM 7024 C C . PHE B 1 421 ? -19.556 76.919 76.089 1.00 19.09 418 PHE B C 1
ATOM 7025 O O . PHE B 1 421 ? -20.652 76.838 75.522 1.00 19.69 418 PHE B O 1
ATOM 7033 N N . ALA B 1 422 ? -18.462 77.366 75.477 1.00 18.43 419 ALA B N 1
ATOM 7034 C CA . ALA B 1 422 ? -18.506 77.742 74.068 1.00 19.09 419 ALA B CA 1
ATOM 7035 C C . ALA B 1 422 ? -18.879 76.534 73.198 1.00 19.89 419 ALA B C 1
ATOM 7036 O O . ALA B 1 422 ? -19.643 76.668 72.245 1.00 20.67 419 ALA B O 1
ATOM 7038 N N . VAL B 1 423 ? -18.359 75.361 73.534 1.00 19.59 420 VAL B N 1
ATOM 7039 C CA . VAL B 1 423 ? -18.697 74.168 72.778 1.00 20.78 420 VAL B CA 1
ATOM 7040 C C . VAL B 1 423 ? -20.206 73.925 72.849 1.00 20.82 420 VAL B C 1
ATOM 7041 O O . VAL B 1 423 ? -20.857 73.728 71.823 1.00 20.75 420 VAL B O 1
ATOM 7045 N N . ALA B 1 424 ? -20.743 73.961 74.063 1.00 20.72 421 ALA B N 1
ATOM 7046 C CA . ALA B 1 424 ? -22.175 73.732 74.283 1.00 21.60 421 ALA B CA 1
ATOM 7047 C C . ALA B 1 424 ? -23.059 74.756 73.581 1.00 21.85 421 ALA B C 1
ATOM 7048 O O . ALA B 1 424 ? -24.072 74.403 72.990 1.00 21.46 421 ALA B O 1
ATOM 7050 N N . ILE B 1 425 ? -22.657 76.021 73.629 1.00 21.80 422 ILE B N 1
ATOM 7051 C CA . ILE B 1 425 ? -23.422 77.108 72.985 1.00 22.65 422 ILE B CA 1
ATOM 7052 C C . ILE B 1 425 ? -23.379 76.984 71.452 1.00 23.61 422 ILE B C 1
ATOM 7053 O O . ILE B 1 425 ? -24.394 77.204 70.772 1.00 23.78 422 ILE B O 1
ATOM 7058 N N . LYS B 1 426 ? -22.221 76.602 70.916 1.00 24.70 423 LYS B N 1
ATOM 7059 C CA . LYS B 1 426 ? -22.069 76.372 69.476 1.00 26.08 423 LYS B CA 1
ATOM 7060 C C . LYS B 1 426 ? -23.004 75.194 69.069 1.00 26.42 423 LYS B C 1
ATOM 7061 O O . LYS B 1 426 ? -23.542 75.178 67.977 1.00 26.04 423 LYS B O 1
ATOM 7067 N N . MET B 1 427 ? -23.218 74.247 69.985 1.00 25.75 424 MET B N 1
ATOM 7068 C CA . MET B 1 427 ? -24.119 73.109 69.749 1.00 27.12 424 MET B CA 1
ATOM 7069 C C . MET B 1 427 ? -25.607 73.474 69.916 1.00 27.07 424 MET B C 1
ATOM 7070 O O . MET B 1 427 ? -26.456 72.631 69.687 1.00 27.51 424 MET B O 1
ATOM 7075 N N . GLY B 1 428 ? -25.904 74.704 70.346 1.00 25.85 425 GLY B N 1
ATOM 7076 C CA . GLY B 1 428 ? -27.293 75.174 70.521 1.00 25.93 425 GLY B CA 1
ATOM 7077 C C . GLY B 1 428 ? -27.883 74.924 71.894 1.00 25.67 425 GLY B C 1
ATOM 7078 O O . GLY B 1 428 ? -29.086 74.686 72.028 1.00 26.31 425 GLY B O 1
ATOM 7079 N N . ALA B 1 429 ? -27.036 74.962 72.918 1.00 24.71 426 ALA B N 1
ATOM 7080 C CA . ALA B 1 429 ? -27.473 74.741 74.297 1.00 24.24 426 ALA B CA 1
ATOM 7081 C C . ALA B 1 429 ? -28.605 75.666 74.743 1.00 24.29 426 ALA B C 1
ATOM 7082 O O . ALA B 1 429 ? -28.642 76.850 74.394 1.00 23.94 426 ALA B O 1
ATOM 7084 N N . THR B 1 430 ? -29.527 75.098 75.511 1.00 24.53 427 THR B N 1
ATOM 7085 C CA . THR B 1 430 ? -30.632 75.821 76.104 1.00 24.67 427 THR B CA 1
ATOM 7086 C C . THR B 1 430 ? -30.399 75.878 77.600 1.00 24.81 427 THR B C 1
ATOM 7087 O O . THR B 1 430 ? -29.511 75.196 78.124 1.00 24.21 427 THR B O 1
ATOM 7091 N N . LYS B 1 431 ? -31.190 76.687 78.294 1.00 25.17 428 LYS B N 1
ATOM 7092 C CA . LYS B 1 431 ? -31.115 76.758 79.748 1.00 25.78 428 LYS B CA 1
ATOM 7093 C C . LYS B 1 431 ? -31.337 75.350 80.342 1.00 26.58 428 LYS B C 1
ATOM 7094 O O . LYS B 1 431 ? -30.675 74.980 81.325 1.00 26.45 428 LYS B O 1
ATOM 7100 N N . ALA B 1 432 ? -32.245 74.567 79.742 1.00 26.83 429 ALA B N 1
ATOM 7101 C CA . ALA B 1 432 ? -32.497 73.194 80.212 1.00 27.33 429 ALA B CA 1
ATOM 7102 C C . ALA B 1 432 ? -31.253 72.303 80.089 1.00 26.77 429 ALA B C 1
ATOM 7103 O O . ALA B 1 432 ? -31.016 71.452 80.966 1.00 27.11 429 ALA B O 1
ATOM 7105 N N . ASP B 1 433 ? -30.451 72.501 79.039 1.00 25.83 430 ASP B N 1
ATOM 7106 C CA . ASP B 1 433 ? -29.210 71.723 78.871 1.00 25.61 430 ASP B CA 1
ATOM 7107 C C . ASP B 1 433 ? -28.237 72.021 79.996 1.00 25.03 430 ASP B C 1
ATOM 7108 O O . ASP B 1 433 ? -27.561 71.108 80.482 1.00 25.28 430 ASP B O 1
ATOM 7113 N N . PHE B 1 434 ? -28.141 73.304 80.377 1.00 24.19 431 PHE B N 1
ATOM 7114 C CA . PHE B 1 434 ? -27.302 73.719 81.514 1.00 23.71 431 PHE B CA 1
ATOM 7115 C C . PHE B 1 434 ? -27.856 73.136 82.826 1.00 24.61 431 PHE B C 1
ATOM 7116 O O . PHE B 1 434 ? -27.120 72.518 83.597 1.00 23.78 431 PHE B O 1
ATOM 7124 N N . ASP B 1 435 ? -29.154 73.326 83.064 1.00 26.26 432 ASP B N 1
ATOM 7125 C CA . ASP B 1 435 ? -29.803 72.821 84.283 1.00 28.53 432 ASP B CA 1
ATOM 7126 C C . ASP B 1 435 ? -29.665 71.314 84.446 1.00 28.77 432 ASP B C 1
ATOM 7127 O O . ASP B 1 435 ? -29.542 70.826 85.569 1.00 29.87 432 ASP B O 1
ATOM 7132 N N . ASN B 1 436 ? -29.688 70.589 83.333 1.00 28.22 433 ASN B N 1
ATOM 7133 C CA . ASN B 1 436 ? -29.582 69.122 83.350 1.00 29.22 433 ASN B CA 1
ATOM 7134 C C . ASN B 1 436 ? -28.152 68.586 83.493 1.00 27.62 433 ASN B C 1
ATOM 7135 O O . ASN B 1 436 ? -27.935 67.373 83.460 1.00 28.61 433 ASN B O 1
ATOM 7140 N N . THR B 1 437 ? -27.187 69.488 83.663 1.00 25.39 434 THR B N 1
ATOM 7141 C CA . THR B 1 437 ? -25.797 69.113 83.855 1.00 24.02 434 THR B CA 1
ATOM 7142 C C . THR B 1 437 ? -25.491 69.258 85.339 1.00 23.25 434 THR B C 1
ATOM 7143 O O . THR B 1 437 ? -25.662 70.328 85.897 1.00 23.33 434 THR B O 1
ATOM 7147 N N . VAL B 1 438 ? -25.043 68.180 85.976 1.00 22.57 435 VAL B N 1
ATOM 7148 C CA . VAL B 1 438 ? -24.747 68.240 87.402 1.00 22.21 435 VAL B CA 1
ATOM 7149 C C . VAL B 1 438 ? -23.555 69.168 87.670 1.00 21.10 435 VAL B C 1
ATOM 7150 O O . VAL B 1 438 ? -22.542 69.143 86.963 1.00 20.01 435 VAL B O 1
ATOM 7154 N N . ALA B 1 439 ? -23.718 69.995 88.703 1.00 20.65 436 ALA B N 1
ATOM 7155 C CA . ALA B 1 439 ? -22.708 70.947 89.121 1.00 19.80 436 ALA B CA 1
ATOM 7156 C C . ALA B 1 439 ? -21.453 70.278 89.678 1.00 19.79 436 ALA B C 1
ATOM 7157 O O . ALA B 1 439 ? -21.473 69.117 90.083 1.00 20.47 436 ALA B O 1
ATOM 7159 N N . ILE B 1 440 ? -20.352 71.024 89.652 1.00 19.58 437 ILE B N 1
ATOM 7160 C CA . ILE B 1 440 ? -19.066 70.598 90.223 1.00 19.70 437 ILE B CA 1
ATOM 7161 C C . ILE B 1 440 ? -18.813 71.504 91.418 1.00 19.47 437 ILE B C 1
ATOM 7162 O O . ILE B 1 440 ? -18.708 72.733 91.259 1.00 19.18 437 ILE B O 1
ATOM 7167 N N . HIS B 1 441 ? -18.709 70.914 92.605 1.00 20.07 438 HIS B N 1
ATOM 7168 C CA . HIS B 1 441 ? -18.569 71.690 93.843 1.00 20.21 438 HIS B CA 1
ATOM 7169 C C . HIS B 1 441 ? -17.304 71.310 94.597 1.00 20.25 438 HIS B C 1
ATOM 7170 O O . HIS B 1 441 ? -17.004 70.116 94.695 1.00 20.69 438 HIS B O 1
ATOM 7177 N N . PRO B 1 442 ? -16.540 72.279 95.129 1.00 19.90 439 PRO B N 1
ATOM 7178 C CA . PRO B 1 442 ? -16.795 73.725 95.041 1.00 19.42 439 PRO B CA 1
ATOM 7179 C C . PRO B 1 442 ? -15.949 74.396 93.969 1.00 18.93 439 PRO B C 1
ATOM 7180 O O . PRO B 1 442 ? -14.713 74.249 93.963 1.00 19.05 439 PRO B O 1
ATOM 7184 N N . THR B 1 443 ? -16.623 75.059 93.034 1.00 18.51 440 THR B N 1
ATOM 7185 C CA . THR B 1 443 ? -15.958 75.793 91.973 1.00 18.43 440 THR B CA 1
ATOM 7186 C C . THR B 1 443 ? -16.784 77.040 91.674 1.00 18.64 440 THR B C 1
ATOM 7187 O O . THR B 1 443 ? -17.948 77.139 92.063 1.00 18.75 440 THR B O 1
ATOM 7191 N N . GLY B 1 444 ? -16.176 77.999 90.980 1.00 18.01 441 GLY B N 1
ATOM 7192 C CA . GLY B 1 444 ? -16.936 79.148 90.518 1.00 17.94 441 GLY B CA 1
ATOM 7193 C C . GLY B 1 444 ? -17.804 78.715 89.334 1.00 18.37 441 GLY B C 1
ATOM 7194 O O . GLY B 1 444 ? -18.901 79.213 89.157 1.00 18.61 441 GLY B O 1
ATOM 7195 N N . SER B 1 445 ? -17.317 77.743 88.543 1.00 18.48 442 SER B N 1
ATOM 7196 C CA . SER B 1 445 ? -18.004 77.302 87.324 1.00 18.47 442 SER B CA 1
ATOM 7197 C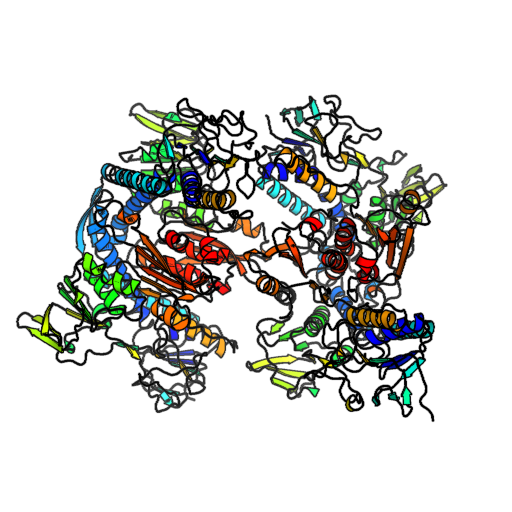 C . SER B 1 445 ? -19.407 76.756 87.541 1.00 18.90 442 SER B C 1
ATOM 7198 O O . SER B 1 445 ? -20.267 76.895 86.664 1.00 18.32 442 SER B O 1
ATOM 7201 N N . GLU B 1 446 ? -19.643 76.156 88.706 1.00 19.33 443 GLU B N 1
ATOM 7202 C CA . GLU B 1 446 ? -20.959 75.594 88.987 1.00 20.63 443 GLU B CA 1
ATOM 7203 C C . GLU B 1 446 ? -22.067 76.630 88.977 1.00 21.07 443 GLU B C 1
ATOM 7204 O O . GLU B 1 446 ? -23.218 76.293 88.746 1.00 21.10 443 GLU B O 1
ATOM 7210 N N . GLU B 1 447 ? -21.723 77.886 89.253 1.00 21.02 444 GLU B N 1
ATOM 7211 C CA . GLU B 1 447 ? -22.722 78.947 89.264 1.00 21.82 444 GLU B CA 1
ATOM 7212 C C . GLU B 1 447 ? -23.356 79.134 87.893 1.00 21.33 444 GLU B C 1
ATOM 7213 O O . GLU B 1 447 ? -24.491 79.591 87.811 1.00 22.05 444 GLU B O 1
ATOM 7219 N N . PHE B 1 448 ? -22.634 78.815 86.817 1.00 20.21 445 PHE B N 1
ATOM 7220 C CA . PHE B 1 448 ? -23.236 78.911 85.484 1.00 20.97 445 PHE B CA 1
ATOM 7221 C C . PHE B 1 448 ? -24.362 77.912 85.251 1.00 21.74 445 PHE B C 1
ATOM 7222 O O . PHE B 1 448 ? -25.246 78.180 84.445 1.00 22.37 445 PHE B O 1
ATOM 7230 N N . VAL B 1 449 ? -24.309 76.751 85.909 1.00 21.46 446 VAL B N 1
ATOM 7231 C CA . VAL B 1 449 ? -25.356 75.733 85.712 1.00 22.18 446 VAL B CA 1
ATOM 7232 C C . VAL B 1 449 ? -26.406 75.674 86.838 1.00 23.51 446 VAL B C 1
ATOM 7233 O O . VAL B 1 449 ? -27.272 74.788 86.842 1.00 23.73 446 VAL B O 1
ATOM 7237 N N . THR B 1 450 ? -26.360 76.628 87.765 1.00 23.85 447 THR B N 1
ATOM 7238 C CA . THR B 1 450 ? -27.302 76.628 88.879 1.00 26.03 447 THR B CA 1
ATOM 7239 C C . THR B 1 450 ? -28.055 77.961 89.031 1.00 26.68 447 THR B C 1
ATOM 7240 O O . THR B 1 450 ? -28.618 78.228 90.090 1.00 26.51 447 THR B O 1
ATOM 7244 N N . MET B 1 451 ? -28.096 78.780 87.976 1.00 27.33 448 MET B N 1
ATOM 7245 C CA . MET B 1 451 ? -28.843 80.045 88.065 1.00 29.17 448 MET B CA 1
ATOM 7246 C C . MET B 1 451 ? -30.334 79.799 87.981 1.00 31.18 448 MET B C 1
ATOM 7247 O O . MET B 1 451 ? -30.764 78.899 87.255 1.00 30.18 448 MET B O 1
ATOM 7252 N N . ARG B 1 452 ? -31.118 80.578 88.739 1.00 34.25 449 ARG B N 1
ATOM 7253 C CA A ARG B 1 452 ? -32.581 80.495 88.660 0.50 37.11 449 ARG B CA 1
ATOM 7254 C CA B ARG B 1 452 ? -32.587 80.496 88.701 0.50 36.75 449 ARG B CA 1
ATOM 7255 C C . ARG B 1 452 ? -33.181 81.883 88.458 1.00 37.72 449 ARG B C 1
ATOM 7256 O O . ARG B 1 452 ? -32.508 82.904 88.608 1.00 38.14 449 ARG B O 1
ATOM 7272 N N . MET C 1 4 ? -17.683 50.558 24.514 1.00 50.53 1 MET C N 1
ATOM 7273 C CA . MET C 1 4 ? -16.311 50.531 25.118 1.00 48.65 1 MET C CA 1
ATOM 7274 C C . MET C 1 4 ? -16.182 49.371 26.120 1.00 45.69 1 MET C C 1
ATOM 7275 O O . MET C 1 4 ? -17.143 49.042 26.822 1.00 47.82 1 MET C O 1
ATOM 7280 N N . LYS C 1 5 ? -15.005 48.746 26.170 1.00 41.33 2 LYS C N 1
ATOM 7281 C CA . LYS C 1 5 ? -14.761 47.629 27.106 1.00 38.91 2 LYS C CA 1
ATOM 7282 C C . LYS C 1 5 ? -14.800 48.140 28.565 1.00 36.09 2 LYS C C 1
ATOM 7283 O O . LYS C 1 5 ? -13.988 48.980 28.959 1.00 32.87 2 LYS C O 1
ATOM 7289 N N . THR C 1 6 ? -15.744 47.605 29.347 1.00 35.00 3 THR C N 1
ATOM 7290 C CA . THR C 1 6 ? -15.975 48.026 30.728 1.00 34.08 3 THR C CA 1
ATOM 7291 C C . THR C 1 6 ? -15.529 46.988 31.775 1.00 33.16 3 THR C C 1
ATOM 7292 O O . THR C 1 6 ? -15.677 45.785 31.584 1.00 33.82 3 THR C O 1
ATOM 7296 N N . TYR C 1 7 ? -14.966 47.484 32.874 1.00 31.23 4 TYR C N 1
ATOM 7297 C CA . TYR C 1 7 ? -14.524 46.666 33.998 1.00 29.84 4 TYR C CA 1
ATOM 7298 C C . TYR C 1 7 ? -15.055 47.295 35.287 1.00 29.90 4 TYR C C 1
ATOM 7299 O O . TYR C 1 7 ? -15.551 48.422 35.277 1.00 30.81 4 TYR C O 1
ATOM 7308 N N . ASP C 1 8 ? -14.982 46.555 36.386 1.00 29.22 5 ASP C N 1
ATOM 7309 C CA . ASP C 1 8 ? -15.353 47.100 37.698 1.00 29.42 5 ASP C CA 1
ATOM 7310 C C . ASP C 1 8 ? -14.154 47.879 38.241 1.00 27.57 5 ASP C C 1
ATOM 7311 O O . ASP C 1 8 ? -14.318 48.895 38.923 1.00 27.28 5 ASP C O 1
ATOM 7316 N N . TYR C 1 9 ? -12.950 47.409 37.897 1.00 26.00 6 TYR C N 1
ATOM 7317 C CA . TYR C 1 9 ? -11.731 47.981 38.433 1.00 24.70 6 TYR C CA 1
ATOM 7318 C C . TYR C 1 9 ? -10.583 47.886 37.470 1.00 23.73 6 TYR C C 1
ATOM 7319 O O . TYR C 1 9 ? -10.287 46.805 36.961 1.00 23.68 6 TYR C O 1
ATOM 7328 N N . ILE C 1 10 ? -9.943 49.024 37.214 1.00 23.05 7 ILE C N 1
ATOM 7329 C CA . ILE C 1 10 ? -8.744 49.084 36.386 1.00 22.64 7 ILE C CA 1
ATOM 7330 C C . ILE C 1 10 ? -7.589 49.526 37.273 1.00 22.13 7 ILE C C 1
ATOM 7331 O O . ILE C 1 10 ? -7.668 50.556 37.929 1.00 22.01 7 ILE C O 1
ATOM 7336 N N . VAL C 1 11 ? -6.527 48.729 37.305 1.00 21.95 8 VAL C N 1
ATOM 7337 C CA . VAL C 1 11 ? -5.340 49.026 38.091 1.00 21.48 8 VAL C CA 1
ATOM 7338 C C . VAL C 1 11 ? -4.212 49.365 37.130 1.00 20.81 8 VAL C C 1
ATOM 7339 O O . VAL C 1 11 ? -3.851 48.556 36.258 1.00 20.70 8 VAL C O 1
ATOM 7343 N N . ILE C 1 12 ? -3.640 50.547 37.291 1.00 20.59 9 ILE C N 1
ATOM 7344 C CA . ILE C 1 12 ? -2.547 50.993 36.440 1.00 20.35 9 ILE C CA 1
ATOM 7345 C C . ILE C 1 12 ? -1.250 50.795 37.220 1.00 19.98 9 ILE C C 1
ATOM 7346 O O . ILE C 1 12 ? -0.968 51.524 38.166 1.00 19.25 9 ILE C O 1
ATOM 7351 N N . GLY C 1 13 ? -0.480 49.797 36.799 1.00 19.86 10 GLY C N 1
ATOM 7352 C CA . GLY C 1 13 ? 0.786 49.428 37.402 1.00 19.85 10 GLY C CA 1
ATOM 7353 C C . GLY C 1 13 ? 0.697 48.040 38.030 1.00 19.70 10 GLY C C 1
ATOM 7354 O O . GLY C 1 13 ? -0.164 47.796 38.860 1.00 20.17 10 GLY C O 1
ATOM 7355 N N . GLY C 1 14 ? 1.608 47.153 37.642 1.00 19.94 11 GLY C N 1
ATOM 7356 C CA . GLY C 1 14 ? 1.677 45.776 38.145 1.00 19.95 11 GLY C CA 1
ATOM 7357 C C . GLY C 1 14 ? 2.845 45.537 39.083 1.00 19.83 11 GLY C C 1
ATOM 7358 O O . GLY C 1 14 ? 3.565 44.527 38.976 1.00 19.98 11 GLY C O 1
ATOM 7359 N N . GLY C 1 15 ? 3.042 46.489 39.990 1.00 19.63 12 GLY C N 1
ATOM 7360 C CA . GLY C 1 15 ? 4.053 46.382 41.019 1.00 20.02 12 GLY C CA 1
ATOM 7361 C C . GLY C 1 15 ? 3.410 45.942 42.326 1.00 19.89 12 GLY C C 1
ATOM 7362 O O . GLY C 1 15 ? 2.312 45.376 42.346 1.00 19.92 12 GLY C O 1
ATOM 7363 N N . SER C 1 16 ? 4.094 46.219 43.423 1.00 20.27 13 SER C N 1
ATOM 7364 C CA . SER C 1 16 ? 3.659 45.785 44.758 1.00 20.34 13 SER C CA 1
ATOM 7365 C C . SER C 1 16 ? 2.236 46.195 45.094 1.00 20.07 13 SER C C 1
ATOM 7366 O O . SER C 1 16 ? 1.412 45.353 45.473 1.00 20.54 13 SER C O 1
ATOM 7369 N N . GLY C 1 17 ? 1.941 47.482 44.936 1.00 19.45 14 GLY C N 1
ATOM 7370 C CA . GLY C 1 17 ? 0.617 47.981 45.250 1.00 19.60 14 GLY C CA 1
ATOM 7371 C C . GLY C 1 17 ? -0.458 47.514 44.284 1.00 19.63 14 GLY C C 1
ATOM 7372 O O . GLY C 1 17 ? -1.537 47.099 44.702 1.00 19.81 14 GLY C O 1
ATOM 7373 N N . GLY C 1 18 ? -0.153 47.562 42.995 1.00 19.61 15 GLY C N 1
ATOM 7374 C CA . GLY C 1 18 ? -1.118 47.195 41.981 1.00 20.01 15 GLY C CA 1
ATOM 7375 C C . GLY C 1 18 ? -1.534 45.747 42.042 1.00 20.35 15 GLY C C 1
ATOM 7376 O O . GLY C 1 18 ? -2.709 45.436 41.975 1.00 20.82 15 GLY C O 1
ATOM 7377 N N . ILE C 1 19 ? -0.553 44.857 42.134 1.00 20.42 16 ILE C N 1
ATOM 7378 C CA . ILE C 1 19 ? -0.833 43.431 42.211 1.00 20.88 16 ILE C CA 1
ATOM 7379 C C . ILE C 1 19 ? -1.650 43.117 43.464 1.00 20.35 16 ILE C C 1
ATOM 7380 O O . ILE C 1 19 ? -2.648 42.408 43.402 1.00 20.95 16 ILE C O 1
ATOM 7385 N N . ALA C 1 20 ? -1.251 43.683 44.588 1.00 19.74 17 ALA C N 1
ATOM 7386 C CA . ALA C 1 20 ? -1.951 43.413 45.839 1.00 19.80 17 ALA C CA 1
ATOM 7387 C C . ALA C 1 20 ? -3.410 43.859 45.787 1.00 20.18 17 ALA C C 1
ATOM 7388 O O . ALA C 1 20 ? -4.315 43.114 46.207 1.00 21.23 17 ALA C O 1
ATOM 7390 N N . SER C 1 21 ? -3.636 45.054 45.253 1.00 19.90 18 SER C N 1
ATOM 7391 C CA . SER C 1 21 ? -4.976 45.605 45.170 1.00 20.34 18 SER C CA 1
ATOM 7392 C C . SER C 1 21 ? -5.823 44.836 44.151 1.00 20.61 18 SER C C 1
ATOM 7393 O O . SER C 1 21 ? -6.979 44.501 44.433 1.00 21.14 18 SER C O 1
ATOM 7396 N N . ALA C 1 22 ? -5.235 44.540 42.989 1.00 20.63 19 ALA C N 1
ATOM 7397 C CA . ALA C 1 22 ? -5.941 43.784 41.937 1.00 20.98 19 ALA C CA 1
ATOM 7398 C C . ALA C 1 22 ? -6.361 42.414 42.458 1.00 21.14 19 ALA C C 1
ATOM 7399 O O . ALA C 1 22 ? -7.527 42.021 42.320 1.00 21.34 19 ALA C O 1
ATOM 7401 N N . ASN C 1 23 ? -5.411 41.694 43.053 1.00 21.24 20 ASN C N 1
ATOM 7402 C CA . ASN C 1 23 ? -5.697 40.352 43.594 1.00 21.71 20 ASN C CA 1
ATOM 7403 C C . ASN C 1 23 ? -6.840 40.368 44.596 1.00 22.54 20 ASN C C 1
ATOM 7404 O O . ASN C 1 23 ? -7.766 39.560 44.487 1.00 22.82 20 ASN C O 1
ATOM 7409 N N . ARG C 1 24 ? -6.814 41.315 45.535 1.00 22.42 21 ARG C N 1
ATOM 7410 C CA . ARG C 1 24 ? -7.844 41.341 46.567 1.00 22.89 21 ARG C CA 1
ATOM 7411 C C . ARG C 1 24 ? -9.219 41.685 45.991 1.00 23.38 21 ARG C C 1
ATOM 7412 O O . ARG C 1 24 ? -10.223 41.140 46.433 1.00 23.69 21 ARG C O 1
ATOM 7420 N N . ALA C 1 25 ? -9.253 42.574 45.000 1.00 23.05 22 ALA C N 1
ATOM 7421 C CA . ALA C 1 25 ? -10.495 42.953 44.344 1.00 23.98 22 ALA C CA 1
ATOM 7422 C C . ALA C 1 25 ? -11.075 41.736 43.616 1.00 25.01 22 ALA C C 1
ATOM 7423 O O . ALA C 1 25 ? -12.266 41.460 43.705 1.00 25.48 22 ALA C O 1
ATOM 7425 N N . GLY C 1 26 ? -10.206 41.012 42.911 1.00 25.40 23 GLY C N 1
ATOM 7426 C CA . GLY C 1 26 ? -10.604 39.818 42.166 1.00 26.54 23 GLY C CA 1
ATOM 7427 C C . GLY C 1 26 ? -11.085 38.725 43.094 1.00 27.84 23 GLY C C 1
ATOM 7428 O O . GLY C 1 26 ? -12.022 37.998 42.775 1.00 28.63 23 GLY C O 1
ATOM 7429 N N . MET C 1 27 ? -10.449 38.622 44.253 1.00 28.56 24 MET C N 1
ATOM 7430 C CA . MET C 1 27 ? -10.841 37.638 45.260 1.00 30.95 24 MET C CA 1
ATOM 7431 C C . MET C 1 27 ? -12.274 37.924 45.744 1.00 31.57 24 MET C C 1
ATOM 7432 O O . MET C 1 27 ? -13.005 36.986 46.105 1.00 32.15 24 MET C O 1
ATOM 7437 N N . HIS C 1 28 ? -12.675 39.205 45.743 1.00 30.65 25 HIS C N 1
ATOM 7438 C CA . HIS C 1 28 ? -14.040 39.591 46.156 1.00 31.63 25 HIS C CA 1
ATOM 7439 C C . HIS C 1 28 ? -15.039 39.672 45.004 1.00 32.08 25 HIS C C 1
ATOM 7440 O O . HIS C 1 28 ? -16.088 40.300 45.143 1.00 33.49 25 HIS C O 1
ATOM 7447 N N . GLY C 1 29 ? -14.707 39.055 43.869 1.00 31.46 26 GLY C N 1
ATOM 7448 C CA . GLY C 1 29 ? -15.617 38.953 42.727 1.00 31.80 26 GLY C CA 1
ATOM 7449 C C . GLY C 1 29 ? -15.664 40.083 41.731 1.00 31.20 26 GLY C C 1
ATOM 7450 O O . GLY C 1 29 ? -16.509 40.066 40.835 1.00 31.54 26 GLY C O 1
ATOM 7451 N N . ALA C 1 30 ? -14.782 41.071 41.874 1.00 29.51 27 ALA C N 1
ATOM 7452 C CA . ALA C 1 30 ? -14.757 42.182 40.937 1.00 28.61 27 ALA C CA 1
ATOM 7453 C C . ALA C 1 30 ? -14.105 41.763 39.610 1.00 27.90 27 ALA C C 1
ATOM 7454 O O . ALA C 1 30 ? -13.213 40.909 39.579 1.00 26.99 27 ALA C O 1
ATOM 7456 N N . ASN C 1 31 ? -14.578 42.374 38.530 1.00 27.91 28 ASN C N 1
ATOM 7457 C CA . ASN C 1 31 ? -14.052 42.189 37.181 1.00 27.91 28 ASN C CA 1
ATOM 7458 C C . ASN C 1 31 ? -12.900 43.195 37.073 1.00 26.37 28 ASN C C 1
ATOM 7459 O O . ASN C 1 31 ? -13.135 44.410 36.925 1.00 26.31 28 ASN C O 1
ATOM 7464 N N . VAL C 1 32 ? -11.667 42.686 37.131 1.00 25.28 29 VAL C N 1
ATOM 7465 C CA . VAL C 1 32 ? -10.468 43.532 37.197 1.00 24.22 29 VAL C CA 1
ATOM 7466 C C . VAL C 1 32 ? -9.540 43.450 35.995 1.00 23.87 29 VAL C C 1
ATOM 7467 O O . VAL C 1 32 ? -9.300 42.369 35.453 1.00 24.07 29 VAL C O 1
ATOM 7471 N N . LEU C 1 33 ? -9.022 44.608 35.602 1.00 23.17 30 LEU C N 1
ATOM 7472 C CA . LEU C 1 33 ? -8.049 44.732 34.542 1.00 22.82 30 LEU C CA 1
ATOM 7473 C C . LEU C 1 33 ? -6.801 45.338 35.160 1.00 22.06 30 LEU C C 1
ATOM 7474 O O . LEU C 1 33 ? -6.885 46.369 35.806 1.00 22.01 30 LEU C O 1
ATOM 7479 N N A LEU C 1 34 ? -5.660 44.695 34.954 0.60 21.74 31 LEU C N 1
ATOM 7480 N N B LEU C 1 34 ? -5.649 44.693 34.975 0.40 21.61 31 LEU C N 1
ATOM 7481 C CA A LEU C 1 34 ? -4.382 45.190 35.444 0.60 21.21 31 LEU C CA 1
ATOM 7482 C CA B LEU C 1 34 ? -4.376 45.219 35.484 0.40 20.97 31 LEU C CA 1
ATOM 7483 C C A LEU C 1 34 ? -3.518 45.512 34.240 0.60 21.07 31 LEU C C 1
ATOM 7484 C C B LEU C 1 34 ? -3.454 45.480 34.301 0.40 20.93 31 LEU C C 1
ATOM 7485 O O A LEU C 1 34 ? -3.394 44.697 33.334 0.60 21.19 31 LEU C O 1
ATOM 7486 O O B LEU C 1 34 ? -3.236 44.600 33.473 0.40 21.06 31 LEU C O 1
ATOM 7495 N N . ILE C 1 35 ? -2.903 46.688 34.246 1.00 20.57 32 ILE C N 1
ATOM 7496 C CA . ILE C 1 35 ? -2.060 47.123 33.146 1.00 20.75 32 ILE C CA 1
ATOM 7497 C C . ILE C 1 35 ? -0.637 47.379 33.647 1.00 20.58 32 ILE C C 1
ATOM 7498 O O . ILE C 1 35 ? -0.431 48.164 34.592 1.00 19.79 32 ILE C O 1
ATOM 7503 N N . GLU C 1 36 ? 0.331 46.726 33.006 1.00 20.87 33 GLU C N 1
ATOM 7504 C CA . GLU C 1 36 ? 1.739 46.864 33.363 1.00 21.25 33 GLU C CA 1
ATOM 7505 C C . GLU C 1 36 ? 2.559 47.035 32.100 1.00 22.08 33 GLU C C 1
ATOM 7506 O O . GLU C 1 36 ? 2.565 46.163 31.243 1.00 22.24 33 GLU C O 1
ATOM 7512 N N . GLY C 1 37 ? 3.277 48.147 31.998 1.00 22.18 34 GLY C N 1
ATOM 7513 C CA . GLY C 1 37 ? 4.044 48.426 30.788 1.00 23.50 34 GLY C CA 1
ATOM 7514 C C . GLY C 1 37 ? 5.386 47.744 30.635 1.00 24.43 34 GLY C C 1
ATOM 7515 O O . GLY C 1 37 ? 5.866 47.568 29.517 1.00 25.12 34 GLY C O 1
ATOM 7516 N N . ASN C 1 38 ? 5.990 47.364 31.751 1.00 25.12 35 ASN C N 1
ATOM 7517 C CA . ASN C 1 38 ? 7.306 46.756 31.758 1.00 26.74 35 ASN C CA 1
ATOM 7518 C C . ASN C 1 38 ? 7.215 45.322 32.286 1.00 27.83 35 ASN C C 1
ATOM 7519 O O . ASN C 1 38 ? 6.739 44.463 31.558 1.00 29.59 35 ASN C O 1
ATOM 7524 N N . GLU C 1 39 ? 7.639 45.052 33.521 1.00 27.26 36 GLU C N 1
ATOM 7525 C CA . GLU C 1 39 ? 7.601 43.672 34.014 1.00 28.29 36 GLU C CA 1
ATOM 7526 C C . GLU C 1 39 ? 6.735 43.490 35.227 1.00 26.30 36 GLU C C 1
ATOM 7527 O O . GLU C 1 39 ? 6.731 44.315 36.133 1.00 24.95 36 GLU C O 1
ATOM 7533 N N . ILE C 1 40 ? 6.042 42.362 35.269 1.00 26.12 37 ILE C N 1
ATOM 7534 C CA . ILE C 1 40 ? 5.182 42.063 36.392 1.00 25.57 37 ILE C CA 1
ATOM 7535 C C . ILE C 1 40 ? 6.049 42.015 37.658 1.00 24.29 37 ILE C C 1
ATOM 7536 O O . ILE C 1 40 ? 7.193 41.565 37.610 1.00 24.32 37 ILE C O 1
ATOM 7541 N N . GLY C 1 41 ? 5.506 42.503 38.774 1.00 23.14 38 GLY C N 1
ATOM 7542 C CA . GLY C 1 41 ? 6.235 42.561 40.052 1.00 22.86 38 GLY C CA 1
ATOM 7543 C C . GLY C 1 41 ? 6.811 43.931 40.367 1.00 22.69 38 GLY C C 1
ATOM 7544 O O . GLY C 1 41 ? 7.192 44.210 41.501 1.00 22.01 38 GLY C O 1
ATOM 7545 N N . GLY C 1 42 ? 6.898 44.786 39.356 1.00 23.04 39 GLY C N 1
ATOM 7546 C CA . GLY C 1 42 ? 7.390 46.136 39.565 1.00 23.23 39 GLY C CA 1
ATOM 7547 C C . GLY C 1 42 ? 8.814 46.254 40.067 1.00 23.27 39 GLY C C 1
ATOM 7548 O O . GLY C 1 42 ? 9.668 45.396 39.828 1.00 23.18 39 GLY C O 1
ATOM 7549 N N . THR C 1 43 ? 9.045 47.327 40.803 1.00 23.21 40 THR C N 1
ATOM 7550 C CA . THR C 1 43 ? 10.357 47.667 41.294 1.00 23.67 40 THR C CA 1
ATOM 7551 C C . THR C 1 43 ? 10.918 46.673 42.278 1.00 23.56 40 THR C C 1
ATOM 7552 O O . THR C 1 43 ? 12.049 46.270 42.144 1.00 24.40 40 THR C O 1
ATOM 7556 N N . CYS C 1 44 ? 10.125 46.278 43.256 1.00 23.86 41 CYS C N 1
ATOM 7557 C CA . CYS C 1 44 ? 10.602 45.368 44.287 1.00 24.74 41 CYS C CA 1
ATOM 7558 C C . CYS C 1 44 ? 11.123 44.050 43.743 1.00 24.19 41 CYS C C 1
ATOM 7559 O O . CYS C 1 44 ? 12.253 43.634 44.056 1.00 24.91 41 CYS C O 1
ATOM 7562 N N . VAL C 1 45 ? 10.306 43.405 42.923 1.00 23.07 42 VAL C N 1
ATOM 7563 C CA . VAL C 1 45 ? 10.651 42.104 42.377 1.00 23.46 42 VAL C CA 1
ATOM 7564 C C . VAL C 1 45 ? 11.807 42.144 41.391 1.00 23.47 42 VAL C C 1
ATOM 7565 O O . VAL C 1 45 ? 12.689 41.291 41.432 1.00 23.29 42 VAL C O 1
ATOM 7569 N N . ASN C 1 46 ? 11.813 43.151 40.524 1.00 22.85 43 ASN C N 1
ATOM 7570 C CA . ASN C 1 46 ? 12.796 43.209 39.440 1.00 23.02 43 ASN C CA 1
ATOM 7571 C C . ASN C 1 46 ? 14.079 43.988 39.658 1.00 23.72 43 ASN C C 1
ATOM 7572 O O . ASN C 1 46 ? 15.144 43.554 39.208 1.00 24.35 43 ASN C O 1
ATOM 7577 N N . VAL C 1 47 ? 13.986 45.127 40.336 1.00 23.75 44 VAL C N 1
ATOM 7578 C CA . VAL C 1 47 ? 15.130 46.041 40.494 1.00 24.85 44 VAL C CA 1
ATOM 7579 C C . VAL C 1 47 ? 15.126 46.736 41.854 1.00 25.13 44 VAL C C 1
ATOM 7580 O O . VAL C 1 47 ? 15.587 47.895 42.003 1.00 25.85 44 VAL C O 1
ATOM 7584 N N . GLY C 1 48 ? 14.621 46.017 42.858 1.00 24.66 45 GLY C N 1
ATOM 7585 C CA . GLY C 1 48 ? 14.495 46.561 44.196 1.00 24.77 45 GLY C CA 1
ATOM 7586 C C . GLY C 1 48 ? 14.805 45.577 45.303 1.00 24.56 45 GLY C C 1
ATOM 7587 O O . GLY C 1 48 ? 15.857 44.939 45.276 1.00 25.44 45 GLY C O 1
ATOM 7588 N N . CYS C 1 49 ? 13.860 45.439 46.239 1.00 24.57 46 CYS C N 1
ATOM 7589 C CA . CYS C 1 49 ? 14.025 44.630 47.442 1.00 24.71 46 CYS C CA 1
ATOM 7590 C C . CYS C 1 49 ? 14.615 43.250 47.161 1.00 24.45 46 CYS C C 1
ATOM 7591 O O . CYS C 1 49 ? 15.533 42.826 47.853 1.00 24.85 46 CYS C O 1
ATOM 7594 N N . VAL C 1 50 ? 14.075 42.549 46.163 1.00 24.20 47 VAL C N 1
ATOM 7595 C CA . VAL C 1 50 ? 14.500 41.162 45.893 1.00 24.58 47 VAL C CA 1
ATOM 7596 C C . VAL C 1 50 ? 15.941 41.045 45.412 1.00 24.50 47 VAL C C 1
ATOM 7597 O O . VAL C 1 50 ? 16.768 40.431 46.100 1.00 25.07 47 VAL C O 1
ATOM 7601 N N . PRO C 1 51 ? 16.267 41.632 44.254 1.00 24.63 48 PRO C N 1
ATOM 7602 C CA . PRO C 1 51 ? 17.656 41.529 43.833 1.00 25.37 48 PRO C CA 1
ATOM 7603 C C . PRO C 1 51 ? 18.647 42.165 44.829 1.00 25.82 48 PRO C C 1
ATOM 7604 O O . PRO C 1 51 ? 19.784 41.704 44.953 1.00 26.20 48 PRO C O 1
ATOM 7608 N N . LYS C 1 52 ? 18.219 43.198 45.544 1.00 25.81 49 LYS C N 1
ATOM 7609 C CA . LYS C 1 52 ? 19.073 43.849 46.538 1.00 26.61 49 LYS C CA 1
ATOM 7610 C C . LYS C 1 52 ? 19.425 42.859 47.656 1.00 26.43 49 LYS C C 1
ATOM 7611 O O . LYS C 1 52 ? 20.592 42.730 48.037 1.00 27.40 49 LYS C O 1
ATOM 7617 N N . LYS C 1 53 ? 18.416 42.154 48.154 1.00 25.67 50 LYS C N 1
ATOM 7618 C CA . LYS C 1 53 ? 18.612 41.192 49.253 1.00 25.35 50 LYS C CA 1
ATOM 7619 C C . LYS C 1 53 ? 19.523 40.064 48.817 1.00 26.00 50 LYS C C 1
ATOM 7620 O O . LYS C 1 53 ? 20.375 39.630 49.594 1.00 26.27 50 LYS C O 1
ATOM 7626 N N . VAL C 1 54 ? 19.352 39.604 47.575 1.00 26.20 51 VAL C N 1
ATOM 7627 C CA . VAL C 1 54 ? 20.178 38.518 47.026 1.00 27.04 51 VAL C CA 1
ATOM 7628 C C . VAL C 1 54 ? 21.646 38.926 47.002 1.00 28.47 51 VAL C C 1
ATOM 7629 O O . VAL C 1 54 ? 22.507 38.158 47.430 1.00 29.20 51 VAL C O 1
ATOM 7633 N N . MET C 1 55 ? 21.919 40.140 46.516 1.00 29.21 52 MET C N 1
ATOM 7634 C CA . MET C 1 55 ? 23.282 40.641 46.439 1.00 30.87 52 MET C CA 1
ATOM 7635 C C . MET C 1 55 ? 23.832 40.871 47.849 1.00 30.70 52 MET C C 1
ATOM 7636 O O . MET C 1 55 ? 25.004 40.607 48.104 1.00 30.70 52 MET C O 1
ATOM 7641 N N . TRP C 1 56 ? 22.983 41.339 48.763 1.00 30.22 53 TRP C N 1
ATOM 7642 C CA . TRP C 1 56 ? 23.404 41.530 50.164 1.00 29.78 53 TRP C CA 1
ATOM 7643 C C . TRP C 1 56 ? 23.811 40.197 50.807 1.00 29.68 53 TRP C C 1
ATOM 7644 O O . TRP C 1 56 ? 24.768 40.149 51.575 1.00 29.83 53 TRP C O 1
ATOM 7655 N N . GLN C 1 57 ? 23.062 39.142 50.496 1.00 29.20 54 GLN C N 1
ATOM 7656 C CA . GLN C 1 57 ? 23.309 37.818 51.043 1.00 29.99 54 GLN C CA 1
ATOM 7657 C C . GLN C 1 57 ? 24.643 37.268 50.521 1.00 30.52 54 GLN C C 1
ATOM 7658 O O . GLN C 1 57 ? 25.427 36.693 51.284 1.00 30.18 54 GLN C O 1
ATOM 7664 N N . ALA C 1 58 ? 24.890 37.431 49.220 1.00 31.07 55 ALA C N 1
ATOM 7665 C CA . ALA C 1 58 ? 26.148 36.955 48.618 1.00 32.69 55 ALA C CA 1
ATOM 7666 C C . ALA C 1 58 ? 27.315 37.693 49.254 1.00 33.89 55 ALA C C 1
ATOM 7667 O O . ALA C 1 58 ? 28.353 37.108 49.564 1.00 34.09 55 ALA C O 1
ATOM 7669 N N . SER C 1 59 ? 27.116 38.989 49.446 1.00 34.78 56 SER C N 1
ATOM 7670 C CA . SER C 1 59 ? 28.113 39.858 50.031 1.00 37.37 56 SER C CA 1
ATOM 7671 C C . SER C 1 59 ? 28.432 39.496 51.485 1.00 37.44 56 SER C C 1
ATOM 7672 O O . SER C 1 59 ? 29.595 39.503 51.883 1.00 39.53 56 SER C O 1
ATOM 7675 N N . SER C 1 60 ? 27.408 39.172 52.268 1.00 36.79 57 SER C N 1
ATOM 7676 C CA . SER C 1 60 ? 27.605 38.796 53.672 1.00 36.94 57 SER C CA 1
ATOM 7677 C C . SER C 1 60 ? 28.305 37.449 53.747 1.00 36.94 57 SER C C 1
ATOM 7678 O O . SER C 1 60 ? 29.143 37.210 54.607 1.00 37.07 57 SER C O 1
ATOM 7681 N N . MET C 1 61 ? 27.950 36.577 52.820 1.00 37.90 58 MET C N 1
ATOM 7682 C CA . MET C 1 61 ? 28.529 35.253 52.731 1.00 40.03 58 MET C CA 1
ATOM 7683 C C . MET C 1 61 ? 30.047 35.336 52.429 1.00 41.05 58 MET C C 1
ATOM 7684 O O . MET C 1 61 ? 30.836 34.573 52.997 1.00 40.24 58 MET C O 1
ATOM 7689 N N . MET C 1 62 ? 30.469 36.289 51.590 1.00 41.34 59 MET C N 1
ATOM 7690 C CA . MET C 1 62 ? 31.905 36.422 51.293 1.00 43.36 59 MET C CA 1
ATOM 7691 C C . MET C 1 62 ? 32.647 36.986 52.503 1.00 43.21 59 MET C C 1
ATOM 7692 O O . MET C 1 62 ? 33.728 36.508 52.840 1.00 42.91 59 MET C O 1
ATOM 7697 N N . GLU C 1 63 ? 32.057 37.993 53.150 1.00 43.60 60 GLU C N 1
ATOM 7698 C CA . GLU C 1 63 ? 32.638 38.610 54.349 1.00 45.09 60 GLU C CA 1
ATOM 7699 C C . GLU C 1 63 ? 32.827 37.557 55.436 1.00 44.78 60 GLU C C 1
ATOM 7700 O O . GLU C 1 63 ? 33.896 37.475 56.042 1.00 44.92 60 GLU C O 1
ATOM 7706 N N . MET C 1 64 ? 31.797 36.736 55.646 1.00 42.95 61 MET C N 1
ATOM 7707 C CA . MET C 1 64 ? 31.847 35.660 56.649 1.00 44.36 61 MET C CA 1
ATOM 7708 C C . MET C 1 64 ? 32.966 34.659 56.379 1.00 42.71 61 MET C C 1
ATOM 7709 O O . MET C 1 64 ? 33.748 34.347 57.270 1.00 42.04 61 MET C O 1
ATOM 7714 N N . MET C 1 65 ? 33.010 34.140 55.155 1.00 42.09 62 MET C N 1
ATOM 7715 C CA . MET C 1 65 ? 33.998 33.124 54.793 1.00 42.78 62 MET C CA 1
ATOM 7716 C C . MET C 1 65 ? 35.447 33.580 54.939 1.00 43.66 62 MET C C 1
ATOM 7717 O O . MET C 1 65 ? 36.301 32.805 55.375 1.00 43.08 62 MET C O 1
ATOM 7722 N N . GLU C 1 66 ? 35.707 34.837 54.609 1.00 44.11 63 GLU C N 1
ATOM 7723 C CA . GLU C 1 66 ? 37.058 35.388 54.706 1.00 46.23 63 GLU C CA 1
ATOM 7724 C C . GLU C 1 66 ? 37.467 35.829 56.112 1.00 45.50 63 GLU C C 1
ATOM 7725 O O . GLU C 1 66 ? 38.638 35.772 56.449 1.00 46.56 63 GLU C O 1
ATOM 7731 N N . ARG C 1 67 ? 36.505 36.226 56.939 1.00 43.28 64 ARG C N 1
ATOM 7732 C CA . ARG C 1 67 ? 36.813 36.798 58.255 1.00 43.53 64 ARG C CA 1
ATOM 7733 C C . ARG C 1 67 ? 36.507 35.976 59.513 1.00 41.09 64 ARG C C 1
ATOM 7734 O O . ARG C 1 67 ? 37.257 36.033 60.486 1.00 40.78 64 ARG C O 1
ATOM 7742 N N . ASP C 1 68 ? 35.410 35.229 59.491 1.00 39.62 65 ASP C N 1
ATOM 7743 C CA . ASP C 1 68 ? 34.919 34.535 60.700 1.00 38.29 65 ASP C CA 1
ATOM 7744 C C . ASP C 1 68 ? 35.071 33.023 60.755 1.00 38.49 65 ASP C C 1
ATOM 7745 O O . ASP C 1 68 ? 34.739 32.422 61.779 1.00 38.83 65 ASP C O 1
ATOM 7750 N N . THR C 1 69 ? 35.561 32.405 59.686 1.00 38.26 66 THR C N 1
ATOM 7751 C CA . THR C 1 69 ? 35.683 30.946 59.648 1.00 38.38 66 THR C CA 1
ATOM 7752 C C . THR C 1 69 ? 36.841 30.396 60.479 1.00 38.56 66 THR C C 1
ATOM 7753 O O . THR C 1 69 ? 36.688 29.365 61.145 1.00 38.21 66 THR C O 1
ATOM 7757 N N . ALA C 1 70 ? 37.986 31.077 60.450 1.00 38.69 67 ALA C N 1
ATOM 7758 C CA . ALA C 1 70 ? 39.173 30.636 61.202 1.00 39.48 67 ALA C CA 1
ATOM 7759 C C . ALA C 1 70 ? 38.907 30.454 62.702 1.00 38.06 67 ALA C C 1
ATOM 7760 O O . ALA C 1 70 ? 39.347 29.465 63.302 1.00 37.50 67 ALA C O 1
ATOM 7762 N N . GLY C 1 71 ? 38.162 31.390 63.288 1.00 37.00 68 GLY C N 1
ATOM 7763 C CA . GLY C 1 71 ? 37.817 31.331 64.700 1.00 35.43 68 GLY C CA 1
ATOM 7764 C C . GLY C 1 71 ? 37.066 30.065 65.087 1.00 34.47 68 GLY C C 1
ATOM 7765 O O . GLY C 1 71 ? 37.191 29.602 66.214 1.00 34.71 68 GLY C O 1
ATOM 7766 N N . TYR C 1 72 ? 36.296 29.504 64.151 1.00 33.78 69 TYR C N 1
ATOM 7767 C CA . TYR C 1 72 ? 35.521 28.276 64.405 1.00 33.16 69 TYR C CA 1
ATOM 7768 C C . TYR C 1 72 ? 36.245 26.982 63.972 1.00 34.31 69 TYR C C 1
ATOM 7769 O O . TYR C 1 72 ? 35.625 25.910 63.917 1.00 33.86 69 TYR C O 1
ATOM 7778 N N . GLY C 1 73 ? 37.542 27.087 63.671 1.00 35.47 70 GLY C N 1
ATOM 7779 C CA . GLY C 1 73 ? 38.365 25.928 63.302 1.00 37.12 70 GLY C CA 1
ATOM 7780 C C . GLY C 1 73 ? 38.469 25.595 61.818 1.00 38.62 70 GLY C C 1
ATOM 7781 O O . GLY C 1 73 ? 39.061 24.568 61.462 1.00 39.38 70 GLY C O 1
ATOM 7782 N N . PHE C 1 74 ? 37.929 26.459 60.956 1.00 38.40 71 PHE C N 1
ATOM 7783 C CA . PHE C 1 74 ? 37.942 26.215 59.509 1.00 39.94 71 PHE C CA 1
ATOM 7784 C C . PHE C 1 74 ? 39.064 26.915 58.757 1.00 42.25 71 PHE C C 1
ATOM 7785 O O . PHE C 1 74 ? 39.361 28.080 59.010 1.00 43.12 71 PHE C O 1
ATOM 7793 N N . ASP C 1 75 ? 39.671 26.179 57.827 1.00 43.84 72 ASP C N 1
ATOM 7794 C CA . ASP C 1 75 ? 40.676 26.699 56.910 1.00 45.86 72 ASP C CA 1
ATOM 7795 C C . ASP C 1 75 ? 39.912 26.692 55.587 1.00 45.71 72 ASP C C 1
ATOM 7796 O O . ASP C 1 75 ? 39.752 25.643 54.961 1.00 46.84 72 ASP C O 1
ATOM 7801 N N . VAL C 1 76 ? 39.410 27.862 55.189 1.00 45.20 73 VAL C N 1
ATOM 7802 C CA . VAL C 1 76 ? 38.566 28.007 53.995 1.00 44.97 73 VAL C CA 1
ATOM 7803 C C . VAL C 1 76 ? 39.198 28.862 52.904 1.00 46.29 73 VAL C C 1
ATOM 7804 O O . VAL C 1 76 ? 39.752 29.924 53.177 1.00 46.71 73 VAL C O 1
ATOM 7808 N N . GLU C 1 77 ? 39.071 28.402 51.662 1.00 47.18 74 GLU C N 1
ATOM 7809 C CA . GLU C 1 77 ? 39.592 29.127 50.505 1.00 48.71 74 GLU C CA 1
ATOM 7810 C C . GLU C 1 77 ? 38.490 29.342 49.480 1.00 47.69 74 GLU C C 1
ATOM 7811 O O . GLU C 1 77 ? 37.844 28.383 49.040 1.00 46.47 74 GLU C O 1
ATOM 7817 N N . ILE C 1 78 ? 38.260 30.601 49.116 1.00 48.37 75 ILE C N 1
ATOM 7818 C CA . ILE C 1 78 ? 37.292 30.915 48.074 1.00 48.68 75 ILE C CA 1
ATOM 7819 C C . ILE C 1 78 ? 38.080 30.727 46.783 1.00 51.28 75 ILE C C 1
ATOM 7820 O O . ILE C 1 78 ? 38.819 31.616 46.369 1.00 52.84 75 ILE C O 1
ATOM 7825 N N . LYS C 1 79 ? 37.958 29.542 46.187 1.00 52.95 76 LYS C N 1
ATOM 7826 C CA . LYS C 1 79 ? 38.663 29.224 44.922 1.00 55.66 76 LYS C CA 1
ATOM 7827 C C . LYS C 1 79 ? 38.249 30.122 43.762 1.00 54.82 76 LYS C C 1
ATOM 7828 O O . LYS C 1 79 ? 39.064 30.405 42.881 1.00 55.13 76 LYS C O 1
ATOM 7834 N N . ASN C 1 80 ? 36.993 30.568 43.762 1.00 52.59 77 ASN C N 1
ATOM 7835 C CA . ASN C 1 80 ? 36.513 31.455 42.713 1.00 52.15 77 ASN C CA 1
ATOM 7836 C C . ASN C 1 80 ? 35.187 32.110 43.081 1.00 49.49 77 ASN C C 1
ATOM 7837 O O . ASN C 1 80 ? 34.362 31.517 43.780 1.00 48.95 77 ASN C O 1
ATOM 7842 N N . PHE C 1 81 ? 35.002 33.343 42.619 1.00 48.23 78 PHE C N 1
ATOM 7843 C CA . PHE C 1 81 ? 33.741 34.045 42.764 1.00 46.11 78 PHE C CA 1
ATOM 7844 C C . PHE C 1 81 ? 33.356 34.560 41.393 1.00 46.11 78 PHE C C 1
ATOM 7845 O O . PHE C 1 81 ? 34.133 35.269 40.758 1.00 47.86 78 PHE C O 1
ATOM 7853 N N . SER C 1 82 ? 32.170 34.175 40.933 1.00 44.87 79 SER C N 1
ATOM 7854 C CA . SER C 1 82 ? 31.652 34.617 39.646 1.00 45.29 79 SER C CA 1
ATOM 7855 C C . SER C 1 82 ? 30.461 35.529 39.878 1.00 43.31 79 SER C C 1
ATOM 7856 O O . SER C 1 82 ? 29.351 35.067 40.167 1.00 41.95 79 SER C O 1
ATOM 7859 N N . PHE C 1 83 ? 30.712 36.830 39.768 1.00 43.46 80 PHE C N 1
ATOM 7860 C CA . PHE C 1 83 ? 29.670 37.843 39.895 1.00 42.16 80 PHE C CA 1
ATOM 7861 C C . PHE C 1 83 ? 28.672 37.581 38.769 1.00 42.05 80 PHE C C 1
ATOM 7862 O O . PHE C 1 83 ? 27.473 37.761 38.944 1.00 39.73 80 PHE C O 1
ATOM 7870 N N . LYS C 1 84 ? 29.180 37.117 37.621 1.00 43.61 81 LYS C N 1
ATOM 7871 C CA . LYS C 1 84 ? 28.322 36.819 36.471 1.00 44.16 81 LYS C CA 1
ATOM 7872 C C . LYS C 1 84 ? 27.350 35.670 36.772 1.00 42.09 81 LYS C C 1
ATOM 7873 O O . LYS C 1 84 ? 26.181 35.747 36.394 1.00 40.18 81 LYS C O 1
ATOM 7879 N N . GLN C 1 85 ? 27.818 34.624 37.460 1.00 41.37 82 GLN C N 1
ATOM 7880 C CA . GLN C 1 85 ? 26.932 33.508 37.815 1.00 40.47 82 GLN C CA 1
ATOM 7881 C C . GLN C 1 85 ? 25.925 33.942 38.893 1.00 37.20 82 GLN C C 1
ATOM 7882 O O . GLN C 1 85 ? 24.764 33.534 38.858 1.00 35.76 82 GLN C O 1
ATOM 7888 N N . LEU C 1 86 ? 26.387 34.739 39.854 1.00 35.67 83 LEU C N 1
ATOM 7889 C CA . LEU C 1 86 ? 25.510 35.288 40.897 1.00 34.16 83 LEU C CA 1
ATOM 7890 C C . LEU C 1 86 ? 24.355 36.047 40.235 1.00 33.18 83 LEU C C 1
ATOM 7891 O O . LEU C 1 86 ? 23.183 35.827 40.562 1.00 32.02 83 LEU C O 1
ATOM 7896 N N . VAL C 1 87 ? 24.687 36.923 39.286 1.00 33.81 84 VAL C N 1
ATOM 7897 C CA . VAL C 1 87 ? 23.664 37.709 38.592 1.00 33.31 84 VAL C CA 1
ATOM 7898 C C . VAL C 1 87 ? 22.718 36.817 37.781 1.00 33.37 84 VAL C C 1
ATOM 7899 O O . VAL C 1 87 ? 21.522 37.020 37.818 1.00 32.45 84 VAL C O 1
ATOM 7903 N N A GLU C 1 88 ? 23.261 35.836 37.062 0.50 34.74 85 GLU C N 1
ATOM 7904 N N B GLU C 1 88 ? 23.259 35.837 37.060 0.50 34.80 85 GLU C N 1
ATOM 7905 C CA A GLU C 1 88 ? 22.430 34.910 36.282 0.50 35.17 85 GLU C CA 1
ATOM 7906 C CA B GLU C 1 88 ? 22.422 34.924 36.271 0.50 35.25 85 GLU C CA 1
ATOM 7907 C C A GLU C 1 88 ? 21.438 34.160 37.171 0.50 33.92 85 GLU C C 1
ATOM 7908 C C B GLU C 1 88 ? 21.442 34.145 37.161 0.50 33.99 85 GLU C C 1
ATOM 7909 O O A GLU C 1 88 ? 20.259 34.025 36.830 0.50 33.05 85 GLU C O 1
ATOM 7910 O O B GLU C 1 88 ? 20.269 33.981 36.811 0.50 33.14 85 GLU C O 1
ATOM 7921 N N . ASN C 1 89 ? 21.927 33.683 38.312 1.00 33.81 86 ASN C N 1
ATOM 7922 C CA . ASN C 1 89 ? 21.099 32.933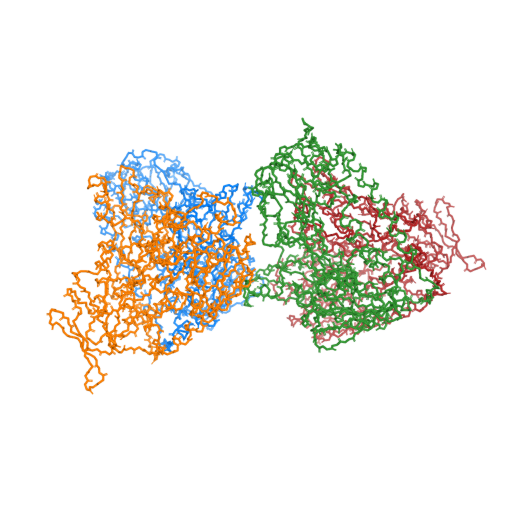 39.272 1.00 32.80 86 ASN C CA 1
ATOM 7923 C C . ASN C 1 89 ? 20.015 33.828 39.892 1.00 31.37 86 ASN C C 1
ATOM 7924 O O . ASN C 1 89 ? 18.864 33.417 40.041 1.00 29.94 86 ASN C O 1
ATOM 7929 N N . ARG C 1 90 ? 20.408 35.051 40.221 1.00 31.15 87 ARG C N 1
ATOM 7930 C CA . ARG C 1 90 ? 19.507 36.067 40.748 1.00 30.37 87 ARG C CA 1
ATOM 7931 C C . ARG C 1 90 ? 18.386 36.318 39.745 1.00 30.15 87 ARG C C 1
ATOM 7932 O O . ARG C 1 90 ? 17.205 36.278 40.100 1.00 28.97 87 ARG C O 1
ATOM 7940 N N . GLU C 1 91 ? 18.758 36.558 38.482 1.00 31.20 88 GLU C N 1
ATOM 7941 C CA . GLU C 1 91 ? 17.760 36.831 37.442 1.00 31.56 88 GLU C CA 1
ATOM 7942 C C . GLU C 1 91 ? 16.874 35.633 37.134 1.00 32.05 88 GLU C C 1
ATOM 7943 O O . GLU C 1 91 ? 15.705 35.802 36.785 1.00 31.18 88 GLU C O 1
ATOM 7949 N N . LYS C 1 92 ? 17.416 34.425 37.299 1.00 33.34 89 LYS C N 1
ATOM 7950 C CA . LYS C 1 92 ? 16.635 33.207 37.105 1.00 34.60 89 LYS C CA 1
ATOM 7951 C C . LYS C 1 92 ? 15.551 33.114 38.191 1.00 33.12 89 LYS C C 1
ATOM 7952 O O . LYS C 1 92 ? 14.424 32.683 37.928 1.00 32.86 89 LYS C O 1
ATOM 7958 N N . TYR C 1 93 ? 15.900 33.518 39.410 1.00 31.51 90 TYR C N 1
ATOM 7959 C CA . TYR C 1 93 ? 14.940 33.510 40.511 1.00 30.43 90 TYR C CA 1
ATOM 7960 C C . TYR C 1 93 ? 13.856 34.570 40.239 1.00 28.86 90 TYR C C 1
ATOM 7961 O O . TYR C 1 93 ? 12.671 34.312 40.424 1.00 27.84 90 TYR C O 1
ATOM 7970 N N . ILE C 1 94 ? 14.269 35.742 39.773 1.00 28.27 91 ILE C N 1
ATOM 7971 C CA . ILE C 1 94 ? 13.306 36.801 39.419 1.00 27.98 91 ILE C CA 1
ATOM 7972 C C . ILE C 1 94 ? 12.328 36.278 38.346 1.00 28.59 91 ILE C C 1
ATOM 7973 O O . ILE C 1 94 ? 11.124 36.509 38.446 1.00 27.59 91 ILE C O 1
ATOM 7978 N N . ASP C 1 95 ? 12.831 35.528 37.360 1.00 30.45 92 ASP C N 1
ATOM 7979 C CA . ASP C 1 95 ? 11.956 34.948 36.334 1.00 32.33 92 ASP C CA 1
ATOM 7980 C C . ASP C 1 95 ? 10.963 33.984 36.967 1.00 32.35 92 ASP C C 1
ATOM 7981 O O . ASP C 1 95 ? 9.793 33.956 36.590 1.00 31.59 92 ASP C O 1
ATOM 7986 N N . PHE C 1 96 ? 11.435 33.194 37.930 1.00 33.06 93 PHE C N 1
ATOM 7987 C CA . PHE C 1 96 ? 10.559 32.290 38.671 1.00 33.43 93 PHE C CA 1
ATOM 7988 C C . PHE C 1 96 ? 9.445 33.085 39.381 1.00 30.81 93 PHE C C 1
ATOM 7989 O O . PHE C 1 96 ? 8.277 32.677 39.387 1.00 29.74 93 PHE C O 1
ATOM 7997 N N . LEU C 1 97 ? 9.812 34.211 39.988 1.00 28.57 94 LEU C N 1
ATOM 7998 C CA . LEU C 1 97 ? 8.821 35.053 40.677 1.00 27.54 94 LEU C CA 1
ATOM 7999 C C . LEU C 1 97 ? 7.759 35.602 39.710 1.00 27.22 94 LEU C C 1
ATOM 8000 O O . LEU C 1 97 ? 6.597 35.729 40.091 1.00 27.34 94 LEU C O 1
ATOM 8005 N N . HIS C 1 98 ? 8.144 35.919 38.472 1.00 26.60 95 HIS C N 1
ATOM 8006 C CA . HIS C 1 98 ? 7.147 36.376 37.489 1.00 26.70 95 HIS C CA 1
ATOM 8007 C C . HIS C 1 98 ? 6.086 35.303 37.334 1.00 27.14 95 HIS C C 1
ATOM 8008 O O . HIS C 1 98 ? 4.907 35.589 37.331 1.00 27.05 95 HIS C O 1
ATOM 8015 N N . GLY C 1 99 ? 6.525 34.051 37.212 1.00 28.54 96 GLY C N 1
ATOM 8016 C CA . GLY C 1 99 ? 5.593 32.942 37.076 1.00 28.94 96 GLY C CA 1
ATOM 8017 C C . GLY C 1 99 ? 4.677 32.858 38.283 1.00 27.81 96 GLY C C 1
ATOM 8018 O O . GLY C 1 99 ? 3.474 32.641 38.143 1.00 27.87 96 GLY C O 1
ATOM 8019 N N . ALA C 1 100 ? 5.244 33.055 39.475 1.00 27.08 97 ALA C N 1
ATOM 8020 C CA . ALA C 1 100 ? 4.470 32.983 40.710 1.00 26.35 97 ALA C CA 1
ATOM 8021 C C . ALA C 1 100 ? 3.423 34.104 40.791 1.00 24.80 97 ALA C C 1
ATOM 8022 O O . ALA C 1 100 ? 2.282 33.859 41.168 1.00 23.98 97 ALA C O 1
ATOM 8024 N N . TYR C 1 101 ? 3.812 35.323 40.438 1.00 24.19 98 TYR C N 1
ATOM 8025 C CA . TYR C 1 101 ? 2.859 36.436 40.456 1.00 24.84 98 TYR C CA 1
ATOM 8026 C C . TYR C 1 101 ? 1.767 36.254 39.409 1.00 24.32 98 TYR C C 1
ATOM 8027 O O . TYR C 1 101 ? 0.601 36.549 39.672 1.00 23.94 98 TYR C O 1
ATOM 8036 N N . ASN C 1 102 ? 2.133 35.740 38.243 1.00 24.97 99 ASN C N 1
ATOM 8037 C CA . ASN C 1 102 ? 1.122 35.485 37.209 1.00 26.42 99 ASN C CA 1
ATOM 8038 C C . ASN C 1 102 ? 0.124 34.405 37.624 1.00 26.52 99 ASN C C 1
ATOM 8039 O O . ASN C 1 102 ? -1.058 34.524 37.332 1.00 26.32 99 ASN C O 1
ATOM 8044 N N . ARG C 1 103 ? 0.589 33.372 38.321 1.00 26.69 100 ARG C N 1
ATOM 8045 C CA . ARG C 1 103 ? -0.326 32.319 38.802 1.00 27.63 100 ARG C CA 1
ATOM 8046 C C . ARG C 1 103 ? -1.291 32.880 39.854 1.00 25.97 100 ARG C C 1
ATOM 8047 O O . ARG C 1 103 ? -2.453 32.507 39.889 1.00 26.55 100 ARG C O 1
ATOM 8055 N N . GLY C 1 104 ? -0.804 33.793 40.684 1.00 24.60 101 GLY C N 1
ATOM 8056 C CA . GLY C 1 104 ? -1.642 34.448 41.695 1.00 24.21 101 GLY C CA 1
ATOM 8057 C C . GLY C 1 104 ? -2.717 35.295 41.038 1.00 24.02 101 GLY C C 1
ATOM 8058 O O . GLY C 1 104 ? -3.894 35.231 41.415 1.00 24.56 101 GLY C O 1
ATOM 8059 N N . LEU C 1 105 ? -2.317 36.068 40.033 1.00 23.77 102 LEU C N 1
ATOM 8060 C CA . LEU C 1 105 ? -3.262 36.894 39.277 1.00 23.51 102 LEU C CA 1
ATOM 8061 C C . LEU C 1 105 ? -4.309 36.002 38.602 1.00 24.52 102 LEU C C 1
ATOM 8062 O O . LEU C 1 105 ? -5.492 36.304 38.656 1.00 24.00 102 LEU C O 1
ATOM 8067 N N . ASP C 1 106 ? -3.874 34.890 37.999 1.00 25.33 103 ASP C N 1
ATOM 8068 C CA . ASP C 1 106 ? -4.811 33.940 37.380 1.00 27.47 103 ASP C CA 1
ATOM 8069 C C . ASP C 1 106 ? -5.812 33.395 38.407 1.00 28.15 103 ASP C C 1
ATOM 8070 O O . ASP C 1 106 ? -7.002 33.272 38.105 1.00 28.78 103 ASP C O 1
ATOM 8075 N N . SER C 1 107 ? -5.332 33.050 39.607 1.00 28.17 104 SER C N 1
ATOM 8076 C CA . SER C 1 107 ? -6.216 32.460 40.649 1.00 29.10 104 SER C CA 1
ATOM 8077 C C . SER C 1 107 ? -7.321 33.419 41.062 1.00 29.07 104 SER C C 1
ATOM 8078 O O . SER C 1 107 ? -8.399 32.995 41.495 1.00 29.97 104 SER C O 1
ATOM 8081 N N . ASN C 1 108 ? -7.050 34.713 40.907 1.00 27.18 105 ASN C N 1
ATOM 8082 C CA . ASN C 1 108 ? -8.024 35.760 41.222 1.00 27.44 105 ASN C CA 1
ATOM 8083 C C . ASN C 1 108 ? -8.772 36.312 39.993 1.00 27.77 105 ASN C C 1
ATOM 8084 O O . ASN C 1 108 ? -9.401 37.376 40.076 1.00 27.16 105 ASN C O 1
ATOM 8089 N N A ASN C 1 109 ? -8.703 35.574 38.877 0.60 28.09 106 ASN C N 1
ATOM 8090 N N B ASN C 1 109 ? -8.709 35.574 38.880 0.40 28.33 106 ASN C N 1
ATOM 8091 C CA A ASN C 1 109 ? -9.402 35.922 37.629 0.60 28.77 106 ASN C CA 1
ATOM 8092 C CA B ASN C 1 109 ? -9.414 35.925 37.645 0.40 29.04 106 ASN C CA 1
ATOM 8093 C C A ASN C 1 109 ? -9.104 37.327 37.116 0.60 27.31 106 ASN C C 1
ATOM 8094 C C B ASN C 1 109 ? -9.108 37.327 37.125 0.40 27.45 106 ASN C C 1
ATOM 8095 O O A ASN C 1 109 ? -9.999 38.005 36.606 0.60 27.91 106 ASN C O 1
ATOM 8096 O O B ASN C 1 109 ? -10.005 37.999 36.615 0.40 27.96 106 ASN C O 1
ATOM 8105 N N . ILE C 1 110 ? -7.855 37.762 37.252 1.00 25.51 107 ILE C N 1
ATOM 8106 C CA . ILE C 1 110 ? -7.449 39.111 36.789 1.00 24.31 107 ILE C CA 1
ATOM 8107 C C . ILE C 1 110 ? -7.057 39.062 35.311 1.00 24.60 107 ILE C C 1
ATOM 8108 O O . ILE C 1 110 ? -6.347 38.142 34.888 1.00 24.78 107 ILE C O 1
ATOM 8113 N N . GLU C 1 111 ? -7.565 40.010 34.520 1.00 24.43 108 GLU C N 1
ATOM 8114 C CA . GLU C 1 111 ? -7.184 40.128 33.110 1.00 25.08 108 GLU C CA 1
ATOM 8115 C C . GLU C 1 111 ? -6.060 41.140 33.044 1.00 24.12 108 GLU C C 1
ATOM 8116 O O . GLU C 1 111 ? -6.069 42.114 33.795 1.00 23.42 108 GLU C O 1
ATOM 8122 N N . ARG C 1 112 ? -5.085 40.906 32.162 1.00 24.40 109 ARG C N 1
ATOM 8123 C CA . ARG C 1 112 ? -3.920 41.803 32.069 1.00 23.49 109 ARG C CA 1
ATOM 8124 C C . ARG C 1 112 ? -3.548 42.259 30.678 1.00 23.61 109 ARG C C 1
ATOM 8125 O O . ARG C 1 112 ? -3.814 41.587 29.694 1.00 23.68 109 ARG C O 1
ATOM 8133 N N . ILE C 1 113 ? -2.948 43.453 30.634 1.00 22.78 110 ILE C N 1
ATOM 8134 C CA . ILE C 1 113 ? -2.431 44.048 29.415 1.00 24.10 110 ILE C CA 1
ATOM 8135 C C . ILE C 1 113 ? -0.980 44.471 29.660 1.00 23.65 110 ILE C C 1
ATOM 8136 O O . ILE C 1 113 ? -0.659 45.042 30.701 1.00 22.08 110 ILE C O 1
ATOM 8141 N N . HIS C 1 114 ? -0.124 44.189 28.686 1.00 25.30 111 HIS C N 1
ATOM 8142 C CA . HIS C 1 114 ? 1.275 44.587 28.721 1.00 26.09 111 HIS C CA 1
ATOM 8143 C C . HIS C 1 114 ? 1.411 45.848 27.847 1.00 25.83 111 HIS C C 1
ATOM 8144 O O . HIS C 1 114 ? 1.482 45.779 26.624 1.00 26.47 111 HIS C O 1
ATOM 8151 N N . GLY C 1 115 ? 1.397 46.999 28.495 1.00 24.65 112 GLY C N 1
ATOM 8152 C CA . GLY C 1 115 ? 1.501 48.277 27.809 1.00 25.25 112 GLY C CA 1
ATOM 8153 C C . GLY C 1 115 ? 1.353 49.405 28.823 1.00 24.46 112 GLY C C 1
ATOM 8154 O O . GLY C 1 115 ? 1.019 49.149 29.988 1.00 23.13 112 GLY C O 1
ATOM 8155 N N . TYR C 1 116 ? 1.642 50.631 28.383 1.00 24.75 113 TYR C N 1
ATOM 8156 C CA . TYR C 1 116 ? 1.528 51.832 29.243 1.00 24.73 113 TYR C CA 1
ATOM 8157 C C . TYR C 1 116 ? 0.196 52.530 29.002 1.00 24.55 113 TYR C C 1
ATOM 8158 O O . TYR C 1 116 ? -0.167 52.829 27.871 1.00 25.81 113 TYR C O 1
ATOM 8167 N N . ALA C 1 117 ? -0.530 52.769 30.079 1.00 24.01 114 ALA C N 1
ATOM 8168 C CA . ALA C 1 117 ? -1.828 53.373 30.014 1.00 24.60 114 ALA C CA 1
ATOM 8169 C C . ALA C 1 117 ? -1.754 54.866 30.247 1.00 25.52 114 ALA C C 1
ATOM 8170 O O . ALA C 1 117 ? -0.870 55.345 30.960 1.00 24.59 114 ALA C O 1
ATOM 8172 N N A THR C 1 118 ? -2.687 55.585 29.630 0.60 26.44 115 THR C N 1
ATOM 8173 N N B THR C 1 118 ? -2.683 55.596 29.634 0.40 26.11 115 THR C N 1
ATOM 8174 C CA A THR C 1 118 ? -2.812 57.015 29.791 0.60 27.84 115 THR C CA 1
ATOM 8175 C CA B THR C 1 118 ? -2.812 57.028 29.835 0.40 27.04 115 THR C CA 1
ATOM 8176 C C A THR C 1 118 ? -4.300 57.312 29.944 0.60 27.76 115 THR C C 1
ATOM 8177 C C B THR C 1 118 ? -4.292 57.305 29.963 0.40 27.32 115 THR C C 1
ATOM 8178 O O A THR C 1 118 ? -5.130 56.669 29.298 0.60 27.65 115 THR C O 1
ATOM 8179 O O B THR C 1 118 ? -5.106 56.648 29.313 0.40 27.36 115 THR C O 1
ATOM 8186 N N . PHE C 1 119 ? -4.644 58.266 30.807 1.00 27.54 116 PHE C N 1
ATOM 8187 C CA . PHE C 1 119 ? -6.049 58.677 30.960 1.00 27.89 116 PHE C CA 1
ATOM 8188 C C . PHE C 1 119 ? -6.510 59.484 29.737 1.00 29.12 116 PHE C C 1
ATOM 8189 O O . PHE C 1 119 ? -5.765 60.334 29.223 1.00 29.80 116 PHE C O 1
ATOM 8197 N N . THR C 1 120 ? -7.725 59.190 29.270 1.00 29.66 117 THR C N 1
ATOM 8198 C CA . THR C 1 120 ? -8.349 59.934 28.161 1.00 31.34 117 THR C CA 1
ATOM 8199 C C . THR C 1 120 ? -9.576 60.669 28.662 1.00 32.18 117 THR C C 1
ATOM 8200 O O . THR C 1 120 ? -10.092 61.551 27.978 1.00 33.57 117 THR C O 1
ATOM 8204 N N . GLY C 1 121 ? -10.048 60.294 29.845 1.00 31.80 118 GLY C N 1
ATOM 8205 C CA . GLY C 1 121 ? -11.210 60.926 30.468 1.00 33.01 118 GLY C CA 1
ATOM 8206 C C . GLY C 1 121 ? -11.228 60.644 31.957 1.00 32.66 118 GLY C C 1
ATOM 8207 O O . GLY C 1 121 ? -10.323 59.971 32.473 1.00 30.76 118 GLY C O 1
ATOM 8208 N N . GLU C 1 122 ? -12.258 61.127 32.657 1.00 33.57 119 GLU C N 1
ATOM 8209 C CA . GLU C 1 122 ? -12.326 60.913 34.116 1.00 33.61 119 GLU C CA 1
ATOM 8210 C C . GLU C 1 122 ? -12.335 59.444 34.537 1.00 31.84 119 GLU C C 1
ATOM 8211 O O . GLU C 1 122 ? -11.771 59.095 35.575 1.00 31.07 119 GLU C O 1
ATOM 8217 N N . GLN C 1 123 ? -12.942 58.578 33.731 1.00 31.32 120 GLN C N 1
ATOM 8218 C CA . GLN C 1 123 ? -12.983 57.153 34.060 1.00 30.02 120 GLN C CA 1
ATOM 8219 C C . GLN C 1 123 ? -12.599 56.276 32.850 1.00 29.42 120 GLN C C 1
ATOM 8220 O O . GLN C 1 123 ? -13.023 55.112 32.754 1.00 28.98 120 GLN C O 1
ATOM 8226 N N A THR C 1 124 ? -11.778 56.827 31.958 0.70 29.22 121 THR C N 1
ATOM 8227 N N B THR C 1 124 ? -11.791 56.827 31.944 0.30 29.00 121 THR C N 1
ATOM 8228 C CA A THR C 1 124 ? -11.352 56.109 30.767 0.70 29.02 121 THR C CA 1
ATOM 8229 C CA B THR C 1 124 ? -11.373 56.101 30.747 0.30 28.60 121 THR C CA 1
ATOM 8230 C C A THR C 1 124 ? -9.852 56.193 30.586 0.70 27.85 121 THR C C 1
ATOM 8231 C C B THR C 1 124 ? -9.872 56.207 30.513 0.30 27.76 121 THR C C 1
ATOM 8232 O O A THR C 1 124 ? -9.261 57.236 30.814 0.70 27.70 121 THR C O 1
ATOM 8233 O O B THR C 1 124 ? -9.300 57.287 30.637 0.30 27.87 121 THR C O 1
ATOM 8240 N N . ILE C 1 125 ? -9.243 55.075 30.186 1.00 26.97 122 ILE C N 1
ATOM 8241 C CA . ILE C 1 125 ? -7.813 55.030 29.887 1.00 26.51 122 ILE C CA 1
ATOM 8242 C C . ILE C 1 125 ? -7.628 54.443 28.496 1.00 27.40 122 ILE C C 1
ATOM 8243 O O . ILE C 1 125 ? -8.541 53.821 27.948 1.00 27.82 122 ILE C O 1
ATOM 8248 N N A GLU C 1 126 ? -6.455 54.667 27.921 0.70 27.86 123 GLU C N 1
ATOM 8249 N N B GLU C 1 126 ? -6.441 54.663 27.932 0.30 27.55 123 GLU C N 1
ATOM 8250 C CA A GLU C 1 126 ? -6.109 54.096 26.634 0.70 28.94 123 GLU C CA 1
ATOM 8251 C CA B GLU C 1 126 ? -6.065 54.159 26.611 0.30 28.45 123 GLU C CA 1
ATOM 8252 C C A GLU C 1 126 ? -4.796 53.350 26.827 0.70 28.05 123 GLU C C 1
ATOM 8253 C C B GLU C 1 126 ? -4.739 53.416 26.719 0.30 27.90 123 GLU C C 1
ATOM 8254 O O A GLU C 1 126 ? -3.921 53.795 27.571 0.70 26.77 123 GLU C O 1
ATOM 8255 O O B GLU C 1 126 ? -3.785 53.939 27.297 0.30 27.18 123 GLU C O 1
ATOM 8266 N N . VAL C 1 127 ? -4.687 52.198 26.177 1.00 28.11 124 VAL C N 1
ATOM 8267 C CA . VAL C 1 127 ? -3.473 51.392 26.195 1.00 27.97 124 VAL C CA 1
ATOM 8268 C C . VAL C 1 127 ? -3.475 50.539 24.915 1.00 30.11 124 VAL C C 1
ATOM 8269 O O . VAL C 1 127 ? -4.498 49.929 24.556 1.00 30.17 124 VAL C O 1
ATOM 8273 N N . ASN C 1 128 ? -2.344 50.541 24.212 1.00 31.60 125 ASN C N 1
ATOM 8274 C CA . ASN C 1 128 ? -2.192 49.788 22.963 1.00 33.96 125 ASN C CA 1
ATOM 8275 C C . ASN C 1 128 ? -3.322 50.060 21.965 1.00 36.45 125 ASN C C 1
ATOM 8276 O O . ASN C 1 128 ? -3.860 49.135 21.356 1.00 38.54 125 ASN C O 1
ATOM 8281 N N . GLY C 1 129 ? -3.685 51.334 21.832 1.00 37.52 126 GLY C N 1
ATOM 8282 C CA . GLY C 1 129 ? -4.728 51.773 20.892 1.00 39.57 126 GLY C CA 1
ATOM 8283 C C . GLY C 1 129 ? -6.177 51.403 21.204 1.00 39.50 126 GLY C C 1
ATOM 8284 O O . GLY C 1 129 ? -7.042 51.500 20.326 1.00 40.78 126 GLY C O 1
ATOM 8285 N N . THR C 1 130 ? -6.459 51.011 22.445 1.00 36.59 127 THR C N 1
ATOM 8286 C CA . THR C 1 130 ? -7.814 50.630 22.842 1.00 35.85 127 THR C CA 1
ATOM 8287 C C . THR C 1 130 ? -8.197 51.335 24.135 1.00 33.87 127 THR C C 1
ATOM 8288 O O . THR C 1 130 ? -7.373 51.434 25.043 1.00 31.49 127 THR C O 1
ATOM 8292 N N . GLU C 1 131 ? -9.442 51.811 24.215 1.00 33.04 128 GLU C N 1
ATOM 8293 C CA . GLU C 1 131 ? -9.939 52.459 25.429 1.00 32.29 128 GLU C CA 1
ATOM 8294 C C . GLU C 1 131 ? -10.681 51.496 26.347 1.00 30.80 128 GLU C C 1
ATOM 8295 O O . GLU C 1 131 ? -11.433 50.630 25.868 1.00 31.14 128 GLU C O 1
ATOM 8301 N N . TYR C 1 132 ? -10.473 51.665 27.655 1.00 28.86 129 TYR C N 1
ATOM 8302 C CA . TYR C 1 132 ? -11.130 50.850 28.688 1.00 28.55 129 TYR C CA 1
ATOM 8303 C C . TYR C 1 132 ? -11.691 51.770 29.739 1.00 28.71 129 TYR C C 1
ATOM 8304 O O . TYR C 1 132 ? -11.087 52.802 30.052 1.00 28.62 129 TYR C O 1
ATOM 8313 N N . THR C 1 133 ? -12.852 51.413 30.276 1.00 28.98 130 THR C N 1
ATOM 8314 C CA . THR C 1 133 ? -13.491 52.230 31.289 1.00 29.26 130 THR C CA 1
ATOM 8315 C C . THR C 1 133 ? -13.871 51.418 32.517 1.00 28.82 130 THR C C 1
ATOM 8316 O O . THR C 1 133 ? -14.097 50.212 32.432 1.00 29.57 130 THR C O 1
ATOM 8320 N N . ALA C 1 134 ? -13.913 52.098 33.658 1.00 28.57 131 ALA C N 1
ATOM 8321 C CA . ALA C 1 134 ? -14.298 51.492 34.933 1.00 28.47 131 ALA C CA 1
ATOM 8322 C C . ALA C 1 134 ? -14.645 52.588 35.931 1.00 28.84 131 ALA C C 1
ATOM 8323 O O . ALA C 1 134 ? -14.032 53.649 35.901 1.00 28.88 131 ALA C O 1
ATOM 8325 N N . PRO C 1 135 ? -15.632 52.336 36.813 1.00 29.83 132 PRO C N 1
ATOM 8326 C CA . PRO C 1 135 ? -16.008 53.337 37.827 1.00 30.34 132 PRO C CA 1
ATOM 8327 C C . PRO C 1 135 ? -14.962 53.476 38.939 1.00 29.37 132 PRO C C 1
ATOM 8328 O O . PRO C 1 135 ? -15.018 54.435 39.695 1.00 30.58 132 PRO C O 1
ATOM 8332 N N . HIS C 1 136 ? -14.046 52.510 39.039 1.00 27.63 133 HIS C N 1
ATOM 8333 C CA . HIS C 1 136 ? -12.959 52.545 40.026 1.00 26.67 133 HIS C CA 1
ATOM 8334 C C . HIS C 1 136 ? -11.643 52.311 39.291 1.00 25.11 133 HIS C C 1
ATOM 8335 O O . HIS C 1 136 ? -11.482 51.304 38.575 1.00 24.14 133 HIS C O 1
ATOM 8342 N N . ILE C 1 137 ? -10.722 53.263 39.432 1.00 24.90 134 ILE C N 1
ATOM 8343 C CA . ILE C 1 137 ? -9.416 53.193 38.782 1.00 24.10 134 ILE C CA 1
ATOM 8344 C C . ILE C 1 137 ? -8.298 53.500 39.785 1.00 23.29 134 ILE C C 1
ATOM 8345 O O . ILE C 1 137 ? -8.294 54.562 40.409 1.00 23.15 134 ILE C O 1
ATOM 8350 N N . LEU C 1 138 ? -7.352 52.561 39.929 1.00 22.17 135 LEU C N 1
ATOM 8351 C CA . LEU C 1 138 ? -6.231 52.726 40.850 1.00 21.58 135 LEU C CA 1
ATOM 8352 C C . LEU C 1 138 ? -4.967 53.127 40.125 1.00 21.28 135 LEU C C 1
ATOM 8353 O O . LEU C 1 138 ? -4.549 52.453 39.180 1.00 21.52 135 LEU C O 1
ATOM 8358 N N . ILE C 1 139 ? -4.363 54.218 40.578 1.00 21.22 136 ILE C N 1
ATOM 8359 C CA . ILE C 1 139 ? -3.065 54.646 40.074 1.00 21.29 136 ILE C CA 1
ATOM 8360 C C . ILE C 1 139 ? -2.041 54.031 41.026 1.00 20.79 136 ILE C C 1
ATOM 8361 O O . ILE C 1 139 ? -1.993 54.374 42.213 1.00 20.57 136 ILE C O 1
ATOM 8366 N N . ALA C 1 140 ? -1.256 53.096 40.511 1.00 20.39 137 ALA C N 1
ATOM 8367 C CA . ALA C 1 140 ? -0.222 52.440 41.310 1.00 19.89 137 ALA C CA 1
ATOM 8368 C C . ALA C 1 140 ? 1.003 52.330 40.430 1.00 19.59 137 ALA C C 1
ATOM 8369 O O . ALA C 1 140 ? 1.618 51.270 40.313 1.00 20.11 137 ALA C O 1
ATOM 8371 N N . THR C 1 141 ? 1.368 53.460 39.830 1.00 19.60 138 THR C N 1
ATOM 8372 C CA . THR C 1 141 ? 2.454 53.526 38.847 1.00 19.75 138 THR C CA 1
ATOM 8373 C C . THR C 1 141 ? 3.873 53.685 39.413 1.00 20.26 138 THR C C 1
ATOM 8374 O O . THR C 1 141 ? 4.849 53.709 38.654 1.00 20.08 138 THR C O 1
ATOM 8378 N N . GLY C 1 142 ? 3.974 53.836 40.733 1.00 20.01 139 GLY C N 1
ATOM 8379 C CA . GLY C 1 142 ? 5.247 53.944 41.408 1.00 19.98 139 GLY C CA 1
ATOM 8380 C C . GLY C 1 142 ? 6.080 55.133 40.986 1.00 20.78 139 GLY C C 1
ATOM 8381 O O . GLY C 1 142 ? 5.546 56.185 40.599 1.00 20.99 139 GLY C O 1
ATOM 8382 N N . GLY C 1 143 ? 7.391 54.962 41.061 1.00 20.98 140 GLY C N 1
ATOM 8383 C CA . GLY C 1 143 ? 8.308 56.029 40.711 1.00 22.90 140 GLY C CA 1
ATOM 8384 C C . GLY C 1 143 ? 9.489 55.486 39.970 1.00 23.81 140 GLY C C 1
ATOM 8385 O O . GLY C 1 143 ? 9.531 54.300 39.656 1.00 23.12 140 GLY C O 1
ATOM 8386 N N . ARG C 1 144 ? 10.459 56.363 39.733 1.00 25.42 141 ARG C N 1
ATOM 8387 C CA . ARG C 1 144 ? 11.669 56.032 38.995 1.00 26.34 141 ARG C CA 1
ATOM 8388 C C . ARG C 1 144 ? 12.820 56.917 39.472 1.00 28.59 141 ARG C C 1
ATOM 8389 O O . ARG C 1 144 ? 12.586 57.975 40.078 1.00 29.19 141 ARG C O 1
ATOM 8397 N N . PRO C 1 145 ? 14.063 56.507 39.196 1.00 29.44 142 PRO C N 1
ATOM 8398 C CA . PRO C 1 145 ? 15.192 57.311 39.624 1.00 31.18 142 PRO C CA 1
ATOM 8399 C C . PRO C 1 145 ? 15.267 58.674 38.962 1.00 33.86 142 PRO C C 1
ATOM 8400 O O . PRO C 1 145 ? 14.868 58.821 37.801 1.00 35.06 142 PRO C O 1
ATOM 8404 N N . LYS C 1 146 ? 15.741 59.664 39.713 1.00 36.38 143 LYS C N 1
ATOM 8405 C CA . LYS C 1 146 ? 16.017 60.981 39.159 1.00 39.91 143 LYS C CA 1
ATOM 8406 C C . LYS C 1 146 ? 17.459 60.927 38.674 1.00 41.99 143 LYS C C 1
ATOM 8407 O O . LYS C 1 146 ? 18.238 60.108 39.156 1.00 41.94 143 LYS C O 1
ATOM 8413 N N . LYS C 1 147 ? 17.811 61.778 37.715 1.00 44.25 144 LYS C N 1
ATOM 8414 C CA . LYS C 1 147 ? 19.177 61.806 37.175 1.00 47.24 144 LYS C CA 1
ATOM 8415 C C . LYS C 1 147 ? 20.089 62.638 38.074 1.00 49.08 144 LYS C C 1
ATOM 8416 O O . LYS C 1 147 ? 19.604 63.397 38.909 1.00 48.63 144 LYS C O 1
ATOM 8422 N N . LEU C 1 148 ? 21.405 62.480 37.922 1.00 51.52 145 LEU C N 1
ATOM 8423 C CA . LEU C 1 148 ? 22.363 63.227 38.763 1.00 54.17 145 LEU C CA 1
ATOM 8424 C C . LEU C 1 148 ? 22.232 64.740 38.684 1.00 55.45 145 LEU C C 1
ATOM 8425 O O . LEU C 1 148 ? 22.484 65.420 39.670 1.00 55.96 145 LEU C O 1
ATOM 8430 N N . GLY C 1 149 ? 21.852 65.256 37.520 1.00 57.11 146 GLY C N 1
ATOM 8431 C CA . GLY C 1 149 ? 21.682 66.698 37.327 1.00 59.42 146 GLY C CA 1
ATOM 8432 C C . GLY C 1 149 ? 22.974 67.471 37.093 1.00 62.73 146 GLY C C 1
ATOM 8433 O O . GLY C 1 149 ? 23.061 68.665 37.416 1.00 65.09 146 GLY C O 1
ATOM 8434 N N . ILE C 1 150 ? 23.969 66.804 36.510 1.00 62.87 147 ILE C N 1
ATOM 8435 C CA . ILE C 1 150 ? 25.272 67.424 36.232 1.00 64.09 147 ILE C CA 1
ATOM 8436 C C . ILE C 1 150 ? 25.813 67.004 34.863 1.00 64.56 147 ILE C C 1
ATOM 8437 O O . ILE C 1 150 ? 25.289 66.057 34.263 1.00 62.41 147 ILE C O 1
ATOM 8442 N N . PRO C 1 151 ? 26.848 67.716 34.351 1.00 65.99 148 PRO C N 1
ATOM 8443 C CA . PRO C 1 151 ? 27.442 67.298 33.080 1.00 66.73 148 PRO C CA 1
ATOM 8444 C C . PRO C 1 151 ? 28.073 65.908 33.205 1.00 65.25 148 PRO C C 1
ATOM 8445 O O . PRO C 1 151 ? 28.779 65.630 34.181 1.00 63.89 148 PRO C O 1
ATOM 8449 N N . GLY C 1 152 ? 27.791 65.041 32.236 1.00 65.10 149 GLY C N 1
ATOM 8450 C CA . GLY C 1 152 ? 28.308 63.674 32.241 1.00 64.82 149 GLY C CA 1
ATOM 8451 C C . GLY C 1 152 ? 27.471 62.688 33.048 1.00 62.29 149 GLY C C 1
ATOM 8452 O O . GLY C 1 152 ? 27.863 61.532 33.213 1.00 61.70 149 GLY C O 1
ATOM 8453 N N . GLU C 1 153 ? 26.317 63.137 33.542 1.00 61.53 150 GLU C N 1
ATOM 8454 C CA . GLU C 1 153 ? 25.413 62.278 34.322 1.00 58.89 150 GLU C CA 1
ATOM 8455 C C . GLU C 1 153 ? 25.093 60.955 33.613 1.00 57.88 150 GLU C C 1
ATOM 8456 O O . GLU C 1 153 ? 24.885 59.929 34.268 1.00 55.72 150 GLU C O 1
ATOM 8462 N N . GLU C 1 154 ? 25.073 60.984 32.281 1.00 59.44 151 GLU C N 1
ATOM 8463 C CA . GLU C 1 154 ? 24.787 59.787 31.481 1.00 58.69 151 GLU C CA 1
ATOM 8464 C C . GLU C 1 154 ? 25.803 58.663 31.677 1.00 57.12 151 GLU C C 1
ATOM 8465 O O . GLU C 1 154 ? 25.517 57.521 31.325 1.00 56.24 151 GLU C O 1
ATOM 8471 N N . TYR C 1 155 ? 26.979 58.978 32.218 1.00 56.37 152 TYR C N 1
ATOM 8472 C CA . TYR C 1 155 ? 27.976 57.942 32.473 1.00 56.89 152 TYR C CA 1
ATOM 8473 C C . TYR C 1 155 ? 27.651 57.162 33.747 1.00 55.03 152 TYR C C 1
ATOM 8474 O O . TYR C 1 155 ? 27.966 55.980 33.837 1.00 54.50 152 TYR C O 1
ATOM 8483 N N . ALA C 1 156 ? 27.021 57.830 34.714 1.00 53.73 153 ALA C N 1
ATOM 8484 C CA . ALA C 1 156 ? 26.675 57.205 35.996 1.00 51.67 153 ALA C CA 1
ATOM 8485 C C . ALA C 1 156 ? 25.496 56.247 35.880 1.00 49.41 153 ALA C C 1
ATOM 8486 O O . ALA C 1 156 ? 24.666 56.369 34.978 1.00 49.10 153 ALA C O 1
ATOM 8488 N N . LEU C 1 157 ? 25.437 55.297 36.812 1.00 48.08 154 LEU C N 1
ATOM 8489 C CA . LEU C 1 157 ? 24.395 54.283 36.858 1.00 45.76 154 LEU C CA 1
ATOM 8490 C C . LEU C 1 157 ? 23.444 54.551 38.017 1.00 44.14 154 LEU C C 1
ATOM 8491 O O . LEU C 1 157 ? 23.884 54.841 39.127 1.00 45.17 154 LEU C O 1
ATOM 8496 N N . ASP C 1 158 ? 22.142 54.456 37.762 1.00 42.03 155 ASP C N 1
ATOM 8497 C CA . ASP C 1 158 ? 21.167 54.578 38.848 1.00 39.52 155 ASP C CA 1
ATOM 8498 C C . ASP C 1 158 ? 21.005 53.154 39.396 1.00 38.35 155 ASP C C 1
ATOM 8499 O O . ASP C 1 158 ? 21.784 52.260 39.033 1.00 38.16 155 ASP C O 1
ATOM 8504 N N . SER C 1 159 ? 20.031 52.927 40.268 1.00 35.55 156 SER C N 1
ATOM 8505 C CA . SER C 1 159 ? 19.843 51.589 40.809 1.00 34.68 156 SER C CA 1
ATOM 8506 C C . SER C 1 159 ? 19.506 50.584 39.707 1.00 35.01 156 SER C C 1
ATOM 8507 O O . SER C 1 159 ? 19.891 49.422 39.811 1.00 36.77 156 SER C O 1
ATOM 8510 N N . ASN C 1 160 ? 18.804 51.015 38.658 1.00 35.10 157 ASN C N 1
ATOM 8511 C CA . ASN C 1 160 ? 18.502 50.116 37.528 1.00 35.89 157 ASN C CA 1
ATOM 8512 C C . ASN C 1 160 ? 19.781 49.696 36.811 1.00 37.20 157 ASN C C 1
ATOM 8513 O O . ASN C 1 160 ? 19.912 48.548 36.392 1.00 36.37 157 ASN C O 1
ATOM 8518 N N . GLY C 1 161 ? 20.704 50.647 36.660 1.00 39.13 158 GLY C N 1
ATOM 8519 C CA . GLY C 1 161 ? 21.992 50.386 36.034 1.00 40.90 158 GLY C CA 1
ATOM 8520 C C . GLY C 1 161 ? 22.826 49.425 36.873 1.00 41.08 158 GLY C C 1
ATOM 8521 O O . GLY C 1 161 ? 23.567 48.603 36.320 1.00 41.31 158 GLY C O 1
ATOM 8522 N N . PHE C 1 162 ? 22.704 49.538 38.203 1.00 39.78 159 PHE C N 1
ATOM 8523 C CA . PHE C 1 162 ? 23.413 48.649 39.134 1.00 39.63 159 PHE C CA 1
ATOM 8524 C C . PHE C 1 162 ? 22.996 47.211 38.899 1.00 38.10 159 PHE C C 1
ATOM 8525 O O . PHE C 1 162 ? 23.837 46.320 38.785 1.00 39.48 159 PHE C O 1
ATOM 8533 N N . PHE C 1 163 ? 21.693 46.991 38.811 1.00 36.26 160 PHE C N 1
ATOM 8534 C CA . PHE C 1 163 ? 21.177 45.646 38.593 1.00 35.88 160 PHE C CA 1
ATOM 8535 C C . PHE C 1 163 ? 21.422 45.130 37.166 1.00 37.10 160 PHE C C 1
ATOM 8536 O O . PHE C 1 163 ? 21.497 43.924 36.959 1.00 37.65 160 PHE C O 1
ATOM 8544 N N . ALA C 1 164 ? 21.593 46.035 36.198 1.00 37.58 161 ALA C N 1
ATOM 8545 C CA . ALA C 1 164 ? 21.895 45.619 34.819 1.00 39.47 161 ALA C CA 1
ATOM 8546 C C . ALA C 1 164 ? 23.322 45.060 34.679 1.00 41.69 161 ALA C C 1
ATOM 8547 O O . ALA C 1 164 ? 23.652 44.432 33.658 1.00 43.79 161 ALA C O 1
ATOM 8549 N N . LEU C 1 165 ? 24.169 45.320 35.680 1.00 42.34 162 LEU C N 1
ATOM 8550 C CA . LEU C 1 165 ? 25.552 44.831 35.680 1.00 45.00 162 LEU C CA 1
ATOM 8551 C C . LEU C 1 165 ? 25.616 43.318 35.705 1.00 45.56 162 LEU C C 1
ATOM 8552 O O . LEU C 1 165 ? 24.923 42.679 36.495 1.00 43.05 162 LEU C O 1
ATOM 8557 N N . GLU C 1 166 ? 26.460 42.762 34.843 1.00 48.97 163 GLU C N 1
ATOM 8558 C CA . GLU C 1 166 ? 26.693 41.320 34.784 1.00 50.97 163 GLU C CA 1
ATOM 8559 C C . GLU C 1 166 ? 28.155 41.007 35.135 1.00 52.97 163 GLU C C 1
ATOM 8560 O O . GLU C 1 166 ? 28.580 39.852 35.080 1.00 53.13 163 GLU C O 1
ATOM 8566 N N . GLU C 1 167 ? 28.908 42.048 35.500 1.00 54.24 164 GLU C N 1
ATOM 8567 C CA . GLU C 1 167 ? 30.309 41.936 35.919 1.00 56.95 164 GLU C CA 1
ATOM 8568 C C . GLU C 1 167 ? 30.557 43.018 36.974 1.00 55.81 164 GLU C C 1
ATOM 8569 O O . GLU C 1 167 ? 30.016 44.121 36.866 1.00 54.39 164 GLU C O 1
ATOM 8575 N N . MET C 1 168 ? 31.367 42.710 37.988 1.00 56.38 165 MET C N 1
ATOM 8576 C CA . MET C 1 168 ? 31.641 43.668 39.066 1.00 55.72 165 MET C CA 1
ATOM 8577 C C . MET C 1 168 ? 32.797 44.608 38.729 1.00 58.41 165 MET C C 1
ATOM 8578 O O . MET C 1 168 ? 33.854 44.157 38.285 1.00 59.48 165 MET C O 1
ATOM 8583 N N . PRO C 1 169 ? 32.604 45.920 38.944 1.00 58.32 166 PRO C N 1
ATOM 8584 C CA . PRO C 1 169 ? 33.691 46.874 38.721 1.00 60.64 166 PRO C CA 1
ATOM 8585 C C . PRO C 1 169 ? 34.671 46.859 39.907 1.00 61.63 166 PRO C C 1
ATOM 8586 O O . PRO C 1 169 ? 34.229 46.874 41.061 1.00 58.80 166 PRO C O 1
ATOM 8590 N N . LYS C 1 170 ? 35.979 46.822 39.617 1.00 64.38 167 LYS C N 1
ATOM 8591 C CA . LYS C 1 170 ? 37.035 46.772 40.661 1.00 66.16 167 LYS C CA 1
ATOM 8592 C C . LYS C 1 170 ? 37.048 47.941 41.639 1.00 64.38 167 LYS C C 1
ATOM 8593 O O . LYS C 1 170 ? 37.495 47.799 42.778 1.00 64.23 167 LYS C O 1
ATOM 8599 N N . ARG C 1 171 ? 36.606 49.100 41.173 1.00 63.61 168 ARG C N 1
ATOM 8600 C CA . ARG C 1 171 ? 36.608 50.318 41.969 1.00 63.47 168 ARG C CA 1
ATOM 8601 C C . ARG C 1 171 ? 35.338 51.097 41.649 1.00 61.43 168 ARG C C 1
ATOM 8602 O O . ARG C 1 171 ? 34.982 51.263 40.483 1.00 60.83 168 ARG C O 1
ATOM 8610 N N . VAL C 1 172 ? 34.639 51.530 42.697 1.00 59.81 169 VAL C N 1
ATOM 8611 C CA . VAL C 1 172 ? 33.351 52.218 42.552 1.00 58.31 169 VAL C CA 1
ATOM 8612 C C . VAL C 1 172 ? 33.182 53.410 43.473 1.00 58.03 169 VAL C C 1
ATOM 8613 O O . VAL C 1 172 ? 33.749 53.456 44.570 1.00 59.49 169 VAL C O 1
ATOM 8617 N N . VAL C 1 173 ? 32.379 54.363 43.013 1.00 56.65 170 VAL C N 1
ATOM 8618 C CA . VAL C 1 173 ? 32.039 55.539 43.789 1.00 55.72 170 VAL C CA 1
ATOM 8619 C C . VAL C 1 173 ? 30.520 55.580 43.898 1.00 51.96 170 VAL C C 1
ATOM 8620 O O . VAL C 1 173 ? 29.822 55.733 42.894 1.00 51.06 170 VAL C O 1
ATOM 8624 N N . PHE C 1 174 ? 30.016 55.404 45.114 1.00 50.21 171 PHE C N 1
ATOM 8625 C CA . PHE C 1 174 ? 28.584 55.467 45.361 1.00 48.26 171 PHE C CA 1
ATOM 8626 C C . PHE C 1 174 ? 28.228 56.881 45.768 1.00 48.69 171 PHE C C 1
ATOM 8627 O O . PHE C 1 174 ? 28.852 57.447 46.668 1.00 50.89 171 PHE C O 1
ATOM 8635 N N . VAL C 1 175 ? 27.245 57.459 45.082 1.00 47.10 172 VAL C N 1
ATOM 8636 C CA . VAL C 1 175 ? 26.805 58.825 45.358 1.00 48.06 172 VAL C CA 1
ATOM 8637 C C . VAL C 1 175 ? 25.378 58.822 45.892 1.00 44.97 172 VAL C C 1
ATOM 8638 O O . VAL C 1 175 ? 24.501 58.197 45.310 1.00 43.76 172 VAL C O 1
ATOM 8642 N N . GLY C 1 176 ? 25.161 59.544 46.989 1.00 44.62 173 GLY C N 1
ATOM 8643 C CA . GLY C 1 176 ? 23.847 59.655 47.611 1.00 43.55 173 GLY C CA 1
ATOM 8644 C C . GLY C 1 176 ? 23.929 59.310 49.080 1.00 43.19 173 GLY C C 1
ATOM 8645 O O . GLY C 1 176 ? 24.770 58.503 49.488 1.00 44.42 173 GLY C O 1
ATOM 8646 N N . ALA C 1 177 ? 23.033 59.904 49.866 1.00 42.32 174 ALA C N 1
ATOM 8647 C CA . ALA C 1 177 ? 23.012 59.725 51.315 1.00 41.55 174 ALA C CA 1
ATOM 8648 C C . ALA C 1 177 ? 21.870 58.844 51.835 1.00 39.33 174 ALA C C 1
ATOM 8649 O O . ALA C 1 177 ? 21.798 58.610 53.040 1.00 39.32 174 ALA C O 1
ATOM 8651 N N . GLY C 1 178 ? 21.010 58.346 50.942 1.00 36.67 175 GLY C N 1
ATOM 8652 C CA . GLY C 1 178 ? 19.868 57.528 51.340 1.00 35.18 175 GLY C CA 1
ATOM 8653 C C . GLY C 1 178 ? 20.182 56.058 51.552 1.00 33.68 175 GLY C C 1
ATOM 8654 O O . GLY C 1 178 ? 21.299 55.619 51.332 1.00 33.22 175 GLY C O 1
ATOM 8655 N N . TYR C 1 179 ? 19.162 55.293 51.940 1.00 32.51 176 TYR C N 1
ATOM 8656 C CA . TYR C 1 179 ? 19.337 53.870 52.238 1.00 32.93 176 TYR C CA 1
ATOM 8657 C C . TYR C 1 179 ? 19.762 53.051 51.015 1.00 32.04 176 TYR C C 1
ATOM 8658 O O . TYR C 1 179 ? 20.481 52.066 51.166 1.00 31.38 176 TYR C O 1
ATOM 8667 N N . ILE C 1 180 ? 19.344 53.459 49.813 1.00 32.19 177 ILE C N 1
ATOM 8668 C CA . ILE C 1 180 ? 19.715 52.726 48.594 1.00 32.52 177 ILE C CA 1
ATOM 8669 C C . ILE C 1 180 ? 21.230 52.769 48.402 1.00 33.96 177 ILE C C 1
ATOM 8670 O O . ILE C 1 180 ? 21.877 51.718 48.265 1.00 34.05 177 ILE C O 1
ATOM 8675 N N . ALA C 1 181 ? 21.801 53.975 48.433 1.00 34.86 178 ALA C N 1
ATOM 8676 C CA . ALA C 1 181 ? 23.241 54.128 48.290 1.00 36.22 178 ALA C CA 1
ATOM 8677 C C . ALA C 1 181 ? 23.981 53.367 49.392 1.00 35.70 178 ALA C C 1
ATOM 8678 O O . ALA C 1 181 ? 24.953 52.667 49.121 1.00 36.04 178 ALA C O 1
ATOM 8680 N N . ALA C 1 182 ? 23.501 53.498 50.626 1.00 34.97 179 ALA C N 1
ATOM 8681 C CA . ALA C 1 182 ? 24.112 52.821 51.770 1.00 35.68 179 ALA C CA 1
ATOM 8682 C C . ALA C 1 182 ? 24.111 51.302 51.585 1.00 34.80 179 ALA C C 1
ATOM 8683 O O . ALA C 1 182 ? 25.109 50.639 51.868 1.00 36.55 179 ALA C O 1
ATOM 8685 N N . GLU C 1 183 ? 22.993 50.762 51.108 1.00 33.89 180 GLU C N 1
ATOM 8686 C CA . GLU C 1 183 ? 22.874 49.313 50.899 1.00 33.21 180 GLU C CA 1
ATOM 8687 C C . GLU C 1 183 ? 23.749 48.799 49.759 1.00 34.86 180 GLU C C 1
ATOM 8688 O O . GLU C 1 183 ? 24.458 47.800 49.920 1.00 35.24 180 GLU C O 1
ATOM 8694 N N . LEU C 1 184 ? 23.683 49.464 48.608 1.00 35.44 181 LEU C N 1
ATOM 8695 C CA . LEU C 1 184 ? 24.455 49.034 47.445 1.00 37.81 181 LEU C CA 1
ATOM 8696 C C . LEU C 1 184 ? 25.972 49.179 47.674 1.00 39.84 181 LEU C C 1
ATOM 8697 O O . LEU C 1 184 ? 26.749 48.342 47.205 1.00 40.91 181 LEU C O 1
ATOM 8702 N N . ALA C 1 185 ? 26.382 50.209 48.418 1.00 40.61 182 ALA C N 1
ATOM 8703 C CA . ALA C 1 185 ? 27.804 50.402 48.731 1.00 43.06 182 ALA C CA 1
ATOM 8704 C C . ALA C 1 185 ? 28.360 49.232 49.528 1.00 43.23 182 ALA C C 1
ATOM 8705 O O . ALA C 1 185 ? 29.413 48.680 49.193 1.00 44.23 182 ALA C O 1
ATOM 8707 N N . GLY C 1 186 ? 27.650 48.865 50.588 1.00 41.27 183 GLY C N 1
ATOM 8708 C CA . GLY C 1 186 ? 28.050 47.740 51.446 1.00 41.58 183 GLY C CA 1
ATOM 8709 C C . GLY C 1 186 ? 28.105 46.407 50.724 1.00 41.18 183 GLY C C 1
ATOM 8710 O O . GLY C 1 186 ? 28.919 45.542 51.068 1.00 43.61 183 GLY C O 1
ATOM 8711 N N . THR C 1 187 ? 27.238 46.245 49.728 1.00 39.86 184 THR C N 1
ATOM 8712 C CA . THR C 1 187 ? 27.162 45.027 48.923 1.00 40.58 184 THR C CA 1
ATOM 8713 C C . THR C 1 187 ? 28.382 44.829 47.996 1.00 42.68 184 THR C C 1
ATOM 8714 O O . THR C 1 187 ? 28.957 43.735 47.950 1.00 42.44 184 THR C O 1
ATOM 8718 N N . LEU C 1 188 ? 28.775 45.867 47.261 1.00 43.52 185 LEU C N 1
ATOM 8719 C CA . LEU C 1 188 ? 29.945 45.746 46.373 1.00 46.08 185 LEU C CA 1
ATOM 8720 C C . LEU C 1 188 ? 31.239 45.736 47.166 1.00 47.25 185 LEU C C 1
ATOM 8721 O O . LEU C 1 188 ? 32.207 45.091 46.761 1.00 47.79 185 LEU C O 1
ATOM 8726 N N . HIS C 1 189 ? 31.258 46.435 48.296 1.00 46.99 186 HIS C N 1
ATOM 8727 C CA . HIS C 1 189 ? 32.438 46.422 49.145 1.00 48.29 186 HIS C CA 1
ATOM 8728 C C . HIS C 1 189 ? 32.651 45.031 49.740 1.00 47.69 186 HIS C C 1
ATOM 8729 O O . HIS C 1 189 ? 33.776 44.535 49.785 1.00 49.68 186 HIS C O 1
ATOM 8736 N N . GLY C 1 190 ? 31.570 44.407 50.200 1.00 45.04 187 GLY C N 1
ATOM 8737 C CA . GLY C 1 190 ? 31.655 43.061 50.759 1.00 44.45 187 GLY C CA 1
ATOM 8738 C C . GLY C 1 190 ? 32.007 42.012 49.712 1.00 45.02 187 GLY C C 1
ATOM 8739 O O . GLY C 1 190 ? 32.512 40.933 50.051 1.00 45.78 187 GLY C O 1
ATOM 8740 N N . LEU C 1 191 ? 31.728 42.326 48.442 1.00 45.03 188 LEU C N 1
ATOM 8741 C CA . LEU C 1 191 ? 32.056 41.431 47.325 1.00 46.23 188 LEU C CA 1
ATOM 8742 C C . LEU C 1 191 ? 33.460 41.678 46.751 1.00 49.13 188 LEU C C 1
ATOM 8743 O O . LEU C 1 191 ? 33.814 41.094 45.724 1.00 51.05 188 LEU C O 1
ATOM 8748 N N . GLY C 1 192 ? 34.249 42.539 47.403 1.00 50.49 189 GLY C N 1
ATOM 8749 C CA . GLY C 1 192 ? 35.637 42.793 46.996 1.00 52.87 189 GLY C CA 1
ATOM 8750 C C . GLY C 1 192 ? 35.983 44.083 46.268 1.00 54.40 189 GLY C C 1
ATOM 8751 O O . GLY C 1 192 ? 37.159 44.362 46.073 1.00 56.66 189 GLY C O 1
ATOM 8752 N N . ALA C 1 193 ? 34.988 44.882 45.878 1.00 53.43 190 ALA C N 1
ATOM 8753 C CA . ALA C 1 193 ? 35.265 46.126 45.142 1.00 54.65 190 ALA C CA 1
ATOM 8754 C C . ALA C 1 193 ? 35.825 47.237 46.027 1.00 56.02 190 ALA C C 1
ATOM 8755 O O . ALA C 1 193 ? 35.361 47.431 47.150 1.00 53.85 190 ALA C O 1
ATOM 8757 N N . GLU C 1 194 ? 36.848 47.943 45.522 1.00 59.76 191 GLU C N 1
ATOM 8758 C CA . GLU C 1 194 ? 37.408 49.095 46.228 1.00 61.38 191 GLU C CA 1
ATOM 8759 C C . GLU C 1 194 ? 36.262 50.097 46.177 1.00 60.11 191 GLU C C 1
ATOM 8760 O O . GLU C 1 194 ? 35.887 50.563 45.103 1.00 60.66 191 GLU C O 1
ATOM 8766 N N . THR C 1 195 ? 35.706 50.420 47.334 1.00 59.03 192 THR C N 1
ATOM 8767 C CA . THR C 1 195 ? 34.502 51.236 47.384 1.00 57.53 192 THR C CA 1
ATOM 8768 C C . THR C 1 195 ? 34.641 52.573 48.078 1.00 58.47 192 THR C C 1
ATOM 8769 O O . THR C 1 195 ? 35.265 52.677 49.137 1.00 59.99 192 THR C O 1
ATOM 8773 N N . HIS C 1 196 ? 34.025 53.583 47.462 1.00 58.40 193 HIS C N 1
ATOM 8774 C CA . HIS C 1 196 ? 33.977 54.936 47.988 1.00 59.41 193 HIS C CA 1
ATOM 8775 C C . HIS C 1 196 ? 32.503 55.318 48.132 1.00 56.07 193 HIS C C 1
ATOM 8776 O O . HIS C 1 196 ? 31.705 55.028 47.242 1.00 55.37 193 HIS C O 1
ATOM 8783 N N . TRP C 1 197 ? 32.140 55.952 49.242 1.00 54.59 194 TRP C N 1
ATOM 8784 C CA . TRP C 1 197 ? 30.766 56.408 49.451 1.00 53.11 194 TRP C CA 1
ATOM 8785 C C . TRP C 1 197 ? 30.806 57.916 49.676 1.00 54.79 194 TRP C C 1
ATOM 8786 O O . TRP C 1 197 ? 31.386 58.392 50.652 1.00 56.04 194 TRP C O 1
ATOM 8797 N N . ALA C 1 198 ? 30.208 58.655 48.741 1.00 55.67 195 ALA C N 1
ATOM 8798 C CA . ALA C 1 198 ? 30.193 60.121 48.773 1.00 58.00 195 ALA C CA 1
ATOM 8799 C C . ALA C 1 198 ? 28.776 60.678 48.894 1.00 57.39 195 ALA C C 1
ATOM 8800 O O . ALA C 1 198 ? 27.865 60.245 48.182 1.00 55.69 195 ALA C O 1
ATOM 8802 N N . PHE C 1 199 ? 28.607 61.642 49.796 1.00 59.05 196 PHE C N 1
ATOM 8803 C CA . PHE C 1 199 ? 27.310 62.297 50.038 1.00 58.68 196 PHE C CA 1
ATOM 8804 C C . PHE C 1 199 ? 27.479 63.790 50.310 1.00 61.59 196 PHE C C 1
ATOM 8805 O O . PHE C 1 199 ? 28.558 64.239 50.704 1.00 64.33 196 PHE C O 1
ATOM 8813 N N . ARG C 1 200 ? 26.402 64.543 50.094 1.00 62.39 197 ARG C N 1
ATOM 8814 C CA . ARG C 1 200 ? 26.404 66.016 50.224 1.00 65.70 197 ARG C CA 1
ATOM 8815 C C . ARG C 1 200 ? 26.775 66.610 51.576 1.00 67.13 197 ARG C C 1
ATOM 8816 O O . ARG C 1 200 ? 27.667 67.446 51.658 1.00 70.55 197 ARG C O 1
ATOM 8824 N N . HIS C 1 201 ? 26.065 66.208 52.620 1.00 65.12 198 HIS C N 1
ATOM 8825 C CA . HIS C 1 201 ? 26.284 66.771 53.951 1.00 65.94 198 HIS C CA 1
ATOM 8826 C C . HIS C 1 201 ? 27.378 66.034 54.711 1.00 65.74 198 HIS C C 1
ATOM 8827 O O . HIS C 1 201 ? 28.103 65.236 54.126 1.00 64.97 198 HIS C O 1
ATOM 8834 N N . GLU C 1 202 ? 27.522 66.328 55.999 1.00 67.69 199 GLU C N 1
ATOM 8835 C CA . GLU C 1 202 ? 28.573 65.696 56.811 1.00 69.43 199 GLU C CA 1
ATOM 8836 C C . GLU C 1 202 ? 28.250 64.273 57.238 1.00 66.84 199 GLU C C 1
ATOM 8837 O O . GLU C 1 202 ? 29.156 63.491 57.544 1.00 66.34 199 GLU C O 1
ATOM 8843 N N . ARG C 1 203 ? 26.959 63.950 57.270 1.00 64.07 200 ARG C N 1
ATOM 8844 C CA . ARG C 1 203 ? 26.497 62.657 57.748 1.00 61.56 200 ARG C CA 1
ATOM 8845 C C . ARG C 1 203 ? 25.457 62.119 56.767 1.00 56.28 200 ARG C C 1
ATOM 8846 O O . ARG C 1 203 ? 24.633 62.893 56.270 1.00 55.41 200 ARG C O 1
ATOM 8854 N N . PRO C 1 204 ? 25.491 60.807 56.467 1.00 52.74 201 PRO C N 1
ATOM 8855 C CA . PRO C 1 204 ? 24.479 60.245 55.575 1.00 49.24 201 PRO C CA 1
ATOM 8856 C C . PRO C 1 204 ? 23.277 59.760 56.379 1.00 45.09 201 PRO C C 1
ATOM 8857 O O . PRO C 1 204 ? 23.265 59.908 57.605 1.00 45.23 201 PRO C O 1
ATOM 8861 N N . LEU C 1 205 ? 22.274 59.199 55.700 1.00 42.31 202 LEU C N 1
ATOM 8862 C CA . LEU C 1 205 ? 21.096 58.641 56.373 1.00 39.12 202 LEU C CA 1
ATOM 8863 C C . LEU C 1 205 ? 20.540 59.618 57.418 1.00 39.19 202 LEU C C 1
ATOM 8864 O O . LEU C 1 205 ? 20.250 59.237 58.546 1.00 37.16 202 LEU C O 1
ATOM 8869 N N . ARG C 1 206 ? 20.376 60.880 57.027 1.00 41.04 203 ARG C N 1
ATOM 8870 C CA . ARG C 1 206 ? 19.958 61.915 57.978 1.00 42.56 203 ARG C CA 1
ATOM 8871 C C . ARG C 1 206 ? 18.549 61.780 58.559 1.00 40.47 203 ARG C C 1
ATOM 8872 O O . ARG C 1 206 ? 18.255 62.406 59.573 1.00 41.14 203 ARG C O 1
ATOM 8880 N N . SER C 1 207 ? 17.684 60.982 57.931 1.00 38.46 204 SER C N 1
ATOM 8881 C CA . SER C 1 207 ? 16.335 60.752 58.467 1.00 36.97 204 SER C CA 1
ATOM 8882 C C . SER C 1 207 ? 16.344 59.668 59.560 1.00 35.60 204 SER C C 1
ATOM 8883 O O . SER C 1 207 ? 15.355 59.495 60.271 1.00 34.65 204 SER C O 1
ATOM 8886 N N . PHE C 1 208 ? 17.453 58.943 59.694 1.00 34.76 205 PHE C N 1
ATOM 8887 C CA . PHE C 1 208 ? 17.552 57.880 60.700 1.00 34.27 205 PHE C CA 1
ATOM 8888 C C . PHE C 1 208 ? 18.097 58.397 62.018 1.00 34.87 205 PHE C C 1
ATOM 8889 O O . PHE C 1 208 ? 18.719 59.458 62.075 1.00 35.75 205 PHE C O 1
ATOM 8897 N N . ASP C 1 209 ? 17.854 57.639 63.085 1.00 33.55 206 ASP C N 1
ATOM 8898 C CA . ASP C 1 209 ? 18.369 57.997 64.410 1.00 34.65 206 ASP C CA 1
ATOM 8899 C C . ASP C 1 209 ? 19.893 58.169 64.319 1.00 36.21 206 ASP C C 1
ATOM 8900 O O . ASP C 1 209 ? 20.547 57.373 63.644 1.00 35.53 206 ASP C O 1
ATOM 8905 N N . ASP C 1 210 ? 20.450 59.195 64.985 1.00 38.56 207 ASP C N 1
ATOM 8906 C CA . ASP C 1 210 ? 21.909 59.468 64.942 1.00 40.75 207 ASP C CA 1
ATOM 8907 C C . ASP C 1 210 ? 22.790 58.259 65.276 1.00 40.61 207 ASP C C 1
ATOM 8908 O O . ASP C 1 210 ? 23.875 58.113 64.714 1.00 41.10 207 ASP C O 1
ATOM 8913 N N . MET C 1 211 ? 22.336 57.402 66.184 1.00 39.85 208 MET C N 1
ATOM 8914 C CA . MET C 1 211 ? 23.091 56.185 66.520 1.00 39.99 208 MET C CA 1
ATOM 8915 C C . MET C 1 211 ? 23.261 55.306 65.272 1.00 38.07 208 MET C C 1
ATOM 8916 O O . MET C 1 211 ? 24.334 54.750 65.036 1.00 38.41 208 MET C O 1
ATOM 8921 N N . LEU C 1 212 ? 22.199 55.189 64.478 1.00 35.71 209 LEU C N 1
ATOM 8922 C CA . LEU C 1 212 ? 22.224 54.343 63.285 1.00 34.66 209 LEU C CA 1
ATOM 8923 C C . LE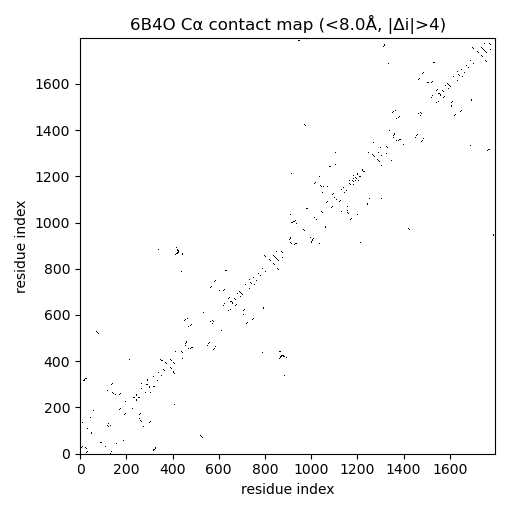U C 1 212 ? 23.132 54.887 62.171 1.00 35.69 209 LEU C C 1
ATOM 8924 O O . LEU C 1 212 ? 23.964 54.158 61.636 1.00 35.54 209 LEU C O 1
ATOM 8929 N N . SER C 1 213 ? 22.968 56.159 61.827 1.00 36.87 210 SER C N 1
ATOM 8930 C CA . SER C 1 213 ? 23.785 56.782 60.777 1.00 38.95 210 SER C CA 1
ATOM 8931 C C . SER C 1 213 ? 25.263 56.772 61.168 1.00 41.85 210 SER C C 1
ATOM 8932 O O . SER C 1 213 ? 26.131 56.519 60.338 1.00 43.54 210 SER C O 1
ATOM 8935 N N . GLU C 1 214 ? 25.532 57.022 62.441 1.00 43.76 211 GLU C N 1
ATOM 8936 C CA . GLU C 1 214 ? 26.896 57.009 62.963 1.00 47.09 211 GLU C CA 1
ATOM 8937 C C . GLU C 1 214 ? 27.554 55.640 62.808 1.00 45.91 211 GLU C C 1
ATOM 8938 O O . GLU C 1 214 ? 28.685 55.540 62.325 1.00 47.04 211 GLU C O 1
ATOM 8944 N N . LYS C 1 215 ? 26.843 54.598 63.228 1.00 42.98 212 LYS C N 1
ATOM 8945 C CA . LYS C 1 215 ? 27.391 53.240 63.212 1.00 42.45 212 LYS C CA 1
ATOM 8946 C C . LYS C 1 215 ? 27.475 52.605 61.826 1.00 41.18 212 LYS C C 1
ATOM 8947 O O . LYS C 1 215 ? 28.380 51.823 61.585 1.00 41.51 212 LYS C O 1
ATOM 8953 N N . VAL C 1 216 ? 26.549 52.917 60.919 1.00 39.36 213 VAL C N 1
ATOM 8954 C CA . VAL C 1 216 ? 26.644 52.388 59.548 1.00 39.18 213 VAL C CA 1
ATOM 8955 C C . VAL C 1 216 ? 27.975 52.846 58.940 1.00 41.98 213 VAL C C 1
ATOM 8956 O O . VAL C 1 216 ? 28.728 52.042 58.388 1.00 42.41 213 VAL C O 1
ATOM 8960 N N . VAL C 1 217 ? 28.252 54.140 59.055 1.00 44.49 214 VAL C N 1
ATOM 8961 C CA . VAL C 1 217 ? 29.493 54.721 58.537 1.00 47.80 214 VAL C CA 1
ATOM 8962 C C . VAL C 1 217 ? 30.695 54.110 59.247 1.00 51.01 214 VAL C C 1
ATOM 8963 O O . VAL C 1 217 ? 31.641 53.664 58.601 1.00 53.51 214 VAL C O 1
ATOM 8967 N N . GLU C 1 218 ? 30.634 54.078 60.575 1.00 52.34 215 GLU C N 1
ATOM 8968 C CA . GLU C 1 218 ? 31.712 53.536 61.398 1.00 55.63 215 GLU C CA 1
ATOM 8969 C C . GLU C 1 218 ? 32.026 52.082 61.021 1.00 55.49 215 GLU C C 1
ATOM 8970 O O . GLU C 1 218 ? 33.193 51.729 60.843 1.00 57.03 215 GLU C O 1
ATOM 8976 N N . ARG C 1 219 ? 30.986 51.259 60.872 1.00 53.46 216 ARG C N 1
ATOM 8977 C CA . ARG C 1 219 ? 31.162 49.851 60.507 1.00 53.78 216 ARG C CA 1
ATOM 8978 C C . ARG C 1 219 ? 31.748 49.727 59.113 1.00 54.15 216 ARG C C 1
ATOM 8979 O O . ARG C 1 219 ? 32.605 48.886 58.889 1.00 54.91 216 ARG C O 1
ATOM 8987 N N . TYR C 1 220 ? 31.292 50.553 58.171 1.00 53.31 217 TYR C N 1
ATOM 8988 C CA . TYR C 1 220 ? 31.855 50.484 56.825 1.00 54.80 217 TYR C CA 1
ATOM 8989 C C . TYR C 1 220 ? 33.319 50.887 56.827 1.00 59.65 217 TYR C C 1
ATOM 8990 O O . TYR C 1 220 ? 34.117 50.294 56.103 1.00 61.71 217 TYR C O 1
ATOM 8999 N N . GLN C 1 221 ? 33.659 51.888 57.641 1.00 63.72 218 GLN C N 1
ATOM 9000 C CA . GLN C 1 221 ? 35.045 52.368 57.753 1.00 68.89 218 GLN C CA 1
ATOM 9001 C C . GLN C 1 221 ? 36.007 51.306 58.293 1.00 71.76 218 GLN C C 1
ATOM 9002 O O . GLN C 1 221 ? 37.091 51.121 57.735 1.00 76.36 218 GLN C O 1
ATOM 9008 N N . GLU C 1 222 ? 35.609 50.611 59.365 1.00 71.99 219 GLU C N 1
ATOM 9009 C CA . GLU C 1 222 ? 36.451 49.551 59.968 1.00 73.66 219 GLU C CA 1
ATOM 9010 C C . GLU C 1 222 ? 36.556 48.299 59.072 1.00 73.51 219 GLU C C 1
ATOM 9011 O O . GLU C 1 222 ? 37.363 47.412 59.347 1.00 75.11 219 GLU C O 1
ATOM 9017 N N . MET C 1 223 ? 35.725 48.238 58.024 1.00 72.13 220 MET C N 1
ATOM 9018 C CA . MET C 1 223 ? 35.745 47.144 57.036 1.00 71.56 220 MET C CA 1
ATOM 9019 C C . MET C 1 223 ? 36.563 47.520 55.782 1.00 70.75 220 MET C C 1
ATOM 9020 O O . MET C 1 223 ? 36.807 46.665 54.931 1.00 70.31 220 MET C O 1
ATOM 9025 N N . GLY C 1 224 ? 36.967 48.790 55.664 1.00 69.31 221 GLY C N 1
ATOM 9026 C CA . GLY C 1 224 ? 37.787 49.265 54.538 1.00 70.06 221 GLY C CA 1
ATOM 9027 C C . GLY C 1 224 ? 37.138 50.181 53.507 1.00 67.96 221 GLY C C 1
ATOM 9028 O O . GLY C 1 224 ? 37.771 50.511 52.511 1.00 68.63 221 GLY C O 1
ATOM 9029 N N . MET C 1 225 ? 35.883 50.584 53.717 1.00 65.04 222 MET C N 1
ATOM 9030 C CA . MET C 1 225 ? 35.199 51.477 52.765 1.00 63.42 222 MET C CA 1
ATOM 9031 C C . MET C 1 225 ? 35.681 52.909 53.001 1.00 65.83 222 MET C C 1
ATOM 9032 O O . MET C 1 225 ? 35.877 53.313 54.148 1.00 66.29 222 MET C O 1
ATOM 9037 N N . GLN C 1 226 ? 35.884 53.664 51.920 1.00 67.99 223 GLN C N 1
ATOM 9038 C CA . GLN C 1 226 ? 36.326 55.056 52.022 1.00 71.03 223 GLN C CA 1
ATOM 9039 C C . GLN C 1 226 ? 35.112 55.973 52.021 1.00 69.32 223 GLN C C 1
ATOM 9040 O O . GLN C 1 226 ? 34.388 56.038 51.031 1.00 68.51 223 GLN C O 1
ATOM 9046 N N . ILE C 1 227 ? 34.888 56.671 53.133 1.00 69.57 224 ILE C N 1
ATOM 9047 C CA . ILE C 1 227 ? 33.753 57.587 53.263 1.00 68.63 224 ILE C CA 1
ATOM 9048 C C . ILE C 1 227 ? 34.180 59.022 52.934 1.00 70.90 224 ILE C C 1
ATOM 9049 O O . ILE C 1 227 ? 35.154 59.533 53.488 1.00 73.99 224 ILE C O 1
ATOM 9054 N N . HIS C 1 228 ? 33.432 59.648 52.022 1.00 69.57 225 HIS C N 1
ATOM 9055 C CA . HIS C 1 228 ? 33.686 61.013 51.559 1.00 71.28 225 HIS C CA 1
ATOM 9056 C C . HIS C 1 228 ? 32.542 61.960 51.944 1.00 70.25 225 HIS C C 1
ATOM 9057 O O . HIS C 1 228 ? 31.607 62.151 51.164 1.00 67.95 225 HIS C O 1
ATOM 9064 N N . PRO C 1 229 ? 32.606 62.553 53.152 1.00 71.77 226 PRO C N 1
ATOM 9065 C CA . PRO C 1 229 ? 31.564 63.490 53.576 1.00 71.07 226 PRO C CA 1
ATOM 9066 C C . PRO C 1 229 ? 31.746 64.879 52.970 1.00 73.89 226 PRO C C 1
ATOM 9067 O O . PRO C 1 229 ? 32.837 65.210 52.488 1.00 77.83 226 PRO C O 1
ATOM 9071 N N . ASN C 1 230 ? 30.679 65.677 52.995 1.00 72.29 227 ASN C N 1
ATOM 9072 C CA . ASN C 1 230 ? 30.695 67.050 52.466 1.00 74.39 227 ASN C CA 1
ATOM 9073 C C . ASN C 1 230 ? 31.118 67.095 50.988 1.00 75.41 227 ASN C C 1
ATOM 9074 O O . ASN C 1 230 ? 31.828 68.008 50.560 1.00 79.24 227 ASN C O 1
ATOM 9079 N N . ALA C 1 231 ? 30.648 66.106 50.223 1.00 72.72 228 ALA C N 1
ATOM 9080 C CA . ALA C 1 231 ? 30.976 65.963 48.801 1.00 73.52 228 ALA C CA 1
ATOM 9081 C C . ALA C 1 231 ? 29.744 66.131 47.908 1.00 71.39 228 ALA C C 1
ATOM 9082 O O . ALA C 1 231 ? 28.863 65.266 47.883 1.00 68.84 228 ALA C O 1
ATOM 9084 N N . THR C 1 232 ? 29.703 67.243 47.170 1.00 72.33 229 THR C N 1
ATOM 9085 C CA . THR C 1 232 ? 28.595 67.571 46.272 1.00 70.51 229 THR C CA 1
ATOM 9086 C C . THR C 1 232 ? 29.022 67.396 44.806 1.00 71.03 229 THR C C 1
ATOM 9087 O O . THR C 1 232 ? 29.880 68.148 44.323 1.00 73.57 229 THR C O 1
ATOM 9091 N N . PRO C 1 233 ? 28.419 66.416 44.088 1.00 67.06 230 PRO C N 1
ATOM 9092 C CA . PRO C 1 233 ? 28.766 66.141 42.681 1.00 68.02 230 PRO C CA 1
ATOM 9093 C C . PRO C 1 233 ? 28.754 67.374 41.777 1.00 69.39 230 PRO C C 1
ATOM 9094 O O . PRO C 1 233 ? 27.812 68.164 41.835 1.00 68.05 230 PRO C O 1
ATOM 9098 N N . ALA C 1 234 ? 29.793 67.516 40.953 1.00 72.39 231 ALA C N 1
ATOM 9099 C CA . ALA C 1 234 ? 29.921 68.645 40.024 1.00 74.49 231 ALA C CA 1
ATOM 9100 C C . ALA C 1 234 ? 29.924 68.191 38.561 1.00 74.88 231 ALA C C 1
ATOM 9101 O O . ALA C 1 234 ? 29.237 68.787 37.730 1.00 75.47 231 ALA C O 1
ATOM 9103 N N . LYS C 1 235 ? 30.704 67.154 38.249 1.00 75.03 232 LYS C N 1
ATOM 9104 C CA . LYS C 1 235 ? 30.790 66.639 36.873 1.00 75.89 232 LYS C CA 1
ATOM 9105 C C . LYS C 1 235 ? 31.378 65.229 36.798 1.00 75.14 232 LYS C C 1
ATOM 9106 O O . LYS C 1 235 ? 32.063 64.776 37.718 1.00 73.97 232 LYS C O 1
ATOM 9112 N N . ILE C 1 236 ? 31.109 64.557 35.679 1.00 75.52 233 ILE C N 1
ATOM 9113 C CA . ILE C 1 236 ? 31.599 63.203 35.425 1.00 76.33 233 ILE C CA 1
ATOM 9114 C C . ILE C 1 236 ? 32.361 63.184 34.106 1.00 79.81 233 ILE C C 1
ATOM 9115 O O . ILE C 1 236 ? 31.760 63.115 33.032 1.00 78.80 233 ILE C O 1
ATOM 9120 N N . GLU C 1 237 ? 33.685 63.258 34.191 1.00 84.48 234 GLU C N 1
ATOM 9121 C CA . GLU C 1 237 ? 34.537 63.210 33.010 1.00 88.51 234 GLU C CA 1
ATOM 9122 C C . GLU C 1 237 ? 34.964 61.766 32.762 1.00 88.01 234 GLU C C 1
ATOM 9123 O O . GLU C 1 237 ? 35.330 61.055 33.697 1.00 87.30 234 GLU C O 1
ATOM 9129 N N . LYS C 1 238 ? 34.892 61.338 31.504 1.00 89.08 235 LYS C N 1
ATOM 9130 C CA . LYS C 1 238 ? 35.321 60.002 31.098 1.00 89.56 235 LYS C CA 1
ATOM 9131 C C . LYS C 1 238 ? 36.696 60.168 30.443 1.00 94.29 235 LYS C C 1
ATOM 9132 O O . LYS C 1 238 ? 36.819 60.881 29.452 1.00 97.07 235 LYS C O 1
ATOM 9138 N N . THR C 1 239 ? 37.721 59.521 31.000 1.00 96.02 236 THR C N 1
ATOM 9139 C CA . THR C 1 239 ? 39.092 59.637 30.476 1.00 101.03 236 THR C CA 1
ATOM 9140 C C . THR C 1 239 ? 39.322 58.809 29.212 1.00 103.26 236 THR C C 1
ATOM 9141 O O . THR C 1 239 ? 38.447 58.058 28.778 1.00 101.65 236 THR C O 1
ATOM 9145 N N . ALA C 1 240 ? 40.517 58.958 28.640 1.00 108.17 237 ALA C N 1
ATOM 9146 C CA . ALA C 1 240 ? 40.916 58.247 27.418 1.00 110.91 237 ALA C CA 1
ATOM 9147 C C . ALA C 1 240 ? 40.946 56.718 27.571 1.00 109.66 237 ALA C C 1
ATOM 9148 O O . ALA C 1 240 ? 40.803 55.998 26.581 1.00 110.49 237 ALA C O 1
ATOM 9150 N N . GLN C 1 241 ? 41.127 56.230 28.800 1.00 107.50 238 GLN C N 1
ATOM 9151 C CA . GLN C 1 241 ? 41.165 54.782 29.066 1.00 106.26 238 GLN C CA 1
ATOM 9152 C C . GLN C 1 241 ? 39.798 54.227 29.505 1.00 101.70 238 GLN C C 1
ATOM 9153 O O . GLN C 1 241 ? 39.727 53.257 30.258 1.00 100.02 238 GLN C O 1
ATOM 9159 N N . ASN C 1 242 ? 38.721 54.846 29.015 1.00 100.42 239 ASN C N 1
ATOM 9160 C CA . ASN C 1 242 ? 37.340 54.438 29.323 1.00 96.76 239 ASN C CA 1
ATOM 9161 C C . ASN C 1 242 ? 36.984 54.343 30.821 1.00 93.35 239 ASN C C 1
ATOM 9162 O O . ASN C 1 242 ? 35.991 53.705 31.194 1.00 89.52 239 ASN C O 1
ATOM 9167 N N . GLU C 1 243 ? 37.792 54.983 31.667 1.00 94.15 240 GLU C N 1
ATOM 9168 C CA . GLU C 1 243 ? 37.518 55.032 33.100 1.00 91.02 240 GLU C CA 1
ATOM 9169 C C . GLU C 1 243 ? 36.681 56.284 33.328 1.00 88.36 240 GLU C C 1
ATOM 9170 O O . GLU C 1 243 ? 36.389 57.021 32.381 1.00 89.56 240 GLU C O 1
ATOM 9176 N N . TYR C 1 244 ? 36.289 56.524 34.573 1.00 84.19 241 TYR C N 1
ATOM 9177 C CA . TYR C 1 244 ? 35.497 57.702 34.902 1.00 81.74 241 TYR C CA 1
ATOM 9178 C C . TYR C 1 244 ? 36.178 58.489 36.001 1.00 81.76 241 TYR C C 1
ATOM 9179 O O . TYR C 1 244 ? 36.827 57.920 36.875 1.00 82.13 241 TYR C O 1
ATOM 9188 N N . VAL C 1 245 ? 36.048 59.806 35.920 1.00 81.96 242 VAL C N 1
ATOM 9189 C CA . VAL C 1 245 ? 36.611 60.713 36.897 1.00 83.14 242 VAL C CA 1
ATOM 9190 C C . VAL C 1 245 ? 35.469 61.565 37.410 1.00 80.70 242 VAL C C 1
ATOM 9191 O O . VAL C 1 245 ? 34.924 62.390 36.671 1.00 81.42 242 VAL C O 1
ATOM 9195 N N . ILE C 1 246 ? 35.092 61.343 38.666 1.00 77.52 243 ILE C N 1
ATOM 9196 C CA . ILE C 1 246 ? 34.026 62.124 39.277 1.00 75.31 243 ILE C CA 1
ATOM 9197 C C . ILE C 1 246 ? 34.669 63.216 40.122 1.00 77.39 243 ILE C C 1
ATOM 9198 O O . ILE C 1 246 ? 35.511 62.944 40.984 1.00 77.80 243 ILE C O 1
ATOM 9203 N N . THR C 1 247 ? 34.265 64.452 39.842 1.00 78.52 244 THR C N 1
ATOM 9204 C CA . THR C 1 247 ? 34.781 65.628 40.517 1.00 81.03 244 THR C CA 1
ATOM 9205 C C . THR C 1 247 ? 33.651 66.261 41.317 1.00 79.13 244 THR C C 1
ATOM 9206 O O . THR C 1 247 ? 32.524 66.370 40.821 1.00 76.96 244 THR C O 1
ATOM 9210 N N . PHE C 1 248 ? 33.957 66.674 42.547 1.00 80.61 245 PHE C N 1
ATOM 9211 C CA . PHE C 1 248 ? 32.978 67.308 43.434 1.00 80.00 245 PHE C CA 1
ATOM 9212 C C . PHE C 1 248 ? 33.236 68.815 43.527 1.00 85.07 245 PHE C C 1
ATOM 9213 O O . PHE C 1 248 ? 34.242 69.316 43.002 1.00 87.28 245 PHE C O 1
ATOM 9221 N N . GLU C 1 249 ? 32.327 69.535 44.188 1.00 85.99 246 GLU C N 1
ATOM 9222 C CA . GLU C 1 249 ? 32.458 70.997 44.341 1.00 90.26 246 GLU C CA 1
ATOM 9223 C C . GLU C 1 249 ? 33.588 71.421 45.287 1.00 93.82 246 GLU C C 1
ATOM 9224 O O . GLU C 1 249 ? 34.240 72.438 45.051 1.00 97.52 246 GLU C O 1
ATOM 9230 N N . ASN C 1 250 ? 33.822 70.644 46.344 1.00 93.44 247 ASN C N 1
ATOM 9231 C CA . ASN C 1 250 ? 34.888 70.968 47.311 1.00 96.91 247 ASN C CA 1
ATOM 9232 C C . ASN C 1 250 ? 36.317 70.808 46.756 1.00 100.11 247 ASN C C 1
ATOM 9233 O O . ASN C 1 250 ? 37.283 71.117 47.456 1.00 104.64 247 ASN C O 1
ATOM 9238 N N . GLY C 1 251 ? 36.445 70.312 45.521 1.00 99.52 248 GLY C N 1
ATOM 9239 C CA . GLY C 1 251 ? 37.755 70.142 44.881 1.00 103.02 248 GLY C CA 1
ATOM 9240 C C . GLY C 1 251 ? 38.241 68.706 44.769 1.00 101.64 248 GLY C C 1
ATOM 9241 O O . GLY C 1 251 ? 39.162 68.428 44.000 1.00 104.51 248 GLY C O 1
ATOM 9242 N N . GLU C 1 252 ? 37.639 67.793 45.533 1.00 98.03 249 GLU C N 1
ATOM 9243 C CA . GLU C 1 252 ? 38.031 66.377 45.492 1.00 96.30 249 GLU C CA 1
ATOM 9244 C C . GLU C 1 252 ? 37.800 65.739 44.125 1.00 94.12 249 GLU C C 1
ATOM 9245 O O . GLU C 1 252 ? 36.901 66.135 43.381 1.00 92.86 249 GLU C O 1
ATOM 9251 N N . SER C 1 253 ? 38.620 64.738 43.820 1.00 93.48 250 SER C N 1
ATOM 9252 C CA . SER C 1 253 ? 38.524 63.996 42.572 1.00 91.82 250 SER C CA 1
ATOM 9253 C C . SER C 1 253 ? 38.799 62.521 42.842 1.00 89.34 250 SER C C 1
ATOM 9254 O O . SER C 1 253 ? 39.690 62.186 43.623 1.00 91.67 250 SER C O 1
ATOM 9257 N N . ILE C 1 254 ? 38.021 61.646 42.206 1.00 84.92 251 ILE C N 1
ATOM 9258 C CA . ILE C 1 254 ? 38.185 60.202 42.356 1.00 82.39 251 ILE C CA 1
ATOM 9259 C C . ILE C 1 254 ? 38.107 59.533 40.992 1.00 81.57 251 ILE C C 1
ATOM 9260 O O . ILE C 1 254 ? 37.175 59.787 40.228 1.00 79.65 251 ILE C O 1
ATOM 9265 N N . THR C 1 255 ? 39.092 58.686 40.693 1.00 82.80 252 THR C N 1
ATOM 9266 C CA . THR C 1 255 ? 39.112 57.926 39.446 1.00 82.74 252 THR C CA 1
ATOM 9267 C C . THR C 1 255 ? 38.524 56.555 39.785 1.00 78.93 252 THR C C 1
ATOM 9268 O O . THR C 1 255 ? 38.918 55.940 40.778 1.00 77.87 252 THR C O 1
ATOM 9272 N N . THR C 1 256 ? 37.586 56.086 38.960 1.00 76.58 253 THR C N 1
ATOM 9273 C CA . THR C 1 256 ? 36.889 54.825 39.214 1.00 73.02 253 THR C CA 1
ATOM 9274 C C . THR C 1 256 ? 36.369 54.133 37.938 1.00 72.40 253 THR C C 1
ATOM 9275 O O . THR C 1 256 ? 36.384 54.724 36.853 1.00 73.39 253 THR C O 1
ATOM 9279 N N . ASP C 1 257 ? 35.918 52.881 38.086 1.00 69.65 254 ASP C N 1
ATOM 9280 C CA . ASP C 1 257 ? 35.362 52.087 36.970 1.00 69.13 254 ASP C CA 1
ATOM 9281 C C . ASP C 1 257 ? 33.864 52.309 36.788 1.00 66.03 254 ASP C C 1
ATOM 9282 O O . ASP C 1 257 ? 33.311 51.996 35.729 1.00 66.44 254 ASP C O 1
ATOM 9287 N N . ALA C 1 258 ? 33.206 52.812 37.826 1.00 62.99 255 ALA C N 1
ATOM 9288 C CA . ALA C 1 258 ? 31.783 53.087 37.748 1.00 60.62 255 ALA C CA 1
ATOM 9289 C C . ALA C 1 258 ? 31.344 54.060 38.833 1.00 58.96 255 ALA C C 1
ATOM 9290 O O . ALA C 1 258 ? 31.897 54.079 39.935 1.00 58.68 255 ALA C O 1
ATOM 9292 N N . VAL C 1 259 ? 30.351 54.874 38.486 1.00 58.00 256 VAL C N 1
ATOM 9293 C CA . VAL C 1 259 ? 29.736 55.823 39.396 1.00 56.33 256 VAL C CA 1
ATOM 9294 C C . VAL C 1 259 ? 28.296 55.366 39.517 1.00 53.26 256 VAL C C 1
ATOM 9295 O O . VAL C 1 259 ? 27.551 55.379 38.535 1.00 52.77 256 VAL C O 1
ATOM 9299 N N . ILE C 1 260 ? 27.913 54.935 40.712 1.00 51.56 257 ILE C N 1
ATOM 9300 C CA . ILE C 1 260 ? 26.550 54.463 40.962 1.00 49.15 257 ILE C CA 1
ATOM 9301 C C . ILE C 1 260 ? 25.932 55.422 41.955 1.00 47.85 257 ILE C C 1
ATOM 9302 O O . ILE C 1 260 ? 26.521 55.707 42.994 1.00 48.39 257 ILE C O 1
ATOM 9307 N N . PHE C 1 261 ? 24.752 55.934 41.632 1.00 46.86 258 PHE C N 1
ATOM 9308 C CA . PHE C 1 261 ? 24.123 56.919 42.496 1.00 46.05 258 PHE C CA 1
ATOM 9309 C C . PHE C 1 261 ? 22.674 56.602 42.850 1.00 43.63 258 PHE C C 1
ATOM 9310 O O . PHE C 1 261 ? 21.984 55.861 42.153 1.00 43.33 258 PHE C O 1
ATOM 9318 N N . GLY C 1 262 ? 22.250 57.185 43.963 1.00 42.45 259 GLY C N 1
ATOM 9319 C CA . GLY C 1 262 ? 20.895 57.077 44.463 1.00 40.58 259 GLY C CA 1
ATOM 9320 C C . GLY C 1 262 ? 20.637 58.369 45.204 1.00 40.63 259 GLY C C 1
ATOM 9321 O O . GLY C 1 262 ? 20.885 58.458 46.401 1.00 39.74 259 GLY C O 1
ATOM 9322 N N . THR C 1 263 ? 20.161 59.374 44.469 1.00 40.94 260 THR C N 1
ATOM 9323 C CA . THR C 1 263 ? 19.903 60.709 45.010 1.00 41.37 260 THR C CA 1
ATOM 9324 C C . THR C 1 263 ? 18.421 61.100 44.954 1.00 39.53 260 THR C C 1
ATOM 9325 O O . THR C 1 263 ? 18.084 62.276 44.789 1.00 40.86 260 THR C O 1
ATOM 9329 N N . GLY C 1 264 ? 17.541 60.111 45.087 1.00 36.96 261 GLY C N 1
ATOM 9330 C CA . GLY C 1 264 ? 16.110 60.361 45.086 1.00 35.27 261 GLY C CA 1
ATOM 9331 C C . GLY C 1 264 ? 15.389 59.855 43.855 1.00 34.16 261 GLY C C 1
ATOM 9332 O O . GLY C 1 264 ? 15.974 59.716 42.784 1.00 35.03 261 GLY C O 1
ATOM 9333 N N . ARG C 1 265 ? 14.103 59.576 44.037 1.00 32.06 262 ARG C N 1
ATOM 9334 C CA . ARG C 1 265 ? 13.221 59.100 42.978 1.00 31.23 262 ARG C CA 1
ATOM 9335 C C . ARG C 1 265 ? 12.113 60.128 42.724 1.00 30.71 262 ARG C C 1
ATOM 9336 O O . ARG C 1 265 ? 11.945 61.077 43.499 1.00 32.65 262 ARG C O 1
ATOM 9344 N N . GLN C 1 266 ? 11.406 59.955 41.609 1.00 29.54 263 GLN C N 1
ATOM 9345 C CA . GLN C 1 266 ? 10.298 60.826 41.199 1.00 28.76 263 GLN C CA 1
ATOM 9346 C C . GLN C 1 266 ? 9.083 59.978 40.821 1.00 26.77 263 GLN C C 1
ATOM 9347 O O . GLN C 1 266 ? 9.240 58.873 40.304 1.00 26.11 263 GLN C O 1
ATOM 9353 N N . PRO C 1 267 ? 7.869 60.492 41.058 1.00 25.20 264 PRO C N 1
ATOM 9354 C CA . PRO C 1 267 ? 6.675 59.702 40.762 1.00 24.24 264 PRO C CA 1
ATOM 9355 C C . PRO C 1 267 ? 6.362 59.603 39.271 1.00 24.83 264 PRO C C 1
ATOM 9356 O O . PRO C 1 267 ? 6.619 60.543 38.509 1.00 25.37 264 PRO C O 1
ATOM 9360 N N . ASN C 1 268 ? 5.799 58.466 38.881 1.00 24.49 265 ASN C N 1
ATOM 9361 C CA . ASN C 1 268 ? 5.412 58.207 37.500 1.00 25.45 265 ASN C CA 1
ATOM 9362 C C . ASN C 1 268 ? 4.007 58.747 37.211 1.00 25.86 265 ASN C C 1
ATOM 9363 O O . ASN C 1 268 ? 3.045 57.997 37.000 1.00 25.40 265 ASN C O 1
ATOM 9368 N N . THR C 1 269 ? 3.908 60.076 37.202 1.00 26.45 266 THR C N 1
ATOM 9369 C CA . THR C 1 269 ? 2.664 60.784 36.912 1.00 27.72 266 THR C CA 1
ATOM 9370 C C . THR C 1 269 ? 2.821 61.727 35.705 1.00 30.21 266 THR C C 1
ATOM 9371 O O . THR C 1 269 ? 1.890 62.436 35.367 1.00 31.08 266 THR C O 1
ATOM 9375 N N . ASP C 1 270 ? 3.974 61.688 35.048 1.00 32.83 267 ASP C N 1
ATOM 9376 C CA . ASP C 1 270 ? 4.286 62.627 33.949 1.00 37.14 267 ASP C CA 1
ATOM 9377 C C . ASP C 1 270 ? 3.569 62.482 32.623 1.00 41.30 267 ASP C C 1
ATOM 9378 O O . ASP C 1 270 ? 3.173 63.475 32.029 1.00 43.65 267 ASP C O 1
ATOM 9383 N N . GLN C 1 271 ? 3.448 61.269 32.123 1.00 36.94 268 GLN C N 1
ATOM 9384 C CA . GLN C 1 271 ? 2.746 61.084 30.846 1.00 39.16 268 GLN C CA 1
ATOM 9385 C C . GLN C 1 271 ? 1.571 60.156 31.048 1.00 35.85 268 GLN C C 1
ATOM 9386 O O . GLN C 1 271 ? 1.247 59.334 30.188 1.00 35.90 268 GLN C O 1
ATOM 9392 N N . LEU C 1 272 ? 0.919 60.339 32.194 1.00 32.37 269 LEU C N 1
ATOM 9393 C CA . LEU C 1 272 ? -0.216 59.539 32.593 1.00 29.89 269 LEU C CA 1
ATOM 9394 C C . LEU C 1 272 ? -1.552 60.117 32.108 1.00 29.13 269 LEU C C 1
ATOM 9395 O O . LEU C 1 272 ? -2.584 59.491 32.272 1.00 27.86 269 LEU C O 1
ATOM 9400 N N . GLY C 1 273 ? -1.530 61.298 31.487 1.00 29.95 270 GLY C N 1
ATOM 9401 C CA . GLY C 1 273 ? -2.749 61.919 30.976 1.00 30.17 270 GLY C CA 1
ATOM 9402 C C . GLY C 1 273 ? -3.684 62.481 32.033 1.00 29.81 270 GLY C C 1
ATOM 9403 O O . GLY C 1 273 ? -4.879 62.648 31.781 1.00 29.73 270 GLY C O 1
ATOM 9404 N N . LEU C 1 274 ? -3.141 62.818 33.201 1.00 29.69 271 LEU C N 1
ATOM 9405 C CA . LEU C 1 274 ? -3.968 63.326 34.299 1.00 30.04 271 LEU C CA 1
ATOM 9406 C C . LEU C 1 274 ? -4.674 64.649 33.999 1.00 31.08 271 LEU C C 1
ATOM 9407 O O . LEU C 1 274 ? -5.604 65.013 34.708 1.00 31.42 271 LEU C O 1
ATOM 9412 N N . GLU C 1 275 ? -4.252 65.353 32.957 1.00 32.73 272 GLU C N 1
ATOM 9413 C CA . GLU C 1 275 ? -4.958 66.585 32.580 1.00 34.90 272 GLU C CA 1
ATOM 9414 C C . GLU C 1 275 ? -6.398 66.263 32.130 1.00 34.68 272 GLU C C 1
ATOM 9415 O O . GLU C 1 275 ? -7.225 67.152 32.044 1.00 35.07 272 GLU C O 1
ATOM 9421 N N . ASN C 1 276 ? -6.675 64.989 31.834 1.00 33.47 273 ASN C N 1
ATOM 9422 C CA . ASN C 1 276 ? -8.023 64.543 31.437 1.00 33.72 273 ASN C CA 1
ATOM 9423 C C . ASN C 1 276 ? -8.871 64.090 32.626 1.00 33.38 273 ASN C C 1
ATOM 9424 O O . ASN C 1 276 ? -9.980 63.563 32.446 1.00 33.64 273 ASN C O 1
ATOM 9429 N N . THR C 1 277 ? -8.351 64.321 33.835 1.00 31.82 274 THR C N 1
ATOM 9430 C CA . THR C 1 277 ? -9.020 63.957 35.069 1.00 31.79 274 THR C CA 1
ATOM 9431 C C . THR C 1 277 ? -8.987 65.161 36.002 1.00 32.59 274 THR C C 1
ATOM 9432 O O . THR C 1 277 ? -8.472 66.227 35.654 1.00 33.05 274 THR C O 1
ATOM 9436 N N . LYS C 1 278 ? -9.533 64.970 37.193 1.00 32.79 275 LYS C N 1
ATOM 9437 C CA . LYS C 1 278 ? -9.514 65.975 38.229 1.00 33.80 275 LYS C CA 1
ATOM 9438 C C . LYS C 1 278 ? -8.559 65.538 39.352 1.00 31.67 275 LYS C C 1
ATOM 9439 O O . LYS C 1 278 ? -8.681 65.997 40.482 1.00 31.40 275 LYS C O 1
ATOM 9445 N N . VAL C 1 279 ? -7.602 64.662 39.023 1.00 30.05 276 VAL C N 1
ATOM 9446 C CA . VAL C 1 279 ? -6.621 64.171 39.985 1.00 28.98 276 VAL C CA 1
ATOM 9447 C C . VAL C 1 279 ? -5.542 65.227 40.165 1.00 29.41 276 VAL C C 1
ATOM 9448 O O . VAL C 1 279 ? -4.852 65.594 39.211 1.00 30.46 276 VAL C O 1
ATOM 9452 N N . ALA C 1 280 ? -5.396 65.715 41.390 1.00 29.83 277 ALA C N 1
ATOM 9453 C CA . ALA C 1 280 ? -4.422 66.752 41.676 1.00 30.17 277 ALA C CA 1
ATOM 9454 C C . ALA C 1 280 ? -3.077 66.159 42.104 1.00 28.81 277 ALA C C 1
ATOM 9455 O O . ALA C 1 280 ? -3.027 65.171 42.851 1.00 27.70 277 ALA C O 1
ATOM 9457 N N . LEU C 1 281 ? -2.000 66.768 41.617 1.00 28.70 278 LEU C N 1
ATOM 9458 C CA . LEU C 1 281 ? -0.650 66.375 41.981 1.00 28.62 278 LEU C CA 1
ATOM 9459 C C . LEU C 1 281 ? -0.069 67.436 42.887 1.00 29.48 278 LEU C C 1
ATOM 9460 O O . LEU C 1 281 ? -0.437 68.606 42.774 1.00 29.34 278 LEU C O 1
ATOM 9465 N N . ASP C 1 282 ? 0.853 67.048 43.762 1.00 29.50 279 ASP C N 1
ATOM 9466 C CA . ASP C 1 282 ? 1.504 68.036 44.623 1.00 31.57 279 ASP C CA 1
ATOM 9467 C C . ASP C 1 282 ? 2.703 68.628 43.859 1.00 33.51 279 ASP C C 1
ATOM 9468 O O . ASP C 1 282 ? 2.898 68.317 42.665 1.00 31.57 279 ASP C O 1
ATOM 9473 N N . GLU C 1 283 ? 3.501 69.461 44.534 1.00 35.54 280 GLU C N 1
ATOM 9474 C CA . GLU C 1 283 ? 4.634 70.148 43.888 1.00 38.20 280 GLU C CA 1
ATOM 9475 C C . GLU C 1 283 ? 5.695 69.226 43.283 1.00 37.22 280 GLU C C 1
ATOM 9476 O O . GLU C 1 283 ? 6.347 69.589 42.307 1.00 37.60 280 GLU C O 1
ATOM 9482 N N . LYS C 1 284 ? 5.885 68.054 43.879 1.00 35.42 281 LYS C N 1
ATOM 9483 C CA . LYS C 1 284 ? 6.876 67.109 43.378 1.00 35.60 281 LYS C CA 1
ATOM 9484 C C . LYS C 1 284 ? 6.269 66.074 42.423 1.00 32.07 281 LYS C C 1
ATOM 9485 O O . LYS C 1 284 ? 6.974 65.178 41.962 1.00 31.03 281 LYS C O 1
ATOM 9491 N N . GLY C 1 285 ? 4.978 66.226 42.113 1.00 29.88 282 GLY C N 1
ATOM 9492 C CA . GLY C 1 285 ? 4.270 65.330 41.195 1.00 28.66 282 GLY C CA 1
ATOM 9493 C C . GLY C 1 285 ? 3.578 64.130 41.821 1.00 26.83 282 GLY C C 1
ATOM 9494 O O . GLY C 1 285 ? 3.073 63.259 41.104 1.00 24.86 282 GLY C O 1
ATOM 9495 N N . TYR C 1 286 ? 3.568 64.042 43.146 1.00 26.34 283 TYR C N 1
ATOM 9496 C CA . TYR C 1 286 ? 2.886 62.918 43.785 1.00 25.82 283 TYR C CA 1
ATOM 9497 C C . TYR C 1 286 ? 1.378 63.105 43.724 1.00 25.47 283 TYR C C 1
ATOM 9498 O O . TYR C 1 286 ? 0.875 64.230 43.715 1.00 24.89 283 TYR C O 1
ATOM 9507 N N . VAL C 1 287 ? 0.660 61.992 43.674 1.00 24.59 284 VAL C N 1
ATOM 9508 C CA . VAL C 1 287 ? -0.798 62.022 43.652 1.00 24.94 284 VAL C CA 1
ATOM 9509 C C . VAL C 1 287 ? -1.272 62.289 45.075 1.00 25.48 284 VAL C C 1
ATOM 9510 O O . VAL C 1 287 ? -0.952 61.534 45.991 1.00 24.90 284 VAL C O 1
ATOM 9514 N N . LYS C 1 288 ? -1.998 63.390 45.270 1.00 26.68 285 LYS C N 1
ATOM 9515 C CA . LYS C 1 288 ? -2.527 63.720 46.588 1.00 28.39 285 LYS C CA 1
ATOM 9516 C C . LYS C 1 288 ? -3.671 62.781 46.914 1.00 28.13 285 LYS C C 1
ATOM 9517 O O . LYS C 1 288 ? -4.539 62.573 46.080 1.00 27.95 285 LYS C O 1
ATOM 9523 N N . VAL C 1 289 ? -3.658 62.195 48.118 1.00 28.15 286 VAL C N 1
ATOM 9524 C CA . VAL C 1 289 ? -4.746 61.309 48.545 1.00 27.72 286 VAL C CA 1
ATOM 9525 C C . VAL C 1 289 ? -5.183 61.566 49.976 1.00 28.04 286 VAL C C 1
ATOM 9526 O O . VAL C 1 289 ? -4.430 62.130 50.771 1.00 28.38 286 VAL C O 1
ATOM 9530 N N . ASP C 1 290 ? -6.410 61.154 50.294 1.00 28.26 287 ASP C N 1
ATOM 9531 C CA . ASP C 1 290 ? -6.892 61.236 51.668 1.00 28.61 287 ASP C CA 1
ATOM 9532 C C . ASP C 1 290 ? -6.483 59.931 52.379 1.00 28.36 287 ASP C C 1
ATOM 9533 O O . ASP C 1 290 ? -5.777 59.087 51.800 1.00 26.33 287 ASP C O 1
ATOM 9538 N N . LYS C 1 291 ? -6.935 59.746 53.611 1.00 29.10 288 LYS C N 1
ATOM 9539 C CA . LYS C 1 291 ? -6.530 58.545 54.360 1.00 28.42 288 LYS C CA 1
ATOM 9540 C C . LYS C 1 291 ? -7.086 57.246 53.773 1.00 27.27 288 LYS C C 1
ATOM 9541 O O . LYS C 1 291 ? -6.576 56.176 54.084 1.00 26.48 288 LYS C O 1
ATOM 9547 N N . PHE C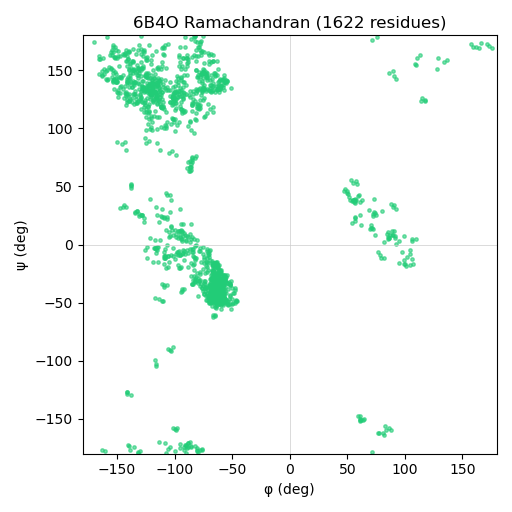 1 292 ? -8.099 57.353 52.907 1.00 26.98 289 PHE C N 1
ATOM 9548 C CA . PHE C 1 292 ? -8.709 56.186 52.256 1.00 26.11 289 PHE C CA 1
ATOM 9549 C C . PHE C 1 292 ? -8.129 55.915 50.857 1.00 24.81 289 PHE C C 1
ATOM 9550 O O . PHE C 1 292 ? -8.682 55.108 50.100 1.00 24.65 289 PHE C O 1
ATOM 9558 N N . GLN C 1 293 ? -7.024 56.588 50.524 1.00 23.39 290 GLN C N 1
ATOM 9559 C CA . GLN C 1 293 ? -6.356 56.468 49.242 1.00 22.87 290 GLN C CA 1
ATOM 9560 C C . GLN C 1 293 ? -7.175 57.085 48.085 1.00 23.59 290 GLN C C 1
ATOM 9561 O O . GLN C 1 293 ? -6.871 56.837 46.927 1.00 22.77 290 GLN C O 1
ATOM 9567 N N . ASN C 1 294 ? -8.210 57.874 48.401 1.00 24.75 291 ASN C N 1
ATOM 9568 C CA . ASN C 1 294 ? -8.988 58.538 47.352 1.00 25.87 291 ASN C CA 1
ATOM 9569 C C . ASN C 1 294 ? -8.177 59.716 46.821 1.00 26.94 291 ASN C C 1
ATOM 9570 O O . ASN C 1 294 ? -7.657 60.496 47.621 1.00 27.63 291 ASN C O 1
ATOM 9575 N N . THR C 1 295 ? -8.076 59.863 45.496 1.00 26.64 292 THR C N 1
ATOM 9576 C CA . THR C 1 295 ? -7.449 61.063 44.915 1.00 27.42 292 THR C CA 1
ATOM 9577 C C . THR C 1 295 ? -8.487 62.193 45.055 1.00 29.33 292 THR C C 1
ATOM 9578 O O . THR C 1 295 ? -9.569 61.981 45.621 1.00 30.06 292 THR C O 1
ATOM 9582 N N . THR C 1 296 ? -8.178 63.372 44.516 1.00 30.17 293 THR C N 1
ATOM 9583 C CA . THR C 1 296 ? -9.123 64.503 44.533 1.00 32.11 293 THR C CA 1
ATOM 9584 C C . THR C 1 296 ? -10.330 64.294 43.587 1.00 32.34 293 THR C C 1
ATOM 9585 O O . THR C 1 296 ? -11.261 65.104 43.587 1.00 33.62 293 THR C O 1
ATOM 9589 N N . GLN C 1 297 ? -10.304 63.238 42.775 1.00 31.44 294 GLN C N 1
ATOM 9590 C CA . GLN C 1 297 ? -11.441 62.917 41.916 1.00 32.28 294 GLN C CA 1
ATOM 9591 C C . GLN C 1 297 ? -12.096 61.635 42.393 1.00 32.67 294 GLN C C 1
ATOM 9592 O O . GLN C 1 297 ? -11.409 60.628 42.584 1.00 31.24 294 GLN C O 1
ATOM 9598 N N A ASN C 1 298 ? -13.411 61.660 42.607 0.70 34.79 295 ASN C N 1
ATOM 9599 N N B ASN C 1 298 ? -13.420 61.658 42.553 0.30 33.31 295 ASN C N 1
ATOM 9600 C CA A ASN C 1 298 ? -14.093 60.434 43.012 0.70 35.50 295 ASN C CA 1
ATOM 9601 C CA B ASN C 1 298 ? -14.173 60.469 42.949 0.30 33.17 295 ASN C CA 1
ATOM 9602 C C A ASN C 1 298 ? -13.950 59.444 41.852 0.70 33.63 295 ASN C C 1
ATOM 9603 C C B ASN C 1 298 ? -14.039 59.425 41.835 0.30 32.31 295 ASN C C 1
ATOM 9604 O O A ASN C 1 298 ? -14.060 59.827 40.684 0.70 33.15 295 ASN C O 1
ATOM 9605 O O B ASN C 1 298 ? -14.249 59.754 40.666 0.30 32.53 295 ASN C O 1
ATOM 9614 N N . GLY C 1 299 ? -13.669 58.191 42.187 1.00 31.29 296 GLY C N 1
ATOM 9615 C CA . GLY C 1 299 ? -13.509 57.128 41.191 1.00 29.80 296 GLY C CA 1
ATOM 9616 C C . GLY C 1 299 ? -12.076 56.790 40.828 1.00 27.77 296 GLY C C 1
ATOM 9617 O O . GLY C 1 299 ? -11.841 55.817 40.100 1.00 27.23 296 GLY C O 1
ATOM 9618 N N . ILE C 1 300 ? -11.128 57.609 41.290 1.00 26.57 297 ILE C N 1
ATOM 9619 C CA . ILE C 1 300 ? -9.702 57.353 41.091 1.00 25.21 297 ILE C CA 1
ATOM 9620 C C . ILE C 1 300 ? -9.025 57.327 42.463 1.00 24.37 297 ILE C C 1
ATOM 9621 O O . ILE C 1 300 ? -9.308 58.158 43.331 1.00 24.81 297 ILE C O 1
ATOM 9626 N N . TYR C 1 301 ? -8.142 56.354 42.645 1.00 23.22 298 TYR C N 1
ATOM 9627 C CA . TYR C 1 301 ? -7.436 56.115 43.890 1.00 22.89 298 TYR C CA 1
ATOM 9628 C C . TYR C 1 301 ? -5.953 56.018 43.605 1.00 22.25 298 TYR C C 1
ATOM 9629 O O . TYR C 1 301 ? -5.555 55.929 42.448 1.00 22.00 298 TYR C O 1
ATOM 9638 N N . ALA C 1 302 ? -5.126 56.048 44.652 1.00 21.77 299 ALA C N 1
ATOM 9639 C CA . ALA C 1 302 ? -3.689 55.876 44.460 1.00 21.25 299 ALA C CA 1
ATOM 9640 C C . ALA C 1 302 ? -3.024 55.317 45.693 1.00 20.92 299 ALA C C 1
ATOM 9641 O O . ALA C 1 302 ? -3.376 55.701 46.805 1.00 21.98 299 ALA C O 1
ATOM 9643 N N . VAL C 1 303 ? -2.079 54.394 45.477 1.00 20.11 300 VAL C N 1
ATOM 9644 C CA . VAL C 1 303 ? -1.292 53.794 46.547 1.00 19.75 300 VAL C CA 1
ATOM 9645 C C . VAL C 1 303 ? 0.148 53.646 46.105 1.00 19.75 300 VAL C C 1
ATOM 9646 O O . VAL C 1 303 ? 0.468 53.768 44.914 1.00 20.38 300 VAL C O 1
ATOM 9650 N N . GLY C 1 304 ? 1.011 53.383 47.080 1.00 19.45 301 GLY C N 1
ATOM 9651 C CA . GLY C 1 304 ? 2.412 53.077 46.832 1.00 19.43 301 GLY C CA 1
ATOM 9652 C C . GLY C 1 304 ? 3.316 54.251 46.638 1.00 20.55 301 GLY C C 1
ATOM 9653 O O . GLY C 1 304 ? 3.001 55.351 47.064 1.00 20.51 301 GLY C O 1
ATOM 9654 N N . ASP C 1 305 ? 4.431 54.038 45.951 1.00 20.58 302 ASP C N 1
ATOM 9655 C CA . ASP C 1 305 ? 5.412 55.125 45.763 1.00 21.46 302 ASP C CA 1
ATOM 9656 C C . ASP C 1 305 ? 4.887 56.381 45.086 1.00 21.88 302 ASP C C 1
ATOM 9657 O O . ASP C 1 305 ? 5.413 57.466 45.334 1.00 22.80 302 ASP C O 1
ATOM 9662 N N . VAL C 1 306 ? 3.848 56.253 44.268 1.00 20.78 303 VAL C N 1
ATOM 9663 C CA . VAL C 1 306 ? 3.305 57.400 43.530 1.00 21.38 303 VAL C CA 1
ATOM 9664 C C . VAL C 1 306 ? 2.656 58.485 44.432 1.00 21.99 303 VAL C C 1
ATOM 9665 O O . VAL C 1 306 ? 2.432 59.605 43.979 1.00 22.03 303 VAL C O 1
ATOM 9669 N N . ILE C 1 307 ? 2.362 58.150 45.687 1.00 22.14 304 ILE C N 1
ATOM 9670 C CA . ILE C 1 307 ? 1.774 59.111 46.616 1.00 22.83 304 ILE C CA 1
ATOM 9671 C C . ILE C 1 307 ? 2.787 59.816 47.530 1.00 24.25 304 ILE C C 1
ATOM 9672 O O . ILE C 1 307 ? 2.406 60.726 48.273 1.00 25.39 304 ILE C O 1
ATOM 9677 N N . GLY C 1 308 ? 4.056 59.414 47.477 1.00 24.45 305 GLY C N 1
ATOM 9678 C CA . GLY C 1 308 ? 5.106 60.082 48.247 1.00 25.65 305 GLY C CA 1
ATOM 9679 C C . GLY C 1 308 ? 4.958 60.081 49.760 1.00 26.82 305 GLY C C 1
ATOM 9680 O O . GLY C 1 308 ? 5.292 61.075 50.410 1.00 27.24 305 GLY C O 1
ATOM 9681 N N . LYS C 1 309 ? 4.447 58.985 50.319 1.00 26.11 306 LYS C N 1
ATOM 9682 C CA . LYS C 1 309 ? 4.299 58.869 51.771 1.00 27.79 306 LYS C CA 1
ATOM 9683 C C . LYS C 1 309 ? 5.432 58.002 52.323 1.00 28.03 306 LYS C C 1
ATOM 9684 O O . LYS C 1 309 ? 6.470 58.521 52.700 1.00 30.09 306 LYS C O 1
ATOM 9690 N N . ILE C 1 310 ? 5.251 56.696 52.373 1.00 27.33 307 ILE C N 1
ATOM 9691 C CA . ILE C 1 310 ? 6.308 55.797 52.859 1.00 26.64 307 ILE C CA 1
ATOM 9692 C C . ILE C 1 310 ? 6.590 54.813 51.744 1.00 26.14 307 ILE C C 1
ATOM 9693 O O . ILE C 1 310 ? 5.770 53.920 51.480 1.00 24.37 307 ILE C O 1
ATOM 9698 N N . ASP C 1 311 ? 7.748 54.971 51.111 1.00 25.63 308 ASP C N 1
ATOM 9699 C CA . ASP C 1 311 ? 8.115 54.141 49.955 1.00 25.64 308 ASP C CA 1
ATOM 9700 C C . ASP C 1 311 ? 8.672 52.776 50.326 1.00 24.35 308 ASP C C 1
ATOM 9701 O O . ASP C 1 311 ? 9.880 52.525 50.256 1.00 24.70 308 ASP C O 1
ATOM 9706 N N . LEU C 1 312 ? 7.764 51.898 50.726 1.00 22.17 309 LEU C N 1
ATOM 9707 C CA . LEU C 1 312 ? 8.100 50.524 51.060 1.00 22.10 309 LEU C CA 1
ATOM 9708 C C . LEU C 1 312 ? 7.068 49.600 50.439 1.00 21.03 309 LEU C C 1
ATOM 9709 O O . LEU C 1 312 ? 5.898 49.967 50.264 1.00 19.88 309 LEU C O 1
ATOM 9714 N N . THR C 1 313 ? 7.515 48.397 50.106 1.00 20.62 310 THR C N 1
ATOM 9715 C CA . THR C 1 313 ? 6.644 47.397 49.500 1.00 20.57 310 THR C CA 1
ATOM 9716 C C . THR C 1 313 ? 5.460 46.996 50.366 1.00 20.06 310 THR C C 1
ATOM 9717 O O . THR C 1 313 ? 4.345 46.971 49.871 1.00 20.01 310 THR C O 1
ATOM 9721 N N . PRO C 1 314 ? 5.687 46.687 51.658 1.00 19.79 311 PRO C N 1
ATOM 9722 C CA . PRO C 1 314 ? 4.549 46.275 52.497 1.00 19.44 311 PRO C CA 1
ATOM 9723 C C . PRO C 1 314 ? 3.489 47.353 52.691 1.00 18.95 311 PRO C C 1
ATOM 9724 O O . PRO C 1 314 ? 2.327 47.033 52.930 1.00 18.42 311 PRO C O 1
ATOM 9728 N N . VAL C 1 315 ? 3.901 48.606 52.623 1.00 19.13 312 VAL C N 1
ATOM 9729 C CA . VAL C 1 315 ? 2.971 49.723 52.755 1.00 19.64 312 VAL C CA 1
ATOM 9730 C C . VAL C 1 315 ? 2.092 49.769 51.501 1.00 19.64 312 VAL C C 1
ATOM 9731 O O . VAL C 1 315 ? 0.880 49.894 51.589 1.00 19.66 312 VAL C O 1
ATOM 9735 N N . ALA C 1 316 ? 2.714 49.646 50.333 1.00 19.45 313 ALA C N 1
ATOM 9736 C CA . ALA C 1 316 ? 1.952 49.661 49.090 1.00 19.45 313 ALA C CA 1
ATOM 9737 C C . ALA C 1 316 ? 0.951 48.523 49.091 1.00 19.41 313 ALA C C 1
ATOM 9738 O O . ALA C 1 316 ? -0.204 48.709 48.705 1.00 19.46 313 ALA C O 1
ATOM 9740 N N . ILE C 1 317 ? 1.394 47.357 49.557 1.00 19.01 314 ILE C N 1
ATOM 9741 C CA . ILE C 1 317 ? 0.553 46.156 49.589 1.00 18.99 314 ILE C CA 1
ATOM 9742 C C . ILE C 1 317 ? -0.652 46.307 50.511 1.00 19.50 314 ILE C C 1
ATOM 9743 O O . ILE C 1 317 ? -1.795 46.011 50.124 1.00 19.66 314 ILE C O 1
ATOM 9748 N N . ALA C 1 318 ? -0.386 46.743 51.740 1.00 19.17 315 ALA C N 1
ATOM 9749 C CA . ALA C 1 318 ? -1.425 46.920 52.739 1.00 19.93 315 ALA C CA 1
ATOM 9750 C C . ALA C 1 318 ? -2.411 48.000 52.303 1.00 20.27 315 ALA C C 1
ATOM 9751 O O . ALA C 1 318 ? -3.605 47.818 52.431 1.00 20.67 315 ALA C O 1
ATOM 9753 N N . ALA C 1 319 ? -1.907 49.107 51.759 1.00 20.30 316 ALA C N 1
ATOM 9754 C CA . ALA C 1 319 ? -2.788 50.168 51.282 1.00 20.56 316 ALA C CA 1
ATOM 9755 C C . ALA C 1 319 ? -3.686 49.664 50.142 1.00 20.81 316 ALA C C 1
ATOM 9756 O O . ALA C 1 319 ? -4.875 49.992 50.091 1.00 21.03 316 ALA C O 1
ATOM 9758 N N . GLY C 1 320 ? -3.110 48.876 49.236 1.00 19.93 317 GLY C N 1
ATOM 9759 C CA . GLY C 1 320 ? -3.849 48.325 48.099 1.00 20.24 317 GLY C CA 1
ATOM 9760 C C . GLY C 1 320 ? -4.883 47.298 48.522 1.00 20.41 317 GLY C C 1
ATOM 9761 O O . GLY C 1 320 ? -5.995 47.279 47.989 1.00 20.57 317 GLY C O 1
ATOM 9762 N N . ARG C 1 321 ? -4.508 46.426 49.464 1.00 20.96 318 ARG C N 1
ATOM 9763 C CA . ARG C 1 321 ? -5.441 45.417 49.981 1.00 21.33 318 ARG C CA 1
ATOM 9764 C C . ARG C 1 321 ? -6.600 46.044 50.736 1.00 21.65 318 ARG C C 1
ATOM 9765 O O . ARG C 1 321 ? -7.750 45.671 50.514 1.00 22.59 318 ARG C O 1
ATOM 9773 N N . ARG C 1 322 ? -6.301 46.971 51.640 1.00 22.09 319 ARG C N 1
ATOM 9774 C CA . ARG C 1 322 ? -7.363 47.618 52.427 1.00 23.48 319 ARG C CA 1
ATOM 9775 C C . ARG C 1 322 ? -8.300 48.413 51.526 1.00 23.60 319 ARG C C 1
ATOM 9776 O O . ARG C 1 322 ? -9.513 48.445 51.755 1.00 24.51 319 ARG C O 1
ATOM 9784 N N . LEU C 1 323 ? -7.743 49.047 50.497 1.00 23.18 320 LEU C N 1
ATOM 9785 C CA . LEU C 1 323 ? -8.559 49.779 49.533 1.00 23.36 320 LEU C CA 1
ATOM 9786 C C . LEU C 1 323 ? -9.559 48.838 48.830 1.00 23.75 320 LEU C C 1
ATOM 9787 O O . LEU C 1 323 ? -10.725 49.175 48.674 1.00 23.45 320 LEU C O 1
ATOM 9792 N N . SER C 1 324 ? -9.097 47.667 48.411 1.00 23.00 321 SER C N 1
ATOM 9793 C CA . SER C 1 324 ? -9.991 46.707 47.748 1.00 23.77 321 SER C CA 1
ATOM 9794 C C . SER C 1 324 ? -11.053 46.161 48.711 1.00 24.46 321 SER C C 1
ATOM 9795 O O . SER C 1 324 ? -12.183 45.896 48.297 1.00 25.98 321 SER C O 1
ATOM 9798 N N . GLU C 1 325 ? -10.695 46.015 49.986 1.00 24.23 322 GLU C N 1
ATOM 9799 C CA . GLU C 1 325 ? -11.663 45.584 51.010 1.00 25.78 322 GLU C CA 1
ATOM 9800 C C . GLU C 1 325 ? -12.744 46.654 51.156 1.00 26.74 322 GLU C C 1
ATOM 9801 O O . GLU C 1 325 ? -13.928 46.347 51.335 1.00 27.84 322 GLU C O 1
ATOM 9807 N N . ARG C 1 326 ? -12.330 47.915 51.064 1.00 26.37 323 ARG C N 1
ATOM 9808 C CA . ARG C 1 326 ? -13.259 49.028 51.187 1.00 27.47 323 ARG C CA 1
ATOM 9809 C C . ARG C 1 326 ? -14.190 49.134 49.984 1.00 28.07 323 ARG C C 1
ATOM 9810 O O . ARG C 1 326 ? -15.404 49.212 50.145 1.00 29.62 323 ARG C O 1
ATOM 9818 N N . LEU C 1 327 ? -13.622 49.098 48.786 1.00 27.52 324 LEU C N 1
ATOM 9819 C CA . LEU C 1 327 ? -14.407 49.235 47.564 1.00 27.79 324 LEU C CA 1
ATOM 9820 C C . LEU C 1 327 ? -15.228 48.011 47.207 1.00 28.68 324 LEU C C 1
ATOM 9821 O O . LEU C 1 327 ? -16.353 48.155 46.742 1.00 29.61 324 LEU C O 1
ATOM 9826 N N . PHE C 1 328 ? -14.684 46.817 47.446 1.00 27.37 325 PHE C N 1
ATOM 9827 C CA . PHE C 1 328 ? -15.328 45.586 46.998 1.00 28.72 325 PHE C CA 1
ATOM 9828 C C . PHE C 1 328 ? -15.793 44.581 48.039 1.00 29.70 325 PHE C C 1
ATOM 9829 O O . PHE C 1 328 ? -16.390 43.580 47.669 1.00 29.88 325 PHE C O 1
ATOM 9837 N N . ASN C 1 329 ? -15.539 44.839 49.323 1.00 30.25 326 ASN C N 1
ATOM 9838 C CA . ASN C 1 329 ? -16.012 43.948 50.389 1.00 31.56 326 ASN C CA 1
ATOM 9839 C C . ASN C 1 329 ? -16.719 44.727 51.512 1.00 33.35 326 ASN C C 1
ATOM 9840 O O . ASN C 1 329 ? -16.757 44.273 52.647 1.00 35.08 326 ASN C O 1
ATOM 9845 N N . GLY C 1 330 ? -17.256 45.906 51.183 1.00 33.80 327 GLY C N 1
ATOM 9846 C CA . GLY C 1 330 ? -18.025 46.731 52.127 1.00 35.16 327 GLY C CA 1
ATOM 9847 C C . GLY C 1 330 ? -17.357 47.268 53.382 1.00 35.26 327 GLY C C 1
ATOM 9848 O O . GLY C 1 330 ? -18.049 47.692 54.300 1.00 35.74 327 GLY C O 1
ATOM 9849 N N . GLN C 1 331 ? -16.026 47.265 53.438 1.00 34.36 328 GLN C N 1
ATOM 9850 C CA . GLN C 1 331 ? -15.309 47.760 54.623 1.00 34.75 328 GLN C CA 1
ATOM 9851 C C . GLN C 1 331 ? -15.120 49.276 54.474 1.00 34.96 328 GLN C C 1
ATOM 9852 O O . GLN C 1 331 ? -14.004 49.779 54.372 1.00 32.46 328 GLN C O 1
ATOM 9858 N N . THR C 1 332 ? -16.257 49.977 54.510 1.00 37.19 329 THR C N 1
ATOM 9859 C CA . THR C 1 332 ? -16.368 51.432 54.285 1.00 38.46 329 THR C CA 1
ATOM 9860 C C . THR C 1 332 ? -15.394 52.351 55.009 1.00 37.86 329 THR C C 1
ATOM 9861 O O . THR C 1 332 ? -14.967 53.356 54.459 1.00 38.03 329 THR C O 1
ATOM 9865 N N . ASP C 1 333 ? -15.059 52.022 56.240 1.00 38.93 330 ASP C N 1
ATOM 9866 C CA . ASP C 1 333 ? -14.206 52.892 57.041 1.00 40.34 330 ASP C CA 1
ATOM 9867 C C . ASP C 1 333 ? -12.793 52.365 57.228 1.00 37.39 330 ASP C C 1
ATOM 9868 O O . ASP C 1 333 ? -12.041 52.905 58.031 1.00 37.20 330 ASP C O 1
ATOM 9873 N N . LEU C 1 334 ? -12.419 51.350 56.450 1.00 34.45 331 LEU C N 1
ATOM 9874 C CA . LEU C 1 334 ? -11.108 50.740 56.582 1.00 32.51 331 LEU C CA 1
ATOM 9875 C C . LEU C 1 334 ? -10.032 51.560 55.866 1.00 31.28 331 LEU C C 1
ATOM 9876 O O . LEU C 1 334 ? -10.215 51.969 54.727 1.00 30.81 331 LEU C O 1
ATOM 9881 N N . TYR C 1 335 ? -8.912 51.787 56.545 1.00 30.99 332 TYR C N 1
ATOM 9882 C CA . TYR C 1 335 ? -7.780 52.511 55.965 1.00 30.27 332 TYR C CA 1
ATOM 9883 C C . TYR C 1 335 ? -6.483 52.024 56.599 1.00 28.35 332 TYR C C 1
ATOM 9884 O O . TYR C 1 335 ? -6.506 51.339 57.628 1.00 28.41 332 TYR C O 1
ATOM 9893 N N . LEU C 1 336 ? -5.360 52.394 55.995 1.00 26.65 333 LEU C N 1
ATOM 9894 C CA . LEU C 1 336 ? -4.057 52.025 56.511 1.00 26.13 333 LEU C CA 1
ATOM 9895 C C . LEU C 1 336 ? -3.484 53.116 57.398 1.00 26.97 333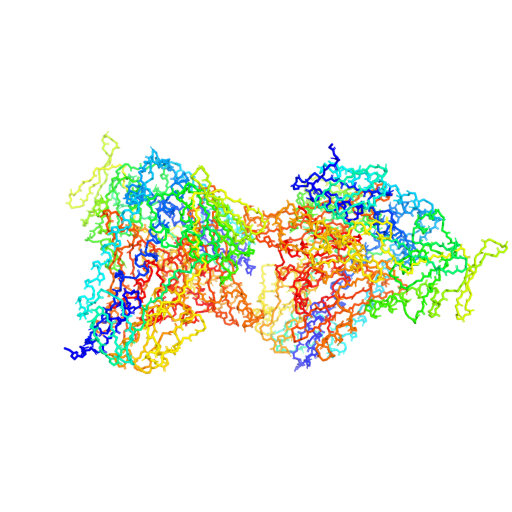 LEU C C 1
ATOM 9896 O O . LEU C 1 336 ? -3.492 54.291 57.042 1.00 26.08 333 LEU C O 1
ATOM 9901 N N . ASP C 1 337 ? -2.974 52.706 58.552 1.00 27.62 334 ASP C N 1
ATOM 9902 C CA . ASP C 1 337 ? -2.293 53.605 59.462 1.00 28.75 334 ASP C CA 1
ATOM 9903 C C . ASP C 1 337 ? -0.836 53.670 58.980 1.00 26.92 334 ASP C C 1
ATOM 9904 O O . ASP C 1 337 ? -0.140 52.630 58.891 1.00 26.01 334 ASP C O 1
ATOM 9909 N N . TYR C 1 338 ? -0.384 54.870 58.636 1.00 26.31 335 TYR C N 1
ATOM 9910 C CA . TYR C 1 338 ? 1.001 55.084 58.192 1.00 25.37 335 TYR C CA 1
ATOM 9911 C C . TYR C 1 338 ? 1.990 55.361 59.354 1.00 25.84 335 TYR C C 1
ATOM 9912 O O . TYR C 1 338 ? 3.166 55.642 59.099 1.00 26.58 335 TYR C O 1
ATOM 9921 N N A ASN C 1 339 ? 1.512 55.277 60.595 0.70 26.18 336 ASN C N 1
ATOM 9922 N N B ASN C 1 339 ? 1.502 55.279 60.597 0.30 25.65 336 ASN C N 1
ATOM 9923 C CA A ASN C 1 339 ? 2.363 55.496 61.773 0.70 27.20 336 ASN C CA 1
ATOM 9924 C CA B ASN C 1 339 ? 2.311 55.505 61.803 0.30 25.95 336 ASN C CA 1
ATOM 9925 C C A ASN C 1 339 ? 2.946 54.181 62.256 0.70 25.43 336 ASN C C 1
ATOM 9926 C C B ASN C 1 339 ? 2.924 54.189 62.286 0.30 24.97 336 ASN C C 1
ATOM 9927 O O A ASN C 1 339 ? 2.323 53.137 62.117 0.70 23.92 336 ASN C O 1
ATOM 9928 O O B ASN C 1 339 ? 2.303 53.137 62.158 0.30 24.02 336 ASN C O 1
ATOM 9937 N N . LEU C 1 340 ? 4.133 54.268 62.848 1.00 24.83 337 LEU C N 1
ATOM 9938 C CA . LEU C 1 340 ? 4.839 53.104 63.404 1.00 24.63 337 LEU C CA 1
ATOM 9939 C C . LEU C 1 340 ? 5.060 51.948 62.412 1.00 23.21 337 LEU C C 1
ATOM 9940 O O . LEU C 1 340 ? 4.895 50.772 62.749 1.00 23.32 337 LEU C O 1
ATOM 9945 N N . VAL C 1 341 ? 5.416 52.312 61.186 1.00 22.43 338 VAL C N 1
ATOM 9946 C CA . VAL C 1 341 ? 5.784 51.339 60.153 1.00 21.79 338 VAL C CA 1
ATOM 9947 C C . VAL C 1 341 ? 7.257 50.990 60.411 1.00 22.03 338 VAL C C 1
ATOM 9948 O O . VAL C 1 341 ? 8.106 51.888 60.488 1.00 22.23 338 VAL C O 1
ATOM 9952 N N . PRO C 1 342 ? 7.567 49.697 60.605 1.00 21.78 339 PRO C N 1
ATOM 9953 C CA . PRO C 1 342 ? 8.953 49.310 60.831 1.00 22.30 339 PRO C CA 1
ATOM 9954 C C . PRO C 1 342 ? 9.744 49.229 59.529 1.00 22.80 339 PRO C C 1
ATOM 9955 O O . PRO C 1 342 ? 9.155 48.974 58.473 1.00 22.84 339 PRO C O 1
ATOM 9959 N N A THR C 1 343 ? 11.055 49.441 59.596 0.50 23.01 340 THR C N 1
ATOM 9960 N N B THR C 1 343 ? 11.056 49.475 59.615 0.50 23.14 340 THR C N 1
ATOM 9961 C CA A THR C 1 343 ? 11.909 49.306 58.419 0.50 23.65 340 THR C CA 1
ATOM 9962 C CA B THR C 1 343 ? 11.963 49.443 58.462 0.50 23.90 340 THR C CA 1
ATOM 9963 C C A THR C 1 343 ? 13.233 48.684 58.804 0.50 23.80 340 THR C C 1
ATOM 9964 C C B THR C 1 343 ? 13.267 48.724 58.805 0.50 23.95 340 THR C C 1
ATOM 9965 O O A THR C 1 343 ? 13.731 48.875 59.919 0.50 23.95 340 THR C O 1
ATOM 9966 O O B THR C 1 343 ? 13.785 48.883 59.915 0.50 24.06 340 THR C O 1
ATOM 9973 N N . VAL C 1 344 ? 13.786 47.931 57.865 1.00 23.66 341 VAL C N 1
ATOM 9974 C CA . VAL C 1 344 ? 15.081 47.317 58.011 1.00 24.08 341 VAL C CA 1
ATOM 9975 C C . VAL C 1 344 ? 15.887 47.782 56.802 1.00 24.92 341 VAL C C 1
ATOM 9976 O O . VAL C 1 344 ? 15.361 47.841 55.677 1.00 25.55 341 VAL C O 1
ATOM 9980 N N . VAL C 1 345 ? 17.133 48.177 57.046 1.00 25.51 342 VAL C N 1
ATOM 9981 C CA . VAL C 1 345 ? 18.045 48.588 55.985 1.00 26.56 342 VAL C CA 1
ATOM 9982 C C . VAL C 1 345 ? 19.176 47.582 56.006 1.00 26.97 342 VAL C C 1
ATOM 9983 O O . VAL C 1 345 ? 19.776 47.341 57.057 1.00 27.60 342 VAL C O 1
ATOM 9987 N N . PHE C 1 346 ? 19.451 46.991 54.845 1.00 26.70 343 PHE C N 1
ATOM 9988 C CA . PHE C 1 346 ? 20.475 45.962 54.732 1.00 27.87 343 PHE C CA 1
ATOM 9989 C C . PHE C 1 346 ? 21.886 46.475 54.487 1.00 29.41 343 PHE C C 1
ATOM 9990 O O . PHE C 1 346 ? 22.488 46.269 53.428 1.00 30.37 343 PHE C O 1
ATOM 9998 N N . THR C 1 347 ? 22.390 47.152 55.511 1.00 29.83 344 THR C N 1
ATOM 9999 C CA . THR C 1 347 ? 23.753 47.605 55.566 1.00 31.67 344 THR C CA 1
ATOM 10000 C C . THR C 1 347 ? 24.517 46.402 56.127 1.00 32.87 344 THR C C 1
ATOM 10001 O O . THR C 1 347 ? 23.934 45.315 56.285 1.00 30.96 344 THR C O 1
ATOM 10005 N N . HIS C 1 348 ? 25.804 46.588 56.421 1.00 34.91 345 HIS C N 1
ATOM 10006 C CA . HIS C 1 348 ? 26.652 45.536 56.990 1.00 36.76 345 HIS C CA 1
ATOM 10007 C C . HIS C 1 348 ? 27.212 46.018 58.335 1.00 37.10 345 HIS C C 1
ATOM 10008 O O . HIS C 1 348 ? 28.181 46.782 58.340 1.00 38.18 345 HIS C O 1
ATOM 10015 N N . PRO C 1 349 ? 26.628 45.614 59.474 1.00 35.23 346 PRO C N 1
ATOM 10016 C CA . PRO C 1 349 ? 25.467 44.739 59.564 1.00 33.27 346 PRO C CA 1
ATOM 10017 C C . PRO C 1 349 ? 24.167 45.512 59.374 1.00 31.54 346 PRO C C 1
ATOM 10018 O O . PRO C 1 349 ? 24.200 46.752 59.277 1.00 31.54 346 PRO C O 1
ATOM 10022 N N . PRO C 1 350 ? 23.019 44.807 59.333 1.00 29.59 347 PRO C N 1
ATOM 10023 C CA . PRO C 1 350 ? 21.749 45.517 59.107 1.00 28.25 347 PRO C CA 1
ATOM 10024 C C . PRO C 1 350 ? 21.317 46.460 60.217 1.00 27.54 347 PRO C C 1
ATOM 10025 O O . PRO C 1 350 ? 21.817 46.387 61.347 1.00 27.32 347 PRO C O 1
ATOM 10029 N N . VAL C 1 351 ? 20.393 47.336 59.845 1.00 26.95 348 VAL C N 1
ATOM 10030 C CA . VAL C 1 351 ? 19.781 48.341 60.703 1.00 27.13 348 VAL C CA 1
ATOM 10031 C C . VAL C 1 351 ? 18.299 48.045 60.821 1.00 25.92 348 VAL C C 1
ATOM 10032 O O . VAL C 1 351 ? 17.661 47.670 59.832 1.00 25.43 348 VAL C O 1
ATOM 10036 N N . ALA C 1 352 ? 17.759 48.207 62.022 1.00 25.19 349 ALA C N 1
ATOM 10037 C CA . ALA C 1 352 ? 16.335 47.993 62.283 1.00 24.05 349 ALA C CA 1
ATOM 10038 C C . ALA C 1 352 ? 15.813 49.228 62.994 1.00 24.04 349 ALA C C 1
ATOM 10039 O O . ALA C 1 352 ? 16.435 49.709 63.944 1.00 24.29 349 ALA C O 1
ATOM 10041 N N . THR C 1 353 ? 14.673 49.753 62.551 1.00 23.91 350 THR C N 1
ATOM 10042 C CA . THR C 1 353 ? 14.134 50.934 63.191 1.00 24.62 350 THR C CA 1
ATOM 10043 C C . THR C 1 353 ? 12.626 51.022 63.107 1.00 24.08 350 THR C C 1
ATOM 10044 O O . THR C 1 353 ? 12.008 50.602 62.114 1.00 22.96 350 THR C O 1
ATOM 10048 N N . ILE C 1 354 ? 12.038 51.530 64.179 1.00 24.19 351 ILE C N 1
ATOM 10049 C CA . ILE C 1 354 ? 10.612 51.809 64.226 1.00 23.91 351 ILE C CA 1
ATOM 10050 C C . ILE C 1 354 ? 10.391 53.008 65.139 1.00 24.30 351 ILE C C 1
ATOM 10051 O O . ILE C 1 354 ? 11.101 53.202 66.137 1.00 24.61 351 ILE C O 1
ATOM 10056 N N . GLY C 1 355 ? 9.428 53.847 64.783 1.00 24.35 352 GLY C N 1
ATOM 10057 C CA . GLY C 1 355 ? 9.105 54.985 65.624 1.00 25.77 352 GLY C CA 1
ATOM 10058 C C . GLY C 1 355 ? 10.071 56.148 65.522 1.00 26.89 352 GLY C C 1
ATOM 10059 O O . GLY C 1 355 ? 10.858 56.253 64.573 1.00 27.21 352 GLY C O 1
ATOM 10060 N N . LEU C 1 356 ? 10.013 57.015 66.520 1.00 28.08 353 LEU C N 1
ATOM 10061 C CA . LEU C 1 356 ? 10.787 58.245 66.504 1.00 30.24 353 LEU C CA 1
ATOM 10062 C C . LEU C 1 356 ? 12.267 58.103 66.779 1.00 30.97 353 LEU C C 1
ATOM 10063 O O . LEU C 1 356 ? 12.695 57.238 67.549 1.00 30.09 353 LEU C O 1
ATOM 10068 N N . THR C 1 357 ? 13.036 58.996 66.155 1.00 31.90 354 THR C N 1
ATOM 10069 C CA . THR C 1 357 ? 14.463 59.096 66.392 1.00 33.27 354 THR C CA 1
ATOM 10070 C C . THR C 1 357 ? 14.616 59.834 67.728 1.00 35.02 354 THR C C 1
ATOM 10071 O O . THR C 1 357 ? 13.650 60.424 68.238 1.00 35.95 354 THR C O 1
ATOM 10075 N N . GLU C 1 358 ? 15.814 59.822 68.296 1.00 37.31 355 GLU C N 1
ATOM 10076 C CA . GLU C 1 358 ? 16.025 60.518 69.559 1.00 37.30 355 GLU C CA 1
ATOM 10077 C C . GLU C 1 358 ? 15.713 62.016 69.413 1.00 38.50 355 GLU C C 1
ATOM 10078 O O . GLU C 1 358 ? 15.055 62.588 70.273 1.00 37.63 355 GLU C O 1
ATOM 10084 N N . LYS C 1 359 ? 16.154 62.636 68.321 1.00 40.74 356 LYS C N 1
ATOM 10085 C CA . LYS C 1 359 ? 15.888 64.073 68.131 1.00 42.95 356 LYS C CA 1
ATOM 10086 C C . LYS C 1 359 ? 14.402 64.400 68.047 1.00 41.81 356 LYS C C 1
ATOM 10087 O O . LYS C 1 359 ? 13.948 65.393 68.625 1.00 42.49 356 LYS C O 1
ATOM 10093 N N . ALA C 1 360 ? 13.654 63.585 67.309 1.00 39.97 357 ALA C N 1
ATOM 10094 C CA . ALA C 1 360 ? 12.216 63.808 67.141 1.00 39.83 357 ALA C CA 1
ATOM 10095 C C . ALA C 1 360 ? 11.456 63.634 68.455 1.00 37.85 357 ALA C C 1
ATOM 10096 O O . ALA C 1 360 ? 10.535 64.385 68.749 1.00 37.74 357 ALA C O 1
ATOM 10098 N N . ALA C 1 361 ? 11.859 62.652 69.248 1.00 36.29 358 ALA C N 1
ATOM 10099 C CA . ALA C 1 361 ? 11.220 62.381 70.534 1.00 35.53 358 ALA C CA 1
ATOM 10100 C C . ALA C 1 361 ? 11.462 63.513 71.528 1.00 36.76 358 ALA C C 1
ATOM 10101 O O . ALA C 1 361 ? 10.561 63.899 72.269 1.00 36.52 358 ALA C O 1
ATOM 10103 N N . LEU C 1 362 ? 12.685 64.025 71.553 1.00 38.64 359 LEU C N 1
ATOM 10104 C CA . LEU C 1 362 ? 13.026 65.132 72.452 1.00 40.86 359 LEU C CA 1
ATOM 10105 C C . LEU C 1 362 ? 12.220 66.368 72.098 1.00 42.88 359 LEU C C 1
ATOM 10106 O O . LEU C 1 362 ? 11.684 67.035 72.975 1.00 43.23 359 LEU C O 1
ATOM 10111 N N . GLU C 1 363 ? 12.121 66.648 70.805 1.00 44.34 360 GLU C N 1
ATOM 10112 C CA . GLU C 1 363 ? 11.380 67.810 70.329 1.00 46.56 360 GLU C CA 1
ATOM 10113 C C . GLU C 1 363 ? 9.868 67.698 70.588 1.00 45.45 360 GLU C C 1
ATOM 10114 O O . GLU C 1 363 ? 9.232 68.674 70.959 1.00 45.79 360 GLU C O 1
ATOM 10120 N N A GLU C 1 364 ? 9.311 66.509 70.402 0.60 43.77 361 GLU C N 1
ATOM 10121 N N B GLU C 1 364 ? 9.311 66.503 70.391 0.40 43.19 361 GLU C N 1
ATOM 10122 C CA A GLU C 1 364 ? 7.879 66.311 70.598 0.60 43.77 361 GLU C CA 1
ATOM 10123 C CA B GLU C 1 364 ? 7.873 66.263 70.580 0.40 42.63 361 GLU C CA 1
ATOM 10124 C C A GLU C 1 364 ? 7.462 66.256 72.070 0.60 42.49 361 GLU C C 1
ATOM 10125 C C B GLU C 1 364 ? 7.431 66.190 72.046 0.40 41.78 361 GLU C C 1
ATOM 10126 O O A GLU C 1 364 ? 6.440 66.839 72.446 0.60 42.84 361 GLU C O 1
ATOM 10127 O O B GLU C 1 364 ? 6.356 66.690 72.392 0.40 42.27 361 GLU C O 1
ATOM 10138 N N . TYR C 1 365 ? 8.255 65.582 72.899 1.00 40.89 362 TYR C N 1
ATOM 10139 C CA . TYR C 1 365 ? 7.915 65.399 74.325 1.00 40.32 362 TYR C CA 1
ATOM 10140 C C . TYR C 1 365 ? 8.700 66.192 75.358 1.00 41.69 362 TYR C C 1
ATOM 10141 O O . TYR C 1 365 ? 8.227 66.342 76.477 1.00 41.98 362 TYR C O 1
ATOM 10150 N N . GLY C 1 366 ? 9.882 66.686 74.998 1.00 43.39 363 GLY C N 1
ATOM 10151 C CA . GLY C 1 366 ? 10.726 67.433 75.926 1.00 45.83 363 GLY C CA 1
ATOM 10152 C C . GLY C 1 366 ? 11.722 66.536 76.640 1.00 47.02 363 GLY C C 1
ATOM 10153 O O . GLY C 1 366 ? 11.398 65.403 77.003 1.00 45.56 363 GLY C O 1
ATOM 10154 N N . GLU C 1 367 ? 12.935 67.048 76.850 1.00 50.40 364 GLU C N 1
ATOM 10155 C CA . GLU C 1 367 ? 13.999 66.289 77.525 1.00 52.61 364 GLU C CA 1
ATOM 10156 C C . GLU C 1 367 ? 13.621 65.739 78.913 1.00 52.83 364 GLU C C 1
ATOM 10157 O O . GLU C 1 367 ? 14.078 64.662 79.292 1.00 52.32 364 GLU C O 1
ATOM 10163 N N . ASP C 1 368 ? 12.776 66.459 79.649 1.00 53.36 365 ASP C N 1
ATOM 10164 C CA . ASP C 1 368 ? 12.337 66.016 80.982 1.00 54.45 365 ASP C CA 1
ATOM 10165 C C . ASP C 1 368 ? 11.367 64.821 80.944 1.00 51.08 365 ASP C C 1
ATOM 10166 O O . ASP C 1 368 ? 11.128 64.182 81.968 1.00 50.70 365 ASP C O 1
ATOM 10171 N N . GLN C 1 369 ? 10.813 64.531 79.770 1.00 48.21 366 GLN C N 1
ATOM 10172 C CA . GLN C 1 369 ? 9.868 63.426 79.598 1.00 46.52 366 GLN C CA 1
ATOM 10173 C C . GLN C 1 369 ? 10.479 62.202 78.899 1.00 43.72 366 GLN C C 1
ATOM 10174 O O . GLN C 1 369 ? 9.896 61.125 78.948 1.00 42.13 366 GLN C O 1
ATOM 10180 N N . VAL C 1 370 ? 11.638 62.368 78.263 1.00 42.39 367 VAL C N 1
ATOM 10181 C CA . VAL C 1 370 ? 12.273 61.281 77.506 1.00 40.76 367 VAL C CA 1
ATOM 10182 C C . VAL C 1 370 ? 13.399 60.578 78.257 1.00 41.00 367 VAL C C 1
ATOM 10183 O O . VAL C 1 370 ? 14.277 61.235 78.814 1.00 41.78 367 VAL C O 1
ATOM 10187 N N . LYS C 1 371 ? 13.360 59.240 78.258 1.00 39.48 368 LYS C N 1
ATOM 10188 C CA . LYS C 1 371 ? 14.437 58.429 78.835 1.00 40.19 368 LYS C CA 1
ATOM 10189 C C . LYS C 1 371 ? 14.934 57.474 77.757 1.00 38.11 368 LYS C C 1
ATOM 10190 O O . LYS C 1 371 ? 14.148 56.752 77.153 1.00 36.22 368 LYS C O 1
ATOM 10196 N N . ILE C 1 372 ? 16.241 57.505 77.523 1.00 38.53 369 ILE C N 1
ATOM 10197 C CA . ILE C 1 372 ? 16.898 56.698 76.515 1.00 37.36 369 ILE C CA 1
ATOM 10198 C C . ILE C 1 372 ? 17.638 55.535 77.169 1.00 37.34 369 ILE C C 1
ATOM 10199 O O . ILE C 1 372 ? 18.471 55.743 78.045 1.00 37.51 369 ILE C O 1
ATOM 10204 N N . TYR C 1 373 ? 17.299 54.324 76.756 1.00 35.02 370 TYR C N 1
ATOM 10205 C CA . TYR C 1 373 ? 17.993 53.114 77.191 1.00 36.00 370 TYR C CA 1
ATOM 10206 C C . TYR C 1 373 ? 18.929 52.764 76.043 1.00 36.31 370 TYR C C 1
ATOM 10207 O O . TYR C 1 373 ? 18.519 52.739 74.888 1.00 34.52 370 TYR C O 1
ATOM 10216 N N . ARG C 1 374 ? 20.187 52.500 76.370 1.00 40.32 371 ARG C N 1
ATOM 10217 C CA . ARG C 1 374 ? 21.216 52.269 75.370 1.00 42.29 371 ARG C CA 1
ATOM 10218 C C . ARG C 1 374 ? 22.028 51.031 75.736 1.00 42.68 371 ARG C C 1
ATOM 10219 O O . ARG C 1 374 ? 22.519 50.926 76.858 1.00 44.56 371 ARG C O 1
ATOM 10227 N N . SER C 1 375 ? 22.152 50.096 74.796 1.00 40.43 372 SER C N 1
ATOM 10228 C CA . SER C 1 375 ? 22.922 48.870 75.011 1.00 40.65 372 SER C CA 1
ATOM 10229 C C . SER C 1 375 ? 23.951 48.684 73.892 1.00 38.89 372 SER C C 1
ATOM 10230 O O . SER C 1 375 ? 23.672 48.953 72.727 1.00 36.73 372 SER C O 1
ATOM 10233 N N . SER C 1 376 ? 25.143 48.220 74.253 1.00 38.89 373 SER C N 1
ATOM 10234 C CA . SER C 1 376 ? 26.196 47.966 73.278 1.00 38.57 373 SER C CA 1
ATOM 10235 C C . SER C 1 376 ? 26.900 46.696 73.723 1.00 38.39 373 SER C C 1
ATOM 10236 O O . SER C 1 376 ? 27.372 46.627 74.849 1.00 40.05 373 SER C O 1
ATOM 10239 N N . PHE C 1 377 ? 26.939 45.693 72.850 1.00 36.15 374 PHE C N 1
ATOM 10240 C CA . PHE C 1 377 ? 27.562 44.415 73.176 1.00 36.23 374 PHE C CA 1
ATOM 10241 C C . PHE C 1 377 ? 28.197 43.776 71.952 1.00 35.20 374 PHE C C 1
ATOM 10242 O O . PHE C 1 377 ? 27.909 44.156 70.811 1.00 33.68 374 PHE C O 1
ATOM 10250 N N . THR C 1 378 ? 29.090 42.824 72.201 1.00 35.41 375 THR C N 1
ATOM 10251 C CA . THR C 1 378 ? 29.703 42.062 71.129 1.00 34.92 375 THR C CA 1
ATOM 10252 C C . THR C 1 378 ? 28.852 40.792 70.990 1.00 32.93 375 THR C C 1
ATOM 10253 O O . THR C 1 378 ? 28.764 40.007 71.934 1.00 34.04 375 THR C O 1
ATOM 10257 N N . PRO C 1 379 ? 28.202 40.590 69.836 1.00 31.26 376 PRO C N 1
ATOM 10258 C CA . PRO C 1 379 ? 27.431 39.356 69.689 1.00 30.59 376 PRO C CA 1
ATOM 10259 C C . PRO C 1 379 ? 28.335 38.146 69.901 1.00 31.42 376 PRO C C 1
ATOM 10260 O O . PRO C 1 379 ? 29.521 38.198 69.568 1.00 31.49 376 PRO C O 1
ATOM 10264 N N . MET C 1 380 ? 27.774 37.083 70.477 1.00 31.87 377 MET C N 1
ATOM 10265 C CA . MET C 1 380 ? 28.520 35.848 70.773 1.00 33.03 377 MET C CA 1
ATOM 10266 C C . MET C 1 380 ? 29.105 35.219 69.509 1.00 32.20 377 MET C C 1
ATOM 10267 O O . MET C 1 380 ? 30.099 34.497 69.572 1.00 32.45 377 MET C O 1
ATOM 10272 N N . TYR C 1 381 ? 28.471 35.499 68.371 1.00 30.85 378 TYR C N 1
ATOM 10273 C CA . TYR C 1 381 ? 28.936 35.040 67.070 1.00 31.14 378 TYR C CA 1
ATOM 10274 C C . TYR C 1 381 ? 30.406 35.421 66.825 1.00 31.62 378 TYR C C 1
ATOM 10275 O O . TYR C 1 381 ? 31.127 34.691 66.168 1.00 31.79 378 TYR C O 1
ATOM 10284 N N . PHE C 1 382 ? 30.830 36.559 67.370 1.00 32.20 379 PHE C N 1
ATOM 10285 C CA . PHE C 1 382 ? 32.200 37.065 67.198 1.00 33.77 379 PHE C CA 1
ATOM 10286 C C . PHE C 1 382 ? 33.153 36.738 68.353 1.00 35.22 379 PHE C C 1
ATOM 10287 O O . PHE C 1 382 ? 34.306 37.169 68.335 1.00 36.67 379 PHE C O 1
ATOM 10295 N N . ALA C 1 383 ? 32.698 35.941 69.318 1.00 35.23 380 ALA C N 1
ATOM 10296 C CA . ALA C 1 383 ? 33.500 35.657 70.502 1.00 37.28 380 ALA C CA 1
ATOM 10297 C C . ALA C 1 383 ? 34.762 34.827 70.273 1.00 38.98 380 ALA C C 1
ATOM 10298 O O . ALA C 1 383 ? 35.662 34.873 71.096 1.00 41.14 380 ALA C O 1
ATOM 10300 N N . LEU C 1 384 ? 34.821 34.069 69.183 1.00 38.84 381 LEU C N 1
ATOM 10301 C CA . LEU C 1 384 ? 35.973 33.210 68.910 1.00 41.11 381 LEU C CA 1
ATOM 10302 C C . LEU C 1 384 ? 37.047 33.834 68.008 1.00 42.85 381 LEU C C 1
ATOM 10303 O O . LEU C 1 384 ? 38.180 33.373 68.013 1.00 44.37 381 LEU C O 1
ATOM 10308 N N . GLY C 1 385 ? 36.702 34.878 67.259 1.00 43.60 382 GLY C N 1
ATOM 10309 C CA . GLY C 1 385 ? 37.656 35.516 66.350 1.00 45.98 382 GLY C CA 1
ATOM 10310 C C . GLY C 1 385 ? 38.299 36.779 66.886 1.00 49.06 382 GLY C C 1
ATOM 10311 O O . GLY C 1 385 ? 38.041 37.201 68.014 1.00 48.52 382 GLY C O 1
ATOM 10312 N N . GLU C 1 386 ? 39.135 37.384 66.047 1.00 53.31 383 GLU C N 1
ATOM 10313 C CA . GLU C 1 386 ? 39.851 38.610 66.385 1.00 57.68 383 GLU C CA 1
ATOM 10314 C C . GLU C 1 386 ? 38.954 39.829 66.244 1.00 58.15 383 GLU C C 1
ATOM 10315 O O . GLU C 1 386 ? 38.945 40.702 67.103 1.00 59.87 383 GLU C O 1
ATOM 10321 N N . TYR C 1 387 ? 38.202 39.878 65.150 1.00 58.95 384 TYR C N 1
ATOM 10322 C CA . TYR C 1 387 ? 37.305 41.000 64.862 1.00 60.43 384 TYR C CA 1
ATOM 10323 C C . TYR C 1 387 ? 36.101 41.011 65.800 1.00 59.97 384 TYR C C 1
ATOM 10324 O O . TYR C 1 387 ? 35.332 40.044 65.840 1.00 58.78 384 TYR C O 1
ATOM 10333 N N . ARG C 1 388 ? 35.936 42.102 66.549 1.00 56.71 385 ARG C N 1
ATOM 10334 C CA . ARG C 1 388 ? 34.833 42.216 67.509 1.00 57.62 385 ARG C CA 1
ATOM 10335 C C . ARG C 1 388 ? 33.821 43.283 67.107 1.00 56.68 385 ARG C C 1
ATOM 10336 O O . ARG C 1 388 ? 33.850 44.412 67.605 1.00 59.96 385 ARG C O 1
ATOM 10344 N N . GLN C 1 389 ? 32.920 42.907 66.201 1.00 52.84 386 GLN C N 1
ATOM 10345 C CA . GLN C 1 389 ? 31.873 43.810 65.733 1.00 50.81 386 GLN C CA 1
ATOM 10346 C C . GLN C 1 389 ? 30.846 43.992 66.842 1.00 49.53 386 GLN C C 1
ATOM 10347 O O . GLN C 1 389 ? 30.428 43.018 67.475 1.00 50.52 386 GLN C O 1
ATOM 10353 N N . LYS C 1 390 ? 30.464 45.241 67.085 1.00 47.82 387 LYS C N 1
ATOM 10354 C CA . LYS C 1 390 ? 29.502 45.561 68.125 1.00 46.31 387 LYS C CA 1
ATOM 10355 C C . LYS C 1 390 ? 28.071 45.652 67.602 1.00 42.55 387 LYS C C 1
ATOM 10356 O O . LYS C 1 390 ? 27.838 45.961 66.430 1.00 43.57 387 LYS C O 1
ATOM 10362 N N . CYS C 1 391 ? 27.124 45.334 68.484 1.00 38.48 388 CYS C N 1
ATOM 10363 C CA . CYS C 1 391 ? 25.694 45.484 68.212 1.00 35.77 388 CYS C CA 1
ATOM 10364 C C . CYS C 1 391 ? 25.265 46.617 69.132 1.00 35.27 388 CYS C C 1
ATOM 10365 O O . CYS C 1 391 ? 25.581 46.599 70.321 1.00 34.93 388 CYS C O 1
ATOM 10368 N N . ASP C 1 392 ? 24.548 47.593 68.585 1.00 33.88 389 ASP C N 1
ATOM 10369 C CA . ASP C 1 392 ? 24.084 48.749 69.336 1.00 33.99 389 ASP C CA 1
ATOM 10370 C C . ASP C 1 392 ? 22.580 48.861 69.217 1.00 31.70 389 ASP C C 1
ATOM 10371 O O . ASP C 1 392 ? 22.038 48.778 68.118 1.00 29.50 389 ASP C O 1
ATOM 10376 N N . MET C 1 393 ? 21.927 49.032 70.364 1.00 31.01 390 MET C N 1
ATOM 10377 C CA . MET C 1 393 ? 20.482 49.096 70.462 1.00 29.87 390 MET C CA 1
ATOM 10378 C C . MET C 1 393 ? 20.072 50.283 71.301 1.00 30.90 390 MET C C 1
ATOM 10379 O O . MET C 1 393 ? 20.809 50.699 72.210 1.00 31.01 390 MET C O 1
ATOM 10384 N N . LYS C 1 394 ? 18.881 50.799 71.020 1.00 30.10 391 LYS C N 1
ATOM 10385 C CA . LYS C 1 394 ? 18.358 51.965 71.718 1.00 32.00 391 LYS C CA 1
ATOM 10386 C C . LYS C 1 394 ? 16.851 51.877 71.826 1.00 31.08 391 LYS C C 1
ATOM 10387 O O . LYS C 1 394 ? 16.181 51.515 70.848 1.00 30.03 391 LYS C O 1
ATOM 10393 N N . LEU C 1 395 ? 16.333 52.194 73.012 1.00 30.75 392 LEU C N 1
ATOM 10394 C CA . LEU C 1 395 ? 14.895 52.280 73.267 1.00 30.55 392 LEU C CA 1
ATOM 10395 C C . LEU C 1 395 ? 14.632 53.690 73.749 1.00 31.50 392 LEU C C 1
ATOM 10396 O O . LEU C 1 395 ? 15.307 54.166 74.662 1.00 31.87 392 LEU C O 1
ATOM 10401 N N . ILE C 1 396 ? 13.649 54.344 73.137 1.00 30.74 393 ILE C N 1
ATOM 10402 C CA . ILE C 1 396 ? 13.280 55.713 73.490 1.00 32.45 393 ILE C CA 1
ATOM 10403 C C . ILE C 1 396 ? 11.933 55.617 74.191 1.00 31.71 393 ILE C C 1
ATOM 10404 O O . ILE C 1 396 ? 10.954 55.175 73.591 1.00 30.37 393 ILE C O 1
ATOM 10409 N N . CYS C 1 397 ? 11.909 56.009 75.467 1.00 32.41 394 CYS C N 1
ATOM 10410 C CA . CYS C 1 397 ? 10.719 55.922 76.306 1.00 32.39 394 CYS C CA 1
ATOM 10411 C C . CYS C 1 397 ? 10.229 57.289 76.708 1.00 34.17 394 CYS C C 1
ATOM 10412 O O . CYS C 1 397 ? 11.017 58.228 76.798 1.00 36.70 394 CYS C O 1
ATOM 10415 N N . VAL C 1 398 ? 8.929 57.400 76.960 1.00 34.12 395 VAL C N 1
ATOM 10416 C CA . VAL C 1 398 ? 8.334 58.679 77.360 1.00 36.31 395 VAL C CA 1
ATOM 10417 C C . VAL C 1 398 ? 7.503 58.540 78.623 1.00 36.73 395 VAL C C 1
ATOM 10418 O O . VAL C 1 398 ? 6.740 57.585 78.772 1.00 35.15 395 VAL C O 1
ATOM 10422 N N . GLY C 1 399 ? 7.677 59.504 79.530 1.00 39.06 396 GLY C N 1
ATOM 10423 C CA . GLY C 1 399 ? 6.930 59.574 80.768 1.00 40.04 396 GLY C CA 1
ATOM 10424 C C . GLY C 1 399 ? 7.273 58.551 81.819 1.00 41.22 396 GLY C C 1
ATOM 10425 O O . GLY C 1 399 ? 8.157 57.699 81.619 1.00 39.65 396 GLY C O 1
ATOM 10426 N N A LYS C 1 400 ? 6.581 58.654 82.954 0.50 42.47 397 LYS C N 1
ATOM 10427 N N B LYS C 1 400 ? 6.564 58.648 82.946 0.50 42.52 397 LYS C N 1
ATOM 10428 C CA A LYS C 1 400 ? 6.745 57.745 84.083 0.50 43.36 397 LYS C CA 1
ATOM 10429 C CA B LYS C 1 400 ? 6.712 57.748 84.087 0.50 43.48 397 LYS C CA 1
ATOM 10430 C C A LYS C 1 400 ? 6.472 56.298 83.688 0.50 41.64 397 LYS C C 1
ATOM 10431 C C B LYS C 1 400 ? 6.484 56.305 83.672 0.50 41.70 397 LYS C C 1
ATOM 10432 O O A LYS C 1 400 ? 7.177 55.394 84.128 0.50 40.50 397 LYS C O 1
ATOM 10433 O O B LYS C 1 400 ? 7.225 55.414 84.078 0.50 40.54 397 LYS C O 1
ATOM 10444 N N . GLU C 1 401 ? 5.444 56.093 82.863 1.00 40.71 398 GLU C N 1
ATOM 10445 C CA . GLU C 1 401 ? 5.086 54.754 82.386 1.00 39.82 398 GLU C CA 1
ATOM 10446 C C . GLU C 1 401 ? 6.108 54.197 81.373 1.00 36.86 398 GLU C C 1
ATOM 10447 O O . GLU C 1 401 ? 6.063 53.019 81.046 1.00 34.78 398 GLU C O 1
ATOM 10453 N N . GLU C 1 402 ? 7.012 55.053 80.894 1.00 35.98 399 GLU C N 1
ATOM 10454 C CA . GLU C 1 402 ? 8.044 54.675 79.931 1.00 34.81 399 GLU C CA 1
ATOM 10455 C C . GLU C 1 402 ? 7.454 53.985 78.696 1.00 32.79 399 GLU C C 1
ATOM 10456 O O . GLU C 1 402 ? 7.805 52.860 78.343 1.00 29.43 399 GLU C O 1
ATOM 10462 N N . LYS C 1 403 ? 6.523 54.678 78.068 1.00 32.04 400 LYS C N 1
ATOM 10463 C CA . LYS C 1 403 ? 5.908 54.194 76.849 1.00 31.49 400 LYS C CA 1
ATOM 10464 C C . LYS C 1 403 ? 6.990 54.244 75.775 1.00 29.79 400 LYS C C 1
ATOM 10465 O O . LYS C 1 403 ? 7.674 55.246 75.639 1.00 29.88 400 LYS C O 1
ATOM 10471 N N . ILE C 1 404 ? 7.159 53.158 75.026 1.00 28.81 401 ILE C N 1
ATOM 10472 C CA . ILE C 1 404 ? 8.190 53.101 73.993 1.00 28.23 401 ILE C CA 1
ATOM 10473 C C . ILE C 1 404 ? 7.709 53.806 72.731 1.00 28.07 401 ILE C C 1
ATOM 10474 O O . ILE C 1 404 ? 6.733 53.393 72.119 1.00 28.68 401 ILE C O 1
ATOM 10479 N N . VAL C 1 405 ? 8.422 54.852 72.338 1.00 28.44 402 VAL C N 1
ATOM 10480 C CA . VAL C 1 405 ? 8.068 55.635 71.152 1.00 28.39 402 VAL C CA 1
ATOM 10481 C C . VAL C 1 405 ? 9.038 55.429 69.997 1.00 28.23 402 VAL C C 1
ATOM 10482 O O . VAL C 1 405 ? 8.766 55.856 68.871 1.00 28.02 402 VAL C O 1
ATOM 10486 N N . GLY C 1 406 ? 10.165 54.787 70.274 1.00 27.83 403 GLY C N 1
ATOM 10487 C CA . GLY C 1 406 ? 11.149 54.513 69.248 1.00 27.37 403 GLY C CA 1
ATOM 10488 C C . GLY C 1 406 ? 12.021 53.349 69.673 1.00 26.92 403 GLY C C 1
ATOM 10489 O O . GLY C 1 406 ? 12.344 53.219 70.856 1.00 26.96 403 GLY C O 1
ATOM 10490 N N . LEU C 1 407 ? 12.386 52.504 68.707 1.00 25.52 404 LEU C N 1
ATOM 10491 C CA . LEU C 1 407 ? 13.261 51.346 68.941 1.00 24.85 404 LEU C CA 1
ATOM 10492 C C . LEU C 1 407 ? 14.202 51.275 67.746 1.00 24.79 404 LEU C C 1
ATOM 10493 O O . LEU C 1 407 ? 13.748 51.319 66.593 1.00 23.64 404 LEU C O 1
ATOM 10498 N N . HIS C 1 408 ? 15.505 51.178 68.019 1.00 24.87 405 HIS C N 1
ATOM 10499 C CA . HIS C 1 408 ? 16.516 51.208 66.971 1.00 25.64 405 HIS C CA 1
ATOM 10500 C C . HIS C 1 408 ? 17.648 50.238 67.250 1.00 25.95 405 HIS C C 1
ATOM 10501 O O . HIS C 1 408 ? 18.111 50.135 68.382 1.00 26.39 405 HIS C O 1
ATOM 10508 N N . GLY C 1 409 ? 18.127 49.572 66.206 1.00 25.46 406 GLY C N 1
ATOM 10509 C CA . GLY C 1 409 ? 19.223 48.644 66.362 1.00 26.11 406 GLY C CA 1
ATOM 10510 C C . GLY C 1 409 ? 20.082 48.472 65.137 1.00 26.77 406 GLY C C 1
ATOM 10511 O O . GLY C 1 409 ? 19.601 48.602 64.008 1.00 26.59 406 GLY C O 1
ATOM 10512 N N . ILE C 1 410 ? 21.364 48.202 65.377 1.00 27.42 407 ILE C N 1
ATOM 10513 C CA . ILE C 1 410 ? 22.314 47.892 64.329 1.00 28.79 407 ILE C CA 1
ATOM 10514 C C . ILE C 1 410 ? 23.156 46.717 64.834 1.00 29.33 407 ILE C C 1
ATOM 10515 O O . ILE C 1 410 ? 23.716 46.773 65.932 1.00 30.12 407 ILE C O 1
ATOM 10520 N N . GLY C 1 411 ? 23.211 45.647 64.045 1.00 28.47 408 GLY C N 1
ATOM 10521 C CA . GLY C 1 411 ? 23.979 44.464 64.430 1.00 29.15 408 GLY C CA 1
ATOM 10522 C C . GLY C 1 411 ? 23.506 43.220 63.718 1.00 28.94 408 GLY C C 1
ATOM 10523 O O . GLY C 1 411 ? 22.472 43.208 63.035 1.00 27.57 408 GLY C O 1
ATOM 10524 N N . ILE C 1 412 ? 24.267 42.152 63.903 1.00 29.99 409 ILE C N 1
ATOM 10525 C CA . ILE C 1 412 ? 23.946 40.897 63.256 1.00 30.31 409 ILE C CA 1
ATOM 10526 C C . ILE C 1 412 ? 22.561 40.402 63.707 1.00 28.21 409 ILE C C 1
ATOM 10527 O O . ILE C 1 412 ? 22.212 40.473 64.892 1.00 27.90 409 ILE C O 1
ATOM 10532 N N . GLY C 1 413 ? 21.752 39.987 62.734 1.00 27.25 410 GLY C N 1
ATOM 10533 C CA . GLY C 1 413 ? 20.425 39.470 62.992 1.00 25.70 410 GLY C CA 1
ATOM 10534 C C . GLY C 1 413 ? 19.316 40.455 63.310 1.00 25.50 410 GLY C C 1
ATOM 10535 O O . GLY C 1 413 ? 18.160 40.045 63.400 1.00 23.59 410 GLY C O 1
ATOM 10536 N N . VAL C 1 414 ? 19.618 41.753 63.464 1.00 25.52 411 VAL C N 1
ATOM 10537 C CA . VAL C 1 414 ? 18.552 42.700 63.796 1.00 25.29 411 VAL C CA 1
ATOM 10538 C C . VAL C 1 414 ? 17.479 42.739 62.710 1.00 23.71 411 VAL C C 1
ATOM 10539 O O . VAL C 1 414 ? 16.351 43.104 62.985 1.00 23.67 411 VAL C O 1
ATOM 10543 N N . ASP C 1 415 ? 17.845 42.343 61.490 1.00 24.04 412 ASP C N 1
ATOM 10544 C CA . ASP C 1 415 ? 16.890 42.276 60.369 1.00 23.85 412 ASP C CA 1
ATOM 10545 C C . ASP C 1 415 ? 15.690 41.366 60.662 1.00 23.16 412 ASP C C 1
ATOM 10546 O O . ASP C 1 415 ? 14.580 41.643 60.225 1.00 22.27 412 ASP C O 1
ATOM 10551 N N . GLU C 1 416 ? 15.917 40.291 61.412 1.00 22.08 413 GLU C N 1
ATOM 10552 C CA . GLU C 1 416 ? 14.837 39.348 61.750 1.00 21.18 413 GLU C CA 1
ATOM 10553 C C . GLU C 1 416 ? 14.232 39.585 63.132 1.00 20.45 413 GLU C C 1
ATOM 10554 O O . GLU C 1 416 ? 13.220 38.974 63.471 1.00 21.23 413 GLU C O 1
ATOM 10560 N N . MET C 1 417 ? 14.805 40.494 63.911 1.00 20.21 414 MET C N 1
ATOM 10561 C CA . MET C 1 417 ? 14.304 40.747 65.264 1.00 20.36 414 MET C CA 1
ATOM 10562 C C . MET C 1 417 ? 13.144 41.722 65.338 1.00 20.18 414 MET C C 1
ATOM 10563 O O . MET C 1 417 ? 12.301 41.635 66.238 1.00 20.12 414 MET C O 1
ATOM 10568 N N . LEU C 1 418 ? 13.112 42.655 64.400 1.00 19.97 415 LEU C N 1
ATOM 10569 C CA . LEU C 1 418 ? 12.196 43.780 64.479 1.00 19.84 415 LEU C CA 1
ATOM 10570 C C . LEU C 1 418 ? 10.698 43.525 64.378 1.00 19.00 415 LEU C C 1
ATOM 10571 O O . LEU C 1 418 ? 9.928 44.128 65.138 1.00 18.00 415 LEU C O 1
ATOM 10576 N N . GLN C 1 419 ? 10.279 42.622 63.499 1.00 18.73 416 GLN C N 1
ATOM 10577 C CA . GLN C 1 419 ? 8.851 42.428 63.253 1.00 18.72 416 GLN C CA 1
ATOM 10578 C C . GLN C 1 419 ? 8.018 42.272 64.519 1.00 18.93 416 GLN C C 1
ATOM 10579 O O . GLN C 1 419 ? 7.001 42.929 64.660 1.00 19.26 416 GLN C O 1
ATOM 10585 N N . GLY C 1 420 ? 8.442 41.373 65.411 1.00 18.76 417 GLY C N 1
ATOM 10586 C CA . GLY C 1 420 ? 7.712 41.118 66.652 1.00 19.16 417 GLY C CA 1
ATOM 10587 C C . GLY C 1 420 ? 7.634 42.314 67.575 1.00 19.54 417 GLY C C 1
ATOM 10588 O O . GLY C 1 420 ? 6.584 42.588 68.161 1.00 20.56 417 GLY C O 1
ATOM 10589 N N . PHE C 1 421 ? 8.745 43.030 67.698 1.00 19.17 418 PHE C N 1
ATOM 10590 C CA . PHE C 1 421 ? 8.788 44.240 68.530 1.00 19.96 418 PHE C CA 1
ATOM 10591 C C . PHE C 1 421 ? 7.884 45.294 67.918 1.00 19.61 418 PHE C C 1
ATOM 10592 O O . PHE C 1 421 ? 7.287 46.065 68.644 1.00 19.92 418 PHE C O 1
ATOM 10600 N N . ALA C 1 422 ? 7.765 45.290 66.590 1.00 19.20 419 ALA C N 1
ATOM 10601 C CA . ALA C 1 422 ? 6.899 46.227 65.905 1.00 19.70 419 ALA C CA 1
ATOM 10602 C C . ALA C 1 422 ? 5.451 45.978 66.324 1.00 19.80 419 ALA C C 1
ATOM 10603 O O . ALA C 1 422 ? 4.706 46.937 66.615 1.00 21.50 419 ALA C O 1
ATOM 10605 N N . VAL C 1 423 ? 5.067 44.704 66.423 1.00 19.36 420 VAL C N 1
ATOM 10606 C CA . VAL C 1 423 ? 3.711 44.365 66.885 1.00 19.56 420 VAL C CA 1
ATOM 10607 C C . VAL C 1 423 ? 3.477 44.918 68.302 1.00 19.81 420 VAL C C 1
ATOM 10608 O O . VAL C 1 423 ? 2.461 45.548 68.558 1.00 21.13 420 VAL C O 1
ATOM 10612 N N . ALA C 1 424 ? 4.431 44.684 69.200 1.00 19.75 421 ALA C N 1
ATOM 10613 C CA . ALA C 1 424 ? 4.323 45.130 70.588 1.00 20.38 421 ALA C CA 1
ATOM 10614 C C . ALA C 1 424 ? 4.251 46.655 70.701 1.00 21.57 421 ALA C C 1
ATOM 10615 O O . ALA C 1 424 ? 3.463 47.174 71.475 1.00 22.39 421 ALA C O 1
ATOM 10617 N N . ILE C 1 425 ? 5.066 47.361 69.922 1.00 21.61 422 ILE C N 1
ATOM 10618 C CA . ILE C 1 425 ? 5.061 48.834 69.952 1.00 22.79 422 ILE C CA 1
ATOM 10619 C C . ILE C 1 425 ? 3.734 49.379 69.405 1.00 23.46 422 ILE C C 1
ATOM 10620 O O . ILE C 1 425 ? 3.180 50.340 69.960 1.00 23.52 422 ILE C O 1
ATOM 10625 N N . LYS C 1 426 ? 3.203 48.751 68.362 1.00 23.67 423 LYS C N 1
ATOM 10626 C CA . LYS C 1 426 ? 1.884 49.144 67.840 1.00 25.27 423 LYS C CA 1
ATOM 10627 C C . LYS C 1 426 ? 0.806 48.959 68.907 1.00 24.88 423 LYS C C 1
ATOM 10628 O O . LYS C 1 426 ? -0.144 49.721 68.959 1.00 24.64 423 LYS C O 1
ATOM 10634 N N . MET C 1 427 ? 0.976 47.942 69.760 1.00 24.16 424 MET C N 1
ATOM 10635 C CA . MET C 1 427 ? 0.033 47.666 70.851 1.00 24.79 424 MET C CA 1
ATOM 10636 C C . MET C 1 427 ? 0.218 48.612 72.043 1.00 25.36 424 MET C C 1
ATOM 10637 O O . MET C 1 427 ? -0.527 48.512 73.028 1.00 27.03 424 MET C O 1
ATOM 10642 N N . GLY C 1 428 ? 1.221 49.492 71.969 1.00 24.34 425 GLY C N 1
ATOM 10643 C CA . GLY C 1 428 ? 1.483 50.467 73.011 1.00 25.43 425 GLY C CA 1
ATOM 10644 C C . GLY C 1 428 ? 2.387 49.992 74.127 1.00 25.18 425 GLY C C 1
ATOM 10645 O O . GLY C 1 428 ? 2.228 50.415 75.287 1.00 26.49 425 GLY C O 1
ATOM 10646 N N . ALA C 1 429 ? 3.366 49.156 73.780 1.00 24.32 426 ALA C N 1
ATOM 10647 C CA . ALA C 1 429 ? 4.290 48.603 74.765 1.00 24.37 426 ALA C CA 1
ATOM 10648 C C . ALA C 1 429 ? 5.071 49.649 75.557 1.00 25.27 426 ALA C C 1
ATOM 10649 O O . ALA C 1 429 ? 5.488 50.659 75.014 1.00 24.88 426 ALA C O 1
ATOM 10651 N N . THR C 1 430 ? 5.254 49.371 76.847 1.00 25.79 427 THR C N 1
ATOM 10652 C CA . THR C 1 430 ? 6.045 50.192 77.731 1.00 27.31 427 THR C CA 1
ATOM 10653 C C . THR C 1 430 ? 7.304 49.398 78.062 1.00 27.57 427 THR C C 1
ATOM 10654 O O . THR C 1 430 ? 7.404 48.194 77.751 1.00 26.12 427 THR C O 1
ATOM 10658 N N . LYS C 1 431 ? 8.267 50.051 78.707 1.00 28.58 428 LYS C N 1
ATOM 10659 C CA . LYS C 1 431 ? 9.485 49.365 79.123 1.00 28.74 428 LYS C CA 1
ATOM 10660 C C . LYS C 1 431 ? 9.138 48.176 80.037 1.00 28.61 428 LYS C C 1
ATOM 10661 O O . LYS C 1 431 ? 9.780 47.119 79.949 1.00 28.57 428 LYS C O 1
ATOM 10667 N N . ALA C 1 432 ? 8.113 48.337 80.874 1.00 28.76 429 ALA C N 1
ATOM 10668 C CA . ALA C 1 432 ? 7.661 47.260 81.775 1.00 29.38 429 ALA C CA 1
ATOM 10669 C C . ALA C 1 432 ? 7.183 46.023 80.994 1.00 27.74 429 ALA C C 1
ATOM 10670 O O . ALA C 1 432 ? 7.447 44.887 81.396 1.00 26.28 429 ALA C O 1
ATOM 10672 N N . ASP C 1 433 ? 6.475 46.245 79.888 1.00 27.09 430 ASP C N 1
ATOM 10673 C CA . ASP C 1 433 ? 6.030 45.133 79.027 1.00 26.31 430 ASP C CA 1
ATOM 10674 C C . ASP C 1 433 ? 7.241 44.328 78.512 1.00 25.73 430 ASP C C 1
ATOM 10675 O O . ASP C 1 433 ? 7.215 43.081 78.483 1.00 24.59 430 ASP C O 1
ATOM 10680 N N . PHE C 1 434 ? 8.295 45.043 78.111 1.00 25.88 431 PHE C N 1
ATOM 10681 C CA . PHE C 1 434 ? 9.545 44.408 77.650 1.00 25.56 431 PHE C CA 1
ATOM 10682 C C . PHE C 1 434 ? 10.243 43.669 78.784 1.00 26.05 431 PHE C C 1
ATOM 10683 O O . PHE C 1 434 ? 10.675 42.511 78.631 1.00 24.63 431 PHE C O 1
ATOM 10691 N N . ASP C 1 435 ? 10.375 44.346 79.918 1.00 27.67 432 ASP C N 1
ATOM 10692 C CA . ASP C 1 435 ? 11.047 43.765 81.074 1.00 29.76 432 ASP C CA 1
ATOM 10693 C C . ASP C 1 435 ? 10.318 42.549 81.642 1.00 29.28 432 ASP C C 1
ATOM 10694 O O . ASP C 1 435 ? 10.967 41.616 82.146 1.00 30.69 432 ASP C O 1
ATOM 10699 N N A ASN C 1 436 ? 8.989 42.546 81.548 0.60 28.59 433 ASN C N 1
ATOM 10700 N N B ASN C 1 436 ? 8.989 42.541 81.538 0.40 28.73 433 ASN C N 1
ATOM 10701 C CA A ASN C 1 436 ? 8.186 41.420 82.039 0.60 28.44 433 ASN C CA 1
ATOM 10702 C CA B ASN C 1 436 ? 8.196 41.430 82.053 0.40 28.53 433 ASN C CA 1
ATOM 10703 C C A ASN C 1 436 ? 8.151 40.223 81.079 0.60 26.73 433 ASN C C 1
ATOM 10704 C C B ASN C 1 436 ? 8.155 40.228 81.089 0.40 26.73 433 ASN C C 1
ATOM 10705 O O A ASN C 1 436 ? 7.506 39.230 81.373 0.60 27.42 433 ASN C O 1
ATOM 10706 O O B ASN C 1 436 ? 7.484 39.244 81.378 0.40 27.14 433 ASN C O 1
ATOM 10715 N N . THR C 1 437 ? 8.844 40.322 79.948 1.00 24.81 434 THR C N 1
ATOM 10716 C CA . THR C 1 437 ? 8.897 39.217 78.979 1.00 23.39 434 THR C CA 1
ATOM 10717 C C . THR C 1 437 ? 10.195 38.475 79.237 1.00 22.57 434 THR C C 1
ATOM 10718 O O . THR C 1 437 ? 11.263 39.086 79.237 1.00 22.61 434 THR C O 1
ATOM 10722 N N . VAL C 1 438 ? 10.114 37.166 79.453 1.00 21.00 435 VAL C N 1
ATOM 10723 C CA . VAL C 1 438 ? 11.315 36.389 79.739 1.00 20.57 435 VAL C CA 1
ATOM 10724 C C . VAL C 1 438 ? 12.199 36.353 78.506 1.00 20.06 435 VAL C C 1
ATOM 10725 O O . VAL C 1 438 ? 11.723 36.150 77.379 1.00 19.48 435 VAL C O 1
ATOM 10729 N N . ALA C 1 439 ? 13.492 36.558 78.730 1.00 20.13 436 ALA C N 1
ATOM 10730 C CA . ALA C 1 439 ? 14.472 36.537 77.664 1.00 19.84 436 ALA C CA 1
ATOM 10731 C C . ALA C 1 439 ? 14.688 35.148 77.062 1.00 19.15 436 ALA C C 1
ATOM 10732 O O . ALA C 1 439 ? 14.387 34.137 77.675 1.00 19.41 436 ALA C O 1
ATOM 10734 N N . ILE C 1 440 ? 15.178 35.135 75.824 1.00 19.32 437 ILE C N 1
ATOM 10735 C CA . ILE C 1 440 ? 15.528 33.910 75.116 1.00 19.02 437 ILE C CA 1
ATOM 10736 C C . ILE C 1 440 ? 17.051 33.929 75.045 1.00 19.58 437 ILE C C 1
ATOM 10737 O O . ILE C 1 440 ? 17.645 34.830 74.431 1.00 18.88 437 ILE C O 1
ATOM 10742 N N . HIS C 1 441 ? 17.680 32.930 75.649 1.00 19.70 438 HIS C N 1
ATOM 10743 C CA . HIS C 1 441 ? 19.128 32.869 75.718 1.00 20.51 438 HIS C CA 1
ATOM 10744 C C . HIS C 1 441 ? 19.670 31.593 75.073 1.00 19.80 438 HIS C C 1
ATOM 10745 O O . HIS C 1 441 ? 19.109 30.518 75.301 1.00 20.25 438 HIS C O 1
ATOM 10752 N N . PRO C 1 442 ? 20.753 31.669 74.293 1.00 20.27 439 PRO C N 1
ATOM 10753 C CA . PRO C 1 442 ? 21.504 32.885 73.970 1.00 20.80 439 PRO C CA 1
ATOM 10754 C C . PRO C 1 442 ? 21.162 33.424 72.569 1.00 20.93 439 PRO C C 1
ATOM 10755 O O . PRO C 1 442 ? 21.321 32.703 71.571 1.00 20.55 439 PRO C O 1
ATOM 10759 N N . THR C 1 443 ? 20.684 34.666 72.518 1.00 21.02 440 THR C N 1
ATOM 10760 C CA . THR C 1 443 ? 20.347 35.336 71.253 1.00 21.14 440 THR C CA 1
ATOM 10761 C C . THR C 1 443 ? 20.747 36.795 71.378 1.00 22.08 440 THR C C 1
ATOM 10762 O O . THR C 1 443 ? 21.051 37.277 72.472 1.00 22.91 440 THR C O 1
ATOM 10766 N N . GLY C 1 444 ? 20.763 37.498 70.258 1.00 22.04 441 GLY C N 1
ATOM 10767 C CA . GLY C 1 444 ? 21.019 38.927 70.299 1.00 22.71 441 GLY C CA 1
ATOM 10768 C C . GLY C 1 444 ? 19.744 39.619 70.741 1.00 22.50 441 GLY C C 1
ATOM 10769 O O . GLY C 1 444 ? 19.782 40.605 71.465 1.00 22.89 441 GLY C O 1
ATOM 10770 N N . SER C 1 445 ? 18.602 39.077 70.310 1.00 22.00 442 SER C N 1
ATOM 10771 C CA . SER C 1 445 ? 17.293 39.675 70.593 1.00 21.53 442 SER C CA 1
ATOM 10772 C C . SER C 1 445 ? 16.989 39.880 72.069 1.00 21.72 442 SER C C 1
ATOM 10773 O O . SER C 1 445 ? 16.249 40.799 72.410 1.00 21.53 442 SER C O 1
ATOM 10776 N N . GLU C 1 446 ? 17.539 39.035 72.945 1.00 21.79 443 GLU C N 1
ATOM 10777 C CA . GLU C 1 446 ? 17.263 39.187 74.382 1.00 22.26 443 GLU C CA 1
ATOM 10778 C C . GLU C 1 446 ? 17.746 40.516 74.957 1.00 23.35 443 GLU C C 1
ATOM 10779 O O . GLU C 1 446 ? 17.210 40.987 75.962 1.00 23.11 443 GLU C O 1
ATOM 10785 N N . GLU C 1 447 ? 18.740 41.126 74.318 1.00 24.42 444 GLU C N 1
ATOM 10786 C CA . GLU C 1 447 ? 19.275 42.398 74.788 1.00 26.97 444 GLU C CA 1
ATOM 10787 C C . GLU C 1 447 ? 18.200 43.494 74.811 1.00 26.11 444 GLU C C 1
ATOM 10788 O O . GLU C 1 447 ? 18.255 44.393 75.661 1.00 26.56 444 GLU C O 1
ATOM 10794 N N . PHE C 1 448 ? 17.211 43.405 73.918 1.00 24.54 445 PHE C N 1
ATOM 10795 C CA . PHE C 1 448 ? 16.107 44.390 73.910 1.00 24.90 445 PHE C CA 1
ATOM 10796 C C . PHE C 1 448 ? 15.220 44.308 75.146 1.00 24.69 445 PHE C C 1
ATOM 10797 O O . PHE C 1 448 ? 14.600 45.299 75.512 1.00 25.07 445 PHE C O 1
ATOM 10805 N N . VAL C 1 449 ? 15.141 43.138 75.779 1.00 24.12 446 VAL C N 1
ATOM 10806 C CA . VAL C 1 449 ? 14.288 42.966 76.965 1.00 24.76 446 VAL C CA 1
ATOM 10807 C C . VAL C 1 449 ? 15.076 42.914 78.278 1.00 26.47 446 VAL C C 1
ATOM 10808 O O . VAL C 1 449 ? 14.497 42.664 79.329 1.00 27.00 446 VAL C O 1
ATOM 10812 N N . THR C 1 450 ? 16.380 43.162 78.221 1.00 27.90 447 THR C N 1
ATOM 10813 C CA . THR C 1 450 ? 17.225 43.140 79.424 1.00 30.17 447 THR C CA 1
ATOM 10814 C C . THR C 1 450 ? 18.038 44.442 79.583 1.00 32.21 447 THR C C 1
ATOM 10815 O O . THR C 1 450 ? 19.042 44.463 80.288 1.00 32.13 447 THR C O 1
ATOM 10819 N N . MET C 1 451 ? 17.575 45.535 78.971 1.00 33.79 448 MET C N 1
ATOM 10820 C CA . MET C 1 451 ? 18.298 46.812 79.070 1.00 38.55 448 MET C CA 1
ATOM 10821 C C . MET C 1 451 ? 18.141 47.439 80.441 1.00 42.17 448 MET C C 1
ATOM 10822 O O . MET C 1 451 ? 17.034 47.524 80.973 1.00 40.08 448 MET C O 1
ATOM 10827 N N . ARG C 1 452 ? 19.267 47.897 80.980 1.00 48.59 449 ARG C N 1
ATOM 10828 C CA . ARG C 1 452 ? 19.351 48.482 82.319 1.00 53.19 449 ARG C CA 1
ATOM 10829 C C . ARG C 1 452 ? 19.365 50.002 82.254 1.00 53.85 449 ARG C C 1
ATOM 10830 O O . ARG C 1 452 ? 19.967 50.572 81.340 1.00 51.79 449 ARG C O 1
ATOM 10839 N N . ALA D 1 3 ? 31.228 32.441 118.165 1.00 64.06 0 ALA D N 1
ATOM 10840 C CA . ALA D 1 3 ? 30.475 33.211 117.123 1.00 63.59 0 ALA D CA 1
ATOM 10841 C C . ALA D 1 3 ? 30.616 32.582 115.725 1.00 62.28 0 ALA D C 1
ATOM 10842 O O . ALA D 1 3 ? 31.586 32.850 115.008 1.00 63.63 0 ALA D O 1
ATOM 10844 N N . MET D 1 4 ? 29.636 31.749 115.358 1.00 60.36 1 MET D N 1
ATOM 10845 C CA . MET D 1 4 ? 29.584 31.060 114.054 1.00 57.43 1 MET D CA 1
ATOM 10846 C C . MET D 1 4 ? 29.475 32.068 112.886 1.00 52.24 1 MET D C 1
ATOM 10847 O O . MET D 1 4 ? 29.039 33.211 113.086 1.00 54.54 1 MET D O 1
ATOM 10852 N N . LYS D 1 5 ? 29.874 31.651 111.678 1.00 43.97 2 LYS D N 1
ATOM 10853 C CA . LYS D 1 5 ? 29.778 32.517 110.489 1.00 39.43 2 LYS D CA 1
ATOM 10854 C C . LYS D 1 5 ? 28.300 32.716 110.116 1.00 34.15 2 LYS D C 1
ATOM 10855 O O . LYS D 1 5 ? 27.605 31.765 109.753 1.00 28.77 2 LYS D O 1
ATOM 10861 N N . THR D 1 6 ? 27.845 33.970 110.200 1.00 31.82 3 THR D N 1
ATOM 10862 C CA . THR D 1 6 ? 26.456 34.339 109.953 1.00 29.81 3 THR D CA 1
ATOM 10863 C C . THR D 1 6 ? 26.348 35.328 108.792 1.00 28.65 3 THR D C 1
ATOM 10864 O O . THR D 1 6 ? 27.179 36.223 108.642 1.00 27.67 3 THR D O 1
ATOM 10868 N N . TYR D 1 7 ? 25.316 35.148 107.981 1.00 25.81 4 TYR D N 1
ATOM 10869 C CA . TYR D 1 7 ? 25.073 35.988 106.813 1.00 24.82 4 TYR D CA 1
ATOM 10870 C C . TYR D 1 7 ? 23.614 36.334 106.757 1.00 23.35 4 TYR D C 1
ATOM 10871 O O . TYR D 1 7 ? 22.814 35.769 107.493 1.00 22.15 4 TYR D O 1
ATOM 10880 N N . ASP D 1 8 ? 23.258 37.281 105.894 1.00 22.55 5 ASP D N 1
ATOM 10881 C CA . ASP D 1 8 ? 21.851 37.588 105.669 1.00 21.95 5 ASP D CA 1
ATOM 10882 C C . ASP D 1 8 ? 21.255 36.590 104.673 1.00 20.47 5 ASP D C 1
ATOM 10883 O O . ASP D 1 8 ? 20.068 36.269 104.750 1.00 20.69 5 ASP D O 1
ATOM 10888 N N . TYR D 1 9 ? 22.079 36.109 103.738 1.00 19.05 6 TYR D N 1
ATOM 10889 C CA . TYR D 1 9 ? 21.608 35.224 102.674 1.00 18.06 6 TYR D CA 1
ATOM 10890 C C . TYR D 1 9 ? 22.694 34.292 102.241 1.00 17.66 6 TYR D C 1
ATOM 10891 O O . TYR D 1 9 ? 23.814 34.729 101.979 1.00 18.44 6 TYR D O 1
ATOM 10900 N N . ILE D 1 10 ? 22.367 33.006 102.160 1.00 17.40 7 ILE D N 1
ATOM 10901 C CA . ILE D 1 10 ? 23.285 32.013 101.644 1.00 16.77 7 ILE D CA 1
ATOM 10902 C C . ILE D 1 10 ? 22.644 31.450 100.376 1.00 16.48 7 ILE D C 1
ATOM 10903 O O . ILE D 1 10 ? 21.468 31.059 100.391 1.00 16.24 7 ILE D O 1
ATOM 10908 N N . VAL D 1 11 ? 23.423 31.401 99.296 1.00 15.92 8 VAL D N 1
ATOM 10909 C CA . VAL D 1 11 ? 22.957 30.881 98.017 1.00 15.98 8 VAL D CA 1
ATOM 10910 C C . VAL D 1 11 ? 23.758 29.622 97.703 1.00 15.82 8 VAL D C 1
ATOM 10911 O O . VAL D 1 11 ? 24.977 29.657 97.655 1.00 15.85 8 VAL D O 1
ATOM 10915 N N . ILE D 1 12 ? 23.066 28.503 97.518 1.00 15.42 9 ILE D N 1
ATOM 10916 C CA . ILE D 1 12 ? 23.732 27.243 97.235 1.00 15.65 9 ILE D CA 1
ATOM 10917 C C . ILE D 1 12 ? 23.605 26.997 95.736 1.00 15.77 9 ILE D C 1
ATOM 10918 O O . ILE D 1 12 ? 22.518 26.661 95.256 1.00 14.93 9 ILE D O 1
ATOM 10923 N N . GLY D 1 13 ? 24.725 27.145 95.018 1.00 16.03 10 GLY D N 1
ATOM 10924 C CA . GLY D 1 13 ? 24.775 26.960 93.583 1.00 16.32 10 GLY D CA 1
ATOM 10925 C C . GLY D 1 13 ? 25.173 28.262 92.920 1.00 16.86 10 GLY D C 1
ATOM 10926 O O . GLY D 1 13 ? 24.542 29.303 93.149 1.00 17.24 10 GLY D O 1
ATOM 10927 N N . GLY D 1 14 ? 26.242 28.198 92.137 1.00 16.98 11 GLY D N 1
ATOM 10928 C CA . GLY D 1 14 ? 26.765 29.338 91.405 1.00 17.51 11 GLY D CA 1
ATOM 10929 C C . GLY D 1 14 ? 26.428 29.309 89.927 1.00 17.51 11 GLY D C 1
ATOM 10930 O O . GLY D 1 14 ? 27.250 29.678 89.085 1.00 17.64 11 GLY D O 1
ATOM 10931 N N . GLY D 1 15 ? 25.217 28.869 89.622 1.00 17.09 12 GLY D N 1
ATOM 10932 C CA . GLY D 1 15 ? 24.738 28.843 88.249 1.00 17.22 12 GLY D CA 1
ATOM 10933 C C . GLY D 1 15 ? 23.883 30.061 87.942 1.00 17.58 12 GLY D C 1
ATOM 10934 O O . GLY D 1 15 ? 23.936 31.080 88.634 1.00 17.56 12 GLY D O 1
ATOM 10935 N N . SER D 1 16 ? 23.047 29.925 86.915 1.00 18.35 13 SER D N 1
ATOM 10936 C CA . SER D 1 16 ? 22.204 31.013 86.452 1.00 18.49 13 SER D CA 1
ATOM 10937 C C . SER D 1 16 ? 21.349 31.644 87.537 1.00 17.78 13 SER D C 1
ATOM 10938 O O . SER D 1 16 ? 21.376 32.874 87.729 1.00 17.94 13 SER D O 1
ATOM 10941 N N . GLY D 1 17 ? 20.628 30.810 88.264 1.00 16.21 14 GLY D N 1
ATOM 10942 C CA . GLY D 1 17 ? 19.741 31.287 89.302 1.00 16.18 14 GLY D CA 1
ATOM 10943 C C . GLY D 1 17 ? 20.464 31.808 90.521 1.00 15.96 14 GLY D C 1
ATOM 10944 O O . GLY D 1 17 ? 20.100 32.846 91.056 1.00 16.59 14 GLY D O 1
ATOM 10945 N N . GLY D 1 18 ? 21.513 31.105 90.954 1.00 15.87 15 GLY D N 1
ATOM 10946 C CA . GLY D 1 18 ? 22.219 31.523 92.176 1.00 16.20 15 GLY D CA 1
ATOM 10947 C C . GLY D 1 18 ? 22.950 32.836 92.017 1.00 16.50 15 GLY D C 1
ATOM 10948 O O . GLY D 1 18 ? 22.863 33.731 92.865 1.00 16.69 15 GLY D O 1
ATOM 10949 N N . ILE D 1 19 ? 23.688 32.945 90.933 1.00 17.06 16 ILE D N 1
ATOM 10950 C CA . ILE D 1 19 ? 24.408 34.186 90.651 1.00 17.66 16 ILE D CA 1
ATOM 10951 C C . ILE D 1 19 ? 23.446 35.358 90.549 1.00 17.99 16 ILE D C 1
ATOM 10952 O O . ILE D 1 19 ? 23.685 36.420 91.147 1.00 19.09 16 ILE D O 1
ATOM 10957 N N . ALA D 1 20 ? 22.372 35.178 89.792 1.00 17.59 17 ALA D N 1
ATOM 10958 C CA . ALA D 1 20 ? 21.399 36.262 89.602 1.00 17.72 17 ALA D CA 1
ATOM 10959 C C . ALA D 1 20 ? 20.782 36.713 90.936 1.00 17.56 17 ALA D C 1
ATOM 10960 O O . ALA D 1 20 ? 20.670 37.927 91.195 1.00 17.45 17 ALA D O 1
ATOM 10962 N N . SER D 1 21 ? 20.422 35.750 91.788 1.00 16.73 18 SER D N 1
ATOM 10963 C CA . SER D 1 21 ? 19.817 36.057 93.080 1.00 16.72 18 SER D CA 1
ATOM 10964 C C . SER D 1 21 ? 20.822 36.685 94.041 1.00 17.17 18 SER D C 1
ATOM 10965 O O . SER D 1 21 ? 20.499 37.662 94.737 1.00 17.34 18 SER D O 1
ATOM 10968 N N . ALA D 1 22 ? 22.033 36.134 94.073 1.00 17.40 19 ALA D N 1
ATOM 10969 C CA . ALA D 1 22 ? 23.090 36.649 94.952 1.00 18.59 19 ALA D CA 1
ATOM 10970 C C . ALA D 1 22 ? 23.408 38.107 94.611 1.00 19.43 19 ALA D C 1
ATOM 10971 O O . ALA D 1 22 ? 23.419 38.976 95.494 1.00 20.20 19 ALA D O 1
ATOM 10973 N N . ASN D 1 23 ? 23.638 38.375 93.335 1.00 19.57 20 ASN D N 1
ATOM 10974 C CA . ASN D 1 23 ? 23.961 39.745 92.908 1.00 20.31 20 ASN D CA 1
ATOM 10975 C C . ASN D 1 23 ? 22.887 40.746 93.280 1.00 20.93 20 ASN D C 1
ATOM 10976 O O . ASN D 1 23 ? 23.206 41.834 93.810 1.00 21.04 20 ASN D O 1
ATOM 10981 N N . ARG D 1 24 ? 21.626 40.374 93.052 1.00 20.76 21 ARG D N 1
ATOM 10982 C CA . ARG D 1 24 ? 20.514 41.289 93.342 1.00 21.63 21 ARG D CA 1
ATOM 10983 C C . ARG D 1 24 ? 20.366 41.538 94.836 1.00 21.00 21 ARG D C 1
ATOM 10984 O O . ARG D 1 24 ? 20.089 42.664 95.249 1.00 21.92 21 ARG D O 1
ATOM 10992 N N . ALA D 1 25 ? 20.606 40.513 95.653 1.00 20.19 22 ALA D N 1
ATOM 10993 C CA . ALA D 1 25 ? 20.534 40.670 97.109 1.00 20.25 22 ALA D CA 1
ATOM 10994 C C . ALA D 1 25 ? 21.638 41.628 97.573 1.00 21.26 22 ALA D C 1
ATOM 10995 O O . ALA D 1 25 ? 21.401 42.530 98.412 1.00 21.40 22 ALA D O 1
ATOM 10997 N N . GLY D 1 26 ? 22.834 41.434 97.018 1.00 21.36 23 GLY D N 1
ATOM 10998 C CA . GLY D 1 26 ? 23.994 42.294 97.349 1.00 22.90 23 GLY D CA 1
ATOM 10999 C C . GLY D 1 26 ? 23.746 43.748 96.980 1.00 24.39 23 GLY D C 1
ATOM 11000 O O . GLY D 1 26 ? 24.194 44.656 97.691 1.00 24.13 23 GLY D O 1
ATOM 11001 N N A MET D 1 27 ? 23.031 43.970 95.875 0.70 25.26 24 MET D N 1
ATOM 11002 N N B MET D 1 27 ? 23.041 43.970 95.870 0.30 24.16 24 MET D N 1
ATOM 11003 C CA A MET D 1 27 ? 22.695 45.329 95.432 0.70 27.63 24 MET D CA 1
ATOM 11004 C CA B MET D 1 27 ? 22.691 45.324 95.430 0.30 25.40 24 MET D CA 1
ATOM 11005 C C A MET D 1 27 ? 21.810 46.038 96.448 0.70 27.44 24 MET D C 1
ATOM 11006 C C B MET D 1 27 ? 21.815 46.038 96.453 0.30 26.04 24 MET D C 1
ATOM 11007 O O A MET D 1 27 ? 21.813 47.273 96.515 0.70 27.85 24 MET D O 1
ATOM 11008 O O B MET D 1 27 ? 21.841 47.270 96.541 0.30 26.83 24 MET D O 1
ATOM 11017 N N . HIS D 1 28 ? 21.035 45.262 97.207 1.00 25.46 25 HIS D N 1
ATOM 11018 C CA . HIS D 1 28 ? 20.156 45.809 98.257 1.00 26.23 25 HIS D CA 1
ATOM 11019 C C . HIS D 1 28 ? 20.768 45.747 99.646 1.00 25.36 25 HIS D C 1
ATOM 11020 O O . HIS D 1 28 ? 20.061 45.840 100.659 1.00 25.21 25 HIS D O 1
ATOM 11027 N N . GLY D 1 29 ? 22.080 45.558 99.697 1.00 24.76 26 GLY D N 1
ATOM 11028 C CA . GLY D 1 29 ? 22.776 45.593 100.974 1.00 25.04 26 GLY D CA 1
ATOM 11029 C C . GLY D 1 29 ? 22.856 44.334 101.793 1.00 23.97 26 GLY D C 1
ATOM 11030 O O . GLY D 1 29 ? 23.358 44.362 102.911 1.00 24.22 26 GLY D O 1
ATOM 11031 N N . ALA D 1 30 ? 22.379 43.221 101.261 1.00 22.95 27 ALA D N 1
ATOM 11032 C CA . ALA D 1 30 ? 22.485 41.976 102.005 1.00 22.44 27 ALA D CA 1
ATOM 11033 C C . ALA D 1 30 ? 23.934 41.480 102.014 1.00 22.62 27 ALA D C 1
ATOM 11034 O O . ALA D 1 30 ? 24.646 41.651 101.026 1.00 22.65 27 ALA D O 1
ATOM 11036 N N . ASN D 1 31 ? 24.341 40.873 103.136 1.00 22.58 28 ASN D N 1
ATOM 11037 C CA . ASN D 1 31 ? 25.652 40.222 103.303 1.00 23.01 28 ASN D CA 1
ATOM 11038 C C . ASN D 1 31 ? 25.406 38.807 102.777 1.00 21.25 28 ASN D C 1
ATOM 11039 O O . ASN D 1 31 ? 24.741 38.003 103.437 1.00 20.20 28 ASN D O 1
ATOM 11044 N N . VAL D 1 32 ? 25.935 38.520 101.594 1.00 20.69 29 VAL D N 1
ATOM 11045 C CA . VAL D 1 32 ? 25.647 37.281 100.889 1.00 19.80 29 VAL D CA 1
ATOM 11046 C C . VAL D 1 32 ? 26.840 36.341 100.758 1.00 19.74 29 VAL D C 1
ATOM 11047 O O . VAL D 1 32 ? 27.954 36.766 100.493 1.00 20.30 29 VAL D O 1
ATOM 11051 N N . LEU D 1 33 ? 26.562 35.050 100.941 1.00 18.98 30 LEU D N 1
ATOM 11052 C CA . LEU D 1 33 ? 27.534 33.974 100.764 1.00 19.00 30 LEU D CA 1
ATOM 11053 C C . LEU D 1 33 ? 26.984 33.087 99.663 1.00 18.43 30 LEU D C 1
ATOM 11054 O O . LEU D 1 33 ? 25.824 32.685 99.717 1.00 17.94 30 LEU D O 1
ATOM 11059 N N . LEU D 1 34 ? 27.814 32.785 98.673 1.00 18.82 31 LEU D N 1
ATOM 11060 C CA . LEU D 1 34 ? 27.440 31.911 97.554 1.00 18.43 31 LEU D CA 1
ATOM 11061 C C . LEU D 1 34 ? 28.396 30.727 97.530 1.00 18.55 31 LEU D C 1
ATOM 11062 O O . LEU D 1 34 ? 29.605 30.895 97.617 1.00 19.01 31 LEU D O 1
ATOM 11067 N N . ILE D 1 35 ? 27.830 29.524 97.427 1.00 17.84 32 ILE D N 1
ATOM 11068 C CA . ILE D 1 35 ? 28.605 28.297 97.450 1.00 18.03 32 ILE D CA 1
ATOM 11069 C C . ILE D 1 35 ? 28.512 27.635 96.086 1.00 17.76 32 ILE D C 1
ATOM 11070 O O . ILE D 1 35 ? 27.408 27.497 95.529 1.00 17.26 32 ILE D O 1
ATOM 11075 N N . GLU D 1 36 ? 29.656 27.228 95.541 1.00 17.92 33 GLU D N 1
ATOM 11076 C CA . GLU D 1 36 ? 29.691 26.535 94.241 1.00 18.13 33 GLU D CA 1
ATOM 11077 C C . GLU D 1 36 ? 30.755 25.452 94.280 1.00 18.58 33 GLU D C 1
ATOM 11078 O O . GLU D 1 36 ? 31.926 25.746 94.445 1.00 18.79 33 GLU D O 1
ATOM 11084 N N . GLY D 1 37 ? 30.359 24.203 94.068 1.00 18.67 34 GLY D N 1
ATOM 11085 C CA . GLY D 1 37 ? 31.319 23.105 94.148 1.00 19.97 34 GLY D CA 1
ATOM 11086 C C . GLY D 1 37 ? 32.145 22.808 92.907 1.00 20.79 34 GLY D C 1
ATOM 11087 O O . GLY D 1 37 ? 33.156 22.132 92.994 1.00 21.48 34 GLY D O 1
ATOM 11088 N N . ASN D 1 38 ? 31.709 23.300 91.760 1.00 21.13 35 ASN D N 1
ATOM 11089 C CA . ASN D 1 38 ? 32.369 23.028 90.496 1.00 22.87 35 ASN D CA 1
ATOM 11090 C C . ASN D 1 38 ? 32.915 24.308 89.862 1.00 24.15 35 ASN D C 1
ATOM 11091 O O . ASN D 1 38 ? 33.989 24.750 90.243 1.00 26.65 35 ASN D O 1
ATOM 11096 N N . GLU D 1 39 ? 32.199 24.888 88.905 1.00 24.20 36 GLU D N 1
ATOM 11097 C CA . GLU D 1 39 ? 32.676 26.087 88.219 1.00 25.44 36 GLU D CA 1
ATOM 11098 C C . GLU D 1 39 ? 31.647 27.190 88.215 1.00 23.52 36 GLU D C 1
ATOM 11099 O O . GLU D 1 39 ? 30.462 26.937 88.021 1.00 21.54 36 GLU D O 1
ATOM 11105 N N . ILE D 1 40 ? 32.113 28.419 88.400 1.00 23.27 37 ILE D N 1
ATOM 11106 C CA . ILE D 1 40 ? 31.212 29.563 88.409 1.00 22.94 37 ILE D CA 1
ATOM 11107 C C . ILE D 1 40 ? 30.522 29.646 87.032 1.00 22.24 37 ILE D C 1
ATOM 11108 O O . ILE D 1 40 ? 31.128 29.341 85.999 1.00 22.23 37 ILE D O 1
ATOM 11113 N N . GLY D 1 41 ? 29.241 29.984 87.039 1.00 21.08 38 GLY D N 1
ATOM 11114 C CA . GLY D 1 41 ? 28.447 30.103 85.811 1.00 20.47 38 GLY D CA 1
ATOM 11115 C C . GLY D 1 41 ? 27.514 28.930 85.629 1.00 20.10 38 GLY D C 1
ATOM 11116 O O . GLY D 1 41 ? 26.576 28.985 84.844 1.00 19.86 38 GLY D O 1
ATOM 11117 N N . GLY D 1 42 ? 27.795 27.848 86.345 1.00 19.88 39 GLY D N 1
ATOM 11118 C CA . GLY D 1 42 ? 26.943 26.677 86.301 1.00 19.65 39 GLY D CA 1
ATOM 11119 C C . GLY D 1 42 ? 26.804 26.033 84.937 1.00 19.53 39 GLY D C 1
ATOM 11120 O O . GLY D 1 42 ? 27.692 26.120 84.092 1.00 20.03 39 GLY D O 1
ATOM 11121 N N . THR D 1 43 ? 25.663 25.408 84.723 1.00 18.79 40 THR D N 1
ATOM 11122 C CA . THR D 1 43 ? 25.443 24.630 83.507 1.00 19.54 40 THR D CA 1
ATOM 11123 C C . THR D 1 43 ? 25.447 25.435 82.220 1.00 20.55 40 THR D C 1
ATOM 11124 O O . THR D 1 43 ? 26.109 25.066 81.265 1.00 20.39 40 THR D O 1
ATOM 11128 N N . CYS D 1 44 ? 24.747 26.556 82.210 1.00 20.84 41 CYS D N 1
ATOM 11129 C CA . CYS D 1 44 ? 24.641 27.338 80.990 1.00 22.49 41 CYS D CA 1
ATOM 11130 C C . CYS D 1 44 ? 25.983 27.801 80.443 1.00 21.62 41 CYS D C 1
ATOM 11131 O O . CYS D 1 44 ? 26.304 27.574 79.277 1.00 21.41 41 CYS D O 1
ATOM 11134 N N . VAL D 1 45 ? 26.783 28.405 81.306 1.00 21.01 42 VAL D N 1
ATOM 11135 C CA . VAL D 1 45 ? 28.093 28.911 80.909 1.00 21.56 42 VAL D CA 1
ATOM 11136 C C . VAL D 1 45 ? 29.095 27.829 80.503 1.00 21.67 42 VAL D C 1
ATOM 11137 O O . VAL D 1 45 ? 29.784 27.943 79.493 1.00 22.44 42 VAL D O 1
ATOM 11141 N N . ASN D 1 46 ? 29.149 26.768 81.283 1.00 21.47 43 ASN D N 1
ATOM 11142 C CA . ASN D 1 46 ? 30.175 25.749 81.119 1.00 21.84 43 ASN D CA 1
ATOM 11143 C C . ASN D 1 46 ? 29.873 24.528 80.248 1.00 21.78 43 ASN D C 1
ATOM 11144 O O . ASN D 1 46 ? 30.740 24.069 79.506 1.00 22.09 43 ASN D O 1
ATOM 11149 N N . VAL D 1 47 ? 28.659 23.998 80.348 1.00 20.85 44 VAL D N 1
ATOM 11150 C CA . VAL D 1 47 ? 28.289 22.777 79.640 1.00 21.11 44 VAL D CA 1
ATOM 11151 C C . VAL D 1 47 ? 26.843 22.802 79.159 1.00 20.73 44 VAL D C 1
ATOM 11152 O O . VAL D 1 47 ? 26.156 21.766 79.136 1.00 21.15 44 VAL D O 1
ATOM 11156 N N . GLY D 1 48 ? 26.382 23.991 78.792 1.00 20.28 45 GLY D N 1
ATOM 11157 C CA . GLY D 1 48 ? 25.006 24.204 78.390 1.00 20.26 45 GLY D CA 1
ATOM 11158 C C . GLY D 1 48 ? 24.846 25.173 77.248 1.00 20.67 45 GLY D C 1
ATOM 11159 O O . GLY D 1 48 ? 25.500 25.013 76.212 1.00 21.06 45 GLY D O 1
ATOM 11160 N N . CYS D 1 49 ? 23.999 26.186 77.454 1.00 20.73 46 CYS D N 1
ATOM 11161 C CA . CYS D 1 49 ? 23.628 27.161 76.423 1.00 21.45 46 CYS D CA 1
ATOM 11162 C C . CYS D 1 49 ? 24.822 27.728 75.648 1.00 20.96 46 CYS D C 1
ATOM 11163 O O . CYS D 1 49 ? 24.814 27.737 74.419 1.00 20.58 46 CYS D O 1
ATOM 11166 N N . VAL D 1 50 ? 25.840 28.193 76.368 1.00 20.89 47 VAL D N 1
ATOM 11167 C CA . VAL D 1 50 ? 26.984 28.859 75.721 1.00 21.51 47 VAL D CA 1
ATOM 11168 C C . VAL D 1 50 ? 27.808 27.945 74.804 1.00 21.98 47 VAL D C 1
ATOM 11169 O O . VAL D 1 50 ? 27.879 28.192 73.613 1.00 22.34 47 VAL D O 1
ATOM 11173 N N . PRO D 1 51 ? 28.395 26.866 75.344 1.00 22.45 48 PRO D N 1
ATOM 11174 C CA . PRO D 1 51 ? 29.168 26.020 74.443 1.00 22.90 48 PRO D CA 1
ATOM 11175 C C . PRO D 1 51 ? 28.289 25.388 73.366 1.00 22.63 48 PRO D C 1
ATOM 11176 O O . PRO D 1 51 ? 28.759 25.199 72.254 1.00 22.96 48 PRO D O 1
ATOM 11180 N N . LYS D 1 52 ? 27.022 25.097 73.686 1.00 22.24 49 LYS D N 1
ATOM 11181 C CA . LYS D 1 52 ? 26.087 24.539 72.700 1.00 22.92 49 LYS D CA 1
ATOM 11182 C C . LYS D 1 52 ? 25.918 25.481 71.511 1.00 22.53 49 LYS D C 1
ATOM 11183 O O . LYS D 1 52 ? 25.987 25.055 70.360 1.00 22.16 49 LYS D O 1
ATOM 11189 N N . LYS D 1 53 ? 25.693 26.759 71.802 1.00 22.06 50 LYS D N 1
ATOM 11190 C CA . LYS D 1 53 ? 25.472 27.755 70.738 1.00 22.13 50 LYS D CA 1
ATOM 11191 C C . LYS D 1 53 ? 26.717 27.930 69.852 1.00 23.05 50 LYS D C 1
ATOM 11192 O O . LYS D 1 53 ? 26.611 28.030 68.621 1.00 22.43 50 LYS D O 1
ATOM 11198 N N . VAL D 1 54 ? 27.897 27.929 70.474 1.00 23.59 51 VAL D N 1
ATOM 11199 C CA . VAL D 1 54 ? 29.155 28.027 69.750 1.00 24.65 51 VAL D CA 1
ATOM 11200 C C . VAL D 1 54 ? 29.296 26.849 68.774 1.00 25.22 51 VAL D C 1
ATOM 11201 O O . VAL D 1 54 ? 29.642 27.043 67.612 1.00 24.90 51 VAL D O 1
ATOM 11205 N N . MET D 1 55 ? 29.017 25.637 69.246 1.00 25.25 52 MET D N 1
ATOM 11206 C CA . MET D 1 55 ? 29.134 24.457 68.385 1.00 25.96 52 MET D CA 1
ATOM 11207 C C . MET D 1 55 ? 28.076 24.482 67.273 1.00 25.53 52 MET D C 1
ATOM 11208 O O . MET D 1 55 ? 28.365 24.091 66.145 1.00 25.26 52 MET D O 1
ATOM 11213 N N . TRP D 1 56 ? 26.865 24.950 67.590 1.00 24.08 53 TRP D N 1
ATOM 11214 C CA . TRP D 1 56 ? 25.796 25.065 66.581 1.00 24.15 53 TRP D CA 1
ATOM 11215 C C . TRP D 1 56 ? 26.214 26.039 65.486 1.00 24.62 53 TRP D C 1
ATOM 11216 O O . TRP D 1 56 ? 25.960 25.808 64.305 1.00 25.15 53 TRP D O 1
ATOM 11227 N N . GLN D 1 57 ? 26.855 27.124 65.897 1.00 25.02 54 GLN D N 1
ATOM 11228 C CA . GLN D 1 57 ? 27.283 28.166 64.970 1.00 25.73 54 GLN D CA 1
ATOM 11229 C C . GLN D 1 57 ? 28.323 27.596 64.003 1.00 26.09 54 GLN D C 1
ATOM 11230 O O . GLN D 1 57 ? 28.268 27.844 62.810 1.00 26.53 54 GLN D O 1
ATOM 11236 N N . ALA D 1 58 ? 29.252 26.819 64.543 1.00 25.85 55 ALA D N 1
ATOM 11237 C CA . ALA D 1 58 ? 30.296 26.187 63.741 1.00 26.83 55 ALA D CA 1
ATOM 11238 C C . ALA D 1 58 ? 29.666 25.225 62.743 1.00 27.15 55 ALA D C 1
ATOM 11239 O O . ALA D 1 58 ? 30.016 25.214 61.563 1.00 27.87 55 ALA D O 1
ATOM 11241 N N . SER D 1 59 ? 28.725 24.433 63.234 1.00 27.10 56 SER D N 1
ATOM 11242 C CA . SER D 1 59 ? 28.028 23.432 62.430 1.00 28.59 56 SER D CA 1
ATOM 11243 C C . SER D 1 59 ? 27.225 24.078 61.287 1.00 29.05 56 SER D C 1
ATOM 11244 O O . SER D 1 59 ? 27.263 23.603 60.137 1.00 29.46 56 SER D O 1
ATOM 11247 N N . SER D 1 60 ? 26.530 25.176 61.600 1.00 28.76 57 SER D N 1
ATOM 11248 C CA . SER D 1 60 ? 25.768 25.921 60.599 1.00 29.34 57 SER D CA 1
ATOM 11249 C C . SER D 1 60 ? 26.688 26.535 59.549 1.00 30.78 57 SER D C 1
ATOM 11250 O O . SER D 1 60 ? 26.362 26.576 58.358 1.00 30.50 57 SER D O 1
ATOM 11253 N N . MET D 1 61 ? 27.852 26.991 59.998 1.00 32.33 58 MET D N 1
ATOM 11254 C CA . MET D 1 61 ? 28.844 27.579 59.115 1.00 34.53 58 MET D CA 1
ATOM 11255 C C . MET D 1 61 ? 29.368 26.530 58.107 1.00 34.89 58 MET D C 1
ATOM 11256 O O . MET D 1 61 ? 29.519 26.839 56.922 1.00 34.91 58 MET D O 1
ATOM 11261 N N . MET D 1 62 ? 29.609 25.293 58.561 1.00 34.37 59 MET D N 1
ATOM 11262 C CA . MET D 1 62 ? 30.067 24.240 57.656 1.00 35.65 59 MET D CA 1
ATOM 11263 C C . MET D 1 62 ? 28.992 23.872 56.627 1.00 34.89 59 MET D C 1
ATOM 11264 O O . MET D 1 62 ? 29.295 23.745 55.440 1.00 34.53 59 MET D O 1
ATOM 11269 N N . GLU D 1 63 ? 27.753 23.690 57.083 1.00 34.26 60 GLU D N 1
ATOM 11270 C CA . GLU D 1 63 ? 26.629 23.382 56.197 1.00 35.65 60 GLU D CA 1
ATOM 11271 C C . GLU D 1 63 ? 26.481 24.451 55.107 1.00 35.86 60 GLU D C 1
ATOM 11272 O O . GLU D 1 63 ? 26.355 24.123 53.927 1.00 34.89 60 GLU D O 1
ATOM 11278 N N . MET D 1 64 ? 26.508 25.720 55.506 1.00 36.34 61 MET D N 1
ATOM 11279 C CA . MET D 1 64 ? 26.398 26.832 54.557 1.00 37.88 61 MET D CA 1
ATOM 11280 C C . MET D 1 64 ? 27.450 26.742 53.444 1.00 37.02 61 MET D C 1
ATOM 11281 O O . MET D 1 64 ? 27.123 26.818 52.258 1.00 35.23 61 MET D O 1
ATOM 11286 N N . MET D 1 65 ? 28.704 26.571 53.844 1.00 36.61 62 MET D N 1
ATOM 11287 C CA . MET D 1 65 ? 29.817 26.531 52.903 1.00 38.31 62 MET D CA 1
ATOM 11288 C C . MET D 1 65 ? 29.805 25.369 51.920 1.00 39.35 62 MET D C 1
ATOM 11289 O O . MET D 1 65 ? 30.201 25.536 50.775 1.00 39.42 62 MET D O 1
ATOM 11294 N N . GLU D 1 66 ? 29.358 24.202 52.367 1.00 39.32 63 GLU D N 1
ATOM 11295 C CA . GLU D 1 66 ? 29.284 23.025 51.500 1.00 40.47 63 GLU D CA 1
ATOM 11296 C C . GLU D 1 66 ? 28.055 23.027 50.586 1.00 39.28 63 GLU D C 1
ATOM 11297 O O . GLU D 1 66 ? 28.106 22.556 49.456 1.00 39.75 63 GLU D O 1
ATOM 11303 N N . ARG D 1 67 ? 26.958 23.586 51.072 1.00 36.63 64 ARG D N 1
ATOM 11304 C CA . ARG D 1 67 ? 25.693 23.490 50.373 1.00 35.62 64 ARG D CA 1
ATOM 11305 C C . ARG D 1 67 ? 25.176 24.734 49.676 1.00 34.65 64 ARG D C 1
ATOM 11306 O O . ARG D 1 67 ? 24.568 24.629 48.613 1.00 34.74 64 ARG D O 1
ATOM 11314 N N . ASP D 1 68 ? 25.427 25.902 50.248 1.00 33.59 65 ASP D N 1
ATOM 11315 C CA . ASP D 1 68 ? 24.774 27.132 49.762 1.00 33.46 65 ASP D CA 1
ATOM 11316 C C . ASP D 1 68 ? 25.592 28.162 49.005 1.00 34.37 65 ASP D C 1
ATOM 11317 O O . ASP D 1 68 ? 25.020 29.100 48.441 1.00 34.59 65 ASP D O 1
ATOM 11322 N N . THR D 1 69 ? 26.904 28.001 48.994 1.00 34.99 66 THR D N 1
ATOM 11323 C CA . THR D 1 69 ? 27.812 28.964 48.376 1.00 36.20 66 THR D CA 1
ATOM 11324 C C . THR D 1 69 ? 27.827 28.980 46.840 1.00 36.47 66 THR D C 1
ATOM 11325 O O . THR D 1 69 ? 27.942 30.053 46.230 1.00 37.03 66 THR D O 1
ATOM 11329 N N . ALA D 1 70 ? 27.689 27.807 46.222 1.00 36.89 67 ALA D N 1
ATOM 11330 C CA . ALA D 1 70 ? 27.706 27.696 44.743 1.00 37.09 67 ALA D CA 1
ATOM 11331 C C . ALA D 1 70 ? 26.580 28.502 44.104 1.00 36.75 67 ALA D C 1
ATOM 11332 O O . ALA D 1 70 ? 26.788 29.189 43.094 1.00 36.75 67 ALA D O 1
ATOM 11334 N N . GLY D 1 71 ? 25.396 28.439 44.712 1.00 35.30 68 GLY D N 1
ATOM 11335 C CA . GLY D 1 71 ? 24.239 29.183 44.234 1.00 34.67 68 GLY D CA 1
ATOM 11336 C C . GLY D 1 71 ? 24.498 30.674 44.126 1.00 33.96 68 GLY D C 1
ATOM 11337 O O . GLY D 1 71 ? 23.938 31.326 43.263 1.00 35.07 68 GLY D O 1
ATOM 11338 N N . TYR D 1 72 ? 25.356 31.204 45.002 1.00 33.20 69 TYR D N 1
ATOM 11339 C CA . TYR D 1 72 ? 25.715 32.628 45.015 1.00 33.40 69 TYR D CA 1
ATOM 11340 C C . TYR D 1 72 ? 26.973 32.970 44.209 1.00 34.58 69 TYR D C 1
ATOM 11341 O O . TYR D 1 72 ? 27.480 34.091 44.306 1.00 34.82 69 TYR D O 1
ATOM 11350 N N . GLY D 1 73 ? 27.464 32.015 43.418 1.00 35.29 70 GLY D N 1
ATOM 11351 C CA . GLY D 1 73 ? 28.631 32.231 42.565 1.00 36.84 70 GLY D CA 1
ATOM 11352 C C . GLY D 1 73 ? 29.988 31.909 43.174 1.00 37.90 70 GLY D C 1
ATOM 11353 O O . GLY D 1 73 ? 31.008 32.256 42.580 1.00 38.11 70 GLY D O 1
ATOM 11354 N N . PHE D 1 74 ? 30.013 31.241 44.333 1.00 37.91 71 PHE D N 1
ATOM 11355 C CA . PHE D 1 74 ? 31.270 30.921 45.012 1.00 39.32 71 PHE D CA 1
ATOM 11356 C C . PHE D 1 74 ? 31.679 29.463 44.852 1.00 40.61 71 PHE D C 1
ATOM 11357 O O . PHE D 1 74 ? 30.860 28.566 45.042 1.00 40.59 71 PHE D O 1
ATOM 11365 N N . ASP D 1 75 ? 32.945 29.239 44.508 1.00 42.34 72 ASP D N 1
ATOM 11366 C CA . ASP D 1 75 ? 33.521 27.902 44.438 1.00 43.86 72 ASP D CA 1
ATOM 11367 C C . ASP D 1 75 ? 34.329 27.888 45.722 1.00 44.30 72 ASP D C 1
ATOM 11368 O O . ASP D 1 75 ? 35.377 28.522 45.807 1.00 46.69 72 ASP D O 1
ATOM 11373 N N . VAL D 1 76 ? 33.814 27.198 46.731 1.00 44.33 73 VAL D N 1
ATOM 11374 C CA . VAL D 1 76 ? 34.423 27.185 48.054 1.00 44.65 73 VAL D CA 1
ATOM 11375 C C . VAL D 1 76 ? 35.035 25.842 48.383 1.00 45.57 73 VAL D C 1
ATOM 11376 O O . VAL D 1 76 ? 34.415 24.796 48.174 1.00 45.41 73 VAL D O 1
ATOM 11380 N N . GLU D 1 77 ? 36.239 25.878 48.936 1.00 46.61 74 GLU D N 1
ATOM 11381 C CA . GLU D 1 77 ? 36.931 24.657 49.287 1.00 48.67 74 GLU D CA 1
ATOM 11382 C C . GLU D 1 77 ? 37.251 24.676 50.791 1.00 46.38 74 GLU D C 1
ATOM 11383 O O . GLU D 1 77 ? 37.989 25.548 51.261 1.00 45.05 74 GLU D O 1
ATOM 11389 N N . ILE D 1 78 ? 36.635 23.765 51.551 1.00 45.19 75 ILE D N 1
ATOM 11390 C CA . ILE D 1 78 ? 36.941 23.636 52.981 1.00 43.57 75 ILE D CA 1
ATOM 11391 C C . ILE D 1 78 ? 38.145 22.703 53.046 1.00 43.87 75 ILE D C 1
ATOM 11392 O O . ILE D 1 78 ? 38.001 21.480 52.961 1.00 43.87 75 ILE D O 1
ATOM 11397 N N . LYS D 1 79 ? 39.327 23.292 53.173 1.00 44.28 76 LYS D N 1
ATOM 11398 C CA . LYS D 1 79 ? 40.578 22.527 53.223 1.00 46.08 76 LYS D CA 1
ATOM 11399 C C . LYS D 1 79 ? 40.688 21.651 54.452 1.00 45.06 76 LYS D C 1
ATOM 11400 O O . LYS D 1 79 ? 41.161 20.497 54.379 1.00 44.68 76 LYS D O 1
ATOM 11406 N N . ASN D 1 80 ? 40.259 22.194 55.586 1.00 43.44 77 ASN D N 1
ATOM 11407 C CA . ASN D 1 80 ? 40.332 21.457 56.827 1.00 43.11 77 ASN D CA 1
ATOM 11408 C C . ASN D 1 80 ? 39.445 22.055 57.895 1.00 41.04 77 ASN D C 1
ATOM 11409 O O . ASN D 1 80 ? 39.260 23.266 57.960 1.00 40.45 77 ASN D O 1
ATOM 11414 N N . PHE D 1 81 ? 38.895 21.178 58.722 1.00 39.81 78 PHE D N 1
ATOM 11415 C CA . PHE D 1 81 ? 38.145 21.573 59.884 1.00 38.14 78 PHE D CA 1
ATOM 11416 C C . PHE D 1 81 ? 38.839 20.936 61.084 1.00 37.86 78 PHE D C 1
ATOM 11417 O O . PHE D 1 81 ? 39.060 19.711 61.106 1.00 37.56 78 PHE D O 1
ATOM 11425 N N . SER D 1 82 ? 39.199 21.773 62.057 1.00 36.34 79 SER D N 1
ATOM 11426 C CA . SER D 1 82 ? 39.814 21.325 63.292 1.00 35.27 79 SER D CA 1
ATOM 11427 C C . SER D 1 82 ? 38.825 21.466 64.446 1.00 33.81 79 SER D C 1
ATOM 11428 O O . SER D 1 82 ? 38.601 22.559 64.960 1.00 33.05 79 SER D O 1
ATOM 11431 N N . PHE D 1 83 ? 38.244 20.340 64.843 1.00 33.46 80 PHE D N 1
ATOM 11432 C CA . PHE D 1 83 ? 37.323 20.288 65.966 1.00 31.84 80 PHE D CA 1
ATOM 11433 C C . PHE D 1 83 ? 38.087 20.699 67.233 1.00 31.67 80 PHE D C 1
ATOM 11434 O O . PHE D 1 83 ? 37.578 21.441 68.070 1.00 30.19 80 PHE D O 1
ATOM 11442 N N . LYS D 1 84 ? 39.332 20.236 67.345 1.00 32.76 81 LYS D N 1
ATOM 11443 C CA . LYS D 1 84 ? 40.178 20.572 68.484 1.00 33.40 81 LYS D CA 1
ATOM 11444 C C . LYS D 1 84 ? 40.323 22.092 68.614 1.00 33.08 81 LYS D C 1
ATOM 11445 O O . LYS D 1 84 ? 40.216 22.647 69.718 1.00 31.89 81 LYS D O 1
ATOM 11451 N N . GLN D 1 85 ? 40.555 22.757 67.481 1.00 33.33 82 GLN D N 1
ATOM 11452 C CA . GLN D 1 85 ? 40.700 24.212 67.460 1.00 33.86 82 GLN D CA 1
ATOM 11453 C C . GLN D 1 85 ? 39.403 24.901 67.918 1.00 31.65 82 GLN D C 1
ATOM 11454 O O . GLN D 1 85 ? 39.422 25.839 68.719 1.00 30.75 82 GLN D O 1
ATOM 11460 N N . LEU D 1 86 ? 38.285 24.426 67.387 1.00 30.81 83 LEU D N 1
ATOM 11461 C CA . LEU D 1 86 ? 36.972 24.955 67.736 1.00 29.35 83 LEU D CA 1
ATOM 11462 C C . LEU D 1 86 ? 36.744 24.865 69.250 1.00 28.74 83 LEU D C 1
ATOM 11463 O O . LEU D 1 86 ? 36.316 25.825 69.884 1.00 27.96 83 LEU D O 1
ATOM 11468 N N . VAL D 1 87 ? 37.049 23.705 69.821 1.00 28.09 84 VAL D N 1
ATOM 11469 C CA . VAL D 1 87 ? 36.870 23.491 71.250 1.00 28.20 84 VAL D CA 1
ATOM 11470 C C . VAL D 1 87 ? 37.799 24.367 72.094 1.00 28.90 84 VAL D C 1
ATOM 11471 O O . VAL D 1 87 ? 37.368 24.948 73.084 1.00 28.25 84 VAL D O 1
ATOM 11475 N N . GLU D 1 88 ? 39.067 24.465 71.706 1.00 30.39 85 GLU D N 1
ATOM 11476 C CA . GLU D 1 88 ? 40.017 25.323 72.430 1.00 31.81 85 GLU D CA 1
ATOM 11477 C C . GLU D 1 88 ? 39.507 26.764 72.491 1.00 30.82 85 GLU D C 1
ATOM 11478 O O . GLU D 1 88 ? 39.491 27.375 73.552 1.00 30.72 85 GLU D O 1
ATOM 11484 N N . ASN D 1 89 ? 39.075 27.278 71.345 1.00 30.87 86 ASN D N 1
ATOM 11485 C CA . ASN D 1 89 ? 38.549 28.639 71.246 1.00 30.53 86 ASN D CA 1
ATOM 11486 C C . ASN D 1 89 ? 37.259 28.800 72.055 1.00 29.38 86 ASN D C 1
ATOM 11487 O O . ASN D 1 89 ? 37.053 29.825 72.706 1.00 29.01 86 ASN D O 1
ATOM 11492 N N . ARG D 1 90 ? 36.405 27.782 72.022 1.00 28.51 87 ARG D N 1
ATOM 11493 C CA . ARG D 1 90 ? 35.151 27.799 72.784 1.00 27.38 87 ARG D CA 1
ATOM 11494 C C . ARG D 1 90 ? 35.465 27.920 74.277 1.00 27.38 87 ARG D C 1
ATOM 11495 O O . ARG D 1 90 ? 34.903 28.756 74.983 1.00 27.08 87 ARG D O 1
ATOM 11503 N N . GLU D 1 91 ? 36.381 27.083 74.751 1.00 28.62 88 GLU D N 1
ATOM 11504 C CA . GLU D 1 91 ? 36.746 27.068 76.171 1.00 29.02 88 GLU D CA 1
ATOM 11505 C C . GLU D 1 91 ? 37.474 28.322 76.623 1.00 30.06 88 GLU D C 1
ATOM 11506 O O . GLU D 1 91 ? 37.384 28.709 77.789 1.00 29.32 88 GLU D O 1
ATOM 11512 N N . LYS D 1 92 ? 38.209 28.942 75.707 1.00 31.85 89 LYS D N 1
ATOM 11513 C CA . LYS D 1 92 ? 38.883 30.198 75.994 1.00 33.53 89 LYS D CA 1
ATOM 11514 C C . LYS D 1 92 ? 37.826 31.282 76.265 1.00 31.77 89 LYS D C 1
ATOM 11515 O O . LYS D 1 92 ? 37.990 32.111 77.163 1.00 31.08 89 LYS D O 1
ATOM 11521 N N . TYR D 1 93 ? 36.744 31.271 75.486 1.00 30.50 90 TYR D N 1
ATOM 11522 C CA . TYR D 1 93 ? 35.634 32.222 75.694 1.00 30.00 90 TYR D CA 1
ATOM 11523 C C . TYR D 1 93 ? 34.946 31.949 77.041 1.00 28.76 90 TYR D C 1
ATOM 11524 O O . TYR D 1 93 ? 34.623 32.872 77.789 1.00 27.96 90 TYR D O 1
ATOM 11533 N N . ILE D 1 94 ? 34.728 30.679 77.351 1.00 27.33 91 ILE D N 1
ATOM 11534 C CA . ILE D 1 94 ? 34.113 30.321 78.619 1.00 26.87 91 ILE D CA 1
ATOM 11535 C C . ILE D 1 94 ? 35.008 30.792 79.790 1.00 27.43 91 ILE D C 1
ATOM 11536 O O . ILE D 1 94 ? 34.505 31.274 80.792 1.00 26.30 91 ILE D O 1
ATOM 11541 N N . ASP D 1 95 ? 36.325 30.705 79.638 1.00 28.95 92 ASP D N 1
ATOM 11542 C CA . ASP D 1 95 ? 37.226 31.186 80.687 1.00 30.73 92 ASP D CA 1
ATOM 11543 C C . ASP D 1 95 ? 37.064 32.695 80.863 1.00 30.85 92 ASP D C 1
ATOM 11544 O O . ASP D 1 95 ? 37.072 33.196 81.993 1.00 30.11 92 ASP D O 1
ATOM 11549 N N . PHE D 1 96 ? 36.919 33.410 79.748 1.00 30.97 93 PHE D N 1
ATOM 11550 C CA . PHE D 1 96 ? 36.698 34.850 79.804 1.00 32.16 93 PHE D CA 1
ATOM 11551 C C . PHE D 1 96 ? 35.416 35.121 80.595 1.00 30.54 93 PHE D C 1
ATOM 11552 O O . PHE D 1 96 ? 35.391 36.015 81.440 1.00 30.87 93 PHE D O 1
ATOM 11560 N N . LEU D 1 97 ? 34.365 34.338 80.331 1.00 28.49 94 LEU D N 1
ATOM 11561 C CA . LEU D 1 97 ? 33.088 34.485 81.052 1.00 27.31 94 LEU D CA 1
ATOM 11562 C C . LEU D 1 97 ? 33.226 34.252 82.564 1.00 26.73 94 LEU D C 1
ATOM 11563 O O . LEU D 1 97 ? 32.582 34.948 83.343 1.00 26.98 94 LEU D O 1
ATOM 11568 N N . HIS D 1 98 ? 34.060 33.298 82.985 1.00 27.02 95 HIS D N 1
ATOM 11569 C CA . HIS D 1 98 ? 34.286 33.094 84.424 1.00 27.11 95 HIS D CA 1
ATOM 11570 C C . HIS D 1 98 ? 34.781 34.400 85.055 1.00 27.57 95 HIS D C 1
ATOM 11571 O O . HIS D 1 98 ? 34.282 34.821 86.094 1.00 26.67 95 HIS D O 1
ATOM 11578 N N . GLY D 1 99 ? 35.764 35.032 84.415 1.00 28.13 96 GLY D N 1
ATOM 11579 C CA . GLY D 1 99 ? 36.306 36.305 84.898 1.00 29.27 96 GLY D CA 1
ATOM 11580 C C . GLY D 1 99 ? 35.239 37.384 84.998 1.00 28.95 96 GLY D C 1
ATOM 11581 O O . GLY D 1 99 ? 35.164 38.105 85.991 1.00 29.28 96 GLY D O 1
ATOM 11582 N N . ALA D 1 100 ? 34.389 37.469 83.979 1.00 28.90 97 ALA D N 1
ATOM 11583 C CA . ALA D 1 100 ? 33.296 38.441 83.951 1.00 28.25 97 ALA D CA 1
ATOM 11584 C C . ALA D 1 100 ? 32.285 38.226 85.092 1.00 27.21 97 ALA D C 1
ATOM 11585 O O . ALA D 1 100 ? 31.888 39.185 85.768 1.00 26.40 97 ALA D O 1
ATOM 11587 N N . TYR D 1 101 ? 31.864 36.975 85.304 1.00 26.27 98 TYR D N 1
ATOM 11588 C CA . TYR D 1 101 ? 30.943 36.671 86.397 1.00 25.56 98 TYR D CA 1
ATOM 11589 C C . TYR D 1 101 ? 31.559 36.983 87.748 1.00 25.18 98 TYR D C 1
ATOM 11590 O O . TYR D 1 101 ? 30.879 37.525 88.614 1.00 24.30 98 TYR D O 1
ATOM 11599 N N . ASN D 1 102 ? 32.839 36.644 87.918 1.00 25.74 99 ASN D N 1
ATOM 11600 C CA . ASN D 1 102 ? 33.543 36.925 89.178 1.00 26.47 99 ASN D CA 1
ATOM 11601 C C . ASN D 1 102 ? 33.644 38.442 89.466 1.00 27.24 99 ASN D C 1
ATOM 11602 O O . ASN D 1 102 ? 33.517 38.868 90.617 1.00 27.02 99 ASN D O 1
ATOM 11607 N N . ARG D 1 103 ? 33.850 39.241 88.421 1.00 27.56 100 ARG D N 1
ATOM 11608 C CA . ARG D 1 103 ? 33.901 40.695 88.570 1.00 28.61 100 ARG D CA 1
ATOM 11609 C C . ARG D 1 103 ? 32.533 41.268 88.994 1.00 27.64 100 ARG D C 1
ATOM 11610 O O . ARG D 1 103 ? 32.467 42.203 89.801 1.00 28.40 100 ARG D O 1
ATOM 11618 N N . GLY D 1 104 ? 31.448 40.690 88.482 1.00 26.22 101 GLY D N 1
ATOM 11619 C CA . GLY D 1 104 ? 30.095 41.113 88.858 1.00 25.25 101 GLY D CA 1
ATOM 11620 C C . GLY D 1 104 ? 29.838 40.766 90.322 1.00 24.54 101 GLY D C 1
ATOM 11621 O O . GLY D 1 104 ? 29.351 41.591 91.090 1.00 24.59 101 GLY D O 1
ATOM 11622 N N . LEU D 1 105 ? 30.199 39.539 90.709 1.00 23.59 102 LEU D N 1
ATOM 11623 C CA . LEU D 1 105 ? 30.055 39.089 92.096 1.00 23.21 102 LEU D CA 1
ATOM 11624 C C . LEU D 1 105 ? 30.889 39.966 93.044 1.00 24.03 102 LEU D C 1
ATOM 11625 O O . LEU D 1 105 ? 30.411 40.367 94.102 1.00 23.61 102 LEU D O 1
ATOM 11630 N N . ASP D 1 106 ? 32.123 40.270 92.654 1.00 25.04 103 ASP D N 1
ATOM 11631 C CA . ASP D 1 106 ? 32.992 41.146 93.463 1.00 26.62 103 ASP D CA 1
ATOM 11632 C C . ASP D 1 106 ? 32.374 42.530 93.657 1.00 27.45 103 ASP D C 1
ATOM 11633 O O . ASP D 1 106 ? 32.447 43.095 94.742 1.00 27.91 103 ASP D O 1
ATOM 11638 N N . SER D 1 107 ? 31.768 43.064 92.601 1.00 27.69 104 SER D N 1
ATOM 11639 C CA . SER D 1 107 ? 31.184 44.415 92.655 1.00 28.58 104 SER D CA 1
ATOM 11640 C C . SER D 1 107 ? 30.006 44.490 93.612 1.00 27.74 104 SER D C 1
ATOM 11641 O O . SER D 1 107 ? 29.656 45.576 94.083 1.00 28.35 104 SER D O 1
ATOM 11644 N N . ASN D 1 108 ? 29.376 43.346 93.876 1.00 26.07 105 ASN D N 1
ATOM 11645 C CA . ASN D 1 108 ? 28.264 43.297 94.826 1.00 25.71 105 ASN D CA 1
ATOM 11646 C C . ASN D 1 108 ? 28.707 42.722 96.175 1.00 25.43 105 ASN D C 1
ATOM 11647 O O . ASN D 1 108 ? 27.871 42.381 97.010 1.00 25.15 105 ASN D O 1
ATOM 11652 N N . ASN D 1 109 ? 30.024 42.601 96.373 1.00 26.08 106 ASN D N 1
ATOM 11653 C CA . ASN D 1 109 ? 30.586 42.118 97.642 1.00 26.44 106 ASN D CA 1
ATOM 11654 C C . ASN D 1 109 ? 30.060 40.739 98.078 1.00 25.56 106 ASN D C 1
ATOM 11655 O O . ASN D 1 109 ? 29.869 40.467 99.267 1.00 24.97 106 ASN D O 1
ATOM 11660 N N . ILE D 1 110 ? 29.854 39.870 97.098 1.00 24.90 107 ILE D N 1
ATOM 11661 C CA . ILE D 1 110 ? 29.398 38.526 97.372 1.00 23.82 107 ILE D CA 1
ATOM 11662 C C . ILE D 1 110 ? 30.613 37.696 97.787 1.00 24.57 107 ILE D C 1
ATOM 11663 O O . ILE D 1 110 ? 31.649 37.733 97.113 1.00 24.56 107 ILE D O 1
ATOM 11668 N N . GLU D 1 111 ? 30.501 36.975 98.901 1.00 24.81 108 GLU D N 1
ATOM 11669 C CA . GLU D 1 111 ? 31.585 36.094 99.315 1.00 25.74 108 GLU D CA 1
ATOM 11670 C C . GLU D 1 111 ? 31.296 34.753 98.664 1.00 24.18 108 GLU D C 1
ATOM 11671 O O . GLU D 1 111 ? 30.147 34.317 98.660 1.00 23.22 108 GLU D O 1
ATOM 11677 N N . ARG D 1 112 ? 32.325 34.110 98.116 1.00 23.77 109 ARG D N 1
ATOM 11678 C CA . ARG D 1 112 ? 32.153 32.798 97.507 1.00 22.61 109 ARG D CA 1
ATOM 11679 C C . ARG D 1 112 ? 33.039 31.729 98.104 1.00 22.60 109 ARG D C 1
ATOM 11680 O O . ARG D 1 112 ? 34.177 32.003 98.493 1.00 22.93 109 ARG D O 1
ATOM 11688 N N A ILE D 1 113 ? 32.494 30.515 98.187 0.50 21.69 110 ILE D N 1
ATOM 11689 N N B ILE D 1 113 ? 32.501 30.513 98.166 0.50 21.78 110 ILE D N 1
ATOM 11690 C CA A ILE D 1 113 ? 33.215 29.351 98.680 0.50 22.39 110 ILE D CA 1
ATOM 11691 C CA B ILE D 1 113 ? 33.226 29.356 98.654 0.50 22.53 110 ILE D CA 1
ATOM 11692 C C A ILE D 1 113 ? 33.190 28.272 97.606 0.50 22.12 110 ILE D C 1
ATOM 11693 C C B ILE D 1 113 ? 33.195 28.281 97.589 0.50 22.20 110 ILE D C 1
ATOM 11694 O O A ILE D 1 113 ? 32.140 28.011 97.012 0.50 21.31 110 ILE D O 1
ATOM 11695 O O B ILE D 1 113 ? 32.147 28.025 96.988 0.50 21.38 110 ILE D O 1
ATOM 11704 N N . HIS D 1 114 ? 34.350 27.661 97.354 1.00 22.91 111 HIS D N 1
ATOM 11705 C CA . HIS D 1 114 ? 34.461 26.574 96.386 1.00 23.14 111 HIS D CA 1
ATOM 11706 C C . HIS D 1 114 ? 34.340 25.250 97.166 1.00 22.05 111 HIS D C 1
ATOM 11707 O O . HIS D 1 114 ? 35.286 24.794 97.827 1.00 22.08 111 HIS D O 1
ATOM 11714 N N . GLY D 1 115 ? 33.164 24.653 97.090 1.00 20.41 112 GLY D N 1
ATOM 11715 C CA . GLY D 1 115 ? 32.880 23.397 97.766 1.00 20.21 112 GLY D CA 1
ATOM 11716 C C . GLY D 1 115 ? 31.409 23.064 97.637 1.00 19.06 112 GLY D C 1
ATOM 11717 O O . GLY D 1 115 ? 30.620 23.884 97.146 1.00 18.41 112 GLY D O 1
ATOM 11718 N N . TYR D 1 116 ? 31.041 21.853 98.045 1.00 18.80 113 TYR D N 1
ATOM 11719 C CA . TYR D 1 116 ? 29.647 21.413 98.014 1.00 18.59 113 TYR D CA 1
ATOM 11720 C C . TYR D 1 116 ? 29.009 21.517 99.394 1.00 17.94 113 TYR D C 1
ATOM 11721 O O . TYR D 1 116 ? 29.540 20.998 100.388 1.00 18.76 113 TYR D O 1
ATOM 11730 N N . ALA D 1 117 ? 27.854 22.168 99.442 1.00 16.98 114 ALA D N 1
ATOM 11731 C CA . ALA D 1 117 ? 27.139 22.366 100.675 1.00 16.76 114 ALA D CA 1
ATOM 11732 C C . ALA D 1 117 ? 26.115 21.288 100.978 1.00 16.42 114 ALA D C 1
ATOM 11733 O O . ALA D 1 117 ? 25.495 20.729 100.066 1.00 15.72 114 ALA D O 1
ATOM 11735 N N A THR D 1 118 ? 25.952 21.021 102.274 0.50 16.48 115 THR D N 1
ATOM 11736 N N B THR D 1 118 ? 25.950 20.992 102.264 0.50 16.30 115 THR D N 1
ATOM 11737 C CA A THR D 1 118 ? 24.973 20.079 102.779 0.50 16.49 115 THR D CA 1
ATOM 11738 C CA B THR D 1 118 ? 24.874 20.132 102.721 0.50 16.15 115 THR D CA 1
ATOM 11739 C C A THR D 1 118 ? 24.339 20.744 104.006 0.50 16.51 115 THR D C 1
ATOM 11740 C C B THR D 1 118 ? 24.284 20.899 103.874 0.50 16.23 115 THR D C 1
ATOM 11741 O O A THR D 1 118 ? 25.058 21.320 104.834 0.50 16.58 115 THR D O 1
ATOM 11742 O O B THR D 1 118 ? 24.963 21.703 104.498 0.50 16.24 115 THR D O 1
ATOM 11749 N N . PHE D 1 119 ? 23.010 20.670 104.142 1.00 16.13 116 PHE D N 1
ATOM 11750 C CA . PHE D 1 119 ? 22.353 21.261 105.303 1.00 16.45 116 PHE D CA 1
ATOM 11751 C C . PHE D 1 119 ? 22.635 20.400 106.513 1.00 17.25 116 PHE D C 1
ATOM 11752 O O . PHE D 1 119 ? 22.559 19.162 106.428 1.00 17.23 116 PHE D O 1
ATOM 11760 N N . THR D 1 120 ? 22.982 21.047 107.624 1.00 17.96 117 THR D N 1
ATOM 11761 C CA . THR D 1 120 ? 23.153 20.357 108.905 1.00 18.98 117 THR D CA 1
ATOM 11762 C C . THR D 1 120 ? 21.998 20.714 109.853 1.00 19.42 117 THR D C 1
ATOM 11763 O O . THR D 1 120 ? 21.826 20.078 110.898 1.00 20.47 117 THR D O 1
ATOM 11767 N N . GLY D 1 121 ? 21.205 21.716 109.496 1.00 18.83 118 GLY D N 1
ATOM 11768 C CA . GLY D 1 121 ? 20.070 22.127 110.322 1.00 19.07 118 GLY D CA 1
ATOM 11769 C C . GLY D 1 121 ? 19.142 22.965 109.475 1.00 19.06 118 GLY D C 1
ATOM 11770 O O . GLY D 1 121 ? 19.431 23.176 108.306 1.00 18.51 118 GLY D O 1
ATOM 11771 N N . GLU D 1 122 ? 18.068 23.494 110.060 1.00 19.33 119 GLU D N 1
ATOM 11772 C CA . GLU D 1 122 ? 17.093 24.249 109.264 1.00 19.67 119 GLU D CA 1
ATOM 11773 C C . GLU D 1 122 ? 17.633 25.492 108.600 1.00 19.05 119 GLU D C 1
ATOM 11774 O O . GLU D 1 122 ? 17.139 25.879 107.538 1.00 18.68 119 GLU D O 1
ATOM 11780 N N . GLN D 1 123 ? 18.631 26.125 109.213 1.00 18.88 120 GLN D N 1
ATOM 11781 C CA . GLN D 1 123 ? 19.196 27.337 108.635 1.00 18.76 120 GLN D CA 1
ATOM 11782 C C . GLN D 1 123 ? 20.717 27.301 108.666 1.00 18.58 120 GLN D C 1
ATOM 11783 O O . GLN D 1 123 ? 21.378 28.349 108.723 1.00 18.52 120 GLN D O 1
ATOM 11789 N N . THR D 1 124 ? 21.272 26.092 108.632 1.00 18.59 121 THR D N 1
ATOM 11790 C CA . THR D 1 124 ? 22.711 25.927 108.702 1.00 18.90 121 THR D CA 1
ATOM 11791 C C . THR D 1 124 ? 23.189 24.916 107.679 1.00 18.11 121 THR D C 1
ATOM 11792 O O . THR D 1 124 ? 22.551 23.871 107.474 1.00 17.65 121 THR D O 1
ATOM 11796 N N . ILE D 1 125 ? 24.296 25.254 107.022 1.00 18.03 122 ILE D N 1
ATOM 11797 C CA . ILE D 1 125 ? 24.936 24.377 106.065 1.00 18.09 122 ILE D CA 1
ATOM 11798 C C . ILE D 1 125 ? 26.396 24.151 106.437 1.00 18.23 122 ILE D C 1
ATOM 11799 O O . ILE D 1 125 ? 26.988 24.941 107.183 1.00 18.24 122 ILE D O 1
ATOM 11804 N N . GLU D 1 126 ? 26.959 23.085 105.885 1.00 17.61 123 GLU D N 1
ATOM 11805 C CA . GLU D 1 126 ? 28.361 22.743 106.064 1.00 18.19 123 GLU D CA 1
ATOM 11806 C C . GLU D 1 126 ? 29.008 22.635 104.682 1.00 17.68 123 GLU D C 1
ATOM 11807 O O . GLU D 1 126 ? 28.435 22.021 103.751 1.00 17.04 123 GLU D O 1
ATOM 11813 N N A VAL D 1 127 ? 30.183 23.249 104.555 0.50 17.91 124 VAL D N 1
ATOM 11814 N N B VAL D 1 127 ? 30.171 23.248 104.517 0.50 17.96 124 VAL D N 1
ATOM 11815 C CA A VAL D 1 127 ? 30.966 23.247 103.327 0.50 18.00 124 VAL D CA 1
ATOM 11816 C CA B VAL D 1 127 ? 30.928 23.096 103.278 0.50 18.09 124 VAL D CA 1
ATOM 11817 C C A VAL D 1 127 ? 32.435 23.092 103.698 0.50 18.79 124 VAL D C 1
ATOM 11818 C C B VAL D 1 127 ? 32.409 23.095 103.639 0.50 18.84 124 VAL D C 1
ATOM 11819 O O A VAL D 1 127 ? 32.948 23.883 104.488 0.50 19.42 124 VAL D O 1
ATOM 11820 O O B VAL D 1 127 ? 32.886 23.973 104.358 0.50 19.47 124 VAL D O 1
ATOM 11827 N N . ASN D 1 128 ? 33.106 22.068 103.160 1.00 19.12 125 ASN D N 1
ATOM 11828 C CA . ASN D 1 128 ? 34.534 21.843 103.431 1.00 19.86 125 ASN D CA 1
ATOM 11829 C C . ASN D 1 128 ? 34.827 21.793 104.949 1.00 20.07 125 ASN D C 1
ATOM 11830 O O . ASN D 1 128 ? 35.869 22.236 105.392 1.00 20.94 125 ASN D O 1
ATOM 11835 N N . GLY D 1 129 ? 33.875 21.272 105.722 1.00 19.57 126 GLY D N 1
ATOM 11836 C CA . GLY D 1 129 ? 34.008 21.143 107.171 1.00 20.00 126 GLY D CA 1
ATOM 11837 C C . GLY D 1 129 ? 33.700 22.375 108.019 1.00 20.01 126 GLY D C 1
ATOM 11838 O O . GLY D 1 129 ? 33.835 22.314 109.237 1.00 19.96 126 GLY D O 1
ATOM 11839 N N . THR D 1 130 ? 33.285 23.477 107.381 1.00 19.94 127 THR D N 1
ATOM 11840 C CA . THR D 1 130 ? 32.967 24.719 108.071 1.00 20.55 127 THR D CA 1
ATOM 11841 C C . THR D 1 130 ? 31.476 24.958 107.961 1.00 20.01 127 THR D C 1
ATOM 11842 O O . THR D 1 130 ? 30.880 24.656 106.916 1.00 19.23 127 THR D O 1
ATOM 11846 N N A GLU D 1 131 ? 30.885 25.483 109.041 0.50 20.29 128 GLU D N 1
ATOM 11847 N N B GLU D 1 131 ? 30.860 25.484 109.015 0.50 20.43 128 GLU D N 1
ATOM 11848 C CA A GLU D 1 131 ? 29.451 25.781 109.110 0.50 19.96 128 GLU D CA 1
ATOM 11849 C CA B GLU D 1 131 ? 29.424 25.750 108.963 0.50 20.19 128 GLU D CA 1
ATOM 11850 C C A GLU D 1 131 ? 29.141 27.253 108.816 0.50 19.94 128 GLU D C 1
ATOM 11851 C C B GLU D 1 131 ? 29.077 27.232 108.906 0.50 20.12 128 GLU D C 1
ATOM 11852 O O A GLU D 1 131 ? 29.947 28.152 109.135 0.50 20.10 128 GLU D O 1
ATOM 11853 O O B GLU D 1 131 ? 29.795 28.101 109.444 0.50 20.33 128 GLU D O 1
ATOM 11864 N N . TYR D 1 132 ? 27.974 27.482 108.208 1.00 19.29 129 TYR D N 1
ATOM 11865 C CA . TYR D 1 132 ? 27.487 28.817 107.894 1.00 19.60 129 TYR D CA 1
ATOM 11866 C C . TYR D 1 132 ? 25.994 28.864 108.128 1.00 19.05 129 TYR D C 1
ATOM 11867 O O . TYR D 1 132 ? 25.290 27.892 107.847 1.00 18.75 129 TYR D O 1
ATOM 11876 N N . THR D 1 133 ? 25.508 29.996 108.638 1.00 19.07 130 THR D N 1
ATOM 11877 C CA . THR D 1 133 ? 24.082 30.129 108.924 1.00 19.04 130 THR D CA 1
ATOM 11878 C C . THR D 1 133 ? 23.527 31.462 108.414 1.00 18.82 130 THR D C 1
ATOM 11879 O O . THR D 1 133 ? 24.243 32.474 108.340 1.00 18.80 130 THR D O 1
ATOM 11883 N N . ALA D 1 134 ? 22.267 31.425 108.032 1.00 18.22 131 ALA D N 1
ATOM 11884 C CA . ALA D 1 134 ? 21.559 32.627 107.583 1.00 18.31 131 ALA D CA 1
ATOM 11885 C C . ALA D 1 134 ? 20.071 32.381 107.694 1.00 18.23 131 ALA D C 1
ATOM 11886 O O . ALA D 1 134 ? 19.623 31.255 107.530 1.00 17.90 131 ALA D O 1
ATOM 11888 N N . PRO D 1 135 ? 19.283 33.441 107.951 1.00 18.70 132 PRO D N 1
ATOM 11889 C CA . PRO D 1 135 ? 17.846 33.241 108.043 1.00 18.85 132 PRO D CA 1
ATOM 11890 C C . PRO D 1 135 ? 17.163 33.052 106.680 1.00 18.35 132 PRO D C 1
ATOM 11891 O O . PRO D 1 135 ? 15.979 32.719 106.642 1.00 18.41 132 PRO D O 1
ATOM 11895 N N . HIS D 1 136 ? 17.902 33.264 105.598 1.00 18.12 133 HIS D N 1
ATOM 11896 C CA . HIS D 1 136 ? 17.392 33.081 104.238 1.00 17.98 133 HIS D CA 1
ATOM 11897 C C . HIS D 1 136 ? 18.410 32.272 103.453 1.00 17.15 133 HIS D C 1
ATOM 11898 O O . HIS D 1 136 ? 19.560 32.684 103.322 1.00 16.86 133 HIS D O 1
ATOM 11905 N N . ILE D 1 137 ? 17.979 31.126 102.921 1.00 16.25 134 ILE D N 1
ATOM 11906 C CA . ILE D 1 137 ? 18.879 30.247 102.157 1.00 15.88 134 ILE D CA 1
ATOM 11907 C C . ILE D 1 137 ? 18.200 29.808 100.877 1.00 15.61 134 ILE D C 1
ATOM 11908 O O . ILE D 1 137 ? 17.098 29.285 100.916 1.00 15.97 134 ILE D O 1
ATOM 11913 N N . LEU D 1 138 ? 18.867 30.050 99.756 1.00 15.41 135 LEU D N 1
ATOM 11914 C CA . LEU D 1 138 ? 18.372 29.669 98.441 1.00 15.18 135 LEU D CA 1
ATOM 11915 C C . LEU D 1 138 ? 19.030 28.408 97.908 1.00 14.86 135 LEU D C 1
ATOM 11916 O O . LEU D 1 138 ? 20.252 28.342 97.805 1.00 14.78 135 LEU D O 1
ATOM 11921 N N . ILE D 1 139 ? 18.203 27.435 97.541 1.00 14.53 136 ILE D N 1
ATOM 11922 C CA . ILE D 1 139 ? 18.666 26.243 96.895 1.00 14.52 136 ILE D CA 1
ATOM 11923 C C . ILE D 1 139 ? 18.589 26.541 95.389 1.00 14.42 136 ILE D C 1
ATOM 11924 O O . ILE D 1 139 ? 17.494 26.722 94.839 1.00 14.28 136 ILE D O 1
ATOM 11929 N N . ALA D 1 140 ? 19.742 26.583 94.733 1.00 14.41 137 ALA D N 1
ATOM 11930 C CA . ALA D 1 140 ? 19.815 26.818 93.286 1.00 14.61 137 ALA D CA 1
ATOM 11931 C C . ALA D 1 140 ? 20.852 25.853 92.747 1.00 14.57 137 ALA D C 1
ATOM 11932 O O . ALA D 1 140 ? 21.748 26.224 92.022 1.00 14.87 137 ALA D O 1
ATOM 11934 N N . THR D 1 141 ? 20.682 24.580 93.101 1.00 14.65 138 THR D N 1
ATOM 11935 C CA . THR D 1 141 ? 21.656 23.537 92.790 1.00 14.88 138 THR D CA 1
ATOM 11936 C C . THR D 1 141 ? 21.514 22.869 91.419 1.00 14.97 138 THR D C 1
ATOM 11937 O O . THR D 1 141 ? 22.308 22.003 91.068 1.00 15.70 138 THR D O 1
ATOM 11941 N N . GLY D 1 142 ? 20.482 23.245 90.671 1.00 15.30 139 GLY D N 1
ATOM 11942 C CA . GLY D 1 142 ? 20.246 22.728 89.340 1.00 15.42 139 GLY D CA 1
ATOM 11943 C C . GLY D 1 142 ? 20.034 21.231 89.278 1.00 15.84 139 GLY D C 1
ATOM 11944 O O . GLY D 1 142 ? 19.551 20.627 90.227 1.00 15.55 139 GLY D O 1
ATOM 11945 N N . GLY D 1 143 ? 20.387 20.651 88.136 1.00 16.43 140 GLY D N 1
ATOM 11946 C CA . GLY D 1 143 ? 20.260 19.215 87.903 1.00 16.96 140 GLY D CA 1
ATOM 11947 C C . GLY D 1 143 ? 21.502 18.656 87.247 1.00 18.11 140 GLY D C 1
ATOM 11948 O O . GLY D 1 143 ? 22.501 19.349 87.072 1.00 18.25 140 GLY D O 1
ATOM 11949 N N . ARG D 1 144 ? 21.432 17.386 86.894 1.00 18.83 141 ARG D N 1
ATOM 11950 C CA . ARG D 1 144 ? 22.551 16.705 86.266 1.00 19.48 141 ARG D CA 1
ATOM 11951 C C . ARG D 1 144 ? 22.013 15.621 85.362 1.00 19.63 141 ARG D C 1
ATOM 11952 O O . ARG D 1 144 ? 20.881 15.201 85.528 1.00 19.40 141 ARG D O 1
ATOM 11960 N N . PRO D 1 145 ? 22.823 15.151 84.411 1.00 20.50 142 PRO D N 1
ATOM 11961 C CA . PRO D 1 145 ? 22.320 14.089 83.545 1.00 21.63 142 PRO D CA 1
ATOM 11962 C C . PRO D 1 145 ? 21.991 12.785 84.289 1.00 23.40 142 PRO D C 1
ATOM 11963 O O . PRO D 1 145 ? 22.635 12.457 85.278 1.00 22.46 142 PRO D O 1
ATOM 11967 N N . LYS D 1 146 ? 20.960 12.090 83.832 1.00 26.82 143 LYS D N 1
ATOM 11968 C CA . LYS D 1 146 ? 20.642 10.764 84.365 1.00 30.68 143 LYS D CA 1
ATOM 11969 C C . LYS D 1 146 ? 21.578 9.796 83.645 1.00 31.72 143 LYS D C 1
ATOM 11970 O O . LYS D 1 146 ? 22.150 10.157 82.622 1.00 32.38 143 LYS D O 1
ATOM 11976 N N . LYS D 1 147 ? 21.763 8.592 84.174 1.00 31.68 144 LYS D N 1
ATOM 11977 C CA . LYS D 1 147 ? 22.594 7.586 83.496 1.00 33.59 144 LYS D CA 1
ATOM 11978 C C . LYS D 1 147 ? 21.702 6.650 82.675 1.00 31.22 144 LYS D C 1
ATOM 11979 O O . LYS D 1 147 ? 20.502 6.585 82.912 1.00 29.46 144 LYS D O 1
ATOM 11985 N N . LEU D 1 148 ? 22.288 5.938 81.709 1.00 29.61 145 LEU D N 1
ATOM 11986 C CA . LEU D 1 148 ? 21.519 5.016 80.858 1.00 29.20 145 LEU D CA 1
ATOM 11987 C C . LEU D 1 148 ? 20.991 3.800 81.620 1.00 28.23 145 LEU D C 1
ATOM 11988 O O . LEU D 1 148 ? 19.942 3.274 81.266 1.00 28.53 145 LEU D O 1
ATOM 11993 N N . GLY D 1 149 ? 21.733 3.332 82.628 1.00 26.80 146 GLY D N 1
ATOM 11994 C CA . GLY D 1 149 ? 21.282 2.208 83.464 1.00 26.44 146 GLY D CA 1
ATOM 11995 C C . GLY D 1 149 ? 21.233 0.859 82.748 1.00 26.21 146 GLY D C 1
ATOM 11996 O O . GLY D 1 149 ? 20.409 0.006 83.080 1.00 25.83 146 GLY D O 1
ATOM 11997 N N . ILE D 1 150 ? 22.103 0.687 81.760 1.00 26.48 147 ILE D N 1
ATOM 11998 C CA . ILE D 1 150 ? 22.175 -0.555 80.977 1.00 26.93 147 ILE D CA 1
ATOM 11999 C C . ILE D 1 150 ? 23.607 -1.074 80.905 1.00 27.41 147 ILE D C 1
ATOM 12000 O O . ILE D 1 150 ? 24.549 -0.346 81.209 1.00 27.19 147 ILE D O 1
ATOM 12005 N N . PRO D 1 151 ? 23.776 -2.340 80.512 1.00 27.67 148 PRO D N 1
ATOM 12006 C CA . PRO D 1 151 ? 25.137 -2.844 80.366 1.00 28.85 148 PRO D CA 1
ATOM 12007 C C . PRO D 1 151 ? 25.896 -2.039 79.304 1.00 28.82 148 PRO D C 1
ATOM 12008 O O . PRO D 1 151 ? 25.370 -1.805 78.218 1.00 28.01 148 PRO D O 1
ATOM 12012 N N . GLY D 1 152 ? 27.105 -1.602 79.643 1.00 29.78 149 GLY D N 1
ATOM 12013 C CA . GLY D 1 152 ? 27.913 -0.809 78.747 1.00 30.48 149 GLY D CA 1
ATOM 12014 C C . GLY D 1 152 ? 27.643 0.680 78.838 1.00 30.31 149 GLY D C 1
ATOM 12015 O O . GLY D 1 152 ? 28.172 1.445 78.035 1.00 30.45 149 GLY D O 1
ATOM 12016 N N . GLU D 1 153 ? 26.843 1.109 79.815 1.00 30.05 150 GLU D N 1
ATOM 12017 C CA . GLU D 1 153 ? 26.557 2.546 79.961 1.00 30.22 150 GLU D CA 1
ATOM 12018 C C . GLU D 1 153 ? 27.839 3.369 80.109 1.00 30.77 150 GLU D C 1
ATOM 12019 O O . GLU D 1 153 ? 27.868 4.526 79.709 1.00 29.96 150 GLU D O 1
ATOM 12025 N N . GLU D 1 154 ? 28.893 2.759 80.671 1.00 32.88 151 GLU D N 1
ATOM 12026 C CA . GLU D 1 154 ? 30.174 3.457 80.854 1.00 34.12 151 GLU D CA 1
ATOM 12027 C C . GLU D 1 154 ? 30.835 3.870 79.534 1.00 34.41 151 GLU D C 1
ATOM 12028 O O . GLU D 1 154 ? 31.715 4.732 79.530 1.00 34.94 151 GLU D O 1
ATOM 12034 N N . TYR D 1 155 ? 30.422 3.256 78.427 1.00 33.55 152 TYR D N 1
ATOM 12035 C CA . TYR D 1 155 ? 30.982 3.595 77.120 1.00 33.16 152 TYR D CA 1
ATOM 12036 C C . TYR D 1 155 ? 30.320 4.818 76.496 1.00 31.66 152 TYR D C 1
ATOM 12037 O O . TYR D 1 155 ? 30.860 5.395 75.556 1.00 31.27 152 TYR D O 1
ATOM 12046 N N . ALA D 1 156 ? 29.144 5.188 77.002 1.00 30.20 153 ALA D N 1
ATOM 12047 C CA . ALA D 1 156 ? 28.388 6.311 76.472 1.00 28.89 153 ALA D CA 1
ATOM 12048 C C . ALA D 1 156 ? 28.768 7.636 77.122 1.00 28.27 153 ALA D C 1
ATOM 12049 O O . ALA D 1 156 ? 29.309 7.681 78.223 1.00 28.54 153 ALA D O 1
ATOM 12051 N N . LEU D 1 157 ? 28.459 8.715 76.425 1.00 27.25 154 LEU D N 1
ATOM 12052 C CA . LEU D 1 157 ? 28.744 10.049 76.919 1.00 27.36 154 LEU D CA 1
ATOM 12053 C C . LEU D 1 157 ? 27.449 10.785 77.115 1.00 25.84 154 LEU D C 1
ATOM 12054 O O . LEU D 1 157 ? 26.561 10.701 76.270 1.00 25.83 154 LEU D O 1
ATOM 12059 N N . ASP D 1 158 ? 27.334 11.490 78.234 1.00 25.26 155 ASP D N 1
ATOM 12060 C CA . ASP D 1 158 ? 26.186 12.354 78.451 1.00 23.83 155 ASP D CA 1
ATOM 12061 C C . ASP D 1 158 ? 26.584 13.733 77.887 1.00 23.47 155 ASP D C 1
ATOM 12062 O O . ASP D 1 158 ? 27.646 13.867 77.256 1.00 23.46 155 ASP D O 1
ATOM 12067 N N . SER D 1 159 ? 25.746 14.747 78.077 1.00 22.28 156 SER D N 1
ATOM 12068 C CA . SER D 1 159 ? 26.066 16.064 77.534 1.00 22.19 156 SER D CA 1
ATOM 12069 C C . SER D 1 159 ? 27.400 16.607 78.055 1.00 23.05 156 SER D C 1
ATOM 12070 O O . SER D 1 159 ? 28.130 17.273 77.307 1.00 23.69 156 SER D O 1
ATOM 12073 N N . ASN D 1 160 ? 27.740 16.312 79.310 1.00 23.91 157 ASN D N 1
ATOM 12074 C CA . ASN D 1 160 ? 29.036 16.746 79.855 1.00 25.20 157 ASN D CA 1
ATOM 12075 C C . ASN D 1 160 ? 30.157 16.082 79.069 1.00 25.84 157 ASN D C 1
ATOM 12076 O O . ASN D 1 160 ? 31.157 16.718 78.755 1.00 26.40 157 ASN D O 1
ATOM 12081 N N . GLY D 1 161 ? 29.975 14.803 78.761 1.00 25.70 158 GLY D N 1
ATOM 12082 C CA . GLY D 1 161 ? 30.949 14.051 77.967 1.00 26.78 158 GLY D CA 1
ATOM 12083 C C . GLY D 1 161 ? 31.103 14.610 76.562 1.00 26.77 158 GLY D C 1
ATOM 12084 O O . GLY D 1 161 ? 32.211 14.605 76.003 1.00 27.75 158 GLY D O 1
ATOM 12085 N N . PHE D 1 162 ? 29.993 15.088 75.990 1.00 26.12 159 PHE D N 1
ATOM 12086 C CA . PHE D 1 162 ? 30.012 15.698 74.665 1.00 26.05 159 PHE D CA 1
ATOM 12087 C C . PHE D 1 162 ? 30.913 16.932 74.695 1.00 26.11 159 PHE D C 1
ATOM 12088 O O . PHE D 1 162 ? 31.768 17.097 73.825 1.00 26.28 159 PHE D O 1
ATOM 12096 N N . PHE D 1 163 ? 30.745 17.786 75.704 1.00 25.31 160 PHE D N 1
ATOM 12097 C CA . PHE D 1 163 ? 31.580 19.001 75.803 1.00 25.89 160 PHE D CA 1
ATOM 12098 C C . PHE D 1 163 ? 33.037 18.706 76.204 1.00 27.07 160 PHE D C 1
ATOM 12099 O O . PHE D 1 163 ? 33.913 19.528 75.984 1.00 27.87 160 PHE D O 1
ATOM 12107 N N . ALA D 1 164 ? 33.276 17.530 76.778 1.00 27.59 161 ALA D N 1
ATOM 12108 C CA . ALA D 1 164 ? 34.635 17.104 77.121 1.00 29.51 161 ALA D CA 1
ATOM 12109 C C . ALA D 1 164 ? 35.407 16.675 75.863 1.00 30.55 161 ALA D C 1
ATOM 12110 O O . ALA D 1 164 ? 36.642 16.653 75.878 1.00 31.61 161 ALA D O 1
ATOM 12112 N N . LEU D 1 165 ? 34.685 16.336 74.785 1.00 30.50 162 LEU D N 1
ATOM 12113 C CA . LEU D 1 165 ? 35.321 15.920 73.524 1.00 32.58 162 LEU D CA 1
ATOM 12114 C C . LEU D 1 165 ? 36.254 16.976 72.960 1.00 33.86 162 LEU D C 1
ATOM 12115 O O . LEU D 1 165 ? 35.920 18.166 72.938 1.00 31.82 162 LEU D O 1
ATOM 12120 N N . GLU D 1 166 ? 37.428 16.528 72.515 1.00 36.47 163 GLU D N 1
ATOM 12121 C CA . GLU D 1 166 ? 38.408 17.412 71.867 1.00 38.97 163 GLU D CA 1
ATOM 12122 C C . GLU D 1 166 ? 38.663 16.959 70.428 1.00 40.19 163 GLU D C 1
ATOM 12123 O O . GLU D 1 166 ? 39.416 17.603 69.694 1.00 40.98 163 GLU D O 1
ATOM 12129 N N . GLU D 1 167 ? 38.034 15.845 70.043 1.00 40.71 164 GLU D N 1
ATOM 12130 C CA . GLU D 1 167 ? 38.095 15.318 68.679 1.00 42.40 164 GLU D CA 1
ATOM 12131 C C . GLU D 1 167 ? 36.691 14.852 68.341 1.00 40.52 164 GLU D C 1
ATOM 12132 O O . GLU D 1 167 ? 35.953 14.379 69.211 1.00 39.23 164 GLU D O 1
ATOM 12138 N N . MET D 1 168 ? 36.314 14.994 67.082 1.00 40.46 165 MET D N 1
ATOM 12139 C CA . MET D 1 168 ? 34.988 14.610 66.659 1.00 39.75 165 MET D CA 1
ATOM 12140 C C . MET D 1 168 ? 34.917 13.139 66.257 1.00 39.90 165 MET D C 1
ATOM 12141 O O . MET D 1 168 ? 35.712 12.686 65.445 1.00 40.17 165 MET D O 1
ATOM 12146 N N . PRO D 1 169 ? 33.954 12.390 66.818 1.00 38.46 166 PRO D N 1
ATOM 12147 C CA . PRO D 1 169 ? 33.825 11.000 66.375 1.00 39.21 166 PRO D CA 1
ATOM 12148 C C . PRO D 1 169 ? 33.340 10.974 64.916 1.00 38.93 166 PRO D C 1
ATOM 12149 O O . PRO D 1 169 ? 32.525 11.811 64.538 1.00 37.49 166 PRO D O 1
ATOM 12153 N N . LYS D 1 170 ? 33.844 10.038 64.111 1.00 40.70 167 LYS D N 1
ATOM 12154 C CA . LYS D 1 170 ? 33.457 9.962 62.691 1.00 42.00 167 LYS D CA 1
ATOM 12155 C C . LYS D 1 170 ? 32.031 9.493 62.530 1.00 39.50 167 LYS D C 1
ATOM 12156 O O . LYS D 1 170 ? 31.334 9.899 61.593 1.00 38.36 167 LYS D O 1
ATOM 12162 N N . ARG D 1 171 ? 31.633 8.595 63.427 1.00 38.18 168 ARG D N 1
ATOM 12163 C CA . ARG D 1 171 ? 30.310 8.011 63.437 1.00 36.95 168 ARG D CA 1
ATOM 12164 C C . ARG D 1 171 ? 29.799 8.123 64.854 1.00 35.14 168 ARG D C 1
ATOM 12165 O O . ARG D 1 171 ? 30.500 7.782 65.811 1.00 34.79 168 ARG D O 1
ATOM 12173 N N . VAL D 1 172 ? 28.567 8.572 64.984 1.00 33.03 169 VAL D N 1
ATOM 12174 C CA . VAL D 1 172 ? 28.000 8.798 66.301 1.00 31.85 169 VAL D CA 1
ATOM 12175 C C . VAL D 1 172 ? 26.525 8.480 66.333 1.00 30.56 169 VAL D C 1
ATOM 12176 O O . VAL D 1 172 ? 25.819 8.680 65.347 1.00 30.51 169 VAL D O 1
ATOM 12180 N N . VAL D 1 173 ? 26.074 7.970 67.477 1.00 29.91 170 VAL D N 1
ATOM 12181 C CA . VAL D 1 173 ? 24.670 7.648 67.704 1.00 28.98 170 VAL D CA 1
ATOM 12182 C C . VAL D 1 173 ? 24.211 8.503 68.874 1.00 27.46 170 VAL D C 1
ATOM 12183 O O . VAL D 1 173 ? 24.817 8.448 69.961 1.00 27.61 170 VAL D O 1
ATOM 12187 N N . PHE D 1 174 ? 23.174 9.313 68.641 1.00 26.46 171 PHE D N 1
ATOM 12188 C CA . PHE D 1 174 ? 22.562 10.128 69.680 1.00 25.31 171 PHE D CA 1
ATOM 12189 C C . PHE D 1 174 ? 21.336 9.396 70.183 1.00 24.54 171 PHE D C 1
ATOM 12190 O O . PHE D 1 174 ? 20.535 8.878 69.392 1.00 24.55 171 PHE D O 1
ATOM 12198 N N . VAL D 1 175 ? 21.236 9.309 71.506 1.00 23.67 172 VAL D N 1
ATOM 12199 C CA . VAL D 1 175 ? 20.167 8.596 72.172 1.00 23.73 172 VAL D CA 1
ATOM 12200 C C . VAL D 1 175 ? 19.361 9.574 73.007 1.00 22.88 172 VAL D C 1
ATOM 12201 O O . VAL D 1 175 ? 19.918 10.272 73.850 1.00 23.02 172 VAL D O 1
ATOM 12205 N N . GLY D 1 176 ? 18.053 9.612 72.780 1.00 22.71 173 GLY D N 1
ATOM 12206 C CA . GLY D 1 176 ? 17.174 10.489 73.546 1.00 22.57 173 GLY D CA 1
ATOM 12207 C C . GLY D 1 176 ? 16.223 11.235 72.654 1.00 22.92 173 GLY D C 1
ATOM 12208 O O . GLY D 1 176 ? 16.512 11.457 71.482 1.00 24.28 173 GLY D O 1
ATOM 12209 N N . ALA D 1 177 ? 15.107 11.676 73.233 1.00 22.21 174 ALA D N 1
ATOM 12210 C CA . ALA D 1 177 ? 14.065 12.348 72.464 1.00 21.78 174 ALA D CA 1
ATOM 12211 C C . ALA D 1 177 ? 13.919 13.845 72.727 1.00 21.52 174 ALA D C 1
ATOM 12212 O O . ALA D 1 177 ? 13.161 14.506 72.020 1.00 22.70 174 ALA D O 1
ATOM 12214 N N . GLY D 1 178 ? 14.634 14.383 73.710 1.00 20.46 175 GLY D N 1
ATOM 12215 C CA . GLY D 1 178 ? 14.513 15.786 74.070 1.00 20.18 175 GLY D CA 1
ATOM 12216 C C . GLY D 1 178 ? 15.308 16.748 73.209 1.00 20.26 175 GLY D C 1
ATOM 12217 O O . GLY D 1 178 ? 16.061 16.355 72.313 1.00 19.99 175 GLY D O 1
ATOM 12218 N N . TYR D 1 179 ? 15.189 18.027 73.535 1.00 20.24 176 TYR D N 1
ATOM 12219 C CA . TYR D 1 179 ? 15.849 19.050 72.752 1.00 20.96 176 TYR D CA 1
ATOM 12220 C C . TYR D 1 179 ? 17.383 18.972 72.820 1.00 20.92 176 TYR D C 1
ATOM 12221 O O . TYR D 1 179 ? 18.069 19.373 71.864 1.00 20.39 176 TYR D O 1
ATOM 12230 N N . ILE D 1 180 ? 17.936 18.471 73.927 1.00 20.18 177 ILE D N 1
ATOM 12231 C CA . ILE D 1 180 ? 19.388 18.383 74.034 1.00 21.51 177 ILE D CA 1
ATOM 12232 C C . ILE D 1 180 ? 19.916 17.406 72.985 1.00 21.78 177 ILE D C 1
ATOM 12233 O O . ILE D 1 180 ? 20.840 17.722 72.238 1.00 22.14 177 ILE D O 1
ATOM 12238 N N . ALA D 1 181 ? 19.301 16.235 72.906 1.00 22.22 178 ALA D N 1
ATOM 12239 C CA . ALA D 1 181 ? 19.695 15.243 71.907 1.00 22.57 178 ALA D CA 1
ATOM 12240 C C . ALA D 1 181 ? 19.524 15.796 70.492 1.00 22.41 178 ALA D C 1
ATOM 12241 O O . ALA D 1 181 ? 20.406 15.663 69.650 1.00 22.32 178 ALA D O 1
ATOM 12243 N N . ALA D 1 182 ? 18.390 16.449 70.255 1.00 21.54 179 ALA D N 1
ATOM 12244 C CA . ALA D 1 182 ? 18.086 17.026 68.942 1.00 22.06 179 ALA D CA 1
ATOM 12245 C C . ALA D 1 182 ? 19.147 18.031 68.522 1.00 21.87 179 ALA D C 1
ATOM 12246 O O . ALA D 1 182 ? 19.627 17.991 67.387 1.00 22.48 179 ALA D O 1
ATOM 12248 N N . GLU D 1 183 ? 19.535 18.900 69.457 1.00 21.36 180 GLU D N 1
ATOM 12249 C CA . GLU D 1 183 ? 20.532 19.945 69.177 1.00 21.79 180 GLU D CA 1
ATOM 12250 C C . GLU D 1 183 ? 21.926 19.382 68.927 1.00 22.60 180 GLU D C 1
ATOM 12251 O O . GLU D 1 183 ? 22.593 19.741 67.949 1.00 22.83 180 GLU D O 1
ATOM 12257 N N . LEU D 1 184 ? 22.373 18.515 69.831 1.00 22.79 181 LEU D N 1
ATOM 12258 C CA . LEU D 1 184 ? 23.699 17.927 69.699 1.00 24.48 181 LEU D CA 1
ATOM 12259 C C . LEU D 1 184 ? 23.793 17.053 68.437 1.00 24.79 181 LEU D C 1
ATOM 12260 O O . LEU D 1 184 ? 24.828 17.074 67.763 1.00 25.67 181 LEU D O 1
ATOM 12265 N N . ALA D 1 185 ? 22.723 16.331 68.087 1.00 24.30 182 ALA D N 1
ATOM 12266 C CA . ALA D 1 185 ? 22.732 15.506 66.852 1.00 25.39 182 ALA D CA 1
ATOM 12267 C C . ALA D 1 185 ? 22.911 16.387 65.622 1.00 25.69 182 ALA D C 1
ATOM 12268 O O . ALA D 1 185 ? 23.709 16.078 64.737 1.00 26.47 182 ALA D O 1
ATOM 12270 N N . GLY D 1 186 ? 22.167 17.495 65.574 1.00 24.78 183 GLY D N 1
ATOM 12271 C CA . GLY D 1 186 ? 22.263 18.430 64.466 1.00 25.41 183 GLY D CA 1
ATOM 12272 C C . GLY D 1 186 ? 23.651 19.038 64.334 1.00 26.42 183 GLY D C 1
ATOM 12273 O O . GLY D 1 186 ? 24.147 19.242 63.229 1.00 26.38 183 GLY D O 1
ATOM 12274 N N . THR D 1 187 ? 24.271 19.324 65.472 1.00 26.55 184 THR D N 1
ATOM 12275 C CA . THR D 1 187 ? 25.600 19.918 65.497 1.00 28.04 184 THR D CA 1
ATOM 12276 C C . THR D 1 187 ? 26.676 18.989 64.903 1.00 28.99 184 THR D C 1
ATOM 12277 O O . THR D 1 187 ? 27.396 19.392 63.987 1.00 29.10 184 THR D O 1
ATOM 12281 N N . LEU D 1 188 ? 26.791 17.760 65.401 1.00 29.09 185 LEU D N 1
ATOM 12282 C CA . LEU D 1 188 ? 27.800 16.859 64.825 1.00 30.39 185 LEU D CA 1
ATOM 12283 C C . LEU D 1 188 ? 27.433 16.478 63.397 1.00 31.12 185 LEU D C 1
ATOM 12284 O O . LEU D 1 188 ? 28.319 16.355 62.560 1.00 31.67 185 LEU D O 1
ATOM 12289 N N . HIS D 1 189 ? 26.144 16.311 63.101 1.00 31.02 186 HIS D N 1
ATOM 12290 C CA . HIS D 1 189 ? 25.763 16.001 61.719 1.00 32.00 186 HIS D CA 1
ATOM 12291 C C . HIS D 1 189 ? 26.223 17.116 60.771 1.00 32.00 186 HIS D C 1
ATOM 12292 O O . HIS D 1 189 ? 26.760 16.837 59.688 1.00 31.88 186 HIS D O 1
ATOM 12299 N N . GLY D 1 190 ? 26.022 18.368 61.181 1.00 30.37 187 GLY D N 1
ATOM 12300 C CA . GLY D 1 190 ? 26.421 19.512 60.356 1.00 30.61 187 GLY D CA 1
ATOM 12301 C C . GLY D 1 190 ? 27.920 19.649 60.211 1.00 30.99 187 GLY D C 1
ATOM 12302 O O . GLY D 1 190 ? 28.404 20.151 59.195 1.00 32.71 187 GLY D O 1
ATOM 12303 N N . LEU D 1 191 ? 28.659 19.191 61.219 1.00 30.54 188 LEU D N 1
ATOM 12304 C CA . LEU D 1 191 ? 30.126 19.208 61.187 1.00 31.63 188 LEU D CA 1
ATOM 12305 C C . LEU D 1 191 ? 30.718 18.009 60.428 1.00 33.57 188 LEU D C 1
ATOM 12306 O O . LEU D 1 191 ? 31.940 17.849 60.381 1.00 34.86 188 LEU D O 1
ATOM 12311 N N . GLY D 1 192 ? 29.863 17.184 59.829 1.00 33.93 189 GLY D N 1
ATOM 12312 C CA . GLY D 1 192 ? 30.324 16.062 59.003 1.00 35.71 189 GLY D CA 1
ATOM 12313 C C . GLY D 1 192 ? 30.363 14.664 59.596 1.00 36.38 189 GLY D C 1
ATOM 12314 O O . GLY D 1 192 ? 30.875 13.749 58.952 1.00 37.78 189 GLY D O 1
ATOM 12315 N N . ALA D 1 193 ? 29.837 14.469 60.804 1.00 34.95 190 ALA D N 1
ATOM 12316 C CA . ALA D 1 193 ? 29.835 13.130 61.370 1.00 35.71 190 ALA D CA 1
ATOM 12317 C C . ALA D 1 193 ? 28.684 12.332 60.779 1.00 36.09 190 ALA D C 1
ATOM 12318 O O . ALA D 1 193 ? 27.631 12.891 60.480 1.00 34.31 190 ALA D O 1
ATOM 12320 N N . GLU D 1 194 ? 28.906 11.034 60.571 1.00 37.38 191 GLU D N 1
ATOM 12321 C CA . GLU D 1 194 ? 27.845 10.135 60.132 1.00 38.41 191 GLU D CA 1
ATOM 12322 C C . GLU D 1 194 ? 27.016 10.000 61.406 1.00 35.50 191 GLU D C 1
ATOM 12323 O O . GLU D 1 194 ? 27.473 9.421 62.386 1.00 34.66 191 GLU D O 1
ATOM 12329 N N . THR D 1 195 ? 25.814 10.572 61.383 1.00 33.98 192 THR D N 1
ATOM 12330 C CA . THR D 1 195 ? 24.961 10.689 62.563 1.00 32.01 192 THR D CA 1
ATOM 12331 C C . THR D 1 195 ? 23.652 9.896 62.554 1.00 31.33 192 THR D C 1
ATOM 12332 O O . THR D 1 195 ? 22.907 9.889 61.568 1.00 31.76 192 THR D O 1
ATOM 12336 N N . HIS D 1 196 ? 23.396 9.242 63.685 1.00 30.04 193 HIS D N 1
ATOM 12337 C CA . HIS D 1 196 ? 22.191 8.462 63.920 1.00 29.30 193 HIS D CA 1
ATOM 12338 C C . HIS D 1 196 ? 21.489 9.085 65.114 1.00 27.32 193 HIS D C 1
ATOM 12339 O O . HIS D 1 196 ? 22.144 9.458 66.079 1.00 27.43 193 HIS D O 1
ATOM 12346 N N . TRP D 1 197 ? 20.167 9.194 65.059 1.00 26.47 194 TRP D N 1
ATOM 12347 C CA . TRP D 1 197 ? 19.390 9.709 66.175 1.00 25.30 194 TRP D CA 1
ATOM 12348 C C . TRP D 1 197 ? 18.323 8.674 66.491 1.00 25.80 194 TRP D C 1
ATOM 12349 O O . TRP D 1 197 ? 17.434 8.404 65.661 1.00 26.19 194 TRP D O 1
ATOM 12360 N N . ALA D 1 198 ? 18.448 8.082 67.684 1.00 25.25 195 ALA D N 1
ATOM 12361 C CA . ALA D 1 198 ? 17.566 7.026 68.143 1.00 25.80 195 ALA D CA 1
ATOM 12362 C C . ALA D 1 198 ? 16.774 7.442 69.380 1.00 24.81 195 ALA D C 1
ATOM 12363 O O . ALA D 1 198 ? 17.349 7.940 70.347 1.00 24.39 195 ALA D O 1
ATOM 12365 N N . PHE D 1 199 ? 15.462 7.234 69.331 1.00 25.51 196 PHE D N 1
ATOM 12366 C CA . PHE D 1 199 ? 14.541 7.589 70.440 1.00 25.80 196 PHE D CA 1
ATOM 12367 C C . PHE D 1 199 ? 13.459 6.521 70.607 1.00 27.56 196 PHE D C 1
ATOM 12368 O O . PHE D 1 199 ? 13.155 5.757 69.671 1.00 27.85 196 PHE D O 1
ATOM 12376 N N . ARG D 1 200 ? 12.888 6.475 71.803 1.00 29.04 197 ARG D N 1
ATOM 12377 C CA . ARG D 1 200 ? 11.952 5.406 72.206 1.00 31.98 197 ARG D CA 1
ATOM 12378 C C . ARG D 1 200 ? 10.575 5.287 71.546 1.00 32.75 197 ARG D C 1
ATOM 12379 O O . ARG D 1 200 ? 10.049 4.165 71.429 1.00 34.71 197 ARG D O 1
ATOM 12387 N N . HIS D 1 201 ? 9.980 6.393 71.134 1.00 31.85 198 HIS D N 1
ATOM 12388 C CA . HIS D 1 201 ? 8.628 6.344 70.560 1.00 32.90 198 HIS D CA 1
ATOM 12389 C C . HIS D 1 201 ? 8.671 6.601 69.055 1.00 32.76 198 HIS D C 1
ATOM 12390 O O . HIS D 1 201 ? 9.750 6.595 68.471 1.00 30.98 198 HIS D O 1
ATOM 12397 N N . GLU D 1 202 ? 7.501 6.768 68.435 1.00 34.42 199 GLU D N 1
ATOM 12398 C CA . GLU D 1 202 ? 7.414 7.013 66.991 1.00 36.72 199 GLU D CA 1
ATOM 12399 C C . GLU D 1 202 ? 8.052 8.348 66.595 1.00 35.35 199 GLU D C 1
ATOM 12400 O O . GLU D 1 202 ? 8.600 8.476 65.500 1.00 35.65 199 GLU D O 1
ATOM 12406 N N . ARG D 1 203 ? 7.971 9.333 67.487 1.00 33.43 200 ARG D N 1
ATOM 12407 C CA . ARG D 1 203 ? 8.525 10.660 67.223 1.00 32.94 200 ARG D CA 1
ATOM 12408 C C . ARG D 1 203 ? 9.203 11.236 68.453 1.00 29.32 200 ARG D C 1
ATOM 12409 O O . ARG D 1 203 ? 8.812 10.919 69.583 1.00 27.87 200 ARG D O 1
ATOM 12417 N N . PRO D 1 204 ? 10.212 12.097 68.245 1.00 24.73 201 PRO D N 1
ATOM 12418 C CA . PRO D 1 204 ? 10.891 12.702 69.365 1.00 23.43 201 PRO D CA 1
ATOM 12419 C C . PRO D 1 204 ? 10.218 14.029 69.693 1.00 22.59 201 PRO D C 1
ATOM 12420 O O . PRO D 1 204 ? 9.176 14.346 69.101 1.00 22.17 201 PRO D O 1
ATOM 12424 N N . LEU D 1 205 ? 10.799 14.776 70.625 1.00 21.48 202 LEU D N 1
ATOM 12425 C CA . LEU D 1 205 ? 10.306 16.124 70.972 1.00 21.60 202 LEU D CA 1
ATOM 12426 C C . LEU D 1 205 ? 8.809 16.136 71.232 1.00 22.05 202 LEU D C 1
ATOM 12427 O O . LEU D 1 205 ? 8.086 17.016 70.756 1.00 21.83 202 LEU D O 1
ATOM 12432 N N . ARG D 1 206 ? 8.338 15.166 72.016 1.00 22.55 203 ARG D N 1
ATOM 12433 C CA . ARG D 1 206 ? 6.910 15.014 72.228 1.00 24.04 203 ARG D CA 1
ATOM 12434 C C . ARG D 1 206 ? 6.228 16.152 72.992 1.00 23.24 203 ARG D C 1
ATOM 12435 O O . ARG D 1 206 ? 5.012 16.295 72.874 1.00 23.71 203 ARG D O 1
ATOM 12443 N N . SER D 1 207 ? 6.992 16.966 73.724 1.00 22.11 204 SER D N 1
ATOM 12444 C CA . SER D 1 207 ? 6.423 18.103 74.459 1.00 23.22 204 SER D CA 1
ATOM 12445 C C . SER D 1 207 ? 6.204 19.341 73.556 1.00 22.54 204 SER D C 1
ATOM 12446 O O . SER D 1 207 ? 5.539 20.286 73.968 1.00 22.78 204 SER D O 1
ATOM 12449 N N . PHE D 1 208 ? 6.755 19.315 72.347 1.00 21.02 205 PHE D N 1
ATOM 12450 C CA . PHE D 1 208 ? 6.627 20.410 71.386 1.00 21.05 205 PHE D CA 1
ATOM 12451 C C . PHE D 1 208 ? 5.442 20.208 70.449 1.00 21.17 205 PHE D C 1
ATOM 12452 O O . PHE D 1 208 ? 4.929 19.078 70.283 1.00 21.78 205 PHE D O 1
ATOM 12460 N N . ASP D 1 209 ? 5.012 21.301 69.825 1.00 20.20 206 ASP D N 1
ATOM 12461 C CA . ASP D 1 209 ? 3.930 21.260 68.865 1.00 20.36 206 ASP D CA 1
ATOM 12462 C C . ASP D 1 209 ? 4.291 20.253 67.775 1.00 20.91 206 ASP D C 1
ATOM 12463 O O . ASP D 1 209 ? 5.458 20.169 67.384 1.00 19.38 206 ASP D O 1
ATOM 12468 N N . ASP D 1 210 ? 3.308 19.470 67.330 1.00 22.73 207 ASP D N 1
ATOM 12469 C CA . ASP D 1 210 ? 3.553 18.409 66.323 1.00 24.30 207 ASP D CA 1
ATOM 12470 C C . ASP D 1 210 ? 4.233 18.910 65.056 1.00 23.82 207 ASP D C 1
ATOM 12471 O O . ASP D 1 210 ? 5.034 18.176 64.457 1.00 23.96 207 ASP D O 1
ATOM 12476 N N . MET D 1 211 ? 3.941 20.145 64.657 1.00 23.61 208 MET D N 1
ATOM 12477 C CA . MET D 1 211 ? 4.576 20.712 63.469 1.00 23.30 208 MET D CA 1
ATOM 12478 C C . MET D 1 211 ? 6.079 20.776 63.675 1.00 21.76 208 MET D C 1
ATOM 12479 O O . MET D 1 211 ? 6.864 20.427 62.770 1.00 21.99 208 MET D O 1
ATOM 12484 N N . LEU D 1 212 ? 6.486 21.210 64.854 1.00 20.28 209 LEU D N 1
ATOM 12485 C CA . LEU D 1 212 ? 7.905 21.337 65.163 1.00 19.90 209 LEU D CA 1
ATOM 12486 C C . LEU D 1 212 ? 8.627 20.000 65.216 1.00 20.10 209 LEU D C 1
ATOM 12487 O O . LEU D 1 212 ? 9.687 19.825 64.598 1.00 20.19 209 LEU D O 1
ATOM 12492 N N . SER D 1 213 ? 8.049 19.040 65.927 1.00 20.94 210 SER D N 1
ATOM 12493 C CA . SER D 1 213 ? 8.695 17.727 66.054 1.00 21.77 210 SER D CA 1
ATOM 12494 C C . SER D 1 213 ? 8.766 17.018 64.707 1.00 23.06 210 SER D C 1
ATOM 12495 O O . SER D 1 213 ? 9.766 16.388 64.390 1.00 22.85 210 SER D O 1
ATOM 12498 N N . GLU D 1 214 ? 7.702 17.108 63.919 1.00 24.84 211 GLU D N 1
ATOM 12499 C CA . GLU D 1 214 ? 7.716 16.489 62.589 1.00 27.72 211 GLU D CA 1
ATOM 12500 C C . GLU D 1 214 ? 8.758 17.120 61.671 1.00 26.76 211 GLU D C 1
ATOM 12501 O O . GLU D 1 214 ? 9.522 16.410 61.004 1.00 25.77 211 GLU D O 1
ATOM 12507 N N . LYS D 1 215 ? 8.804 18.452 61.654 1.00 25.72 212 LYS D N 1
ATOM 12508 C CA . LYS D 1 215 ? 9.739 19.153 60.777 1.00 26.31 212 LYS D CA 1
ATOM 12509 C C . LYS D 1 215 ? 11.190 19.018 61.167 1.00 24.57 212 LYS D C 1
ATOM 12510 O O . LYS D 1 215 ? 12.038 18.971 60.289 1.00 25.11 212 LYS D O 1
ATOM 12516 N N . VAL D 1 216 ? 11.489 18.964 62.465 1.00 22.75 213 VAL D N 1
ATOM 12517 C CA . VAL D 1 216 ? 12.865 18.742 62.886 1.00 22.36 213 VAL D CA 1
ATOM 12518 C C . VAL D 1 216 ? 13.376 17.433 62.276 1.00 23.19 213 VAL D C 1
ATOM 12519 O O . VAL D 1 216 ? 14.467 17.391 61.709 1.00 24.00 213 VAL D O 1
ATOM 12523 N N . VAL D 1 217 ? 12.568 16.381 62.389 1.00 23.61 214 VAL D N 1
ATOM 12524 C CA . VAL D 1 217 ? 12.951 15.061 61.869 1.00 24.80 214 VAL D CA 1
ATOM 12525 C C . VAL D 1 217 ? 13.068 15.108 60.345 1.00 26.57 214 VAL D C 1
ATOM 12526 O O . VAL D 1 217 ? 14.055 14.640 59.794 1.00 27.73 214 VAL D O 1
ATOM 12530 N N A GLU D 1 218 ? 12.067 15.692 59.687 0.50 27.68 215 GLU D N 1
ATOM 12531 N N B GLU D 1 218 ? 12.071 15.678 59.675 0.50 27.72 215 GLU D N 1
ATOM 12532 C CA A GLU D 1 218 ? 12.042 15.815 58.219 0.50 29.70 215 GLU D CA 1
ATOM 12533 C CA B GLU D 1 218 ? 12.096 15.785 58.211 0.50 29.77 215 GLU D CA 1
ATOM 12534 C C A GLU D 1 218 ? 13.256 16.584 57.675 0.50 29.78 215 GLU D C 1
ATOM 12535 C C B GLU D 1 218 ? 13.314 16.552 57.706 0.50 29.77 215 GLU D C 1
ATOM 12536 O O A GLU D 1 218 ? 13.875 16.154 56.696 0.50 30.92 215 GLU D O 1
ATOM 12537 O O B GLU D 1 218 ? 13.997 16.094 56.784 0.50 30.82 215 GLU D O 1
ATOM 12548 N N . ARG D 1 219 ? 13.597 17.702 58.315 1.00 28.58 216 ARG D N 1
ATOM 12549 C CA . ARG D 1 219 ? 14.747 18.527 57.907 1.00 29.51 216 ARG D CA 1
ATOM 12550 C C . ARG D 1 219 ? 16.061 17.785 58.129 1.00 29.55 216 ARG D C 1
ATOM 12551 O O . ARG D 1 219 ? 16.933 17.805 57.258 1.00 31.29 216 ARG D O 1
ATOM 12559 N N . TYR D 1 220 ? 16.218 17.135 59.284 1.00 27.89 217 TYR D N 1
ATOM 12560 C CA . TYR D 1 220 ? 17.450 16.374 59.519 1.00 28.46 217 TYR D CA 1
ATOM 12561 C C . TYR D 1 220 ? 17.594 15.200 58.562 1.00 30.54 217 TYR D C 1
ATOM 12562 O O . TYR D 1 220 ? 18.682 14.953 58.044 1.00 31.16 217 TYR D O 1
ATOM 12571 N N . GLN D 1 221 ? 16.496 14.487 58.346 1.00 31.43 218 GLN D N 1
ATOM 12572 C CA . GLN D 1 221 ? 16.483 13.302 57.484 1.00 34.53 218 GLN D CA 1
ATOM 12573 C C . GLN D 1 221 ? 16.824 13.625 56.033 1.00 36.00 218 GLN D C 1
ATOM 12574 O O . GLN D 1 221 ? 17.635 12.921 55.417 1.00 37.37 218 GLN D O 1
ATOM 12580 N N . GLU D 1 222 ? 16.252 14.704 55.500 1.00 35.81 219 GLU D N 1
ATOM 12581 C CA . GLU D 1 222 ? 16.530 15.087 54.115 1.00 38.95 219 GLU D CA 1
ATOM 12582 C C . GLU D 1 222 ? 18.000 15.517 53.955 1.00 38.99 219 GLU D C 1
ATOM 12583 O O . GLU D 1 222 ? 18.544 15.431 52.852 1.00 39.66 219 GLU D O 1
ATOM 12589 N N . MET D 1 223 ? 18.639 15.943 55.053 1.00 37.43 220 MET D N 1
ATOM 12590 C CA . MET D 1 223 ? 20.075 16.308 55.033 1.00 38.92 220 MET D CA 1
ATOM 12591 C C . MET D 1 223 ? 21.019 15.128 55.341 1.00 38.42 220 MET D C 1
ATOM 12592 O O . MET D 1 223 ? 22.230 15.316 55.420 1.00 38.72 220 MET D O 1
ATOM 12597 N N . GLY D 1 224 ? 20.474 13.927 55.525 1.00 37.86 221 GLY D N 1
ATOM 12598 C CA . GLY D 1 224 ? 21.310 12.732 55.720 1.00 37.87 221 GLY D CA 1
ATOM 12599 C C . GLY D 1 224 ? 21.430 12.099 57.087 1.00 36.26 221 GLY D C 1
ATOM 12600 O O . GLY D 1 224 ? 22.187 11.133 57.245 1.00 36.85 221 GLY D O 1
ATOM 12601 N N . MET D 1 225 ? 20.712 12.624 58.080 1.00 33.71 222 MET D N 1
ATOM 12602 C CA . MET D 1 225 ? 20.751 12.039 59.418 1.00 31.81 222 MET D CA 1
ATOM 12603 C C . MET D 1 225 ? 19.882 10.791 59.374 1.00 31.96 222 MET D C 1
ATOM 12604 O O . MET D 1 225 ? 18.797 10.809 58.784 1.00 31.89 222 MET D O 1
ATOM 12609 N N A GLN D 1 226 ? 20.363 9.709 59.973 0.60 32.11 223 GLN D N 1
ATOM 12610 N N B GLN D 1 226 ? 20.366 9.718 59.993 0.40 32.22 223 GLN D N 1
ATOM 12611 C CA A GLN D 1 226 ? 19.603 8.461 60.010 0.60 32.81 223 GLN D CA 1
ATOM 12612 C CA B GLN D 1 226 ? 19.634 8.457 60.062 0.40 32.92 223 GLN D CA 1
ATOM 12613 C C A GLN D 1 226 ? 18.737 8.470 61.273 0.60 31.13 223 GLN D C 1
ATOM 12614 C C B GLN D 1 226 ? 18.731 8.501 61.292 0.40 31.22 223 GLN D C 1
ATOM 12615 O O A GLN D 1 226 ? 19.246 8.620 62.383 0.60 30.15 223 GLN D O 1
ATOM 12616 O O B GLN D 1 226 ? 19.213 8.695 62.410 0.40 30.12 223 GLN D O 1
ATOM 12627 N N . ILE D 1 227 ? 17.423 8.351 61.083 1.00 31.48 224 ILE D N 1
ATOM 12628 C CA . ILE D 1 227 ? 16.441 8.406 62.182 1.00 30.11 224 ILE D CA 1
ATOM 12629 C C . ILE D 1 227 ? 15.983 7.004 62.577 1.00 31.01 224 ILE D C 1
ATOM 12630 O O . ILE D 1 227 ? 15.585 6.210 61.713 1.00 32.36 224 ILE D O 1
ATOM 12635 N N . HIS D 1 228 ? 16.059 6.710 63.877 1.00 29.68 225 HIS D N 1
ATOM 12636 C CA . HIS D 1 228 ? 15.668 5.414 64.429 1.00 31.18 225 HIS D CA 1
ATOM 12637 C C . HIS D 1 228 ? 14.586 5.580 65.489 1.00 30.47 225 HIS D C 1
ATOM 12638 O O . HIS D 1 228 ? 14.902 5.740 66.673 1.00 28.71 225 HIS D O 1
ATOM 12645 N N . PRO D 1 229 ? 13.309 5.554 65.078 1.00 31.04 226 PRO D N 1
ATOM 12646 C CA . PRO D 1 229 ? 12.227 5.631 66.061 1.00 30.39 226 PRO D CA 1
ATOM 12647 C C . PRO D 1 229 ? 11.995 4.281 66.742 1.00 31.06 226 PRO D C 1
ATOM 12648 O O . PRO D 1 229 ? 12.555 3.278 66.311 1.00 31.74 226 PRO D O 1
ATOM 12652 N N . ASN D 1 230 ? 11.183 4.265 67.797 1.00 30.75 227 ASN D N 1
ATOM 12653 C CA . ASN D 1 230 ? 10.832 3.031 68.513 1.00 31.63 227 ASN D CA 1
ATOM 12654 C C . ASN D 1 230 ? 12.073 2.231 68.941 1.00 31.32 227 ASN D C 1
ATOM 12655 O O . ASN D 1 230 ? 12.076 1.001 68.900 1.00 33.82 227 ASN D O 1
ATOM 12660 N N . ALA D 1 231 ? 13.105 2.952 69.366 1.00 29.48 228 ALA D N 1
ATOM 12661 C CA . ALA D 1 231 ? 14.389 2.381 69.734 1.00 29.49 228 ALA D CA 1
ATOM 12662 C C . ALA D 1 231 ? 14.721 2.569 71.213 1.00 28.45 228 ALA D C 1
ATOM 12663 O O . ALA D 1 231 ? 15.178 3.636 71.620 1.00 28.26 228 ALA D O 1
ATOM 12665 N N . THR D 1 232 ? 14.489 1.535 72.012 1.00 28.74 229 THR D N 1
ATOM 12666 C CA . THR D 1 232 ? 14.800 1.579 73.436 1.00 28.30 229 THR D CA 1
ATOM 12667 C C . THR D 1 232 ? 16.181 0.959 73.616 1.00 28.59 229 THR D C 1
ATOM 12668 O O . THR D 1 232 ? 16.367 -0.202 73.248 1.00 28.87 229 THR D O 1
ATOM 12672 N N . PRO D 1 233 ? 17.166 1.729 74.146 1.00 27.46 230 PRO D N 1
ATOM 12673 C CA . PRO D 1 233 ? 18.519 1.166 74.323 1.00 27.69 230 PRO D CA 1
ATOM 12674 C C . PRO D 1 233 ? 18.535 -0.076 75.212 1.00 28.19 230 PRO D C 1
ATOM 12675 O O . PRO D 1 233 ? 17.854 -0.113 76.245 1.00 28.34 230 PRO D O 1
ATOM 12679 N N . ALA D 1 234 ? 19.299 -1.077 74.802 1.00 28.90 231 ALA D N 1
ATOM 12680 C CA . ALA D 1 234 ? 19.407 -2.329 75.552 1.00 29.92 231 ALA D CA 1
ATOM 12681 C C . ALA D 1 234 ? 20.804 -2.532 76.117 1.00 29.84 231 ALA D C 1
ATOM 12682 O O . ALA D 1 234 ? 20.959 -2.877 77.285 1.00 29.71 231 ALA D O 1
ATOM 12684 N N . LYS D 1 235 ? 21.817 -2.329 75.284 1.00 30.10 232 LYS D N 1
ATOM 12685 C CA . LYS D 1 235 ? 23.198 -2.518 75.715 1.00 30.75 232 LYS D CA 1
ATOM 12686 C C . LYS D 1 235 ? 24.172 -1.893 74.759 1.00 30.15 232 LYS D C 1
ATOM 12687 O O . LYS D 1 235 ? 23.847 -1.653 73.612 1.00 29.74 232 LYS D O 1
ATOM 12693 N N . ILE D 1 236 ? 25.377 -1.653 75.260 1.00 30.75 233 ILE D N 1
ATOM 12694 C CA . ILE D 1 236 ? 26.472 -1.131 74.473 1.00 31.81 233 ILE D CA 1
ATOM 12695 C C . ILE D 1 236 ? 27.662 -2.044 74.730 1.00 34.34 233 ILE D C 1
ATOM 12696 O O . ILE D 1 236 ? 28.022 -2.296 75.884 1.00 33.51 233 ILE D O 1
ATOM 12701 N N . GLU D 1 237 ? 28.250 -2.546 73.650 1.00 37.22 234 GLU D N 1
ATOM 12702 C CA . GLU D 1 237 ? 29.400 -3.438 73.729 1.00 40.92 234 GLU D CA 1
ATOM 12703 C C . GLU D 1 237 ? 30.528 -2.837 72.907 1.00 43.10 234 GLU D C 1
ATOM 12704 O O . GLU D 1 237 ? 30.272 -2.146 71.917 1.00 42.97 234 GLU D O 1
ATOM 12710 N N . LYS D 1 238 ? 31.765 -3.046 73.352 1.00 46.33 235 LYS D N 1
ATOM 12711 C CA . LYS D 1 238 ? 32.950 -2.579 72.631 1.00 49.28 235 LYS D CA 1
ATOM 12712 C C . LYS D 1 238 ? 33.543 -3.777 71.893 1.00 52.44 235 LYS D C 1
ATOM 12713 O O . LYS D 1 238 ? 33.805 -4.817 72.507 1.00 52.51 235 LYS D O 1
ATOM 12719 N N . THR D 1 239 ? 33.764 -3.629 70.589 1.00 54.44 236 THR D N 1
ATOM 12720 C CA . THR D 1 239 ? 34.315 -4.712 69.771 1.00 58.69 236 THR D CA 1
ATOM 12721 C C . THR D 1 239 ? 35.839 -4.728 69.811 1.00 62.09 236 THR D C 1
ATOM 12722 O O . THR D 1 239 ? 36.469 -3.858 70.413 1.00 61.07 236 THR D O 1
ATOM 12726 N N . ALA D 1 240 ? 36.415 -5.729 69.146 1.00 67.53 237 ALA D N 1
ATOM 12727 C CA . ALA D 1 240 ? 37.870 -5.916 69.074 1.00 71.66 237 ALA D CA 1
ATOM 12728 C C . ALA D 1 240 ? 38.634 -4.815 68.320 1.00 74.32 237 ALA D C 1
ATOM 12729 O O . ALA D 1 240 ? 39.856 -4.727 68.453 1.00 76.43 237 ALA D O 1
ATOM 12731 N N . GLN D 1 241 ? 37.933 -3.989 67.538 1.00 74.10 238 GLN D N 1
ATOM 12732 C CA . GLN D 1 241 ? 38.586 -2.911 66.785 1.00 76.44 238 GLN D CA 1
ATOM 12733 C C . GLN D 1 241 ? 38.346 -1.529 67.432 1.00 72.33 238 GLN D C 1
ATOM 12734 O O . GLN D 1 241 ? 38.360 -0.512 66.747 1.00 72.03 238 GLN D O 1
ATOM 12740 N N . ASN D 1 242 ? 38.136 -1.506 68.749 1.00 69.98 239 ASN D N 1
ATOM 12741 C CA . ASN D 1 242 ? 37.917 -0.262 69.515 1.00 67.86 239 ASN D CA 1
ATOM 12742 C C . ASN D 1 242 ? 36.782 0.645 69.013 1.00 63.43 239 ASN D C 1
ATOM 12743 O O . ASN D 1 242 ? 36.892 1.874 69.026 1.00 64.43 239 ASN D O 1
ATOM 12748 N N . GLU D 1 243 ? 35.697 0.014 68.575 1.00 59.15 240 GLU D N 1
ATOM 12749 C CA . GLU D 1 243 ? 34.480 0.717 68.159 1.00 54.08 240 GLU D CA 1
ATOM 12750 C C . GLU D 1 243 ? 33.349 0.174 69.047 1.00 49.51 240 GLU D C 1
ATOM 12751 O O . GLU D 1 243 ? 33.557 -0.772 69.811 1.00 48.11 240 GLU D O 1
ATOM 12757 N N . TYR D 1 244 ? 32.172 0.784 68.981 1.00 45.39 241 TYR D N 1
ATOM 12758 C CA . TYR D 1 244 ? 31.064 0.365 69.834 1.00 42.80 241 TYR D CA 1
ATOM 12759 C C . TYR D 1 244 ? 29.869 -0.127 69.056 1.00 40.61 241 TYR D C 1
ATOM 12760 O O . TYR D 1 244 ? 29.620 0.301 67.939 1.00 40.38 241 TYR D O 1
ATOM 12769 N N . VAL D 1 245 ? 29.128 -1.045 69.660 1.00 39.02 242 VAL D N 1
ATOM 12770 C CA . VAL D 1 245 ? 27.899 -1.524 69.060 1.00 37.77 242 VAL D CA 1
ATOM 12771 C C . VAL D 1 245 ? 26.793 -1.281 70.078 1.00 35.36 242 VAL D C 1
ATOM 12772 O O . VAL D 1 245 ? 26.854 -1.787 71.201 1.00 34.93 242 VAL D O 1
ATOM 12776 N N . ILE D 1 246 ? 25.810 -0.468 69.697 1.00 33.32 243 ILE D N 1
ATOM 12777 C CA . ILE D 1 246 ? 24.662 -0.227 70.566 1.00 31.58 243 ILE D CA 1
ATOM 12778 C C . ILE D 1 246 ? 23.484 -1.027 70.019 1.00 31.64 243 ILE D C 1
ATOM 12779 O O . ILE D 1 246 ? 23.165 -0.953 68.825 1.00 32.33 243 ILE D O 1
ATOM 12784 N N . THR D 1 247 ? 22.866 -1.820 70.890 1.00 31.60 244 THR D N 1
ATOM 12785 C CA . THR D 1 247 ? 21.721 -2.628 70.518 1.00 32.21 244 THR D CA 1
ATOM 12786 C C . THR D 1 247 ? 20.493 -2.112 71.256 1.00 31.50 244 THR D C 1
ATOM 12787 O O . THR D 1 247 ? 20.578 -1.720 72.431 1.00 30.89 244 THR D O 1
ATOM 12791 N N . PHE D 1 248 ? 19.366 -2.123 70.553 1.00 31.76 245 PHE D N 1
ATOM 12792 C CA . PHE D 1 248 ? 18.089 -1.670 71.074 1.00 31.46 245 PHE D CA 1
ATOM 12793 C C . PHE D 1 248 ? 17.159 -2.866 71.250 1.00 33.49 245 PHE D C 1
ATOM 12794 O O . PHE D 1 248 ? 17.321 -3.892 70.582 1.00 35.22 245 PHE D O 1
ATOM 12802 N N . GLU D 1 249 ? 16.172 -2.720 72.133 1.00 33.54 246 GLU D N 1
ATOM 12803 C CA . GLU D 1 249 ? 15.229 -3.806 72.434 1.00 35.84 246 GLU D CA 1
ATOM 12804 C C . GLU D 1 249 ? 14.496 -4.372 71.216 1.00 37.78 246 GLU D C 1
ATOM 12805 O O . GLU D 1 249 ? 14.131 -5.544 71.215 1.00 38.75 246 GLU D O 1
ATOM 12811 N N . ASN D 1 250 ? 14.310 -3.550 70.184 1.00 38.43 247 ASN D N 1
ATOM 12812 C CA . ASN D 1 250 ? 13.634 -3.988 68.950 1.00 41.22 247 ASN D CA 1
ATOM 12813 C C . ASN D 1 250 ? 14.511 -4.872 68.049 1.00 43.71 247 ASN D C 1
ATOM 12814 O O . ASN D 1 250 ? 14.047 -5.319 67.003 1.00 46.24 247 ASN D O 1
ATOM 12819 N N . GLY D 1 251 ? 15.764 -5.103 68.442 1.00 43.38 248 GLY D N 1
ATOM 12820 C CA . GLY D 1 251 ? 16.683 -5.914 67.658 1.00 45.05 248 GLY D CA 1
ATOM 12821 C C . GLY D 1 251 ? 17.638 -5.124 66.766 1.00 44.72 248 GLY D C 1
ATOM 12822 O O . GLY D 1 251 ? 18.508 -5.722 66.131 1.00 45.53 248 GLY D O 1
ATOM 12823 N N . GLU D 1 252 ? 17.477 -3.799 66.680 1.00 42.54 249 GLU D N 1
ATOM 12824 C CA . GLU D 1 252 ? 18.390 -2.993 65.875 1.00 42.54 249 GLU D CA 1
ATOM 12825 C C . GLU D 1 252 ? 19.740 -2.908 66.562 1.00 41.57 249 GLU D C 1
ATOM 12826 O O . GLU D 1 252 ? 19.837 -2.860 67.797 1.00 38.84 249 GLU D O 1
ATOM 12832 N N . SER D 1 253 ? 20.766 -2.832 65.734 1.00 41.22 250 SER D N 1
ATOM 12833 C CA . SER D 1 253 ? 22.133 -2.735 66.162 1.00 41.63 250 SER D CA 1
ATOM 12834 C C . SER D 1 253 ? 22.798 -1.665 65.299 1.00 40.63 250 SER D C 1
ATOM 12835 O O . SER D 1 253 ? 22.526 -1.593 64.105 1.00 41.82 250 SER D O 1
ATOM 12838 N N . ILE D 1 254 ? 23.637 -0.823 65.897 1.00 38.91 251 ILE D N 1
ATOM 12839 C CA . ILE D 1 254 ? 24.371 0.198 65.140 1.00 38.37 251 ILE D CA 1
ATOM 12840 C C . ILE D 1 254 ? 25.823 0.178 65.617 1.00 38.16 251 ILE D C 1
ATOM 12841 O O . ILE D 1 254 ? 26.086 0.218 66.819 1.00 36.78 251 ILE D O 1
ATOM 12846 N N . THR D 1 255 ? 26.756 0.097 64.670 1.00 39.08 252 THR D N 1
ATOM 12847 C CA . THR D 1 255 ? 28.184 0.120 64.972 1.00 39.77 252 THR D CA 1
ATOM 12848 C C . THR D 1 255 ? 28.600 1.586 64.869 1.00 39.22 252 THR D C 1
ATOM 12849 O O . THR D 1 255 ? 28.285 2.255 63.881 1.00 39.45 252 THR D O 1
ATOM 12853 N N . THR D 1 256 ? 29.308 2.087 65.876 1.00 38.60 253 THR D N 1
ATOM 12854 C CA . THR D 1 256 ? 29.650 3.512 65.920 1.00 38.20 253 THR D CA 1
ATOM 12855 C C . THR D 1 256 ? 30.919 3.788 66.721 1.00 38.58 253 THR D C 1
ATOM 12856 O O . THR D 1 256 ? 31.464 2.878 67.365 1.00 39.04 253 THR D O 1
ATOM 12860 N N . ASP D 1 257 ? 31.394 5.033 66.659 1.00 37.22 254 ASP D N 1
ATOM 12861 C CA . ASP D 1 257 ? 32.593 5.458 67.397 1.00 38.19 254 ASP D CA 1
ATOM 12862 C C . ASP D 1 257 ? 32.258 6.125 68.732 1.00 36.57 254 ASP D C 1
ATOM 12863 O O . ASP D 1 257 ? 33.113 6.212 69.621 1.00 37.18 254 ASP D O 1
ATOM 12868 N N . ALA D 1 258 ? 31.022 6.610 68.859 1.00 34.30 255 ALA D N 1
ATOM 12869 C CA . ALA D 1 258 ? 30.566 7.233 70.093 1.00 32.96 255 ALA D CA 1
ATOM 12870 C C . ALA D 1 258 ? 29.058 7.122 70.255 1.00 31.07 255 ALA D C 1
ATOM 12871 O O . ALA D 1 258 ? 28.315 7.100 69.278 1.00 31.29 255 ALA D O 1
ATOM 12873 N N . VAL D 1 259 ? 28.625 7.016 71.505 1.00 29.71 256 VAL D N 1
ATOM 12874 C CA . VAL D 1 259 ? 27.223 6.978 71.849 1.00 28.18 256 VAL D CA 1
ATOM 12875 C C . VAL D 1 259 ? 27.063 8.136 72.813 1.00 27.52 256 VAL D C 1
ATOM 12876 O O . VAL D 1 259 ? 27.700 8.163 73.870 1.00 27.34 256 VAL D O 1
ATOM 12880 N N . ILE D 1 260 ? 26.230 9.096 72.429 1.00 26.85 257 ILE D N 1
ATOM 12881 C CA . ILE D 1 260 ? 26.002 10.288 73.220 1.00 26.36 257 ILE D CA 1
ATOM 12882 C C . ILE D 1 260 ? 24.526 10.319 73.550 1.00 25.34 257 ILE D C 1
ATOM 12883 O O . ILE D 1 260 ? 23.695 10.186 72.668 1.00 25.01 257 ILE D O 1
ATOM 12888 N N . PHE D 1 261 ? 24.198 10.490 74.824 1.00 25.15 258 PHE D N 1
ATOM 12889 C CA . PHE D 1 261 ? 22.807 10.454 75.214 1.00 24.40 258 PHE D CA 1
ATOM 12890 C C . PHE D 1 261 ? 22.364 11.661 76.008 1.00 23.67 258 PHE D C 1
ATOM 12891 O O . PHE D 1 261 ? 23.158 12.321 76.680 1.00 24.23 258 PHE D O 1
ATOM 12899 N N . GLY D 1 262 ? 21.069 11.911 75.894 1.00 22.94 259 GLY D N 1
ATOM 12900 C CA . GLY D 1 262 ? 20.357 12.969 76.625 1.00 23.62 259 GLY D CA 1
ATOM 12901 C C . GLY D 1 262 ? 18.981 12.377 76.885 1.00 23.48 259 GLY D C 1
ATOM 12902 O O . GLY D 1 262 ? 18.059 12.567 76.092 1.00 22.93 259 GLY D O 1
ATOM 12903 N N . THR D 1 263 ? 18.865 11.635 77.985 1.00 23.89 260 THR D N 1
ATOM 12904 C CA . THR D 1 263 ? 17.652 10.931 78.351 1.00 24.43 260 THR D CA 1
ATOM 12905 C C . THR D 1 263 ? 16.970 11.533 79.584 1.00 24.67 260 THR D C 1
ATOM 12906 O O . THR D 1 263 ? 16.200 10.868 80.275 1.00 25.16 260 THR D O 1
ATOM 12910 N N . GLY D 1 264 ? 17.240 12.809 79.831 1.00 23.86 261 GLY D N 1
ATOM 12911 C CA . GLY D 1 264 ? 16.657 13.515 80.947 1.00 24.25 261 GLY D CA 1
ATOM 12912 C C . GLY D 1 264 ? 17.691 13.844 82.007 1.00 24.37 261 GLY D C 1
ATOM 12913 O O . GLY D 1 264 ? 18.778 13.253 82.054 1.00 24.19 261 GLY D O 1
ATOM 12914 N N . ARG D 1 265 ? 17.339 14.812 82.839 1.00 23.51 262 ARG D N 1
ATOM 12915 C CA . ARG D 1 265 ? 18.190 15.256 83.921 1.00 23.82 262 ARG D CA 1
ATOM 12916 C C . ARG D 1 265 ? 17.443 15.050 85.231 1.00 24.18 262 ARG D C 1
ATOM 12917 O O . ARG D 1 265 ? 16.217 14.872 85.250 1.00 25.61 262 ARG D O 1
ATOM 12925 N N . GLN D 1 266 ? 18.192 14.981 86.313 1.00 23.10 263 GLN D N 1
ATOM 12926 C CA . GLN D 1 266 ? 17.596 14.784 87.630 1.00 22.83 263 GLN D CA 1
ATOM 12927 C C . GLN D 1 266 ? 18.062 15.912 88.513 1.00 20.85 263 GLN D C 1
ATOM 12928 O O . GLN D 1 266 ? 19.170 16.384 88.349 1.00 19.98 263 GLN D O 1
ATOM 12934 N N . PRO D 1 267 ? 17.223 16.332 89.458 1.00 20.01 264 PRO D N 1
ATOM 12935 C CA . PRO D 1 267 ? 17.577 17.462 90.310 1.00 19.12 264 PRO D CA 1
ATOM 12936 C C . PRO D 1 267 ? 18.655 17.133 91.348 1.00 18.93 264 PRO D C 1
ATOM 12937 O O . PRO D 1 267 ? 18.694 16.024 91.878 1.00 18.36 264 PRO D O 1
ATOM 12941 N N . ASN D 1 268 ? 19.494 18.130 91.655 1.00 18.41 265 ASN D N 1
ATOM 12942 C CA . ASN D 1 268 ? 20.571 17.966 92.637 1.00 18.20 265 ASN D CA 1
ATOM 12943 C C . ASN D 1 268 ? 20.065 18.201 94.059 1.00 18.12 265 ASN D C 1
ATOM 12944 O O . ASN D 1 268 ? 20.385 19.211 94.707 1.00 17.56 265 ASN D O 1
ATOM 12949 N N . THR D 1 269 ? 19.268 17.245 94.538 1.00 17.77 266 THR D N 1
ATOM 12950 C CA . THR D 1 269 ? 18.699 17.301 95.864 1.00 18.28 266 THR D CA 1
ATOM 12951 C C . THR D 1 269 ? 19.001 16.065 96.699 1.00 19.40 266 THR D C 1
ATOM 12952 O O . THR D 1 269 ? 18.656 16.026 97.880 1.00 19.87 266 THR D O 1
ATOM 12956 N N . ASP D 1 270 ? 19.640 15.070 96.099 1.00 20.70 267 ASP D N 1
ATOM 12957 C CA . ASP D 1 270 ? 19.887 13.817 96.828 1.00 23.01 267 ASP D CA 1
ATOM 12958 C C . ASP D 1 270 ? 21.040 13.849 97.837 1.00 23.59 267 ASP D C 1
ATOM 12959 O O . ASP D 1 270 ? 21.035 13.077 98.790 1.00 24.36 267 ASP D O 1
ATOM 12964 N N . GLN D 1 271 ? 22.014 14.723 97.655 1.00 24.14 268 GLN D N 1
ATOM 12965 C CA . GLN D 1 271 ? 23.137 14.760 98.619 1.00 26.59 268 GLN D CA 1
ATOM 12966 C C . GLN D 1 271 ? 23.170 16.067 99.349 1.00 24.39 268 GLN D C 1
ATOM 12967 O O . GLN D 1 271 ? 24.208 16.471 99.873 1.00 25.57 268 GLN D O 1
ATOM 12973 N N . LEU D 1 272 ? 22.009 16.707 99.433 1.00 21.68 269 LEU D N 1
ATOM 12974 C CA . LEU D 1 272 ? 21.924 18.039 99.995 1.00 20.67 269 LEU D CA 1
ATOM 12975 C C . LEU D 1 272 ? 21.653 18.102 101.504 1.00 19.86 269 LEU D C 1
ATOM 12976 O O . LEU D 1 272 ? 21.714 19.176 102.097 1.00 19.07 269 LEU D O 1
ATOM 12981 N N . GLY D 1 273 ? 21.358 16.963 102.127 1.00 19.20 270 GLY D N 1
ATOM 12982 C CA . GLY D 1 273 ? 21.062 16.954 103.562 1.00 19.46 270 GLY D CA 1
ATOM 12983 C C . GLY D 1 273 ? 19.708 17.532 103.938 1.00 18.94 270 GLY D C 1
ATOM 12984 O O . GLY D 1 273 ? 19.534 18.030 105.059 1.00 18.20 270 GLY D O 1
ATOM 12985 N N . LEU D 1 274 ? 18.741 17.445 103.019 1.00 18.88 271 LEU D N 1
ATOM 12986 C CA . LEU D 1 274 ? 17.391 17.962 103.278 1.00 19.14 271 LEU D CA 1
ATOM 12987 C C . LEU D 1 274 ? 16.656 17.261 104.432 1.00 19.74 271 LEU D C 1
ATOM 12988 O O . LEU D 1 274 ? 15.688 17.813 104.987 1.00 19.33 271 LEU D O 1
ATOM 12993 N N . GLU D 1 275 ? 17.138 16.085 104.842 1.00 20.77 272 GLU D N 1
ATOM 12994 C CA . GLU D 1 275 ? 16.534 15.420 106.011 1.00 21.80 272 GLU D CA 1
ATOM 12995 C C . GLU D 1 275 ? 16.701 16.282 107.300 1.00 21.41 272 GLU D C 1
ATOM 12996 O O . GLU D 1 275 ? 15.991 16.094 108.294 1.00 21.56 272 GLU D O 1
ATOM 13002 N N . ASN D 1 276 ? 17.637 17.237 107.267 1.00 20.13 273 ASN D N 1
ATOM 13003 C CA . ASN D 1 276 ? 17.889 18.144 108.394 1.00 20.14 273 ASN D CA 1
ATOM 13004 C C . ASN D 1 276 ? 17.068 19.457 108.281 1.00 19.88 273 ASN D C 1
ATOM 13005 O O . ASN D 1 276 ? 17.272 20.410 109.060 1.00 21.14 273 ASN D O 1
ATOM 13010 N N . THR D 1 277 ? 16.170 19.498 107.301 1.00 19.34 274 THR D N 1
ATOM 13011 C CA . THR D 1 277 ? 15.282 20.638 107.054 1.00 18.83 274 THR D CA 1
ATOM 13012 C C . THR D 1 277 ? 13.855 20.141 106.940 1.00 19.22 274 THR D C 1
ATOM 13013 O O . THR D 1 277 ? 13.606 18.935 107.016 1.00 18.96 274 THR D O 1
ATOM 13017 N N . LYS D 1 278 ? 12.922 21.068 106.721 1.00 19.46 275 LYS D N 1
ATOM 13018 C CA . LYS D 1 278 ? 11.507 20.740 106.495 1.00 20.57 275 LYS D CA 1
ATOM 13019 C C . LYS D 1 278 ? 11.134 21.005 105.032 1.00 19.90 275 LYS D C 1
ATOM 13020 O O . LYS D 1 278 ? 9.977 21.244 104.708 1.00 20.34 275 LYS D O 1
ATOM 13026 N N . VAL D 1 279 ? 12.141 20.979 104.164 1.00 19.08 276 VAL D N 1
ATOM 13027 C CA . VAL D 1 279 ? 11.964 21.176 102.731 1.00 18.75 276 VAL D CA 1
ATOM 13028 C C . VAL D 1 279 ? 11.463 19.869 102.120 1.00 19.09 276 VAL D C 1
ATOM 13029 O O . VAL D 1 279 ? 12.137 18.831 102.225 1.00 19.28 276 VAL D O 1
ATOM 13033 N N . ALA D 1 280 ? 10.299 19.927 101.487 1.00 19.08 277 ALA D N 1
ATOM 13034 C CA . ALA D 1 280 ? 9.727 18.746 100.852 1.00 19.46 277 ALA D CA 1
ATOM 13035 C C . ALA D 1 280 ? 10.090 18.660 99.383 1.00 19.42 277 ALA D C 1
ATOM 13036 O O . ALA D 1 280 ? 10.160 19.686 98.684 1.00 19.02 277 ALA D O 1
ATOM 13038 N N . LEU D 1 281 ? 10.289 17.427 98.925 1.00 19.41 278 LEU D N 1
ATOM 13039 C CA . LEU D 1 281 ? 10.550 17.139 97.531 1.00 19.77 278 LEU D CA 1
ATOM 13040 C C . LEU D 1 281 ? 9.358 16.415 96.921 1.00 20.16 278 LEU D C 1
ATOM 13041 O O . LEU D 1 281 ? 8.602 15.723 97.641 1.00 20.46 278 LEU D O 1
ATOM 13046 N N . ASP D 1 282 ? 9.193 16.569 95.605 1.00 20.42 279 ASP D N 1
ATOM 13047 C CA . ASP D 1 282 ? 8.136 15.854 94.891 1.00 21.54 279 ASP D CA 1
ATOM 13048 C C . ASP D 1 282 ? 8.643 14.428 94.613 1.00 22.41 279 ASP D C 1
ATOM 13049 O O . ASP D 1 282 ? 9.761 14.081 95.006 1.00 21.36 279 ASP D O 1
ATOM 13054 N N A GLU D 1 283 ? 7.818 13.609 93.957 0.50 23.33 280 GLU D N 1
ATOM 13055 N N B GLU D 1 283 ? 7.814 13.633 93.952 0.50 23.41 280 GLU D N 1
ATOM 13056 C CA A GLU D 1 283 ? 8.163 12.192 93.685 0.50 24.65 280 GLU D CA 1
ATOM 13057 C CA B GLU D 1 283 ? 8.138 12.245 93.648 0.50 24.81 280 GLU D CA 1
ATOM 13058 C C A GLU D 1 283 ? 9.372 11.990 92.755 0.50 24.19 280 GLU D C 1
ATOM 13059 C C B GLU D 1 283 ? 9.480 12.097 92.930 0.50 24.25 280 GLU D C 1
ATOM 13060 O O A GLU D 1 283 ? 9.915 10.879 92.669 0.50 24.30 280 GLU D O 1
ATOM 13061 O O B GLU D 1 283 ? 10.255 11.167 93.209 0.50 24.49 280 GLU D O 1
ATOM 13072 N N . LYS D 1 284 ? 9.757 13.038 92.033 1.00 23.59 281 LYS D N 1
ATOM 13073 C CA . LYS D 1 284 ? 10.956 13.005 91.182 1.00 23.42 281 LYS D CA 1
ATOM 13074 C C . LYS D 1 284 ? 12.175 13.695 91.799 1.00 21.88 281 LYS D C 1
ATOM 13075 O O . LYS D 1 284 ? 13.240 13.774 91.168 1.00 22.02 281 LYS D O 1
ATOM 13081 N N . GLY D 1 285 ? 12.029 14.184 93.029 1.00 20.54 282 GLY D N 1
ATOM 13082 C CA . GLY D 1 285 ? 13.131 14.822 93.724 1.00 19.76 282 GLY D CA 1
ATOM 13083 C C . GLY D 1 285 ? 13.242 16.322 93.576 1.00 19.12 282 GLY D C 1
ATOM 13084 O O . GLY D 1 285 ? 14.171 16.908 94.116 1.00 18.63 282 GLY D O 1
ATOM 13085 N N . TYR D 1 286 ? 12.324 16.948 92.835 1.00 18.30 283 TYR D N 1
ATOM 13086 C CA . TYR D 1 286 ? 12.349 18.403 92.706 1.00 18.23 283 TYR D CA 1
ATOM 13087 C C . TYR D 1 286 ? 11.879 19.075 93.984 1.00 17.64 283 TYR D C 1
ATOM 13088 O O . TYR D 1 286 ? 11.011 18.571 94.687 1.00 17.72 283 TYR D O 1
ATOM 13097 N N . VAL D 1 287 ? 12.459 20.242 94.278 1.00 17.37 284 VAL D N 1
ATOM 13098 C CA . VAL D 1 287 ? 12.065 20.981 95.467 1.00 17.27 284 VAL D CA 1
ATOM 13099 C C . VAL D 1 287 ? 10.711 21.614 95.194 1.00 17.50 284 VAL D C 1
ATOM 13100 O O . VAL D 1 287 ? 10.545 22.333 94.221 1.00 17.54 284 VAL D O 1
ATOM 13104 N N . LYS D 1 288 ? 9.750 21.352 96.062 1.00 18.27 285 LYS D N 1
ATOM 13105 C CA . LYS D 1 288 ? 8.435 21.929 95.921 1.00 19.16 285 LYS D CA 1
ATOM 13106 C C . LYS D 1 288 ? 8.485 23.380 96.334 1.00 18.62 285 LYS D C 1
ATOM 13107 O O . LYS D 1 288 ? 9.053 23.702 97.379 1.00 18.38 285 LYS D O 1
ATOM 13113 N N . VAL D 1 289 ? 7.892 24.241 95.519 1.00 18.34 286 VAL D N 1
ATOM 13114 C CA . VAL D 1 289 ? 7.823 25.664 95.838 1.00 18.27 286 VAL D CA 1
ATOM 13115 C C . VAL D 1 289 ? 6.461 26.254 95.533 1.00 18.49 286 VAL D C 1
ATOM 13116 O O . VAL D 1 289 ? 5.696 25.717 94.706 1.00 18.25 286 VAL D O 1
ATOM 13120 N N . ASP D 1 290 ? 6.175 27.372 96.194 1.00 18.69 287 ASP D N 1
ATOM 13121 C CA . ASP D 1 290 ? 4.964 28.129 95.927 1.00 19.07 287 ASP D CA 1
ATOM 13122 C C . ASP D 1 290 ? 5.278 29.170 94.832 1.00 19.15 287 ASP D C 1
ATOM 13123 O O . ASP D 1 290 ? 6.383 29.174 94.260 1.00 18.22 287 ASP D O 1
ATOM 13128 N N . LYS D 1 291 ? 4.325 30.062 94.553 1.00 19.98 288 LYS D N 1
ATOM 13129 C CA . LYS D 1 291 ? 4.526 31.048 93.487 1.00 20.60 288 LYS D CA 1
ATOM 13130 C C . LYS D 1 291 ? 5.671 32.035 93.795 1.00 19.68 288 LYS D C 1
ATOM 13131 O O . LYS D 1 291 ? 6.231 32.633 92.889 1.00 19.22 288 LYS D O 1
ATOM 13137 N N . PHE D 1 292 ? 6.037 32.148 95.063 1.00 19.13 289 PHE D N 1
ATOM 13138 C CA . PHE D 1 292 ? 7.083 33.093 95.495 1.00 19.00 289 PHE D CA 1
ATOM 13139 C C . PHE D 1 292 ? 8.435 32.404 95.692 1.00 17.93 289 PHE D C 1
ATOM 13140 O O . PHE D 1 292 ? 9.348 32.989 96.252 1.00 17.68 289 PHE D O 1
ATOM 13148 N N . GLN D 1 293 ? 8.549 31.162 95.218 1.00 16.91 290 GLN D N 1
ATOM 13149 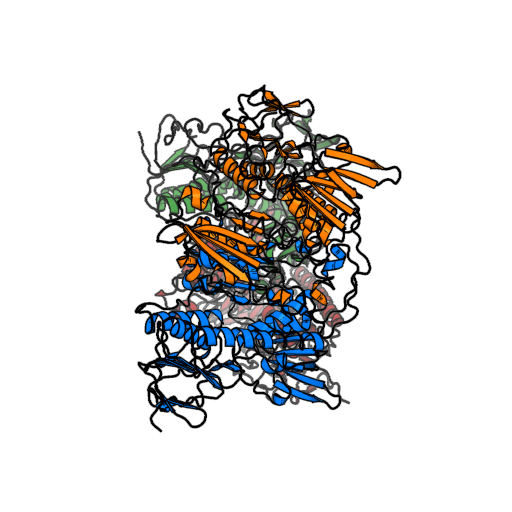C CA . GLN D 1 293 ? 9.782 30.371 95.325 1.00 16.30 290 GLN D CA 1
ATOM 13150 C C . GLN D 1 293 ? 10.064 29.889 96.769 1.00 16.34 290 GLN D C 1
ATOM 13151 O O . GLN D 1 293 ? 11.188 29.426 97.060 1.00 15.66 290 GLN D O 1
ATOM 13157 N N . ASN D 1 294 ? 9.070 29.985 97.662 1.00 16.78 291 ASN D N 1
ATOM 13158 C CA . ASN D 1 294 ? 9.235 29.472 99.032 1.00 17.17 291 ASN D CA 1
ATOM 13159 C C . ASN D 1 294 ? 9.155 27.948 99.013 1.00 17.08 291 ASN D C 1
ATOM 13160 O O . ASN D 1 294 ? 8.253 27.388 98.389 1.00 17.10 291 ASN D O 1
ATOM 13165 N N . THR D 1 295 ? 10.075 27.279 99.710 1.00 16.94 292 THR D N 1
ATOM 13166 C CA . THR D 1 295 ? 9.965 25.847 99.888 1.00 16.82 292 THR D CA 1
ATOM 13167 C C . THR D 1 295 ? 8.915 25.657 100.979 1.00 17.56 292 THR D C 1
ATOM 13168 O O . THR D 1 295 ? 8.337 26.630 101.490 1.00 17.93 292 THR D O 1
ATOM 13172 N N . THR D 1 296 ? 8.680 24.407 101.380 1.00 17.95 293 THR D N 1
ATOM 13173 C CA . THR D 1 296 ? 7.741 24.136 102.461 1.00 18.83 293 THR D CA 1
ATOM 13174 C C . THR D 1 296 ? 8.295 24.553 103.837 1.00 19.28 293 THR D C 1
ATOM 13175 O O . THR D 1 296 ? 7.580 24.453 104.854 1.00 20.33 293 THR D O 1
ATOM 13179 N N . GLN D 1 297 ? 9.561 24.986 103.884 1.00 18.89 294 GLN D N 1
ATOM 13180 C CA . GLN D 1 297 ? 10.141 25.500 105.127 1.00 19.14 294 GLN D CA 1
ATOM 13181 C C . GLN D 1 297 ? 10.382 27.006 104.990 1.00 19.51 294 GLN D C 1
ATOM 13182 O O . GLN D 1 297 ? 11.069 27.457 104.077 1.00 18.82 294 GLN D O 1
ATOM 13188 N N . ASN D 1 298 ? 9.836 27.779 105.919 1.00 20.90 295 ASN D N 1
ATOM 13189 C CA . ASN D 1 298 ? 10.087 29.214 105.922 1.00 21.68 295 ASN D CA 1
ATOM 13190 C C . ASN D 1 298 ? 11.588 29.396 106.126 1.00 20.73 295 ASN D C 1
ATOM 13191 O O . ASN D 1 298 ? 12.177 28.721 106.970 1.00 20.88 295 ASN D O 1
ATOM 13196 N N . GLY D 1 299 ? 12.206 30.265 105.326 1.00 19.47 296 GLY D N 1
ATOM 13197 C CA . GLY D 1 299 ? 13.639 30.525 105.428 1.00 18.83 296 GLY D CA 1
ATOM 13198 C C . GLY D 1 299 ? 14.475 29.834 104.360 1.00 17.83 296 GLY D C 1
ATOM 13199 O O . GLY D 1 299 ? 15.673 30.107 104.237 1.00 17.61 296 GLY D O 1
ATOM 13200 N N . ILE D 1 300 ? 13.853 28.918 103.614 1.00 16.94 297 ILE D N 1
ATOM 13201 C CA . ILE D 1 300 ? 14.508 28.245 102.497 1.00 16.33 297 ILE D CA 1
ATOM 13202 C C . ILE D 1 300 ? 13.644 28.441 101.244 1.00 16.05 297 ILE D C 1
ATOM 13203 O O . ILE D 1 300 ? 12.416 28.284 101.278 1.00 15.96 297 ILE D O 1
ATOM 13208 N N . TYR D 1 301 ? 14.317 28.787 100.153 1.00 15.82 298 TYR D N 1
ATOM 13209 C CA . TYR D 1 301 ? 13.718 29.078 98.850 1.00 15.87 298 TYR D CA 1
ATOM 13210 C C . TYR D 1 301 ? 14.402 28.210 97.813 1.00 15.38 298 TYR D C 1
ATOM 13211 O O . TYR D 1 301 ? 15.443 27.619 98.085 1.00 15.26 298 TYR D O 1
ATOM 13220 N N . ALA D 1 302 ? 13.821 28.156 96.622 1.00 15.08 299 ALA D N 1
ATOM 13221 C CA . ALA D 1 302 ? 14.416 27.427 95.526 1.00 14.91 299 ALA D CA 1
ATOM 13222 C C . ALA D 1 302 ? 13.985 28.004 94.188 1.00 14.79 299 ALA D C 1
ATOM 13223 O O . ALA D 1 302 ? 12.822 28.383 94.018 1.00 15.10 299 ALA D O 1
ATOM 13225 N N . VAL D 1 303 ? 14.936 28.057 93.263 1.00 14.87 300 VAL D N 1
ATOM 13226 C CA . VAL D 1 303 ? 14.733 28.529 91.887 1.00 14.95 300 VAL D CA 1
ATOM 13227 C C . VAL D 1 303 ? 15.535 27.651 90.937 1.00 15.05 300 VAL D C 1
ATOM 13228 O O . VAL D 1 303 ? 16.438 26.901 91.352 1.00 14.69 300 VAL D O 1
ATOM 13232 N N . GLY D 1 304 ? 15.221 27.765 89.650 1.00 15.12 301 GLY D N 1
ATOM 13233 C CA . GLY D 1 304 ? 15.976 27.104 88.628 1.00 15.20 301 GLY D CA 1
ATOM 13234 C C . GLY D 1 304 ? 15.613 25.672 88.350 1.00 15.40 301 GLY D C 1
ATOM 13235 O O . GLY D 1 304 ? 14.520 25.224 88.684 1.00 15.34 301 GLY D O 1
ATOM 13236 N N . ASP D 1 305 ? 16.545 24.956 87.737 1.00 15.61 302 ASP D N 1
ATOM 13237 C CA . ASP D 1 305 ? 16.290 23.565 87.348 1.00 15.97 302 ASP D CA 1
ATOM 13238 C C . ASP D 1 305 ? 15.884 22.644 88.494 1.00 15.83 302 ASP D C 1
ATOM 13239 O O . ASP D 1 305 ? 15.177 21.676 88.268 1.00 16.37 302 ASP D O 1
ATOM 13244 N N . VAL D 1 306 ? 16.290 22.963 89.715 1.00 15.70 303 VAL D N 1
ATOM 13245 C CA . VAL D 1 306 ? 16.005 22.127 90.855 1.00 15.89 303 VAL D CA 1
ATOM 13246 C C . VAL D 1 306 ? 14.507 22.069 91.224 1.00 15.94 303 VAL D C 1
ATOM 13247 O O . VAL D 1 306 ? 14.122 21.197 91.994 1.00 15.84 303 VAL D O 1
ATOM 13251 N N . ILE D 1 307 ? 13.679 22.984 90.689 1.00 15.92 304 ILE D N 1
ATOM 13252 C CA . ILE D 1 307 ? 12.247 22.980 91.002 1.00 16.38 304 ILE D CA 1
ATOM 13253 C C . ILE D 1 307 ? 11.405 22.270 89.929 1.00 17.03 304 ILE D C 1
ATOM 13254 O O . ILE D 1 307 ? 10.205 22.115 90.110 1.00 17.35 304 ILE D O 1
ATOM 13259 N N . GLY D 1 308 ? 12.032 21.876 88.823 1.00 17.72 305 GLY D N 1
ATOM 13260 C CA . GLY D 1 308 ? 11.344 21.118 87.786 1.00 18.63 305 GLY D CA 1
ATOM 13261 C C . GLY D 1 308 ? 10.151 21.798 87.154 1.00 19.57 305 GLY D C 1
ATOM 13262 O O . GLY D 1 308 ? 9.118 21.158 86.956 1.00 20.40 305 GLY D O 1
ATOM 13263 N N . LYS D 1 309 ? 10.279 23.096 86.863 1.00 19.61 306 LYS D N 1
ATOM 13264 C CA . LYS D 1 309 ? 9.218 23.839 86.183 1.00 20.37 306 LYS D CA 1
ATOM 13265 C C . LYS D 1 309 ? 9.644 24.071 84.734 1.00 20.81 306 LYS D C 1
ATOM 13266 O O . LYS D 1 309 ? 9.347 23.238 83.890 1.00 22.67 306 LYS D O 1
ATOM 13272 N N . ILE D 1 310 ? 10.334 25.168 84.449 1.00 20.26 307 ILE D N 1
ATOM 13273 C CA . ILE D 1 310 ? 10.815 25.457 83.096 1.00 20.75 307 ILE D CA 1
ATOM 13274 C C . ILE D 1 310 ? 12.328 25.558 83.189 1.00 20.19 307 ILE D C 1
ATOM 13275 O O . ILE D 1 310 ? 12.854 26.509 83.747 1.00 19.69 307 ILE D O 1
ATOM 13280 N N . ASP D 1 311 ? 13.013 24.554 82.645 1.00 20.16 308 ASP D N 1
ATOM 13281 C CA . ASP D 1 311 ? 14.457 24.473 82.731 1.00 20.24 308 ASP D CA 1
ATOM 13282 C C . ASP D 1 311 ? 15.193 25.307 81.677 1.00 19.44 308 ASP D C 1
ATOM 13283 O O . ASP D 1 311 ? 15.756 24.777 80.720 1.00 19.06 308 ASP D O 1
ATOM 13288 N N . LEU D 1 312 ? 15.188 26.618 81.892 1.00 18.55 309 LEU D N 1
ATOM 13289 C CA . LEU D 1 312 ? 15.859 27.574 81.019 1.00 18.32 309 LEU D CA 1
ATOM 13290 C C . LEU D 1 312 ? 16.586 28.599 81.879 1.00 18.22 309 LEU D C 1
ATOM 13291 O O . LEU D 1 312 ? 16.156 28.933 82.989 1.00 18.13 309 LEU D O 1
ATOM 13296 N N . THR D 1 313 ? 17.673 29.102 81.335 1.00 17.94 310 THR D N 1
ATOM 13297 C CA . THR D 1 313 ? 18.513 30.063 82.030 1.00 18.48 310 THR D CA 1
ATOM 13298 C C . THR D 1 313 ? 17.789 31.361 82.413 1.00 18.26 310 THR D C 1
ATOM 13299 O O . THR D 1 313 ? 17.871 31.783 83.567 1.00 17.61 310 THR D O 1
ATOM 13303 N N . PRO D 1 314 ? 17.045 31.972 81.468 1.00 18.09 311 PRO D N 1
ATOM 13304 C CA . PRO D 1 314 ? 16.392 33.232 81.821 1.00 18.04 311 PRO D CA 1
ATOM 13305 C C . PRO D 1 314 ? 15.291 33.127 82.859 1.00 17.30 311 PRO D C 1
ATOM 13306 O O . PRO D 1 314 ? 14.969 34.134 83.522 1.00 17.12 311 PRO D O 1
ATOM 13310 N N . VAL D 1 315 ? 14.717 31.939 82.987 1.00 16.77 312 VAL D N 1
ATOM 13311 C CA . VAL D 1 315 ? 13.697 31.676 83.973 1.00 16.88 312 VAL D CA 1
ATOM 13312 C C . VAL D 1 315 ? 14.357 31.629 85.346 1.00 16.80 312 VAL D C 1
ATOM 13313 O O . VAL D 1 315 ? 13.874 32.277 86.283 1.00 17.04 312 VAL D O 1
ATOM 13317 N N . ALA D 1 316 ? 15.455 30.891 85.450 1.00 16.53 313 ALA D N 1
ATOM 13318 C CA . ALA D 1 316 ? 16.201 30.815 86.713 1.00 16.52 313 ALA D CA 1
ATOM 13319 C C . ALA D 1 316 ? 16.667 32.211 87.142 1.00 16.81 313 ALA D C 1
ATOM 13320 O O . ALA D 1 316 ? 16.551 32.567 88.298 1.00 16.48 313 ALA D O 1
ATOM 13322 N N . ILE D 1 317 ? 17.182 32.981 86.182 1.00 17.10 314 ILE D N 1
ATOM 13323 C CA . ILE D 1 317 ? 17.677 34.341 86.434 1.00 17.75 314 ILE D CA 1
ATOM 13324 C C . ILE D 1 317 ? 16.561 35.246 86.940 1.00 17.60 314 ILE D C 1
ATOM 13325 O O . ILE D 1 317 ? 16.725 35.923 87.957 1.00 18.15 314 ILE D O 1
ATOM 13330 N N . ALA D 1 318 ? 15.419 35.235 86.257 1.00 17.33 315 ALA D N 1
ATOM 13331 C CA . ALA D 1 318 ? 14.304 36.122 86.635 1.00 17.62 315 ALA D CA 1
ATOM 13332 C C . ALA D 1 318 ? 13.703 35.700 87.965 1.00 17.35 315 ALA D C 1
ATOM 13333 O O . ALA D 1 318 ? 13.360 36.550 88.781 1.00 17.68 315 ALA D O 1
ATOM 13335 N N . ALA D 1 319 ? 13.588 34.387 88.189 1.00 16.84 316 ALA D N 1
ATOM 13336 C CA . ALA D 1 319 ? 13.062 33.903 89.466 1.00 16.83 316 ALA D CA 1
ATOM 13337 C C . ALA D 1 319 ? 13.989 34.344 90.620 1.00 16.74 316 ALA D C 1
ATOM 13338 O O . ALA D 1 319 ? 13.521 34.781 91.664 1.00 16.50 316 ALA D O 1
ATOM 13340 N N . GLY D 1 320 ? 15.299 34.220 90.417 1.00 17.02 317 GLY D N 1
ATOM 13341 C CA . GLY D 1 320 ? 16.272 34.584 91.446 1.00 17.41 317 GLY D CA 1
ATOM 13342 C C . GLY D 1 320 ? 16.333 36.069 91.741 1.00 18.26 317 GLY D C 1
ATOM 13343 O O . GLY D 1 320 ? 16.504 36.487 92.887 1.00 18.29 317 GLY D O 1
ATOM 13344 N N . ARG D 1 321 ? 16.228 36.874 90.694 1.00 18.70 318 ARG D N 1
ATOM 13345 C CA . ARG D 1 321 ? 16.221 38.330 90.872 1.00 19.38 318 ARG D CA 1
ATOM 13346 C C . ARG D 1 321 ? 14.976 38.796 91.582 1.00 19.71 318 ARG D C 1
ATOM 13347 O O . ARG D 1 321 ? 15.057 39.603 92.526 1.00 19.74 318 ARG D O 1
ATOM 13355 N N . ARG D 1 322 ? 13.823 38.286 91.156 1.00 19.52 319 ARG D N 1
ATOM 13356 C CA . ARG D 1 322 ? 12.568 38.673 91.779 1.00 20.02 319 ARG D CA 1
ATOM 13357 C C . ARG D 1 322 ? 12.519 38.223 93.226 1.00 19.20 319 ARG D C 1
ATOM 13358 O O . ARG D 1 322 ? 12.016 38.944 94.066 1.00 19.16 319 ARG D O 1
ATOM 13366 N N . LEU D 1 323 ? 13.058 37.035 93.514 1.00 18.26 320 LEU D N 1
ATOM 13367 C CA . LEU D 1 323 ? 13.107 36.567 94.888 1.00 17.91 320 LEU D CA 1
ATOM 13368 C C . LEU D 1 323 ? 13.896 37.545 95.757 1.00 18.33 320 LEU D C 1
ATOM 13369 O O . LEU D 1 323 ? 13.470 37.883 96.860 1.00 18.35 320 LEU D O 1
ATOM 13374 N N . SER D 1 324 ? 15.049 37.980 95.259 1.00 18.28 321 SER D N 1
ATOM 13375 C CA . SER D 1 324 ? 15.889 38.906 96.029 1.00 19.04 321 SER D CA 1
ATOM 13376 C C . SER D 1 324 ? 15.223 40.255 96.211 1.00 19.77 321 SER D C 1
ATOM 13377 O O . SER D 1 324 ? 15.402 40.881 97.244 1.00 20.15 321 SER D O 1
ATOM 13380 N N . GLU D 1 325 ? 14.449 40.677 95.220 1.00 20.46 322 GLU D N 1
ATOM 13381 C CA . GLU D 1 325 ? 13.685 41.939 95.337 1.00 21.78 322 GLU D CA 1
ATOM 13382 C C . GLU D 1 325 ? 12.663 41.794 96.441 1.00 21.83 322 GLU D C 1
ATOM 13383 O O . GLU D 1 325 ? 12.457 42.709 97.229 1.00 22.05 322 GLU D O 1
ATOM 13389 N N . ARG D 1 326 ? 12.015 40.630 96.491 1.00 20.98 323 ARG D N 1
ATOM 13390 C CA . ARG D 1 326 ? 11.006 40.382 97.525 1.00 21.11 323 ARG D CA 1
ATOM 13391 C C . ARG D 1 326 ? 11.621 40.324 98.919 1.00 21.45 323 ARG D C 1
ATOM 13392 O O . ARG D 1 326 ? 11.141 40.965 99.845 1.00 21.85 323 ARG D O 1
ATOM 13400 N N . LEU D 1 327 ? 12.708 39.574 99.060 1.00 20.83 324 LEU D N 1
ATOM 13401 C CA . LEU D 1 327 ? 13.319 39.372 100.364 1.00 21.18 324 LEU D CA 1
ATOM 13402 C C . LEU D 1 327 ? 14.127 40.552 100.911 1.00 22.05 324 LEU D C 1
ATOM 13403 O O . LEU D 1 327 ? 14.106 40.789 102.112 1.00 22.09 324 LEU D O 1
ATOM 13408 N N . PHE D 1 328 ? 14.816 41.273 100.026 1.00 22.21 325 PHE D N 1
ATOM 13409 C CA . PHE D 1 328 ? 15.730 42.328 100.460 1.00 23.22 325 PHE D CA 1
ATOM 13410 C C . PHE D 1 328 ? 15.375 43.727 100.023 1.00 24.43 325 PHE D C 1
ATOM 13411 O O . PHE D 1 328 ? 16.078 44.663 100.395 1.00 24.97 325 PHE D O 1
ATOM 13419 N N . ASN D 1 329 ? 14.307 43.874 99.237 1.00 25.16 326 ASN D N 1
ATOM 13420 C CA . ASN D 1 329 ? 13.844 45.210 98.851 1.00 26.97 326 ASN D CA 1
ATOM 13421 C C . ASN D 1 329 ? 12.333 45.356 99.072 1.00 27.85 326 ASN D C 1
ATOM 13422 O O . ASN D 1 329 ? 11.678 46.147 98.400 1.00 28.80 326 ASN D O 1
ATOM 13427 N N . GLY D 1 330 ? 11.789 44.577 100.007 1.00 28.71 327 GLY D N 1
ATOM 13428 C CA . GLY D 1 330 ? 10.371 44.661 100.403 1.00 29.68 327 GLY D CA 1
ATOM 13429 C C . GLY D 1 330 ? 9.269 44.498 99.363 1.00 30.03 327 GLY D C 1
ATOM 13430 O O . GLY D 1 330 ? 8.136 44.901 99.614 1.00 30.59 327 GLY D O 1
ATOM 13431 N N . GLN D 1 331 ? 9.573 43.887 98.218 1.00 28.92 328 GLN D N 1
ATOM 13432 C CA . GLN D 1 331 ? 8.571 43.706 97.156 1.00 28.89 328 GLN D CA 1
ATOM 13433 C C . GLN D 1 331 ? 7.789 42.414 97.411 1.00 28.83 328 GLN D C 1
ATOM 13434 O O . GLN D 1 331 ? 7.930 41.428 96.688 1.00 26.70 328 GLN D O 1
ATOM 13440 N N . THR D 1 332 ? 6.943 42.472 98.439 1.00 30.14 329 THR D N 1
ATOM 13441 C CA . THR D 1 332 ? 6.139 41.349 98.935 1.00 31.50 329 THR D CA 1
ATOM 13442 C C . THR D 1 332 ? 5.364 40.551 97.899 1.00 30.66 329 THR D C 1
ATOM 13443 O O . THR D 1 332 ? 5.311 39.325 97.964 1.00 29.88 329 THR D O 1
ATOM 13447 N N . ASP D 1 333 ? 4.757 41.241 96.950 1.00 30.70 330 ASP D N 1
ATOM 13448 C CA . ASP D 1 333 ? 3.900 40.567 95.982 1.00 32.20 330 ASP D CA 1
ATOM 13449 C C . ASP D 1 333 ? 4.584 40.202 94.665 1.00 29.53 330 ASP D C 1
ATOM 13450 O O . ASP D 1 333 ? 3.917 39.734 93.739 1.00 30.01 330 ASP D O 1
ATOM 13455 N N . LEU D 1 334 ? 5.906 40.377 94.592 1.00 26.99 331 LEU D N 1
ATOM 13456 C CA . LEU D 1 334 ? 6.620 40.137 93.356 1.00 25.65 331 LEU D CA 1
ATOM 13457 C C . LEU D 1 334 ? 6.908 38.646 93.138 1.00 24.22 331 LEU D C 1
ATOM 13458 O O . LEU D 1 334 ? 7.387 37.958 94.037 1.00 23.17 331 LEU D O 1
ATOM 13463 N N . TYR D 1 335 ? 6.617 38.172 91.932 1.00 23.29 332 TYR D N 1
ATOM 13464 C CA . TYR D 1 335 ? 6.849 36.775 91.574 1.00 23.16 332 TYR D CA 1
ATOM 13465 C C . TYR D 1 335 ? 6.994 36.650 90.075 1.00 22.35 332 TYR D C 1
ATOM 13466 O O . TYR D 1 335 ? 6.611 37.571 89.325 1.00 21.83 332 TYR D O 1
ATOM 13475 N N . LEU D 1 336 ? 7.539 35.519 89.644 1.00 21.14 333 LEU D N 1
ATOM 13476 C CA . LEU D 1 336 ? 7.706 35.235 88.235 1.00 21.22 333 LEU D CA 1
ATOM 13477 C C . LEU D 1 336 ? 6.528 34.427 87.704 1.00 21.26 333 LEU D C 1
ATOM 13478 O O . LEU D 1 336 ? 6.136 33.425 88.296 1.00 20.89 333 LEU D O 1
ATOM 13483 N N . ASP D 1 337 ? 5.983 34.872 86.578 1.00 21.89 334 ASP D N 1
ATOM 13484 C CA . ASP D 1 337 ? 4.907 34.163 85.877 1.00 22.68 334 ASP D CA 1
ATOM 13485 C C . ASP D 1 337 ? 5.568 33.126 84.990 1.00 21.67 334 ASP D C 1
ATOM 13486 O O . ASP D 1 337 ? 6.367 33.484 84.121 1.00 22.13 334 ASP D O 1
ATOM 13491 N N . TYR D 1 338 ? 5.260 31.849 85.201 1.00 20.81 335 TYR D N 1
ATOM 13492 C CA . TYR D 1 338 ? 5.853 30.769 84.411 1.00 20.24 335 TYR D CA 1
ATOM 13493 C C . TYR D 1 338 ? 5.106 30.453 83.104 1.00 20.40 335 TYR D C 1
ATOM 13494 O O . TYR D 1 338 ? 5.517 29.574 82.366 1.00 20.82 335 TYR D O 1
ATOM 13503 N N . ASN D 1 339 ? 4.055 31.200 82.811 1.00 20.97 336 ASN D N 1
ATOM 13504 C CA . ASN D 1 339 ? 3.313 31.022 81.574 1.00 21.96 336 ASN D CA 1
ATOM 13505 C C . ASN D 1 339 ? 3.917 31.905 80.484 1.00 20.95 336 ASN D C 1
ATOM 13506 O O . ASN D 1 339 ? 4.500 32.963 80.755 1.00 20.30 336 ASN D O 1
ATOM 13511 N N . LEU D 1 340 ? 3.733 31.469 79.242 1.00 19.89 337 LEU D N 1
ATOM 13512 C CA . LEU D 1 340 ? 4.190 32.202 78.078 1.00 19.50 337 LEU D CA 1
ATOM 13513 C C . LEU D 1 340 ? 5.689 32.519 78.055 1.00 18.69 337 LEU D C 1
ATOM 13514 O O . LEU D 1 340 ? 6.098 33.580 77.611 1.00 18.34 337 LEU D O 1
ATOM 13519 N N . VAL D 1 341 ? 6.510 31.589 78.533 1.00 18.04 338 VAL D N 1
ATOM 13520 C CA . VAL D 1 341 ? 7.946 31.763 78.450 1.00 17.52 338 VAL D CA 1
ATOM 13521 C C . VAL D 1 341 ? 8.344 31.278 77.048 1.00 17.57 338 VAL D C 1
ATOM 13522 O O . VAL D 1 341 ? 7.963 30.165 76.655 1.00 17.67 338 VAL D O 1
ATOM 13526 N N . PRO D 1 342 ? 9.098 32.086 76.295 1.00 17.42 339 PRO D N 1
ATOM 13527 C CA . PRO D 1 342 ? 9.523 31.663 74.966 1.00 17.64 339 PRO D CA 1
ATOM 13528 C C . PRO D 1 342 ? 10.758 30.748 75.021 1.00 18.08 339 PRO D C 1
ATOM 13529 O O . PRO D 1 342 ? 11.570 30.853 75.951 1.00 17.74 339 PRO D O 1
ATOM 13533 N N . THR D 1 343 ? 10.864 29.850 74.040 1.00 18.73 340 THR D N 1
ATOM 13534 C CA . THR D 1 343 ? 11.990 28.931 73.917 1.00 19.65 340 THR D CA 1
ATOM 13535 C C . THR D 1 343 ? 12.471 28.894 72.475 1.00 19.19 340 THR D C 1
ATOM 13536 O O . THR D 1 343 ? 11.660 28.931 71.550 1.00 19.02 340 THR D O 1
ATOM 13540 N N . VAL D 1 344 ? 13.778 28.848 72.292 1.00 18.85 341 VAL D N 1
ATOM 13541 C CA . VAL D 1 344 ? 14.384 28.597 70.972 1.00 19.14 341 VAL D CA 1
ATOM 13542 C C . VAL D 1 344 ? 15.224 27.330 71.127 1.00 19.35 341 VAL D C 1
ATOM 13543 O O . VAL D 1 344 ? 15.971 27.197 72.101 1.00 19.11 341 VAL D O 1
ATOM 13547 N N . VAL D 1 345 ? 15.074 26.394 70.184 1.00 19.31 342 VAL D N 1
ATOM 13548 C CA . VAL D 1 345 ? 15.859 25.147 70.161 1.00 19.58 342 VAL D CA 1
ATOM 13549 C C . VAL D 1 345 ? 16.726 25.227 68.937 1.00 19.86 342 VAL D C 1
ATOM 13550 O O . VAL D 1 345 ? 16.222 25.416 67.825 1.00 19.61 342 VAL D O 1
ATOM 13554 N N . PHE D 1 346 ? 18.029 25.070 69.136 1.00 19.96 343 PHE D N 1
ATOM 13555 C CA . PHE D 1 346 ? 18.985 25.209 68.050 1.00 20.55 343 PHE D CA 1
ATOM 13556 C C . PHE D 1 346 ? 19.226 23.941 67.230 1.00 20.86 343 PHE D C 1
ATOM 13557 O O . PHE D 1 346 ? 20.318 23.380 67.196 1.00 20.84 343 PHE D O 1
ATOM 13565 N N . THR D 1 347 ? 18.146 23.510 66.588 1.00 20.82 344 THR D N 1
ATOM 13566 C CA . THR D 1 347 ? 18.190 22.454 65.604 1.00 21.76 344 THR D CA 1
ATOM 13567 C C . THR D 1 347 ? 18.676 23.139 64.307 1.00 22.82 344 THR D C 1
ATOM 13568 O O . THR D 1 347 ? 19.033 24.328 64.323 1.00 22.34 344 THR D O 1
ATOM 13572 N N . HIS D 1 348 ? 18.712 22.394 63.207 1.00 24.28 345 HIS D N 1
ATOM 13573 C CA . HIS D 1 348 ? 19.107 22.917 61.900 1.00 25.76 345 HIS D CA 1
ATOM 13574 C C . HIS D 1 348 ? 17.957 22.656 60.926 1.00 25.39 345 HIS D C 1
ATOM 13575 O O . HIS D 1 348 ? 17.736 21.497 60.537 1.00 26.22 345 HIS D O 1
ATOM 13582 N N . PRO D 1 349 ? 17.168 23.670 60.578 1.00 24.00 346 PRO D N 1
ATOM 13583 C CA . PRO D 1 349 ? 17.249 25.034 61.101 1.00 23.15 346 PRO D CA 1
ATOM 13584 C C . PRO D 1 349 ? 16.616 25.110 62.502 1.00 22.07 346 PRO D C 1
ATOM 13585 O O . PRO D 1 349 ? 16.005 24.151 62.935 1.00 21.49 346 PRO D O 1
ATOM 13589 N N . PRO D 1 350 ? 16.714 26.268 63.191 1.00 21.16 347 PRO D N 1
ATOM 13590 C CA . PRO D 1 350 ? 16.152 26.358 64.551 1.00 20.38 347 PRO D CA 1
ATOM 13591 C C . PRO D 1 350 ? 14.642 26.360 64.661 1.00 19.75 347 PRO D C 1
ATOM 13592 O O . PRO D 1 350 ? 13.929 26.591 63.690 1.00 19.62 347 PRO D O 1
ATOM 13596 N N . VAL D 1 351 ? 14.190 26.122 65.885 1.00 19.31 348 VAL D N 1
ATOM 13597 C CA . VAL D 1 351 ? 12.792 26.078 66.281 1.00 18.94 348 VAL D CA 1
ATOM 13598 C C . VAL D 1 351 ? 12.525 27.219 67.252 1.00 18.58 348 VAL D C 1
ATOM 13599 O O . VAL D 1 351 ? 13.352 27.492 68.114 1.00 18.62 348 VAL D O 1
ATOM 13603 N N . ALA D 1 352 ? 11.378 27.881 67.103 1.00 18.19 349 ALA D N 1
ATOM 13604 C CA . ALA D 1 352 ? 10.972 28.968 68.001 1.00 17.89 349 ALA D CA 1
ATOM 13605 C C . ALA D 1 352 ? 9.581 28.609 68.481 1.00 18.01 349 ALA D C 1
ATOM 13606 O O . ALA D 1 352 ? 8.741 28.214 67.670 1.00 18.16 349 ALA D O 1
ATOM 13608 N N . THR D 1 353 ? 9.315 28.737 69.780 1.00 17.76 350 THR D N 1
ATOM 13609 C CA . THR D 1 353 ? 8.003 28.359 70.301 1.00 17.98 350 THR D CA 1
ATOM 13610 C C . THR D 1 353 ? 7.639 29.128 71.581 1.00 17.78 350 THR D C 1
ATOM 13611 O O . THR D 1 353 ? 8.489 29.409 72.426 1.00 17.28 350 THR D O 1
ATOM 13615 N N . ILE D 1 354 ? 6.370 29.488 71.671 1.00 18.08 351 ILE D N 1
ATOM 13616 C CA . ILE D 1 354 ? 5.826 30.149 72.835 1.00 18.11 351 ILE D CA 1
ATOM 13617 C C . ILE D 1 354 ? 4.371 29.747 72.940 1.00 18.21 351 ILE D C 1
ATOM 13618 O O . ILE D 1 354 ? 3.676 29.618 71.929 1.00 18.34 351 ILE D O 1
ATOM 13623 N N . GLY D 1 355 ? 3.921 29.496 74.162 1.00 18.23 352 GLY D N 1
ATOM 13624 C CA . GLY D 1 355 ? 2.544 29.163 74.385 1.00 18.64 352 GLY D CA 1
ATOM 13625 C C . GLY D 1 355 ? 2.176 27.725 74.111 1.00 19.15 352 GLY D C 1
ATOM 13626 O O . GLY D 1 355 ? 3.022 26.844 74.051 1.00 18.81 352 GLY D O 1
ATOM 13627 N N . LEU D 1 356 ? 0.883 27.508 73.951 1.00 19.99 353 LEU D N 1
ATOM 13628 C CA . LEU D 1 356 ? 0.349 26.184 73.796 1.00 20.66 353 LEU D CA 1
ATOM 13629 C C . LEU D 1 356 ? 0.615 25.520 72.469 1.00 20.85 353 LEU D C 1
ATOM 13630 O O . LEU D 1 356 ? 0.671 26.167 71.426 1.00 20.44 353 LEU D O 1
ATOM 13635 N N . THR D 1 357 ? 0.732 24.201 72.532 1.00 21.10 354 THR D N 1
ATOM 13636 C CA . THR D 1 357 ? 0.793 23.397 71.342 1.00 21.77 354 THR D CA 1
ATOM 13637 C C . THR D 1 357 ? -0.633 23.299 70.815 1.00 22.49 354 THR D C 1
ATOM 13638 O O . THR D 1 357 ? -1.595 23.569 71.537 1.00 22.18 354 THR D O 1
ATOM 13642 N N . GLU D 1 358 ? -0.778 22.907 69.560 1.00 23.65 355 GLU D N 1
ATOM 13643 C CA . GLU D 1 358 ? -2.095 22.711 68.995 1.00 25.10 355 GLU D CA 1
ATOM 13644 C C . GLU D 1 358 ? -2.897 21.702 69.848 1.00 26.72 355 GLU D C 1
ATOM 13645 O O . GLU D 1 358 ? -4.049 21.969 70.184 1.00 26.59 355 GLU D O 1
ATOM 13651 N N . LYS D 1 359 ? -2.280 20.570 70.205 1.00 27.86 356 LYS D N 1
ATOM 13652 C CA . LYS D 1 359 ? -2.950 19.560 71.042 1.00 30.29 356 LYS D CA 1
ATOM 13653 C C . LYS D 1 359 ? -3.472 20.155 72.343 1.00 28.63 356 LYS D C 1
ATOM 13654 O O . LYS D 1 359 ? -4.617 19.933 72.709 1.00 29.26 356 LYS D O 1
ATOM 13660 N N . ALA D 1 360 ? -2.616 20.897 73.035 1.00 26.89 357 ALA D N 1
ATOM 13661 C CA . ALA D 1 360 ? -2.977 21.505 74.308 1.00 26.39 357 ALA D CA 1
ATOM 13662 C C . ALA D 1 360 ? -4.092 22.536 74.145 1.00 26.07 357 ALA D C 1
ATOM 13663 O O . ALA D 1 360 ? -5.008 22.592 74.967 1.00 26.24 357 ALA D O 1
ATOM 13665 N N . ALA D 1 361 ? -4.022 23.348 73.090 1.00 25.51 358 ALA D N 1
ATOM 13666 C CA . ALA D 1 361 ? -5.069 24.345 72.851 1.00 25.85 358 ALA D CA 1
ATOM 13667 C C . ALA D 1 361 ? -6.411 23.669 72.569 1.00 27.09 358 ALA D C 1
ATOM 13668 O O . ALA D 1 361 ? -7.458 24.119 73.053 1.00 27.46 358 ALA D O 1
ATOM 13670 N N . LEU D 1 362 ? -6.392 22.609 71.761 1.00 28.06 359 LEU D N 1
ATOM 13671 C CA . LEU D 1 362 ? -7.629 21.878 71.454 1.00 30.39 359 LEU D CA 1
ATOM 13672 C C . LEU D 1 362 ? -8.216 21.248 72.722 1.00 31.83 359 LEU D C 1
ATOM 13673 O O . LEU D 1 362 ? -9.432 21.284 72.926 1.00 32.11 359 LEU D O 1
ATOM 13678 N N . GLU D 1 363 ? -7.357 20.697 73.572 1.00 33.13 360 GLU D N 1
ATOM 13679 C CA . GLU D 1 363 ? -7.808 20.075 74.826 1.00 35.79 360 GLU D CA 1
ATOM 13680 C C . GLU D 1 363 ? -8.419 21.117 75.762 1.00 35.84 360 GLU D C 1
ATOM 13681 O O . GLU D 1 363 ? -9.477 20.890 76.340 1.00 36.60 360 GLU D O 1
ATOM 13687 N N . GLU D 1 364 ? -7.761 22.262 75.891 1.00 35.19 361 GLU D N 1
ATOM 13688 C CA . GLU D 1 364 ? -8.223 23.306 76.791 1.00 36.04 361 GLU D CA 1
ATOM 13689 C C . GLU D 1 364 ? -9.449 24.084 76.306 1.00 36.17 361 GLU D C 1
ATOM 13690 O O . GLU D 1 364 ? -10.347 24.356 77.102 1.00 37.26 361 GLU D O 1
ATOM 13696 N N . TYR D 1 365 ? -9.486 24.435 75.021 1.00 33.83 362 TYR D N 1
ATOM 13697 C CA . TYR D 1 365 ? -10.569 25.263 74.462 1.00 33.69 362 TYR D CA 1
ATOM 13698 C C . TYR D 1 365 ? -11.585 24.581 73.560 1.00 34.10 362 TYR D C 1
ATOM 13699 O O . TYR D 1 365 ? -12.669 25.129 73.342 1.00 34.94 362 TYR D O 1
ATOM 13708 N N . GLY D 1 366 ? -11.240 23.428 73.001 1.00 33.78 363 GLY D N 1
ATOM 13709 C CA . GLY D 1 366 ? -12.142 22.741 72.091 1.00 34.57 363 GLY D CA 1
ATOM 13710 C C . GLY D 1 366 ? -11.902 23.189 70.661 1.00 34.97 363 GLY D C 1
ATOM 13711 O O . GLY D 1 366 ? -11.515 24.338 70.407 1.00 33.61 363 GLY D O 1
ATOM 13712 N N . GLU D 1 367 ? -12.140 22.267 69.733 1.00 36.21 364 GLU D N 1
ATOM 13713 C CA . GLU D 1 367 ? -11.932 22.477 68.301 1.00 37.79 364 GLU D CA 1
ATOM 13714 C C . GLU D 1 367 ? -12.614 23.732 67.735 1.00 38.00 364 GLU D C 1
ATOM 13715 O O . GLU D 1 367 ? -12.018 24.492 66.960 1.00 37.19 364 GLU D O 1
ATOM 13721 N N . ASP D 1 368 ? -13.862 23.943 68.122 1.00 37.07 365 ASP D N 1
ATOM 13722 C CA . ASP D 1 368 ? -14.626 25.075 67.607 1.00 37.17 365 ASP D CA 1
ATOM 13723 C C . ASP D 1 368 ? -14.132 26.461 68.040 1.00 35.51 365 ASP D C 1
ATOM 13724 O O . ASP D 1 368 ? -14.357 27.431 67.329 1.00 36.61 365 ASP D O 1
ATOM 13729 N N . GLN D 1 369 ? -13.448 26.551 69.173 1.00 34.44 366 GLN D N 1
ATOM 13730 C CA . GLN D 1 369 ? -12.915 27.830 69.654 1.00 34.24 366 GLN D CA 1
ATOM 13731 C C . GLN D 1 369 ? -11.480 28.091 69.201 1.00 32.45 366 GLN D C 1
ATOM 13732 O O . GLN D 1 369 ? -10.943 29.170 69.453 1.00 32.01 366 GLN D O 1
ATOM 13738 N N . VAL D 1 370 ? -10.867 27.118 68.535 1.00 30.59 367 VAL D N 1
ATOM 13739 C CA . VAL D 1 370 ? -9.481 27.241 68.117 1.00 28.99 367 VAL D CA 1
ATOM 13740 C C . VAL D 1 370 ? -9.376 27.414 66.618 1.00 28.81 367 VAL D C 1
ATOM 13741 O O . VAL D 1 370 ? -10.006 26.672 65.869 1.00 28.96 367 VAL D O 1
ATOM 13745 N N A LYS D 1 371 ? -8.596 28.405 66.185 0.50 27.99 368 LYS D N 1
ATOM 13746 N N B LYS D 1 371 ? -8.606 28.410 66.183 0.50 28.13 368 LYS D N 1
ATOM 13747 C CA A LYS D 1 371 ? -8.353 28.634 64.758 0.50 28.00 368 LYS D CA 1
ATOM 13748 C CA B LYS D 1 371 ? -8.352 28.606 64.754 0.50 28.22 368 LYS D CA 1
ATOM 13749 C C A LYS D 1 371 ? -6.844 28.603 64.563 0.50 26.79 368 LYS D C 1
ATOM 13750 C C B LYS D 1 371 ? -6.845 28.604 64.559 0.50 26.91 368 LYS D C 1
ATOM 13751 O O A LYS D 1 371 ? -6.116 29.281 65.279 0.50 25.95 368 LYS D O 1
ATOM 13752 O O B LYS D 1 371 ? -6.126 29.300 65.265 0.50 26.05 368 LYS D O 1
ATOM 13763 N N . ILE D 1 372 ? -6.385 27.798 63.608 1.00 26.65 369 ILE D N 1
ATOM 13764 C CA . ILE D 1 372 ? -4.973 27.650 63.325 1.00 26.22 369 ILE D CA 1
ATOM 13765 C C . ILE D 1 372 ? -4.613 28.306 62.019 1.00 25.66 369 ILE D C 1
ATOM 13766 O O . ILE D 1 372 ? -5.221 28.004 60.999 1.00 25.92 369 ILE D O 1
ATOM 13771 N N . TYR D 1 373 ? -3.629 29.196 62.047 1.00 24.92 370 TYR D N 1
ATOM 13772 C CA . TYR D 1 373 ? -3.104 29.802 60.828 1.00 25.19 370 TYR D CA 1
ATOM 13773 C C . TYR D 1 373 ? -1.775 29.100 60.571 1.00 25.61 370 TYR D C 1
ATOM 13774 O O . TYR D 1 373 ? -1.006 28.849 61.494 1.00 24.89 370 TYR D O 1
ATOM 13783 N N . ARG D 1 374 ? -1.497 28.807 59.314 1.00 27.25 371 ARG D N 1
ATOM 13784 C CA . ARG D 1 374 ? -0.331 28.036 58.958 1.00 28.91 371 ARG D CA 1
ATOM 13785 C C . ARG D 1 374 ? 0.303 28.621 57.713 1.00 29.58 371 ARG D C 1
ATOM 13786 O O . ARG D 1 374 ? -0.405 29.034 56.780 1.00 30.48 371 ARG D O 1
ATOM 13794 N N . SER D 1 375 ? 1.633 28.682 57.707 1.00 28.49 372 SER D N 1
ATOM 13795 C CA . SER D 1 375 ? 2.394 29.203 56.578 1.00 28.14 372 SER D CA 1
ATOM 13796 C C . SER D 1 375 ? 3.611 28.319 56.313 1.00 27.10 372 SER D C 1
ATOM 13797 O O . SER D 1 375 ? 4.272 27.863 57.243 1.00 25.42 372 SER D O 1
ATOM 13800 N N . SER D 1 376 ? 3.898 28.083 55.041 1.00 26.41 373 SER D N 1
ATOM 13801 C CA . SER D 1 376 ? 5.052 27.287 54.650 1.00 26.71 373 SER D CA 1
ATOM 13802 C C . SER D 1 376 ? 5.618 27.973 53.439 1.00 27.26 373 SER D C 1
ATOM 13803 O O . SER D 1 376 ? 4.876 28.261 52.500 1.00 27.50 373 SER D O 1
ATOM 13806 N N . PHE D 1 377 ? 6.914 28.259 53.460 1.00 26.40 374 PHE D N 1
ATOM 13807 C CA . PHE D 1 377 ? 7.549 28.943 52.344 1.00 26.39 374 PHE D CA 1
ATOM 13808 C C . PHE D 1 377 ? 9.028 28.600 52.267 1.00 26.24 374 PHE D C 1
ATOM 13809 O O . PHE D 1 377 ? 9.597 28.044 53.217 1.00 25.60 374 PHE D O 1
ATOM 13817 N N . THR D 1 378 ? 9.645 28.925 51.133 1.00 26.46 375 THR D N 1
ATOM 13818 C CA . THR D 1 378 ? 11.072 28.726 50.976 1.00 26.94 375 THR D CA 1
ATOM 13819 C C . THR D 1 378 ? 11.717 30.074 51.229 1.00 26.55 375 THR D C 1
ATOM 13820 O O . THR D 1 378 ? 11.426 31.044 50.501 1.00 26.18 375 THR D O 1
ATOM 13824 N N . PRO D 1 379 ? 12.568 30.172 52.273 1.00 26.18 376 PRO D N 1
ATOM 13825 C CA . PRO D 1 379 ? 13.254 31.427 52.507 1.00 26.29 376 PRO D CA 1
ATOM 13826 C C . PRO D 1 379 ? 14.056 31.839 51.288 1.00 27.08 376 PRO D C 1
ATOM 13827 O O . PRO D 1 379 ? 14.618 30.996 50.589 1.00 27.00 376 PRO D O 1
ATOM 13831 N N . MET D 1 380 ? 14.092 33.134 51.033 1.00 27.74 377 MET D N 1
ATOM 13832 C CA . MET D 1 380 ? 14.783 33.657 49.870 1.00 29.38 377 MET D CA 1
ATOM 13833 C C . MET D 1 380 ? 16.256 33.268 49.857 1.00 29.09 377 MET D C 1
ATOM 13834 O O . MET D 1 380 ? 16.875 33.173 48.804 1.00 28.91 377 MET D O 1
ATOM 13839 N N . TYR D 1 381 ? 16.803 33.064 51.044 1.00 28.41 378 TYR D N 1
ATOM 13840 C CA . TYR D 1 381 ? 18.175 32.621 51.202 1.00 29.07 378 TYR D CA 1
ATOM 13841 C C . TYR D 1 381 ? 18.492 31.389 50.328 1.00 29.32 378 TYR D C 1
ATOM 13842 O O . TYR D 1 381 ? 19.590 31.280 49.789 1.00 30.15 378 TYR D O 1
ATOM 13851 N N . PHE D 1 382 ? 17.523 30.487 50.195 1.00 28.98 379 PHE D N 1
ATOM 13852 C CA . PHE D 1 382 ? 17.698 29.240 49.423 1.00 29.89 379 PHE D CA 1
ATOM 13853 C C . PHE D 1 382 ? 17.216 29.305 47.972 1.00 30.74 379 PHE D C 1
ATOM 13854 O O . PHE D 1 382 ? 17.259 28.298 47.262 1.00 31.30 379 PHE D O 1
ATOM 13862 N N . ALA D 1 383 ? 16.824 30.493 47.518 1.00 30.46 380 ALA D N 1
ATOM 13863 C CA . ALA D 1 383 ? 16.268 30.663 46.184 1.00 31.38 380 ALA D CA 1
ATOM 13864 C C . ALA D 1 383 ? 17.217 30.389 45.020 1.00 32.86 380 ALA D C 1
ATOM 13865 O O . ALA D 1 383 ? 16.752 30.061 43.931 1.00 34.02 380 ALA D O 1
ATOM 13867 N N . LEU D 1 384 ? 18.520 30.537 45.237 1.00 33.50 381 LEU D N 1
ATOM 13868 C CA . LEU D 1 384 ? 19.509 30.355 44.171 1.00 35.88 381 LEU D CA 1
ATOM 13869 C C . LEU D 1 384 ? 20.141 28.961 44.093 1.00 37.94 381 LEU D C 1
ATOM 13870 O O . LEU D 1 384 ? 20.848 28.655 43.126 1.00 38.72 381 LEU D O 1
ATOM 13875 N N . GLY D 1 385 ? 19.888 28.116 45.088 1.00 39.65 382 GLY D N 1
ATOM 13876 C CA . GLY D 1 385 ? 20.466 26.765 45.098 1.00 42.04 382 GLY D CA 1
ATOM 13877 C C . GLY D 1 385 ? 19.456 25.681 44.771 1.00 43.86 382 GLY D C 1
ATOM 13878 O O . GLY D 1 385 ? 18.300 25.960 44.453 1.00 43.83 382 GLY D O 1
ATOM 13879 N N . GLU D 1 386 ? 19.908 24.436 44.858 1.00 46.50 383 GLU D N 1
ATOM 13880 C CA . GLU D 1 386 ? 19.072 23.277 44.568 1.00 48.58 383 GLU D CA 1
ATOM 13881 C C . GLU D 1 386 ? 18.256 22.842 45.772 1.00 47.18 383 GLU D C 1
ATOM 13882 O O . GLU D 1 386 ? 17.134 22.374 45.616 1.00 47.63 383 GLU D O 1
ATOM 13888 N N . TYR D 1 387 ? 18.820 22.993 46.967 1.00 46.70 384 TYR D N 1
ATOM 13889 C CA . TYR D 1 387 ? 18.127 22.602 48.198 1.00 45.46 384 TYR D CA 1
ATOM 13890 C C . TYR D 1 387 ? 17.214 23.732 48.657 1.00 45.10 384 TYR D C 1
ATOM 13891 O O . TYR D 1 387 ? 17.689 24.798 49.018 1.00 44.68 384 TYR D O 1
ATOM 13900 N N . ARG D 1 388 ? 15.906 23.485 48.635 1.00 44.05 385 ARG D N 1
ATOM 13901 C CA . ARG D 1 388 ? 14.912 24.484 49.025 1.00 44.20 385 ARG D CA 1
ATOM 13902 C C . ARG D 1 388 ? 14.357 24.145 50.417 1.00 41.38 385 ARG D C 1
ATOM 13903 O O . ARG D 1 388 ? 13.262 23.598 50.547 1.00 43.34 385 ARG D O 1
ATOM 13911 N N . GLN D 1 389 ? 15.131 24.471 51.449 1.00 38.22 386 GLN D N 1
ATOM 13912 C CA . GLN D 1 389 ? 14.743 24.194 52.830 1.00 36.14 386 GLN D CA 1
ATOM 13913 C C . GLN D 1 389 ? 13.512 25.019 53.140 1.00 35.73 386 GLN D C 1
ATOM 13914 O O . GLN D 1 389 ? 13.484 26.209 52.837 1.00 38.49 386 GLN D O 1
ATOM 13920 N N . LYS D 1 390 ? 12.495 24.392 53.708 1.00 33.46 387 LYS D N 1
ATOM 13921 C CA . LYS D 1 390 ? 11.273 25.095 54.042 1.00 32.45 387 LYS D CA 1
ATOM 13922 C C . LYS D 1 390 ? 11.323 25.721 55.423 1.00 29.78 387 LYS D C 1
ATOM 13923 O O . LYS D 1 390 ? 12.115 25.326 56.293 1.00 28.46 387 LYS D O 1
ATOM 13929 N N . CYS D 1 391 ? 10.487 26.740 55.587 1.00 26.82 388 CYS D N 1
ATOM 13930 C CA . CYS D 1 391 ? 10.269 27.386 56.859 1.00 25.57 388 CYS D CA 1
ATOM 13931 C C . CYS D 1 391 ? 8.783 27.175 57.077 1.00 24.10 388 CYS D C 1
ATOM 13932 O O . CYS D 1 391 ? 7.983 27.419 56.162 1.00 23.97 388 CYS D O 1
ATOM 13935 N N . ASP D 1 392 ? 8.415 26.717 58.269 1.00 22.22 389 ASP D N 1
ATOM 13936 C CA . ASP D 1 392 ? 7.026 26.457 58.606 1.00 22.08 389 ASP D CA 1
ATOM 13937 C C . ASP D 1 392 ? 6.648 27.230 59.846 1.00 20.94 389 ASP D C 1
ATOM 13938 O O . ASP D 1 392 ? 7.382 27.231 60.837 1.00 20.32 389 ASP D O 1
ATOM 13943 N N . MET D 1 393 ? 5.500 27.902 59.793 1.00 20.35 390 MET D N 1
ATOM 13944 C CA . MET D 1 393 ? 5.025 28.687 60.917 1.00 19.93 390 MET D CA 1
ATOM 13945 C C . MET D 1 393 ? 3.574 28.387 61.245 1.00 20.07 390 MET D C 1
ATOM 13946 O O . MET D 1 393 ? 2.778 28.077 60.354 1.00 19.63 390 MET D O 1
ATOM 13951 N N . LYS D 1 394 ? 3.226 28.552 62.523 1.00 20.20 391 LYS D N 1
ATOM 13952 C CA . LYS D 1 394 ? 1.879 28.299 62.995 1.00 20.53 391 LYS D CA 1
ATOM 13953 C C . LYS D 1 394 ? 1.480 29.298 64.058 1.00 20.44 391 LYS D C 1
ATOM 13954 O O . LYS D 1 394 ? 2.289 29.619 64.944 1.00 19.69 391 LYS D O 1
ATOM 13960 N N . LEU D 1 395 ? 0.249 29.804 63.956 1.00 20.15 392 LEU D N 1
ATOM 13961 C CA . LEU D 1 395 ? -0.338 30.671 64.979 1.00 21.12 392 LEU D CA 1
ATOM 13962 C C . LEU D 1 395 ? -1.587 29.969 65.468 1.00 21.05 392 LEU D C 1
ATOM 13963 O O . LEU D 1 395 ? -2.410 29.563 64.658 1.00 21.15 392 LEU D O 1
ATOM 13968 N N . ILE D 1 396 ? -1.741 29.846 66.785 1.00 20.38 393 ILE D N 1
ATOM 13969 C CA . ILE D 1 396 ? -2.921 29.194 67.387 1.00 20.71 393 ILE D CA 1
ATOM 13970 C C . ILE D 1 396 ? -3.731 30.299 68.061 1.00 21.45 393 ILE D C 1
ATOM 13971 O O . ILE D 1 396 ? -3.230 30.970 68.985 1.00 20.49 393 ILE D O 1
ATOM 13976 N N . CYS D 1 397 ? -4.971 30.482 67.609 1.00 22.44 394 CYS D N 1
ATOM 13977 C CA . CYS D 1 397 ? -5.830 31.569 68.090 1.00 24.00 394 CYS D CA 1
ATOM 13978 C C . CYS D 1 397 ? -7.098 31.030 68.703 1.00 25.28 394 CYS D C 1
ATOM 13979 O O . CYS D 1 397 ? -7.619 30.023 68.228 1.00 25.38 394 CYS D O 1
ATOM 13982 N N . VAL D 1 398 ? -7.600 31.704 69.739 1.00 26.22 395 VAL D N 1
ATOM 13983 C CA . VAL D 1 398 ? -8.831 31.272 70.395 1.00 28.52 395 VAL D CA 1
ATOM 13984 C C . VAL D 1 398 ? -9.914 32.362 70.456 1.00 30.13 395 VAL D C 1
ATOM 13985 O O . VAL D 1 398 ? -9.625 33.555 70.581 1.00 29.47 395 VAL D O 1
ATOM 13989 N N . GLY D 1 399 ? -11.164 31.922 70.351 1.00 32.41 396 GLY D N 1
ATOM 13990 C CA . GLY D 1 399 ? -12.332 32.797 70.419 1.00 34.40 396 GLY D CA 1
ATOM 13991 C C . GLY D 1 399 ? -12.555 33.696 69.231 1.00 35.55 396 GLY D C 1
ATOM 13992 O O . GLY D 1 399 ? -11.804 33.666 68.251 1.00 34.08 396 GLY D O 1
ATOM 13993 N N . LYS D 1 400 ? -13.614 34.500 69.331 1.00 38.47 397 LYS D N 1
ATOM 13994 C CA . LYS D 1 400 ? -13.979 35.474 68.310 1.00 39.58 397 LYS D CA 1
ATOM 13995 C C . LYS D 1 400 ? -12.830 36.440 68.080 1.00 37.08 397 LYS D C 1
ATOM 13996 O O . LYS D 1 400 ? -12.509 36.772 66.933 1.00 36.49 397 LYS D O 1
ATOM 14002 N N . GLU D 1 401 ? -12.253 36.908 69.186 1.00 35.60 398 GLU D N 1
ATOM 14003 C CA . GLU D 1 401 ? -11.114 37.828 69.163 1.00 34.94 398 GLU D CA 1
ATOM 14004 C C . GLU D 1 401 ? -9.856 37.288 68.484 1.00 31.02 398 GLU D C 1
ATOM 14005 O O . GLU D 1 401 ? -8.995 38.067 68.122 1.00 28.65 398 GLU D O 1
ATOM 14011 N N . GLU D 1 402 ? -9.742 35.963 68.397 1.00 29.17 399 GLU D N 1
ATOM 14012 C CA . GLU D 1 402 ? -8.548 35.299 67.858 1.00 27.76 399 GLU D CA 1
ATOM 14013 C C . GLU D 1 402 ? -7.303 35.700 68.659 1.00 25.87 399 GLU D C 1
ATOM 14014 O O . GLU D 1 402 ? -6.270 36.138 68.116 1.00 24.11 399 GLU D O 1
ATOM 14020 N N . LYS D 1 403 ? -7.432 35.541 69.973 1.00 26.04 400 LYS D N 1
ATOM 14021 C CA . LYS D 1 403 ? -6.351 35.816 70.895 1.00 26.27 400 LYS D CA 1
ATOM 14022 C C . LYS D 1 403 ? -5.283 34.753 70.628 1.00 24.35 400 LYS D C 1
ATOM 14023 O O . LYS D 1 403 ? -5.604 33.584 70.537 1.00 23.77 400 LYS D O 1
ATOM 14029 N N . ILE D 1 404 ? -4.034 35.174 70.488 1.00 23.22 401 ILE D N 1
ATOM 14030 C CA . ILE D 1 404 ? -2.938 34.254 70.185 1.00 22.61 401 ILE D CA 1
ATOM 14031 C C . ILE D 1 404 ? -2.492 33.556 71.470 1.00 22.46 401 ILE D C 1
ATOM 14032 O O . ILE D 1 404 ? -2.066 34.208 72.436 1.00 22.59 401 ILE D O 1
ATOM 14037 N N . VAL D 1 405 ? -2.642 32.232 71.484 1.00 21.38 402 VAL D N 1
ATOM 14038 C CA . VAL D 1 405 ? -2.265 31.417 72.639 1.00 21.27 402 VAL D CA 1
ATOM 14039 C C . VAL D 1 405 ? -1.031 30.564 72.381 1.00 20.60 402 VAL D C 1
ATOM 14040 O O . VAL D 1 405 ? -0.492 29.963 73.306 1.00 20.60 402 VAL D O 1
ATOM 14044 N N . GLY D 1 406 ? -0.596 30.514 71.129 1.00 19.61 403 GLY D N 1
ATOM 14045 C CA . GLY D 1 406 ? 0.572 29.759 70.768 1.00 19.19 403 GLY D CA 1
ATOM 14046 C C . GLY D 1 406 ? 1.115 30.258 69.446 1.00 18.82 403 GLY D C 1
ATOM 14047 O O . GLY D 1 406 ? 0.343 30.591 68.542 1.00 18.73 403 GLY D O 1
ATOM 14048 N N . LEU D 1 407 ? 2.443 30.287 69.343 1.00 18.12 404 LEU D N 1
ATOM 14049 C CA . LEU D 1 407 ? 3.147 30.711 68.140 1.00 18.26 404 LEU D CA 1
ATOM 14050 C C . LEU D 1 407 ? 4.347 29.808 68.013 1.00 17.85 404 LEU D C 1
ATOM 14051 O O . LEU D 1 407 ? 5.105 29.625 68.972 1.00 17.81 404 LEU D O 1
ATOM 14056 N N . HIS D 1 408 ? 4.508 29.229 66.828 1.00 17.69 405 HIS D N 1
ATOM 14057 C CA . HIS D 1 408 ? 5.547 28.231 66.584 1.00 17.77 405 HIS D CA 1
ATOM 14058 C C . HIS D 1 408 ? 6.155 28.399 65.212 1.00 17.76 405 HIS D C 1
ATOM 14059 O O . HIS D 1 408 ? 5.451 28.678 64.232 1.00 18.24 405 HIS D O 1
ATOM 14066 N N . GLY D 1 409 ? 7.455 28.183 65.116 1.00 17.49 406 GLY D N 1
ATOM 14067 C CA . GLY D 1 409 ? 8.112 28.273 63.832 1.00 17.80 406 GLY D CA 1
ATOM 14068 C C . GLY D 1 409 ? 9.377 27.465 63.774 1.00 18.02 406 GLY D C 1
ATOM 14069 O O . GLY D 1 409 ? 10.034 27.254 64.781 1.00 18.25 406 GLY D O 1
ATOM 14070 N N . ILE D 1 410 ? 9.710 27.019 62.577 1.00 18.49 407 ILE D N 1
ATOM 14071 C CA . ILE D 1 410 ? 10.949 26.308 62.328 1.00 19.46 407 ILE D CA 1
ATOM 14072 C C . ILE D 1 410 ? 11.460 26.823 60.998 1.00 20.22 407 ILE D C 1
ATOM 14073 O O . ILE D 1 410 ? 10.739 26.800 60.004 1.00 20.52 407 ILE D O 1
ATOM 14078 N N . GLY D 1 411 ? 12.685 27.333 60.994 1.00 20.71 408 GLY D N 1
ATOM 14079 C CA . GLY D 1 411 ? 13.275 27.837 59.773 1.00 21.96 408 GLY D CA 1
ATOM 14080 C C . GLY D 1 411 ? 14.444 28.748 60.053 1.00 22.28 408 GLY D C 1
ATOM 14081 O O . GLY D 1 411 ? 14.679 29.151 61.193 1.00 22.11 408 GLY D O 1
ATOM 14082 N N . ILE D 1 412 ? 15.176 29.087 59.012 1.00 23.29 409 ILE D N 1
ATOM 14083 C CA . ILE D 1 412 ? 16.334 29.945 59.202 1.00 24.79 409 ILE D CA 1
ATOM 14084 C C . ILE D 1 412 ? 15.916 31.280 59.808 1.00 23.62 409 ILE D C 1
ATOM 14085 O O . ILE D 1 412 ? 14.872 31.847 59.469 1.00 22.19 409 ILE D O 1
ATOM 14090 N N . GLY D 1 413 ? 16.710 31.723 60.768 1.00 23.45 410 GLY D N 1
ATOM 14091 C CA . GLY D 1 413 ? 16.470 32.993 61.431 1.00 23.34 410 GLY D CA 1
ATOM 14092 C C . GLY D 1 413 ? 15.394 33.058 62.490 1.00 22.12 410 GLY D C 1
ATOM 14093 O O . GLY D 1 413 ? 15.314 34.076 63.184 1.00 22.91 410 GLY D O 1
ATOM 14094 N N . VAL D 1 414 ? 14.574 32.010 62.657 1.00 21.03 411 VAL D N 1
ATOM 14095 C CA . VAL D 1 414 ? 13.492 32.083 63.661 1.00 20.24 411 VAL D CA 1
ATOM 14096 C C . VAL D 1 414 ? 14.036 32.276 65.075 1.00 19.65 411 VAL D C 1
ATOM 14097 O O . VAL D 1 414 ? 13.315 32.761 65.933 1.00 19.85 411 VAL D O 1
ATOM 14101 N N . ASP D 1 415 ? 15.296 31.902 65.294 1.00 20.13 412 ASP D N 1
ATOM 14102 C CA . ASP D 1 415 ? 15.937 32.048 66.597 1.00 20.47 412 ASP D CA 1
ATOM 14103 C C . ASP D 1 415 ? 15.957 33.514 67.068 1.00 20.66 412 ASP D C 1
ATOM 14104 O O . ASP D 1 415 ? 15.888 33.787 68.262 1.00 21.25 412 ASP D O 1
ATOM 14109 N N . GLU D 1 416 ? 16.017 34.450 66.123 1.00 20.37 413 GLU D N 1
ATOM 14110 C CA . GLU D 1 416 ? 16.069 35.890 66.460 1.00 20.43 413 GLU D CA 1
ATOM 14111 C C . GLU D 1 416 ? 14.721 36.583 66.303 1.00 19.80 413 GLU D C 1
ATOM 14112 O O . GLU D 1 416 ? 14.550 37.728 66.743 1.00 20.06 413 GLU D O 1
ATOM 14118 N N . MET D 1 417 ? 13.751 35.896 65.709 1.00 18.97 414 MET D N 1
ATOM 14119 C CA . MET D 1 417 ? 12.425 36.477 65.505 1.00 19.00 414 MET D CA 1
ATOM 14120 C C . MET D 1 417 ? 11.527 36.459 66.727 1.00 18.53 414 MET D C 1
ATOM 14121 O O . MET D 1 417 ? 10.676 37.320 66.872 1.00 18.12 414 MET D O 1
ATOM 14126 N N . LEU D 1 418 ? 11.720 35.476 67.595 1.00 18.26 415 LEU D N 1
ATOM 14127 C CA . LEU D 1 418 ? 10.779 35.205 68.662 1.00 18.13 415 LEU D CA 1
ATOM 14128 C C . LEU D 1 418 ? 10.630 36.209 69.790 1.00 18.25 415 LEU D C 1
ATOM 14129 O O . LEU D 1 418 ? 9.506 36.439 70.239 1.00 18.30 415 LEU D O 1
ATOM 14134 N N . GLN D 1 419 ? 11.726 36.824 70.226 1.00 18.60 416 GLN D N 1
ATOM 14135 C CA . GLN D 1 419 ? 11.683 37.698 71.411 1.00 18.72 416 GLN D CA 1
ATOM 14136 C C . GLN D 1 419 ? 10.603 38.773 71.330 1.00 19.25 416 GLN D C 1
ATOM 14137 O O . GLN D 1 419 ? 9.844 38.961 72.282 1.00 20.05 416 GLN D O 1
ATOM 14143 N N . GLY D 1 420 ? 10.533 39.450 70.186 1.00 19.14 417 GLY D N 1
ATOM 14144 C CA . GLY D 1 420 ? 9.556 40.512 69.961 1.00 19.38 417 GLY D CA 1
ATOM 14145 C C . GLY D 1 420 ? 8.123 40.018 70.023 1.00 18.97 417 GLY D C 1
ATOM 14146 O O . GLY D 1 420 ? 7.258 40.655 70.624 1.00 19.69 417 GLY D O 1
ATOM 14147 N N . PHE D 1 421 ? 7.870 38.892 69.379 1.00 18.13 418 PHE D N 1
ATOM 14148 C CA . PHE D 1 421 ? 6.551 38.288 69.390 1.00 17.73 418 PHE D CA 1
ATOM 14149 C C . PHE D 1 421 ? 6.183 37.831 70.800 1.00 18.01 418 PHE D C 1
ATOM 14150 O O . PHE D 1 421 ? 5.010 37.876 71.175 1.00 18.47 418 PHE D O 1
ATOM 14158 N N . ALA D 1 422 ? 7.182 37.412 71.580 1.00 17.70 419 ALA D N 1
ATOM 14159 C CA . ALA D 1 422 ? 6.934 37.016 72.959 1.00 18.17 419 ALA D CA 1
ATOM 14160 C C . ALA D 1 422 ? 6.417 38.225 73.752 1.00 19.18 419 ALA D C 1
ATOM 14161 O O . ALA D 1 422 ? 5.521 38.077 74.572 1.00 19.45 419 ALA D O 1
ATOM 14163 N N . VAL D 1 423 ? 6.979 39.409 73.503 1.00 19.12 420 VAL D N 1
ATOM 14164 C CA . VAL D 1 423 ? 6.503 40.607 74.187 1.00 20.25 420 VAL D CA 1
ATOM 14165 C C . VAL D 1 423 ? 5.030 40.827 73.843 1.00 19.98 420 VAL D C 1
ATOM 14166 O O . VAL D 1 423 ? 4.199 41.013 74.728 1.00 20.64 420 VAL D O 1
ATOM 14170 N N . ALA D 1 424 ? 4.720 40.781 72.555 1.00 19.57 421 ALA D N 1
ATOM 14171 C CA . ALA D 1 424 ? 3.355 41.017 72.086 1.00 20.17 421 ALA D CA 1
ATOM 14172 C C . ALA D 1 424 ? 2.359 40.009 72.654 1.00 20.47 421 ALA D C 1
ATOM 14173 O O . ALA D 1 424 ? 1.258 40.382 73.080 1.00 20.01 421 ALA D O 1
ATOM 14175 N N . ILE D 1 425 ? 2.750 38.738 72.665 1.00 20.38 422 ILE D N 1
ATOM 14176 C CA . ILE D 1 425 ? 1.868 37.689 73.183 1.00 21.08 422 ILE D CA 1
ATOM 14177 C C . ILE D 1 425 ? 1.638 37.869 74.685 1.00 22.07 422 ILE D C 1
ATOM 14178 O O . ILE D 1 425 ? 0.503 37.693 75.152 1.00 22.29 422 ILE D O 1
ATOM 14183 N N A LYS D 1 426 ? 2.679 38.227 75.440 0.50 22.22 423 LYS D N 1
ATOM 14184 N N B LYS D 1 426 ? 2.689 38.224 75.423 0.50 22.44 423 LYS D N 1
ATOM 14185 C CA A LYS D 1 426 ? 2.492 38.460 76.879 0.50 23.53 423 LYS D CA 1
ATOM 14186 C CA B LYS D 1 426 ? 2.556 38.511 76.852 0.50 23.91 423 LYS D CA 1
ATOM 14187 C C A LYS D 1 426 ? 1.556 39.650 77.116 0.50 23.99 423 LYS D C 1
ATOM 14188 C C B LYS D 1 426 ? 1.564 39.642 77.099 0.50 24.21 423 LYS D C 1
ATOM 14189 O O A LYS D 1 426 ? 0.864 39.701 78.134 0.50 24.50 423 LYS D O 1
ATOM 14190 O O B LYS D 1 426 ? 0.841 39.641 78.098 0.50 24.69 423 LYS D O 1
ATOM 14201 N N . MET D 1 427 ? 1.527 40.588 76.165 1.00 23.81 424 MET D N 1
ATOM 14202 C CA . MET D 1 427 ? 0.609 41.732 76.235 1.00 24.26 424 MET D CA 1
ATOM 14203 C C . MET D 1 427 ? -0.815 41.368 75.806 1.00 24.28 424 MET D C 1
ATOM 14204 O O . MET D 1 427 ? -1.696 42.224 75.854 1.00 24.64 424 MET D O 1
ATOM 14209 N N . GLY D 1 428 ? -1.041 40.137 75.355 1.00 23.22 425 GLY D N 1
ATOM 14210 C CA . GLY D 1 428 ? -2.385 39.674 74.948 1.00 23.40 425 GLY D CA 1
ATOM 14211 C C . GLY D 1 428 ? -2.719 39.898 73.482 1.00 22.78 425 GLY D C 1
ATOM 14212 O O . GLY D 1 428 ? -3.871 40.142 73.143 1.00 24.23 425 GLY D O 1
ATOM 14213 N N . ALA D 1 429 ? -1.718 39.800 72.611 1.00 21.61 426 ALA D N 1
ATOM 14214 C CA . ALA D 1 429 ? -1.914 40.040 71.190 1.00 21.30 426 ALA D CA 1
ATOM 14215 C C . ALA D 1 429 ? -2.945 39.116 70.555 1.00 21.16 426 ALA D C 1
ATOM 14216 O O . ALA D 1 429 ? -3.030 37.932 70.889 1.00 21.10 426 ALA D O 1
ATOM 14218 N N . THR D 1 430 ? -3.723 39.692 69.657 1.00 21.53 427 THR D N 1
ATOM 14219 C CA . THR D 1 430 ? -4.691 38.978 68.865 1.00 21.81 427 THR D CA 1
ATOM 14220 C C . THR D 1 430 ? -4.190 38.941 67.424 1.00 21.29 427 THR D C 1
ATOM 14221 O O . THR D 1 430 ? -3.254 39.651 67.056 1.00 20.39 427 THR D O 1
ATOM 14225 N N . LYS D 1 431 ? -4.841 38.134 66.601 1.00 21.70 428 LYS D N 1
ATOM 14226 C CA . LYS D 1 431 ? -4.504 38.062 65.180 1.00 22.32 428 LYS D CA 1
ATOM 14227 C C . LYS D 1 431 ? -4.605 39.468 64.563 1.00 22.81 428 LYS D C 1
ATOM 14228 O O . LYS D 1 431 ? -3.764 39.856 63.740 1.00 23.07 428 LYS D O 1
ATOM 14234 N N . ALA D 1 432 ? -5.622 40.226 64.977 1.00 23.11 429 ALA D N 1
ATOM 14235 C CA . ALA D 1 432 ? -5.804 41.594 64.485 1.00 23.46 429 ALA D CA 1
ATOM 14236 C C . ALA D 1 432 ? -4.586 42.462 64.806 1.00 22.86 429 ALA D C 1
ATOM 14237 O O . ALA D 1 432 ? -4.190 43.278 63.976 1.00 22.59 429 ALA D O 1
ATOM 14239 N N . ASP D 1 433 ? -3.988 42.284 65.994 1.00 22.44 430 ASP D N 1
ATOM 14240 C CA . ASP D 1 433 ? -2.790 43.057 66.372 1.00 22.27 430 ASP D CA 1
ATOM 14241 C C . ASP D 1 433 ? -1.613 42.756 65.421 1.00 21.72 430 ASP D C 1
ATOM 14242 O O . ASP D 1 433 ? -0.818 43.644 65.101 1.00 21.56 430 ASP D O 1
ATOM 14247 N N . PHE D 1 434 ? -1.493 41.494 65.001 1.00 21.19 431 PHE D N 1
ATOM 14248 C CA . PHE D 1 434 ? -0.451 41.086 64.056 1.00 20.97 431 PHE D CA 1
ATOM 14249 C C . PHE D 1 434 ? -0.755 41.673 62.679 1.00 21.72 431 PHE D C 1
ATOM 14250 O O . PHE D 1 434 ? 0.112 42.303 62.065 1.00 21.49 431 PHE D O 1
ATOM 14258 N N . ASP D 1 435 ? -1.989 41.479 62.215 1.00 23.14 432 ASP D N 1
ATOM 14259 C CA . ASP D 1 435 ? -2.438 41.983 60.898 1.00 25.13 432 ASP D CA 1
ATOM 14260 C C . ASP D 1 435 ? -2.295 43.501 60.765 1.00 24.76 432 ASP D C 1
ATOM 14261 O O . ASP D 1 435 ? -2.031 44.003 59.679 1.00 24.73 432 ASP D O 1
ATOM 14266 N N . ASN D 1 436 ? -2.488 44.218 61.870 1.00 24.85 433 ASN D N 1
ATOM 14267 C CA . ASN D 1 436 ? -2.380 45.674 61.877 1.00 25.43 433 ASN D CA 1
ATOM 14268 C C . ASN D 1 436 ? -0.948 46.189 61.972 1.00 23.79 433 ASN D C 1
ATOM 14269 O O . ASN D 1 436 ? -0.723 47.401 61.964 1.00 23.54 433 ASN D O 1
ATOM 14274 N N . THR D 1 437 ? 0.019 45.276 62.038 1.00 21.78 434 THR D N 1
ATOM 14275 C CA . THR D 1 437 ? 1.419 45.651 62.064 1.00 21.09 434 THR D CA 1
ATOM 14276 C C . THR D 1 437 ? 1.950 45.470 60.643 1.00 20.75 434 THR D C 1
ATOM 14277 O O . THR D 1 437 ? 1.860 44.375 60.069 1.00 20.34 434 THR D O 1
ATOM 14281 N N . VAL D 1 438 ? 2.520 46.532 60.082 1.00 20.25 435 VAL D N 1
ATOM 14282 C CA . VAL D 1 438 ? 3.023 46.469 58.724 1.00 20.03 435 VAL D CA 1
ATOM 14283 C C . VAL D 1 438 ? 4.247 45.548 58.668 1.00 19.49 435 VAL D C 1
ATOM 14284 O O . VAL D 1 438 ? 5.116 45.577 59.547 1.00 19.42 435 VAL D O 1
ATOM 14288 N N . ALA D 1 439 ? 4.284 44.727 57.625 1.00 19.13 436 ALA D N 1
ATOM 14289 C CA . ALA D 1 439 ? 5.363 43.775 57.409 1.00 19.18 436 ALA D CA 1
ATOM 14290 C C . ALA D 1 439 ? 6.674 44.467 57.039 1.00 19.80 436 ALA D C 1
ATOM 14291 O O . ALA D 1 439 ? 6.692 45.616 56.578 1.00 21.07 436 ALA D O 1
ATOM 14293 N N . ILE D 1 440 ? 7.768 43.744 57.279 1.00 19.86 437 ILE D N 1
ATOM 14294 C CA . ILE D 1 440 ? 9.110 44.169 56.948 1.00 20.47 437 ILE D CA 1
ATOM 14295 C C . ILE D 1 440 ? 9.556 43.227 55.819 1.00 20.63 437 ILE D C 1
ATOM 14296 O O . ILE D 1 440 ? 9.668 42.011 56.026 1.00 19.47 437 ILE D O 1
ATOM 14301 N N . HIS D 1 441 ? 9.844 43.799 54.649 1.00 21.09 438 HIS D N 1
ATOM 14302 C CA . HIS D 1 441 ? 10.204 43.017 53.466 1.00 21.42 438 HIS D CA 1
ATOM 14303 C C . HIS D 1 441 ? 11.582 43.398 52.937 1.00 22.58 438 HIS D C 1
ATOM 14304 O O . HIS D 1 441 ? 11.892 44.581 52.908 1.00 23.61 438 HIS D O 1
ATOM 14311 N N . PRO D 1 442 ? 12.421 42.440 52.516 1.00 22.67 439 PRO D N 1
ATOM 14312 C CA . PRO D 1 442 ? 12.160 41.001 52.536 1.00 22.40 439 PRO D CA 1
ATOM 14313 C C . PRO D 1 442 ? 12.812 40.341 53.746 1.00 21.81 439 PRO D C 1
ATOM 14314 O O . PRO D 1 442 ? 14.027 40.468 53.936 1.00 22.26 439 PRO D O 1
ATOM 14318 N N . THR D 1 443 ? 11.999 39.681 54.570 1.00 21.01 440 THR D N 1
ATOM 14319 C CA . THR D 1 443 ? 12.479 38.950 55.746 1.00 20.81 440 THR D CA 1
ATOM 14320 C C . THR D 1 443 ? 11.630 37.698 55.930 1.00 20.44 440 THR D C 1
ATOM 14321 O O . THR D 1 443 ? 10.546 37.579 55.346 1.00 20.42 440 THR D O 1
ATOM 14325 N N . GLY D 1 444 ? 12.121 36.746 56.715 1.00 20.11 441 GLY D N 1
ATOM 14326 C CA . GLY D 1 444 ? 11.276 35.604 57.065 1.00 19.76 441 GLY D CA 1
ATOM 14327 C C . GLY D 1 444 ? 10.219 36.044 58.091 1.00 19.11 441 GLY D C 1
ATOM 14328 O O . GLY D 1 444 ? 9.062 35.580 58.063 1.00 18.48 441 GLY D O 1
ATOM 14329 N N . SER D 1 445 ? 10.591 36.984 58.973 1.00 19.15 442 SER D N 1
ATOM 14330 C CA . SER D 1 445 ? 9.697 37.428 60.052 1.00 19.07 442 SER D CA 1
ATOM 14331 C C . SER D 1 445 ? 8.347 37.952 59.582 1.00 19.22 442 SER D C 1
ATOM 14332 O O . SER D 1 445 ? 7.340 37.788 60.286 1.00 18.65 442 SER D O 1
ATOM 14335 N N . GLU D 1 446 ? 8.312 38.556 58.394 1.00 19.59 443 GLU D N 1
ATOM 14336 C CA . GLU D 1 446 ? 7.047 39.101 57.895 1.00 20.39 443 GLU D CA 1
ATOM 14337 C C . GLU D 1 446 ? 5.984 38.047 57.693 1.00 20.43 443 GLU D C 1
ATOM 14338 O O . GLU D 1 446 ? 4.799 38.372 57.710 1.00 20.44 443 GLU D O 1
ATOM 14344 N N . GLU D 1 447 ? 6.389 36.789 57.509 1.00 20.99 444 GLU D N 1
ATOM 14345 C CA . GLU D 1 447 ? 5.411 35.740 57.278 1.00 22.09 444 GLU D CA 1
ATOM 14346 C C . GLU D 1 447 ? 4.507 35.563 58.492 1.00 21.06 444 GLU D C 1
ATOM 14347 O O . GLU D 1 447 ? 3.350 35.155 58.336 1.00 21.19 444 GLU D O 1
ATOM 14353 N N . PHE D 1 448 ? 5.015 35.879 59.692 1.00 20.44 445 PHE D N 1
ATOM 14354 C CA . PHE D 1 448 ? 4.174 35.812 60.906 1.00 20.54 445 PHE D CA 1
ATOM 14355 C C . PHE D 1 448 ? 3.039 36.813 60.937 1.00 20.62 445 PHE D C 1
ATOM 14356 O O . PHE D 1 448 ? 2.008 36.554 61.575 1.00 21.63 445 PHE D O 1
ATOM 14364 N N . VAL D 1 449 ? 3.202 37.964 60.285 1.00 20.35 446 VAL D N 1
ATOM 14365 C CA . VAL D 1 449 ? 2.151 38.977 60.305 1.00 20.67 446 VAL D CA 1
ATOM 14366 C C . VAL D 1 449 ? 1.349 39.071 59.000 1.00 21.63 446 VAL D C 1
ATOM 14367 O O . VAL D 1 449 ? 0.558 39.998 58.819 1.00 21.94 446 VAL D O 1
ATOM 14371 N N . THR D 1 450 ? 1.537 38.114 58.106 1.00 22.41 447 THR D N 1
ATOM 14372 C CA . THR D 1 450 ? 0.807 38.114 56.837 1.00 24.27 447 THR D CA 1
ATOM 14373 C C . THR D 1 450 ? 0.101 36.772 56.560 1.00 24.55 447 THR D C 1
ATOM 14374 O O . THR D 1 450 ? -0.168 36.441 55.414 1.00 23.77 447 THR D O 1
ATOM 14378 N N . MET D 1 451 ? -0.225 36.023 57.615 1.00 25.62 448 MET D N 1
ATOM 14379 C CA . MET D 1 451 ? -0.930 34.751 57.448 1.00 28.36 448 MET D CA 1
ATOM 14380 C C . MET D 1 451 ? -2.399 35.014 57.188 1.00 30.81 448 MET D C 1
ATOM 14381 O O . MET D 1 451 ? -2.978 35.952 57.740 1.00 30.58 448 MET D O 1
ATOM 14386 N N . ARG D 1 452 ? -2.989 34.182 56.340 1.00 34.49 449 ARG D N 1
ATOM 14387 C CA . ARG D 1 452 ? -4.395 34.297 55.959 1.00 38.91 449 ARG D CA 1
ATOM 14388 C C . ARG D 1 452 ? -5.099 32.964 56.161 1.00 39.59 449 ARG D C 1
ATOM 14389 O O . ARG D 1 452 ? -4.483 31.910 56.032 1.00 38.50 449 ARG D O 1
#